Protein 1IMU (pdb70)

Organism: Haemophilus influenzae (strain ATCC 51907 / DSM 11121 / KW20 / Rd) (NCBI:txid71421)

Nearest PDB structures (foldseek):
  1imu-assembly1_A  TM=8.806E-01  e=3.576E-17  Haemophilus influenzae
  8t8c-assembly1_2y  TM=8.596E-01  e=1.837E-10  Escherichia coli K-12
  1n3g-assembly1_A  TM=8.034E-01  e=9.333E-11  Escherichia coli
  4v4g-assembly1_Aa  TM=8.733E-01  e=3.616E-10  Escherichia coli
  1l4s-assembly1_A  TM=7.744E-01  e=7.296E-11  Escherichia coli

Radius of gyration: 16.52 Å; Cα contacts (8 Å, |Δi|>4): 168; chains: 1; bounding box: 60×18×36 Å

Foldseek 3Di:
DQEEEDEPDPDDDCVCSVVVRVLVVVCVVLPWDFPHWYWYWAADPQFTWTKTWTATPLETFIFIAGHNDPVVRVVVRSVRRSVVSCVSVVDDDYDDDDDPDDPDPDD

Solvent-accessible surface area: 7686 Å² total; per-residue (Å²): 166,94,6,60,42,80,11,157,76,36,118,56,75,103,56,14,144,101,26,0,79,108,40,17,78,130,4,38,167,50,120,14,101,12,98,80,3,74,5,40,0,18,91,46,140,134,2,40,26,2,66,0,29,6,6,7,72,98,23,113,0,97,6,72,20,90,35,111,82,39,96,109,0,1,65,70,0,21,114,97,0,57,148,48,0,52,131,29,52,105,104,61,158,85,164,247,88,88,149,183,173,135,110,103,171,147,176

B-factor: mean 99.99, std 0.0, range [99.99, 99.99]

Sequence (107 aa):
MTLNITSKQMDITPAIREHLEERLAKLGKWQTQLISPHFVLNKVPNGFSVEASIGTPLGNLLASATSDDMYKAINEVEEKLERQLNKLQHKSESRRADERLKDSFENMTLNITSKQMDITPAIREHLEERLAKLGKWQTQLISPHFVLNKVPNGFSVEASIGTPLGNLLASATSDDMYKAINEVEEKLERQLNKLQHKSESRRADERLKDSFENMTLNITSKQMDITPAIREHLEERLAKLGKWQTQLISPHFVLNKVPNGFSVEASIGTPLGNLLASATSDDMYKAINEVEEKLERQLNKLQHKSESRRADERLKDSFENMTLNITSKQMDITPAIREHLEERLAKLGKWQTQLISPHFVLNKVPNGFSVEASIGTPLGNLLASATSDDMYKAINEVEEKLERQLNKLQHKSESRRADERLKDSFENMTLNITSKQMDITPAIREHLEERLAKLGKWQTQLISPHFVLNKVPNGFSVEASIGTPLGNLLASATSDDMYKAINEVEEKLERQLNKLQHKSESRRADERLKDSFENMTLNITSKQMDITPAIREHLEERLAKLGKWQTQLISPHFVLNKVPNGFSVEASIGTPLGNLLASATSDDMYKAINEVEEKLERQLNKLQHKSESRRADERLKDSFENMTLNITSKQMDITPAIREHLEERLAKLGKWQTQLISPHFVLNKVPNGFSVEASIGTPLGNLLASATSDDMYKAINEVEEKLERQLNKLQHKSESRRADERLKDSFENMTLNITSKQMDITPAIREHLEERLAKLGKWQTQLISPHFVLNKVPNGFSVEASIGTPLGNLLASATSDDMYKAINEVEEKLERQLNKLQHKSESRRADERLKDSFENMTLNITSKQMDITPAIREHLEERLAKLGKWQTQLISPHFVLNKVPNGFSVEASIGTPLGNLLASATSDDMYKAINEVEEKLERQLNKLQHKSESRRADERLKDSFENMTLNITSKQMDITPAIREHLEERLAKLGKWQTQLISPHFVLNKVPNGFSVEASIGTPLGNLLASATSDDMYKAINEVEEKLERQLNKLQHKSESRRADERLKDSFENMTLNITSKQMDITPAIREHLEERLAKLGKWQTQLISPHFVLNKVPNGFSVEASIGTPLGNLLASATSDDMYKAINEVEEKLERQLNKLQHKSESRRADERLKDSFENMTLNITSKQMDITPAIREHLEERLAKLGKWQTQLISPHFVLNKVPNGFSVEASIGTPLGNLLASATSDDMYKAINEVEEKLERQLNKLQHKSESRRADERLKDSFENMTLNITSKQMDITPAIREHLEERLAKLGKWQTQLISPHFVLNKVPNGFSVEASIGTPLGNLLASATSDDMYKAINEVEEKLERQLNKLQHKSESRRADERLKDSFENMTLNITSKQMDITPAIREHLEERLAKLGKWQTQLISPHFVLNKVPNGFSVEASIGTPLGNLLASATSDDMYKAINEVEEKLERQLNKLQHKSESRRADERLKDSFENMTLNITSKQMDITPAIREHLEERLAKLGKWQTQLISPHFVLNKVPNGFSVEASIGTPLGNLLASATSDDMYKAINEVEEKLERQLNKLQHKSESRRADERLKDSFENMTLNITSKQMDITPAIREHLEERLAKLGKWQTQLISPHFVLNKVPNGFSVEASIGTPLGNLLASATSDDMYKAINEVEEKLERQLNKLQHKSESRRADERLKDSFENMTLNITSKQMDITPAIREHLEERLAKLGKWQTQLISPHFVLNKVPNGFSVEASIGTPLGNLLASATSDDMYKAINEVEEKLERQLNKLQHKSESRRADERLKDSFENMTLNITSKQMDITPAIREHLEERLAKLGKWQTQLISPHFVLNKVPNGFSVEASIGTPLGNLLASATSDDMYKAINEVEEKLERQLNKLQHKSESRRADERLKDSFENMTLNITSKQMDITPAIREHLEERLAKLGKWQTQLISPHFVLNKVPNGFSVEASIGTPLGNLLASATSDDMYKAINEVEEKLERQLNKLQHKSESRRADERLKDSFENMTLNITSKQMDITPAIREHLEERLAKLGKWQTQLISPHFVLNKVPNGFSVEASIGTPLGNLLASATSDDMYKAINEVEEKLERQLNKLQHKSESRRADERLKDSFEN

InterPro domains:
  IPR003489 Ribosome hibernation promoting factor/RaiA [PF02482] (3-91)
  IPR003489 Ribosome hibernation promoting factor/RaiA [TIGR00741] (1-98)
  IPR003489 Ribosome hibernation promoting factor/RaiA [cd00552] (3-91)
  IPR036567 Ribosome hibernation promotion factor-like [G3DSA:3.30.160.100] (1-107)
  IPR036567 Ribosome hibernation promotion factor-like [SSF69754] (1-101)
  IPR050574 HPF/YfiA ribosome-associated [PTHR33231] (2-97)

Structure (mmCIF, N/CA/C/O backbone):
data_1IMU
#
_entry.id   1IMU
#
_cell.length_a   ?
_cell.length_b   ?
_cell.length_c   ?
_cell.angle_alpha   ?
_cell.angle_beta   ?
_cell.angle_gamma   ?
#
loop_
_atom_site.group_PDB
_atom_site.id
_atom_site.type_symbol
_atom_site.label_atom_id
_atom_site.label_alt_id
_atom_site.label_comp_id
_atom_site.label_asym_id
_atom_site.label_entity_id
_atom_site.label_seq_id
_atom_site.pdbx_PDB_ins_code
_atom_site.Cartn_x
_atom_site.Cartn_y
_atom_site.Cartn_z
_atom_site.occupancy
_atom_site.B_iso_or_equiv
_atom_site.auth_seq_id
_atom_site.auth_comp_id
_atom_site.auth_asym_id
_atom_site.auth_atom_id
_atom_site.pdbx_PDB_model_num
ATOM 1 N N . MET A 1 1 ? 7.030 -4.815 -9.365 1.00 0.00 1 MET A N 1
ATOM 2 C CA . MET A 1 1 ? 6.032 -5.084 -8.293 1.00 0.00 1 MET A CA 1
ATOM 3 C C . MET A 1 1 ? 4.688 -4.436 -8.615 1.00 0.00 1 MET A C 1
ATOM 4 O O . MET A 1 1 ? 4.592 -3.215 -8.741 1.00 0.00 1 MET A O 1
ATOM 20 N N . THR A 1 2 ? 3.655 -5.261 -8.747 1.00 0.00 2 THR A N 1
ATOM 21 C CA . THR A 1 2 ? 2.317 -4.769 -9.055 1.00 0.00 2 THR A CA 1
ATOM 22 C C . THR A 1 2 ? 1.352 -5.052 -7.908 1.00 0.00 2 THR A C 1
ATOM 23 O O . THR A 1 2 ? 1.281 -6.175 -7.407 1.00 0.00 2 THR A O 1
ATOM 31 N N . LEU A 1 3 ? 0.609 -4.029 -7.501 1.00 0.00 3 LEU A N 1
ATOM 32 C CA . LEU A 1 3 ? -0.356 -4.167 -6.416 1.00 0.00 3 LEU A CA 1
ATOM 33 C C . LEU A 1 3 ? -1.558 -4.989 -6.863 1.00 0.00 3 LEU A C 1
ATOM 34 O O . LEU A 1 3 ? -2.403 -4.513 -7.620 1.00 0.00 3 LEU A O 1
ATOM 44 N N . ASN A 1 4 ? -1.624 -6.232 -6.396 1.00 0.00 4 ASN A N 1
ATOM 45 C CA . ASN A 1 4 ? -2.721 -7.125 -6.755 1.00 0.00 4 ASN A CA 1
ATOM 46 C C . ASN A 1 4 ? -3.947 -6.888 -5.877 1.00 0.00 4 ASN A C 1
ATOM 47 O O . ASN A 1 4 ? -3.854 -6.315 -4.787 1.00 0.00 4 ASN A O 1
ATOM 56 N N . ILE A 1 5 ? -5.099 -7.339 -6.365 1.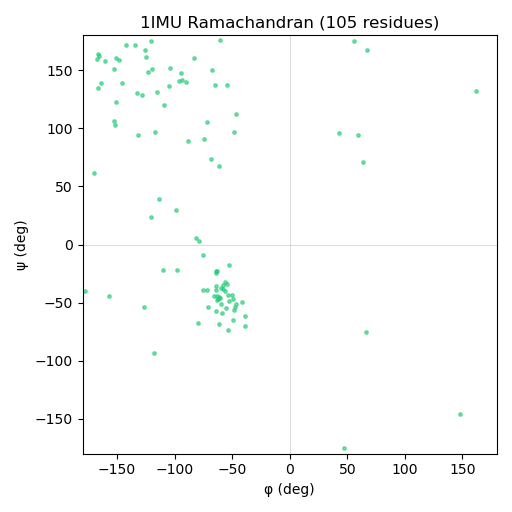00 0.00 5 ILE A N 1
ATOM 57 C CA . ILE A 1 5 ? -6.356 -7.183 -5.642 1.00 0.00 5 ILE A CA 1
ATOM 58 C C . ILE A 1 5 ? -7.044 -8.527 -5.440 1.00 0.00 5 ILE A C 1
ATOM 59 O O . ILE A 1 5 ? -6.762 -9.498 -6.141 1.00 0.00 5 ILE A O 1
ATOM 67 N N . THR A 1 6 ? -7.963 -8.562 -4.484 1.00 0.00 6 THR A N 1
ATOM 68 C CA . THR A 1 6 ? -8.718 -9.769 -4.186 1.00 0.00 6 THR A CA 1
ATOM 69 C C . THR A 1 6 ? -10.208 -9.467 -4.232 1.00 0.00 6 THR A C 1
ATOM 70 O O . THR A 1 6 ? -10.967 -10.119 -4.948 1.00 0.00 6 THR A O 1
ATOM 78 N N . SER A 1 7 ? -10.610 -8.452 -3.472 1.00 0.00 7 SER A N 1
ATOM 79 C CA . SER A 1 7 ? -12.003 -8.021 -3.416 1.00 0.00 7 SER A CA 1
ATOM 80 C C . SER A 1 7 ? -12.967 -9.202 -3.342 1.00 0.00 7 SER A C 1
ATOM 81 O O . SER A 1 7 ? -13.328 -9.790 -4.361 1.00 0.00 7 SER A O 1
ATOM 89 N N . LYS A 1 8 ? -13.377 -9.540 -2.125 1.00 0.00 8 LYS A N 1
ATOM 90 C CA . LYS A 1 8 ? -14.297 -10.650 -1.907 1.00 0.00 8 LYS A CA 1
ATOM 91 C C . LYS A 1 8 ? -15.623 -10.437 -2.640 1.00 0.00 8 LYS A C 1
ATOM 92 O O . LYS A 1 8 ? -16.215 -11.385 -3.153 1.00 0.00 8 LYS A O 1
ATOM 111 N N . GLN A 1 9 ? -16.091 -9.190 -2.677 1.00 0.00 9 GLN A N 1
ATOM 112 C CA . GLN A 1 9 ? -17.354 -8.873 -3.338 1.00 0.00 9 GLN A CA 1
ATOM 113 C C . GLN A 1 9 ? -17.152 -7.905 -4.508 1.00 0.00 9 GLN A C 1
ATOM 114 O O . GLN A 1 9 ? -16.880 -8.332 -5.630 1.00 0.00 9 GLN A O 1
ATOM 126 N N . MET A 1 10 ? -17.295 -6.602 -4.249 1.00 0.00 10 MET A N 1
ATOM 127 C CA . MET A 1 10 ? -17.136 -5.588 -5.288 1.00 0.00 10 MET A CA 1
ATOM 128 C C . MET A 1 10 ? -15.880 -5.829 -6.117 1.00 0.00 10 MET A C 1
ATOM 129 O O . MET A 1 10 ? -14.764 -5.702 -5.619 1.00 0.00 10 MET A O 1
ATOM 143 N N . ASP A 1 11 ? -16.064 -6.173 -7.386 1.00 0.00 11 ASP A N 1
ATOM 144 C CA . ASP A 1 11 ? -14.934 -6.423 -8.270 1.00 0.00 11 ASP A CA 1
ATOM 145 C C . ASP A 1 11 ? -14.060 -5.177 -8.389 1.00 0.00 11 ASP A C 1
ATOM 146 O O . ASP A 1 11 ? -14.394 -4.123 -7.849 1.00 0.00 11 ASP A O 1
ATOM 155 N N . ILE A 1 12 ? -12.944 -5.300 -9.100 1.00 0.00 12 ILE A N 1
ATOM 156 C CA . ILE A 1 12 ? -12.036 -4.170 -9.281 1.00 0.00 12 ILE A CA 1
ATOM 157 C C . ILE A 1 12 ? -12.333 -3.443 -10.586 1.00 0.00 12 ILE A C 1
ATOM 158 O O . ILE A 1 12 ? -12.746 -4.052 -11.572 1.00 0.00 12 ILE A O 1
ATOM 166 N N . THR A 1 13 ? -12.118 -2.137 -10.578 1.00 0.00 13 THR A N 1
ATOM 167 C CA . THR A 1 13 ? -12.357 -1.310 -11.749 1.00 0.00 13 THR A CA 1
ATOM 168 C C . THR A 1 13 ? -11.290 -0.221 -11.857 1.00 0.00 13 THR A C 1
ATOM 169 O O . THR A 1 13 ? -10.482 -0.047 -10.944 1.00 0.00 13 THR A O 1
ATOM 177 N N . PRO A 1 14 ? -11.269 0.528 -12.975 1.00 0.00 14 PRO A N 1
ATOM 178 C CA . PRO A 1 14 ? -10.293 1.600 -13.189 1.00 0.00 14 PRO A CA 1
ATOM 179 C C . PRO A 1 14 ? -10.054 2.440 -11.938 1.00 0.00 14 PRO A C 1
ATOM 180 O O . PRO A 1 14 ? -8.911 2.676 -11.548 1.00 0.00 14 PRO A O 1
ATOM 191 N N . ALA A 1 15 ? -11.138 2.886 -11.309 1.00 0.00 15 ALA A N 1
ATOM 192 C CA . ALA A 1 15 ? -11.039 3.696 -10.099 1.00 0.00 15 ALA A CA 1
ATOM 193 C C . ALA A 1 15 ? -10.172 3.001 -9.056 1.00 0.00 15 ALA A C 1
ATOM 194 O O . ALA A 1 15 ? -9.029 3.393 -8.827 1.00 0.00 15 ALA A O 1
ATOM 201 N N . ILE A 1 16 ? -10.714 1.952 -8.438 1.00 0.00 16 ILE A N 1
ATOM 202 C CA . ILE A 1 16 ? -9.973 1.192 -7.437 1.00 0.00 16 ILE A CA 1
ATOM 203 C C . ILE A 1 16 ? -8.590 0.832 -7.971 1.00 0.00 16 ILE A C 1
ATOM 204 O O . ILE A 1 16 ? -7.574 1.297 -7.457 1.00 0.00 16 ILE A O 1
ATOM 212 N N . ARG A 1 17 ? -8.571 0.000 -9.014 1.00 0.00 17 AR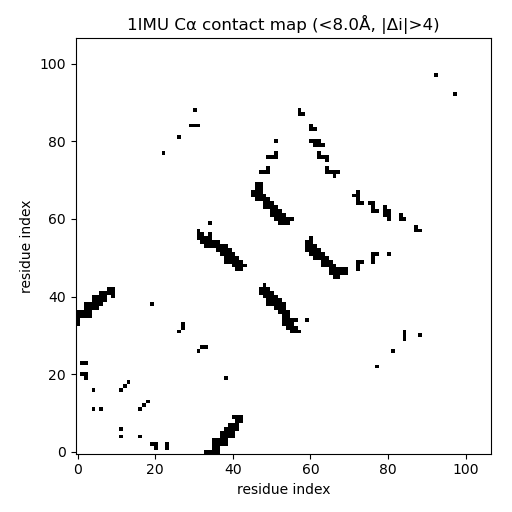G A N 1
ATOM 213 C CA . ARG A 1 17 ? -7.324 -0.439 -9.635 1.00 0.00 17 ARG A CA 1
ATOM 214 C C . ARG A 1 17 ? -6.314 0.707 -9.702 1.00 0.00 17 ARG A C 1
ATOM 215 O O . ARG A 1 17 ? -5.236 0.637 -9.111 1.00 0.00 17 ARG A O 1
ATOM 236 N N . GLU A 1 18 ? -6.684 1.767 -10.416 1.00 0.00 18 GLU A N 1
ATOM 237 C CA . GLU A 1 18 ? -5.823 2.935 -10.555 1.00 0.00 18 GLU A CA 1
ATOM 238 C C . GLU A 1 18 ? -5.492 3.521 -9.188 1.00 0.00 18 GLU A C 1
ATOM 239 O O . GLU A 1 18 ? -4.366 3.952 -8.940 1.00 0.00 18 GLU A O 1
ATOM 251 N N . HIS A 1 19 ? -6.479 3.520 -8.295 1.00 0.00 19 HIS A N 1
ATOM 252 C CA . HIS A 1 19 ? -6.291 4.033 -6.949 1.00 0.00 19 HIS A CA 1
ATOM 253 C C . HIS A 1 19 ? -5.223 3.213 -6.236 1.00 0.00 19 HIS A C 1
ATOM 254 O O . HIS A 1 19 ? -4.121 3.698 -5.979 1.00 0.00 19 HIS A O 1
ATOM 269 N N . LEU A 1 20 ? -5.552 1.956 -5.949 1.00 0.00 20 LEU A N 1
ATOM 270 C CA . LEU A 1 20 ? -4.616 1.042 -5.295 1.00 0.00 20 LEU A CA 1
ATOM 271 C C . LEU A 1 20 ? -3.243 1.120 -5.957 1.00 0.00 20 LEU A C 1
ATOM 272 O O . LEU A 1 20 ? -2.225 1.311 -5.288 1.00 0.00 20 LEU A O 1
ATOM 282 N N . GLU A 1 21 ? -3.227 0.985 -7.283 1.00 0.00 21 GLU A N 1
ATOM 283 C CA . GLU A 1 21 ? -1.983 1.056 -8.042 1.00 0.00 21 GLU A CA 1
ATOM 284 C C . GLU A 1 21 ? -1.264 2.368 -7.750 1.00 0.00 21 GLU A C 1
ATOM 285 O O . GLU A 1 21 ? -0.100 2.376 -7.347 1.00 0.00 21 GLU A O 1
ATOM 297 N N . GLU A 1 22 ? -1.975 3.477 -7.941 1.00 0.00 22 GLU A N 1
ATOM 298 C CA . GLU A 1 22 ? -1.411 4.797 -7.680 1.00 0.00 22 GLU A CA 1
ATOM 299 C C . GLU A 1 22 ? -0.850 4.855 -6.264 1.00 0.00 22 GLU A C 1
ATOM 300 O O . GLU A 1 22 ? 0.246 5.372 -6.038 1.00 0.00 22 GLU A O 1
ATOM 312 N N . ARG A 1 23 ? -1.602 4.302 -5.314 1.00 0.00 23 ARG A N 1
ATOM 313 C CA . ARG A 1 23 ? -1.172 4.273 -3.924 1.00 0.00 23 ARG A CA 1
ATOM 314 C C . ARG A 1 23 ? 0.139 3.508 -3.801 1.00 0.00 23 ARG A C 1
ATOM 315 O O . ARG A 1 23 ? 1.077 3.964 -3.146 1.00 0.00 23 ARG A O 1
ATOM 336 N N . LEU A 1 24 ? 0.205 2.349 -4.455 1.00 0.00 24 LEU A N 1
ATOM 337 C CA . LEU A 1 24 ? 1.415 1.538 -4.437 1.00 0.00 24 LEU A CA 1
ATOM 338 C C . LEU A 1 24 ? 2.572 2.334 -5.023 1.00 0.00 24 LEU A C 1
ATOM 339 O O . LEU A 1 24 ? 3.634 2.467 -4.405 1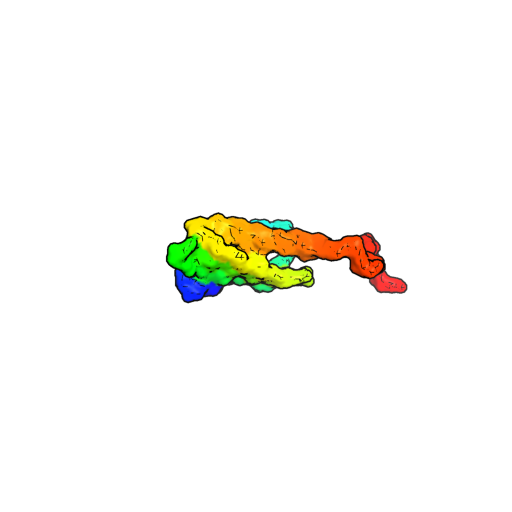.00 0.00 24 LEU A O 1
ATOM 349 N N . ALA A 1 25 ? 2.350 2.888 -6.214 1.00 0.00 25 ALA A N 1
ATOM 350 C CA . ALA A 1 25 ? 3.361 3.700 -6.875 1.00 0.00 25 ALA A CA 1
ATOM 351 C C . ALA A 1 25 ? 3.777 4.847 -5.967 1.00 0.00 25 ALA A C 1
ATOM 352 O O . ALA A 1 25 ? 4.934 5.272 -5.969 1.00 0.00 25 ALA A O 1
ATOM 359 N N . LYS A 1 26 ? 2.824 5.329 -5.172 1.00 0.00 26 LYS A N 1
ATOM 360 C CA . LYS A 1 26 ? 3.085 6.410 -4.235 1.00 0.00 26 LYS A CA 1
ATOM 361 C C . LYS A 1 26 ? 3.938 5.899 -3.081 1.00 0.00 26 LYS A C 1
ATOM 362 O O . LYS A 1 26 ? 4.846 6.586 -2.614 1.00 0.00 26 LYS A O 1
ATOM 381 N N . LEU A 1 27 ? 3.648 4.677 -2.637 1.00 0.00 27 LEU A N 1
ATOM 382 C CA . LEU A 1 27 ? 4.402 4.065 -1.551 1.00 0.00 27 LEU A CA 1
ATOM 383 C C . LEU A 1 27 ? 5.766 3.585 -2.049 1.00 0.00 27 LEU A C 1
ATOM 384 O O . LEU A 1 27 ? 6.626 3.206 -1.258 1.00 0.00 27 LEU A O 1
ATOM 394 N N . GLY A 1 28 ? 5.965 3.616 -3.368 1.00 0.00 28 GLY A N 1
ATOM 395 C CA . GLY A 1 28 ? 7.238 3.198 -3.933 1.00 0.00 28 GLY A CA 1
ATOM 396 C C . GLY A 1 28 ? 8.377 4.103 -3.505 1.00 0.00 28 GLY A C 1
ATOM 397 O O . GLY A 1 28 ? 9.498 3.645 -3.284 1.00 0.00 28 GLY A O 1
ATOM 401 N N . LYS A 1 29 ? 8.081 5.390 -3.382 1.00 0.00 29 LYS A N 1
ATOM 402 C CA . LYS A 1 29 ? 9.072 6.377 -2.969 1.00 0.00 29 LYS A CA 1
ATOM 403 C C . LYS A 1 29 ? 9.551 6.101 -1.544 1.00 0.00 29 LYS A C 1
ATOM 404 O O . LYS A 1 29 ? 10.645 6.510 -1.153 1.00 0.00 29 LYS A O 1
ATOM 423 N N . TRP A 1 30 ? 8.717 5.418 -0.772 1.00 0.00 30 TRP A N 1
ATOM 424 C CA . TRP A 1 30 ? 9.019 5.099 0.590 1.00 0.00 30 TRP A CA 1
ATOM 425 C C . TRP A 1 30 ? 10.163 4.111 0.693 1.00 0.00 30 TRP A C 1
ATOM 426 O O . TRP A 1 30 ? 10.373 3.277 -0.186 1.00 0.00 30 TRP A O 1
ATOM 447 N N . GLN A 1 31 ? 10.882 4.227 1.790 1.00 0.00 31 GLN A N 1
ATOM 448 C CA . GLN A 1 31 ? 12.020 3.363 2.088 1.00 0.00 31 GLN A CA 1
ATOM 449 C C . GLN A 1 31 ? 11.559 1.916 2.194 1.00 0.00 31 GLN A C 1
ATOM 450 O O . GLN A 1 31 ? 11.568 1.330 3.277 1.00 0.00 31 GLN A O 1
ATOM 462 N N . THR A 1 32 ? 11.125 1.349 1.078 1.00 0.00 32 THR A N 1
ATOM 463 C CA . THR A 1 32 ? 10.631 -0.010 1.077 1.00 0.00 32 THR A CA 1
ATOM 464 C C . THR A 1 32 ? 10.515 -0.565 -0.342 1.00 0.00 32 THR A C 1
ATOM 465 O O . THR A 1 32 ? 10.471 0.181 -1.320 1.00 0.00 32 THR A O 1
ATOM 473 N N . GLN A 1 33 ? 10.432 -1.885 -0.424 1.00 0.00 33 GLN A N 1
ATOM 474 C CA . GLN A 1 33 ? 10.280 -2.589 -1.685 1.00 0.00 33 GLN A CA 1
ATOM 475 C C . GLN A 1 33 ? 9.161 -3.597 -1.527 1.00 0.00 33 GLN A C 1
ATOM 476 O O . GLN A 1 33 ? 9.363 -4.700 -1.017 1.00 0.00 33 GLN A O 1
ATOM 488 N N . LEU A 1 34 ? 7.974 -3.186 -1.917 1.00 0.00 34 LEU A N 1
ATOM 489 C CA . LEU A 1 34 ? 6.789 -4.011 -1.777 1.00 0.00 34 LEU A CA 1
ATOM 490 C C . LEU A 1 34 ? 6.992 -5.428 -2.292 1.00 0.00 34 LEU A C 1
ATOM 491 O O . LEU A 1 34 ? 6.841 -5.703 -3.482 1.00 0.00 34 LEU A O 1
ATOM 501 N N . ILE A 1 35 ? 7.299 -6.330 -1.369 1.00 0.00 35 ILE A N 1
ATOM 502 C CA . ILE A 1 35 ? 7.484 -7.730 -1.699 1.00 0.00 35 ILE A CA 1
ATOM 503 C C . ILE A 1 35 ? 6.128 -8.371 -1.960 1.00 0.00 35 ILE A C 1
ATOM 504 O O . ILE A 1 35 ? 5.476 -8.861 -1.038 1.00 0.00 35 ILE A O 1
ATOM 512 N N . SER A 1 36 ? 5.696 -8.343 -3.213 1.00 0.00 36 SER A N 1
ATOM 513 C CA . SER A 1 36 ? 4.399 -8.904 -3.576 1.00 0.00 36 SER A CA 1
ATOM 514 C C . SER A 1 36 ? 3.294 -8.192 -2.801 1.00 0.00 36 SER A C 1
ATOM 515 O O . SER A 1 36 ? 2.994 -8.540 -1.659 1.00 0.00 36 SER A O 1
ATOM 523 N N . PRO A 1 37 ? 2.700 -7.157 -3.413 1.00 0.00 37 PRO A N 1
ATOM 524 C CA . PRO A 1 37 ? 1.656 -6.350 -2.801 1.00 0.00 37 PRO A CA 1
ATOM 525 C C . PRO A 1 37 ? 0.237 -6.768 -3.179 1.00 0.00 37 PRO A C 1
ATOM 526 O O . PRO A 1 37 ? -0.043 -7.105 -4.331 1.00 0.00 37 PRO A O 1
ATOM 537 N N . HIS A 1 38 ? -0.654 -6.718 -2.194 1.00 0.00 38 HIS A N 1
ATOM 538 C CA . HIS A 1 38 ? -2.053 -7.063 -2.392 1.00 0.00 38 HIS A CA 1
ATOM 539 C C . HIS A 1 38 ? -2.954 -6.027 -1.751 1.00 0.00 38 HIS A C 1
ATOM 540 O O . HIS A 1 38 ? -2.499 -5.154 -1.011 1.00 0.00 38 HIS A O 1
ATOM 555 N N . PHE A 1 39 ? -4.238 -6.160 -2.016 1.00 0.00 39 PHE A N 1
ATOM 556 C CA . PHE A 1 39 ? -5.228 -5.268 -1.442 1.00 0.00 39 PHE A CA 1
ATOM 557 C C . PHE A 1 39 ? -6.576 -5.965 -1.311 1.00 0.00 39 PHE A C 1
ATOM 558 O O . PHE A 1 39 ? -7.275 -6.178 -2.302 1.00 0.00 39 PHE A O 1
ATOM 575 N N . VAL A 1 40 ? -6.939 -6.308 -0.081 1.00 0.00 40 VAL A N 1
ATOM 576 C CA . VAL A 1 40 ? -8.199 -6.965 0.184 1.00 0.00 40 VAL A CA 1
ATOM 577 C C . VAL A 1 40 ? -9.284 -5.919 0.418 1.00 0.00 40 VAL A C 1
ATOM 578 O O . VAL A 1 40 ? -9.512 -5.469 1.543 1.00 0.00 40 VAL A O 1
ATOM 585 N N . LEU A 1 41 ? -9.921 -5.517 -0.676 1.00 0.00 41 LEU A N 1
ATOM 586 C CA . LEU A 1 41 ? -10.964 -4.499 -0.650 1.00 0.00 41 LEU A CA 1
ATOM 587 C C . LEU A 1 41 ? -12.347 -5.107 -0.449 1.00 0.00 41 LEU A C 1
ATOM 588 O O . LEU A 1 41 ? -12.671 -6.139 -1.030 1.00 0.00 41 LEU A O 1
ATOM 598 N N . ASN A 1 42 ? -13.168 -4.449 0.360 1.00 0.00 42 ASN A N 1
ATOM 599 C CA . ASN A 1 42 ? -14.525 -4.925 0.609 1.00 0.00 42 ASN A CA 1
ATOM 600 C C . ASN A 1 42 ? -15.477 -3.781 0.935 1.00 0.00 42 ASN A C 1
ATOM 601 O O . ASN A 1 42 ? -15.065 -2.689 1.328 1.00 0.00 42 ASN A O 1
ATOM 610 N N . LYS A 1 43 ? -16.758 -4.058 0.768 1.00 0.00 43 LYS A N 1
ATOM 611 C CA . LYS A 1 43 ? -17.808 -3.086 1.039 1.00 0.00 43 LYS A CA 1
ATOM 612 C C . LYS A 1 43 ? -18.815 -3.679 2.010 1.00 0.00 43 LYS A C 1
ATOM 613 O O . LYS A 1 43 ? -18.832 -4.888 2.238 1.00 0.00 43 LYS A O 1
ATOM 632 N N . VAL A 1 44 ? -19.678 -2.831 2.544 1.00 0.00 44 VAL A N 1
ATOM 633 C CA . VAL A 1 44 ? -20.711 -3.284 3.446 1.00 0.00 44 VAL A CA 1
ATOM 634 C C . VAL A 1 44 ? -21.843 -2.262 3.559 1.00 0.00 44 VAL A C 1
ATOM 635 O O . VAL A 1 44 ? -21.656 -1.080 3.281 1.00 0.00 44 VAL A O 1
ATOM 642 N N . PRO A 1 45 ? -23.041 -2.707 3.965 1.00 0.00 45 PRO A N 1
ATOM 643 C CA . PRO A 1 45 ? -24.202 -1.823 4.104 1.00 0.00 45 PRO A CA 1
ATOM 644 C C . PRO A 1 45 ? -23.891 -0.567 4.914 1.00 0.00 45 PRO A C 1
ATOM 645 O O . PRO A 1 45 ? -24.309 0.534 4.557 1.00 0.00 45 PRO A O 1
ATOM 656 N N . ASN A 1 46 ? -23.166 -0.746 6.010 1.00 0.00 46 ASN A N 1
ATOM 657 C CA . ASN A 1 46 ? -22.805 0.366 6.885 1.00 0.00 46 ASN A CA 1
ATOM 658 C C . ASN A 1 46 ? -21.599 1.151 6.361 1.00 0.00 46 ASN A C 1
ATOM 659 O O . ASN A 1 46 ? -21.103 2.049 7.043 1.00 0.00 46 ASN A O 1
ATOM 668 N N . GLY A 1 47 ? -21.120 0.815 5.164 1.00 0.00 47 GLY A N 1
ATOM 669 C CA . GLY A 1 47 ? -19.976 1.512 4.616 1.00 0.00 47 GLY A CA 1
ATOM 670 C C . GLY A 1 47 ? -19.116 0.633 3.742 1.00 0.00 47 GLY A C 1
ATOM 671 O O . GLY A 1 47 ? -19.600 -0.254 3.044 1.00 0.00 47 GLY A O 1
ATOM 675 N N . PHE A 1 48 ? -17.833 0.898 3.786 1.00 0.00 48 PHE A N 1
ATOM 676 C CA . PHE A 1 48 ? -16.858 0.158 3.014 1.00 0.00 48 PHE A CA 1
ATOM 677 C C . PHE A 1 48 ? -15.738 -0.337 3.916 1.00 0.00 48 PHE A C 1
ATOM 678 O O . PHE A 1 48 ? -15.135 0.449 4.653 1.00 0.00 48 PHE A O 1
ATOM 695 N N . SER A 1 49 ? -15.440 -1.629 3.843 1.00 0.00 49 SER A N 1
ATOM 696 C CA . SER A 1 49 ? -14.364 -2.194 4.636 1.00 0.00 49 SER A CA 1
ATOM 697 C C . SER A 1 49 ? -13.213 -2.564 3.729 1.00 0.00 49 SER A C 1
ATOM 698 O O . SER A 1 49 ? -13.354 -3.362 2.804 1.00 0.00 49 SER A O 1
ATOM 706 N N . VAL A 1 50 ? -12.082 -1.960 3.994 1.00 0.00 50 VAL A N 1
ATOM 707 C CA . VAL A 1 50 ? -10.890 -2.189 3.196 1.00 0.00 50 VAL A CA 1
ATOM 708 C C . VAL A 1 50 ? -9.762 -2.760 4.043 1.00 0.00 50 VAL A C 1
ATOM 709 O O . VAL A 1 50 ? -9.676 -2.487 5.238 1.00 0.00 50 VAL A O 1
ATOM 716 N N . GLU A 1 51 ? -8.896 -3.545 3.413 1.00 0.00 51 GLU A N 1
ATOM 717 C CA . GLU A 1 51 ? -7.763 -4.147 4.105 1.00 0.00 51 GLU A CA 1
ATOM 718 C C . GLU A 1 51 ? -6.607 -4.349 3.138 1.00 0.00 51 GLU A C 1
ATOM 719 O O . GLU A 1 51 ? -6.749 -5.010 2.109 1.00 0.00 51 GLU A O 1
ATOM 731 N N . ALA A 1 52 ? -5.465 -3.766 3.471 1.00 0.00 52 ALA A N 1
ATOM 732 C CA . ALA A 1 52 ? -4.282 -3.869 2.628 1.00 0.00 52 ALA A CA 1
ATOM 733 C C . ALA A 1 52 ? -3.275 -4.855 3.206 1.00 0.00 52 ALA A C 1
ATOM 734 O O . ALA A 1 52 ? -3.214 -5.056 4.419 1.00 0.00 52 ALA A O 1
ATOM 741 N N . SER A 1 53 ? -2.486 -5.465 2.325 1.00 0.00 53 SER A N 1
ATOM 742 C CA . SER A 1 53 ? -1.477 -6.427 2.741 1.00 0.00 53 SER A CA 1
ATOM 743 C C . SER A 1 53 ? -0.314 -6.460 1.754 1.00 0.00 53 SER A C 1
ATOM 744 O O . SER A 1 53 ? -0.413 -7.044 0.676 1.00 0.00 53 SER A O 1
ATOM 752 N N . ILE A 1 54 ? 0.790 -5.832 2.141 1.00 0.00 54 ILE A N 1
ATOM 753 C CA . ILE A 1 54 ? 1.986 -5.787 1.306 1.00 0.00 54 ILE A CA 1
ATOM 754 C C . ILE A 1 54 ? 3.163 -6.425 2.037 1.00 0.00 54 ILE A C 1
ATOM 755 O O . ILE A 1 54 ? 3.045 -6.794 3.203 1.00 0.00 54 ILE A O 1
ATOM 763 N N . GLY A 1 55 ? 4.296 -6.552 1.356 1.00 0.00 55 GLY A N 1
ATOM 764 C CA . GLY A 1 55 ? 5.464 -7.138 1.968 1.00 0.00 55 GLY A CA 1
ATOM 765 C C . GLY A 1 55 ? 6.648 -6.210 1.918 1.00 0.00 55 GLY A C 1
ATOM 766 O O . GLY A 1 55 ? 6.795 -5.417 0.989 1.00 0.00 55 GLY A O 1
ATOM 770 N N . THR A 1 56 ? 7.494 -6.318 2.917 1.00 0.00 56 THR A N 1
ATOM 771 C CA . THR A 1 56 ? 8.688 -5.489 2.998 1.00 0.00 56 THR A CA 1
ATOM 772 C C . THR A 1 56 ? 9.841 -6.257 3.628 1.00 0.00 56 THR A C 1
ATOM 773 O O . THR A 1 56 ? 9.647 -6.968 4.614 1.00 0.00 56 THR A O 1
ATOM 781 N N . PRO A 1 57 ? 11.067 -6.106 3.100 1.00 0.00 57 PRO A N 1
ATOM 782 C CA . PRO A 1 57 ? 12.229 -6.779 3.671 1.00 0.00 57 PRO A CA 1
ATOM 783 C C . PRO A 1 57 ? 12.354 -6.507 5.169 1.00 0.00 57 PRO A C 1
ATOM 784 O O . PRO A 1 57 ? 13.068 -7.215 5.879 1.00 0.00 57 PRO A O 1
ATOM 795 N N . LEU A 1 58 ? 11.665 -5.464 5.643 1.00 0.00 58 LEU A N 1
ATOM 796 C CA . LEU A 1 58 ? 11.720 -5.097 7.053 1.00 0.00 58 LEU A CA 1
ATOM 797 C C . LEU A 1 58 ? 10.516 -5.647 7.816 1.00 0.00 58 LEU A C 1
ATOM 798 O O . LEU A 1 58 ? 10.565 -5.807 9.036 1.00 0.00 58 LEU A O 1
ATOM 808 N N . GLY A 1 59 ? 9.440 -5.937 7.093 1.00 0.00 59 GLY A N 1
ATOM 809 C CA . GLY A 1 59 ? 8.244 -6.469 7.720 1.00 0.00 59 GLY A CA 1
ATOM 810 C C . GLY A 1 59 ? 7.013 -6.322 6.849 1.00 0.00 59 GLY A C 1
ATOM 811 O O . GLY A 1 59 ? 6.757 -5.250 6.302 1.00 0.00 59 GLY A O 1
ATOM 815 N N . ASN A 1 60 ? 6.253 -7.405 6.720 1.00 0.00 60 ASN A N 1
ATOM 816 C CA . ASN A 1 60 ? 5.043 -7.404 5.909 1.00 0.00 60 ASN A CA 1
ATOM 817 C C . ASN A 1 60 ? 4.091 -6.291 6.332 1.00 0.00 60 ASN A C 1
ATOM 818 O O . ASN A 1 60 ? 3.878 -6.060 7.522 1.00 0.00 60 ASN A O 1
ATOM 827 N N . LEU A 1 61 ? 3.508 -5.614 5.348 1.00 0.00 61 LEU A N 1
ATOM 828 C CA . LEU A 1 61 ? 2.563 -4.539 5.617 1.00 0.00 61 LEU A CA 1
ATOM 829 C C . LEU A 1 61 ? 1.137 -5.069 5.612 1.00 0.00 61 LEU A C 1
ATOM 830 O O . LEU A 1 61 ? 0.781 -5.905 4.784 1.00 0.00 61 LEU A O 1
ATOM 840 N N . LEU A 1 62 ? 0.323 -4.560 6.524 1.00 0.00 62 LEU A N 1
ATOM 841 C CA . LEU A 1 62 ? -1.071 -4.960 6.614 1.00 0.00 62 LEU A CA 1
ATOM 842 C C . LEU A 1 62 ? -1.894 -3.832 7.213 1.00 0.00 62 LEU A C 1
ATOM 843 O O . LEU A 1 62 ? -1.389 -3.030 7.997 1.00 0.00 62 LEU A O 1
ATOM 853 N N . ALA A 1 63 ? -3.157 -3.775 6.838 1.00 0.00 63 ALA A N 1
ATOM 854 C CA . ALA A 1 63 ? -4.052 -2.742 7.336 1.00 0.00 63 ALA A CA 1
ATOM 855 C C . ALA A 1 63 ? -5.500 -3.083 7.030 1.00 0.00 63 ALA A C 1
ATOM 856 O O . ALA A 1 63 ? -5.783 -3.939 6.192 1.00 0.00 63 ALA A O 1
ATOM 863 N N . SER A 1 64 ? -6.415 -2.408 7.713 1.00 0.00 64 SER A N 1
ATOM 864 C CA . SER A 1 64 ? -7.841 -2.641 7.515 1.00 0.00 64 SER A CA 1
ATOM 865 C C . SER A 1 64 ? -8.666 -1.534 8.165 1.00 0.00 64 SER A C 1
ATOM 866 O O . SER A 1 64 ? -8.407 -1.142 9.302 1.00 0.00 64 SER A O 1
ATOM 874 N N . ALA A 1 65 ? -9.660 -1.032 7.437 1.00 0.00 65 ALA A N 1
ATOM 875 C CA . ALA A 1 65 ? -10.514 0.031 7.952 1.00 0.00 65 ALA A CA 1
ATOM 876 C C . ALA A 1 65 ? -11.932 -0.071 7.396 1.00 0.00 65 ALA A C 1
ATOM 877 O O . ALA A 1 65 ? -12.162 -0.690 6.358 1.00 0.00 65 ALA A O 1
ATOM 884 N N . THR A 1 66 ? -12.876 0.547 8.099 1.00 0.00 66 THR A N 1
ATOM 885 C CA . THR A 1 66 ? -14.276 0.539 7.689 1.00 0.00 66 THR A CA 1
ATOM 886 C C . THR A 1 66 ? -14.855 1.948 7.751 1.00 0.00 66 THR A C 1
ATOM 887 O O . THR A 1 66 ? -14.702 2.641 8.756 1.00 0.00 66 THR A O 1
ATOM 895 N N . SER A 1 67 ? -15.519 2.374 6.679 1.00 0.00 67 SER A N 1
ATOM 896 C CA . SER A 1 67 ? -16.105 3.707 6.643 1.00 0.00 67 SER A CA 1
ATOM 897 C C . SER A 1 67 ? -17.060 3.857 5.469 1.00 0.00 67 SER A C 1
ATOM 898 O O . SER A 1 67 ? -16.979 3.117 4.492 1.00 0.00 67 SER A O 1
ATOM 906 N N . ASP A 1 68 ? -17.950 4.836 5.563 1.00 0.00 68 ASP A N 1
ATOM 907 C CA . ASP A 1 68 ? -18.906 5.096 4.499 1.00 0.00 68 ASP A CA 1
ATOM 908 C C . ASP A 1 68 ? -18.251 5.868 3.355 1.00 0.00 68 ASP A C 1
ATOM 909 O O . ASP A 1 68 ? -18.915 6.237 2.386 1.00 0.00 68 ASP A O 1
ATOM 918 N N . ASP A 1 69 ? -16.943 6.111 3.470 1.00 0.00 69 ASP A N 1
ATOM 919 C CA . ASP A 1 69 ? -16.213 6.837 2.442 1.00 0.00 69 ASP A CA 1
ATOM 920 C C . ASP A 1 69 ? -15.139 5.957 1.808 1.00 0.00 69 ASP A C 1
ATOM 921 O O . ASP A 1 69 ? -14.040 5.815 2.338 1.00 0.00 69 ASP A O 1
ATOM 930 N N . MET A 1 70 ? -15.487 5.365 0.673 1.00 0.00 70 MET A N 1
ATOM 931 C CA . MET A 1 70 ? -14.597 4.479 -0.074 1.00 0.00 70 MET A CA 1
ATOM 932 C C . MET A 1 70 ? -13.140 4.951 -0.079 1.00 0.00 70 MET A C 1
ATOM 933 O O . MET A 1 70 ? -12.265 4.319 0.526 1.00 0.00 70 MET A O 1
ATOM 947 N N . TYR A 1 71 ? -12.877 6.043 -0.788 1.00 0.00 71 TYR A N 1
ATOM 948 C CA . TYR A 1 71 ? -11.522 6.562 -0.899 1.00 0.00 71 TYR A CA 1
ATOM 949 C C . TYR A 1 71 ? -10.975 7.021 0.438 1.00 0.00 71 TYR A C 1
ATOM 950 O O . TYR A 1 71 ? -9.764 7.038 0.629 1.00 0.00 71 TYR A O 1
ATOM 968 N N . LYS A 1 72 ? -11.858 7.341 1.377 1.00 0.00 72 LYS A N 1
ATOM 969 C CA . LYS A 1 72 ? -11.418 7.737 2.705 1.00 0.00 72 LYS A CA 1
ATOM 970 C C . LYS A 1 72 ? -10.977 6.492 3.461 1.00 0.00 72 LYS A C 1
ATOM 971 O O . LYS A 1 72 ? -9.975 6.499 4.169 1.00 0.00 72 LYS A O 1
ATOM 990 N N . ALA A 1 73 ? -11.721 5.399 3.264 1.00 0.00 73 ALA A N 1
ATOM 991 C CA . ALA A 1 73 ? -11.381 4.128 3.883 1.00 0.00 73 ALA A CA 1
ATOM 992 C C . ALA A 1 73 ? -10.021 3.724 3.356 1.00 0.00 73 ALA A C 1
ATOM 993 O O . ALA A 1 73 ? -9.117 3.363 4.111 1.00 0.00 73 ALA A O 1
ATOM 1000 N N . ILE A 1 74 ? -9.871 3.879 2.042 1.00 0.00 74 ILE A N 1
ATOM 1001 C CA . ILE A 1 74 ? -8.603 3.625 1.386 1.00 0.00 74 ILE A CA 1
ATOM 1002 C C . ILE A 1 74 ? -7.610 4.642 1.931 1.00 0.00 74 ILE A C 1
ATOM 1003 O O . ILE A 1 74 ? -6.451 4.333 2.222 1.00 0.00 74 ILE A O 1
ATOM 1011 N N . ASN A 1 75 ? -8.128 5.855 2.112 1.00 0.00 75 ASN A N 1
ATOM 1012 C CA . ASN A 1 75 ? -7.385 6.960 2.673 1.00 0.00 75 ASN A CA 1
ATOM 1013 C C . ASN A 1 75 ? -6.839 6.558 4.036 1.00 0.00 75 ASN A C 1
ATOM 1014 O O . ASN A 1 75 ? -5.700 6.866 4.388 1.00 0.00 75 ASN A O 1
ATOM 1023 N N . GLU A 1 76 ? -7.669 5.837 4.785 1.00 0.00 76 GLU A N 1
ATOM 1024 C CA . GLU A 1 76 ? -7.297 5.344 6.103 1.00 0.00 76 GLU A CA 1
ATOM 1025 C C . GLU A 1 76 ? -6.267 4.220 5.974 1.00 0.00 76 GLU A C 1
ATOM 1026 O O . GLU A 1 76 ? -5.184 4.283 6.565 1.00 0.00 76 GLU A O 1
ATOM 1038 N N . VAL A 1 77 ? -6.605 3.195 5.183 1.00 0.00 77 VAL A N 1
ATOM 1039 C CA . VAL A 1 77 ? -5.704 2.069 4.964 1.00 0.00 77 VAL A CA 1
ATOM 1040 C C . VAL A 1 77 ? -4.307 2.559 4.644 1.00 0.00 77 VAL A C 1
ATOM 1041 O O . VAL A 1 77 ? -3.333 2.166 5.287 1.00 0.00 77 VAL A O 1
ATOM 1048 N N . GLU A 1 78 ? -4.217 3.430 3.644 1.00 0.00 78 GLU A N 1
ATOM 1049 C CA . GLU A 1 78 ? -2.934 3.980 3.247 1.00 0.00 78 GLU A CA 1
ATOM 1050 C C . GLU A 1 78 ? -2.248 4.611 4.448 1.00 0.00 78 GLU A C 1
ATOM 1051 O O . GLU A 1 78 ? -1.025 4.554 4.582 1.00 0.00 78 GLU A O 1
ATOM 1063 N N . GLU A 1 79 ? -3.051 5.189 5.335 1.00 0.00 79 GLU A N 1
ATOM 1064 C CA . GLU A 1 79 ? -2.525 5.802 6.541 1.00 0.00 79 GLU A CA 1
ATOM 1065 C C . GLU A 1 79 ? -1.913 4.727 7.423 1.00 0.00 79 GLU A C 1
ATOM 1066 O O . GLU A 1 79 ? -0.812 4.892 7.949 1.00 0.00 79 GLU A O 1
ATOM 1078 N N . LYS A 1 80 ? -2.620 3.605 7.556 1.00 0.00 80 LYS A N 1
ATOM 1079 C CA . LYS A 1 80 ? -2.113 2.495 8.349 1.00 0.00 80 LYS A CA 1
ATOM 1080 C C . LYS A 1 80 ? -0.841 1.963 7.707 1.00 0.00 80 LYS A C 1
ATOM 1081 O O . LYS A 1 80 ? 0.222 1.939 8.327 1.00 0.00 80 LYS A O 1
ATOM 1100 N N . LEU A 1 81 ? -0.958 1.559 6.443 1.00 0.00 81 LEU A N 1
ATOM 1101 C CA . LEU A 1 81 ? 0.180 1.044 5.687 1.00 0.00 81 LEU A CA 1
ATOM 1102 C C . LEU A 1 81 ? 1.377 1.989 5.812 1.00 0.00 81 LEU A C 1
ATOM 1103 O O . LEU A 1 81 ? 2.496 1.552 6.090 1.00 0.00 81 LEU A O 1
ATOM 1113 N N . GLU A 1 82 ? 1.137 3.290 5.628 1.00 0.00 82 GLU A N 1
ATOM 1114 C CA . GLU A 1 82 ? 2.206 4.275 5.747 1.00 0.00 82 GLU A CA 1
ATOM 1115 C C . GLU A 1 82 ? 2.749 4.282 7.170 1.00 0.00 82 GLU A C 1
ATOM 1116 O O . GLU A 1 82 ? 3.963 4.228 7.387 1.00 0.00 82 GLU A O 1
ATOM 1128 N N . ARG A 1 83 ? 1.840 4.332 8.139 1.00 0.00 83 ARG A N 1
ATOM 1129 C CA . ARG A 1 83 ? 2.222 4.326 9.547 1.00 0.00 83 ARG A CA 1
ATOM 1130 C C . ARG A 1 83 ? 3.144 3.147 9.836 1.00 0.00 83 ARG A C 1
ATOM 1131 O O . ARG A 1 83 ? 4.211 3.306 10.435 1.00 0.00 83 ARG A O 1
ATOM 1152 N N . GLN A 1 84 ? 2.738 1.963 9.382 1.00 0.00 84 GLN A N 1
ATOM 1153 C CA . GLN A 1 84 ? 3.547 0.764 9.575 1.00 0.00 84 GLN A CA 1
ATOM 1154 C C . GLN A 1 84 ? 4.878 0.942 8.859 1.00 0.00 84 GLN A C 1
ATOM 1155 O O . GLN A 1 84 ? 5.938 0.699 9.433 1.00 0.00 84 GLN A O 1
ATOM 1167 N N . LEU A 1 85 ? 4.814 1.402 7.606 1.00 0.00 85 LEU A N 1
ATOM 1168 C CA . LEU A 1 85 ? 6.019 1.650 6.816 1.00 0.00 85 LEU A CA 1
ATOM 1169 C C . LEU A 1 85 ? 7.014 2.458 7.645 1.00 0.00 85 LEU A C 1
ATOM 1170 O O . LEU A 1 85 ? 8.157 2.035 7.878 1.00 0.00 85 LEU A O 1
ATOM 1180 N N . ASN A 1 86 ? 6.551 3.614 8.120 1.00 0.00 86 ASN A N 1
ATOM 1181 C CA . ASN A 1 86 ? 7.370 4.476 8.958 1.00 0.00 86 ASN A CA 1
ATOM 1182 C C . ASN A 1 86 ? 7.821 3.699 10.185 1.00 0.00 86 ASN A C 1
ATOM 1183 O O . ASN A 1 86 ? 8.940 3.871 10.668 1.00 0.00 86 ASN A O 1
ATOM 1192 N N . LYS A 1 87 ? 6.948 2.814 10.661 1.00 0.00 87 LYS A N 1
ATOM 1193 C CA . LYS A 1 87 ? 7.266 1.977 11.808 1.00 0.00 87 LYS A CA 1
ATOM 1194 C C . LYS A 1 87 ? 8.430 1.065 11.463 1.00 0.00 87 LYS A C 1
ATOM 1195 O O . LYS A 1 87 ? 9.359 0.896 12.251 1.00 0.00 87 LYS A O 1
ATOM 1214 N N . LEU A 1 88 ? 8.369 0.477 10.271 1.00 0.00 88 LEU A N 1
ATOM 1215 C CA . LEU A 1 88 ? 9.417 -0.419 9.817 1.00 0.00 88 LEU A CA 1
ATOM 1216 C C . LEU A 1 88 ? 10.753 0.305 9.792 1.00 0.00 88 LEU A C 1
ATOM 1217 O O . LEU A 1 88 ? 11.705 -0.099 10.459 1.00 0.00 88 LEU A O 1
ATOM 1227 N N . GLN A 1 89 ? 10.815 1.384 9.019 1.00 0.00 89 GLN A N 1
ATOM 1228 C CA . GLN A 1 89 ? 12.046 2.166 8.914 1.00 0.00 89 GLN A CA 1
ATOM 1229 C C . GLN A 1 89 ? 12.421 2.773 10.263 1.00 0.00 89 GLN A C 1
ATOM 1230 O O . GLN A 1 89 ? 13.585 3.091 10.509 1.00 0.00 89 GLN A O 1
ATOM 1242 N N . HIS A 1 90 ? 11.431 2.920 11.140 1.00 0.00 90 HIS A N 1
ATOM 1243 C CA . HIS A 1 90 ? 11.661 3.476 12.468 1.00 0.00 90 HIS A CA 1
ATOM 1244 C C . HIS A 1 90 ? 12.232 2.417 13.400 1.00 0.00 90 HIS A C 1
ATOM 1245 O O . HIS A 1 90 ? 13.382 2.500 13.830 1.00 0.00 90 HIS A O 1
ATOM 1260 N N . LYS A 1 91 ? 11.402 1.425 13.704 1.00 0.00 91 LYS A N 1
ATOM 1261 C CA . LYS A 1 91 ? 11.778 0.329 14.584 1.00 0.00 91 LYS A CA 1
ATOM 1262 C C . LYS A 1 91 ? 12.452 0.832 15.858 1.00 0.00 91 LYS A C 1
ATOM 1263 O O . LYS A 1 91 ? 12.544 2.037 16.093 1.00 0.00 91 LYS A O 1
ATOM 1282 N N . SER A 1 92 ? 12.918 -0.103 16.680 1.00 0.00 92 SER A N 1
ATOM 1283 C CA . SER A 1 92 ? 13.579 0.239 17.933 1.00 0.00 92 SER A CA 1
ATOM 1284 C C . SER A 1 92 ? 14.881 0.990 17.676 1.00 0.00 92 SER A C 1
ATOM 1285 O O . SER A 1 92 ? 15.656 0.628 16.790 1.00 0.00 92 SER A O 1
ATOM 1293 N N . GLU A 1 93 ? 15.116 2.037 18.461 1.00 0.00 93 GLU A N 1
ATOM 1294 C CA . GLU A 1 93 ? 16.325 2.839 18.322 1.00 0.00 93 GLU A CA 1
ATOM 1295 C C . GLU A 1 93 ? 17.370 2.428 19.356 1.00 0.00 93 GLU A C 1
ATOM 1296 O O . GLU A 1 93 ? 18.178 3.245 19.795 1.00 0.00 93 GLU A O 1
ATOM 1308 N N . SER A 1 94 ? 17.344 1.155 19.740 1.00 0.00 94 SER A N 1
ATOM 1309 C CA . SER A 1 94 ? 18.287 0.633 20.721 1.00 0.00 94 SER A CA 1
ATOM 1310 C C . SER A 1 94 ? 18.201 -0.889 20.800 1.00 0.00 94 SER A C 1
ATOM 1311 O O . SER A 1 94 ? 17.877 -1.450 21.847 1.00 0.00 94 SER A O 1
ATOM 1319 N N . ARG A 1 95 ? 18.493 -1.550 19.685 1.00 0.00 95 ARG A N 1
ATOM 1320 C CA . ARG A 1 95 ? 18.447 -3.007 19.627 1.00 0.00 95 ARG A CA 1
ATOM 1321 C C . ARG A 1 95 ? 19.558 -3.617 20.477 1.00 0.00 95 ARG A C 1
ATOM 1322 O O . ARG A 1 95 ? 20.547 -4.129 19.952 1.00 0.00 95 ARG A O 1
ATOM 1343 N N . ARG A 1 96 ? 19.387 -3.557 21.794 1.00 0.00 96 ARG A N 1
ATOM 1344 C CA . ARG A 1 96 ? 20.374 -4.101 22.723 1.00 0.00 96 ARG A CA 1
ATOM 1345 C C . ARG A 1 96 ? 21.678 -3.311 22.653 1.00 0.00 96 ARG A C 1
ATOM 1346 O O . ARG A 1 96 ? 21.979 -2.512 23.539 1.00 0.00 96 ARG A O 1
ATOM 1367 N N . ALA A 1 97 ? 22.447 -3.540 21.593 1.00 0.00 97 ALA A N 1
ATOM 1368 C CA . ALA A 1 97 ? 23.717 -2.848 21.408 1.00 0.00 97 ALA A CA 1
ATOM 1369 C C . ALA A 1 97 ? 23.723 -2.043 20.112 1.00 0.00 97 ALA A C 1
ATOM 1370 O O . ALA A 1 97 ? 24.782 -1.754 19.555 1.00 0.00 97 ALA A O 1
ATOM 1377 N N . ASP A 1 98 ? 22.534 -1.681 19.636 1.00 0.00 98 ASP A N 1
ATOM 1378 C CA . ASP A 1 98 ? 22.404 -0.906 18.406 1.00 0.00 98 ASP A CA 1
ATOM 1379 C C . ASP A 1 98 ? 23.105 -1.602 17.242 1.00 0.00 98 ASP A C 1
ATOM 1380 O O . ASP A 1 98 ? 23.755 -2.632 17.423 1.00 0.00 98 ASP A O 1
ATOM 1389 N N . GLU A 1 99 ? 22.968 -1.032 16.050 1.00 0.00 99 GLU A N 1
ATOM 1390 C CA . GLU A 1 99 ? 23.588 -1.595 14.856 1.00 0.00 99 GLU A CA 1
ATOM 1391 C C . GLU A 1 99 ? 24.734 -0.714 14.362 1.00 0.00 99 GLU A C 1
ATOM 1392 O O . GLU A 1 99 ? 25.615 -1.176 13.638 1.00 0.00 99 GLU A O 1
ATOM 1404 N N . ARG A 1 100 ? 24.713 0.558 14.754 1.00 0.00 100 ARG A N 1
ATOM 1405 C CA . ARG A 1 100 ? 25.751 1.502 14.350 1.00 0.00 100 ARG A CA 1
ATOM 1406 C C . ARG A 1 100 ? 25.682 1.775 12.851 1.00 0.00 100 ARG A C 1
ATOM 1407 O O . ARG A 1 100 ? 24.990 1.074 12.114 1.00 0.00 100 ARG A O 1
ATOM 1428 N N . LEU A 1 101 ? 26.404 2.799 12.408 1.00 0.00 101 LEU A N 1
ATOM 1429 C CA . LEU A 1 101 ? 26.425 3.166 10.997 1.00 0.00 101 LEU A CA 1
ATOM 1430 C C . LEU A 1 101 ? 27.807 2.935 10.393 1.00 0.00 101 LEU A C 1
ATOM 1431 O O . LEU A 1 101 ? 28.286 3.734 9.587 1.00 0.00 101 LEU A O 1
ATOM 1441 N N . LYS A 1 102 ? 28.444 1.837 10.786 1.00 0.00 102 LYS A N 1
ATOM 1442 C CA . LYS A 1 102 ? 29.770 1.502 10.281 1.00 0.00 102 LYS A CA 1
ATOM 1443 C C . LYS A 1 102 ? 29.694 0.375 9.256 1.00 0.00 102 LYS A C 1
ATOM 1444 O O . LYS A 1 102 ? 28.975 -0.606 9.448 1.00 0.00 102 LYS A O 1
ATOM 1463 N N . ASP A 1 103 ? 30.439 0.524 8.165 1.00 0.00 103 ASP A N 1
ATOM 1464 C CA . ASP A 1 103 ? 30.455 -0.482 7.108 1.00 0.00 103 ASP A CA 1
ATOM 1465 C C . ASP A 1 103 ? 31.648 -0.277 6.180 1.00 0.00 103 ASP A C 1
ATOM 1466 O O . ASP A 1 103 ? 31.982 0.853 5.823 1.00 0.00 103 ASP A O 1
ATOM 1475 N N . SER A 1 104 ? 32.286 -1.377 5.794 1.00 0.00 104 SER A N 1
ATOM 1476 C CA . SER A 1 104 ? 33.443 -1.318 4.906 1.00 0.00 104 SER A CA 1
ATOM 1477 C C . SER A 1 104 ? 33.956 -2.719 4.588 1.00 0.00 104 SER A C 1
ATOM 1478 O O . SER A 1 104 ? 34.345 -3.006 3.456 1.00 0.00 104 SER A O 1
ATOM 1486 N N . PHE A 1 105 ? 33.953 -3.587 5.594 1.00 0.00 105 PHE A N 1
ATOM 1487 C CA . PHE A 1 105 ? 34.419 -4.959 5.421 1.00 0.00 105 PHE A CA 1
ATOM 1488 C C . PHE A 1 105 ? 33.811 -5.879 6.476 1.00 0.00 105 PHE A C 1
ATOM 1489 O O . PHE A 1 105 ? 33.365 -6.984 6.166 1.00 0.00 105 PHE A O 1
ATOM 1506 N N . GLU A 1 106 ? 33.798 -5.417 7.722 1.00 0.00 106 GLU A N 1
ATOM 1507 C CA . GLU A 1 106 ? 33.247 -6.198 8.824 1.00 0.00 106 GLU A CA 1
ATOM 1508 C C . GLU A 1 106 ? 34.047 -7.480 9.034 1.00 0.00 106 GLU A C 1
ATOM 1509 O O . GLU A 1 106 ? 33.569 -8.578 8.747 1.00 0.00 106 GLU A O 1
ATOM 1521 N N . ASN A 1 107 ? 35.268 -7.332 9.539 1.00 0.00 107 ASN A N 1
ATOM 1522 C CA . ASN A 1 107 ? 36.136 -8.476 9.789 1.00 0.00 107 ASN A CA 1
ATOM 1523 C C . ASN A 1 107 ? 37.450 -8.033 10.424 1.00 0.00 107 ASN A C 1
ATOM 1524 O O . ASN A 1 107 ? 37.869 -8.586 11.438 1.00 99.99 107 ASN A O 1
ATOM 1533 N N . MET A 1 1 ? 6.036 -4.926 -9.450 1.00 0.00 1 MET A N 2
ATOM 1534 C CA . MET A 1 1 ? 5.059 -4.655 -8.364 1.00 0.00 1 MET A CA 2
ATOM 1535 C C . MET A 1 1 ? 3.901 -3.797 -8.866 1.00 0.00 1 MET A C 2
ATOM 1536 O O . MET A 1 1 ? 3.897 -2.579 -8.691 1.00 0.00 1 MET A O 2
ATOM 1552 N N . THR A 1 2 ? 2.918 -4.441 -9.488 1.00 0.00 2 THR A N 2
ATOM 1553 C CA . THR A 1 2 ? 1.753 -3.736 -10.014 1.00 0.00 2 THR A CA 2
ATOM 1554 C C . THR A 1 2 ? 0.634 -3.663 -8.979 1.00 0.00 2 THR A C 2
ATOM 1555 O O . THR A 1 2 ? -0.435 -3.112 -9.241 1.00 0.00 2 THR A O 2
ATOM 1563 N N . LEU A 1 3 ? 0.890 -4.219 -7.804 1.00 0.00 3 LEU A N 2
ATOM 1564 C CA . LEU A 1 3 ? -0.086 -4.221 -6.721 1.00 0.00 3 LEU A CA 2
ATOM 1565 C C . LEU A 1 3 ? -1.383 -4.902 -7.146 1.00 0.00 3 LEU A C 2
ATOM 1566 O O . LEU A 1 3 ? -2.163 -4.350 -7.923 1.00 0.00 3 LEU A O 2
ATOM 1576 N N . ASN A 1 4 ? -1.610 -6.100 -6.623 1.00 0.00 4 ASN A N 2
ATOM 1577 C CA . ASN A 1 4 ? -2.815 -6.858 -6.936 1.00 0.00 4 ASN A CA 2
ATOM 1578 C C . ASN A 1 4 ? -3.950 -6.497 -5.980 1.00 0.00 4 ASN A C 2
ATOM 1579 O O . ASN A 1 4 ? -3.724 -5.903 -4.923 1.00 0.00 4 ASN A O 2
ATOM 1588 N N . ILE A 1 5 ? -5.171 -6.859 -6.360 1.00 0.00 5 ILE A N 2
ATOM 1589 C CA . ILE A 1 5 ? -6.342 -6.570 -5.542 1.00 0.00 5 ILE A CA 2
ATOM 1590 C C . ILE A 1 5 ? -7.206 -7.811 -5.347 1.00 0.00 5 ILE A C 2
ATOM 1591 O O . ILE A 1 5 ? -7.262 -8.685 -6.213 1.00 0.00 5 ILE A O 2
ATOM 1599 N N . THR A 1 6 ? -7.881 -7.877 -4.205 1.00 0.00 6 THR A N 2
ATOM 1600 C CA . THR A 1 6 ? -8.752 -9.003 -3.886 1.00 0.00 6 THR A CA 2
ATOM 1601 C C . THR A 1 6 ? -10.080 -8.506 -3.323 1.00 0.00 6 THR A C 2
ATOM 1602 O O . THR A 1 6 ? -10.155 -8.074 -2.174 1.00 0.00 6 THR A O 2
ATOM 1610 N N . SER A 1 7 ? -11.124 -8.563 -4.144 1.00 0.00 7 SER A N 2
ATOM 1611 C CA . SER A 1 7 ? -12.447 -8.108 -3.730 1.00 0.00 7 SER A CA 2
ATOM 1612 C C . SER A 1 7 ? -13.426 -9.274 -3.623 1.00 0.00 7 SER A C 2
ATOM 1613 O O . SER A 1 7 ? -13.706 -9.954 -4.610 1.00 0.00 7 SER A O 2
ATOM 1621 N N . LYS A 1 8 ? -13.932 -9.506 -2.416 1.00 0.00 8 LYS A N 2
ATOM 1622 C CA . LYS A 1 8 ? -14.870 -10.600 -2.180 1.00 0.00 8 LYS A CA 2
ATOM 1623 C C . LYS A 1 8 ? -16.297 -10.280 -2.666 1.00 0.00 8 LYS A C 2
ATOM 1624 O O . LYS A 1 8 ? -17.130 -11.182 -2.760 1.00 0.00 8 LYS A O 2
ATOM 1643 N N . GLN A 1 9 ? -16.585 -9.010 -2.979 1.00 0.00 9 GLN A N 2
ATOM 1644 C CA . GLN A 1 9 ? -17.923 -8.637 -3.452 1.00 0.00 9 GLN A CA 2
ATOM 1645 C C . GLN A 1 9 ? -17.879 -7.579 -4.557 1.00 0.00 9 GLN A C 2
ATOM 1646 O O . GLN A 1 9 ? -18.456 -7.772 -5.627 1.00 0.00 9 GLN A O 2
ATOM 1658 N N . MET A 1 10 ? -17.204 -6.464 -4.300 1.00 0.00 10 MET A N 2
ATOM 1659 C CA . MET A 1 10 ? -17.107 -5.391 -5.285 1.00 0.00 10 MET A CA 2
ATOM 1660 C C . MET A 1 10 ? -15.853 -5.541 -6.130 1.00 0.00 10 MET A C 2
ATOM 1661 O O . MET A 1 10 ? -14.747 -5.249 -5.675 1.00 0.00 10 MET A O 2
ATOM 1675 N N . ASP A 1 11 ? -16.029 -6.001 -7.362 1.00 0.00 11 ASP A N 2
ATOM 1676 C CA . ASP A 1 11 ? -14.907 -6.197 -8.270 1.00 0.00 11 ASP A CA 2
ATOM 1677 C C . ASP A 1 11 ? -14.039 -4.945 -8.364 1.00 0.00 11 ASP A C 2
ATOM 1678 O O . ASP A 1 11 ? -14.334 -3.924 -7.743 1.00 0.00 11 ASP A O 2
ATOM 1687 N N . ILE A 1 12 ? -12.968 -5.031 -9.149 1.00 0.00 12 ILE A N 2
ATOM 1688 C CA . ILE A 1 12 ? -12.059 -3.902 -9.326 1.00 0.00 12 ILE A CA 2
ATOM 1689 C C . ILE A 1 12 ? -12.402 -3.127 -10.591 1.00 0.00 12 ILE A C 2
ATOM 1690 O O . ILE A 1 12 ? -12.760 -3.711 -11.613 1.00 0.00 12 ILE A O 2
ATOM 1698 N N . THR A 1 13 ? -12.286 -1.808 -10.515 1.00 0.00 13 THR A N 2
ATOM 1699 C CA . THR A 1 13 ? -12.580 -0.946 -11.649 1.00 0.00 13 THR A CA 2
ATOM 1700 C C . THR A 1 13 ? -11.546 0.176 -11.746 1.00 0.00 13 THR A C 2
ATOM 1701 O O . THR A 1 13 ? -10.631 0.252 -10.927 1.00 0.00 13 THR A O 2
ATOM 1709 N N . PRO A 1 14 ? -11.671 1.064 -12.750 1.00 0.00 14 PRO A N 2
ATOM 1710 C CA . PRO A 1 14 ? -10.734 2.177 -12.937 1.00 0.00 14 PRO A CA 2
ATOM 1711 C C . PRO A 1 14 ? -10.423 2.907 -11.635 1.00 0.00 14 PRO A C 2
ATOM 1712 O O . PRO A 1 14 ? -9.259 3.072 -11.269 1.00 0.00 14 PRO A O 2
ATOM 1723 N N . ALA A 1 15 ? -11.468 3.343 -10.934 1.00 0.00 15 ALA A N 2
ATOM 1724 C CA . ALA A 1 15 ? -11.296 4.054 -9.671 1.00 0.00 15 ALA A CA 2
ATOM 1725 C C . ALA A 1 15 ? -10.360 3.289 -8.742 1.00 0.00 15 ALA A C 2
ATOM 1726 O O . ALA A 1 15 ? -9.200 3.661 -8.576 1.00 0.00 15 ALA A O 2
ATOM 1733 N N . ILE A 1 16 ? -10.864 2.207 -8.154 1.00 0.00 16 ILE A N 2
ATOM 1734 C CA . ILE A 1 16 ? -10.064 1.379 -7.258 1.00 0.00 16 ILE A CA 2
ATOM 1735 C C . ILE A 1 16 ? -8.710 1.058 -7.890 1.00 0.00 16 ILE A C 2
ATOM 1736 O O . ILE A 1 16 ? -7.671 1.499 -7.403 1.00 0.00 16 ILE A O 2
ATOM 1744 N N . ARG A 1 17 ? -8.734 0.298 -8.987 1.00 0.00 17 ARG A N 2
ATOM 1745 C CA . ARG A 1 17 ? -7.509 -0.078 -9.694 1.00 0.00 17 ARG A CA 2
ATOM 1746 C C . ARG A 1 17 ? -6.534 1.097 -9.764 1.00 0.00 17 ARG A C 2
ATOM 1747 O O . ARG A 1 17 ? -5.415 1.023 -9.253 1.00 0.00 17 ARG A O 2
ATOM 1768 N N . GLU A 1 18 ? -6.973 2.183 -10.394 1.00 0.00 18 GLU A N 2
ATOM 1769 C CA . GLU A 1 18 ? -6.147 3.378 -10.527 1.00 0.00 18 GLU A CA 2
ATOM 1770 C C . GLU A 1 18 ? -5.745 3.912 -9.157 1.00 0.00 18 GLU A C 2
ATOM 1771 O O . GLU A 1 18 ? -4.610 4.346 -8.956 1.00 0.00 18 GLU A O 2
ATOM 1783 N N . HIS A 1 19 ? -6.679 3.863 -8.212 1.00 0.00 19 HIS A N 2
ATOM 1784 C CA . HIS A 1 19 ? -6.423 4.324 -6.857 1.00 0.00 19 HIS A CA 2
ATOM 1785 C C . HIS A 1 19 ? -5.303 3.497 -6.239 1.00 0.00 19 HIS A C 2
ATOM 1786 O O . HIS A 1 19 ? -4.193 3.986 -6.035 1.00 0.00 19 HIS A O 2
ATOM 1801 N N . LEU A 1 20 ? -5.604 2.229 -5.968 1.00 0.00 20 LEU A N 2
ATOM 1802 C CA . LEU A 1 20 ? -4.625 1.304 -5.400 1.00 0.00 20 LEU A CA 2
ATOM 1803 C C . LEU A 1 20 ? -3.293 1.412 -6.138 1.00 0.00 20 LEU A C 2
ATOM 1804 O O . LEU A 1 20 ? -2.238 1.572 -5.520 1.00 0.00 20 LEU A O 2
ATOM 1814 N N . GLU A 1 21 ? -3.353 1.338 -7.465 1.00 0.00 21 GLU A N 2
ATOM 1815 C CA . GLU A 1 21 ? -2.155 1.442 -8.290 1.00 0.00 21 GLU A CA 2
ATOM 1816 C C . GLU A 1 21 ? -1.436 2.757 -8.011 1.00 0.00 21 GLU A C 2
ATOM 1817 O O . GLU A 1 21 ? -0.248 2.772 -7.683 1.00 0.00 21 GLU A O 2
ATOM 1829 N N . GLU A 1 22 ? -2.171 3.861 -8.126 1.00 0.00 22 GLU A N 2
ATOM 1830 C CA . GLU A 1 22 ? -1.606 5.181 -7.866 1.00 0.00 22 GLU A CA 2
ATOM 1831 C C . GLU A 1 22 ? -0.985 5.213 -6.475 1.00 0.00 22 GLU A C 2
ATOM 1832 O O . GLU A 1 22 ? 0.146 5.672 -6.294 1.00 0.00 22 GLU A O 2
ATOM 1844 N N . ARG A 1 23 ? -1.726 4.700 -5.493 1.00 0.00 23 ARG A N 2
ATOM 1845 C CA . ARG A 1 23 ? -1.242 4.647 -4.122 1.00 0.00 23 ARG A CA 2
ATOM 1846 C C . ARG A 1 23 ? 0.070 3.878 -4.068 1.00 0.00 23 ARG A C 2
ATOM 1847 O O . ARG A 1 23 ? 1.011 4.277 -3.381 1.00 0.00 23 ARG A O 2
ATOM 1868 N N . LEU A 1 24 ? 0.133 2.783 -4.822 1.00 0.00 24 LEU A N 2
ATOM 1869 C CA . LEU A 1 24 ? 1.341 1.973 -4.885 1.00 0.00 24 LEU A CA 2
ATOM 1870 C C . LEU A 1 24 ? 2.470 2.799 -5.480 1.00 0.00 24 LEU A C 2
ATOM 1871 O O . LEU A 1 24 ? 3.580 2.837 -4.947 1.00 0.00 24 LEU A O 2
ATOM 1881 N N . ALA A 1 25 ? 2.167 3.481 -6.582 1.00 0.00 25 ALA A N 2
ATOM 1882 C CA . ALA A 1 25 ? 3.144 4.333 -7.242 1.00 0.00 25 ALA A CA 2
ATOM 1883 C C . ALA A 1 25 ? 3.631 5.406 -6.277 1.00 0.00 25 ALA A C 2
ATOM 1884 O O . ALA A 1 25 ? 4.788 5.824 -6.323 1.00 0.00 25 ALA A O 2
ATOM 1891 N N . LYS A 1 26 ? 2.736 5.832 -5.389 1.00 0.00 26 LYS A N 2
ATOM 1892 C CA . LYS A 1 26 ? 3.070 6.840 -4.392 1.00 0.00 26 LYS A CA 2
ATOM 1893 C C . LYS A 1 26 ? 3.928 6.222 -3.295 1.00 0.00 26 LYS A C 2
ATOM 1894 O O . LYS A 1 26 ? 4.892 6.829 -2.829 1.00 0.00 26 LYS A O 2
ATOM 1913 N N . LEU A 1 27 ? 3.579 4.999 -2.899 1.00 0.00 27 LEU A N 2
ATOM 1914 C CA . LEU A 1 27 ? 4.327 4.286 -1.871 1.00 0.00 27 LEU A CA 2
ATOM 1915 C C . LEU A 1 27 ? 5.647 3.760 -2.431 1.00 0.00 27 LEU A C 2
ATOM 1916 O O . LEU A 1 27 ? 6.503 3.287 -1.687 1.00 0.00 27 LEU A O 2
ATOM 1926 N N . GLY A 1 28 ? 5.809 3.851 -3.751 1.00 0.00 28 GLY A N 2
ATOM 1927 C CA . GLY A 1 28 ? 7.032 3.386 -4.377 1.00 0.00 28 GLY A CA 2
ATOM 1928 C C . GLY A 1 28 ? 8.238 4.201 -3.955 1.00 0.00 28 GLY A C 2
ATOM 1929 O O . GLY A 1 28 ? 9.355 3.687 -3.895 1.00 0.00 28 GLY A O 2
ATOM 1933 N N . LYS A 1 29 ? 8.011 5.477 -3.659 1.00 0.00 29 LYS A N 2
ATOM 1934 C CA . LYS A 1 29 ? 9.089 6.368 -3.237 1.00 0.00 29 LYS A CA 2
ATOM 1935 C C . LYS A 1 29 ? 9.493 6.108 -1.786 1.00 0.00 29 LYS A C 2
ATOM 1936 O O . LYS A 1 29 ? 10.495 6.638 -1.308 1.00 0.00 29 LYS A O 2
ATOM 1955 N N . TRP A 1 30 ? 8.715 5.280 -1.096 1.00 0.00 30 TRP A N 2
ATOM 1956 C CA . TRP A 1 30 ? 8.993 4.942 0.288 1.00 0.00 30 TRP A CA 2
ATOM 1957 C C . TRP A 1 30 ? 10.069 3.864 0.355 1.00 0.00 30 TRP A C 2
ATOM 1958 O O . TRP A 1 30 ? 9.783 2.692 0.118 1.00 0.00 30 TRP A O 2
ATOM 1979 N N . GLN A 1 31 ? 11.307 4.272 0.660 1.00 0.00 31 GLN A N 2
ATOM 1980 C CA . GLN A 1 31 ? 12.440 3.345 0.743 1.00 0.00 31 GLN A CA 2
ATOM 1981 C C . GLN A 1 31 ? 12.034 2.017 1.380 1.00 0.00 31 GLN A C 2
ATOM 1982 O O . GLN A 1 31 ? 12.186 1.806 2.583 1.00 0.00 31 GLN A O 2
ATOM 1994 N N . THR A 1 32 ? 11.493 1.133 0.552 1.00 0.00 32 THR A N 2
ATOM 1995 C CA . THR A 1 32 ? 11.035 -0.166 0.994 1.00 0.00 32 THR A CA 2
ATOM 1996 C C . THR A 1 32 ? 10.957 -1.119 -0.202 1.00 0.00 32 THR A C 2
ATOM 1997 O O . THR A 1 32 ? 11.079 -0.695 -1.351 1.00 0.00 32 THR A O 2
ATOM 2005 N N . GLN A 1 33 ? 10.734 -2.393 0.075 1.00 0.00 33 GLN A N 2
ATOM 2006 C CA . GLN A 1 33 ? 10.615 -3.400 -0.961 1.00 0.00 33 GLN A CA 2
ATOM 2007 C C . GLN A 1 33 ? 9.202 -3.918 -0.950 1.00 0.00 33 GLN A C 2
ATOM 2008 O O . GLN A 1 33 ? 8.830 -4.721 -0.095 1.00 0.00 33 GLN A O 2
ATOM 2020 N N . LEU A 1 34 ? 8.409 -3.436 -1.874 1.00 0.00 34 LEU A N 2
ATOM 2021 C CA . LEU A 1 34 ? 7.024 -3.836 -1.936 1.00 0.00 34 LEU A CA 2
ATOM 2022 C C . LEU A 1 34 ? 6.901 -5.263 -2.450 1.00 0.00 34 LEU A C 2
ATOM 2023 O O . LEU A 1 34 ? 6.321 -5.510 -3.508 1.00 0.00 34 LEU A O 2
ATOM 2033 N N . ILE A 1 35 ? 7.457 -6.195 -1.688 1.00 0.00 35 ILE A N 2
ATOM 2034 C CA . ILE A 1 35 ? 7.422 -7.601 -2.049 1.00 0.00 35 ILE A CA 2
ATOM 2035 C C . ILE A 1 35 ? 5.990 -8.099 -2.170 1.00 0.00 35 ILE A C 2
ATOM 2036 O O . ILE A 1 35 ? 5.279 -8.224 -1.173 1.00 0.00 35 ILE A O 2
ATOM 2044 N N . SER A 1 36 ? 5.571 -8.381 -3.399 1.00 0.00 36 SER A N 2
ATOM 2045 C CA . SER A 1 36 ? 4.218 -8.866 -3.654 1.00 0.00 36 SER A CA 2
ATOM 2046 C C . SER A 1 36 ? 3.187 -8.028 -2.902 1.00 0.00 36 SER A C 2
ATOM 2047 O O . SER A 1 36 ? 2.851 -8.312 -1.753 1.00 0.00 36 SER A O 2
ATOM 2055 N N . PRO A 1 37 ? 2.690 -6.970 -3.555 1.00 0.00 37 PRO A N 2
ATOM 2056 C CA . PRO A 1 37 ? 1.715 -6.056 -2.988 1.00 0.00 37 PRO A CA 2
ATOM 2057 C C . PRO A 1 37 ? 0.278 -6.413 -3.355 1.00 0.00 37 PRO A C 2
ATOM 2058 O O . PRO A 1 37 ? -0.072 -6.493 -4.533 1.00 0.00 37 PRO A O 2
ATOM 2069 N N . HIS A 1 38 ? -0.554 -6.613 -2.337 1.00 0.00 38 HIS A N 2
ATOM 2070 C CA . HIS A 1 38 ? -1.957 -6.946 -2.548 1.00 0.00 38 HIS A CA 2
ATOM 2071 C C . HIS A 1 38 ? -2.859 -5.918 -1.901 1.00 0.00 38 HIS A C 2
ATOM 2072 O O . HIS A 1 38 ? -2.408 -5.054 -1.151 1.00 0.00 38 HIS A O 2
ATOM 2087 N N . PHE A 1 39 ? -4.141 -6.045 -2.180 1.00 0.00 39 PHE A N 2
ATOM 2088 C CA . PHE A 1 39 ? -5.132 -5.155 -1.612 1.00 0.00 39 PHE A CA 2
ATOM 2089 C C . PHE A 1 39 ? -6.472 -5.861 -1.471 1.00 0.00 39 PHE A C 2
ATOM 2090 O O . PHE A 1 39 ? -7.172 -6.090 -2.453 1.00 0.00 39 PHE A O 2
ATOM 2107 N N . VAL A 1 40 ? -6.824 -6.199 -0.238 1.00 0.00 40 VAL A N 2
ATOM 2108 C CA . VAL A 1 40 ? -8.075 -6.868 0.040 1.00 0.00 40 VAL A CA 2
ATOM 2109 C C . VAL A 1 40 ? -9.168 -5.832 0.270 1.00 0.00 40 VAL A C 2
ATOM 2110 O O . VAL A 1 40 ? -9.412 -5.396 1.396 1.00 0.00 40 VAL A O 2
ATOM 2117 N N . LEU A 1 41 ? -9.798 -5.428 -0.826 1.00 0.00 41 LEU A N 2
ATOM 2118 C CA . LEU A 1 41 ? -10.851 -4.421 -0.795 1.00 0.00 41 LEU A CA 2
ATOM 2119 C C . LEU A 1 41 ? -12.220 -5.051 -0.595 1.00 0.00 41 LEU A C 2
ATOM 2120 O O . LEU A 1 41 ? -12.551 -6.052 -1.227 1.00 0.00 41 LEU A O 2
ATOM 2130 N N . ASN A 1 42 ? -13.019 -4.446 0.275 1.00 0.00 42 ASN A N 2
ATOM 2131 C CA . ASN A 1 42 ? -14.364 -4.943 0.538 1.00 0.00 42 ASN A CA 2
ATOM 2132 C C . ASN A 1 42 ? -15.314 -3.823 0.941 1.00 0.00 42 ASN A C 2
ATOM 2133 O O . ASN A 1 42 ? -14.898 -2.746 1.370 1.00 0.00 42 ASN A O 2
ATOM 2142 N N . LYS A 1 43 ? -16.597 -4.102 0.797 1.00 0.00 43 LYS A N 2
ATOM 2143 C CA . LYS A 1 43 ? -17.646 -3.151 1.138 1.00 0.00 43 LYS A CA 2
ATOM 2144 C C . LYS A 1 43 ? -18.619 -3.795 2.113 1.00 0.00 43 LYS A C 2
ATOM 2145 O O . LYS A 1 43 ? -18.623 -5.013 2.285 1.00 0.00 43 LYS A O 2
ATOM 2164 N N . VAL A 1 44 ? -19.467 -2.978 2.715 1.00 0.00 44 VAL A N 2
ATOM 2165 C CA . VAL A 1 44 ? -20.466 -3.481 3.629 1.00 0.00 44 VAL A CA 2
ATOM 2166 C C . VAL A 1 44 ? -21.609 -2.482 3.814 1.00 0.00 44 VAL A C 2
ATOM 2167 O O . VAL A 1 44 ? -21.449 -1.288 3.577 1.00 0.00 44 VAL A O 2
ATOM 2174 N N . PRO A 1 45 ? -22.789 -2.963 4.233 1.00 0.00 45 PRO A N 2
ATOM 2175 C CA . PRO A 1 45 ? -23.959 -2.104 4.440 1.00 0.00 45 PRO A CA 2
ATOM 2176 C C . PRO A 1 45 ? -23.644 -0.873 5.283 1.00 0.00 45 PRO A C 2
ATOM 2177 O O . PRO A 1 45 ? -24.086 0.234 4.974 1.00 0.00 45 PRO A O 2
ATOM 2188 N N . ASN A 1 46 ? -22.889 -1.078 6.355 1.00 0.00 46 ASN A N 2
ATOM 2189 C CA . ASN A 1 46 ? -22.522 0.011 7.257 1.00 0.00 46 ASN A CA 2
ATOM 2190 C C . ASN A 1 46 ? -21.341 0.829 6.731 1.00 0.00 46 ASN A C 2
ATOM 2191 O O . ASN A 1 46 ? -20.829 1.700 7.436 1.00 0.00 46 ASN A O 2
ATOM 2200 N N . GLY A 1 47 ? -20.898 0.553 5.505 1.00 0.00 47 GLY A N 2
ATOM 2201 C CA . GLY A 1 47 ? -19.778 1.286 4.954 1.00 0.00 47 GLY A CA 2
ATOM 2202 C C . GLY A 1 47 ? -18.931 0.453 4.022 1.00 0.00 47 GLY A C 2
ATOM 2203 O O . GLY A 1 47 ? -19.422 -0.416 3.306 1.00 0.00 47 GLY A O 2
ATOM 2207 N N . PHE A 1 48 ? -17.651 0.739 4.039 1.00 0.00 48 PHE A N 2
ATOM 2208 C CA . PHE A 1 48 ? -16.687 0.044 3.211 1.00 0.00 48 PHE A CA 2
ATOM 2209 C C . PHE A 1 48 ? -15.532 -0.461 4.063 1.00 0.00 48 PHE A C 2
ATOM 2210 O O . PHE A 1 48 ? -14.942 0.303 4.832 1.00 0.00 48 PHE A O 2
ATOM 2227 N N . SER A 1 49 ? -15.188 -1.733 3.906 1.00 0.00 49 SER A N 2
ATOM 2228 C CA . SER A 1 49 ? -14.075 -2.305 4.644 1.00 0.00 49 SER A CA 2
ATOM 2229 C C . SER A 1 49 ? -12.946 -2.615 3.689 1.00 0.00 49 SER A C 2
ATOM 2230 O O . SER A 1 49 ? -13.102 -3.376 2.735 1.00 0.00 49 SER A O 2
ATOM 2238 N N . VAL A 1 50 ? -11.814 -2.008 3.947 1.00 0.00 50 VAL A N 2
ATOM 2239 C CA . VAL A 1 50 ? -10.645 -2.188 3.104 1.00 0.00 50 VAL A CA 2
ATOM 2240 C C . VAL A 1 50 ? -9.479 -2.763 3.896 1.00 0.00 50 VAL A C 2
ATOM 2241 O O . VAL A 1 50 ? -9.371 -2.541 5.099 1.00 0.00 50 VAL A O 2
ATOM 2248 N N . GLU A 1 51 ? -8.608 -3.492 3.210 1.00 0.00 51 GLU A N 2
ATOM 2249 C CA . GLU A 1 51 ? -7.439 -4.092 3.845 1.00 0.00 51 GLU A CA 2
ATOM 2250 C C . GLU A 1 51 ? -6.303 -4.218 2.838 1.00 0.00 51 GLU A C 2
ATOM 2251 O O . GLU A 1 51 ? -6.509 -4.668 1.713 1.00 0.00 51 GLU A O 2
ATOM 2263 N N . ALA A 1 52 ? -5.108 -3.803 3.240 1.00 0.00 52 ALA A N 2
ATOM 2264 C CA . ALA A 1 52 ? -3.947 -3.862 2.360 1.00 0.00 52 ALA A CA 2
ATOM 2265 C C . ALA A 1 52 ? -2.883 -4.808 2.901 1.00 0.00 52 ALA A C 2
ATOM 2266 O O . ALA A 1 52 ? -2.834 -5.084 4.101 1.00 0.00 52 ALA A O 2
ATOM 2273 N N . SER A 1 53 ? -2.032 -5.298 2.003 1.00 0.00 53 SER A N 2
ATOM 2274 C CA . SER A 1 53 ? -0.960 -6.213 2.377 1.00 0.00 53 SER A CA 2
ATOM 2275 C C . SER A 1 53 ? 0.196 -6.136 1.382 1.00 0.00 53 SER A C 2
ATOM 2276 O O . SER A 1 53 ? 0.054 -6.521 0.221 1.00 0.00 53 SER A O 2
ATOM 2284 N N . ILE A 1 54 ? 1.342 -5.637 1.843 1.00 0.00 54 ILE A N 2
ATOM 2285 C CA . ILE A 1 54 ? 2.522 -5.511 0.989 1.00 0.00 54 ILE A CA 2
ATOM 2286 C C . ILE A 1 54 ? 3.780 -5.979 1.718 1.00 0.00 54 ILE A C 2
ATOM 2287 O O . ILE A 1 54 ? 4.189 -5.385 2.713 1.00 0.00 54 ILE A O 2
ATOM 2295 N N . GLY A 1 55 ? 4.396 -7.044 1.216 1.00 0.00 55 GLY A N 2
ATOM 2296 C CA . GLY A 1 55 ? 5.592 -7.562 1.828 1.00 0.00 55 GLY A CA 2
ATOM 2297 C C . GLY A 1 55 ? 6.722 -6.566 1.824 1.00 0.00 55 GLY A C 2
ATOM 2298 O O . GLY A 1 55 ? 6.791 -5.679 0.973 1.00 0.00 55 GLY A O 2
ATOM 2302 N N . THR A 1 56 ? 7.611 -6.732 2.780 1.00 0.00 56 THR A N 2
ATOM 2303 C CA . THR A 1 56 ? 8.774 -5.864 2.915 1.00 0.00 56 THR A CA 2
ATOM 2304 C C . THR A 1 56 ? 9.899 -6.573 3.660 1.00 0.00 56 THR A C 2
ATOM 2305 O O . THR A 1 56 ? 9.650 -7.282 4.635 1.00 0.00 56 THR A O 2
ATOM 2313 N N . PRO A 1 57 ? 11.162 -6.369 3.245 1.00 0.00 57 PRO A N 2
ATOM 2314 C CA . PRO A 1 57 ? 12.301 -6.977 3.929 1.00 0.00 57 PRO A CA 2
ATOM 2315 C C . PRO A 1 57 ? 12.341 -6.562 5.396 1.00 0.00 57 PRO A C 2
ATOM 2316 O O . PRO A 1 57 ? 13.061 -7.151 6.203 1.00 0.00 57 PRO A O 2
ATOM 2327 N N . LEU A 1 58 ? 11.560 -5.533 5.730 1.00 0.00 58 LEU A N 2
ATOM 2328 C CA . LEU A 1 58 ? 11.499 -5.023 7.088 1.00 0.00 58 LEU A CA 2
ATOM 2329 C C . LEU A 1 58 ? 10.277 -5.583 7.820 1.00 0.00 58 LEU A C 2
ATOM 2330 O O . LEU A 1 58 ? 10.184 -5.504 9.046 1.00 0.00 58 LEU A O 2
ATOM 2340 N N . GLY A 1 59 ? 9.349 -6.161 7.057 1.00 0.00 59 GLY A N 2
ATOM 2341 C CA . GLY A 1 59 ? 8.153 -6.743 7.638 1.00 0.00 59 GLY A CA 2
ATOM 2342 C C . GLY A 1 59 ? 6.940 -6.604 6.741 1.00 0.00 59 GLY A C 2
ATOM 2343 O O . GLY A 1 59 ? 6.657 -5.522 6.227 1.00 0.00 59 GLY A O 2
ATOM 2347 N N . ASN A 1 60 ? 6.223 -7.709 6.550 1.00 0.00 60 ASN A N 2
ATOM 2348 C CA . ASN A 1 60 ? 5.032 -7.720 5.710 1.00 0.00 60 ASN A CA 2
ATOM 2349 C C . ASN A 1 60 ? 4.057 -6.625 6.127 1.00 0.00 60 ASN A C 2
ATOM 2350 O O . ASN A 1 60 ? 3.502 -6.664 7.225 1.00 0.00 60 ASN A O 2
ATOM 2359 N N . LEU A 1 61 ? 3.842 -5.655 5.246 1.00 0.00 61 LEU A N 2
ATOM 2360 C CA . LEU A 1 61 ? 2.920 -4.566 5.539 1.00 0.00 61 LEU A CA 2
ATOM 2361 C C . LEU A 1 61 ? 1.483 -5.046 5.419 1.00 0.00 61 LEU A C 2
ATOM 2362 O O . LEU A 1 61 ? 1.141 -5.772 4.488 1.00 0.00 61 LEU A O 2
ATOM 2372 N N . LEU A 1 62 ? 0.646 -4.622 6.354 1.00 0.00 62 LEU A N 2
ATOM 2373 C CA . LEU A 1 62 ? -0.758 -4.991 6.347 1.00 0.00 62 LEU A CA 2
ATOM 2374 C C . LEU A 1 62 ? -1.588 -3.887 6.976 1.00 0.00 62 LEU A C 2
ATOM 2375 O O . LEU A 1 62 ? -1.117 -3.160 7.849 1.00 0.00 62 LEU A O 2
ATOM 2385 N N . ALA A 1 63 ? -2.823 -3.771 6.529 1.00 0.00 63 ALA A N 2
ATOM 2386 C CA . ALA A 1 63 ? -3.727 -2.755 7.049 1.00 0.00 63 ALA A CA 2
ATOM 2387 C C . ALA A 1 63 ? -5.175 -3.136 6.787 1.00 0.00 63 ALA A C 2
ATOM 2388 O O . ALA A 1 63 ? -5.460 -3.979 5.938 1.00 0.00 63 ALA A O 2
ATOM 2395 N N . SER A 1 64 ? -6.085 -2.509 7.521 1.00 0.00 64 SER A N 2
ATOM 2396 C CA . SER A 1 64 ? -7.507 -2.786 7.367 1.00 0.00 64 SER A CA 2
ATOM 2397 C C . SER A 1 64 ? -8.345 -1.752 8.112 1.00 0.00 64 SER A C 2
ATOM 2398 O O . SER A 1 64 ? -8.040 -1.399 9.251 1.00 0.00 64 SER A O 2
ATOM 2406 N N . ALA A 1 65 ? -9.400 -1.266 7.464 1.00 0.00 65 ALA A N 2
ATOM 2407 C CA . ALA A 1 65 ? -10.270 -0.269 8.076 1.00 0.00 65 ALA A CA 2
ATOM 2408 C C . ALA A 1 65 ? -11.681 -0.322 7.497 1.00 0.00 65 ALA A C 2
ATOM 2409 O O . ALA A 1 65 ? -11.893 -0.810 6.386 1.00 0.00 65 ALA A O 2
ATOM 2416 N N . THR A 1 66 ? -12.639 0.191 8.264 1.00 0.00 66 THR A N 2
ATOM 2417 C CA . THR A 1 66 ? -14.037 0.219 7.845 1.00 0.00 66 THR A CA 2
ATOM 2418 C C . THR A 1 66 ? -14.606 1.626 7.988 1.00 0.00 66 THR A C 2
ATOM 2419 O O . THR A 1 66 ? -14.425 2.269 9.023 1.00 0.00 66 THR A O 2
ATOM 2427 N N . SER A 1 67 ? -15.290 2.108 6.954 1.00 0.00 67 SER A N 2
ATOM 2428 C CA . SER A 1 67 ? -15.870 3.443 6.997 1.00 0.00 67 SER A CA 2
ATOM 2429 C C . SER A 1 67 ? -16.859 3.650 5.860 1.00 0.00 67 SER A C 2
ATOM 2430 O O . SER A 1 67 ? -16.828 2.938 4.859 1.00 0.00 67 SER A O 2
ATOM 2438 N N . ASP A 1 68 ? -17.722 4.646 6.013 1.00 0.00 68 ASP A N 2
ATOM 2439 C CA . ASP A 1 68 ? -18.708 4.960 4.990 1.00 0.00 68 ASP A CA 2
ATOM 2440 C C . ASP A 1 68 ? -18.079 5.776 3.862 1.00 0.00 68 ASP A C 2
ATOM 2441 O O . ASP A 1 68 ? -18.772 6.212 2.942 1.00 0.00 68 ASP A O 2
ATOM 2450 N N . ASP A 1 69 ? -16.762 5.984 3.934 1.00 0.00 69 ASP A N 2
ATOM 2451 C CA . ASP A 1 69 ? -16.057 6.749 2.915 1.00 0.00 69 ASP A CA 2
ATOM 2452 C C . ASP A 1 69 ? -15.001 5.893 2.220 1.00 0.00 69 ASP A C 2
ATOM 2453 O O . ASP A 1 69 ? -13.891 5.725 2.717 1.00 0.00 69 ASP A O 2
ATOM 2462 N N . MET A 1 70 ? -15.377 5.352 1.068 1.00 0.00 70 MET A N 2
ATOM 2463 C CA . MET A 1 70 ? -14.507 4.498 0.264 1.00 0.00 70 MET A CA 2
ATOM 2464 C C . MET A 1 70 ? -13.049 4.969 0.242 1.00 0.00 70 MET A C 2
ATOM 2465 O O . MET A 1 70 ? -12.161 4.313 0.800 1.00 0.00 70 MET A O 2
ATOM 2479 N N . TYR A 1 71 ? -12.802 6.087 -0.430 1.00 0.00 71 TYR A N 2
ATOM 2480 C CA . TYR A 1 71 ? -11.449 6.610 -0.553 1.00 0.00 71 TYR A CA 2
ATOM 2481 C C . TYR A 1 71 ? -10.872 7.024 0.786 1.00 0.00 71 TYR A C 2
ATOM 2482 O O . TYR A 1 71 ? -9.656 7.055 0.943 1.00 0.00 71 TYR A O 2
ATOM 2500 N N . LYS A 1 72 ? -11.733 7.291 1.762 1.00 0.00 72 LYS A N 2
ATOM 2501 C CA . LYS A 1 72 ? -11.261 7.640 3.094 1.00 0.00 72 LYS A CA 2
ATOM 2502 C C . LYS A 1 72 ? -10.796 6.370 3.792 1.00 0.00 72 LYS A C 2
ATOM 2503 O O . LYS A 1 72 ? -9.770 6.355 4.465 1.00 0.00 72 LYS A O 2
ATOM 2522 N N . ALA A 1 73 ? -11.547 5.284 3.586 1.00 0.00 73 ALA A N 2
ATOM 2523 C CA . ALA A 1 73 ? -11.184 3.994 4.151 1.00 0.00 73 ALA A CA 2
ATOM 2524 C C . ALA A 1 73 ? -9.843 3.612 3.564 1.00 0.00 73 ALA A C 2
ATOM 2525 O O . ALA A 1 73 ? -8.907 3.239 4.275 1.00 0.00 73 ALA A O 2
ATOM 2532 N N . ILE A 1 74 ? -9.744 3.795 2.249 1.00 0.00 74 ILE A N 2
ATOM 2533 C CA . ILE A 1 74 ? -8.501 3.565 1.540 1.00 0.00 74 ILE A CA 2
ATOM 2534 C C . ILE A 1 74 ? -7.490 4.569 2.077 1.00 0.00 74 ILE A C 2
ATOM 2535 O O . ILE A 1 74 ? -6.317 4.257 2.303 1.00 0.00 74 ILE A O 2
ATOM 2543 N N . ASN A 1 75 ? -8.005 5.770 2.326 1.00 0.00 75 ASN A N 2
ATOM 2544 C CA . ASN A 1 75 ? -7.242 6.859 2.891 1.00 0.00 75 ASN A CA 2
ATOM 2545 C C . ASN A 1 75 ? -6.652 6.425 4.226 1.00 0.00 75 ASN A C 2
ATOM 2546 O O . ASN A 1 75 ? -5.506 6.736 4.551 1.00 0.00 75 ASN A O 2
ATOM 2555 N N . GLU A 1 76 ? -7.450 5.678 4.979 1.00 0.00 76 GLU A N 2
ATOM 2556 C CA . GLU A 1 76 ? -7.032 5.154 6.273 1.00 0.00 76 GLU A CA 2
ATOM 2557 C C . GLU A 1 76 ? -6.000 4.043 6.086 1.00 0.00 76 GLU A C 2
ATOM 2558 O O . GLU A 1 76 ? -4.895 4.107 6.634 1.00 0.00 76 GLU A O 2
ATOM 2570 N N . VAL A 1 77 ? -6.360 3.027 5.296 1.00 0.00 77 VAL A N 2
ATOM 2571 C CA . VAL A 1 77 ? -5.457 1.911 5.026 1.00 0.00 77 VAL A CA 2
ATOM 2572 C C . VAL A 1 77 ? -4.088 2.423 4.626 1.00 0.00 77 VAL A C 2
ATOM 2573 O O . VAL A 1 77 ? -3.072 2.034 5.202 1.00 0.00 77 VAL A O 2
ATOM 2580 N N . GLU A 1 78 ? -4.067 3.305 3.633 1.00 0.00 78 GLU A N 2
ATOM 2581 C CA . GLU A 1 78 ? -2.817 3.875 3.163 1.00 0.00 78 GLU A CA 2
ATOM 2582 C C . GLU A 1 78 ? -2.074 4.533 4.317 1.00 0.00 78 GLU A C 2
ATOM 2583 O O . GLU A 1 78 ? -0.844 4.535 4.361 1.00 0.00 78 GLU A O 2
ATOM 2595 N N . GLU A 1 79 ? -2.836 5.072 5.264 1.00 0.00 79 GLU A N 2
ATOM 2596 C CA . GLU A 1 79 ? -2.255 5.712 6.433 1.00 0.00 79 GLU A CA 2
ATOM 2597 C C . GLU A 1 79 ? -1.612 4.661 7.326 1.00 0.00 79 GLU A C 2
ATOM 2598 O O . GLU A 1 79 ? -0.500 4.849 7.822 1.00 0.00 79 GLU A O 2
ATOM 2610 N N . LYS A 1 80 ? -2.309 3.541 7.510 1.00 0.00 80 LYS A N 2
ATOM 2611 C CA . LYS A 1 80 ? -1.784 2.453 8.325 1.00 0.00 80 LYS A CA 2
ATOM 2612 C C . LYS A 1 80 ? -0.601 1.804 7.617 1.00 0.00 80 LYS A C 2
ATOM 2613 O O . LYS A 1 80 ? 0.424 1.509 8.233 1.00 0.00 80 LYS A O 2
ATOM 2632 N N . LEU A 1 81 ? -0.748 1.600 6.310 1.00 0.00 81 LEU A N 2
ATOM 2633 C CA . LEU A 1 81 ? 0.310 1.002 5.504 1.00 0.00 81 LEU A CA 2
ATOM 2634 C C . LEU A 1 81 ? 1.539 1.909 5.491 1.00 0.00 81 LEU A C 2
ATOM 2635 O O . LEU A 1 81 ? 2.667 1.440 5.663 1.00 0.00 81 LEU A O 2
ATOM 2645 N N . GLU A 1 82 ? 1.321 3.212 5.308 1.00 0.00 82 GLU A N 2
ATOM 2646 C CA . GLU A 1 82 ? 2.421 4.168 5.298 1.00 0.00 82 GLU A CA 2
ATOM 2647 C C . GLU A 1 82 ? 3.035 4.271 6.687 1.00 0.00 82 GLU A C 2
ATOM 2648 O O . GLU A 1 82 ? 4.236 4.053 6.868 1.00 0.00 82 GLU A O 2
ATOM 2660 N N . ARG A 1 83 ? 2.198 4.585 7.674 1.00 0.00 83 ARG A N 2
ATOM 2661 C CA . ARG A 1 83 ? 2.661 4.690 9.055 1.00 0.00 83 ARG A CA 2
ATOM 2662 C C . ARG A 1 83 ? 3.465 3.448 9.416 1.00 0.00 83 ARG A C 2
ATOM 2663 O O . ARG A 1 83 ? 4.582 3.535 9.937 1.00 0.00 83 ARG A O 2
ATOM 2684 N N . GLN A 1 84 ? 2.900 2.286 9.096 1.00 0.00 84 GLN A N 2
ATOM 2685 C CA . GLN A 1 84 ? 3.571 1.025 9.348 1.00 0.00 84 GLN A CA 2
ATOM 2686 C C . GLN A 1 84 ? 4.891 1.004 8.590 1.00 0.00 84 GLN A C 2
ATOM 2687 O O . GLN A 1 84 ? 5.930 0.644 9.142 1.00 0.00 84 GLN A O 2
ATOM 2699 N N . LEU A 1 85 ? 4.849 1.439 7.326 1.00 0.00 85 LEU A N 2
ATOM 2700 C CA . LEU A 1 85 ? 6.055 1.511 6.506 1.00 0.00 85 LEU A CA 2
ATOM 2701 C C . LEU A 1 85 ? 7.132 2.257 7.280 1.00 0.00 85 LEU A C 2
ATOM 2702 O O . LEU A 1 85 ? 8.274 1.803 7.393 1.00 0.00 85 LEU A O 2
ATOM 2712 N N . ASN A 1 86 ? 6.738 3.400 7.843 1.00 0.00 86 ASN A N 2
ATOM 2713 C CA . ASN A 1 86 ? 7.645 4.206 8.642 1.00 0.00 86 ASN A CA 2
ATOM 2714 C C . ASN A 1 86 ? 8.128 3.391 9.831 1.00 0.00 86 ASN A C 2
ATOM 2715 O O . ASN A 1 86 ? 9.302 3.443 10.196 1.00 0.00 86 ASN A O 2
ATOM 2724 N N . LYS A 1 87 ? 7.221 2.607 10.411 1.00 0.00 87 LYS A N 2
ATOM 2725 C CA . LYS A 1 87 ? 7.573 1.750 11.537 1.00 0.00 87 LYS A CA 2
ATOM 2726 C C . LYS A 1 87 ? 8.635 0.753 11.105 1.00 0.00 87 LYS A C 2
ATOM 2727 O O . LYS A 1 87 ? 9.647 0.578 11.780 1.00 0.00 87 LYS A O 2
ATOM 2746 N N . LEU A 1 88 ? 8.401 0.108 9.965 1.00 0.00 88 LEU A N 2
ATOM 2747 C CA . LEU A 1 88 ? 9.351 -0.859 9.441 1.00 0.00 88 LEU A CA 2
ATOM 2748 C C . LEU A 1 88 ? 10.696 -0.185 9.239 1.00 0.00 88 LEU A C 2
ATOM 2749 O O . LEU A 1 88 ? 11.716 -0.618 9.774 1.00 0.00 88 LEU A O 2
ATOM 2759 N N . GLN A 1 89 ? 10.675 0.901 8.475 1.00 0.00 89 GLN A N 2
ATOM 2760 C CA . GLN A 1 89 ? 11.885 1.673 8.210 1.00 0.00 89 GLN A CA 2
ATOM 2761 C C . GLN A 1 89 ? 12.524 2.100 9.528 1.00 0.00 89 GLN A C 2
ATOM 2762 O O . GLN A 1 89 ? 13.741 2.257 9.625 1.00 0.00 89 GLN A O 2
ATOM 2774 N N . HIS A 1 90 ? 11.681 2.275 10.543 1.00 0.00 90 HIS A N 2
ATOM 2775 C CA . HIS A 1 90 ? 12.130 2.671 11.871 1.00 0.00 90 HIS A CA 2
ATOM 2776 C C . HIS A 1 90 ? 12.711 1.479 12.616 1.00 0.00 90 HIS A C 2
ATOM 2777 O O . HIS A 1 90 ? 13.686 1.604 13.356 1.00 0.00 90 HIS A O 2
ATOM 2792 N N . LYS A 1 91 ? 12.085 0.324 12.422 1.00 0.00 91 LYS A N 2
ATOM 2793 C CA . LYS A 1 91 ? 12.511 -0.902 13.078 1.00 0.00 91 LYS A CA 2
ATOM 2794 C C . LYS A 1 91 ? 14.009 -1.139 12.897 1.00 0.00 91 LYS A C 2
ATOM 2795 O O . LYS A 1 91 ? 14.626 -0.602 11.977 1.00 0.00 91 LYS A O 2
ATOM 2814 N N . SER A 1 92 ? 14.587 -1.948 13.782 1.00 0.00 92 SER A N 2
ATOM 2815 C CA . SER A 1 92 ? 16.011 -2.260 13.722 1.00 0.00 92 SER A CA 2
ATOM 2816 C C . SER A 1 92 ? 16.854 -1.025 14.019 1.00 0.00 92 SER A C 2
ATOM 2817 O O . SER A 1 92 ? 16.360 0.102 13.977 1.00 0.00 92 SER A O 2
ATOM 2825 N N . GLU A 1 93 ? 18.130 -1.244 14.320 1.00 0.00 93 GLU A N 2
ATOM 2826 C CA . GLU A 1 93 ? 19.044 -0.150 14.624 1.00 0.00 93 GLU A CA 2
ATOM 2827 C C . GLU A 1 93 ? 19.730 0.355 13.359 1.00 0.00 93 GLU A C 2
ATOM 2828 O O . GLU A 1 93 ? 19.826 1.561 13.133 1.00 0.00 93 GLU A O 2
ATOM 2840 N N . SER A 1 94 ? 20.206 -0.576 12.538 1.00 0.00 94 SER A N 2
ATOM 2841 C CA . SER A 1 94 ? 20.883 -0.225 11.295 1.00 0.00 94 SER A CA 2
ATOM 2842 C C . SER A 1 94 ? 19.901 0.368 10.290 1.00 0.00 94 SER A C 2
ATOM 2843 O O . SER A 1 94 ? 19.149 -0.358 9.640 1.00 0.00 94 SER A O 2
ATOM 2851 N N . ARG A 1 95 ? 19.914 1.691 10.167 1.00 0.00 95 ARG A N 2
ATOM 2852 C CA . ARG A 1 95 ? 19.024 2.382 9.241 1.00 0.00 95 ARG A CA 2
ATOM 2853 C C . ARG A 1 95 ? 19.823 3.124 8.172 1.00 0.00 95 ARG A C 2
ATOM 2854 O O . ARG A 1 95 ? 19.442 4.211 7.740 1.00 0.00 95 ARG A O 2
ATOM 2875 N N . ARG A 1 96 ? 20.932 2.527 7.750 1.00 0.00 96 ARG A N 2
ATOM 2876 C CA . ARG A 1 96 ? 21.785 3.130 6.731 1.00 0.00 96 ARG A CA 2
ATOM 2877 C C . ARG A 1 96 ? 22.039 2.153 5.586 1.00 0.00 96 ARG A C 2
ATOM 2878 O O . ARG A 1 96 ? 21.740 0.964 5.693 1.00 0.00 96 ARG A O 2
ATOM 2899 N N . ALA A 1 97 ? 22.594 2.665 4.491 1.00 0.00 97 ALA A N 2
ATOM 2900 C CA . ALA A 1 97 ? 22.888 1.839 3.327 1.00 0.00 97 ALA A CA 2
ATOM 2901 C C . ALA A 1 97 ? 21.619 1.214 2.761 1.00 0.00 97 ALA A C 2
ATOM 2902 O O . ALA A 1 97 ? 21.022 0.331 3.377 1.00 0.00 97 ALA A O 2
ATOM 2909 N N . ASP A 1 98 ? 21.211 1.676 1.583 1.00 0.00 98 ASP A N 2
ATOM 2910 C CA . ASP A 1 98 ? 20.012 1.162 0.934 1.00 0.00 98 ASP A CA 2
ATOM 2911 C C . ASP A 1 98 ? 20.113 1.297 -0.582 1.00 0.00 98 ASP A C 2
ATOM 2912 O O . ASP A 1 98 ? 19.893 2.374 -1.136 1.00 0.00 98 ASP A O 2
ATOM 2921 N N . GLU A 1 99 ? 20.448 0.197 -1.249 1.00 0.00 99 GLU A N 2
ATOM 2922 C CA . GLU A 1 99 ? 20.578 0.192 -2.701 1.00 0.00 99 GLU A CA 2
ATOM 2923 C C . GLU A 1 99 ? 21.651 1.177 -3.154 1.00 0.00 99 GLU A C 2
ATOM 2924 O O . GLU A 1 99 ? 21.463 2.392 -3.085 1.00 0.00 99 GLU A O 2
ATOM 2936 N N . ARG A 1 100 ? 22.777 0.644 -3.619 1.00 0.00 100 ARG A N 2
ATOM 2937 C CA . ARG A 1 100 ? 23.881 1.476 -4.085 1.00 0.00 100 ARG A CA 2
ATOM 2938 C C . ARG A 1 100 ? 23.715 1.825 -5.560 1.00 0.00 100 ARG A C 2
ATOM 2939 O O . ARG A 1 100 ? 22.931 1.196 -6.272 1.00 0.00 100 ARG A O 2
ATOM 2960 N N . LEU A 1 101 ? 24.456 2.831 -6.012 1.00 0.00 101 LEU A N 2
ATOM 2961 C CA . LEU A 1 101 ? 24.391 3.263 -7.404 1.00 0.00 101 LEU A CA 2
ATOM 2962 C C . LEU A 1 101 ? 25.088 2.259 -8.318 1.00 0.00 101 LEU A C 2
ATOM 2963 O O . LEU A 1 101 ? 26.316 2.177 -8.342 1.00 0.00 101 LEU A O 2
ATOM 2973 N N . LYS A 1 102 ? 24.297 1.499 -9.067 1.00 0.00 102 LYS A N 2
ATOM 2974 C CA . LYS A 1 102 ? 24.838 0.502 -9.982 1.00 0.00 102 LYS A CA 2
ATOM 2975 C C . LYS A 1 102 ? 23.888 0.265 -11.152 1.00 0.00 102 LYS A C 2
ATOM 2976 O O . LYS A 1 102 ? 22.708 0.609 -11.087 1.00 0.00 102 LYS A O 2
ATOM 2995 N N . ASP A 1 103 ? 24.412 -0.324 -12.222 1.00 0.00 103 ASP A N 2
ATOM 2996 C CA . ASP A 1 103 ? 23.610 -0.606 -13.408 1.00 0.00 103 ASP A CA 2
ATOM 2997 C C . ASP A 1 103 ? 23.108 -2.047 -13.395 1.00 0.00 103 ASP A C 2
ATOM 2998 O O . ASP A 1 103 ? 23.299 -2.773 -12.420 1.00 0.00 103 ASP A O 2
ATOM 3007 N N . SER A 1 104 ? 22.466 -2.453 -14.486 1.00 0.00 104 SER A N 2
ATOM 3008 C CA . SER A 1 104 ? 21.936 -3.806 -14.602 1.00 0.00 104 SER A CA 2
ATOM 3009 C C . SER A 1 104 ? 22.076 -4.325 -16.029 1.00 0.00 104 SER A C 2
ATOM 3010 O O . SER A 1 104 ? 22.420 -3.574 -16.942 1.00 0.00 104 SER A O 2
ATOM 3018 N N . PHE A 1 105 ? 21.805 -5.613 -16.216 1.00 0.00 105 PHE A N 2
ATOM 3019 C CA . PHE A 1 105 ? 21.901 -6.231 -17.533 1.00 0.00 105 PHE A CA 2
ATOM 3020 C C . PHE A 1 105 ? 20.611 -6.031 -18.323 1.00 0.00 105 PHE A C 2
ATOM 3021 O O . PHE A 1 105 ? 19.554 -5.766 -17.748 1.00 0.00 105 PHE A O 2
ATOM 3038 N N . GLU A 1 106 ? 20.704 -6.160 -19.642 1.00 0.00 106 GLU A N 2
ATOM 3039 C CA . GLU A 1 106 ? 19.545 -5.994 -20.510 1.00 0.00 106 GLU A CA 2
ATOM 3040 C C . GLU A 1 106 ? 19.545 -7.037 -21.623 1.00 0.00 106 GLU A C 2
ATOM 3041 O O . GLU A 1 106 ? 20.376 -6.992 -22.530 1.00 0.00 106 GLU A O 2
ATOM 3053 N N . ASN A 1 107 ? 18.607 -7.976 -21.548 1.00 0.00 107 ASN A N 2
ATOM 3054 C CA . ASN A 1 107 ? 18.500 -9.031 -22.549 1.00 0.00 107 ASN A CA 2
ATOM 3055 C C . ASN A 1 107 ? 17.079 -9.116 -23.098 1.00 0.00 107 ASN A C 2
ATOM 3056 O O . ASN A 1 107 ? 16.882 -9.132 -24.311 1.00 99.99 107 ASN A O 2
ATOM 3065 N N . MET A 1 1 ? 6.473 -5.233 -8.875 1.00 0.00 1 MET A N 3
ATOM 3066 C CA . MET A 1 1 ? 5.535 -5.661 -7.804 1.00 0.00 1 MET A CA 3
ATOM 3067 C C . MET A 1 1 ? 4.117 -5.176 -8.088 1.00 0.00 1 MET A C 3
ATOM 3068 O O . MET A 1 1 ? 3.753 -4.052 -7.742 1.00 0.00 1 MET A O 3
ATOM 3084 N N . THR A 1 2 ? 3.319 -6.031 -8.720 1.00 0.00 2 THR A N 3
ATOM 3085 C CA . THR A 1 2 ? 1.941 -5.689 -9.049 1.00 0.00 2 THR A CA 3
ATOM 3086 C C . THR A 1 2 ? 1.027 -5.896 -7.846 1.00 0.00 2 THR A C 3
ATOM 3087 O O . THR A 1 2 ? 0.887 -7.012 -7.345 1.00 0.00 2 THR A O 3
ATOM 3095 N N . LEU A 1 3 ? 0.405 -4.814 -7.390 1.00 0.00 3 LEU A N 3
ATOM 3096 C CA . LEU A 1 3 ? -0.498 -4.878 -6.246 1.00 0.00 3 LEU A CA 3
ATOM 3097 C C . LEU A 1 3 ? -1.716 -5.739 -6.568 1.00 0.00 3 LEU A C 3
ATOM 3098 O O . LEU A 1 3 ? -2.544 -5.375 -7.403 1.00 0.00 3 LEU A O 3
ATOM 3108 N N . ASN A 1 4 ? -1.811 -6.885 -5.905 1.00 0.00 4 ASN A N 3
ATOM 3109 C CA . ASN A 1 4 ? -2.919 -7.810 -6.124 1.00 0.00 4 ASN A CA 3
ATOM 3110 C C . ASN A 1 4 ? -4.147 -7.437 -5.294 1.00 0.00 4 ASN A C 3
ATOM 3111 O O . ASN A 1 4 ? -4.056 -6.689 -4.314 1.00 0.00 4 ASN A O 3
ATOM 3120 N N . ILE A 1 5 ? -5.296 -7.975 -5.700 1.00 0.00 5 ILE A N 3
ATOM 3121 C CA . ILE A 1 5 ? -6.558 -7.718 -5.011 1.00 0.00 5 ILE A CA 3
ATOM 3122 C C . ILE A 1 5 ? -7.320 -9.017 -4.749 1.00 0.00 5 ILE A C 3
ATOM 3123 O O . ILE A 1 5 ? -6.906 -10.091 -5.187 1.00 0.00 5 ILE A O 3
ATOM 3131 N N . THR A 1 6 ? -8.434 -8.910 -4.027 1.00 0.00 6 THR A N 3
ATOM 3132 C CA . THR A 1 6 ? -9.253 -10.075 -3.701 1.00 0.00 6 THR A CA 3
ATOM 3133 C C . THR A 1 6 ? -10.727 -9.691 -3.572 1.00 0.00 6 THR A C 3
ATOM 3134 O O . THR A 1 6 ? -11.568 -10.139 -4.353 1.00 0.00 6 THR A O 3
ATOM 3142 N N . SER A 1 7 ? -11.031 -8.862 -2.577 1.00 0.00 7 SER A N 3
ATOM 3143 C CA . SER A 1 7 ? -12.400 -8.411 -2.329 1.00 0.00 7 SER A CA 3
ATOM 3144 C C . SER A 1 7 ? -13.347 -9.585 -2.128 1.00 0.00 7 SER A C 3
ATOM 3145 O O . SER A 1 7 ? -13.831 -10.179 -3.092 1.00 0.00 7 SER A O 3
ATOM 3153 N N . LYS A 1 8 ? -13.617 -9.905 -0.868 1.00 0.00 8 LYS A N 3
ATOM 3154 C CA . LYS A 1 8 ? -14.520 -11.000 -0.538 1.00 0.00 8 LYS A CA 3
ATOM 3155 C C . LYS A 1 8 ? -15.904 -10.779 -1.157 1.00 0.00 8 LYS A C 3
ATOM 3156 O O . LYS A 1 8 ? -16.657 -11.730 -1.362 1.00 0.00 8 LYS A O 3
ATOM 3175 N N . GLN A 1 9 ? -16.237 -9.518 -1.443 1.00 0.00 9 GLN A N 3
ATOM 3176 C CA . GLN A 1 9 ? -17.534 -9.187 -2.025 1.00 0.00 9 GLN A CA 3
ATOM 3177 C C . GLN A 1 9 ? -17.384 -8.269 -3.241 1.00 0.00 9 GLN A C 3
ATOM 3178 O O . GLN A 1 9 ? -17.277 -8.747 -4.371 1.00 0.00 9 GLN A O 3
ATOM 3190 N N . MET A 1 10 ? -17.385 -6.953 -3.014 1.00 0.00 10 MET A N 3
ATOM 3191 C CA . MET A 1 10 ? -17.256 -5.995 -4.108 1.00 0.00 10 MET A CA 3
ATOM 3192 C C . MET A 1 10 ? -15.984 -6.248 -4.908 1.00 0.00 10 MET A C 3
ATOM 3193 O O . MET A 1 10 ? -14.879 -5.981 -4.440 1.00 0.00 10 MET A O 3
ATOM 3207 N N . ASP A 1 11 ? -16.148 -6.775 -6.113 1.00 0.00 11 ASP A N 3
ATOM 3208 C CA . ASP A 1 11 ? -15.011 -7.075 -6.971 1.00 0.00 11 ASP A CA 3
ATOM 3209 C C . ASP A 1 11 ? -14.223 -5.812 -7.299 1.00 0.00 11 ASP A C 3
ATOM 3210 O O . ASP A 1 11 ? -14.502 -4.738 -6.764 1.00 0.00 11 ASP A O 3
ATOM 3219 N N . ILE A 1 12 ? -13.239 -5.946 -8.182 1.00 0.00 12 ILE A N 3
ATOM 3220 C CA . ILE A 1 12 ? -12.415 -4.809 -8.582 1.00 0.00 12 ILE A CA 3
ATOM 3221 C C . ILE A 1 12 ? -12.862 -4.264 -9.931 1.00 0.00 12 ILE A C 3
ATOM 3222 O O . ILE A 1 12 ? -13.383 -4.998 -10.772 1.00 0.00 12 ILE A O 3
ATOM 3230 N N . THR A 1 13 ? -12.649 -2.972 -10.129 1.00 0.00 13 THR A N 3
ATOM 3231 C CA . THR A 1 13 ? -13.017 -2.313 -11.372 1.00 0.00 13 THR A CA 3
ATOM 3232 C C . THR A 1 13 ? -11.951 -1.294 -11.765 1.00 0.00 13 THR A C 3
ATOM 3233 O O . THR A 1 13 ? -11.055 -0.988 -10.979 1.00 0.00 13 THR A O 3
ATOM 3241 N N . PRO A 1 14 ? -12.028 -0.756 -12.992 1.00 0.00 14 PRO A N 3
ATOM 3242 C CA . PRO A 1 14 ? -11.062 0.226 -13.490 1.00 0.00 14 PRO A CA 3
ATOM 3243 C C . PRO A 1 14 ? -10.724 1.310 -12.469 1.00 0.00 14 PRO A C 3
ATOM 3244 O O . PRO A 1 14 ? -9.635 1.878 -12.501 1.00 0.00 14 PRO A O 3
ATOM 3255 N N . ALA A 1 15 ? -11.661 1.602 -11.574 1.00 0.00 15 ALA A N 3
ATOM 3256 C CA . ALA A 1 15 ? -11.447 2.632 -10.560 1.00 0.00 15 ALA A CA 3
ATOM 3257 C C . ALA A 1 15 ? -10.480 2.159 -9.481 1.00 0.00 15 ALA A C 3
ATOM 3258 O O . ALA A 1 15 ? -9.289 2.478 -9.526 1.00 0.00 15 ALA A O 3
ATOM 3265 N N . ILE A 1 16 ? -10.987 1.400 -8.507 1.00 0.00 16 ILE A N 3
ATOM 3266 C CA . ILE A 1 16 ? -10.147 0.894 -7.427 1.00 0.00 16 ILE A CA 3
ATOM 3267 C C . ILE A 1 16 ? -8.849 0.331 -7.984 1.00 0.00 16 ILE A C 3
ATOM 3268 O O . ILE A 1 16 ? -7.767 0.677 -7.517 1.00 0.00 16 ILE A O 3
ATOM 3276 N N . ARG A 1 17 ? -8.959 -0.514 -9.010 1.00 0.00 17 ARG A N 3
ATOM 3277 C CA . ARG A 1 17 ? -7.780 -1.097 -9.645 1.00 0.00 17 ARG A CA 3
ATOM 3278 C C . ARG A 1 17 ? -6.718 -0.020 -9.839 1.00 0.00 17 ARG A C 3
ATOM 3279 O O . ARG A 1 17 ? -5.590 -0.139 -9.358 1.00 0.00 17 ARG A O 3
ATOM 3300 N N . GLU A 1 18 ? -7.112 1.048 -10.524 1.00 0.00 18 GLU A N 3
ATOM 3301 C CA . GLU A 1 18 ? -6.222 2.174 -10.766 1.00 0.00 18 GLU A CA 3
ATOM 3302 C C . GLU A 1 18 ? -5.814 2.812 -9.444 1.00 0.00 18 GLU A C 3
ATOM 3303 O O . GLU A 1 18 ? -4.664 3.206 -9.263 1.00 0.00 18 GLU A O 3
ATOM 3315 N N . HIS A 1 19 ? -6.766 2.896 -8.516 1.00 0.00 19 HIS A N 3
ATOM 3316 C CA . HIS A 1 19 ? -6.505 3.466 -7.204 1.00 0.00 19 HIS A CA 3
ATOM 3317 C C . HIS A 1 19 ? -5.436 2.644 -6.494 1.00 0.00 19 HIS A C 3
ATOM 3318 O O . HIS A 1 19 ? -4.303 3.093 -6.320 1.00 0.00 19 HIS A O 3
ATOM 3333 N N . LEU A 1 20 ? -5.802 1.422 -6.114 1.00 0.00 20 LEU A N 3
ATOM 3334 C CA . LEU A 1 20 ? -4.877 0.503 -5.451 1.00 0.00 20 LEU A CA 3
ATOM 3335 C C . LEU A 1 20 ? -3.537 0.483 -6.182 1.00 0.00 20 LEU A C 3
ATOM 3336 O O . LEU A 1 20 ? -2.477 0.671 -5.574 1.00 0.00 20 LEU A O 3
ATOM 3346 N N . GLU A 1 21 ? -3.593 0.278 -7.497 1.00 0.00 21 GLU A N 3
ATOM 3347 C CA . GLU A 1 21 ? -2.389 0.259 -8.318 1.00 0.00 21 GLU A CA 3
ATOM 3348 C C . GLU A 1 21 ? -1.623 1.566 -8.149 1.00 0.00 21 GLU A C 3
ATOM 3349 O O . GLU A 1 21 ? -0.468 1.571 -7.721 1.00 0.00 21 GLU A O 3
ATOM 3361 N N . GLU A 1 22 ? -2.285 2.677 -8.467 1.00 0.00 22 GLU A N 3
ATOM 3362 C CA . GLU A 1 22 ? -1.675 3.995 -8.327 1.00 0.00 22 GLU A CA 3
ATOM 3363 C C . GLU A 1 22 ? -1.115 4.166 -6.920 1.00 0.00 22 GLU A C 3
ATOM 3364 O O . GLU A 1 22 ? -0.061 4.775 -6.727 1.00 0.00 22 GLU A O 3
ATOM 3376 N N . ARG A 1 23 ? -1.819 3.603 -5.939 1.00 0.00 23 ARG A N 3
ATOM 3377 C CA . ARG A 1 23 ? -1.380 3.672 -4.550 1.00 0.00 23 ARG A CA 3
ATOM 3378 C C . ARG A 1 23 ? -0.030 2.986 -4.411 1.00 0.00 23 ARG A C 3
ATOM 3379 O O . ARG A 1 23 ? 0.914 3.553 -3.860 1.00 0.00 23 ARG A O 3
ATOM 3400 N N . LEU A 1 24 ? 0.061 1.767 -4.937 1.00 0.00 24 LEU A N 3
ATOM 3401 C CA . LEU A 1 24 ? 1.309 1.019 -4.887 1.00 0.00 24 LEU A CA 3
ATOM 3402 C C . LEU A 1 24 ? 2.385 1.762 -5.668 1.00 0.00 24 LEU A C 3
ATOM 3403 O O . LEU A 1 24 ? 3.524 1.890 -5.215 1.00 0.00 24 LEU A O 3
ATOM 3413 N N . ALA A 1 25 ? 2.006 2.272 -6.838 1.00 0.00 25 ALA A N 3
ATOM 3414 C CA . ALA A 1 25 ? 2.931 3.025 -7.673 1.00 0.00 25 ALA A CA 3
ATOM 3415 C C . ALA A 1 25 ? 3.427 4.253 -6.924 1.00 0.00 25 ALA A C 3
ATOM 3416 O O . ALA A 1 25 ? 4.579 4.663 -7.070 1.00 0.00 25 ALA A O 3
ATOM 3423 N N . LYS A 1 26 ? 2.548 4.824 -6.105 1.00 0.00 26 LYS A N 3
ATOM 3424 C CA . LYS A 1 26 ? 2.890 5.994 -5.308 1.00 0.00 26 LYS A CA 3
ATOM 3425 C C . LYS A 1 26 ? 3.793 5.587 -4.152 1.00 0.00 26 LYS A C 3
ATOM 3426 O O . LYS A 1 26 ? 4.766 6.271 -3.836 1.00 0.00 26 LYS A O 3
ATOM 3445 N N . LEU A 1 27 ? 3.471 4.452 -3.535 1.00 0.00 27 LEU A N 3
ATOM 3446 C CA . LEU A 1 27 ? 4.262 3.937 -2.424 1.00 0.00 27 LEU A CA 3
ATOM 3447 C C . LEU A 1 27 ? 5.581 3.356 -2.928 1.00 0.00 27 LEU A C 3
ATOM 3448 O O . LEU A 1 27 ? 6.469 3.039 -2.140 1.00 0.00 27 LEU A O 3
ATOM 3458 N N . GLY A 1 28 ? 5.709 3.223 -4.247 1.00 0.00 28 GLY A N 3
ATOM 3459 C CA . GLY A 1 28 ? 6.929 2.690 -4.819 1.00 0.00 28 GLY A CA 3
ATOM 3460 C C . GLY A 1 28 ? 8.125 3.580 -4.541 1.00 0.00 28 GLY A C 3
ATOM 3461 O O . GLY A 1 28 ? 9.255 3.103 -4.446 1.00 0.00 28 GLY A O 3
ATOM 3465 N N . LYS A 1 29 ? 7.872 4.881 -4.407 1.00 0.00 29 LYS A N 3
ATOM 3466 C CA . LYS A 1 29 ? 8.938 5.841 -4.133 1.00 0.00 29 LYS A CA 3
ATOM 3467 C C . LYS A 1 29 ? 9.400 5.757 -2.679 1.00 0.00 29 LYS A C 3
ATOM 3468 O O . LYS A 1 29 ? 10.414 6.347 -2.306 1.00 0.00 29 LYS A O 3
ATOM 3487 N N . TRP A 1 30 ? 8.655 5.017 -1.864 1.00 0.00 30 TRP A N 3
ATOM 3488 C CA . TRP A 1 30 ? 8.993 4.850 -0.457 1.00 0.00 30 TRP A CA 3
ATOM 3489 C C . TRP A 1 30 ? 10.083 3.800 -0.294 1.00 0.00 30 TRP A C 3
ATOM 3490 O O . TRP A 1 30 ? 9.779 2.622 -0.128 1.00 0.00 30 TRP A O 3
ATOM 3511 N N . GLN A 1 31 ? 11.349 4.244 -0.357 1.00 0.00 31 GLN A N 3
ATOM 3512 C CA . GLN A 1 31 ? 12.522 3.361 -0.235 1.00 0.00 31 GLN A CA 3
ATOM 3513 C C . GLN A 1 31 ? 12.179 2.019 0.409 1.00 0.00 31 GLN A C 3
ATOM 3514 O O . GLN A 1 31 ? 12.544 1.747 1.552 1.00 0.00 31 GLN A O 3
ATOM 3526 N N . THR A 1 32 ? 11.461 1.193 -0.345 1.00 0.00 32 THR A N 3
ATOM 3527 C CA . THR A 1 32 ? 11.041 -0.112 0.116 1.00 0.00 32 THR A CA 3
ATOM 3528 C C . THR A 1 32 ? 10.923 -1.067 -1.069 1.00 0.00 32 THR A C 3
ATOM 3529 O O . THR A 1 32 ? 10.954 -0.643 -2.224 1.00 0.00 32 THR A O 3
ATOM 3537 N N . GLN A 1 33 ? 10.776 -2.349 -0.778 1.00 0.00 33 GLN A N 3
ATOM 3538 C CA . GLN A 1 33 ? 10.638 -3.360 -1.812 1.00 0.00 33 GLN A CA 3
ATOM 3539 C C . GLN A 1 33 ? 9.473 -4.264 -1.473 1.00 0.00 33 GLN A C 3
ATOM 3540 O O . GLN A 1 33 ? 9.600 -5.197 -0.680 1.00 0.00 33 GLN A O 3
ATOM 3552 N N . LEU A 1 34 ? 8.332 -3.959 -2.056 1.00 0.00 34 LEU A N 3
ATOM 3553 C CA . LEU A 1 34 ? 7.127 -4.716 -1.799 1.00 0.00 34 LEU A CA 3
ATOM 3554 C C . LEU A 1 34 ? 7.305 -6.185 -2.165 1.00 0.00 34 LEU A C 3
ATOM 3555 O O . LEU A 1 34 ? 7.153 -6.573 -3.324 1.00 0.00 34 LEU A O 3
ATOM 3565 N N . ILE A 1 35 ? 7.627 -6.994 -1.164 1.00 0.00 35 ILE A N 3
ATOM 3566 C CA . ILE A 1 35 ? 7.828 -8.422 -1.362 1.00 0.00 35 ILE A CA 3
ATOM 3567 C C . ILE A 1 35 ? 6.554 -9.086 -1.888 1.00 0.00 35 ILE A C 3
ATOM 3568 O O . ILE A 1 35 ? 6.612 -10.053 -2.646 1.00 0.00 35 ILE A O 3
ATOM 3576 N N . SER A 1 36 ? 5.408 -8.548 -1.485 1.00 0.00 36 SER A N 3
ATOM 3577 C CA . SER A 1 36 ? 4.115 -9.072 -1.917 1.00 0.00 36 SER A CA 3
ATOM 3578 C C . SER A 1 36 ? 3.000 -8.103 -1.542 1.00 0.00 36 SER A C 3
ATOM 3579 O O . SER A 1 36 ? 2.497 -8.114 -0.419 1.00 0.00 36 SER A O 3
ATOM 3587 N N . PRO A 1 37 ? 2.626 -7.235 -2.489 1.00 0.00 37 PRO A N 3
ATOM 3588 C CA . PRO A 1 37 ? 1.595 -6.223 -2.288 1.00 0.00 37 PRO A CA 3
ATOM 3589 C C . PRO A 1 37 ? 0.181 -6.703 -2.605 1.00 0.00 37 PRO A C 3
ATOM 3590 O O . PRO A 1 37 ? -0.143 -7.013 -3.753 1.00 0.00 37 PRO A O 3
ATOM 3601 N N . HIS A 1 38 ? -0.662 -6.729 -1.580 1.00 0.00 38 HIS A N 3
ATOM 3602 C CA . HIS A 1 38 ? -2.051 -7.131 -1.733 1.00 0.00 38 HIS A CA 3
ATOM 3603 C C . HIS A 1 38 ? -2.970 -6.039 -1.231 1.00 0.00 38 HIS A C 3
ATOM 3604 O O . HIS A 1 38 ? -2.539 -5.099 -0.562 1.00 0.00 38 HIS A O 3
ATOM 3619 N N . PHE A 1 39 ? -4.241 -6.190 -1.534 1.00 0.00 39 PHE A N 3
ATOM 3620 C CA . PHE A 1 39 ? -5.241 -5.237 -1.091 1.00 0.00 39 PHE A CA 3
ATOM 3621 C C . PHE A 1 39 ? -6.603 -5.901 -0.940 1.00 0.00 39 PHE A C 3
ATOM 3622 O O . PHE A 1 39 ? -7.280 -6.188 -1.929 1.00 0.00 39 PHE A O 3
ATOM 3639 N N . VAL A 1 40 ? -7.002 -6.135 0.304 1.00 0.00 40 VAL A N 3
ATOM 3640 C CA . VAL A 1 40 ? -8.276 -6.751 0.594 1.00 0.00 40 VAL A CA 3
ATOM 3641 C C . VAL A 1 40 ? -9.358 -5.683 0.725 1.00 0.00 40 VAL A C 3
ATOM 3642 O O . VAL A 1 40 ? -9.557 -5.101 1.793 1.00 0.00 40 VAL A O 3
ATOM 3649 N N . LEU A 1 41 ? -10.031 -5.427 -0.387 1.00 0.00 41 LEU A N 3
ATOM 3650 C CA . LEU A 1 41 ? -11.090 -4.419 -0.450 1.00 0.00 41 LEU A CA 3
ATOM 3651 C C . LEU A 1 41 ? -12.449 -5.010 -0.115 1.00 0.00 41 LEU A C 3
ATOM 3652 O O . LEU A 1 41 ? -12.825 -6.053 -0.639 1.00 0.00 41 LEU A O 3
ATOM 3662 N N . ASN A 1 42 ? -13.206 -4.318 0.723 1.00 0.00 42 ASN A N 3
ATOM 3663 C CA . ASN A 1 42 ? -14.540 -4.779 1.065 1.00 0.00 42 ASN A CA 3
ATOM 3664 C C . ASN A 1 42 ? -15.462 -3.615 1.405 1.00 0.00 42 ASN A C 3
ATOM 3665 O O . ASN A 1 42 ? -15.014 -2.502 1.684 1.00 0.00 42 ASN A O 3
ATOM 3674 N N . LYS A 1 43 ? -16.754 -3.896 1.395 1.00 0.00 43 LYS A N 3
ATOM 3675 C CA . LYS A 1 43 ? -17.765 -2.896 1.717 1.00 0.00 43 LYS A CA 3
ATOM 3676 C C . LYS A 1 43 ? -18.705 -3.438 2.779 1.00 0.00 43 LYS A C 3
ATOM 3677 O O . LYS A 1 43 ? -18.780 -4.646 2.999 1.00 0.00 43 LYS A O 3
ATOM 3696 N N . VAL A 1 44 ? -19.443 -2.544 3.409 1.00 0.00 44 VAL A N 3
ATOM 3697 C CA . VAL A 1 44 ? -20.399 -2.941 4.410 1.00 0.00 44 VAL A CA 3
ATOM 3698 C C . VAL A 1 44 ? -21.539 -1.931 4.518 1.00 0.00 44 VAL A C 3
ATOM 3699 O O . VAL A 1 44 ? -21.400 -0.775 4.122 1.00 0.00 44 VAL A O 3
ATOM 3706 N N . PRO A 1 45 ? -22.694 -2.353 5.052 1.00 0.00 45 PRO A N 3
ATOM 3707 C CA . PRO A 1 45 ? -23.857 -1.474 5.201 1.00 0.00 45 PRO A CA 3
ATOM 3708 C C . PRO A 1 45 ? -23.507 -0.143 5.858 1.00 0.00 45 PRO A C 3
ATOM 3709 O O . PRO A 1 45 ? -23.967 0.914 5.429 1.00 0.00 45 PRO A O 3
ATOM 3720 N N . ASN A 1 46 ? -22.699 -0.207 6.909 1.00 0.00 46 ASN A N 3
ATOM 3721 C CA . ASN A 1 46 ? -22.292 0.988 7.641 1.00 0.00 46 ASN A CA 3
ATOM 3722 C C . ASN A 1 46 ? -21.142 1.729 6.953 1.00 0.00 46 ASN A C 3
ATOM 3723 O O . ASN A 1 46 ? -20.635 2.716 7.487 1.00 0.00 46 ASN A O 3
ATOM 3732 N N . GLY A 1 47 ? -20.723 1.259 5.779 1.00 0.00 47 GLY A N 3
ATOM 3733 C CA . GLY A 1 47 ? -19.633 1.910 5.081 1.00 0.00 47 GLY A CA 3
ATOM 3734 C C . GLY A 1 47 ? -18.834 0.966 4.215 1.00 0.00 47 GLY A C 3
ATOM 3735 O O . GLY A 1 47 ? -19.363 0.026 3.629 1.00 0.00 47 GLY A O 3
ATOM 3739 N N . PHE A 1 48 ? -17.553 1.240 4.137 1.00 0.00 48 PHE A N 3
ATOM 3740 C CA . PHE A 1 48 ? -16.629 0.446 3.350 1.00 0.00 48 PHE A CA 3
ATOM 3741 C C . PHE A 1 48 ? -15.437 0.029 4.199 1.00 0.00 48 PHE A C 3
ATOM 3742 O O . PHE A 1 48 ? -14.852 0.855 4.901 1.00 0.00 48 PHE A O 3
ATOM 3759 N N . SER A 1 49 ? -15.064 -1.241 4.114 1.00 0.00 49 SER A N 3
ATOM 3760 C CA . SER A 1 49 ? -13.920 -1.740 4.856 1.00 0.00 49 SER A CA 3
ATOM 3761 C C . SER A 1 49 ? -12.823 -2.137 3.891 1.00 0.00 49 SER A C 3
ATOM 3762 O O . SER A 1 49 ? -13.033 -2.936 2.979 1.00 0.00 49 SER A O 3
ATOM 3770 N N . VAL A 1 50 ? -11.660 -1.562 4.091 1.00 0.00 50 VAL A N 3
ATOM 3771 C CA . VAL A 1 50 ? -10.521 -1.834 3.228 1.00 0.00 50 VAL A CA 3
ATOM 3772 C C . VAL A 1 50 ? -9.291 -2.214 4.042 1.00 0.00 50 VAL A C 3
ATOM 3773 O O . VAL A 1 50 ? -8.901 -1.496 4.962 1.00 0.00 50 VAL A O 3
ATOM 3780 N N . GLU A 1 51 ? -8.680 -3.340 3.690 1.00 0.00 51 GLU A N 3
ATOM 3781 C CA . GLU A 1 51 ? -7.486 -3.811 4.379 1.00 0.00 51 GLU A CA 3
ATOM 3782 C C . GLU A 1 51 ? -6.380 -4.089 3.372 1.00 0.00 51 GLU A C 3
ATOM 3783 O O . GLU A 1 51 ? -6.578 -4.804 2.392 1.00 0.00 51 GLU A O 3
ATOM 3795 N N . ALA A 1 52 ? -5.218 -3.505 3.617 1.00 0.00 52 ALA A N 3
ATOM 3796 C CA . ALA A 1 52 ? -4.075 -3.673 2.728 1.00 0.00 52 ALA A CA 3
ATOM 3797 C C . ALA A 1 52 ? -2.995 -4.539 3.364 1.00 0.00 52 ALA A C 3
ATOM 3798 O O . ALA A 1 52 ? -2.903 -4.637 4.587 1.00 0.00 52 ALA A O 3
ATOM 3805 N N . SER A 1 53 ? -2.177 -5.162 2.518 1.00 0.00 53 SER A N 3
ATOM 3806 C CA . SER A 1 53 ? -1.094 -6.020 2.982 1.00 0.00 53 SER A CA 3
ATOM 3807 C C . SER A 1 53 ? 0.046 -6.052 1.964 1.00 0.00 53 SER A C 3
ATOM 3808 O O . SER A 1 53 ? -0.077 -6.663 0.904 1.00 0.00 53 SER A O 3
ATOM 3816 N N . ILE A 1 54 ? 1.151 -5.387 2.290 1.00 0.00 54 ILE A N 3
ATOM 3817 C CA . ILE A 1 54 ? 2.306 -5.338 1.396 1.00 0.00 54 ILE A CA 3
ATOM 3818 C C . ILE A 1 54 ? 3.582 -5.784 2.107 1.00 0.00 54 ILE A C 3
ATOM 3819 O O . ILE A 1 54 ? 4.033 -5.144 3.055 1.00 0.00 54 ILE A O 3
ATOM 3827 N N . GLY A 1 55 ? 4.162 -6.884 1.640 1.00 0.00 55 GLY A N 3
ATOM 3828 C CA . GLY A 1 55 ? 5.371 -7.395 2.236 1.00 0.00 55 GLY A CA 3
ATOM 3829 C C . GLY A 1 55 ? 6.531 -6.441 2.127 1.00 0.00 55 GLY A C 3
ATOM 3830 O O . GLY A 1 55 ? 6.666 -5.701 1.154 1.00 0.00 55 GLY A O 3
ATOM 3834 N N . THR A 1 56 ? 7.373 -6.488 3.134 1.00 0.00 56 THR A N 3
ATOM 3835 C CA . THR A 1 56 ? 8.569 -5.654 3.195 1.00 0.00 56 THR A CA 3
ATOM 3836 C C . THR A 1 56 ? 9.681 -6.381 3.942 1.00 0.00 56 THR A C 3
ATOM 3837 O O . THR A 1 56 ? 9.424 -7.018 4.963 1.00 0.00 56 THR A O 3
ATOM 3845 N N . PRO A 1 57 ? 10.938 -6.281 3.478 1.00 0.00 57 PRO A N 3
ATOM 3846 C CA . PRO A 1 57 ? 12.056 -6.923 4.167 1.00 0.00 57 PRO A CA 3
ATOM 3847 C C . PRO A 1 57 ? 12.128 -6.496 5.631 1.00 0.00 57 PRO A C 3
ATOM 3848 O O . PRO A 1 57 ? 12.794 -7.139 6.442 1.00 0.00 57 PRO A O 3
ATOM 3859 N N . LEU A 1 58 ? 11.445 -5.398 5.961 1.00 0.00 58 LEU A N 3
ATOM 3860 C CA . LEU A 1 58 ? 11.443 -4.883 7.325 1.00 0.00 58 LEU A CA 3
ATOM 3861 C C . LEU A 1 58 ? 10.201 -5.341 8.091 1.00 0.00 58 LEU A C 3
ATOM 3862 O O . LEU A 1 58 ? 10.094 -5.132 9.300 1.00 0.00 58 LEU A O 3
ATOM 3872 N N . GLY A 1 59 ? 9.269 -5.974 7.382 1.00 0.00 59 GLY A N 3
ATOM 3873 C CA . GLY A 1 59 ? 8.053 -6.461 8.006 1.00 0.00 59 GLY A CA 3
ATOM 3874 C C . GLY A 1 59 ? 6.835 -6.287 7.123 1.00 0.00 59 GLY A C 3
ATOM 3875 O O . GLY A 1 59 ? 6.579 -5.198 6.610 1.00 0.00 59 GLY A O 3
ATOM 3879 N N . ASN A 1 60 ? 6.086 -7.369 6.945 1.00 0.00 60 ASN A N 3
ATOM 3880 C CA . ASN A 1 60 ? 4.888 -7.351 6.115 1.00 0.00 60 ASN A CA 3
ATOM 3881 C C . ASN A 1 60 ? 3.956 -6.210 6.509 1.00 0.00 60 ASN A C 3
ATOM 3882 O O . ASN A 1 60 ? 3.446 -6.173 7.629 1.00 0.00 60 ASN A O 3
ATOM 3891 N N . LEU A 1 61 ? 3.721 -5.290 5.580 1.00 0.00 61 LEU A N 3
ATOM 3892 C CA . LEU A 1 61 ? 2.831 -4.168 5.843 1.00 0.00 61 LEU A CA 3
ATOM 3893 C C . LEU A 1 61 ? 1.386 -4.637 5.832 1.00 0.00 61 LEU A C 3
ATOM 3894 O O . LEU A 1 61 ? 1.000 -5.453 4.999 1.00 0.00 61 LEU A O 3
ATOM 3904 N N . LEU A 1 62 ? 0.590 -4.101 6.744 1.00 0.00 62 LEU A N 3
ATOM 3905 C CA . LEU A 1 62 ? -0.817 -4.446 6.826 1.00 0.00 62 LEU A CA 3
ATOM 3906 C C . LEU A 1 62 ? -1.612 -3.268 7.352 1.00 0.00 62 LEU A C 3
ATOM 3907 O O . LEU A 1 62 ? -1.113 -2.468 8.142 1.00 0.00 62 LEU A O 3
ATOM 3917 N N . ALA A 1 63 ? -2.849 -3.167 6.908 1.00 0.00 63 ALA A N 3
ATOM 3918 C CA . ALA A 1 63 ? -3.722 -2.081 7.332 1.00 0.00 63 ALA A CA 3
ATOM 3919 C C . ALA A 1 63 ? -5.183 -2.439 7.113 1.00 0.00 63 ALA A C 3
ATOM 3920 O O . ALA A 1 63 ? -5.502 -3.350 6.351 1.00 0.00 63 ALA A O 3
ATOM 3927 N N . SER A 1 64 ? -6.066 -1.710 7.786 1.00 0.00 64 SER A N 3
ATOM 3928 C CA . SER A 1 64 ? -7.498 -1.943 7.667 1.00 0.00 64 SER A CA 3
ATOM 3929 C C . SER A 1 64 ? -8.281 -0.735 8.168 1.00 0.00 64 SER A C 3
ATOM 3930 O O . SER A 1 64 ? -7.993 -0.197 9.237 1.00 0.00 64 SER A O 3
ATOM 3938 N N . ALA A 1 65 ? -9.267 -0.308 7.387 1.00 0.00 65 ALA A N 3
ATOM 3939 C CA . ALA A 1 65 ? -10.080 0.843 7.758 1.00 0.00 65 ALA A CA 3
ATOM 3940 C C . ALA A 1 65 ? -11.527 0.673 7.311 1.00 0.00 65 ALA A C 3
ATOM 3941 O O . ALA A 1 65 ? -11.799 0.134 6.237 1.00 0.00 65 ALA A O 3
ATOM 3948 N N . THR A 1 66 ? -12.451 1.145 8.144 1.00 0.00 66 THR A N 3
ATOM 3949 C CA . THR A 1 66 ? -13.876 1.060 7.848 1.00 0.00 66 THR A CA 3
ATOM 3950 C C . THR A 1 66 ? -14.513 2.444 7.903 1.00 0.00 66 THR A C 3
ATOM 3951 O O . THR A 1 66 ? -14.414 3.137 8.916 1.00 0.00 66 THR A O 3
ATOM 3959 N N . SER A 1 67 ? -15.162 2.851 6.815 1.00 0.00 67 SER A N 3
ATOM 3960 C CA . SER A 1 67 ? -15.799 4.160 6.767 1.00 0.00 67 SER A CA 3
ATOM 3961 C C . SER A 1 67 ? -16.768 4.252 5.598 1.00 0.00 67 SER A C 3
ATOM 3962 O O . SER A 1 67 ? -16.660 3.506 4.628 1.00 0.00 67 SER A O 3
ATOM 3970 N N . ASP A 1 68 ? -17.703 5.188 5.688 1.00 0.00 68 ASP A N 3
ATOM 3971 C CA . ASP A 1 68 ? -18.682 5.389 4.632 1.00 0.00 68 ASP A CA 3
ATOM 3972 C C . ASP A 1 68 ? -18.055 6.084 3.423 1.00 0.00 68 ASP A C 3
ATOM 3973 O O . ASP A 1 68 ? -18.742 6.370 2.443 1.00 0.00 68 ASP A O 3
ATOM 3982 N N . ASP A 1 69 ? -16.751 6.358 3.493 1.00 0.00 69 ASP A N 3
ATOM 3983 C CA . ASP A 1 69 ? -16.060 7.022 2.397 1.00 0.00 69 ASP A CA 3
ATOM 3984 C C . ASP A 1 69 ? -14.990 6.116 1.787 1.00 0.00 69 ASP A C 3
ATOM 3985 O O . ASP A 1 69 ? -13.886 5.980 2.313 1.00 0.00 69 ASP A O 3
ATOM 3994 N N . MET A 1 70 ? -15.355 5.494 0.673 1.00 0.00 70 MET A N 3
ATOM 3995 C CA . MET A 1 70 ? -14.493 4.573 -0.062 1.00 0.00 70 MET A CA 3
ATOM 3996 C C . MET A 1 70 ? -13.027 5.014 -0.129 1.00 0.00 70 MET A C 3
ATOM 3997 O O . MET A 1 70 ? -12.148 4.395 0.480 1.00 0.00 70 MET A O 3
ATOM 4011 N N . TYR A 1 71 ? -12.768 6.048 -0.915 1.00 0.00 71 TYR A N 3
ATOM 4012 C CA . TYR A 1 71 ? -11.406 6.522 -1.115 1.00 0.00 71 TYR A CA 3
ATOM 4013 C C . TYR A 1 71 ? -10.792 7.100 0.143 1.00 0.00 71 TYR A C 3
ATOM 4014 O O . TYR A 1 71 ? -9.573 7.114 0.273 1.00 0.00 71 TYR A O 3
ATOM 4032 N N . LYS A 1 72 ? -11.620 7.517 1.090 1.00 0.00 72 LYS A N 3
ATOM 4033 C CA . LYS A 1 72 ? -11.100 8.021 2.351 1.00 0.00 72 LYS A CA 3
ATOM 4034 C C . LYS A 1 72 ? -10.665 6.832 3.197 1.00 0.00 72 LYS A C 3
ATOM 4035 O O . LYS A 1 72 ? -9.643 6.873 3.873 1.00 0.00 72 LYS A O 3
ATOM 4054 N N . ALA A 1 73 ? -11.439 5.745 3.108 1.00 0.00 73 ALA A N 3
ATOM 4055 C CA . ALA A 1 73 ? -11.106 4.518 3.818 1.00 0.00 73 ALA A CA 3
ATOM 4056 C C . ALA A 1 73 ? -9.783 4.034 3.265 1.00 0.00 73 ALA A C 3
ATOM 4057 O O . ALA A 1 73 ? -8.838 3.747 4.005 1.00 0.00 73 ALA A O 3
ATOM 4064 N N . ILE A 1 74 ? -9.707 4.033 1.935 1.00 0.00 74 ILE A N 3
ATOM 4065 C CA . ILE A 1 74 ? -8.482 3.684 1.242 1.00 0.00 74 ILE A CA 3
ATOM 4066 C C . ILE A 1 74 ? -7.432 4.708 1.651 1.00 0.00 74 ILE A C 3
ATOM 4067 O O . ILE A 1 74 ? -6.267 4.387 1.899 1.00 0.00 74 ILE A O 3
ATOM 4075 N N . ASN A 1 75 ? -7.906 5.947 1.765 1.00 0.00 75 ASN A N 3
ATOM 4076 C CA . ASN A 1 75 ? -7.102 7.069 2.193 1.00 0.00 75 ASN A CA 3
ATOM 4077 C C . ASN A 1 75 ? -6.508 6.774 3.564 1.00 0.00 75 ASN A C 3
ATOM 4078 O O . ASN A 1 75 ? -5.343 7.070 3.833 1.00 0.00 75 ASN A O 3
ATOM 4087 N N . GLU A 1 76 ? -7.324 6.161 4.415 1.00 0.00 76 GLU A N 3
ATOM 4088 C CA . GLU A 1 76 ? -6.904 5.782 5.756 1.00 0.00 76 GLU A CA 3
ATOM 4089 C C . GLU A 1 76 ? -5.883 4.648 5.688 1.00 0.00 76 GLU A C 3
ATOM 4090 O O . GLU A 1 76 ? -4.778 4.755 6.231 1.00 0.00 76 GLU A O 3
ATOM 4102 N N . VAL A 1 77 ? -6.251 3.561 5.002 1.00 0.00 77 VAL A N 3
ATOM 4103 C CA . VAL A 1 77 ? -5.357 2.417 4.848 1.00 0.00 77 VAL A CA 3
ATOM 4104 C C . VAL A 1 77 ? -3.990 2.879 4.385 1.00 0.00 77 VAL A C 3
ATOM 4105 O O . VAL A 1 77 ? -2.968 2.517 4.966 1.00 0.00 77 VAL A O 3
ATOM 4112 N N . GLU A 1 78 ? -3.982 3.693 3.335 1.00 0.00 78 GLU A N 3
ATOM 4113 C CA . GLU A 1 78 ? -2.738 4.215 2.799 1.00 0.00 78 GLU A CA 3
ATOM 4114 C C . GLU A 1 78 ? -1.965 4.941 3.892 1.00 0.00 78 GLU A C 3
ATOM 4115 O O . GLU A 1 78 ? -0.734 4.916 3.921 1.00 0.00 78 GLU A O 3
ATOM 4127 N N . GLU A 1 79 ? -2.700 5.570 4.801 1.00 0.00 79 GLU A N 3
ATOM 4128 C CA . GLU A 1 79 ? -2.090 6.284 5.910 1.00 0.00 79 GLU A CA 3
ATOM 4129 C C . GLU A 1 79 ? -1.452 5.296 6.874 1.00 0.00 79 GLU A C 3
ATOM 4130 O O . GLU A 1 79 ? -0.321 5.491 7.322 1.00 0.00 79 GLU A O 3
ATOM 4142 N N . LYS A 1 80 ? -2.174 4.218 7.175 1.00 0.00 80 LYS A N 3
ATOM 4143 C CA . LYS A 1 80 ? -1.652 3.194 8.072 1.00 0.00 80 LYS A CA 3
ATOM 4144 C C . LYS A 1 80 ? -0.489 2.466 7.406 1.00 0.00 80 LYS A C 3
ATOM 4145 O O . LYS A 1 80 ? 0.550 2.231 8.025 1.00 0.00 80 LYS A O 3
ATOM 4164 N N . LEU A 1 81 ? -0.670 2.127 6.131 1.00 0.00 81 LEU A N 3
ATOM 4165 C CA . LEU A 1 81 ? 0.366 1.440 5.371 1.00 0.00 81 LEU A CA 3
ATOM 4166 C C . LEU A 1 81 ? 1.608 2.321 5.251 1.00 0.00 81 LEU A C 3
ATOM 4167 O O . LEU A 1 81 ? 2.731 1.852 5.446 1.00 0.00 81 LEU A O 3
ATOM 4177 N N . GLU A 1 82 ? 1.406 3.606 4.952 1.00 0.00 82 GLU A N 3
ATOM 4178 C CA . GLU A 1 82 ? 2.523 4.535 4.836 1.00 0.00 82 GLU A CA 3
ATOM 4179 C C . GLU A 1 82 ? 3.178 4.732 6.195 1.00 0.00 82 GLU A C 3
ATOM 4180 O O . GLU A 1 82 ? 4.374 4.482 6.368 1.00 0.00 82 GLU A O 3
ATOM 4192 N N . ARG A 1 83 ? 2.379 5.166 7.167 1.00 0.00 83 ARG A N 3
ATOM 4193 C CA . ARG A 1 83 ? 2.874 5.375 8.523 1.00 0.00 83 ARG A CA 3
ATOM 4194 C C . ARG A 1 83 ? 3.673 4.157 8.966 1.00 0.00 83 ARG A C 3
ATOM 4195 O O . ARG A 1 83 ? 4.781 4.275 9.499 1.00 0.00 83 ARG A O 3
ATOM 4216 N N . GLN A 1 84 ? 3.113 2.978 8.706 1.00 0.00 84 GLN A N 3
ATOM 4217 C CA . GLN A 1 84 ? 3.782 1.734 9.042 1.00 0.00 84 GLN A CA 3
ATOM 4218 C C . GLN A 1 84 ? 5.082 1.634 8.255 1.00 0.00 84 GLN A C 3
ATOM 4219 O O . GLN A 1 84 ? 6.131 1.314 8.812 1.00 0.00 84 GLN A O 3
ATOM 4231 N N . LEU A 1 85 ? 5.015 1.957 6.959 1.00 0.00 85 LEU A N 3
ATOM 4232 C CA . LEU A 1 85 ? 6.203 1.946 6.107 1.00 0.00 85 LEU A CA 3
ATOM 4233 C C . LEU A 1 85 ? 7.307 2.732 6.799 1.00 0.00 85 LEU A C 3
ATOM 4234 O O . LEU A 1 85 ? 8.440 2.261 6.946 1.00 0.00 85 LEU A O 3
ATOM 4244 N N . ASN A 1 86 ? 6.946 3.932 7.249 1.00 0.00 86 ASN A N 3
ATOM 4245 C CA . ASN A 1 86 ? 7.877 4.792 7.959 1.00 0.00 86 ASN A CA 3
ATOM 4246 C C . ASN A 1 86 ? 8.347 4.096 9.227 1.00 0.00 86 ASN A C 3
ATOM 4247 O O . ASN A 1 86 ? 9.520 4.159 9.582 1.00 0.00 86 ASN A O 3
ATOM 4256 N N . LYS A 1 87 ? 7.426 3.402 9.891 1.00 0.00 87 LYS A N 3
ATOM 4257 C CA . LYS A 1 87 ? 7.764 2.667 11.103 1.00 0.00 87 LYS A CA 3
ATOM 4258 C C . LYS A 1 87 ? 8.818 1.617 10.792 1.00 0.00 87 LYS A C 3
ATOM 4259 O O . LYS A 1 87 ? 9.838 1.527 11.471 1.00 0.00 87 LYS A O 3
ATOM 4278 N N . LEU A 1 88 ? 8.568 0.826 9.753 1.00 0.00 88 LEU A N 3
ATOM 4279 C CA . LEU A 1 88 ? 9.508 -0.210 9.353 1.00 0.00 88 LEU A CA 3
ATOM 4280 C C . LEU A 1 88 ? 10.858 0.413 9.047 1.00 0.00 88 LEU A C 3
ATOM 4281 O O . LEU A 1 88 ? 11.887 0.012 9.591 1.00 0.00 88 LEU A O 3
ATOM 4291 N N . GLN A 1 89 ? 10.834 1.408 8.171 1.00 0.00 89 GLN A N 3
ATOM 4292 C CA . GLN A 1 89 ? 12.049 2.114 7.779 1.00 0.00 89 GLN A CA 3
ATOM 4293 C C . GLN A 1 89 ? 12.675 2.819 8.980 1.00 0.00 89 GLN A C 3
ATOM 4294 O O . GLN A 1 89 ? 13.888 3.027 9.030 1.00 0.00 89 GLN A O 3
ATOM 4306 N N . HIS A 1 90 ? 11.836 3.182 9.946 1.00 0.00 90 HIS A N 3
ATOM 4307 C CA . HIS A 1 90 ? 12.292 3.863 11.154 1.00 0.00 90 HIS A CA 3
ATOM 4308 C C . HIS A 1 90 ? 12.880 2.876 12.147 1.00 0.00 90 HIS A C 3
ATOM 4309 O O . HIS A 1 90 ? 14.052 2.963 12.514 1.00 0.00 90 HIS A O 3
ATOM 4324 N N . LYS A 1 91 ? 12.044 1.947 12.594 1.00 0.00 91 LYS A N 3
ATOM 4325 C CA . LYS A 1 91 ? 12.453 0.948 13.564 1.00 0.00 91 LYS A CA 3
ATOM 4326 C C . LYS A 1 91 ? 13.689 0.186 13.091 1.00 0.00 91 LYS A C 3
ATOM 4327 O O . LYS A 1 91 ? 14.303 0.538 12.084 1.00 0.00 91 LYS A O 3
ATOM 4346 N N . SER A 1 92 ? 14.045 -0.863 13.826 1.00 0.00 92 SER A N 3
ATOM 4347 C CA . SER A 1 92 ? 15.205 -1.678 13.484 1.00 0.00 92 SER A CA 3
ATOM 4348 C C . SER A 1 92 ? 15.110 -3.058 14.128 1.00 0.00 92 SER A C 3
ATOM 4349 O O . SER A 1 92 ? 15.598 -3.270 15.237 1.00 0.00 92 SER A O 3
ATOM 4357 N N . GLU A 1 93 ? 14.479 -3.992 13.424 1.00 0.00 93 GLU A N 3
ATOM 4358 C CA . GLU A 1 93 ? 14.320 -5.352 13.928 1.00 0.00 93 GLU A CA 3
ATOM 4359 C C . GLU A 1 93 ? 15.471 -6.240 13.462 1.00 0.00 93 GLU A C 3
ATOM 4360 O O . GLU A 1 93 ? 16.497 -5.747 12.993 1.00 0.00 93 GLU A O 3
ATOM 4372 N N . SER A 1 94 ? 15.295 -7.553 13.592 1.00 0.00 94 SER A N 3
ATOM 4373 C CA . SER A 1 94 ? 16.321 -8.505 13.183 1.00 0.00 94 SER A CA 3
ATOM 4374 C C . SER A 1 94 ? 16.018 -9.070 11.799 1.00 0.00 94 SER A C 3
ATOM 4375 O O . SER A 1 94 ? 15.097 -8.616 11.121 1.00 0.00 94 SER A O 3
ATOM 4383 N N . ARG A 1 95 ? 16.799 -10.063 11.387 1.00 0.00 95 ARG A N 3
ATOM 4384 C CA . ARG A 1 95 ? 16.615 -10.691 10.083 1.00 0.00 95 ARG A CA 3
ATOM 4385 C C . ARG A 1 95 ? 15.451 -11.676 10.114 1.00 0.00 95 ARG A C 3
ATOM 4386 O O . ARG A 1 95 ? 14.763 -11.870 9.112 1.00 0.00 95 ARG A O 3
ATOM 4407 N N . ARG A 1 96 ? 15.236 -12.295 11.270 1.00 0.00 96 ARG A N 3
ATOM 4408 C CA . ARG A 1 96 ? 14.154 -13.262 11.431 1.00 0.00 96 ARG A CA 3
ATOM 4409 C C . ARG A 1 96 ? 12.798 -12.564 11.422 1.00 0.00 96 ARG A C 3
ATOM 4410 O O . ARG A 1 96 ? 12.686 -11.397 11.799 1.00 0.00 96 ARG A O 3
ATOM 4431 N N . ALA A 1 97 ? 11.770 -13.285 10.989 1.00 0.00 97 ALA A N 3
ATOM 4432 C CA . ALA A 1 97 ? 10.420 -12.736 10.932 1.00 0.00 97 ALA A CA 3
ATOM 4433 C C . ALA A 1 97 ? 9.410 -13.801 10.522 1.00 0.00 97 ALA A C 3
ATOM 4434 O O . ALA A 1 97 ? 9.629 -14.541 9.563 1.00 0.00 97 ALA A O 3
ATOM 4441 N N . ASP A 1 98 ? 8.304 -13.873 11.254 1.00 0.00 98 ASP A N 3
ATOM 4442 C CA . ASP A 1 98 ? 7.259 -14.849 10.967 1.00 0.00 98 ASP A CA 3
ATOM 4443 C C . ASP A 1 98 ? 7.799 -16.272 11.064 1.00 0.00 98 ASP A C 3
ATOM 4444 O O . ASP A 1 98 ? 9.011 -16.486 11.089 1.00 0.00 98 ASP A O 3
ATOM 4453 N N . GLU A 1 99 ? 6.891 -17.242 11.118 1.00 0.00 99 GLU A N 3
ATOM 4454 C CA . GLU A 1 99 ? 7.278 -18.645 11.212 1.00 0.00 99 GLU A CA 3
ATOM 4455 C C . GLU A 1 99 ? 6.052 -19.551 11.149 1.00 0.00 99 GLU A C 3
ATOM 4456 O O . GLU A 1 99 ? 5.989 -20.575 11.829 1.00 0.00 99 GLU A O 3
ATOM 4468 N N . ARG A 1 100 ? 5.079 -19.168 10.328 1.00 0.00 100 ARG A N 3
ATOM 4469 C CA . ARG A 1 100 ? 3.855 -19.946 10.177 1.00 0.00 100 ARG A CA 3
ATOM 4470 C C . ARG A 1 100 ? 3.030 -19.440 8.997 1.00 0.00 100 ARG A C 3
ATOM 4471 O O . ARG A 1 100 ? 3.050 -18.251 8.679 1.00 0.00 100 ARG A O 3
ATOM 4492 N N . LEU A 1 101 ? 2.307 -20.351 8.354 1.00 0.00 101 LEU A N 3
ATOM 4493 C CA . LEU A 1 101 ? 1.474 -19.996 7.210 1.00 0.00 101 LEU A CA 3
ATOM 4494 C C . LEU A 1 101 ? 0.013 -19.854 7.626 1.00 0.00 101 LEU A C 3
ATOM 4495 O O . LEU A 1 101 ? -0.854 -20.584 7.144 1.00 0.00 101 LEU A O 3
ATOM 4505 N N . LYS A 1 102 ? -0.253 -18.908 8.521 1.00 0.00 102 LYS A N 3
ATOM 4506 C CA . LYS A 1 102 ? -1.608 -18.666 9.004 1.00 0.00 102 LYS A CA 3
ATOM 4507 C C . LYS A 1 102 ? -2.146 -19.881 9.755 1.00 0.00 102 LYS A C 3
ATOM 4508 O O . LYS A 1 102 ? -2.149 -19.910 10.986 1.00 0.00 102 LYS A O 3
ATOM 4527 N N . ASP A 1 103 ? -2.600 -20.882 9.008 1.00 0.00 103 ASP A N 3
ATOM 4528 C CA . ASP A 1 103 ? -3.140 -22.098 9.605 1.00 0.00 103 ASP A CA 3
ATOM 4529 C C . ASP A 1 103 ? -3.018 -23.276 8.643 1.00 0.00 103 ASP A C 3
ATOM 4530 O O . ASP A 1 103 ? -2.470 -24.322 8.992 1.00 0.00 103 ASP A O 3
ATOM 4539 N N . SER A 1 104 ? -3.533 -23.099 7.430 1.00 0.00 104 SER A N 3
ATOM 4540 C CA . SER A 1 104 ? -3.483 -24.147 6.418 1.00 0.00 104 SER A CA 3
ATOM 4541 C C . SER A 1 104 ? -4.243 -25.386 6.878 1.00 0.00 104 SER A C 3
ATOM 4542 O O . SER A 1 104 ? -4.378 -25.635 8.076 1.00 0.00 104 SER A O 3
ATOM 4550 N N . PHE A 1 105 ? -4.740 -26.160 5.919 1.00 0.00 105 PHE A N 3
ATOM 4551 C CA . PHE A 1 105 ? -5.487 -27.374 6.226 1.00 0.00 105 PHE A CA 3
ATOM 4552 C C . PHE A 1 105 ? -6.728 -27.054 7.053 1.00 0.00 105 PHE A C 3
ATOM 4553 O O . PHE A 1 105 ? -6.910 -25.923 7.505 1.00 0.00 105 PHE A O 3
ATOM 4570 N N . GLU A 1 106 ? -7.578 -28.056 7.247 1.00 0.00 106 GLU A N 3
ATOM 4571 C CA . GLU A 1 106 ? -8.802 -27.882 8.022 1.00 0.00 106 GLU A CA 3
ATOM 4572 C C . GLU A 1 106 ? -8.482 -27.537 9.473 1.00 0.00 106 GLU A C 3
ATOM 4573 O O . GLU A 1 106 ? -7.360 -27.734 9.936 1.00 0.00 106 GLU A O 3
ATOM 4585 N N . ASN A 1 107 ? -9.478 -27.021 10.186 1.00 0.00 107 ASN A N 3
ATOM 4586 C CA . ASN A 1 107 ? -9.303 -26.649 11.585 1.00 0.00 107 ASN A CA 3
ATOM 4587 C C . ASN A 1 107 ? -10.530 -27.029 12.407 1.00 0.00 107 ASN A C 3
ATOM 4588 O O . ASN A 1 107 ? -10.405 -27.660 13.455 1.00 99.99 107 ASN A O 3
ATOM 4597 N N . MET A 1 1 ? 5.706 -5.583 -9.241 1.00 0.00 1 MET A N 4
ATOM 4598 C CA . MET A 1 1 ? 5.002 -4.945 -8.097 1.00 0.00 1 MET A CA 4
ATOM 4599 C C . MET A 1 1 ? 3.963 -3.938 -8.582 1.00 0.00 1 MET A C 4
ATOM 4600 O O . MET A 1 1 ? 4.105 -2.733 -8.375 1.00 0.00 1 MET A O 4
ATOM 4616 N N . THR A 1 2 ? 2.917 -4.444 -9.228 1.00 0.00 2 THR A N 4
ATOM 4617 C CA . THR A 1 2 ? 1.850 -3.592 -9.745 1.00 0.00 2 THR A CA 4
ATOM 4618 C C . THR A 1 2 ? 0.673 -3.525 -8.776 1.00 0.00 2 THR A C 4
ATOM 4619 O O . THR A 1 2 ? -0.360 -2.925 -9.075 1.00 0.00 2 THR A O 4
ATOM 4627 N N . LEU A 1 3 ? 0.837 -4.151 -7.619 1.00 0.00 3 LEU A N 4
ATOM 4628 C CA . LEU A 1 3 ? -0.205 -4.176 -6.598 1.00 0.00 3 LEU A CA 4
ATOM 4629 C C . LEU A 1 3 ? -1.436 -4.920 -7.099 1.00 0.00 3 LEU A C 4
ATOM 4630 O O . LEU A 1 3 ? -2.221 -4.389 -7.885 1.00 0.00 3 LEU A O 4
ATOM 4640 N N . ASN A 1 4 ? -1.591 -6.155 -6.641 1.00 0.00 4 ASN A N 4
ATOM 4641 C CA . ASN A 1 4 ? -2.719 -6.987 -7.042 1.00 0.00 4 ASN A CA 4
ATOM 4642 C C . ASN A 1 4 ? -3.949 -6.730 -6.175 1.00 0.00 4 ASN A C 4
ATOM 4643 O O . ASN A 1 4 ? -3.860 -6.136 -5.096 1.00 0.00 4 ASN A O 4
ATOM 4652 N N . ILE A 1 5 ? -5.097 -7.193 -6.661 1.00 0.00 5 ILE A N 4
ATOM 4653 C CA . ILE A 1 5 ? -6.360 -7.030 -5.948 1.00 0.00 5 ILE A CA 4
ATOM 4654 C C . ILE A 1 5 ? -7.072 -8.366 -5.782 1.00 0.00 5 ILE A C 4
ATOM 4655 O O . ILE A 1 5 ? -6.723 -9.358 -6.424 1.00 0.00 5 ILE A O 4
ATOM 4663 N N . THR A 1 6 ? -8.085 -8.373 -4.926 1.00 0.00 6 THR A N 4
ATOM 4664 C CA . THR A 1 6 ? -8.875 -9.571 -4.673 1.00 0.00 6 THR A CA 4
ATOM 4665 C C . THR A 1 6 ? -10.357 -9.227 -4.736 1.00 0.00 6 THR A C 4
ATOM 4666 O O . THR A 1 6 ? -11.121 -9.842 -5.481 1.00 0.00 6 THR A O 4
ATOM 4674 N N . SER A 1 7 ? -10.745 -8.223 -3.955 1.00 0.00 7 SER A N 4
ATOM 4675 C CA . SER A 1 7 ? -12.126 -7.750 -3.906 1.00 0.00 7 SER A CA 4
ATOM 4676 C C . SER A 1 7 ? -13.131 -8.900 -3.914 1.00 0.00 7 SER A C 4
ATOM 4677 O O . SER A 1 7 ? -13.464 -9.444 -4.966 1.00 0.00 7 SER A O 4
ATOM 4685 N N . LYS A 1 8 ? -13.607 -9.263 -2.727 1.00 0.00 8 LYS A N 4
ATOM 4686 C CA . LYS A 1 8 ? -14.571 -10.347 -2.585 1.00 0.00 8 LYS A CA 4
ATOM 4687 C C . LYS A 1 8 ? -15.882 -10.038 -3.313 1.00 0.00 8 LYS A C 4
ATOM 4688 O O . LYS A 1 8 ? -16.445 -10.904 -3.983 1.00 0.00 8 LYS A O 4
ATOM 4707 N N . GLN A 1 9 ? -16.367 -8.807 -3.172 1.00 0.00 9 GLN A N 4
ATOM 4708 C CA . GLN A 1 9 ? -17.617 -8.405 -3.814 1.00 0.00 9 GLN A CA 4
ATOM 4709 C C . GLN A 1 9 ? -17.366 -7.401 -4.942 1.00 0.00 9 GLN A C 4
ATOM 4710 O O . GLN A 1 9 ? -17.144 -7.793 -6.088 1.00 0.00 9 GLN A O 4
ATOM 4722 N N . MET A 1 10 ? -17.408 -6.106 -4.621 1.00 0.00 10 MET A N 4
ATOM 4723 C CA . MET A 1 10 ? -17.192 -5.062 -5.618 1.00 0.00 10 MET A CA 4
ATOM 4724 C C . MET A 1 10 ? -15.941 -5.339 -6.444 1.00 0.00 10 MET A C 4
ATOM 4725 O O . MET A 1 10 ? -14.821 -5.197 -5.958 1.00 0.00 10 MET A O 4
ATOM 4739 N N . ASP A 1 11 ? -16.136 -5.732 -7.696 1.00 0.00 11 ASP A N 4
ATOM 4740 C CA . ASP A 1 11 ? -15.012 -6.021 -8.575 1.00 0.00 11 ASP A CA 4
ATOM 4741 C C . ASP A 1 11 ? -14.108 -4.801 -8.710 1.00 0.00 11 ASP A C 4
ATOM 4742 O O . ASP A 1 11 ? -14.435 -3.721 -8.218 1.00 0.00 11 ASP A O 4
ATOM 4751 N N . ILE A 1 12 ? -12.973 -4.973 -9.379 1.00 0.00 12 ILE A N 4
ATOM 4752 C CA . ILE A 1 12 ? -12.038 -3.869 -9.569 1.00 0.00 12 ILE A CA 4
ATOM 4753 C C . ILE A 1 12 ? -12.328 -3.135 -10.869 1.00 0.00 12 ILE A C 4
ATOM 4754 O O . ILE A 1 12 ? -12.725 -3.739 -11.865 1.00 0.00 12 ILE A O 4
ATOM 4762 N N . THR A 1 13 ? -12.123 -1.828 -10.845 1.00 0.00 13 THR A N 4
ATOM 4763 C CA . THR A 1 13 ? -12.354 -0.990 -12.009 1.00 0.00 13 THR A CA 4
ATOM 4764 C C . THR A 1 13 ? -11.308 0.119 -12.076 1.00 0.00 13 THR A C 4
ATOM 4765 O O . THR A 1 13 ? -10.507 0.276 -11.155 1.00 0.00 13 THR A O 4
ATOM 4773 N N . PRO A 1 14 ? -11.294 0.909 -13.168 1.00 0.00 14 PRO A N 4
ATOM 4774 C CA . PRO A 1 14 ? -10.335 2.003 -13.338 1.00 0.00 14 PRO A CA 4
ATOM 4775 C C . PRO A 1 14 ? -10.105 2.793 -12.053 1.00 0.00 14 PRO A C 4
ATOM 4776 O O . PRO A 1 14 ? -8.964 3.014 -11.648 1.00 0.00 14 PRO A O 4
ATOM 4787 N N . ALA A 1 15 ? -11.193 3.212 -11.411 1.00 0.00 15 ALA A N 4
ATOM 4788 C CA . ALA A 1 15 ? -11.099 3.972 -10.168 1.00 0.00 15 ALA A CA 4
ATOM 4789 C C . ALA A 1 15 ? -10.209 3.251 -9.162 1.00 0.00 15 ALA A C 4
ATOM 4790 O O . ALA A 1 15 ? -9.064 3.645 -8.941 1.00 0.00 15 ALA A O 4
ATOM 4797 N N . ILE A 1 16 ? -10.732 2.181 -8.567 1.00 0.00 16 ILE A N 4
ATOM 4798 C CA . ILE A 1 16 ? -9.970 1.396 -7.601 1.00 0.00 16 ILE A CA 4
ATOM 4799 C C . ILE A 1 16 ? -8.593 1.059 -8.168 1.00 0.00 16 ILE A C 4
ATOM 4800 O O . ILE A 1 16 ? -7.572 1.512 -7.654 1.00 0.00 16 ILE A O 4
ATOM 4808 N N . ARG A 1 17 ? -8.586 0.262 -9.239 1.00 0.00 17 ARG A N 4
ATOM 4809 C CA . ARG A 1 17 ? -7.346 -0.150 -9.894 1.00 0.00 17 ARG A CA 4
ATOM 4810 C C . ARG A 1 17 ? -6.345 1.003 -9.938 1.00 0.00 17 ARG A C 4
ATOM 4811 O O . ARG A 1 17 ? -5.248 0.912 -9.386 1.00 0.00 17 ARG A O 4
ATOM 4832 N N . GLU A 1 18 ? -6.745 2.093 -10.587 1.00 0.00 18 GLU A N 4
ATOM 4833 C CA . GLU A 1 18 ? -5.896 3.273 -10.696 1.00 0.00 18 GLU A CA 4
ATOM 4834 C C . GLU A 1 18 ? -5.561 3.819 -9.313 1.00 0.00 18 GLU A C 4
ATOM 4835 O O . GLU A 1 18 ? -4.437 4.251 -9.061 1.00 0.00 18 GLU A O 4
ATOM 4847 N N . HIS A 1 19 ? -6.541 3.780 -8.413 1.00 0.00 19 HIS A N 4
ATOM 4848 C CA . HIS A 1 19 ? -6.348 4.252 -7.053 1.00 0.00 19 HIS A CA 4
ATOM 4849 C C . HIS A 1 19 ? -5.269 3.418 -6.375 1.00 0.00 19 HIS A C 4
ATOM 4850 O O . HIS A 1 19 ? -4.165 3.900 -6.120 1.00 0.00 19 HIS A O 4
ATOM 4865 N N . LEU A 1 20 ? -5.588 2.151 -6.114 1.00 0.00 20 LEU A N 4
ATOM 4866 C CA . LEU A 1 20 ? -4.636 1.228 -5.498 1.00 0.00 20 LEU A CA 4
ATOM 4867 C C . LEU A 1 20 ? -3.277 1.335 -6.183 1.00 0.00 20 LEU A C 4
ATOM 4868 O O . LEU A 1 20 ? -2.247 1.506 -5.528 1.00 0.00 20 LEU A O 4
ATOM 4878 N N . GLU A 1 21 ? -3.288 1.253 -7.513 1.00 0.00 21 GLU A N 4
ATOM 4879 C CA . GLU A 1 21 ? -2.062 1.359 -8.295 1.00 0.00 21 GLU A CA 4
ATOM 4880 C C . GLU A 1 21 ? -1.348 2.667 -7.980 1.00 0.00 21 GLU A C 4
ATOM 4881 O O . GLU A 1 21 ? -0.170 2.674 -7.618 1.00 0.00 21 GLU A O 4
ATOM 4893 N N . GLU A 1 22 ? -2.077 3.776 -8.099 1.00 0.00 22 GLU A N 4
ATOM 4894 C CA . GLU A 1 22 ? -1.515 5.090 -7.807 1.00 0.00 22 GLU A CA 4
ATOM 4895 C C . GLU A 1 22 ? -0.923 5.105 -6.402 1.00 0.00 22 GLU A C 4
ATOM 4896 O O . GLU A 1 22 ? 0.192 5.584 -6.189 1.00 0.00 22 GLU A O 4
ATOM 4908 N N . ARG A 1 23 ? -1.672 4.553 -5.447 1.00 0.00 23 ARG A N 4
ATOM 4909 C CA . ARG A 1 23 ? -1.213 4.482 -4.068 1.00 0.00 23 ARG A CA 4
ATOM 4910 C C . ARG A 1 23 ? 0.100 3.712 -3.999 1.00 0.00 23 ARG A C 4
ATOM 4911 O O . ARG A 1 23 ? 1.050 4.140 -3.343 1.00 0.00 23 ARG A O 4
ATOM 4932 N N . LEU A 1 24 ? 0.151 2.585 -4.706 1.00 0.00 24 LEU A N 4
ATOM 4933 C CA . LEU A 1 24 ? 1.359 1.773 -4.747 1.00 0.00 24 LEU A CA 4
ATOM 4934 C C . LEU A 1 24 ? 2.500 2.590 -5.337 1.00 0.00 24 LEU A C 4
ATOM 4935 O O . LEU A 1 24 ? 3.609 2.613 -4.800 1.00 0.00 24 LEU A O 4
ATOM 4945 N N . ALA A 1 25 ? 2.209 3.280 -6.437 1.00 0.00 25 ALA A N 4
ATOM 4946 C CA . ALA A 1 25 ? 3.199 4.124 -7.089 1.00 0.00 25 ALA A CA 4
ATOM 4947 C C . ALA A 1 25 ? 3.680 5.196 -6.121 1.00 0.00 25 ALA A C 4
ATOM 4948 O O . ALA A 1 25 ? 4.851 5.576 -6.125 1.00 0.00 25 ALA A O 4
ATOM 4955 N N . LYS A 1 26 ? 2.764 5.662 -5.275 1.00 0.00 26 LYS A N 4
ATOM 4956 C CA . LYS A 1 26 ? 3.088 6.671 -4.280 1.00 0.00 26 LYS A CA 4
ATOM 4957 C C . LYS A 1 26 ? 3.958 6.057 -3.190 1.00 0.00 26 LYS A C 4
ATOM 4958 O O . LYS A 1 26 ? 4.901 6.681 -2.705 1.00 0.00 26 LYS A O 4
ATOM 4977 N N . LEU A 1 27 ? 3.641 4.817 -2.823 1.00 0.00 27 LEU A N 4
ATOM 4978 C CA . LEU A 1 27 ? 4.404 4.104 -1.807 1.00 0.00 27 LEU A CA 4
ATOM 4979 C C . LEU A 1 27 ? 5.722 3.592 -2.386 1.00 0.00 27 LEU A C 4
ATOM 4980 O O . LEU A 1 27 ? 6.591 3.121 -1.654 1.00 0.00 27 LEU A O 4
ATOM 4990 N N . GLY A 1 28 ? 5.868 3.693 -3.707 1.00 0.00 28 GLY A N 4
ATOM 4991 C CA . GLY A 1 28 ? 7.085 3.245 -4.353 1.00 0.00 28 GLY A CA 4
ATOM 4992 C C . GLY A 1 28 ? 8.298 4.042 -3.914 1.00 0.00 28 GLY A C 4
ATOM 4993 O O . GLY A 1 28 ? 9.407 3.513 -3.847 1.00 0.00 28 GLY A O 4
ATOM 4997 N N . LYS A 1 29 ? 8.083 5.319 -3.612 1.00 0.00 29 LYS A N 4
ATOM 4998 C CA . LYS A 1 29 ? 9.168 6.193 -3.175 1.00 0.00 29 LYS A CA 4
ATOM 4999 C C . LYS A 1 29 ? 9.506 5.973 -1.701 1.00 0.00 29 LYS A C 4
ATOM 5000 O O . LYS A 1 29 ? 10.493 6.509 -1.196 1.00 0.00 29 LYS A O 4
ATOM 5019 N N . TRP A 1 30 ? 8.685 5.185 -1.015 1.00 0.00 30 TRP A N 4
ATOM 5020 C CA . TRP A 1 30 ? 8.901 4.900 0.395 1.00 0.00 30 TRP A CA 4
ATOM 5021 C C . TRP A 1 30 ? 9.965 3.822 0.574 1.00 0.00 30 TRP A C 4
ATOM 5022 O O . TRP A 1 30 ? 9.649 2.636 0.551 1.00 0.00 30 TRP A O 4
ATOM 5043 N N . GLN A 1 31 ? 11.225 4.256 0.740 1.00 0.00 31 GLN A N 4
ATOM 5044 C CA . GLN A 1 31 ? 12.371 3.349 0.917 1.00 0.00 31 GLN A CA 4
ATOM 5045 C C . GLN A 1 31 ? 11.950 1.989 1.465 1.00 0.00 31 GLN A C 4
ATOM 5046 O O . GLN A 1 31 ? 12.081 1.717 2.659 1.00 0.00 31 GLN A O 4
ATOM 5058 N N . THR A 1 32 ? 11.426 1.147 0.583 1.00 0.00 32 THR A N 4
ATOM 5059 C CA . THR A 1 32 ? 10.962 -0.167 0.964 1.00 0.00 32 THR A CA 4
ATOM 5060 C C . THR A 1 32 ? 10.883 -1.079 -0.260 1.00 0.00 32 THR A C 4
ATOM 5061 O O . THR A 1 32 ? 11.025 -0.626 -1.395 1.00 0.00 32 THR A O 4
ATOM 5069 N N . GLN A 1 33 ? 10.638 -2.358 -0.018 1.00 0.00 33 GLN A N 4
ATOM 5070 C CA . GLN A 1 33 ? 10.513 -3.340 -1.076 1.00 0.00 33 GLN A CA 4
ATOM 5071 C C . GLN A 1 33 ? 9.110 -3.882 -1.039 1.00 0.00 33 GLN A C 4
ATOM 5072 O O . GLN A 1 33 ? 8.744 -4.615 -0.123 1.00 0.00 33 GLN A O 4
ATOM 5084 N N . LEU A 1 34 ? 8.315 -3.494 -2.005 1.00 0.00 34 LEU A N 4
ATOM 5085 C CA . LEU A 1 34 ? 6.938 -3.921 -2.040 1.00 0.00 34 LEU A CA 4
ATOM 5086 C C . LEU A 1 34 ? 6.834 -5.372 -2.486 1.00 0.00 34 LEU A C 4
ATOM 5087 O O . LEU A 1 34 ? 6.252 -5.679 -3.526 1.00 0.00 34 LEU A O 4
ATOM 5097 N N . ILE A 1 35 ? 7.406 -6.258 -1.682 1.00 0.00 35 ILE A N 4
ATOM 5098 C CA . ILE A 1 35 ? 7.389 -7.680 -1.969 1.00 0.00 35 ILE A CA 4
ATOM 5099 C C . ILE A 1 35 ? 5.963 -8.198 -2.081 1.00 0.00 35 ILE A C 4
ATOM 5100 O O . ILE A 1 35 ? 5.244 -8.290 -1.085 1.00 0.00 35 ILE A O 4
ATOM 5108 N N . SER A 1 36 ? 5.561 -8.536 -3.301 1.00 0.00 36 SER A N 4
ATOM 5109 C CA . SER A 1 36 ? 4.218 -9.048 -3.559 1.00 0.00 36 SER A CA 4
ATOM 5110 C C . SER A 1 36 ? 3.166 -8.241 -2.805 1.00 0.00 36 SER A C 4
ATOM 5111 O O . SER A 1 36 ? 2.810 -8.556 -1.669 1.00 0.00 36 SER A O 4
ATOM 5119 N N . PRO A 1 37 ? 2.675 -7.174 -3.441 1.00 0.00 37 PRO A N 4
ATOM 5120 C CA . PRO A 1 37 ? 1.681 -6.280 -2.875 1.00 0.00 37 PRO A CA 4
ATOM 5121 C C . PRO A 1 37 ? 0.257 -6.620 -3.302 1.00 0.00 37 PRO A C 4
ATOM 5122 O O . PRO A 1 37 ? -0.038 -6.725 -4.494 1.00 0.00 37 PRO A O 4
ATOM 5133 N N . HIS A 1 38 ? -0.627 -6.778 -2.323 1.00 0.00 38 HIS A N 4
ATOM 5134 C CA . HIS A 1 38 ? -2.025 -7.090 -2.593 1.00 0.00 38 HIS A CA 4
ATOM 5135 C C . HIS A 1 38 ? -2.939 -6.067 -1.953 1.00 0.00 38 HIS A C 4
ATOM 5136 O O . HIS A 1 38 ? -2.510 -5.240 -1.148 1.00 0.00 38 HIS A O 4
ATOM 5151 N N . PHE A 1 39 ? -4.209 -6.156 -2.298 1.00 0.00 39 PHE A N 4
ATOM 5152 C CA . PHE A 1 39 ? -5.210 -5.267 -1.745 1.00 0.00 39 PHE A CA 4
ATOM 5153 C C . PHE A 1 39 ? -6.578 -5.939 -1.708 1.00 0.00 39 PHE A C 4
ATOM 5154 O O . PHE A 1 39 ? -7.262 -6.034 -2.727 1.00 0.00 39 PHE A O 4
ATOM 5171 N N . VAL A 1 40 ? -6.973 -6.391 -0.523 1.00 0.00 40 VAL A N 4
ATOM 5172 C CA . VAL A 1 40 ? -8.255 -7.037 -0.338 1.00 0.00 40 VAL A CA 4
ATOM 5173 C C . VAL A 1 40 ? -9.315 -5.988 -0.030 1.00 0.00 40 VAL A C 4
ATOM 5174 O O . VAL A 1 40 ? -9.509 -5.593 1.122 1.00 0.00 40 VAL A O 4
ATOM 5181 N N . LEU A 1 41 ? -9.963 -5.515 -1.085 1.00 0.00 41 LEU A N 4
ATOM 5182 C CA . LEU A 1 41 ? -10.980 -4.475 -0.978 1.00 0.00 41 LEU A CA 4
ATOM 5183 C C . LEU A 1 41 ? -12.386 -5.050 -0.862 1.00 0.00 41 LEU A C 4
ATOM 5184 O O . LEU A 1 41 ? -12.736 -6.005 -1.548 1.00 0.00 41 LEU A O 4
ATOM 5194 N N . ASN A 1 42 ? -13.202 -4.438 -0.012 1.00 0.00 42 ASN A N 4
ATOM 5195 C CA . ASN A 1 42 ? -14.582 -4.877 0.154 1.00 0.00 42 ASN A CA 4
ATOM 5196 C C . ASN A 1 42 ? -15.490 -3.729 0.568 1.00 0.00 42 ASN A C 4
ATOM 5197 O O . ASN A 1 42 ? -15.035 -2.682 1.030 1.00 0.00 42 ASN A O 4
ATOM 5206 N N . LYS A 1 43 ? -16.783 -3.945 0.403 1.00 0.00 43 LYS A N 4
ATOM 5207 C CA . LYS A 1 43 ? -17.784 -2.949 0.759 1.00 0.00 43 LYS A CA 4
ATOM 5208 C C . LYS A 1 43 ? -18.841 -3.573 1.654 1.00 0.00 43 LYS A C 4
ATOM 5209 O O . LYS A 1 43 ? -18.967 -4.795 1.728 1.00 0.00 43 LYS A O 4
ATOM 5228 N N . VAL A 1 44 ? -19.618 -2.727 2.308 1.00 0.00 44 VAL A N 4
ATOM 5229 C CA . VAL A 1 44 ? -20.681 -3.197 3.162 1.00 0.00 44 VAL A CA 4
ATOM 5230 C C . VAL A 1 44 ? -21.767 -2.132 3.336 1.00 0.00 44 VAL A C 4
ATOM 5231 O O . VAL A 1 44 ? -21.526 -0.945 3.135 1.00 0.00 44 VAL A O 4
ATOM 5238 N N . PRO A 1 45 ? -22.987 -2.548 3.705 1.00 0.00 45 PRO A N 4
ATOM 5239 C CA . PRO A 1 45 ? -24.108 -1.622 3.894 1.00 0.00 45 PRO A CA 4
ATOM 5240 C C . PRO A 1 45 ? -23.748 -0.430 4.776 1.00 0.00 45 PRO A C 4
ATOM 5241 O O . PRO A 1 45 ? -24.098 0.709 4.471 1.00 0.00 45 PRO A O 4
ATOM 5252 N N . ASN A 1 46 ? -23.058 -0.706 5.876 1.00 0.00 46 ASN A N 4
ATOM 5253 C CA . ASN A 1 46 ? -22.659 0.339 6.815 1.00 0.00 46 ASN A CA 4
ATOM 5254 C C . ASN A 1 46 ? -21.404 1.086 6.357 1.00 0.00 46 ASN A C 4
ATOM 5255 O O . ASN A 1 46 ? -20.882 1.926 7.091 1.00 0.00 46 ASN A O 4
ATOM 5264 N N . GLY A 1 47 ? -20.912 0.784 5.157 1.00 0.00 47 GLY A N 4
ATOM 5265 C CA . GLY A 1 47 ? -19.723 1.447 4.667 1.00 0.00 47 GLY A CA 4
ATOM 5266 C C . GLY A 1 47 ? -18.905 0.579 3.742 1.00 0.00 47 GLY A C 4
ATOM 5267 O O . GLY A 1 47 ? -19.432 -0.239 2.995 1.00 0.00 47 GLY A O 4
ATOM 5271 N N . PHE A 1 48 ? -17.610 0.775 3.798 1.00 0.00 48 PHE A N 4
ATOM 5272 C CA . PHE A 1 48 ? -16.680 0.029 2.980 1.00 0.00 48 PHE A CA 4
ATOM 5273 C C . PHE A 1 48 ? -15.574 -0.566 3.833 1.00 0.00 48 PHE A C 4
ATOM 5274 O O . PHE A 1 48 ? -14.940 0.141 4.620 1.00 0.00 48 PHE A O 4
ATOM 5291 N N . SER A 1 49 ? -15.321 -1.856 3.648 1.00 0.00 49 SER A N 4
ATOM 5292 C CA . SER A 1 49 ? -14.258 -2.527 4.371 1.00 0.00 49 SER A CA 4
ATOM 5293 C C . SER A 1 49 ? -13.136 -2.831 3.410 1.00 0.00 49 SER A C 4
ATOM 5294 O O . SER A 1 49 ? -13.322 -3.510 2.401 1.00 0.00 49 SER A O 4
ATOM 5302 N N . VAL A 1 50 ? -11.984 -2.293 3.712 1.00 0.00 50 VAL A N 4
ATOM 5303 C CA . VAL A 1 50 ? -10.824 -2.460 2.857 1.00 0.00 50 VAL A CA 4
ATOM 5304 C C . VAL A 1 50 ? -9.618 -2.966 3.643 1.00 0.00 50 VAL A C 4
ATOM 5305 O O . VAL A 1 50 ? -9.475 -2.667 4.827 1.00 0.00 50 VAL A O 4
ATOM 5312 N N . GLU A 1 51 ? -8.756 -3.732 2.979 1.00 0.00 51 GLU A N 4
ATOM 5313 C CA . GLU A 1 51 ? -7.563 -4.278 3.619 1.00 0.00 51 GLU A CA 4
ATOM 5314 C C . GLU A 1 51 ? -6.446 -4.466 2.596 1.00 0.00 51 GLU A C 4
ATOM 5315 O O . GLU A 1 51 ? -6.674 -4.969 1.500 1.00 0.00 51 GLU A O 4
ATOM 5327 N N . ALA A 1 52 ? -5.239 -4.054 2.966 1.00 0.00 52 ALA A N 4
ATOM 5328 C CA . ALA A 1 52 ? -4.084 -4.175 2.082 1.00 0.00 52 ALA A CA 4
ATOM 5329 C C . ALA A 1 52 ? -3.013 -5.070 2.697 1.00 0.00 52 ALA A C 4
ATOM 5330 O O . ALA A 1 52 ? -3.001 -5.298 3.907 1.00 0.00 52 ALA A O 4
ATOM 5337 N N . SER A 1 53 ? -2.116 -5.577 1.856 1.00 0.00 53 SER A N 4
ATOM 5338 C CA . SER A 1 53 ? -1.044 -6.449 2.322 1.00 0.00 53 SER A CA 4
ATOM 5339 C C . SER A 1 53 ? 0.169 -6.380 1.397 1.00 0.00 53 SER A C 4
ATOM 5340 O O . SER A 1 53 ? 0.096 -6.760 0.229 1.00 0.00 53 SER A O 4
ATOM 5348 N N . ILE A 1 54 ? 1.287 -5.903 1.936 1.00 0.00 54 ILE A N 4
ATOM 5349 C CA . ILE A 1 54 ? 2.524 -5.795 1.172 1.00 0.00 54 ILE A CA 4
ATOM 5350 C C . ILE A 1 54 ? 3.704 -6.313 1.990 1.00 0.00 54 ILE A C 4
ATOM 5351 O O . ILE A 1 54 ? 3.815 -6.026 3.180 1.00 0.00 54 ILE A O 4
ATOM 5359 N N . GLY A 1 55 ? 4.583 -7.075 1.348 1.00 0.00 55 GLY A N 4
ATOM 5360 C CA . GLY A 1 55 ? 5.734 -7.611 2.035 1.00 0.00 55 GLY A CA 4
ATOM 5361 C C . GLY A 1 55 ? 6.939 -6.725 1.909 1.00 0.00 55 GLY A C 4
ATOM 5362 O O . GLY A 1 55 ? 7.195 -6.145 0.857 1.00 0.00 55 GLY A O 4
ATOM 5366 N N . THR A 1 56 ? 7.678 -6.634 2.989 1.00 0.00 56 THR A N 4
ATOM 5367 C CA . THR A 1 56 ? 8.886 -5.821 3.027 1.00 0.00 56 THR A CA 4
ATOM 5368 C C . THR A 1 56 ? 10.061 -6.613 3.589 1.00 0.00 56 THR A C 4
ATOM 5369 O O . THR A 1 56 ? 9.907 -7.349 4.564 1.00 0.00 56 THR A O 4
ATOM 5377 N N . PRO A 1 57 ? 11.267 -6.454 3.012 1.00 0.00 57 PRO A N 4
ATOM 5378 C CA . PRO A 1 57 ? 12.454 -7.145 3.511 1.00 0.00 57 PRO A CA 4
ATOM 5379 C C . PRO A 1 57 ? 12.692 -6.832 4.984 1.00 0.00 57 PRO A C 4
ATOM 5380 O O . PRO A 1 57 ? 13.432 -7.536 5.671 1.00 0.00 57 PRO A O 4
ATOM 5391 N N . LEU A 1 58 ? 12.058 -5.758 5.459 1.00 0.00 58 LEU A N 4
ATOM 5392 C CA . LEU A 1 58 ? 12.198 -5.335 6.840 1.00 0.00 58 LEU A CA 4
ATOM 5393 C C . LEU A 1 58 ? 11.077 -5.921 7.699 1.00 0.00 58 LEU A C 4
ATOM 5394 O O . LEU A 1 58 ? 11.181 -5.976 8.924 1.00 0.00 58 LEU A O 4
ATOM 5404 N N . GLY A 1 59 ? 10.011 -6.369 7.040 1.00 0.00 59 GLY A N 4
ATOM 5405 C CA . GLY A 1 59 ? 8.886 -6.960 7.739 1.00 0.00 59 GLY A CA 4
ATOM 5406 C C . GLY A 1 59 ? 7.590 -6.802 6.972 1.00 0.00 59 GLY A C 4
ATOM 5407 O O . GLY A 1 59 ? 7.269 -5.710 6.506 1.00 0.00 59 GLY A O 4
ATOM 5411 N N . ASN A 1 60 ? 6.846 -7.897 6.836 1.00 0.00 60 ASN A N 4
ATOM 5412 C CA . ASN A 1 60 ? 5.578 -7.883 6.115 1.00 0.00 60 ASN A CA 4
ATOM 5413 C C . ASN A 1 60 ? 4.730 -6.678 6.514 1.00 0.00 60 ASN A C 4
ATOM 5414 O O . ASN A 1 60 ? 5.011 -6.015 7.513 1.00 0.00 60 ASN A O 4
ATOM 5423 N N . LEU A 1 61 ? 3.697 -6.397 5.728 1.00 0.00 61 LEU A N 4
ATOM 5424 C CA . LEU A 1 61 ? 2.821 -5.268 6.006 1.00 0.00 61 LEU A CA 4
ATOM 5425 C C . LEU A 1 61 ? 1.377 -5.582 5.644 1.00 0.00 61 LEU A C 4
ATOM 5426 O O . LEU A 1 61 ? 1.098 -6.193 4.613 1.00 0.00 61 LEU A O 4
ATOM 5436 N N . LEU A 1 62 ? 0.468 -5.137 6.500 1.00 0.00 62 LEU A N 4
ATOM 5437 C CA . LEU A 1 62 ? -0.957 -5.338 6.298 1.00 0.00 62 LEU A CA 4
ATOM 5438 C C . LEU A 1 62 ? -1.727 -4.124 6.799 1.00 0.00 62 LEU A C 4
ATOM 5439 O O . LEU A 1 62 ? -1.257 -3.394 7.672 1.00 0.00 62 LEU A O 4
ATOM 5449 N N . ALA A 1 63 ? -2.911 -3.925 6.252 1.00 0.00 63 ALA A N 4
ATOM 5450 C CA . ALA A 1 63 ? -3.762 -2.812 6.646 1.00 0.00 63 ALA A CA 4
ATOM 5451 C C . ALA A 1 63 ? -5.224 -3.173 6.444 1.00 0.00 63 ALA A C 4
ATOM 5452 O O . ALA A 1 63 ? -5.548 -4.042 5.638 1.00 0.00 63 ALA A O 4
ATOM 5459 N N . SER A 1 64 ? -6.106 -2.509 7.179 1.00 0.00 64 SER A N 4
ATOM 5460 C CA . SER A 1 64 ? -7.533 -2.778 7.068 1.00 0.00 64 SER A CA 4
ATOM 5461 C C . SER A 1 64 ? -8.350 -1.697 7.763 1.00 0.00 64 SER A C 4
ATOM 5462 O O . SER A 1 64 ? -8.067 -1.328 8.903 1.00 0.00 64 SER A O 4
ATOM 5470 N N . ALA A 1 65 ? -9.365 -1.193 7.071 1.00 0.00 65 ALA A N 4
ATOM 5471 C CA . ALA A 1 65 ? -10.219 -0.154 7.628 1.00 0.00 65 ALA A CA 4
ATOM 5472 C C . ALA A 1 65 ? -11.643 -0.249 7.088 1.00 0.00 65 ALA A C 4
ATOM 5473 O O . ALA A 1 65 ? -11.866 -0.685 5.956 1.00 0.00 65 ALA A O 4
ATOM 5480 N N . THR A 1 66 ? -12.600 0.172 7.909 1.00 0.00 66 THR A N 4
ATOM 5481 C CA . THR A 1 66 ? -14.008 0.155 7.532 1.00 0.00 66 THR A CA 4
ATOM 5482 C C . THR A 1 66 ? -14.618 1.538 7.731 1.00 0.00 66 THR A C 4
ATOM 5483 O O . THR A 1 66 ? -14.529 2.107 8.819 1.00 0.00 66 THR A O 4
ATOM 5491 N N . SER A 1 67 ? -15.230 2.084 6.684 1.00 0.00 67 SER A N 4
ATOM 5492 C CA . SER A 1 67 ? -15.834 3.407 6.782 1.00 0.00 67 SER A CA 4
ATOM 5493 C C . SER A 1 67 ? -16.845 3.637 5.670 1.00 0.00 67 SER A C 4
ATOM 5494 O O . SER A 1 67 ? -16.855 2.927 4.669 1.00 0.00 67 SER A O 4
ATOM 5502 N N . ASP A 1 68 ? -17.683 4.651 5.844 1.00 0.00 68 ASP A N 4
ATOM 5503 C CA . ASP A 1 68 ? -18.689 4.986 4.847 1.00 0.00 68 ASP A CA 4
ATOM 5504 C C . ASP A 1 68 ? -18.082 5.799 3.704 1.00 0.00 68 ASP A C 4
ATOM 5505 O O . ASP A 1 68 ? -18.803 6.313 2.850 1.00 0.00 68 ASP A O 4
ATOM 5514 N N . ASP A 1 69 ? -16.753 5.916 3.691 1.00 0.00 69 ASP A N 4
ATOM 5515 C CA . ASP A 1 69 ? -16.071 6.671 2.650 1.00 0.00 69 ASP A CA 4
ATOM 5516 C C . ASP A 1 69 ? -14.994 5.827 1.974 1.00 0.00 69 ASP A C 4
ATOM 5517 O O . ASP A 1 69 ? -13.882 5.689 2.479 1.00 0.00 69 ASP A O 4
ATOM 5526 N N . MET A 1 70 ? -15.350 5.262 0.827 1.00 0.00 70 MET A N 4
ATOM 5527 C CA . MET A 1 70 ? -14.462 4.414 0.037 1.00 0.00 70 MET A CA 4
ATOM 5528 C C . MET A 1 70 ? -13.016 4.914 0.014 1.00 0.00 70 MET A C 4
ATOM 5529 O O . MET A 1 70 ? -12.118 4.302 0.605 1.00 0.00 70 MET A O 4
ATOM 5543 N N . TYR A 1 71 ? -12.792 6.005 -0.702 1.00 0.00 71 TYR A N 4
ATOM 5544 C CA . TYR A 1 71 ? -11.451 6.554 -0.840 1.00 0.00 71 TYR A CA 4
ATOM 5545 C C . TYR A 1 71 ? -10.893 7.039 0.482 1.00 0.00 71 TYR A C 4
ATOM 5546 O O . TYR A 1 71 ? -9.679 7.151 0.630 1.00 0.00 71 TYR A O 4
ATOM 5564 N N . LYS A 1 72 ? -11.763 7.261 1.460 1.00 0.00 72 LYS A N 4
ATOM 5565 C CA . LYS A 1 72 ? -11.306 7.659 2.781 1.00 0.00 72 LYS A CA 4
ATOM 5566 C C . LYS A 1 72 ? -10.808 6.415 3.502 1.00 0.00 72 LYS A C 4
ATOM 5567 O O . LYS A 1 72 ? -9.795 6.442 4.195 1.00 0.00 72 LYS A O 4
ATOM 5586 N N . ALA A 1 73 ? -11.515 5.300 3.285 1.00 0.00 73 ALA A N 4
ATOM 5587 C CA . ALA A 1 73 ? -11.122 4.025 3.860 1.00 0.00 73 ALA A CA 4
ATOM 5588 C C . ALA A 1 73 ? -9.757 3.687 3.299 1.00 0.00 73 ALA A C 4
ATOM 5589 O O . ALA A 1 73 ? -8.827 3.340 4.029 1.00 0.00 73 ALA A O 4
ATOM 5596 N N . ILE A 1 74 ? -9.638 3.881 1.987 1.00 0.00 74 ILE A N 4
ATOM 5597 C CA . ILE A 1 74 ? -8.375 3.694 1.296 1.00 0.00 74 ILE A CA 4
ATOM 5598 C C . ILE A 1 74 ? -7.411 4.740 1.833 1.00 0.00 74 ILE A C 4
ATOM 5599 O O . ILE A 1 74 ? -6.232 4.472 2.088 1.00 0.00 74 ILE A O 4
ATOM 5607 N N . ASN A 1 75 ? -7.971 5.926 2.059 1.00 0.00 75 ASN A N 4
ATOM 5608 C CA . ASN A 1 75 ? -7.253 7.042 2.630 1.00 0.00 75 ASN A CA 4
ATOM 5609 C C . ASN A 1 75 ? -6.658 6.618 3.967 1.00 0.00 75 ASN A C 4
ATOM 5610 O O . ASN A 1 75 ? -5.536 6.988 4.317 1.00 0.00 75 ASN A O 4
ATOM 5619 N N . GLU A 1 76 ? -7.425 5.810 4.692 1.00 0.00 76 GLU A N 4
ATOM 5620 C CA . GLU A 1 76 ? -7.003 5.283 5.982 1.00 0.00 76 GLU A CA 4
ATOM 5621 C C . GLU A 1 76 ? -5.952 4.187 5.790 1.00 0.00 76 GLU A C 4
ATOM 5622 O O . GLU A 1 76 ? -4.848 4.270 6.335 1.00 0.00 76 GLU A O 4
ATOM 5634 N N . VAL A 1 77 ? -6.297 3.163 5.000 1.00 0.00 77 VAL A N 4
ATOM 5635 C CA . VAL A 1 77 ? -5.380 2.059 4.723 1.00 0.00 77 VAL A CA 4
ATOM 5636 C C . VAL A 1 77 ? -3.998 2.582 4.391 1.00 0.00 77 VAL A C 4
ATOM 5637 O O . VAL A 1 77 ? -3.008 2.198 5.015 1.00 0.00 77 VAL A O 4
ATOM 5644 N N . GLU A 1 78 ? -3.937 3.464 3.400 1.00 0.00 78 GLU A N 4
ATOM 5645 C CA . GLU A 1 78 ? -2.669 4.038 2.990 1.00 0.00 78 GLU A CA 4
ATOM 5646 C C . GLU A 1 78 ? -1.958 4.649 4.189 1.00 0.00 78 GLU A C 4
ATOM 5647 O O . GLU A 1 78 ? -0.733 4.602 4.290 1.00 0.00 78 GLU A O 4
ATOM 5659 N N . GLU A 1 79 ? -2.742 5.205 5.106 1.00 0.00 79 GLU A N 4
ATOM 5660 C CA . GLU A 1 79 ? -2.192 5.807 6.310 1.00 0.00 79 GLU A CA 4
ATOM 5661 C C . GLU A 1 79 ? -1.616 4.727 7.215 1.00 0.00 79 GLU A C 4
ATOM 5662 O O . GLU A 1 79 ? -0.526 4.882 7.765 1.00 0.00 79 GLU A O 4
ATOM 5674 N N . LYS A 1 80 ? -2.348 3.623 7.354 1.00 0.00 80 LYS A N 4
ATOM 5675 C CA . LYS A 1 80 ? -1.889 2.513 8.180 1.00 0.00 80 LYS A CA 4
ATOM 5676 C C . LYS A 1 80 ? -0.653 1.877 7.556 1.00 0.00 80 LYS A C 4
ATOM 5677 O O . LYS A 1 80 ? 0.351 1.648 8.232 1.00 0.00 80 LYS A O 4
ATOM 5696 N N . LEU A 1 81 ? -0.733 1.606 6.257 1.00 0.00 81 LEU A N 4
ATOM 5697 C CA . LEU A 1 81 ? 0.383 1.009 5.534 1.00 0.00 81 LEU A CA 4
ATOM 5698 C C . LEU A 1 81 ? 1.594 1.939 5.564 1.00 0.00 81 LEU A C 4
ATOM 5699 O O . LEU A 1 81 ? 2.718 1.498 5.813 1.00 0.00 81 LEU A O 4
ATOM 5709 N N . GLU A 1 82 ? 1.364 3.234 5.337 1.00 0.00 82 GLU A N 4
ATOM 5710 C CA . GLU A 1 82 ? 2.452 4.206 5.372 1.00 0.00 82 GLU A CA 4
ATOM 5711 C C . GLU A 1 82 ? 2.981 4.335 6.793 1.00 0.00 82 GLU A C 4
ATOM 5712 O O . GLU A 1 82 ? 4.190 4.287 7.030 1.00 0.00 82 GLU A O 4
ATOM 5724 N N . ARG A 1 83 ? 2.059 4.477 7.744 1.00 0.00 83 ARG A N 4
ATOM 5725 C CA . ARG A 1 83 ? 2.431 4.583 9.150 1.00 0.00 83 ARG A CA 4
ATOM 5726 C C . ARG A 1 83 ? 3.287 3.387 9.540 1.00 0.00 83 ARG A C 4
ATOM 5727 O O . ARG A 1 83 ? 4.315 3.531 10.204 1.00 0.00 83 ARG A O 4
ATOM 5748 N N . GLN A 1 84 ? 2.865 2.208 9.094 1.00 0.00 84 GLN A N 4
ATOM 5749 C CA . GLN A 1 84 ? 3.602 0.986 9.366 1.00 0.00 84 GLN A CA 4
ATOM 5750 C C . GLN A 1 84 ? 4.945 1.036 8.652 1.00 0.00 84 GLN A C 4
ATOM 5751 O O . GLN A 1 84 ? 5.961 0.587 9.184 1.00 0.00 84 GLN A O 4
ATOM 5763 N N . LEU A 1 85 ? 4.949 1.618 7.452 1.00 0.00 85 LEU A N 4
ATOM 5764 C CA . LEU A 1 85 ? 6.178 1.762 6.681 1.00 0.00 85 LEU A CA 4
ATOM 5765 C C . LEU A 1 85 ? 7.189 2.561 7.497 1.00 0.00 85 LEU A C 4
ATOM 5766 O O . LEU A 1 85 ? 8.317 2.112 7.746 1.00 0.00 85 LEU A O 4
ATOM 5776 N N . ASN A 1 86 ? 6.757 3.742 7.941 1.00 0.00 86 ASN A N 4
ATOM 5777 C CA . ASN A 1 86 ? 7.595 4.605 8.760 1.00 0.00 86 ASN A CA 4
ATOM 5778 C C . ASN A 1 86 ? 7.956 3.894 10.055 1.00 0.00 86 ASN A C 4
ATOM 5779 O O . ASN A 1 86 ? 9.095 3.962 10.518 1.00 0.00 86 ASN A O 4
ATOM 5788 N N . LYS A 1 87 ? 6.982 3.187 10.624 1.00 0.00 87 LYS A N 4
ATOM 5789 C CA . LYS A 1 87 ? 7.204 2.437 11.853 1.00 0.00 87 LYS A CA 4
ATOM 5790 C C . LYS A 1 87 ? 8.299 1.410 11.631 1.00 0.00 87 LYS A C 4
ATOM 5791 O O . LYS A 1 87 ? 9.218 1.276 12.438 1.00 0.00 87 LYS A O 4
ATOM 5810 N N . LEU A 1 88 ? 8.193 0.692 10.518 1.00 0.00 88 LEU A N 4
ATOM 5811 C CA . LEU A 1 88 ? 9.182 -0.320 10.177 1.00 0.00 88 LEU A CA 4
ATOM 5812 C C . LEU A 1 88 ? 10.553 0.323 10.095 1.00 0.00 88 LEU A C 4
ATOM 5813 O O . LEU A 1 88 ? 11.437 0.049 10.906 1.00 0.00 88 LEU A O 4
ATOM 5823 N N . GLN A 1 89 ? 10.709 1.196 9.107 1.00 0.00 89 GLN A N 4
ATOM 5824 C CA . GLN A 1 89 ? 11.970 1.906 8.909 1.00 0.00 89 GLN A CA 4
ATOM 5825 C C . GLN A 1 89 ? 12.435 2.542 10.217 1.00 0.00 89 GLN A C 4
ATOM 5826 O O . GLN A 1 89 ? 13.633 2.682 10.463 1.00 0.00 89 GLN A O 4
ATOM 5838 N N . HIS A 1 90 ? 11.472 2.914 11.056 1.00 0.00 90 HIS A N 4
ATOM 5839 C CA . HIS A 1 90 ? 11.767 3.523 12.346 1.00 0.00 90 HIS A CA 4
ATOM 5840 C C . HIS A 1 90 ? 12.345 2.492 13.302 1.00 0.00 90 HIS A C 4
ATOM 5841 O O . HIS A 1 90 ? 13.524 2.537 13.653 1.00 0.00 90 HIS A O 4
ATOM 5856 N N . LYS A 1 91 ? 11.494 1.562 13.718 1.00 0.00 91 LYS A N 4
ATOM 5857 C CA . LYS A 1 91 ? 11.886 0.505 14.634 1.00 0.00 91 LYS A CA 4
ATOM 5858 C C . LYS A 1 91 ? 12.592 1.066 15.865 1.00 0.00 91 LYS A C 4
ATOM 5859 O O . LYS A 1 91 ? 13.788 1.357 15.828 1.00 0.00 91 LYS A O 4
ATOM 5878 N N . SER A 1 92 ? 11.846 1.207 16.954 1.00 0.00 92 SER A N 4
ATOM 5879 C CA . SER A 1 92 ? 12.400 1.726 18.199 1.00 0.00 92 SER A CA 4
ATOM 5880 C C . SER A 1 92 ? 12.851 0.585 19.105 1.00 0.00 92 SER A C 4
ATOM 5881 O O . SER A 1 92 ? 13.784 0.735 19.893 1.00 0.00 92 SER A O 4
ATOM 5889 N N . GLU A 1 93 ? 12.181 -0.557 18.985 1.00 0.00 93 GLU A N 4
ATOM 5890 C CA . GLU A 1 93 ? 12.511 -1.727 19.790 1.00 0.00 93 GLU A CA 4
ATOM 5891 C C . GLU A 1 93 ? 13.260 -2.764 18.954 1.00 0.00 93 GLU A C 4
ATOM 5892 O O . GLU A 1 93 ? 13.734 -2.464 17.858 1.00 0.00 93 GLU A O 4
ATOM 5904 N N . SER A 1 94 ? 13.363 -3.985 19.473 1.00 0.00 94 SER A N 4
ATOM 5905 C CA . SER A 1 94 ? 14.055 -5.057 18.768 1.00 0.00 94 SER A CA 4
ATOM 5906 C C . SER A 1 94 ? 13.383 -6.401 19.027 1.00 0.00 94 SER A C 4
ATOM 5907 O O . SER A 1 94 ? 13.468 -6.948 20.128 1.00 0.00 94 SER A O 4
ATOM 5915 N N . ARG A 1 95 ? 12.716 -6.931 18.006 1.00 0.00 95 ARG A N 4
ATOM 5916 C CA . ARG A 1 95 ? 12.031 -8.212 18.123 1.00 0.00 95 ARG A CA 4
ATOM 5917 C C . ARG A 1 95 ? 12.996 -9.369 17.888 1.00 0.00 95 ARG A C 4
ATOM 5918 O O . ARG A 1 95 ? 13.738 -9.381 16.905 1.00 0.00 95 ARG A O 4
ATOM 5939 N N . ARG A 1 96 ? 12.983 -10.339 18.797 1.00 0.00 96 ARG A N 4
ATOM 5940 C CA . ARG A 1 96 ? 13.859 -11.500 18.687 1.00 0.00 96 ARG A CA 4
ATOM 5941 C C . ARG A 1 96 ? 15.325 -11.079 18.705 1.00 0.00 96 ARG A C 4
ATOM 5942 O O . ARG A 1 96 ? 15.934 -10.869 17.656 1.00 0.00 96 ARG A O 4
ATOM 5963 N N . ALA A 1 97 ? 15.885 -10.955 19.903 1.00 0.00 97 ALA A N 4
ATOM 5964 C CA . ALA A 1 97 ? 17.280 -10.559 20.058 1.00 0.00 97 ALA A CA 4
ATOM 5965 C C . ALA A 1 97 ? 17.843 -11.043 21.390 1.00 0.00 97 ALA A C 4
ATOM 5966 O O . ALA A 1 97 ? 18.673 -10.374 22.004 1.00 0.00 97 ALA A O 4
ATOM 5973 N N . ASP A 1 98 ? 17.386 -12.212 21.829 1.00 0.00 98 ASP A N 4
ATOM 5974 C CA . ASP A 1 98 ? 17.845 -12.787 23.088 1.00 0.00 98 ASP A CA 4
ATOM 5975 C C . ASP A 1 98 ? 19.126 -13.589 22.885 1.00 0.00 98 ASP A C 4
ATOM 5976 O O . ASP A 1 98 ? 19.091 -14.726 22.416 1.00 0.00 98 ASP A O 4
ATOM 5985 N N . GLU A 1 99 ? 20.257 -12.988 23.242 1.00 0.00 99 GLU A N 4
ATOM 5986 C CA . GLU A 1 99 ? 21.551 -13.647 23.099 1.00 0.00 99 GLU A CA 4
ATOM 5987 C C . GLU A 1 99 ? 22.284 -13.697 24.436 1.00 0.00 99 GLU A C 4
ATOM 5988 O O . GLU A 1 99 ? 22.869 -12.706 24.873 1.00 0.00 99 GLU A O 4
ATOM 6000 N N . ARG A 1 100 ? 22.246 -14.858 25.082 1.00 0.00 100 ARG A N 4
ATOM 6001 C CA . ARG A 1 100 ? 22.905 -15.039 26.370 1.00 0.00 100 ARG A CA 4
ATOM 6002 C C . ARG A 1 100 ? 22.316 -14.100 27.418 1.00 0.00 100 ARG A C 4
ATOM 6003 O O . ARG A 1 100 ? 21.653 -13.118 27.084 1.00 0.00 100 ARG A O 4
ATOM 6024 N N . LEU A 1 101 ? 22.564 -14.407 28.688 1.00 0.00 101 LEU A N 4
ATOM 6025 C CA . LEU A 1 101 ? 22.057 -13.591 29.785 1.00 0.00 101 LEU A CA 4
ATOM 6026 C C . LEU A 1 101 ? 23.205 -12.994 30.593 1.00 0.00 101 LEU A C 4
ATOM 6027 O O . LEU A 1 101 ? 24.375 -13.189 30.265 1.00 0.00 101 LEU A O 4
ATOM 6037 N N . LYS A 1 102 ? 22.863 -12.264 31.650 1.00 0.00 102 LYS A N 4
ATOM 6038 C CA . LYS A 1 102 ? 23.864 -11.638 32.506 1.00 0.00 102 LYS A CA 4
ATOM 6039 C C . LYS A 1 102 ? 24.680 -10.612 31.726 1.00 0.00 102 LYS A C 4
ATOM 6040 O O . LYS A 1 102 ? 25.670 -10.953 31.079 1.00 0.00 102 LYS A O 4
ATOM 6059 N N . ASP A 1 103 ? 24.256 -9.353 31.791 1.00 0.00 103 ASP A N 4
ATOM 6060 C CA . ASP A 1 103 ? 24.948 -8.277 31.091 1.00 0.00 103 ASP A CA 4
ATOM 6061 C C . ASP A 1 103 ? 25.872 -7.518 32.038 1.00 0.00 103 ASP A C 4
ATOM 6062 O O . ASP A 1 103 ? 25.458 -6.556 32.685 1.00 0.00 103 ASP A O 4
ATOM 6071 N N . SER A 1 104 ? 27.124 -7.955 32.112 1.00 0.00 104 SER A N 4
ATOM 6072 C CA . SER A 1 104 ? 28.107 -7.316 32.980 1.00 0.00 104 SER A CA 4
ATOM 6073 C C . SER A 1 104 ? 27.663 -7.371 34.438 1.00 0.00 104 SER A C 4
ATOM 6074 O O . SER A 1 104 ? 26.580 -7.867 34.750 1.00 0.00 104 SER A O 4
ATOM 6082 N N . PHE A 1 105 ? 28.507 -6.861 35.328 1.00 0.00 105 PHE A N 4
ATOM 6083 C CA . PHE A 1 105 ? 28.203 -6.852 36.754 1.00 0.00 105 PHE A CA 4
ATOM 6084 C C . PHE A 1 105 ? 27.411 -5.605 37.133 1.00 0.00 105 PHE A C 4
ATOM 6085 O O . PHE A 1 105 ? 26.246 -5.691 37.522 1.00 0.00 105 PHE A O 4
ATOM 6102 N N . GLU A 1 106 ? 28.051 -4.446 37.018 1.00 0.00 106 GLU A N 4
ATOM 6103 C CA . GLU A 1 106 ? 27.408 -3.179 37.349 1.00 0.00 106 GLU A CA 4
ATOM 6104 C C . GLU A 1 106 ? 27.024 -3.132 38.824 1.00 0.00 106 GLU A C 4
ATOM 6105 O O . GLU A 1 106 ? 26.238 -3.951 39.298 1.00 0.00 106 GLU A O 4
ATOM 6117 N N . ASN A 1 107 ? 27.586 -2.167 39.546 1.00 0.00 107 ASN A N 4
ATOM 6118 C CA . ASN A 1 107 ? 27.303 -2.013 40.968 1.00 0.00 107 ASN A CA 4
ATOM 6119 C C . ASN A 1 107 ? 25.909 -1.434 41.185 1.00 0.00 107 ASN A C 4
ATOM 6120 O O . ASN A 1 107 ? 25.128 -1.971 41.968 1.00 99.99 107 ASN A O 4
ATOM 6129 N N . MET A 1 1 ? 6.685 -4.695 -9.606 1.00 0.00 1 MET A N 5
ATOM 6130 C CA . MET A 1 1 ? 5.744 -5.004 -8.498 1.00 0.00 1 MET A CA 5
ATOM 6131 C C . MET A 1 1 ? 4.354 -4.441 -8.779 1.00 0.00 1 MET A C 5
ATOM 6132 O O . MET A 1 1 ? 4.093 -3.262 -8.540 1.00 0.00 1 MET A O 5
ATOM 6148 N N . THR A 1 2 ? 3.467 -5.291 -9.285 1.00 0.00 2 THR A N 5
ATOM 6149 C CA . THR A 1 2 ? 2.104 -4.876 -9.597 1.00 0.00 2 THR A CA 5
ATOM 6150 C C . THR A 1 2 ? 1.166 -5.182 -8.434 1.00 0.00 2 THR A C 5
ATOM 6151 O O . THR A 1 2 ? 0.996 -6.339 -8.047 1.00 0.00 2 THR A O 5
ATOM 6159 N N . LEU A 1 3 ? 0.559 -4.138 -7.879 1.00 0.00 3 LEU A N 5
ATOM 6160 C CA . LEU A 1 3 ? -0.360 -4.295 -6.758 1.00 0.00 3 LEU A CA 5
ATOM 6161 C C . LEU A 1 3 ? -1.553 -5.160 -7.149 1.00 0.00 3 LEU A C 5
ATOM 6162 O O . LEU A 1 3 ? -2.334 -4.802 -8.030 1.00 0.00 3 LEU A O 5
ATOM 6172 N N . ASN A 1 4 ? -1.683 -6.301 -6.484 1.00 0.00 4 ASN A N 5
ATOM 6173 C CA . ASN A 1 4 ? -2.778 -7.225 -6.757 1.00 0.00 4 ASN A CA 5
ATOM 6174 C C . ASN A 1 4 ? -3.950 -6.990 -5.810 1.00 0.00 4 ASN A C 5
ATOM 6175 O O . ASN A 1 4 ? -3.800 -6.374 -4.752 1.00 0.00 4 ASN A O 5
ATOM 6184 N N . ILE A 1 5 ? -5.119 -7.489 -6.198 1.00 0.00 5 ILE A N 5
ATOM 6185 C CA . ILE A 1 5 ? -6.322 -7.341 -5.387 1.00 0.00 5 ILE A CA 5
ATOM 6186 C C . ILE A 1 5 ? -6.909 -8.699 -5.020 1.00 0.00 5 ILE A C 5
ATOM 6187 O O . ILE A 1 5 ? -6.482 -9.734 -5.532 1.00 0.00 5 ILE A O 5
ATOM 6195 N N . THR A 1 6 ? -7.895 -8.683 -4.130 1.00 0.00 6 THR A N 5
ATOM 6196 C CA . THR A 1 6 ? -8.551 -9.907 -3.687 1.00 0.00 6 THR A CA 5
ATOM 6197 C C . THR A 1 6 ? -9.881 -9.590 -3.014 1.00 0.00 6 THR A C 5
ATOM 6198 O O . THR A 1 6 ? -10.254 -10.221 -2.025 1.00 0.00 6 THR A O 5
ATOM 6206 N N . SER A 1 7 ? -10.593 -8.605 -3.556 1.00 0.00 7 SER A N 5
ATOM 6207 C CA . SER A 1 7 ? -11.884 -8.200 -3.010 1.00 0.00 7 SER A CA 5
ATOM 6208 C C . SER A 1 7 ? -12.805 -9.407 -2.841 1.00 0.00 7 SER A C 5
ATOM 6209 O O . SER A 1 7 ? -13.048 -10.155 -3.790 1.00 0.00 7 SER A O 5
ATOM 6217 N N . LYS A 1 8 ? -13.286 -9.609 -1.618 1.00 0.00 8 LYS A N 5
ATOM 6218 C CA . LYS A 1 8 ? -14.149 -10.746 -1.307 1.00 0.00 8 LYS A CA 5
ATOM 6219 C C . LYS A 1 8 ? -15.554 -10.619 -1.904 1.00 0.00 8 LYS A C 5
ATOM 6220 O O . LYS A 1 8 ? -16.087 -11.591 -2.441 1.00 0.00 8 LYS A O 5
ATOM 6239 N N . GLN A 1 9 ? -16.164 -9.442 -1.795 1.00 0.00 9 GLN A N 5
ATOM 6240 C CA . GLN A 1 9 ? -17.518 -9.250 -2.315 1.00 0.00 9 GLN A CA 5
ATOM 6241 C C . GLN A 1 9 ? -17.543 -8.384 -3.574 1.00 0.00 9 GLN A C 5
ATOM 6242 O O . GLN A 1 9 ? -17.834 -8.877 -4.663 1.00 0.00 9 GLN A O 5
ATOM 6254 N N . MET A 1 10 ? -17.253 -7.098 -3.425 1.00 0.00 10 MET A N 5
ATOM 6255 C CA . MET A 1 10 ? -17.264 -6.184 -4.561 1.00 0.00 10 MET A CA 5
ATOM 6256 C C . MET A 1 10 ? -16.023 -6.366 -5.423 1.00 0.00 10 MET A C 5
ATOM 6257 O O . MET A 1 10 ? -14.903 -6.133 -4.971 1.00 0.00 10 MET A O 5
ATOM 6271 N N . ASP A 1 11 ? -16.229 -6.777 -6.668 1.00 0.00 11 ASP A N 5
ATOM 6272 C CA . ASP A 1 11 ? -15.122 -6.979 -7.590 1.00 0.00 11 ASP A CA 5
ATOM 6273 C C . ASP A 1 11 ? -14.344 -5.682 -7.777 1.00 0.00 11 ASP A C 5
ATOM 6274 O O . ASP A 1 11 ? -14.637 -4.676 -7.130 1.00 0.00 11 ASP A O 5
ATOM 6283 N N . ILE A 1 12 ? -13.353 -5.703 -8.662 1.00 0.00 12 ILE A N 5
ATOM 6284 C CA . ILE A 1 12 ? -12.549 -4.514 -8.917 1.00 0.00 12 ILE A CA 5
ATOM 6285 C C . ILE A 1 12 ? -12.917 -3.877 -10.250 1.00 0.00 12 ILE A C 5
ATOM 6286 O O . ILE A 1 12 ? -13.334 -4.558 -11.187 1.00 0.00 12 ILE A O 5
ATOM 6294 N N . THR A 1 13 ? -12.755 -2.564 -10.318 1.00 0.00 13 THR A N 5
ATOM 6295 C CA . THR A 1 13 ? -13.062 -1.809 -11.523 1.00 0.00 13 THR A CA 5
ATOM 6296 C C . THR A 1 13 ? -12.034 -0.698 -11.723 1.00 0.00 13 THR A C 5
ATOM 6297 O O . THR A 1 13 ? -11.205 -0.450 -10.848 1.00 0.00 13 THR A O 5
ATOM 6305 N N . PRO A 1 14 ? -12.069 -0.012 -12.878 1.00 0.00 14 PRO A N 5
ATOM 6306 C CA . PRO A 1 14 ? -11.132 1.072 -13.181 1.00 0.00 14 PRO A CA 5
ATOM 6307 C C . PRO A 1 14 ? -10.897 2.001 -11.993 1.00 0.00 14 PRO A C 5
ATOM 6308 O O . PRO A 1 14 ? -9.764 2.390 -11.715 1.00 0.00 14 PRO A O 5
ATOM 6319 N N . ALA A 1 15 ? -11.972 2.357 -11.296 1.00 0.00 15 ALA A N 5
ATOM 6320 C CA . ALA A 1 15 ? -11.874 3.244 -10.141 1.00 0.00 15 ALA A CA 5
ATOM 6321 C C . ALA A 1 15 ? -10.888 2.700 -9.112 1.00 0.00 15 ALA A C 5
ATOM 6322 O O . ALA A 1 15 ? -9.727 3.109 -9.083 1.00 0.00 15 ALA A O 5
ATOM 6329 N N . ILE A 1 16 ? -11.346 1.772 -8.272 1.00 0.00 16 ILE A N 5
ATOM 6330 C CA . ILE A 1 16 ? -10.482 1.182 -7.259 1.00 0.00 16 ILE A CA 5
ATOM 6331 C C . ILE A 1 16 ? -9.180 0.707 -7.884 1.00 0.00 16 ILE A C 5
ATOM 6332 O O . ILE A 1 16 ? -8.102 1.136 -7.485 1.00 0.00 16 ILE A O 5
ATOM 6340 N N . ARG A 1 17 ? -9.291 -0.171 -8.882 1.00 0.00 17 ARG A N 5
ATOM 6341 C CA . ARG A 1 17 ? -8.117 -0.696 -9.580 1.00 0.00 17 ARG A CA 5
ATOM 6342 C C . ARG A 1 17 ? -7.084 0.409 -9.784 1.00 0.00 17 ARG A C 5
ATOM 6343 O O . ARG A 1 17 ? -5.942 0.306 -9.333 1.00 0.00 17 ARG A O 5
ATOM 6364 N N . GLU A 1 18 ? -7.513 1.478 -10.450 1.00 0.00 18 GLU A N 5
ATOM 6365 C CA . GLU A 1 18 ? -6.650 2.625 -10.701 1.00 0.00 18 GLU A CA 5
ATOM 6366 C C . GLU A 1 18 ? -6.190 3.235 -9.381 1.00 0.00 18 GLU A C 5
ATOM 6367 O O . GLU A 1 18 ? -5.031 3.623 -9.234 1.00 0.00 18 GLU A O 5
ATOM 6379 N N . HIS A 1 19 ? -7.105 3.295 -8.418 1.00 0.00 19 HIS A N 5
ATOM 6380 C CA . HIS A 1 19 ? -6.799 3.832 -7.103 1.00 0.00 19 HIS A CA 5
ATOM 6381 C C . HIS A 1 19 ? -5.713 2.986 -6.448 1.00 0.00 19 HIS A C 5
ATOM 6382 O O . HIS A 1 19 ? -4.586 3.442 -6.260 1.00 0.00 19 HIS A O 5
ATOM 6397 N N . LEU A 1 20 ? -6.059 1.739 -6.131 1.00 0.00 20 LEU A N 5
ATOM 6398 C CA . LEU A 1 20 ? -5.114 0.801 -5.528 1.00 0.00 20 LEU A CA 5
ATOM 6399 C C . LEU A 1 20 ? -3.776 0.849 -6.264 1.00 0.00 20 LEU A C 5
ATOM 6400 O O . LEU A 1 20 ? -2.723 1.054 -5.654 1.00 0.00 20 LEU A O 5
ATOM 6410 N N . GLU A 1 21 ? -3.829 0.686 -7.586 1.00 0.00 21 GLU A N 5
ATOM 6411 C CA . GLU A 1 21 ? -2.624 0.737 -8.406 1.00 0.00 21 GLU A CA 5
ATOM 6412 C C . GLU A 1 21 ? -1.884 2.047 -8.160 1.00 0.00 21 GLU A C 5
ATOM 6413 O O . GLU A 1 21 ? -0.723 2.051 -7.742 1.00 0.00 21 GLU A O 5
ATOM 6425 N N . GLU A 1 22 ? -2.574 3.160 -8.401 1.00 0.00 22 GLU A N 5
ATOM 6426 C CA . GLU A 1 22 ? -1.991 4.479 -8.182 1.00 0.00 22 GLU A CA 5
ATOM 6427 C C . GLU A 1 22 ? -1.432 4.576 -6.766 1.00 0.00 22 GLU A C 5
ATOM 6428 O O . GLU A 1 22 ? -0.407 5.216 -6.532 1.00 0.00 22 GLU A O 5
ATOM 6440 N N . ARG A 1 23 ? -2.107 3.914 -5.826 1.00 0.00 23 ARG A N 5
ATOM 6441 C CA . ARG A 1 23 ? -1.667 3.906 -4.437 1.00 0.00 23 ARG A CA 5
ATOM 6442 C C . ARG A 1 23 ? -0.306 3.233 -4.336 1.00 0.00 23 ARG A C 5
ATOM 6443 O O . ARG A 1 23 ? 0.620 3.768 -3.728 1.00 0.00 23 ARG A O 5
ATOM 6464 N N . LEU A 1 24 ? -0.185 2.064 -4.962 1.00 0.00 24 LEU A N 5
ATOM 6465 C CA . LEU A 1 24 ? 1.078 1.336 -4.961 1.00 0.00 24 LEU A CA 5
ATOM 6466 C C . LEU A 1 24 ? 2.148 2.170 -5.652 1.00 0.00 24 LEU A C 5
ATOM 6467 O O . LEU A 1 24 ? 3.223 2.415 -5.098 1.00 0.00 24 LEU A O 5
ATOM 6477 N N . ALA A 1 25 ? 1.834 2.625 -6.865 1.00 0.00 25 ALA A N 5
ATOM 6478 C CA . ALA A 1 25 ? 2.757 3.455 -7.628 1.00 0.00 25 ALA A CA 5
ATOM 6479 C C . ALA A 1 25 ? 3.159 4.675 -6.810 1.00 0.00 25 ALA A C 5
ATOM 6480 O O . ALA A 1 25 ? 4.277 5.176 -6.924 1.00 0.00 25 ALA A O 5
ATOM 6487 N N . LYS A 1 26 ? 2.236 5.135 -5.970 1.00 0.00 26 LYS A N 5
ATOM 6488 C CA . LYS A 1 26 ? 2.487 6.282 -5.111 1.00 0.00 26 LYS A CA 5
ATOM 6489 C C . LYS A 1 26 ? 3.382 5.875 -3.948 1.00 0.00 26 LYS A C 5
ATOM 6490 O O . LYS A 1 26 ? 4.254 6.635 -3.525 1.00 0.00 26 LYS A O 5
ATOM 6509 N N . LEU A 1 27 ? 3.169 4.662 -3.442 1.00 0.00 27 LEU A N 5
ATOM 6510 C CA . LEU A 1 27 ? 3.969 4.149 -2.338 1.00 0.00 27 LEU A CA 5
ATOM 6511 C C . LEU A 1 27 ? 5.349 3.714 -2.828 1.00 0.00 27 LEU A C 5
ATOM 6512 O O . LEU A 1 27 ? 6.239 3.431 -2.028 1.00 0.00 27 LEU A O 5
ATOM 6522 N N . GLY A 1 28 ? 5.529 3.673 -4.148 1.00 0.00 28 GLY A N 5
ATOM 6523 C CA . GLY A 1 28 ? 6.810 3.284 -4.710 1.00 0.00 28 GLY A CA 5
ATOM 6524 C C . GLY A 1 28 ? 7.932 4.216 -4.289 1.00 0.00 28 GLY A C 5
ATOM 6525 O O . GLY A 1 28 ? 9.057 3.778 -4.051 1.00 0.00 28 GLY A O 5
ATOM 6529 N N . LYS A 1 29 ? 7.619 5.504 -4.195 1.00 0.00 29 LYS A N 5
ATOM 6530 C CA . LYS A 1 29 ? 8.601 6.509 -3.797 1.00 0.00 29 LYS A CA 5
ATOM 6531 C C . LYS A 1 29 ? 9.183 6.194 -2.420 1.00 0.00 29 LYS A C 5
ATOM 6532 O O . LYS A 1 29 ? 10.271 6.654 -2.072 1.00 0.00 29 LYS A O 5
ATOM 6551 N N . TRP A 1 30 ? 8.451 5.408 -1.640 1.00 0.00 30 TRP A N 5
ATOM 6552 C CA . TRP A 1 30 ? 8.880 5.033 -0.307 1.00 0.00 30 TRP A CA 5
ATOM 6553 C C . TRP A 1 30 ? 9.994 4.000 -0.368 1.00 0.00 30 TRP A C 5
ATOM 6554 O O . TRP A 1 30 ? 9.747 2.841 -0.683 1.00 0.00 30 TRP A O 5
ATOM 6575 N N . GLN A 1 31 ? 11.218 4.446 -0.072 1.00 0.00 31 GLN A N 5
ATOM 6576 C CA . GLN A 1 31 ? 12.407 3.585 -0.088 1.00 0.00 31 GLN A CA 5
ATOM 6577 C C . GLN A 1 31 ? 12.097 2.170 0.395 1.00 0.00 31 GLN A C 5
ATOM 6578 O O . GLN A 1 31 ? 12.495 1.769 1.489 1.00 0.00 31 GLN A O 5
ATOM 6590 N N . THR A 1 32 ? 11.372 1.427 -0.428 1.00 0.00 32 THR A N 5
ATOM 6591 C CA . THR A 1 32 ? 10.986 0.072 -0.106 1.00 0.00 32 THR A CA 5
ATOM 6592 C C . THR A 1 32 ? 10.682 -0.704 -1.386 1.00 0.00 32 THR A C 5
ATOM 6593 O O . THR A 1 32 ? 10.491 -0.116 -2.450 1.00 0.00 32 THR A O 5
ATOM 6601 N N . GLN A 1 33 ? 10.620 -2.019 -1.267 1.00 0.00 33 GLN A N 5
ATOM 6602 C CA . GLN A 1 33 ? 10.319 -2.885 -2.393 1.00 0.00 33 GLN A CA 5
ATOM 6603 C C . GLN A 1 33 ? 9.158 -3.772 -2.017 1.00 0.00 33 GLN A C 5
ATOM 6604 O O . GLN A 1 33 ? 9.328 -4.797 -1.359 1.00 0.00 33 GLN A O 5
ATOM 6616 N N . LEU A 1 34 ? 7.973 -3.342 -2.400 1.00 0.00 34 LEU A N 5
ATOM 6617 C CA . LEU A 1 34 ? 6.763 -4.062 -2.068 1.00 0.00 34 LEU A CA 5
ATOM 6618 C C . LEU A 1 34 ? 6.830 -5.522 -2.491 1.00 0.00 34 LEU A C 5
ATOM 6619 O O . LEU A 1 34 ? 6.415 -5.885 -3.592 1.00 0.00 34 LEU A O 5
ATOM 6629 N N . ILE A 1 35 ? 7.337 -6.357 -1.594 1.00 0.00 35 ILE A N 5
ATOM 6630 C CA . ILE A 1 35 ? 7.439 -7.782 -1.850 1.00 0.00 35 ILE A CA 5
ATOM 6631 C C . ILE A 1 35 ? 6.050 -8.368 -2.066 1.00 0.00 35 ILE A C 5
ATOM 6632 O O . ILE A 1 35 ? 5.377 -8.765 -1.115 1.00 0.00 35 ILE A O 5
ATOM 6640 N N . SER A 1 36 ? 5.619 -8.401 -3.320 1.00 0.00 36 SER A N 5
ATOM 6641 C CA . SER A 1 36 ? 4.298 -8.919 -3.654 1.00 0.00 36 SER A CA 5
ATOM 6642 C C . SER A 1 36 ? 3.227 -8.190 -2.847 1.00 0.00 36 SER A C 5
ATOM 6643 O O . SER A 1 36 ? 2.921 -8.562 -1.714 1.00 0.00 36 SER A O 5
ATOM 6651 N N . PRO A 1 37 ? 2.667 -7.119 -3.425 1.00 0.00 37 PRO A N 5
ATOM 6652 C CA . PRO A 1 37 ? 1.654 -6.295 -2.787 1.00 0.00 37 PRO A CA 5
ATOM 6653 C C . PRO A 1 37 ? 0.226 -6.685 -3.156 1.00 0.00 37 PRO A C 5
ATOM 6654 O O . PRO A 1 37 ? -0.097 -6.878 -4.329 1.00 0.00 37 PRO A O 5
ATOM 6665 N N . HIS A 1 38 ? -0.628 -6.776 -2.141 1.00 0.00 38 HIS A N 5
ATOM 6666 C CA . HIS A 1 38 ? -2.031 -7.119 -2.342 1.00 0.00 38 HIS A CA 5
ATOM 6667 C C . HIS A 1 38 ? -2.932 -6.072 -1.718 1.00 0.00 38 HIS A C 5
ATOM 6668 O O . HIS A 1 38 ? -2.482 -5.204 -0.971 1.00 0.00 38 HIS A O 5
ATOM 6683 N N . PHE A 1 39 ? -4.213 -6.192 -2.008 1.00 0.00 39 PHE A N 5
ATOM 6684 C CA . PHE A 1 39 ? -5.206 -5.287 -1.457 1.00 0.00 39 PHE A CA 5
ATOM 6685 C C . PHE A 1 39 ? -6.566 -5.966 -1.355 1.00 0.00 39 PHE A C 5
ATOM 6686 O O . PHE A 1 39 ? -7.262 -6.142 -2.355 1.00 0.00 39 PHE A O 5
ATOM 6703 N N . VAL A 1 40 ? -6.943 -6.336 -0.137 1.00 0.00 40 VAL A N 5
ATOM 6704 C CA . VAL A 1 40 ? -8.216 -6.981 0.106 1.00 0.00 40 VAL A CA 5
ATOM 6705 C C . VAL A 1 40 ? -9.287 -5.924 0.361 1.00 0.00 40 VAL A C 5
ATOM 6706 O O . VAL A 1 40 ? -9.484 -5.473 1.490 1.00 0.00 40 VAL A O 5
ATOM 6713 N N . LEU A 1 41 ? -9.945 -5.517 -0.717 1.00 0.00 41 LEU A N 5
ATOM 6714 C CA . LEU A 1 41 ? -10.977 -4.485 -0.664 1.00 0.00 41 LEU A CA 5
ATOM 6715 C C . LEU A 1 41 ? -12.369 -5.081 -0.466 1.00 0.00 41 LEU A C 5
ATOM 6716 O O . LEU A 1 41 ? -12.716 -6.089 -1.078 1.00 0.00 41 LEU A O 5
ATOM 6726 N N . ASN A 1 42 ? -13.168 -4.440 0.384 1.00 0.00 42 ASN A N 5
ATOM 6727 C CA . ASN A 1 42 ? -14.529 -4.906 0.645 1.00 0.00 42 ASN A CA 5
ATOM 6728 C C . ASN A 1 42 ? -15.469 -3.764 1.023 1.00 0.00 42 ASN A C 5
ATOM 6729 O O . ASN A 1 42 ? -15.045 -2.660 1.371 1.00 0.00 42 ASN A O 5
ATOM 6738 N N . LYS A 1 43 ? -16.758 -4.060 0.951 1.00 0.00 43 LYS A N 5
ATOM 6739 C CA . LYS A 1 43 ? -17.807 -3.102 1.276 1.00 0.00 43 LYS A CA 5
ATOM 6740 C C . LYS A 1 43 ? -18.790 -3.727 2.255 1.00 0.00 43 LYS A C 5
ATOM 6741 O O . LYS A 1 43 ? -18.786 -4.940 2.465 1.00 0.00 43 LYS A O 5
ATOM 6760 N N . VAL A 1 44 ? -19.657 -2.901 2.816 1.00 0.00 44 VAL A N 5
ATOM 6761 C CA . VAL A 1 44 ? -20.670 -3.384 3.726 1.00 0.00 44 VAL A CA 5
ATOM 6762 C C . VAL A 1 44 ? -21.813 -2.379 3.872 1.00 0.00 44 VAL A C 5
ATOM 6763 O O . VAL A 1 44 ? -21.645 -1.189 3.620 1.00 0.00 44 VAL A O 5
ATOM 6770 N N . PRO A 1 45 ? -23.004 -2.848 4.273 1.00 0.00 45 PRO A N 5
ATOM 6771 C CA . PRO A 1 45 ? -24.174 -1.982 4.440 1.00 0.00 45 PRO A CA 5
ATOM 6772 C C . PRO A 1 45 ? -23.873 -0.742 5.277 1.00 0.00 45 PRO A C 5
ATOM 6773 O O . PRO A 1 45 ? -24.309 0.362 4.948 1.00 0.00 45 PRO A O 5
ATOM 6784 N N . ASN A 1 46 ? -23.136 -0.935 6.362 1.00 0.00 46 ASN A N 5
ATOM 6785 C CA . ASN A 1 46 ? -22.785 0.163 7.258 1.00 0.00 46 ASN A CA 5
ATOM 6786 C C . ASN A 1 46 ? -21.598 0.979 6.740 1.00 0.00 46 ASN A C 5
ATOM 6787 O O . ASN A 1 46 ? -21.142 1.904 7.412 1.00 0.00 46 ASN A O 5
ATOM 6796 N N . GLY A 1 47 ? -21.091 0.640 5.554 1.00 0.00 47 GLY A N 5
ATOM 6797 C CA . GLY A 1 47 ? -19.962 1.366 5.011 1.00 0.00 47 GLY A CA 5
ATOM 6798 C C . GLY A 1 47 ? -19.114 0.531 4.081 1.00 0.00 47 GLY A C 5
ATOM 6799 O O . GLY A 1 47 ? -19.606 -0.340 3.368 1.00 0.00 47 GLY A O 5
ATOM 6803 N N . PHE A 1 48 ? -17.834 0.818 4.094 1.00 0.00 48 PHE A N 5
ATOM 6804 C CA . PHE A 1 48 ? -16.871 0.122 3.267 1.00 0.00 48 PHE A CA 5
ATOM 6805 C C . PHE A 1 48 ? -15.710 -0.378 4.115 1.00 0.00 48 PHE A C 5
ATOM 6806 O O . PHE A 1 48 ? -15.118 0.391 4.876 1.00 0.00 48 PHE A O 5
ATOM 6823 N N . SER A 1 49 ? -15.366 -1.652 3.966 1.00 0.00 49 SER A N 5
ATOM 6824 C CA . SER A 1 49 ? -14.250 -2.216 4.703 1.00 0.00 49 SER A CA 5
ATOM 6825 C C . SER A 1 49 ? -13.136 -2.562 3.743 1.00 0.00 49 SER A C 5
ATOM 6826 O O . SER A 1 49 ? -13.312 -3.346 2.811 1.00 0.00 49 SER A O 5
ATOM 6834 N N . VAL A 1 50 ? -11.997 -1.957 3.971 1.00 0.00 50 VAL A N 5
ATOM 6835 C CA . VAL A 1 50 ? -10.839 -2.171 3.119 1.00 0.00 50 VAL A CA 5
ATOM 6836 C C . VAL A 1 50 ? -9.671 -2.732 3.916 1.00 0.00 50 VAL A C 5
ATOM 6837 O O . VAL A 1 50 ? -9.553 -2.485 5.114 1.00 0.00 50 VAL A O 5
ATOM 6844 N N . GLU A 1 51 ? -8.806 -3.482 3.243 1.00 0.00 51 GLU A N 5
ATOM 6845 C CA . GLU A 1 51 ? -7.637 -4.070 3.884 1.00 0.00 51 GLU A CA 5
ATOM 6846 C C . GLU A 1 51 ? -6.507 -4.224 2.874 1.00 0.00 51 GLU A C 5
ATOM 6847 O O . GLU A 1 51 ? -6.722 -4.683 1.755 1.00 0.00 51 GLU A O 5
ATOM 6859 N N . ALA A 1 52 ? -5.307 -3.830 3.276 1.00 0.00 52 ALA A N 5
ATOM 6860 C CA . ALA A 1 52 ? -4.146 -3.918 2.401 1.00 0.00 52 ALA A CA 5
ATOM 6861 C C . ALA A 1 52 ? -3.095 -4.859 2.974 1.00 0.00 52 ALA A C 5
ATOM 6862 O O . ALA A 1 52 ? -3.052 -5.097 4.180 1.00 0.00 52 ALA A O 5
ATOM 6869 N N . SER A 1 53 ? -2.249 -5.390 2.098 1.00 0.00 53 SER A N 5
ATOM 6870 C CA . SER A 1 53 ? -1.194 -6.304 2.511 1.00 0.00 53 SER A CA 5
ATOM 6871 C C . SER A 1 53 ? -0.012 -6.240 1.551 1.00 0.00 53 SER A C 5
ATOM 6872 O O . SER A 1 53 ? -0.099 -6.694 0.411 1.00 0.00 53 SER A O 5
ATOM 6880 N N . ILE A 1 54 ? 1.093 -5.679 2.024 1.00 0.00 54 ILE A N 5
ATOM 6881 C CA . ILE A 1 54 ? 2.298 -5.558 1.216 1.00 0.00 54 ILE A CA 5
ATOM 6882 C C . ILE A 1 54 ? 3.519 -6.016 2.005 1.00 0.00 54 ILE A C 5
ATOM 6883 O O . ILE A 1 54 ? 3.633 -5.739 3.196 1.00 0.00 54 ILE A O 5
ATOM 6891 N N . GLY A 1 55 ? 4.431 -6.714 1.340 1.00 0.00 55 GLY A N 5
ATOM 6892 C CA . GLY A 1 55 ? 5.621 -7.186 2.002 1.00 0.00 55 GLY A CA 5
ATOM 6893 C C . GLY A 1 55 ? 6.796 -6.275 1.774 1.00 0.00 55 GLY A C 5
ATOM 6894 O O . GLY A 1 55 ? 6.889 -5.599 0.752 1.00 0.00 55 GLY A O 5
ATOM 6898 N N . THR A 1 56 ? 7.691 -6.265 2.733 1.00 0.00 56 THR A N 5
ATOM 6899 C CA . THR A 1 56 ? 8.886 -5.438 2.653 1.00 0.00 56 THR A CA 5
ATOM 6900 C C . THR A 1 56 ? 10.082 -6.151 3.271 1.00 0.00 56 THR A C 5
ATOM 6901 O O . THR A 1 56 ? 9.964 -6.743 4.343 1.00 0.00 56 THR A O 5
ATOM 6909 N N . PRO A 1 57 ? 11.266 -6.083 2.634 1.00 0.00 57 PRO A N 5
ATOM 6910 C CA . PRO A 1 57 ? 12.466 -6.710 3.186 1.00 0.00 57 PRO A CA 5
ATOM 6911 C C . PRO A 1 57 ? 12.723 -6.251 4.619 1.00 0.00 57 PRO A C 5
ATOM 6912 O O . PRO A 1 57 ? 13.463 -6.894 5.363 1.00 0.00 57 PRO A O 5
ATOM 6923 N N . LEU A 1 58 ? 12.106 -5.128 4.999 1.00 0.00 58 LEU A N 5
ATOM 6924 C CA . LEU A 1 58 ? 12.273 -4.585 6.341 1.00 0.00 58 LEU A CA 5
ATOM 6925 C C . LEU A 1 58 ? 11.176 -5.093 7.276 1.00 0.00 58 LEU A C 5
ATOM 6926 O O . LEU A 1 58 ? 11.264 -4.940 8.494 1.00 0.00 58 LEU A O 5
ATOM 6936 N N . GLY A 1 59 ? 10.147 -5.704 6.695 1.00 0.00 59 GLY A N 5
ATOM 6937 C CA . GLY A 1 59 ? 9.049 -6.233 7.480 1.00 0.00 59 GLY A CA 5
ATOM 6938 C C . GLY A 1 59 ? 7.729 -6.152 6.745 1.00 0.00 59 GLY A C 5
ATOM 6939 O O . GLY A 1 59 ? 7.401 -5.121 6.159 1.00 0.00 59 GLY A O 5
ATOM 6943 N N . ASN A 1 60 ? 6.969 -7.244 6.770 1.00 0.00 60 ASN A N 5
ATOM 6944 C CA . ASN A 1 60 ? 5.678 -7.292 6.097 1.00 0.00 60 ASN A CA 5
ATOM 6945 C C . ASN A 1 60 ? 4.842 -6.063 6.425 1.00 0.00 60 ASN A C 5
ATOM 6946 O O . ASN A 1 60 ? 5.157 -5.309 7.346 1.00 0.00 60 ASN A O 5
ATOM 6955 N N . LEU A 1 61 ? 3.775 -5.871 5.663 1.00 0.00 61 LEU A N 5
ATOM 6956 C CA . LEU A 1 61 ? 2.888 -4.737 5.867 1.00 0.00 61 LEU A CA 5
ATOM 6957 C C . LEU A 1 61 ? 1.450 -5.110 5.546 1.00 0.00 61 LEU A C 5
ATOM 6958 O O . LEU A 1 61 ? 1.188 -5.884 4.627 1.00 0.00 61 LEU A O 5
ATOM 6968 N N . LEU A 1 62 ? 0.530 -4.540 6.306 1.00 0.00 62 LEU A N 5
ATOM 6969 C CA . LEU A 1 62 ? -0.888 -4.789 6.116 1.00 0.00 62 LEU A CA 5
ATOM 6970 C C . LEU A 1 62 ? -1.697 -3.649 6.713 1.00 0.00 62 LEU A C 5
ATOM 6971 O O . LEU A 1 62 ? -1.150 -2.757 7.358 1.00 0.00 62 LEU A O 5
ATOM 6981 N N . ALA A 1 63 ? -2.999 -3.685 6.497 1.00 0.00 63 ALA A N 5
ATOM 6982 C CA . ALA A 1 63 ? -3.883 -2.654 7.018 1.00 0.00 63 ALA A CA 5
ATOM 6983 C C . ALA A 1 63 ? -5.341 -3.020 6.786 1.00 0.00 63 ALA A C 5
ATOM 6984 O O . ALA A 1 63 ? -5.649 -3.901 5.984 1.00 0.00 63 ALA A O 5
ATOM 6991 N N . SER A 1 64 ? -6.233 -2.337 7.490 1.00 0.00 64 SER A N 5
ATOM 6992 C CA . SER A 1 64 ? -7.662 -2.592 7.360 1.00 0.00 64 SER A CA 5
ATOM 6993 C C . SER A 1 64 ? -8.469 -1.498 8.052 1.00 0.00 64 SER A C 5
ATOM 6994 O O . SER A 1 64 ? -8.111 -1.044 9.138 1.00 0.00 64 SER A O 5
ATOM 7002 N N . ALA A 1 65 ? -9.560 -1.078 7.419 1.00 0.00 65 ALA A N 5
ATOM 7003 C CA . ALA A 1 65 ? -10.406 -0.033 7.983 1.00 0.00 65 ALA A CA 5
ATOM 7004 C C . ALA A 1 65 ? -11.833 -0.116 7.450 1.00 0.00 65 ALA A C 5
ATOM 7005 O O . ALA A 1 65 ? -12.071 -0.607 6.346 1.00 0.00 65 ALA A O 5
ATOM 7012 N N . THR A 1 66 ? -12.776 0.378 8.247 1.00 0.00 66 THR A N 5
ATOM 7013 C CA . THR A 1 66 ? -14.187 0.377 7.874 1.00 0.00 66 THR A CA 5
ATOM 7014 C C . THR A 1 66 ? -14.769 1.780 8.004 1.00 0.00 66 THR A C 5
ATOM 7015 O O . THR A 1 66 ? -14.602 2.432 9.035 1.00 0.00 66 THR A O 5
ATOM 7023 N N . SER A 1 67 ? -15.449 2.250 6.961 1.00 0.00 67 SER A N 5
ATOM 7024 C CA . SER A 1 67 ? -16.038 3.581 6.991 1.00 0.00 67 SER A CA 5
ATOM 7025 C C . SER A 1 67 ? -17.015 3.777 5.841 1.00 0.00 67 SER A C 5
ATOM 7026 O O . SER A 1 67 ? -16.994 3.036 4.863 1.00 0.00 67 SER A O 5
ATOM 7034 N N . ASP A 1 68 ? -17.858 4.796 5.960 1.00 0.00 68 ASP A N 5
ATOM 7035 C CA . ASP A 1 68 ? -18.830 5.101 4.920 1.00 0.00 68 ASP A CA 5
ATOM 7036 C C . ASP A 1 68 ? -18.185 5.900 3.788 1.00 0.00 68 ASP A C 5
ATOM 7037 O O . ASP A 1 68 ? -18.863 6.322 2.853 1.00 0.00 68 ASP A O 5
ATOM 7046 N N . ASP A 1 69 ? -16.869 6.105 3.877 1.00 0.00 69 ASP A N 5
ATOM 7047 C CA . ASP A 1 69 ? -16.147 6.851 2.857 1.00 0.00 69 ASP A CA 5
ATOM 7048 C C . ASP A 1 69 ? -15.120 5.964 2.158 1.00 0.00 69 ASP A C 5
ATOM 7049 O O . ASP A 1 69 ? -14.003 5.785 2.637 1.00 0.00 69 ASP A O 5
ATOM 7058 N N . MET A 1 70 ? -15.528 5.408 1.025 1.00 0.00 70 MET A N 5
ATOM 7059 C CA . MET A 1 70 ? -14.694 4.520 0.221 1.00 0.00 70 MET A CA 5
ATOM 7060 C C . MET A 1 70 ? -13.227 4.957 0.159 1.00 0.00 70 MET A C 5
ATOM 7061 O O . MET A 1 70 ? -12.342 4.294 0.715 1.00 0.00 70 MET A O 5
ATOM 7075 N N . TYR A 1 71 ? -12.968 6.052 -0.544 1.00 0.00 71 TYR A N 5
ATOM 7076 C CA . TYR A 1 71 ? -11.606 6.541 -0.706 1.00 0.00 71 TYR A CA 5
ATOM 7077 C C . TYR A 1 71 ? -10.993 6.969 0.612 1.00 0.00 71 TYR A C 5
ATOM 7078 O O . TYR A 1 71 ? -9.776 6.960 0.751 1.00 0.00 71 TYR A O 5
ATOM 7096 N N . LYS A 1 72 ? -11.830 7.295 1.592 1.00 0.00 72 LYS A N 5
ATOM 7097 C CA . LYS A 1 72 ? -11.325 7.664 2.905 1.00 0.00 72 LYS A CA 5
ATOM 7098 C C . LYS A 1 72 ? -10.868 6.402 3.622 1.00 0.00 72 LYS A C 5
ATOM 7099 O O . LYS A 1 72 ? -9.832 6.386 4.279 1.00 0.00 72 LYS A O 5
ATOM 7118 N N . ALA A 1 73 ? -11.637 5.322 3.450 1.00 0.00 73 ALA A N 5
ATOM 7119 C CA . ALA A 1 73 ? -11.284 4.039 4.035 1.00 0.00 73 ALA A CA 5
ATOM 7120 C C . ALA A 1 73 ? -9.959 3.624 3.435 1.00 0.00 73 ALA A C 5
ATOM 7121 O O . ALA A 1 73 ? -9.017 3.254 4.141 1.00 0.00 73 ALA A O 5
ATOM 7128 N N . ILE A 1 74 ? -9.878 3.779 2.116 1.00 0.00 74 ILE A N 5
ATOM 7129 C CA . ILE A 1 74 ? -8.649 3.515 1.393 1.00 0.00 74 ILE A CA 5
ATOM 7130 C C . ILE A 1 74 ? -7.615 4.515 1.892 1.00 0.00 74 ILE A C 5
ATOM 7131 O O . ILE A 1 74 ? -6.442 4.193 2.098 1.00 0.00 74 ILE A O 5
ATOM 7139 N N . ASN A 1 75 ? -8.110 5.728 2.128 1.00 0.00 75 ASN A N 5
ATOM 7140 C CA . ASN A 1 75 ? -7.323 6.818 2.655 1.00 0.00 75 ASN A CA 5
ATOM 7141 C C . ASN A 1 75 ? -6.719 6.410 3.992 1.00 0.00 75 ASN A C 5
ATOM 7142 O O . ASN A 1 75 ? -5.563 6.708 4.292 1.00 0.00 75 ASN A O 5
ATOM 7151 N N . GLU A 1 76 ? -7.520 5.699 4.778 1.00 0.00 76 GLU A N 5
ATOM 7152 C CA . GLU A 1 76 ? -7.093 5.205 6.079 1.00 0.00 76 GLU A CA 5
ATOM 7153 C C . GLU A 1 76 ? -6.079 4.073 5.910 1.00 0.00 76 GLU A C 5
ATOM 7154 O O . GLU A 1 76 ? -4.965 4.137 6.438 1.00 0.00 76 GLU A O 5
ATOM 7166 N N . VAL A 1 77 ? -6.465 3.041 5.154 1.00 0.00 77 VAL A N 5
ATOM 7167 C CA . VAL A 1 77 ? -5.580 1.905 4.903 1.00 0.00 77 VAL A CA 5
ATOM 7168 C C . VAL A 1 77 ? -4.214 2.390 4.462 1.00 0.00 77 VAL A C 5
ATOM 7169 O O . VAL A 1 77 ? -3.191 2.016 5.037 1.00 0.00 77 VAL A O 5
ATOM 7176 N N . GLU A 1 78 ? -4.204 3.236 3.436 1.00 0.00 78 GLU A N 5
ATOM 7177 C CA . GLU A 1 78 ? -2.960 3.780 2.926 1.00 0.00 78 GLU A CA 5
ATOM 7178 C C . GLU A 1 78 ? -2.202 4.480 4.047 1.00 0.00 78 GLU A C 5
ATOM 7179 O O . GLU A 1 78 ? -0.970 4.495 4.066 1.00 0.00 78 GLU A O 5
ATOM 7191 N N . GLU A 1 79 ? -2.951 5.041 4.991 1.00 0.00 79 GLU A N 5
ATOM 7192 C CA . GLU A 1 79 ? -2.355 5.723 6.128 1.00 0.00 79 GLU A CA 5
ATOM 7193 C C . GLU A 1 79 ? -1.688 4.709 7.046 1.00 0.00 79 GLU A C 5
ATOM 7194 O O . GLU A 1 79 ? -0.574 4.928 7.522 1.00 0.00 79 GLU A O 5
ATOM 7206 N N . LYS A 1 80 ? -2.364 3.585 7.274 1.00 0.00 80 LYS A N 5
ATOM 7207 C CA . LYS A 1 80 ? -1.810 2.534 8.117 1.00 0.00 80 LYS A CA 5
ATOM 7208 C C . LYS A 1 80 ? -0.618 1.890 7.416 1.00 0.00 80 LYS A C 5
ATOM 7209 O O . LYS A 1 80 ? 0.441 1.688 8.016 1.00 0.00 80 LYS A O 5
ATOM 7228 N N . LEU A 1 81 ? -0.793 1.591 6.129 1.00 0.00 81 LEU A N 5
ATOM 7229 C CA . LEU A 1 81 ? 0.270 0.991 5.332 1.00 0.00 81 LEU A CA 5
ATOM 7230 C C . LEU A 1 81 ? 1.473 1.932 5.282 1.00 0.00 81 LEU A C 5
ATOM 7231 O O . LEU A 1 81 ? 2.614 1.511 5.488 1.00 0.00 81 LEU A O 5
ATOM 7241 N N . GLU A 1 82 ? 1.210 3.216 5.035 1.00 0.00 82 GLU A N 5
ATOM 7242 C CA . GLU A 1 82 ? 2.273 4.209 4.991 1.00 0.00 82 GLU A CA 5
ATOM 7243 C C . GLU A 1 82 ? 2.917 4.330 6.362 1.00 0.00 82 GLU A C 5
ATOM 7244 O O . GLU A 1 82 ? 4.136 4.234 6.503 1.00 0.00 82 GLU A O 5
ATOM 7256 N N . ARG A 1 83 ? 2.080 4.526 7.376 1.00 0.00 83 ARG A N 5
ATOM 7257 C CA . ARG A 1 83 ? 2.557 4.640 8.749 1.00 0.00 83 ARG A CA 5
ATOM 7258 C C . ARG A 1 83 ? 3.501 3.485 9.066 1.00 0.00 83 ARG A C 5
ATOM 7259 O O . ARG A 1 83 ? 4.615 3.690 9.552 1.00 0.00 83 ARG A O 5
ATOM 7280 N N . GLN A 1 84 ? 3.054 2.269 8.760 1.00 0.00 84 GLN A N 5
ATOM 7281 C CA . GLN A 1 84 ? 3.871 1.086 8.987 1.00 0.00 84 GLN A CA 5
ATOM 7282 C C . GLN A 1 84 ? 5.153 1.188 8.168 1.00 0.00 84 GLN A C 5
ATOM 7283 O O . GLN A 1 84 ? 6.248 0.909 8.663 1.00 0.00 84 GLN A O 5
ATOM 7295 N N . LEU A 1 85 ? 5.012 1.632 6.916 1.00 0.00 85 LEU A N 5
ATOM 7296 C CA . LEU A 1 85 ? 6.165 1.816 6.040 1.00 0.00 85 LEU A CA 5
ATOM 7297 C C . LEU A 1 85 ? 7.192 2.689 6.747 1.00 0.00 85 LEU A C 5
ATOM 7298 O O . LEU A 1 85 ? 8.358 2.312 6.906 1.00 0.00 85 LEU A O 5
ATOM 7308 N N . ASN A 1 86 ? 6.733 3.855 7.195 1.00 0.00 86 ASN A N 5
ATOM 7309 C CA . ASN A 1 86 ? 7.588 4.785 7.913 1.00 0.00 86 ASN A CA 5
ATOM 7310 C C . ASN A 1 86 ? 8.146 4.106 9.153 1.00 0.00 86 ASN A C 5
ATOM 7311 O O . ASN A 1 86 ? 9.293 4.333 9.530 1.00 0.00 86 ASN A O 5
ATOM 7320 N N . LYS A 1 87 ? 7.340 3.238 9.762 1.00 0.00 87 LYS A N 5
ATOM 7321 C CA . LYS A 1 87 ? 7.785 2.496 10.934 1.00 0.00 87 LYS A CA 5
ATOM 7322 C C . LYS A 1 87 ? 9.015 1.693 10.563 1.00 0.00 87 LYS A C 5
ATOM 7323 O O . LYS A 1 87 ? 10.006 1.678 11.290 1.00 0.00 87 LYS A O 5
ATOM 7342 N N . LEU A 1 88 ? 8.951 1.041 9.405 1.00 0.00 88 LEU A N 5
ATOM 7343 C CA . LEU A 1 88 ? 10.079 0.262 8.930 1.00 0.00 88 LEU A CA 5
ATOM 7344 C C . LEU A 1 88 ? 11.254 1.194 8.703 1.00 0.00 88 LEU A C 5
ATOM 7345 O O . LEU A 1 88 ? 12.341 0.997 9.244 1.00 0.00 88 LEU A O 5
ATOM 7355 N N . GLN A 1 89 ? 11.005 2.235 7.913 1.00 0.00 89 GLN A N 5
ATOM 7356 C CA . GLN A 1 89 ? 12.033 3.238 7.628 1.00 0.00 89 GLN A CA 5
ATOM 7357 C C . GLN A 1 89 ? 12.580 3.794 8.941 1.00 0.00 89 GLN A C 5
ATOM 7358 O O . GLN A 1 89 ? 13.738 4.205 9.028 1.00 0.00 89 GLN A O 5
ATOM 7370 N N . HIS A 1 90 ? 11.723 3.800 9.960 1.00 0.00 90 HIS A N 5
ATOM 7371 C CA . HIS A 1 90 ? 12.077 4.299 11.282 1.00 0.00 90 HIS A CA 5
ATOM 7372 C C . HIS A 1 90 ? 12.916 3.282 12.043 1.00 0.00 90 HIS A C 5
ATOM 7373 O O . HIS A 1 90 ? 14.008 3.592 12.522 1.00 0.00 90 HIS A O 5
ATOM 7388 N N . LYS A 1 91 ? 12.387 2.071 12.163 1.00 0.00 91 LYS A N 5
ATOM 7389 C CA . LYS A 1 91 ? 13.067 1.000 12.878 1.00 0.00 91 LYS A CA 5
ATOM 7390 C C . LYS A 1 91 ? 14.524 0.873 12.436 1.00 0.00 91 LYS A C 5
ATOM 7391 O O . LYS A 1 91 ? 14.949 1.509 11.472 1.00 0.00 91 LYS A O 5
ATOM 7410 N N . SER A 1 92 ? 15.280 0.046 13.150 1.00 0.00 92 SER A N 5
ATOM 7411 C CA . SER A 1 92 ? 16.688 -0.169 12.835 1.00 0.00 92 SER A CA 5
ATOM 7412 C C . SER A 1 92 ? 17.299 -1.210 13.768 1.00 0.00 92 SER A C 5
ATOM 7413 O O . SER A 1 92 ? 18.121 -0.886 14.626 1.00 0.00 92 SER A O 5
ATOM 7421 N N . GLU A 1 93 ? 16.892 -2.463 13.594 1.00 0.00 93 GLU A N 5
ATOM 7422 C CA . GLU A 1 93 ? 17.397 -3.554 14.420 1.00 0.00 93 GLU A CA 5
ATOM 7423 C C . GLU A 1 93 ? 18.912 -3.677 14.292 1.00 0.00 93 GLU A C 5
ATOM 7424 O O . GLU A 1 93 ? 19.637 -3.601 15.284 1.00 0.00 93 GLU A O 5
ATOM 7436 N N . SER A 1 94 ? 19.384 -3.868 13.064 1.00 0.00 94 SER A N 5
ATOM 7437 C CA . SER A 1 94 ? 20.813 -4.001 12.805 1.00 0.00 94 SER A CA 5
ATOM 7438 C C . SER A 1 94 ? 21.405 -5.171 13.588 1.00 0.00 94 SER A C 5
ATOM 7439 O O . SER A 1 94 ? 22.609 -5.211 13.845 1.00 0.00 94 SER A O 5
ATOM 7447 N N . ARG A 1 95 ? 20.554 -6.121 13.965 1.00 0.00 95 ARG A N 5
ATOM 7448 C CA . ARG A 1 95 ? 20.997 -7.289 14.718 1.00 0.00 95 ARG A CA 5
ATOM 7449 C C . ARG A 1 95 ? 20.785 -8.570 13.915 1.00 0.00 95 ARG A C 5
ATOM 7450 O O . ARG A 1 95 ? 21.555 -9.524 14.036 1.00 0.00 95 ARG A O 5
ATOM 7471 N N . ARG A 1 96 ? 19.736 -8.586 13.099 1.00 0.00 96 ARG A N 5
ATOM 7472 C CA . ARG A 1 96 ? 19.425 -9.750 12.278 1.00 0.00 96 ARG A CA 5
ATOM 7473 C C . ARG A 1 96 ? 18.840 -9.328 10.933 1.00 0.00 96 ARG A C 5
ATOM 7474 O O . ARG A 1 96 ? 18.075 -8.368 10.852 1.00 0.00 96 ARG A O 5
ATOM 7495 N N . ALA A 1 97 ? 19.207 -10.053 9.881 1.00 0.00 97 ALA A N 5
ATOM 7496 C CA . ALA A 1 97 ? 18.719 -9.754 8.539 1.00 0.00 97 ALA A CA 5
ATOM 7497 C C . ALA A 1 97 ? 17.940 -10.932 7.964 1.00 0.00 97 ALA A C 5
ATOM 7498 O O . ALA A 1 97 ? 18.265 -12.090 8.224 1.00 0.00 97 ALA A O 5
ATOM 7505 N N . ASP A 1 98 ? 16.910 -10.628 7.181 1.00 0.00 98 ASP A N 5
ATOM 7506 C CA . ASP A 1 98 ? 16.083 -11.662 6.570 1.00 0.00 98 ASP A CA 5
ATOM 7507 C C . ASP A 1 98 ? 15.445 -12.547 7.636 1.00 0.00 98 ASP A C 5
ATOM 7508 O O . ASP A 1 98 ? 15.772 -12.445 8.818 1.00 0.00 98 ASP A O 5
ATOM 7517 N N . GLU A 1 99 ? 14.532 -13.415 7.210 1.00 0.00 99 GLU A N 5
ATOM 7518 C CA . GLU A 1 99 ? 13.850 -14.315 8.131 1.00 0.00 99 GLU A CA 5
ATOM 7519 C C . GLU A 1 99 ? 12.941 -15.283 7.378 1.00 0.00 99 GLU A C 5
ATOM 7520 O O . GLU A 1 99 ? 12.201 -14.884 6.480 1.00 0.00 99 GLU A O 5
ATOM 7532 N N . ARG A 1 100 ? 13.002 -16.556 7.753 1.00 0.00 100 ARG A N 5
ATOM 7533 C CA . ARG A 1 100 ? 12.184 -17.583 7.117 1.00 0.00 100 ARG A CA 5
ATOM 7534 C C . ARG A 1 100 ? 12.403 -18.940 7.777 1.00 0.00 100 ARG A C 5
ATOM 7535 O O . ARG A 1 100 ? 11.460 -19.708 7.967 1.00 0.00 100 ARG A O 5
ATOM 7556 N N . LEU A 1 101 ? 13.654 -19.228 8.126 1.00 0.00 101 LEU A N 5
ATOM 7557 C CA . LEU A 1 101 ? 14.001 -20.492 8.767 1.00 0.00 101 LEU A CA 5
ATOM 7558 C C . LEU A 1 101 ? 13.659 -21.676 7.865 1.00 0.00 101 LEU A C 5
ATOM 7559 O O . LEU A 1 101 ? 14.525 -22.207 7.168 1.00 0.00 101 LEU A O 5
ATOM 7569 N N . LYS A 1 102 ? 12.394 -22.088 7.882 1.00 0.00 102 LYS A N 5
ATOM 7570 C CA . LYS A 1 102 ? 11.943 -23.209 7.066 1.00 0.00 102 LYS A CA 5
ATOM 7571 C C . LYS A 1 102 ? 10.790 -22.792 6.158 1.00 0.00 102 LYS A C 5
ATOM 7572 O O . LYS A 1 102 ? 10.737 -23.176 4.990 1.00 0.00 102 LYS A O 5
ATOM 7591 N N . ASP A 1 103 ? 9.868 -22.005 6.703 1.00 0.00 103 ASP A N 5
ATOM 7592 C CA . ASP A 1 103 ? 8.716 -21.537 5.943 1.00 0.00 103 ASP A CA 5
ATOM 7593 C C . ASP A 1 103 ? 8.988 -20.166 5.332 1.00 0.00 103 ASP A C 5
ATOM 7594 O O . ASP A 1 103 ? 9.664 -19.330 5.931 1.00 0.00 103 ASP A O 5
ATOM 7603 N N . SER A 1 104 ? 8.456 -19.942 4.135 1.00 0.00 104 SER A N 5
ATOM 7604 C CA . SER A 1 104 ? 8.640 -18.672 3.442 1.00 0.00 104 SER A CA 5
ATOM 7605 C C . SER A 1 104 ? 7.359 -17.844 3.471 1.00 0.00 104 SER A C 5
ATOM 7606 O O . SER A 1 104 ? 7.346 -16.721 3.975 1.00 0.00 104 SER A O 5
ATOM 7614 N N . PHE A 1 105 ? 6.285 -18.408 2.929 1.00 0.00 105 PHE A N 5
ATOM 7615 C CA . PHE A 1 105 ? 4.998 -17.723 2.893 1.00 0.00 105 PHE A CA 5
ATOM 7616 C C . PHE A 1 105 ? 4.066 -18.259 3.974 1.00 0.00 105 PHE A C 5
ATOM 7617 O O . PHE A 1 105 ? 4.116 -19.439 4.322 1.00 0.00 105 PHE A O 5
ATOM 7634 N N . GLU A 1 106 ? 3.215 -17.385 4.503 1.00 0.00 106 GLU A N 5
ATOM 7635 C CA . GLU A 1 106 ? 2.271 -17.770 5.545 1.00 0.00 106 GLU A CA 5
ATOM 7636 C C . GLU A 1 106 ? 1.089 -16.807 5.590 1.00 0.00 106 GLU A C 5
ATOM 7637 O O . GLU A 1 106 ? -0.065 -17.228 5.664 1.00 0.00 106 GLU A O 5
ATOM 7649 N N . ASN A 1 107 ? 1.386 -15.512 5.543 1.00 0.00 107 ASN A N 5
ATOM 7650 C CA . ASN A 1 107 ? 0.347 -14.489 5.578 1.00 0.00 107 ASN A CA 5
ATOM 7651 C C . ASN A 1 107 ? 0.612 -13.408 4.535 1.00 0.00 107 ASN A C 5
ATOM 7652 O O . ASN A 1 107 ? -0.276 -13.060 3.760 1.00 99.99 107 ASN A O 5
ATOM 7661 N N . MET A 1 1 ? 6.155 -4.914 -8.367 1.00 0.00 1 MET A N 6
ATOM 7662 C CA . MET A 1 1 ? 4.970 -5.009 -7.470 1.00 0.00 1 MET A CA 6
ATOM 7663 C C . MET A 1 1 ? 3.678 -5.147 -8.275 1.00 0.00 1 MET A C 6
ATOM 7664 O O . MET A 1 1 ? 3.099 -6.230 -8.351 1.00 0.00 1 MET A O 6
ATOM 7680 N N . THR A 1 2 ? 3.229 -4.045 -8.875 1.00 0.00 2 THR A N 6
ATOM 7681 C CA . THR A 1 2 ? 2.003 -4.039 -9.679 1.00 0.00 2 THR A CA 6
ATOM 7682 C C . THR A 1 2 ? 0.748 -4.099 -8.810 1.00 0.00 2 THR A C 6
ATOM 7683 O O . THR A 1 2 ? -0.370 -4.061 -9.323 1.00 0.00 2 THR A O 6
ATOM 7691 N N . LEU A 1 3 ? 0.947 -4.179 -7.497 1.00 0.00 3 LEU A N 6
ATOM 7692 C CA . LEU A 1 3 ? -0.147 -4.235 -6.520 1.00 0.00 3 LEU A CA 6
ATOM 7693 C C . LEU A 1 3 ? -1.373 -4.984 -7.041 1.00 0.00 3 LEU A C 6
ATOM 7694 O O . LEU A 1 3 ? -2.154 -4.448 -7.827 1.00 0.00 3 LEU A O 6
ATOM 7704 N N . ASN A 1 4 ? -1.553 -6.214 -6.574 1.00 0.00 4 ASN A N 6
ATOM 7705 C CA . ASN A 1 4 ? -2.700 -7.016 -6.976 1.00 0.00 4 ASN A CA 6
ATOM 7706 C C . ASN A 1 4 ? -3.894 -6.729 -6.067 1.00 0.00 4 ASN A C 6
ATOM 7707 O O . ASN A 1 4 ? -3.734 -6.217 -4.958 1.00 0.00 4 ASN A O 6
ATOM 7716 N N . ILE A 1 5 ? -5.091 -7.050 -6.546 1.00 0.00 5 ILE A N 6
ATOM 7717 C CA . ILE A 1 5 ? -6.305 -6.809 -5.777 1.00 0.00 5 ILE A CA 6
ATOM 7718 C C . ILE A 1 5 ? -7.128 -8.084 -5.620 1.00 0.00 5 ILE A C 6
ATOM 7719 O O . ILE A 1 5 ? -7.062 -8.986 -6.454 1.00 0.00 5 ILE A O 6
ATOM 7727 N N . THR A 1 6 ? -7.907 -8.147 -4.543 1.00 0.00 6 THR A N 6
ATOM 7728 C CA . THR A 1 6 ? -8.749 -9.306 -4.270 1.00 0.00 6 THR A CA 6
ATOM 7729 C C . THR A 1 6 ? -9.923 -8.919 -3.373 1.00 0.00 6 THR A C 6
ATOM 7730 O O . THR A 1 6 ? -9.975 -9.295 -2.202 1.00 0.00 6 THR A O 6
ATOM 7738 N N . SER A 1 7 ? -10.861 -8.162 -3.932 1.00 0.00 7 SER A N 6
ATOM 7739 C CA . SER A 1 7 ? -12.033 -7.717 -3.188 1.00 0.00 7 SER A CA 6
ATOM 7740 C C . SER A 1 7 ? -13.084 -8.823 -3.102 1.00 0.00 7 SER A C 6
ATOM 7741 O O . SER A 1 7 ? -13.260 -9.598 -4.043 1.00 0.00 7 SER A O 6
ATOM 7749 N N . LYS A 1 8 ? -13.769 -8.898 -1.965 1.00 0.00 8 LYS A N 6
ATOM 7750 C CA . LYS A 1 8 ? -14.793 -9.921 -1.753 1.00 0.00 8 LYS A CA 6
ATOM 7751 C C . LYS A 1 8 ? -16.073 -9.639 -2.549 1.00 0.00 8 LYS A C 6
ATOM 7752 O O . LYS A 1 8 ? -16.601 -10.532 -3.212 1.00 0.00 8 LYS A O 6
ATOM 7771 N N . GLN A 1 9 ? -16.576 -8.408 -2.479 1.00 0.00 9 GLN A N 6
ATOM 7772 C CA . GLN A 1 9 ? -17.798 -8.046 -3.195 1.00 0.00 9 GLN A CA 6
ATOM 7773 C C . GLN A 1 9 ? -17.513 -7.085 -4.350 1.00 0.00 9 GLN A C 6
ATOM 7774 O O . GLN A 1 9 ? -17.336 -7.516 -5.489 1.00 0.00 9 GLN A O 6
ATOM 7786 N N . MET A 1 10 ? -17.475 -5.785 -4.060 1.00 0.00 10 MET A N 6
ATOM 7787 C CA . MET A 1 10 ? -17.219 -4.781 -5.089 1.00 0.00 10 MET A CA 6
ATOM 7788 C C . MET A 1 10 ? -16.008 -5.161 -5.932 1.00 0.00 10 MET A C 6
ATOM 7789 O O . MET A 1 10 ? -14.871 -5.113 -5.462 1.00 0.00 10 MET A O 6
ATOM 7803 N N . ASP A 1 11 ? -16.260 -5.547 -7.177 1.00 0.00 11 ASP A N 6
ATOM 7804 C CA . ASP A 1 11 ? -15.189 -5.945 -8.081 1.00 0.00 11 ASP A CA 6
ATOM 7805 C C . ASP A 1 11 ? -14.187 -4.814 -8.279 1.00 0.00 11 ASP A C 6
ATOM 7806 O O . ASP A 1 11 ? -14.299 -3.756 -7.657 1.00 0.00 11 ASP A O 6
ATOM 7815 N N . ILE A 1 12 ? -13.208 -5.041 -9.148 1.00 0.00 12 ILE A N 6
ATOM 7816 C CA . ILE A 1 12 ? -12.187 -4.037 -9.425 1.00 0.00 12 ILE A CA 6
ATOM 7817 C C . ILE A 1 12 ? -12.482 -3.306 -10.728 1.00 0.00 12 ILE A C 6
ATOM 7818 O O . ILE A 1 12 ? -12.853 -3.918 -11.729 1.00 0.00 12 ILE A O 6
ATOM 7826 N N . THR A 1 13 ? -12.311 -1.993 -10.704 1.00 0.00 13 THR A N 6
ATOM 7827 C CA . THR A 1 13 ? -12.552 -1.165 -11.876 1.00 0.00 13 THR A CA 6
ATOM 7828 C C . THR A 1 13 ? -11.501 -0.058 -11.965 1.00 0.00 13 THR A C 6
ATOM 7829 O O . THR A 1 13 ? -10.612 0.026 -11.117 1.00 0.00 13 THR A O 6
ATOM 7837 N N . PRO A 1 14 ? -11.579 0.808 -12.992 1.00 0.00 14 PRO A N 6
ATOM 7838 C CA . PRO A 1 14 ? -10.621 1.903 -13.171 1.00 0.00 14 PRO A CA 6
ATOM 7839 C C . PRO A 1 14 ? -10.325 2.644 -11.870 1.00 0.00 14 PRO A C 6
ATOM 7840 O O . PRO A 1 14 ? -9.165 2.856 -11.518 1.00 0.00 14 PRO A O 6
ATOM 7851 N N . ALA A 1 15 ? -11.379 3.035 -11.159 1.00 0.00 15 ALA A N 6
ATOM 7852 C CA . ALA A 1 15 ? -11.224 3.750 -9.896 1.00 0.00 15 ALA A CA 6
ATOM 7853 C C . ALA A 1 15 ? -10.314 2.982 -8.946 1.00 0.00 15 ALA A C 6
ATOM 7854 O O . ALA A 1 15 ? -9.149 3.334 -8.773 1.00 0.00 15 ALA A O 6
ATOM 7861 N N . ILE A 1 16 ? -10.846 1.920 -8.343 1.00 0.00 16 ILE A N 6
ATOM 7862 C CA . ILE A 1 16 ? -10.068 1.093 -7.423 1.00 0.00 16 ILE A CA 6
ATOM 7863 C C . ILE A 1 16 ? -8.710 0.752 -8.034 1.00 0.00 16 ILE A C 6
ATOM 7864 O O . ILE A 1 16 ? -7.670 1.160 -7.519 1.00 0.00 16 ILE A O 6
ATOM 7872 N N . ARG A 1 17 ? -8.730 0.013 -9.144 1.00 0.00 17 ARG A N 6
ATOM 7873 C CA . ARG A 1 17 ? -7.501 -0.380 -9.836 1.00 0.00 17 ARG A CA 6
ATOM 7874 C C . ARG A 1 17 ? -6.495 0.770 -9.861 1.00 0.00 17 ARG A C 6
ATOM 7875 O O . ARG A 1 17 ? -5.399 0.668 -9.305 1.00 0.00 17 ARG A O 6
ATOM 7896 N N . GLU A 1 18 ? -6.884 1.869 -10.501 1.00 0.00 18 GLU A N 6
ATOM 7897 C CA . GLU A 1 18 ? -6.031 3.048 -10.599 1.00 0.00 18 GLU A CA 6
ATOM 7898 C C . GLU A 1 18 ? -5.671 3.575 -9.213 1.00 0.00 18 GLU A C 6
ATOM 7899 O O . GLU A 1 18 ? -4.536 3.985 -8.970 1.00 0.00 18 GLU A O 6
ATOM 7911 N N . HIS A 1 19 ? -6.642 3.552 -8.305 1.00 0.00 19 HIS A N 6
ATOM 7912 C CA . HIS A 1 19 ? -6.429 4.015 -6.943 1.00 0.00 19 HIS A CA 6
ATOM 7913 C C . HIS A 1 19 ? -5.325 3.194 -6.289 1.00 0.00 19 HIS A C 6
ATOM 7914 O O . HIS A 1 19 ? -4.221 3.688 -6.054 1.00 0.00 19 HIS A O 6
ATOM 7929 N N . LEU A 1 20 ? -5.630 1.928 -6.022 1.00 0.00 20 LEU A N 6
ATOM 7930 C CA . LEU A 1 20 ? -4.664 1.012 -5.422 1.00 0.00 20 LEU A CA 6
ATOM 7931 C C . LEU A 1 20 ? -3.322 1.110 -6.139 1.00 0.00 20 LEU A C 6
ATOM 7932 O O . LEU A 1 20 ? -2.282 1.326 -5.512 1.00 0.00 20 LEU A O 6
ATOM 7942 N N . GLU A 1 21 ? -3.355 0.966 -7.464 1.00 0.00 21 GLU A N 6
ATOM 7943 C CA . GLU A 1 21 ? -2.141 1.054 -8.271 1.00 0.00 21 GLU A CA 6
ATOM 7944 C C . GLU A 1 21 ? -1.387 2.339 -7.950 1.00 0.00 21 GLU A C 6
ATOM 7945 O O . GLU A 1 21 ? -0.215 2.305 -7.567 1.00 0.00 21 GLU A O 6
ATOM 7957 N N . GLU A 1 22 ? -2.073 3.470 -8.089 1.00 0.00 22 GLU A N 6
ATOM 7958 C CA . GLU A 1 22 ? -1.471 4.766 -7.791 1.00 0.00 22 GLU A CA 6
ATOM 7959 C C . GLU A 1 22 ? -0.872 4.753 -6.389 1.00 0.00 22 GLU A C 6
ATOM 7960 O O . GLU A 1 22 ? 0.237 5.243 -6.167 1.00 0.00 22 GLU A O 6
ATOM 7972 N N . ARG A 1 23 ? -1.609 4.164 -5.448 1.00 0.00 23 ARG A N 6
ATOM 7973 C CA . ARG A 1 23 ? -1.141 4.061 -4.069 1.00 0.00 23 ARG A CA 6
ATOM 7974 C C . ARG A 1 23 ? 0.171 3.290 -4.028 1.00 0.00 23 ARG A C 6
ATOM 7975 O O . ARG A 1 23 ? 1.112 3.678 -3.335 1.00 0.00 23 ARG A O 6
ATOM 7996 N N . LEU A 1 24 ? 0.233 2.207 -4.798 1.00 0.00 24 LEU A N 6
ATOM 7997 C CA . LEU A 1 24 ? 1.441 1.395 -4.872 1.00 0.00 24 LEU A CA 6
ATOM 7998 C C . LEU A 1 24 ? 2.574 2.221 -5.463 1.00 0.00 24 LEU A C 6
ATOM 7999 O O . LEU A 1 24 ? 3.675 2.276 -4.912 1.00 0.00 24 LEU A O 6
ATOM 8009 N N . ALA A 1 25 ? 2.285 2.881 -6.582 1.00 0.00 25 ALA A N 6
ATOM 8010 C CA . ALA A 1 25 ? 3.270 3.725 -7.243 1.00 0.00 25 ALA A CA 6
ATOM 8011 C C . ALA A 1 25 ? 3.759 4.806 -6.288 1.00 0.00 25 ALA A C 6
ATOM 8012 O O . ALA A 1 25 ? 4.908 5.243 -6.360 1.00 0.00 25 ALA A O 6
ATOM 8019 N N . LYS A 1 26 ? 2.877 5.220 -5.381 1.00 0.00 26 LYS A N 6
ATOM 8020 C CA . LYS A 1 26 ? 3.217 6.237 -4.394 1.00 0.00 26 LYS A CA 6
ATOM 8021 C C . LYS A 1 26 ? 4.022 5.619 -3.256 1.00 0.00 26 LYS A C 6
ATOM 8022 O O . LYS A 1 26 ? 4.920 6.251 -2.701 1.00 0.00 26 LYS A O 6
ATOM 8041 N N . LEU A 1 27 ? 3.695 4.373 -2.918 1.00 0.00 27 LEU A N 6
ATOM 8042 C CA . LEU A 1 27 ? 4.392 3.663 -1.851 1.00 0.00 27 LEU A CA 6
ATOM 8043 C C . LEU A 1 27 ? 5.723 3.095 -2.347 1.00 0.00 27 LEU A C 6
ATOM 8044 O O . LEU A 1 27 ? 6.535 2.617 -1.556 1.00 0.00 27 LEU A O 6
ATOM 8054 N N . GLY A 1 28 ? 5.949 3.155 -3.659 1.00 0.00 28 GLY A N 6
ATOM 8055 C CA . GLY A 1 28 ? 7.193 2.651 -4.216 1.00 0.00 28 GLY A CA 6
ATOM 8056 C C . GLY A 1 28 ? 8.402 3.368 -3.647 1.00 0.00 28 GLY A C 6
ATOM 8057 O O . GLY A 1 28 ? 9.343 2.736 -3.170 1.00 0.00 28 GLY A O 6
ATOM 8061 N N . LYS A 1 29 ? 8.367 4.696 -3.698 1.00 0.00 29 LYS A N 6
ATOM 8062 C CA . LYS A 1 29 ? 9.461 5.518 -3.181 1.00 0.00 29 LYS A CA 6
ATOM 8063 C C . LYS A 1 29 ? 9.494 5.524 -1.654 1.00 0.00 29 LYS A C 6
ATOM 8064 O O . LYS A 1 29 ? 10.407 6.083 -1.047 1.00 0.00 29 LYS A O 6
ATOM 8083 N N . TRP A 1 30 ? 8.485 4.923 -1.039 1.00 0.00 30 TRP A N 6
ATOM 8084 C CA . TRP A 1 30 ? 8.388 4.885 0.411 1.00 0.00 30 TRP A CA 6
ATOM 8085 C C . TRP A 1 30 ? 9.440 3.968 1.033 1.00 0.00 30 TRP A C 6
ATOM 8086 O O . TRP A 1 30 ? 9.108 2.934 1.612 1.00 0.00 30 TRP A O 6
ATOM 8107 N N . GLN A 1 31 ? 10.709 4.377 0.921 1.00 0.00 31 GLN A N 6
ATOM 8108 C CA . GLN A 1 31 ? 11.844 3.627 1.478 1.00 0.00 31 GLN A CA 6
ATOM 8109 C C . GLN A 1 31 ? 11.535 2.140 1.643 1.00 0.00 31 GLN A C 6
ATOM 8110 O O . GLN A 1 31 ? 11.679 1.586 2.733 1.00 0.00 31 GLN A O 6
ATOM 8122 N N . THR A 1 32 ? 11.100 1.497 0.566 1.00 0.00 32 THR A N 6
ATOM 8123 C CA . THR A 1 32 ? 10.768 0.085 0.624 1.00 0.00 32 THR A CA 6
ATOM 8124 C C . THR A 1 32 ? 10.526 -0.478 -0.776 1.00 0.00 32 THR A C 6
ATOM 8125 O O . THR A 1 32 ? 10.325 0.263 -1.737 1.00 0.00 32 THR A O 6
ATOM 8133 N N . GLN A 1 33 ? 10.519 -1.801 -0.859 1.00 0.00 33 GLN A N 6
ATOM 8134 C CA . GLN A 1 33 ? 10.270 -2.507 -2.104 1.00 0.00 33 GLN A CA 6
ATOM 8135 C C . GLN A 1 33 ? 9.124 -3.463 -1.877 1.00 0.00 33 GLN A C 6
ATOM 8136 O O . GLN A 1 33 ? 9.313 -4.595 -1.435 1.00 0.00 33 GLN A O 6
ATOM 8148 N N . LEU A 1 34 ? 7.931 -2.975 -2.138 1.00 0.00 34 LEU A N 6
ATOM 8149 C CA . LEU A 1 34 ? 6.724 -3.746 -1.923 1.00 0.00 34 LEU A CA 6
ATOM 8150 C C . LEU A 1 34 ? 6.832 -5.152 -2.504 1.00 0.00 34 LEU A C 6
ATOM 8151 O O . LEU A 1 34 ? 6.549 -5.379 -3.681 1.00 0.00 34 LEU A O 6
ATOM 8161 N N . ILE A 1 35 ? 7.232 -6.092 -1.655 1.00 0.00 35 ILE A N 6
ATOM 8162 C CA . ILE A 1 35 ? 7.371 -7.484 -2.054 1.00 0.00 35 ILE A CA 6
ATOM 8163 C C . ILE A 1 35 ? 5.998 -8.120 -2.245 1.00 0.00 35 ILE A C 6
ATOM 8164 O O . ILE A 1 35 ? 5.300 -8.409 -1.273 1.00 0.00 35 ILE A O 6
ATOM 8172 N N . SER A 1 36 ? 5.615 -8.331 -3.501 1.00 0.00 36 SER A N 6
ATOM 8173 C CA . SER A 1 36 ? 4.318 -8.927 -3.821 1.00 0.00 36 SER A CA 6
ATOM 8174 C C . SER A 1 36 ? 3.211 -8.290 -2.985 1.00 0.00 36 SER A C 6
ATOM 8175 O O . SER A 1 36 ? 2.912 -8.734 -1.877 1.00 0.00 36 SER A O 6
ATOM 8183 N N . PRO A 1 37 ? 2.612 -7.214 -3.510 1.00 0.00 37 PRO A N 6
ATOM 8184 C CA . PRO A 1 37 ? 1.561 -6.463 -2.844 1.00 0.00 37 PRO A CA 6
ATOM 8185 C C . PRO A 1 37 ? 0.151 -6.864 -3.270 1.00 0.00 37 PRO A C 6
ATOM 8186 O O . PRO A 1 37 ? -0.114 -7.098 -4.450 1.00 0.00 37 PRO A O 6
ATOM 8197 N N . HIS A 1 38 ? -0.754 -6.907 -2.298 1.00 0.00 38 HIS A N 6
ATOM 8198 C CA . HIS A 1 38 ? -2.150 -7.238 -2.554 1.00 0.00 38 HIS A CA 6
ATOM 8199 C C . HIS A 1 38 ? -3.050 -6.174 -1.961 1.00 0.00 38 HIS A C 6
ATOM 8200 O O . HIS A 1 38 ? -2.596 -5.297 -1.226 1.00 0.00 38 HIS A O 6
ATOM 8215 N N . PHE A 1 39 ? -4.331 -6.270 -2.263 1.00 0.00 39 PHE A N 6
ATOM 8216 C CA . PHE A 1 39 ? -5.298 -5.328 -1.738 1.00 0.00 39 PHE A CA 6
ATOM 8217 C C . PHE A 1 39 ? -6.673 -5.967 -1.602 1.00 0.00 39 PHE A C 6
ATOM 8218 O O . PHE A 1 39 ? -7.450 -6.005 -2.552 1.00 0.00 39 PHE A O 6
ATOM 8235 N N . VAL A 1 40 ? -6.972 -6.462 -0.407 1.00 0.00 40 VAL A N 6
ATOM 8236 C CA . VAL A 1 40 ? -8.247 -7.087 -0.138 1.00 0.00 40 VAL A CA 6
ATOM 8237 C C . VAL A 1 40 ? -9.251 -6.043 0.339 1.00 0.00 40 VAL A C 6
ATOM 8238 O O . VAL A 1 40 ? -9.353 -5.758 1.533 1.00 0.00 40 VAL A O 6
ATOM 8245 N N . LEU A 1 41 ? -9.974 -5.459 -0.612 1.00 0.00 41 LEU A N 6
ATOM 8246 C CA . LEU A 1 41 ? -10.955 -4.427 -0.300 1.00 0.00 41 LEU A CA 6
ATOM 8247 C C . LEU A 1 41 ? -12.369 -4.985 -0.253 1.00 0.00 41 LEU A C 6
ATOM 8248 O O . LEU A 1 41 ? -12.702 -5.930 -0.962 1.00 0.00 41 LEU A O 6
ATOM 8258 N N . ASN A 1 42 ? -13.199 -4.378 0.586 1.00 0.00 42 ASN A N 6
ATOM 8259 C CA . ASN A 1 42 ? -14.585 -4.796 0.726 1.00 0.00 42 ASN A CA 6
ATOM 8260 C C . ASN A 1 42 ? -15.472 -3.623 1.128 1.00 0.00 42 ASN A C 6
ATOM 8261 O O . ASN A 1 42 ? -14.988 -2.575 1.560 1.00 0.00 42 ASN A O 6
ATOM 8270 N N . LYS A 1 43 ? -16.774 -3.811 0.988 1.00 0.00 43 LYS A N 6
ATOM 8271 C CA . LYS A 1 43 ? -17.742 -2.781 1.337 1.00 0.00 43 LYS A CA 6
ATOM 8272 C C . LYS A 1 43 ? -18.866 -3.370 2.173 1.00 0.00 43 LYS A C 6
ATOM 8273 O O . LYS A 1 43 ? -19.119 -4.572 2.129 1.00 0.00 43 LYS A O 6
ATOM 8292 N N . VAL A 1 44 ? -19.572 -2.501 2.880 1.00 0.00 44 VAL A N 6
ATOM 8293 C CA . VAL A 1 44 ? -20.709 -2.917 3.672 1.00 0.00 44 VAL A CA 6
ATOM 8294 C C . VAL A 1 44 ? -21.627 -1.734 3.979 1.00 0.00 44 VAL A C 6
ATOM 8295 O O . VAL A 1 44 ? -21.193 -0.582 3.980 1.00 0.00 44 VAL A O 6
ATOM 8302 N N . PRO A 1 45 ? -22.917 -2.001 4.239 1.00 0.00 45 PRO A N 6
ATOM 8303 C CA . PRO A 1 45 ? -23.894 -0.952 4.541 1.00 0.00 45 PRO A CA 6
ATOM 8304 C C . PRO A 1 45 ? -23.379 0.054 5.564 1.00 0.00 45 PRO A C 6
ATOM 8305 O O . PRO A 1 45 ? -23.532 1.263 5.394 1.00 0.00 45 PRO A O 6
ATOM 8316 N N . ASN A 1 46 ? -22.770 -0.457 6.627 1.00 0.00 46 ASN A N 6
ATOM 8317 C CA . ASN A 1 46 ? -22.233 0.390 7.688 1.00 0.00 46 ASN A CA 6
ATOM 8318 C C . ASN A 1 46 ? -20.854 0.954 7.336 1.00 0.00 46 ASN A C 6
ATOM 8319 O O . ASN A 1 46 ? -20.065 1.263 8.230 1.00 0.00 46 ASN A O 6
ATOM 8328 N N . GLY A 1 47 ? -20.557 1.094 6.044 1.00 0.00 47 GLY A N 6
ATOM 8329 C CA . GLY A 1 47 ? -19.277 1.621 5.640 1.00 0.00 47 GLY A CA 6
ATOM 8330 C C . GLY A 1 47 ? -18.501 0.651 4.777 1.00 0.00 47 GLY A C 6
ATOM 8331 O O . GLY A 1 47 ? -18.917 -0.481 4.558 1.00 0.00 47 GLY A O 6
ATOM 8335 N N . PHE A 1 48 ? -17.365 1.104 4.296 1.00 0.00 48 PHE A N 6
ATOM 8336 C CA . PHE A 1 48 ? -16.500 0.294 3.459 1.00 0.00 48 PHE A CA 6
ATOM 8337 C C . PHE A 1 48 ? -15.345 -0.256 4.278 1.00 0.00 48 PHE A C 6
ATOM 8338 O O . PHE A 1 48 ? -14.724 0.477 5.050 1.00 0.00 48 PHE A O 6
ATOM 8355 N N . SER A 1 49 ? -15.043 -1.533 4.084 1.00 0.00 49 SER A N 6
ATOM 8356 C CA . SER A 1 49 ? -13.938 -2.162 4.784 1.00 0.00 49 SER A CA 6
ATOM 8357 C C . SER A 1 49 ? -12.855 -2.527 3.793 1.00 0.00 49 SER A C 6
ATOM 8358 O O . SER A 1 49 ? -13.096 -3.243 2.825 1.00 0.00 49 SER A O 6
ATOM 8366 N N . VAL A 1 50 ? -11.670 -2.022 4.035 1.00 0.00 50 VAL A N 6
ATOM 8367 C CA . VAL A 1 50 ? -10.544 -2.283 3.149 1.00 0.00 50 VAL A CA 6
ATOM 8368 C C . VAL A 1 50 ? -9.340 -2.791 3.927 1.00 0.00 50 VAL A C 6
ATOM 8369 O O . VAL A 1 50 ? -8.938 -2.191 4.924 1.00 0.00 50 VAL A O 6
ATOM 8376 N N . GLU A 1 51 ? -8.767 -3.895 3.457 1.00 0.00 51 GLU A N 6
ATOM 8377 C CA . GLU A 1 51 ? -7.602 -4.488 4.096 1.00 0.00 51 GLU A CA 6
ATOM 8378 C C . GLU A 1 51 ? -6.495 -4.694 3.070 1.00 0.00 51 GLU A C 6
ATOM 8379 O O . GLU A 1 51 ? -6.724 -5.238 1.990 1.00 0.00 51 GLU A O 6
ATOM 8391 N N . ALA A 1 52 ? -5.303 -4.239 3.416 1.00 0.00 52 ALA A N 6
ATOM 8392 C CA . ALA A 1 52 ? -4.153 -4.353 2.527 1.00 0.00 52 ALA A CA 6
ATOM 8393 C C . ALA A 1 52 ? -3.083 -5.271 3.102 1.00 0.00 52 ALA A C 6
ATOM 8394 O O . ALA A 1 52 ? -3.045 -5.523 4.307 1.00 0.00 52 ALA A O 6
ATOM 8401 N N . SER A 1 53 ? -2.210 -5.762 2.225 1.00 0.00 53 SER A N 6
ATOM 8402 C CA . SER A 1 53 ? -1.126 -6.647 2.626 1.00 0.00 53 SER A CA 6
ATOM 8403 C C . SER A 1 53 ? 0.026 -6.579 1.624 1.00 0.00 53 SER A C 6
ATOM 8404 O O . SER A 1 53 ? -0.088 -7.076 0.504 1.00 0.00 53 SER A O 6
ATOM 8412 N N . ILE A 1 54 ? 1.129 -5.956 2.030 1.00 0.00 54 ILE A N 6
ATOM 8413 C CA . ILE A 1 54 ? 2.296 -5.819 1.159 1.00 0.00 54 ILE A CA 6
ATOM 8414 C C . ILE A 1 54 ? 3.579 -6.231 1.875 1.00 0.00 54 ILE A C 6
ATOM 8415 O O . ILE A 1 54 ? 3.850 -5.778 2.982 1.00 0.00 54 ILE A O 6
ATOM 8423 N N . GLY A 1 55 ? 4.374 -7.078 1.231 1.00 0.00 55 GLY A N 6
ATOM 8424 C CA . GLY A 1 55 ? 5.613 -7.516 1.820 1.00 0.00 55 GLY A CA 6
ATOM 8425 C C . GLY A 1 55 ? 6.705 -6.485 1.702 1.00 0.00 55 GLY A C 6
ATOM 8426 O O . GLY A 1 55 ? 6.691 -5.638 0.809 1.00 0.00 55 GLY A O 6
ATOM 8430 N N . THR A 1 56 ? 7.652 -6.572 2.609 1.00 0.00 56 THR A N 6
ATOM 8431 C CA . THR A 1 56 ? 8.789 -5.658 2.632 1.00 0.00 56 THR A CA 6
ATOM 8432 C C . THR A 1 56 ? 10.017 -6.342 3.216 1.00 0.00 56 THR A C 6
ATOM 8433 O O . THR A 1 56 ? 9.909 -7.069 4.204 1.00 0.00 56 THR A O 6
ATOM 8441 N N . PRO A 1 57 ? 11.213 -6.099 2.652 1.00 0.00 57 PRO A N 6
ATOM 8442 C CA . PRO A 1 57 ? 12.437 -6.689 3.186 1.00 0.00 57 PRO A CA 6
ATOM 8443 C C . PRO A 1 57 ? 12.615 -6.350 4.666 1.00 0.00 57 PRO A C 6
ATOM 8444 O O . PRO A 1 57 ? 13.412 -6.975 5.365 1.00 0.00 57 PRO A O 6
ATOM 8455 N N . LEU A 1 58 ? 11.871 -5.343 5.134 1.00 0.00 58 LEU A N 6
ATOM 8456 C CA . LEU A 1 58 ? 11.955 -4.913 6.524 1.00 0.00 58 LEU A CA 6
ATOM 8457 C C . LEU A 1 58 ? 10.836 -5.531 7.362 1.00 0.00 58 LEU A C 6
ATOM 8458 O O . LEU A 1 58 ? 10.916 -5.568 8.590 1.00 0.00 58 LEU A O 6
ATOM 8468 N N . GLY A 1 59 ? 9.797 -6.022 6.692 1.00 0.00 59 GLY A N 6
ATOM 8469 C CA . GLY A 1 59 ? 8.685 -6.638 7.391 1.00 0.00 59 GLY A CA 6
ATOM 8470 C C . GLY A 1 59 ? 7.384 -6.543 6.622 1.00 0.00 59 GLY A C 6
ATOM 8471 O O . GLY A 1 59 ? 7.017 -5.474 6.137 1.00 0.00 59 GLY A O 6
ATOM 8475 N N . ASN A 1 60 ? 6.684 -7.670 6.514 1.00 0.00 60 ASN A N 6
ATOM 8476 C CA . ASN A 1 60 ? 5.414 -7.722 5.801 1.00 0.00 60 ASN A CA 6
ATOM 8477 C C . ASN A 1 60 ? 4.472 -6.620 6.279 1.00 0.00 60 ASN A C 6
ATOM 8478 O O . ASN A 1 60 ? 4.488 -6.240 7.450 1.00 0.00 60 ASN A O 6
ATOM 8487 N N . LEU A 1 61 ? 3.650 -6.112 5.367 1.00 0.00 61 LEU A N 6
ATOM 8488 C CA . LEU A 1 61 ? 2.701 -5.054 5.698 1.00 0.00 61 LEU A CA 6
ATOM 8489 C C . LEU A 1 61 ? 1.271 -5.556 5.621 1.00 0.00 61 LEU A C 6
ATOM 8490 O O . LEU A 1 61 ? 0.919 -6.320 4.726 1.00 0.00 61 LEU A O 6
ATOM 8500 N N . LEU A 1 62 ? 0.451 -5.085 6.549 1.00 0.00 62 LEU A N 6
ATOM 8501 C CA . LEU A 1 62 ? -0.957 -5.436 6.594 1.00 0.00 62 LEU A CA 6
ATOM 8502 C C . LEU A 1 62 ? -1.750 -4.246 7.104 1.00 0.00 62 LEU A C 6
ATOM 8503 O O . LEU A 1 62 ? -1.236 -3.424 7.862 1.00 0.00 62 LEU A O 6
ATOM 8513 N N . ALA A 1 63 ? -2.997 -4.162 6.694 1.00 0.00 63 ALA A N 6
ATOM 8514 C CA . ALA A 1 63 ? -3.860 -3.071 7.118 1.00 0.00 63 ALA A CA 6
ATOM 8515 C C . ALA A 1 63 ? -5.324 -3.423 6.915 1.00 0.00 63 ALA A C 6
ATOM 8516 O O . ALA A 1 63 ? -5.655 -4.327 6.150 1.00 0.00 63 ALA A O 6
ATOM 8523 N N . SER A 1 64 ? -6.192 -2.699 7.608 1.00 0.00 64 SER A N 6
ATOM 8524 C CA . SER A 1 64 ? -7.628 -2.926 7.513 1.00 0.00 64 SER A CA 6
ATOM 8525 C C . SER A 1 64 ? -8.392 -1.793 8.183 1.00 0.00 64 SER A C 6
ATOM 8526 O O . SER A 1 64 ? -8.065 -1.392 9.299 1.00 0.00 64 SER A O 6
ATOM 8534 N N . ALA A 1 65 ? -9.404 -1.271 7.499 1.00 0.00 65 ALA A N 6
ATOM 8535 C CA . ALA A 1 65 ? -10.192 -0.174 8.050 1.00 0.00 65 ALA A CA 6
ATOM 8536 C C . ALA A 1 65 ? -11.607 -0.144 7.481 1.00 0.00 65 ALA A C 6
ATOM 8537 O O . ALA A 1 65 ? -11.829 -0.459 6.311 1.00 0.00 65 ALA A O 6
ATOM 8544 N N . THR A 1 66 ? -12.557 0.256 8.326 1.00 0.00 66 THR A N 6
ATOM 8545 C CA . THR A 1 66 ? -13.959 0.357 7.934 1.00 0.00 66 THR A CA 6
ATOM 8546 C C . THR A 1 66 ? -14.470 1.770 8.172 1.00 0.00 66 THR A C 6
ATOM 8547 O O . THR A 1 66 ? -14.489 2.244 9.309 1.00 0.00 66 THR A O 6
ATOM 8555 N N . SER A 1 67 ? -14.880 2.445 7.106 1.00 0.00 67 SER A N 6
ATOM 8556 C CA . SER A 1 67 ? -15.383 3.809 7.233 1.00 0.00 67 SER A CA 6
ATOM 8557 C C . SER A 1 67 ? -16.593 4.028 6.339 1.00 0.00 67 SER A C 6
ATOM 8558 O O . SER A 1 67 ? -17.008 3.132 5.613 1.00 0.00 67 SER A O 6
ATOM 8566 N N . ASP A 1 68 ? -17.151 5.229 6.391 1.00 0.00 68 ASP A N 6
ATOM 8567 C CA . ASP A 1 68 ? -18.309 5.560 5.575 1.00 0.00 68 ASP A CA 6
ATOM 8568 C C . ASP A 1 68 ? -17.876 6.265 4.296 1.00 0.00 68 ASP A C 6
ATOM 8569 O O . ASP A 1 68 ? -18.617 7.075 3.742 1.00 0.00 68 ASP A O 6
ATOM 8578 N N . ASP A 1 69 ? -16.665 5.959 3.832 1.00 0.00 69 ASP A N 6
ATOM 8579 C CA . ASP A 1 69 ? -16.143 6.576 2.621 1.00 0.00 69 ASP A CA 6
ATOM 8580 C C . ASP A 1 69 ? -15.131 5.677 1.913 1.00 0.00 69 ASP A C 6
ATOM 8581 O O . ASP A 1 69 ? -14.036 5.434 2.414 1.00 0.00 69 ASP A O 6
ATOM 8590 N N . MET A 1 70 ? -15.521 5.200 0.739 1.00 0.00 70 MET A N 6
ATOM 8591 C CA . MET A 1 70 ? -14.694 4.331 -0.093 1.00 0.00 70 MET A CA 6
ATOM 8592 C C . MET A 1 70 ? -13.216 4.741 -0.092 1.00 0.00 70 MET A C 6
ATOM 8593 O O . MET A 1 70 ? -12.355 4.041 0.464 1.00 0.00 70 MET A O 6
ATOM 8607 N N . TYR A 1 71 ? -12.925 5.858 -0.744 1.00 0.00 71 TYR A N 6
ATOM 8608 C CA . TYR A 1 71 ? -11.556 6.337 -0.856 1.00 0.00 71 TYR A CA 6
ATOM 8609 C C . TYR A 1 71 ? -10.998 6.805 0.471 1.00 0.00 71 TYR A C 6
ATOM 8610 O O . TYR A 1 71 ? -9.787 6.793 0.660 1.00 0.00 71 TYR A O 6
ATOM 8628 N N . LYS A 1 72 ? -11.868 7.165 1.406 1.00 0.00 72 LYS A N 6
ATOM 8629 C CA . LYS A 1 72 ? -11.408 7.568 2.726 1.00 0.00 72 LYS A CA 6
ATOM 8630 C C . LYS A 1 72 ? -10.963 6.323 3.479 1.00 0.00 72 LYS A C 6
ATOM 8631 O O . LYS A 1 72 ? -9.974 6.338 4.207 1.00 0.00 72 LYS A O 6
ATOM 8650 N N . ALA A 1 73 ? -11.687 5.224 3.255 1.00 0.00 73 ALA A N 6
ATOM 8651 C CA . ALA A 1 73 ? -11.348 3.948 3.863 1.00 0.00 73 ALA A CA 6
ATOM 8652 C C . ALA A 1 73 ? -9.991 3.549 3.331 1.00 0.00 73 ALA A C 6
ATOM 8653 O O . ALA A 1 73 ? -9.064 3.245 4.086 1.00 0.00 73 ALA A O 6
ATOM 8660 N N . ILE A 1 74 ? -9.866 3.637 2.009 1.00 0.00 74 ILE A N 6
ATOM 8661 C CA . ILE A 1 74 ? -8.601 3.372 1.349 1.00 0.00 74 ILE A CA 6
ATOM 8662 C C . ILE A 1 74 ? -7.604 4.404 1.861 1.00 0.00 74 ILE A C 6
ATOM 8663 O O . ILE A 1 74 ? -6.431 4.111 2.111 1.00 0.00 74 ILE A O 6
ATOM 8671 N N . ASN A 1 75 ? -8.130 5.612 2.058 1.00 0.00 75 ASN A N 6
ATOM 8672 C CA . ASN A 1 75 ? -7.381 6.730 2.588 1.00 0.00 75 ASN A CA 6
ATOM 8673 C C . ASN A 1 75 ? -6.807 6.357 3.949 1.00 0.00 75 ASN A C 6
ATOM 8674 O O . ASN A 1 75 ? -5.653 6.653 4.260 1.00 0.00 75 ASN A O 6
ATOM 8683 N N . GLU A 1 76 ? -7.630 5.682 4.743 1.00 0.00 76 GLU A N 6
ATOM 8684 C CA . GLU A 1 76 ? -7.230 5.227 6.067 1.00 0.00 76 GLU A CA 6
ATOM 8685 C C . GLU A 1 76 ? -6.198 4.104 5.952 1.00 0.00 76 GLU A C 6
ATOM 8686 O O . GLU A 1 76 ? -5.105 4.185 6.522 1.00 0.00 76 GLU A O 6
ATOM 8698 N N . VAL A 1 77 ? -6.548 3.058 5.200 1.00 0.00 77 VAL A N 6
ATOM 8699 C CA . VAL A 1 77 ? -5.648 1.928 5.000 1.00 0.00 77 VAL A CA 6
ATOM 8700 C C . VAL A 1 77 ? -4.266 2.409 4.606 1.00 0.00 77 VAL A C 6
ATOM 8701 O O . VAL A 1 77 ? -3.263 2.041 5.221 1.00 0.00 77 VAL A O 6
ATOM 8708 N N . GLU A 1 78 ? -4.219 3.244 3.571 1.00 0.00 78 GLU A N 6
ATOM 8709 C CA . GLU A 1 78 ? -2.956 3.779 3.098 1.00 0.00 78 GLU A CA 6
ATOM 8710 C C . GLU A 1 78 ? -2.203 4.424 4.251 1.00 0.00 78 GLU A C 6
ATOM 8711 O O . GLU A 1 78 ? -0.980 4.320 4.341 1.00 0.00 78 GLU A O 6
ATOM 8723 N N . GLU A 1 79 ? -2.944 5.065 5.149 1.00 0.00 79 GLU A N 6
ATOM 8724 C CA . GLU A 1 79 ? -2.339 5.691 6.310 1.00 0.00 79 GLU A CA 6
ATOM 8725 C C . GLU A 1 79 ? -1.756 4.614 7.207 1.00 0.00 79 GLU A C 6
ATOM 8726 O O . GLU A 1 79 ? -0.675 4.778 7.771 1.00 0.00 79 GLU A O 6
ATOM 8738 N N . LYS A 1 80 ? -2.465 3.492 7.304 1.00 0.00 80 LYS A N 6
ATOM 8739 C CA . LYS A 1 80 ? -1.993 2.369 8.101 1.00 0.00 80 LYS A CA 6
ATOM 8740 C C . LYS A 1 80 ? -0.702 1.836 7.496 1.00 0.00 80 LYS A C 6
ATOM 8741 O O . LYS A 1 80 ? 0.362 1.893 8.115 1.00 0.00 80 LYS A O 6
ATOM 8760 N N . LEU A 1 81 ? -0.810 1.334 6.269 1.00 0.00 81 LEU A N 6
ATOM 8761 C CA . LEU A 1 81 ? 0.341 0.798 5.548 1.00 0.00 81 LEU A CA 6
ATOM 8762 C C . LEU A 1 81 ? 1.506 1.788 5.573 1.00 0.00 81 LEU A C 6
ATOM 8763 O O . LEU A 1 81 ? 2.649 1.404 5.834 1.00 0.00 81 LEU A O 6
ATOM 8773 N N . GLU A 1 82 ? 1.219 3.068 5.323 1.00 0.00 82 GLU A N 6
ATOM 8774 C CA . GLU A 1 82 ? 2.263 4.087 5.342 1.00 0.00 82 GLU A CA 6
ATOM 8775 C C . GLU A 1 82 ? 2.844 4.212 6.745 1.00 0.00 82 GLU A C 6
ATOM 8776 O O . GLU A 1 82 ? 4.064 4.238 6.927 1.00 0.00 82 GLU A O 6
ATOM 8788 N N . ARG A 1 83 ? 1.962 4.269 7.739 1.00 0.00 83 ARG A N 6
ATOM 8789 C CA . ARG A 1 83 ? 2.389 4.368 9.130 1.00 0.00 83 ARG A CA 6
ATOM 8790 C C . ARG A 1 83 ? 3.340 3.223 9.460 1.00 0.00 83 ARG A C 6
ATOM 8791 O O . ARG A 1 83 ? 4.446 3.439 9.966 1.00 0.00 83 ARG A O 6
ATOM 8812 N N . GLN A 1 84 ? 2.912 2.003 9.142 1.00 0.00 84 GLN A N 6
ATOM 8813 C CA . GLN A 1 84 ? 3.742 0.830 9.382 1.00 0.00 84 GLN A CA 6
ATOM 8814 C C . GLN A 1 84 ? 5.048 0.979 8.613 1.00 0.00 84 GLN A C 6
ATOM 8815 O O . GLN A 1 84 ? 6.128 0.732 9.147 1.00 0.00 84 GLN A O 6
ATOM 8827 N N . LEU A 1 85 ? 4.938 1.424 7.357 1.00 0.00 85 LEU A N 6
ATOM 8828 C CA . LEU A 1 85 ? 6.114 1.648 6.521 1.00 0.00 85 LEU A CA 6
ATOM 8829 C C . LEU A 1 85 ? 7.111 2.512 7.281 1.00 0.00 85 LEU A C 6
ATOM 8830 O O . LEU A 1 85 ? 8.274 2.135 7.476 1.00 0.00 85 LEU A O 6
ATOM 8840 N N . ASN A 1 86 ? 6.628 3.667 7.739 1.00 0.00 86 ASN A N 6
ATOM 8841 C CA . ASN A 1 86 ? 7.450 4.580 8.513 1.00 0.00 86 ASN A CA 6
ATOM 8842 C C . ASN A 1 86 ? 8.004 3.846 9.726 1.00 0.00 86 ASN A C 6
ATOM 8843 O O . ASN A 1 86 ? 9.132 4.089 10.154 1.00 0.00 86 ASN A O 6
ATOM 8852 N N . LYS A 1 87 ? 7.209 2.916 10.252 1.00 0.00 87 LYS A N 6
ATOM 8853 C CA . LYS A 1 87 ? 7.630 2.113 11.390 1.00 0.00 87 LYS A CA 6
ATOM 8854 C C . LYS A 1 87 ? 8.816 1.249 10.993 1.00 0.00 87 LYS A C 6
ATOM 8855 O O . LYS A 1 87 ? 9.851 1.250 11.656 1.00 0.00 87 LYS A O 6
ATOM 8874 N N . LEU A 1 88 ? 8.657 0.512 9.894 1.00 0.00 88 LEU A N 6
ATOM 8875 C CA . LEU A 1 88 ? 9.720 -0.351 9.400 1.00 0.00 88 LEU A CA 6
ATOM 8876 C C . LEU A 1 88 ? 10.998 0.451 9.226 1.00 0.00 88 LEU A C 6
ATOM 8877 O O . LEU A 1 88 ? 12.044 0.116 9.783 1.00 0.00 88 LEU A O 6
ATOM 8887 N N . GLN A 1 89 ? 10.896 1.523 8.451 1.00 0.00 89 GLN A N 6
ATOM 8888 C CA . GLN A 1 89 ? 12.042 2.392 8.202 1.00 0.00 89 GLN A CA 6
ATOM 8889 C C . GLN A 1 89 ? 12.536 3.016 9.504 1.00 0.00 89 GLN A C 6
ATOM 8890 O O . GLN A 1 89 ? 13.705 3.379 9.625 1.00 0.00 89 GLN A O 6
ATOM 8902 N N . HIS A 1 90 ? 11.637 3.130 10.479 1.00 0.00 90 HIS A N 6
ATOM 8903 C CA . HIS A 1 90 ? 11.980 3.700 11.777 1.00 0.00 90 HIS A CA 6
ATOM 8904 C C . HIS A 1 90 ? 12.686 2.670 12.646 1.00 0.00 90 HIS A C 6
ATOM 8905 O O . HIS A 1 90 ? 13.883 2.776 12.912 1.00 0.00 90 HIS A O 6
ATOM 8920 N N . LYS A 1 91 ? 11.924 1.671 13.087 1.00 0.00 91 LYS A N 6
ATOM 8921 C CA . LYS A 1 91 ? 12.438 0.599 13.933 1.00 0.00 91 LYS A CA 6
ATOM 8922 C C . LYS A 1 91 ? 13.439 1.121 14.963 1.00 0.00 91 LYS A C 6
ATOM 8923 O O . LYS A 1 91 ? 14.397 0.434 15.317 1.00 0.00 91 LYS A O 6
ATOM 8942 N N . SER A 1 92 ? 13.207 2.340 15.439 1.00 0.00 92 SER A N 6
ATOM 8943 C CA . SER A 1 92 ? 14.083 2.958 16.429 1.00 0.00 92 SER A CA 6
ATOM 8944 C C . SER A 1 92 ? 13.586 4.352 16.797 1.00 0.00 92 SER A C 6
ATOM 8945 O O . SER A 1 92 ? 13.154 4.591 17.924 1.00 0.00 92 SER A O 6
ATOM 8953 N N . GLU A 1 93 ? 13.649 5.269 15.835 1.00 0.00 93 GLU A N 6
ATOM 8954 C CA . GLU A 1 93 ? 13.204 6.640 16.055 1.00 0.00 93 GLU A CA 6
ATOM 8955 C C . GLU A 1 93 ? 13.964 7.282 17.214 1.00 0.00 93 GLU A C 6
ATOM 8956 O O . GLU A 1 93 ? 14.988 6.764 17.661 1.00 0.00 93 GLU A O 6
ATOM 8968 N N . SER A 1 94 ? 13.457 8.415 17.697 1.00 0.00 94 SER A N 6
ATOM 8969 C CA . SER A 1 94 ? 14.087 9.127 18.803 1.00 0.00 94 SER A CA 6
ATOM 8970 C C . SER A 1 94 ? 13.302 10.386 19.154 1.00 0.00 94 SER A C 6
ATOM 8971 O O . SER A 1 94 ? 12.873 11.128 18.270 1.00 0.00 94 SER A O 6
ATOM 8979 N N . ARG A 1 95 ? 13.120 10.623 20.449 1.00 0.00 95 ARG A N 6
ATOM 8980 C CA . ARG A 1 95 ? 12.388 11.795 20.916 1.00 0.00 95 ARG A CA 6
ATOM 8981 C C . ARG A 1 95 ? 12.472 11.920 22.433 1.00 0.00 95 ARG A C 6
ATOM 8982 O O . ARG A 1 95 ? 12.377 10.927 23.154 1.00 0.00 95 ARG A O 6
ATOM 9003 N N . ARG A 1 96 ? 12.651 13.147 22.911 1.00 0.00 96 ARG A N 6
ATOM 9004 C CA . ARG A 1 96 ? 12.749 13.402 24.344 1.00 0.00 96 ARG A CA 6
ATOM 9005 C C . ARG A 1 96 ? 13.924 12.643 24.952 1.00 0.00 96 ARG A C 6
ATOM 9006 O O . ARG A 1 96 ? 13.867 11.426 25.125 1.00 0.00 96 ARG A O 6
ATOM 9027 N N . ALA A 1 97 ? 14.988 13.371 25.274 1.00 0.00 97 ALA A N 6
ATOM 9028 C CA . ALA A 1 97 ? 16.177 12.766 25.863 1.00 0.00 97 ALA A CA 6
ATOM 9029 C C . ALA A 1 97 ? 16.734 13.632 26.989 1.00 0.00 97 ALA A C 6
ATOM 9030 O O . ALA A 1 97 ? 17.649 14.427 26.779 1.00 0.00 97 ALA A O 6
ATOM 9037 N N . ASP A 1 98 ? 16.176 13.469 28.184 1.00 0.00 98 ASP A N 6
ATOM 9038 C CA . ASP A 1 98 ? 16.617 14.235 29.344 1.00 0.00 98 ASP A CA 6
ATOM 9039 C C . ASP A 1 98 ? 17.513 13.390 30.243 1.00 0.00 98 ASP A C 6
ATOM 9040 O O . ASP A 1 98 ? 17.753 12.214 29.969 1.00 0.00 98 ASP A O 6
ATOM 9049 N N . GLU A 1 99 ? 18.005 13.996 31.319 1.00 0.00 99 GLU A N 6
ATOM 9050 C CA . GLU A 1 99 ? 18.876 13.297 32.259 1.00 0.00 99 GLU A CA 6
ATOM 9051 C C . GLU A 1 99 ? 18.215 13.180 33.631 1.00 0.00 99 GLU A C 6
ATOM 9052 O O . GLU A 1 99 ? 18.121 12.090 34.193 1.00 0.00 99 GLU A O 6
ATOM 9064 N N . ARG A 1 100 ? 17.759 14.310 34.163 1.00 0.00 100 ARG A N 6
ATOM 9065 C CA . ARG A 1 100 ? 17.108 14.334 35.469 1.00 0.00 100 ARG A CA 6
ATOM 9066 C C . ARG A 1 100 ? 16.692 15.752 35.846 1.00 0.00 100 ARG A C 6
ATOM 9067 O O . ARG A 1 100 ? 17.428 16.710 35.606 1.00 0.00 100 ARG A O 6
ATOM 9088 N N . LEU A 1 101 ? 15.507 15.878 36.436 1.00 0.00 101 LEU A N 6
ATOM 9089 C CA . LEU A 1 101 ? 14.993 17.180 36.848 1.00 0.00 101 LEU A CA 6
ATOM 9090 C C . LEU A 1 101 ? 14.882 18.124 35.654 1.00 0.00 101 LEU A C 6
ATOM 9091 O O . LEU A 1 101 ? 15.126 17.732 34.513 1.00 0.00 101 LEU A O 6
ATOM 9101 N N . LYS A 1 102 ? 14.512 19.372 35.927 1.00 0.00 102 LYS A N 6
ATOM 9102 C CA . LYS A 1 102 ? 14.368 20.373 34.877 1.00 0.00 102 LYS A CA 6
ATOM 9103 C C . LYS A 1 102 ? 15.095 21.661 35.249 1.00 0.00 102 LYS A C 6
ATOM 9104 O O . LYS A 1 102 ? 14.519 22.554 35.871 1.00 0.00 102 LYS A O 6
ATOM 9123 N N . ASP A 1 103 ? 16.365 21.751 34.864 1.00 0.00 103 ASP A N 6
ATOM 9124 C CA . ASP A 1 103 ? 17.171 22.930 35.158 1.00 0.00 103 ASP A CA 6
ATOM 9125 C C . ASP A 1 103 ? 17.613 23.621 33.872 1.00 0.00 103 ASP A C 6
ATOM 9126 O O . ASP A 1 103 ? 17.764 22.981 32.832 1.00 0.00 103 ASP A O 6
ATOM 9135 N N . SER A 1 104 ? 17.819 24.931 33.952 1.00 0.00 104 SER A N 6
ATOM 9136 C CA . SER A 1 104 ? 18.245 25.710 32.795 1.00 0.00 104 SER A CA 6
ATOM 9137 C C . SER A 1 104 ? 19.734 26.030 32.872 1.00 0.00 104 SER A C 6
ATOM 9138 O O . SER A 1 104 ? 20.140 26.994 33.520 1.00 0.00 104 SER A O 6
ATOM 9146 N N . PHE A 1 105 ? 20.544 25.212 32.206 1.00 0.00 105 PHE A N 6
ATOM 9147 C CA . PHE A 1 105 ? 21.990 25.408 32.200 1.00 0.00 105 PHE A CA 6
ATOM 9148 C C . PHE A 1 105 ? 22.450 26.016 30.879 1.00 0.00 105 PHE A C 6
ATOM 9149 O O . PHE A 1 105 ? 23.198 26.993 30.861 1.00 0.00 105 PHE A O 6
ATOM 9166 N N . GLU A 1 106 ? 21.997 25.430 29.774 1.00 0.00 106 GLU A N 6
ATOM 9167 C CA . GLU A 1 106 ? 22.364 25.915 28.449 1.00 0.00 106 GLU A CA 6
ATOM 9168 C C . GLU A 1 106 ? 21.138 26.001 27.543 1.00 0.00 106 GLU A C 6
ATOM 9169 O O . GLU A 1 106 ? 20.032 25.636 27.943 1.00 0.00 106 GLU A O 6
ATOM 9181 N N . ASN A 1 107 ? 21.343 26.486 26.323 1.00 0.00 107 ASN A N 6
ATOM 9182 C CA . ASN A 1 107 ? 20.255 26.619 25.361 1.00 0.00 107 ASN A CA 6
ATOM 9183 C C . ASN A 1 107 ? 20.242 25.445 24.388 1.00 0.00 107 ASN A C 6
ATOM 9184 O O . ASN A 1 107 ? 19.202 24.825 24.177 1.00 99.99 107 ASN A O 6
ATOM 9193 N N . MET A 1 1 ? 6.910 -4.163 -8.556 1.00 0.00 1 MET A N 7
ATOM 9194 C CA . MET A 1 1 ? 6.324 -5.294 -7.788 1.00 0.00 1 MET A CA 7
ATOM 9195 C C . MET A 1 1 ? 4.875 -5.550 -8.195 1.00 0.00 1 MET A C 7
ATOM 9196 O O . MET A 1 1 ? 4.367 -6.660 -8.042 1.00 0.00 1 MET A O 7
ATOM 9212 N N . THR A 1 2 ? 4.217 -4.517 -8.714 1.00 0.00 2 THR A N 7
ATOM 9213 C CA . THR A 1 2 ? 2.825 -4.629 -9.143 1.00 0.00 2 THR A CA 7
ATOM 9214 C C . THR A 1 2 ? 1.916 -4.959 -7.963 1.00 0.00 2 THR A C 7
ATOM 9215 O O . THR A 1 2 ? 2.085 -5.984 -7.304 1.00 0.00 2 THR A O 7
ATOM 9223 N N . LEU A 1 3 ? 0.953 -4.081 -7.704 1.00 0.00 3 LEU A N 7
ATOM 9224 C CA . LEU A 1 3 ? 0.014 -4.275 -6.603 1.00 0.00 3 LEU A CA 7
ATOM 9225 C C . LEU A 1 3 ? -1.158 -5.147 -7.038 1.00 0.00 3 LEU A C 7
ATOM 9226 O O . LEU A 1 3 ? -1.779 -4.899 -8.071 1.00 0.00 3 LEU A O 7
ATOM 9236 N N . ASN A 1 4 ? -1.455 -6.170 -6.243 1.00 0.00 4 ASN A N 7
ATOM 9237 C CA . ASN A 1 4 ? -2.554 -7.078 -6.553 1.00 0.00 4 ASN A CA 7
ATOM 9238 C C . ASN A 1 4 ? -3.782 -6.768 -5.700 1.00 0.00 4 ASN A C 7
ATOM 9239 O O . ASN A 1 4 ? -3.675 -6.213 -4.602 1.00 0.00 4 ASN A O 7
ATOM 9248 N N . ILE A 1 5 ? -4.949 -7.132 -6.218 1.00 0.00 5 ILE A N 7
ATOM 9249 C CA . ILE A 1 5 ? -6.204 -6.897 -5.519 1.00 0.00 5 ILE A CA 7
ATOM 9250 C C . ILE A 1 5 ? -7.049 -8.167 -5.475 1.00 0.00 5 ILE A C 7
ATOM 9251 O O . ILE A 1 5 ? -6.802 -9.111 -6.225 1.00 0.00 5 ILE A O 7
ATOM 9259 N N . THR A 1 6 ? -8.045 -8.192 -4.589 1.00 0.00 6 THR A N 7
ATOM 9260 C CA . THR A 1 6 ? -8.913 -9.357 -4.455 1.00 0.00 6 THR A CA 7
ATOM 9261 C C . THR A 1 6 ? -10.372 -8.951 -4.251 1.00 0.00 6 THR A C 7
ATOM 9262 O O . THR A 1 6 ? -11.226 -9.232 -5.091 1.00 0.00 6 THR A O 7
ATOM 9270 N N . SER A 1 7 ? -10.652 -8.299 -3.123 1.00 0.00 7 SER A N 7
ATOM 9271 C CA . SER A 1 7 ? -12.011 -7.866 -2.795 1.00 0.00 7 SER A CA 7
ATOM 9272 C C . SER A 1 7 ? -12.974 -9.055 -2.818 1.00 0.00 7 SER A C 7
ATOM 9273 O O . SER A 1 7 ? -13.330 -9.560 -3.882 1.00 0.00 7 SER A O 7
ATOM 9281 N N . LYS A 1 8 ? -13.376 -9.506 -1.632 1.00 0.00 8 LYS A N 7
ATOM 9282 C CA . LYS A 1 8 ? -14.279 -10.648 -1.508 1.00 0.00 8 LYS A CA 7
ATOM 9283 C C . LYS A 1 8 ? -15.621 -10.407 -2.200 1.00 0.00 8 LYS A C 7
ATOM 9284 O O . LYS A 1 8 ? -16.195 -11.326 -2.785 1.00 0.00 8 LYS A O 7
ATOM 9303 N N . GLN A 1 9 ? -16.126 -9.179 -2.126 1.00 0.00 9 GLN A N 7
ATOM 9304 C CA . GLN A 1 9 ? -17.410 -8.851 -2.744 1.00 0.00 9 GLN A CA 7
ATOM 9305 C C . GLN A 1 9 ? -17.230 -7.919 -3.947 1.00 0.00 9 GLN A C 7
ATOM 9306 O O . GLN A 1 9 ? -16.903 -8.377 -5.041 1.00 0.00 9 GLN A O 7
ATOM 9318 N N . MET A 1 10 ? -17.448 -6.614 -3.747 1.00 0.00 10 MET A N 7
ATOM 9319 C CA . MET A 1 10 ? -17.311 -5.640 -4.827 1.00 0.00 10 MET A CA 7
ATOM 9320 C C . MET A 1 10 ? -16.039 -5.893 -5.631 1.00 0.00 10 MET A C 7
ATOM 9321 O O . MET A 1 10 ? -14.929 -5.678 -5.144 1.00 0.00 10 MET A O 7
ATOM 9335 N N . ASP A 1 11 ? -16.209 -6.367 -6.856 1.00 0.00 11 ASP A N 7
ATOM 9336 C CA . ASP A 1 11 ? -15.075 -6.666 -7.718 1.00 0.00 11 ASP A CA 7
ATOM 9337 C C . ASP A 1 11 ? -14.207 -5.432 -7.942 1.00 0.00 11 ASP A C 7
ATOM 9338 O O . ASP A 1 11 ? -14.453 -4.374 -7.363 1.00 0.00 11 ASP A O 7
ATOM 9347 N N . ILE A 1 12 ? -13.195 -5.577 -8.791 1.00 0.00 12 ILE A N 7
ATOM 9348 C CA . ILE A 1 12 ? -12.292 -4.471 -9.096 1.00 0.00 12 ILE A CA 7
ATOM 9349 C C . ILE A 1 12 ? -12.711 -3.778 -10.387 1.00 0.00 12 ILE A C 7
ATOM 9350 O O . ILE A 1 12 ? -13.284 -4.397 -11.283 1.00 0.00 12 ILE A O 7
ATOM 9358 N N . THR A 1 13 ? -12.419 -2.490 -10.468 1.00 0.00 13 THR A N 7
ATOM 9359 C CA . THR A 1 13 ? -12.753 -1.692 -11.636 1.00 0.00 13 THR A CA 7
ATOM 9360 C C . THR A 1 13 ? -11.705 -0.597 -11.832 1.00 0.00 13 THR A C 7
ATOM 9361 O O . THR A 1 13 ? -10.813 -0.436 -10.999 1.00 0.00 13 THR A O 7
ATOM 9369 N N . PRO A 1 14 ? -11.787 0.170 -12.935 1.00 0.00 14 PRO A N 7
ATOM 9370 C CA . PRO A 1 14 ? -10.830 1.240 -13.221 1.00 0.00 14 PRO A CA 7
ATOM 9371 C C . PRO A 1 14 ? -10.453 2.057 -11.985 1.00 0.00 14 PRO A C 7
ATOM 9372 O O . PRO A 1 14 ? -9.278 2.161 -11.640 1.00 0.00 14 PRO A O 7
ATOM 9383 N N . ALA A 1 15 ? -11.452 2.637 -11.325 1.00 0.00 15 ALA A N 7
ATOM 9384 C CA . ALA A 1 15 ? -11.213 3.449 -10.132 1.00 0.00 15 ALA A CA 7
ATOM 9385 C C . ALA A 1 15 ? -10.263 2.752 -9.161 1.00 0.00 15 ALA A C 7
ATOM 9386 O O . ALA A 1 15 ? -9.063 3.019 -9.168 1.00 0.00 15 ALA A O 7
ATOM 9393 N N . ILE A 1 16 ? -10.800 1.857 -8.328 1.00 0.00 16 ILE A N 7
ATOM 9394 C CA . ILE A 1 16 ? -9.983 1.126 -7.359 1.00 0.00 16 ILE A CA 7
ATOM 9395 C C . ILE A 1 16 ? -8.679 0.662 -7.995 1.00 0.00 16 ILE A C 7
ATOM 9396 O O . ILE A 1 16 ? -7.600 1.073 -7.576 1.00 0.00 16 ILE A O 7
ATOM 9404 N N . ARG A 1 17 ? -8.786 -0.174 -9.027 1.00 0.00 17 ARG A N 7
ATOM 9405 C CA . ARG A 1 17 ? -7.605 -0.675 -9.735 1.00 0.00 17 ARG A CA 7
ATOM 9406 C C . ARG A 1 17 ? -6.558 0.430 -9.867 1.00 0.00 17 ARG A C 7
ATOM 9407 O O . ARG A 1 17 ? -5.421 0.294 -9.406 1.00 0.00 17 ARG A O 7
ATOM 9428 N N . GLU A 1 18 ? -6.968 1.537 -10.482 1.00 0.00 18 GLU A N 7
ATOM 9429 C CA . GLU A 1 18 ? -6.093 2.688 -10.668 1.00 0.00 18 GLU A CA 7
ATOM 9430 C C . GLU A 1 18 ? -5.688 3.275 -9.318 1.00 0.00 18 GLU A C 7
ATOM 9431 O O . GLU A 1 18 ? -4.536 3.660 -9.117 1.00 0.00 18 GLU A O 7
ATOM 9443 N N . HIS A 1 19 ? -6.641 3.323 -8.391 1.00 0.00 19 HIS A N 7
ATOM 9444 C CA . HIS A 1 19 ? -6.390 3.839 -7.056 1.00 0.00 19 HIS A CA 7
ATOM 9445 C C . HIS A 1 19 ? -5.340 2.979 -6.366 1.00 0.00 19 HIS A C 7
ATOM 9446 O O . HIS A 1 19 ? -4.215 3.416 -6.134 1.00 0.00 19 HIS A O 7
ATOM 9461 N N . LEU A 1 20 ? -5.720 1.741 -6.069 1.00 0.00 20 LEU A N 7
ATOM 9462 C CA . LEU A 1 20 ? -4.823 0.781 -5.435 1.00 0.00 20 LEU A CA 7
ATOM 9463 C C . LEU A 1 20 ? -3.454 0.803 -6.115 1.00 0.00 20 LEU A C 7
ATOM 9464 O O . LEU A 1 20 ? -2.423 0.990 -5.461 1.00 0.00 20 LEU A O 7
ATOM 9474 N N . GLU A 1 21 ? -3.453 0.640 -7.440 1.00 0.00 21 GLU A N 7
ATOM 9475 C CA . GLU A 1 21 ? -2.212 0.669 -8.205 1.00 0.00 21 GLU A CA 7
ATOM 9476 C C . GLU A 1 21 ? -1.480 1.982 -7.957 1.00 0.00 21 GLU A C 7
ATOM 9477 O O . GLU A 1 21 ? -0.305 1.994 -7.582 1.00 0.00 21 GLU A O 7
ATOM 9489 N N . GLU A 1 22 ? -2.193 3.091 -8.150 1.00 0.00 22 GLU A N 7
ATOM 9490 C CA . GLU A 1 22 ? -1.620 4.415 -7.928 1.00 0.00 22 GLU A CA 7
ATOM 9491 C C . GLU A 1 22 ? -1.036 4.504 -6.523 1.00 0.00 22 GLU A C 7
ATOM 9492 O O . GLU A 1 22 ? 0.053 5.045 -6.323 1.00 0.00 22 GLU A O 7
ATOM 9504 N N . ARG A 1 23 ? -1.761 3.949 -5.553 1.00 0.00 23 ARG A N 7
ATOM 9505 C CA . ARG A 1 23 ? -1.309 3.947 -4.170 1.00 0.00 23 ARG A CA 7
ATOM 9506 C C . ARG A 1 23 ? 0.022 3.216 -4.063 1.00 0.00 23 ARG A C 7
ATOM 9507 O O . ARG A 1 23 ? 0.956 3.692 -3.417 1.00 0.00 23 ARG A O 7
ATOM 9528 N N . LEU A 1 24 ? 0.108 2.062 -4.724 1.00 0.00 24 LEU A N 7
ATOM 9529 C CA . LEU A 1 24 ? 1.339 1.280 -4.720 1.00 0.00 24 LEU A CA 7
ATOM 9530 C C . LEU A 1 24 ? 2.459 2.072 -5.381 1.00 0.00 24 LEU A C 7
ATOM 9531 O O . LEU A 1 24 ? 3.529 2.263 -4.801 1.00 0.00 24 LEU A O 7
ATOM 9541 N N . ALA A 1 25 ? 2.196 2.546 -6.598 1.00 0.00 25 ALA A N 7
ATOM 9542 C CA . ALA A 1 25 ? 3.171 3.335 -7.337 1.00 0.00 25 ALA A CA 7
ATOM 9543 C C . ALA A 1 25 ? 3.613 4.537 -6.513 1.00 0.00 25 ALA A C 7
ATOM 9544 O O . ALA A 1 25 ? 4.760 4.974 -6.593 1.00 0.00 25 ALA A O 7
ATOM 9551 N N . LYS A 1 26 ? 2.690 5.056 -5.709 1.00 0.00 26 LYS A N 7
ATOM 9552 C CA . LYS A 1 26 ? 2.978 6.196 -4.851 1.00 0.00 26 LYS A CA 7
ATOM 9553 C C . LYS A 1 26 ? 3.819 5.753 -3.661 1.00 0.00 26 LYS A C 7
ATOM 9554 O O . LYS A 1 26 ? 4.722 6.467 -3.224 1.00 0.00 26 LYS A O 7
ATOM 9573 N N . LEU A 1 27 ? 3.522 4.563 -3.146 1.00 0.00 27 LEU A N 7
ATOM 9574 C CA . LEU A 1 27 ? 4.259 4.018 -2.014 1.00 0.00 27 LEU A CA 7
ATOM 9575 C C . LEU A 1 27 ? 5.620 3.483 -2.456 1.00 0.00 27 LEU A C 7
ATOM 9576 O O . LEU A 1 27 ? 6.476 3.182 -1.627 1.00 0.00 27 LEU A O 7
ATOM 9586 N N . GLY A 1 28 ? 5.820 3.370 -3.769 1.00 0.00 28 GLY A N 7
ATOM 9587 C CA . GLY A 1 28 ? 7.086 2.880 -4.281 1.00 0.00 28 GLY A CA 7
ATOM 9588 C C . GLY A 1 28 ? 8.248 3.768 -3.878 1.00 0.00 28 GLY A C 7
ATOM 9589 O O . GLY A 1 28 ? 9.342 3.282 -3.593 1.00 0.00 28 GLY A O 7
ATOM 9593 N N . LYS A 1 29 ? 8.003 5.075 -3.849 1.00 0.00 29 LYS A N 7
ATOM 9594 C CA . LYS A 1 29 ? 9.029 6.043 -3.472 1.00 0.00 29 LYS A CA 7
ATOM 9595 C C . LYS A 1 29 ? 9.572 5.743 -2.075 1.00 0.00 29 LYS A C 7
ATOM 9596 O O . LYS A 1 29 ? 10.711 6.083 -1.754 1.00 0.00 29 LYS A O 7
ATOM 9615 N N . TRP A 1 30 ? 8.745 5.110 -1.252 1.00 0.00 30 TRP A N 7
ATOM 9616 C CA . TRP A 1 30 ? 9.127 4.764 0.105 1.00 0.00 30 TRP A CA 7
ATOM 9617 C C . TRP A 1 30 ? 10.183 3.672 0.112 1.00 0.00 30 TRP A C 7
ATOM 9618 O O . TRP A 1 30 ? 9.866 2.506 -0.105 1.00 0.00 30 TRP A O 7
ATOM 9639 N N . GLN A 1 31 ? 11.439 4.070 0.350 1.00 0.00 31 GLN A N 7
ATOM 9640 C CA . GLN A 1 31 ? 12.582 3.148 0.381 1.00 0.00 31 GLN A CA 7
ATOM 9641 C C . GLN A 1 31 ? 12.192 1.751 0.865 1.00 0.00 31 GLN A C 7
ATOM 9642 O O . GLN A 1 31 ? 12.546 1.339 1.969 1.00 0.00 31 GLN A O 7
ATOM 9654 N N . THR A 1 32 ? 11.454 1.036 0.024 1.00 0.00 32 THR A N 7
ATOM 9655 C CA . THR A 1 32 ? 10.999 -0.302 0.338 1.00 0.00 32 THR A CA 7
ATOM 9656 C C . THR A 1 32 ? 10.772 -1.087 -0.953 1.00 0.00 32 THR A C 7
ATOM 9657 O O . THR A 1 32 ? 10.689 -0.509 -2.037 1.00 0.00 32 THR A O 7
ATOM 9665 N N . GLN A 1 33 ? 10.661 -2.398 -0.823 1.00 0.00 33 GLN A N 7
ATOM 9666 C CA . GLN A 1 33 ? 10.428 -3.271 -1.959 1.00 0.00 33 GLN A CA 7
ATOM 9667 C C . GLN A 1 33 ? 9.273 -4.193 -1.642 1.00 0.00 33 GLN A C 7
ATOM 9668 O O . GLN A 1 33 ? 9.446 -5.231 -1.003 1.00 0.00 33 GLN A O 7
ATOM 9680 N N . LEU A 1 34 ? 8.093 -3.789 -2.065 1.00 0.00 34 LEU A N 7
ATOM 9681 C CA . LEU A 1 34 ? 6.891 -4.554 -1.803 1.00 0.00 34 LEU A CA 7
ATOM 9682 C C . LEU A 1 34 ? 7.052 -6.010 -2.227 1.00 0.00 34 LEU A C 7
ATOM 9683 O O . LEU A 1 34 ? 6.796 -6.370 -3.377 1.00 0.00 34 LEU A O 7
ATOM 9693 N N . ILE A 1 35 ? 7.479 -6.841 -1.283 1.00 0.00 35 ILE A N 7
ATOM 9694 C CA . ILE A 1 35 ? 7.681 -8.261 -1.533 1.00 0.00 35 ILE A CA 7
ATOM 9695 C C . ILE A 1 35 ? 6.400 -8.921 -2.040 1.00 0.00 35 ILE A C 7
ATOM 9696 O O . ILE A 1 35 ? 6.445 -9.838 -2.859 1.00 0.00 35 ILE A O 7
ATOM 9704 N N . SER A 1 36 ? 5.262 -8.440 -1.553 1.00 0.00 36 SER A N 7
ATOM 9705 C CA . SER A 1 36 ? 3.967 -8.974 -1.961 1.00 0.00 36 SER A CA 7
ATOM 9706 C C . SER A 1 36 ? 2.850 -8.019 -1.567 1.00 0.00 36 SER A C 7
ATOM 9707 O O . SER A 1 36 ? 2.288 -8.104 -0.475 1.00 0.00 36 SER A O 7
ATOM 9715 N N . PRO A 1 37 ? 2.541 -7.079 -2.465 1.00 0.00 37 PRO A N 7
ATOM 9716 C CA . PRO A 1 37 ? 1.515 -6.064 -2.254 1.00 0.00 37 PRO A CA 7
ATOM 9717 C C . PRO A 1 37 ? 0.124 -6.490 -2.715 1.00 0.00 37 PRO A C 7
ATOM 9718 O O . PRO A 1 37 ? -0.120 -6.676 -3.909 1.00 0.00 37 PRO A O 7
ATOM 9729 N N . HIS A 1 38 ? -0.792 -6.612 -1.760 1.00 0.00 38 HIS A N 7
ATOM 9730 C CA . HIS A 1 38 ? -2.171 -6.983 -2.056 1.00 0.00 38 HIS A CA 7
ATOM 9731 C C . HIS A 1 38 ? -3.122 -5.932 -1.524 1.00 0.00 38 HIS A C 7
ATOM 9732 O O . HIS A 1 38 ? -2.723 -5.030 -0.787 1.00 0.00 38 HIS A O 7
ATOM 9747 N N . PHE A 1 39 ? -4.385 -6.067 -1.882 1.00 0.00 39 PHE A N 7
ATOM 9748 C CA . PHE A 1 39 ? -5.398 -5.138 -1.420 1.00 0.00 39 PHE A CA 7
ATOM 9749 C C . PHE A 1 39 ? -6.768 -5.802 -1.322 1.00 0.00 39 PHE A C 7
ATOM 9750 O O . PHE A 1 39 ? -7.492 -5.910 -2.308 1.00 0.00 39 PHE A O 7
ATOM 9767 N N . VAL A 1 40 ? -7.123 -6.230 -0.116 1.00 0.00 40 VAL A N 7
ATOM 9768 C CA . VAL A 1 40 ? -8.402 -6.864 0.125 1.00 0.00 40 VAL A CA 7
ATOM 9769 C C . VAL A 1 40 ? -9.442 -5.806 0.488 1.00 0.00 40 VAL A C 7
ATOM 9770 O O . VAL A 1 40 ? -9.619 -5.463 1.658 1.00 0.00 40 VAL A O 7
ATOM 9777 N N . LEU A 1 41 ? -10.106 -5.279 -0.534 1.00 0.00 41 LEU A N 7
ATOM 9778 C CA . LEU A 1 41 ? -11.112 -4.237 -0.351 1.00 0.00 41 LEU A CA 7
ATOM 9779 C C . LEU A 1 41 ? -12.526 -4.797 -0.356 1.00 0.00 41 LEU A C 7
ATOM 9780 O O . LEU A 1 41 ? -12.841 -5.707 -1.118 1.00 0.00 41 LEU A O 7
ATOM 9790 N N . ASN A 1 42 ? -13.384 -4.232 0.486 1.00 0.00 42 ASN A N 7
ATOM 9791 C CA . ASN A 1 42 ? -14.768 -4.674 0.550 1.00 0.00 42 ASN A CA 7
ATOM 9792 C C . ASN A 1 42 ? -15.707 -3.548 0.961 1.00 0.00 42 ASN A C 7
ATOM 9793 O O . ASN A 1 42 ? -15.279 -2.488 1.419 1.00 0.00 42 ASN A O 7
ATOM 9802 N N . LYS A 1 43 ? -16.997 -3.801 0.798 1.00 0.00 43 LYS A N 7
ATOM 9803 C CA . LYS A 1 43 ? -18.027 -2.834 1.151 1.00 0.00 43 LYS A CA 7
ATOM 9804 C C . LYS A 1 43 ? -18.986 -3.442 2.161 1.00 0.00 43 LYS A C 7
ATOM 9805 O O . LYS A 1 43 ? -18.995 -4.653 2.374 1.00 0.00 43 LYS A O 7
ATOM 9824 N N . VAL A 1 44 ? -19.814 -2.596 2.749 1.00 0.00 44 VAL A N 7
ATOM 9825 C CA . VAL A 1 44 ? -20.803 -3.047 3.700 1.00 0.00 44 VAL A CA 7
ATOM 9826 C C . VAL A 1 44 ? -21.832 -1.955 3.989 1.00 0.00 44 VAL A C 7
ATOM 9827 O O . VAL A 1 44 ? -21.581 -0.772 3.762 1.00 0.00 44 VAL A O 7
ATOM 9834 N N . PRO A 1 45 ? -23.017 -2.340 4.490 1.00 0.00 45 PRO A N 7
ATOM 9835 C CA . PRO A 1 45 ? -24.091 -1.389 4.801 1.00 0.00 45 PRO A CA 7
ATOM 9836 C C . PRO A 1 45 ? -23.619 -0.233 5.677 1.00 0.00 45 PRO A C 7
ATOM 9837 O O . PRO A 1 45 ? -23.999 0.917 5.460 1.00 0.00 45 PRO A O 7
ATOM 9848 N N . ASN A 1 46 ? -22.798 -0.549 6.671 1.00 0.00 46 ASN A N 7
ATOM 9849 C CA . ASN A 1 46 ? -22.281 0.461 7.589 1.00 0.00 46 ASN A CA 7
ATOM 9850 C C . ASN A 1 46 ? -21.102 1.230 6.989 1.00 0.00 46 ASN A C 7
ATOM 9851 O O . ASN A 1 46 ? -20.515 2.084 7.653 1.00 0.00 46 ASN A O 7
ATOM 9860 N N . GLY A 1 47 ? -20.750 0.924 5.743 1.00 0.00 47 GLY A N 7
ATOM 9861 C CA . GLY A 1 47 ? -19.646 1.596 5.106 1.00 0.00 47 GLY A CA 7
ATOM 9862 C C . GLY A 1 47 ? -18.833 0.658 4.248 1.00 0.00 47 GLY A C 7
ATOM 9863 O O . GLY A 1 47 ? -19.287 -0.420 3.878 1.00 0.00 47 GLY A O 7
ATOM 9867 N N . PHE A 1 48 ? -17.627 1.072 3.942 1.00 0.00 48 PHE A N 7
ATOM 9868 C CA . PHE A 1 48 ? -16.721 0.280 3.131 1.00 0.00 48 PHE A CA 7
ATOM 9869 C C . PHE A 1 48 ? -15.606 -0.292 3.988 1.00 0.00 48 PHE A C 7
ATOM 9870 O O . PHE A 1 48 ? -14.845 0.459 4.605 1.00 0.00 48 PHE A O 7
ATOM 9887 N N . SER A 1 49 ? -15.489 -1.615 3.998 1.00 0.00 49 SER A N 7
ATOM 9888 C CA . SER A 1 49 ? -14.436 -2.270 4.747 1.00 0.00 49 SER A CA 7
ATOM 9889 C C . SER A 1 49 ? -13.307 -2.595 3.798 1.00 0.00 49 SER A C 7
ATOM 9890 O O . SER A 1 49 ? -13.493 -3.280 2.796 1.00 0.00 49 SER A O 7
ATOM 9898 N N . VAL A 1 50 ? -12.151 -2.068 4.103 1.00 0.00 50 VAL A N 7
ATOM 9899 C CA . VAL A 1 50 ? -10.986 -2.258 3.258 1.00 0.00 50 VAL A CA 7
ATOM 9900 C C . VAL A 1 50 ? -9.774 -2.714 4.062 1.00 0.00 50 VAL A C 7
ATOM 9901 O O . VAL A 1 50 ? -9.611 -2.335 5.220 1.00 0.00 50 VAL A O 7
ATOM 9908 N N . GLU A 1 51 ? -8.929 -3.526 3.436 1.00 0.00 51 GLU A N 7
ATOM 9909 C CA . GLU A 1 51 ? -7.725 -4.033 4.086 1.00 0.00 51 GLU A CA 7
ATOM 9910 C C . GLU A 1 51 ? -6.630 -4.285 3.056 1.00 0.00 51 GLU A C 7
ATOM 9911 O O . GLU A 1 51 ? -6.876 -4.872 2.003 1.00 0.00 51 GLU A O 7
ATOM 9923 N N . ALA A 1 52 ? -5.421 -3.836 3.368 1.00 0.00 52 ALA A N 7
ATOM 9924 C CA . ALA A 1 52 ? -4.286 -4.008 2.470 1.00 0.00 52 ALA A CA 7
ATOM 9925 C C . ALA A 1 52 ? -3.211 -4.880 3.110 1.00 0.00 52 ALA A C 7
ATOM 9926 O O . ALA A 1 52 ? -3.147 -5.004 4.334 1.00 0.00 52 ALA A O 7
ATOM 9933 N N . SER A 1 53 ? -2.368 -5.481 2.276 1.00 0.00 53 SER A N 7
ATOM 9934 C CA . SER A 1 53 ? -1.297 -6.340 2.766 1.00 0.00 53 SER A CA 7
ATOM 9935 C C . SER A 1 53 ? -0.096 -6.317 1.825 1.00 0.00 53 SER A C 7
ATOM 9936 O O . SER A 1 53 ? -0.141 -6.875 0.729 1.00 0.00 53 SER A O 7
ATOM 9944 N N . ILE A 1 54 ? 0.978 -5.673 2.267 1.00 0.00 54 ILE A N 7
ATOM 9945 C CA . ILE A 1 54 ? 2.197 -5.579 1.473 1.00 0.00 54 ILE A CA 7
ATOM 9946 C C . ILE A 1 54 ? 3.393 -6.120 2.250 1.00 0.00 54 ILE A C 7
ATOM 9947 O O . ILE A 1 54 ? 3.511 -5.894 3.452 1.00 0.00 54 ILE A O 7
ATOM 9955 N N . GLY A 1 55 ? 4.280 -6.828 1.561 1.00 0.00 55 GLY A N 7
ATOM 9956 C CA . GLY A 1 55 ? 5.448 -7.375 2.207 1.00 0.00 55 GLY A CA 7
ATOM 9957 C C . GLY A 1 55 ? 6.653 -6.494 2.038 1.00 0.00 55 GLY A C 7
ATOM 9958 O O . GLY A 1 55 ? 6.833 -5.848 1.007 1.00 0.00 55 GLY A O 7
ATOM 9962 N N . THR A 1 56 ? 7.475 -6.475 3.061 1.00 0.00 56 THR A N 7
ATOM 9963 C CA . THR A 1 56 ? 8.691 -5.673 3.055 1.00 0.00 56 THR A CA 7
ATOM 9964 C C . THR A 1 56 ? 9.849 -6.438 3.688 1.00 0.00 56 THR A C 7
ATOM 9965 O O . THR A 1 56 ? 9.683 -7.050 4.743 1.00 0.00 56 THR A O 7
ATOM 9973 N N . PRO A 1 57 ? 11.050 -6.400 3.084 1.00 0.00 57 PRO A N 7
ATOM 9974 C CA . PRO A 1 57 ? 12.214 -7.080 3.652 1.00 0.00 57 PRO A CA 7
ATOM 9975 C C . PRO A 1 57 ? 12.432 -6.686 5.111 1.00 0.00 57 PRO A C 7
ATOM 9976 O O . PRO A 1 57 ? 13.096 -7.397 5.865 1.00 0.00 57 PRO A O 7
ATOM 9987 N N . LEU A 1 58 ? 11.869 -5.539 5.502 1.00 0.00 58 LEU A N 7
ATOM 9988 C CA . LEU A 1 58 ? 12.005 -5.049 6.869 1.00 0.00 58 LEU A CA 7
ATOM 9989 C C . LEU A 1 58 ? 10.880 -5.583 7.754 1.00 0.00 58 LEU A C 7
ATOM 9990 O O . LEU A 1 58 ? 10.959 -5.526 8.981 1.00 0.00 58 LEU A O 7
ATOM 10000 N N . GLY A 1 59 ? 9.837 -6.110 7.118 1.00 0.00 59 GLY A N 7
ATOM 10001 C CA . GLY A 1 59 ? 8.710 -6.656 7.848 1.00 0.00 59 GLY A CA 7
ATOM 10002 C C . GLY A 1 59 ? 7.412 -6.510 7.087 1.00 0.00 59 GLY A C 7
ATOM 10003 O O . GLY A 1 59 ? 7.102 -5.432 6.583 1.00 0.00 59 GLY A O 7
ATOM 10007 N N . ASN A 1 60 ? 6.650 -7.597 7.002 1.00 0.00 60 ASN A N 7
ATOM 10008 C CA . ASN A 1 60 ? 5.376 -7.586 6.295 1.00 0.00 60 ASN A CA 7
ATOM 10009 C C . ASN A 1 60 ? 4.550 -6.366 6.690 1.00 0.00 60 ASN A C 7
ATOM 10010 O O . ASN A 1 60 ? 4.869 -5.677 7.658 1.00 0.00 60 ASN A O 7
ATOM 10019 N N . LEU A 1 61 ? 3.492 -6.103 5.935 1.00 0.00 61 LEU A N 7
ATOM 10020 C CA . LEU A 1 61 ? 2.632 -4.961 6.211 1.00 0.00 61 LEU A CA 7
ATOM 10021 C C . LEU A 1 61 ? 1.174 -5.291 5.933 1.00 0.00 61 LEU A C 7
ATOM 10022 O O . LEU A 1 61 ? 0.849 -5.961 4.955 1.00 0.00 61 LEU A O 7
ATOM 10032 N N . LEU A 1 62 ? 0.307 -4.794 6.802 1.00 0.00 62 LEU A N 7
ATOM 10033 C CA . LEU A 1 62 ? -1.126 -5.001 6.678 1.00 0.00 62 LEU A CA 7
ATOM 10034 C C . LEU A 1 62 ? -1.866 -3.758 7.147 1.00 0.00 62 LEU A C 7
ATOM 10035 O O . LEU A 1 62 ? -1.358 -2.991 7.962 1.00 0.00 62 LEU A O 7
ATOM 10045 N N . ALA A 1 63 ? -3.068 -3.574 6.638 1.00 0.00 63 ALA A N 7
ATOM 10046 C CA . ALA A 1 63 ? -3.892 -2.433 7.009 1.00 0.00 63 ALA A CA 7
ATOM 10047 C C . ALA A 1 63 ? -5.364 -2.764 6.834 1.00 0.00 63 ALA A C 7
ATOM 10048 O O . ALA A 1 63 ? -5.716 -3.666 6.076 1.00 0.00 63 ALA A O 7
ATOM 10055 N N . SER A 1 64 ? -6.224 -2.038 7.537 1.00 0.00 64 SER A N 7
ATOM 10056 C CA . SER A 1 64 ? -7.659 -2.274 7.446 1.00 0.00 64 SER A CA 7
ATOM 10057 C C . SER A 1 64 ? -8.451 -1.100 8.009 1.00 0.00 64 SER A C 7
ATOM 10058 O O . SER A 1 64 ? -8.129 -0.575 9.075 1.00 0.00 64 SER A O 7
ATOM 10066 N N . ALA A 1 65 ? -9.490 -0.694 7.285 1.00 0.00 65 ALA A N 7
ATOM 10067 C CA . ALA A 1 65 ? -10.329 0.418 7.711 1.00 0.00 65 ALA A CA 7
ATOM 10068 C C . ALA A 1 65 ? -11.752 0.275 7.179 1.00 0.00 65 ALA A C 7
ATOM 10069 O O . ALA A 1 65 ? -11.965 -0.197 6.062 1.00 0.00 65 ALA A O 7
ATOM 10076 N N . THR A 1 66 ? -12.721 0.692 7.988 1.00 0.00 66 THR A N 7
ATOM 10077 C CA . THR A 1 66 ? -14.128 0.622 7.606 1.00 0.00 66 THR A CA 7
ATOM 10078 C C . THR A 1 66 ? -14.773 1.998 7.706 1.00 0.00 66 THR A C 7
ATOM 10079 O O . THR A 1 66 ? -14.853 2.573 8.792 1.00 0.00 66 THR A O 7
ATOM 10087 N N . SER A 1 67 ? -15.230 2.529 6.576 1.00 0.00 67 SER A N 7
ATOM 10088 C CA . SER A 1 67 ? -15.860 3.842 6.567 1.00 0.00 67 SER A CA 7
ATOM 10089 C C . SER A 1 67 ? -16.804 3.993 5.386 1.00 0.00 67 SER A C 7
ATOM 10090 O O . SER A 1 67 ? -16.628 3.349 4.353 1.00 0.00 67 SER A O 7
ATOM 10098 N N . ASP A 1 68 ? -17.795 4.862 5.536 1.00 0.00 68 ASP A N 7
ATOM 10099 C CA . ASP A 1 68 ? -18.758 5.107 4.472 1.00 0.00 68 ASP A CA 7
ATOM 10100 C C . ASP A 1 68 ? -18.107 5.857 3.313 1.00 0.00 68 ASP A C 7
ATOM 10101 O O . ASP A 1 68 ? -18.743 6.097 2.286 1.00 0.00 68 ASP A O 7
ATOM 10110 N N . ASP A 1 69 ? -16.839 6.233 3.480 1.00 0.00 69 ASP A N 7
ATOM 10111 C CA . ASP A 1 69 ? -16.119 6.958 2.445 1.00 0.00 69 ASP A CA 7
ATOM 10112 C C . ASP A 1 69 ? -15.017 6.093 1.832 1.00 0.00 69 ASP A C 7
ATOM 10113 O O . ASP A 1 69 ? -13.908 6.005 2.355 1.00 0.00 69 ASP A O 7
ATOM 10122 N N . MET A 1 70 ? -15.358 5.453 0.721 1.00 0.00 70 MET A N 7
ATOM 10123 C CA . MET A 1 70 ? -14.456 4.569 -0.010 1.00 0.00 70 MET A CA 7
ATOM 10124 C C . MET A 1 70 ? -13.007 5.067 -0.062 1.00 0.00 70 MET A C 7
ATOM 10125 O O . MET A 1 70 ? -12.108 4.465 0.538 1.00 0.00 70 MET A O 7
ATOM 10139 N N . TYR A 1 71 ? -12.776 6.137 -0.814 1.00 0.00 71 TYR A N 7
ATOM 10140 C CA . TYR A 1 71 ? -11.430 6.668 -0.980 1.00 0.00 71 TYR A CA 7
ATOM 10141 C C . TYR A 1 71 ? -10.835 7.146 0.327 1.00 0.00 71 TYR A C 7
ATOM 10142 O O . TYR A 1 71 ? -9.620 7.109 0.494 1.00 0.00 71 TYR A O 7
ATOM 10160 N N . LYS A 1 72 ? -11.678 7.543 1.271 1.00 0.00 72 LYS A N 7
ATOM 10161 C CA . LYS A 1 72 ? -11.182 7.959 2.570 1.00 0.00 72 LYS A CA 7
ATOM 10162 C C . LYS A 1 72 ? -10.744 6.720 3.337 1.00 0.00 72 LYS A C 7
ATOM 10163 O O . LYS A 1 72 ? -9.730 6.728 4.031 1.00 0.00 72 LYS A O 7
ATOM 10182 N N . ALA A 1 73 ? -11.502 5.631 3.166 1.00 0.00 73 ALA A N 7
ATOM 10183 C CA . ALA A 1 73 ? -11.168 4.362 3.795 1.00 0.00 73 ALA A CA 7
ATOM 10184 C C . ALA A 1 73 ? -9.807 3.946 3.274 1.00 0.00 73 ALA A C 7
ATOM 10185 O O . ALA A 1 73 ? -8.894 3.619 4.034 1.00 0.00 73 ALA A O 7
ATOM 10192 N N . ILE A 1 74 ? -9.670 4.046 1.953 1.00 0.00 74 ILE A N 7
ATOM 10193 C CA . ILE A 1 74 ? -8.411 3.770 1.289 1.00 0.00 74 ILE A CA 7
ATOM 10194 C C . ILE A 1 74 ? -7.408 4.812 1.761 1.00 0.00 74 ILE A C 7
ATOM 10195 O O . ILE A 1 74 ? -6.233 4.521 2.005 1.00 0.00 74 ILE A O 7
ATOM 10203 N N . ASN A 1 75 ? -7.925 6.025 1.943 1.00 0.00 75 ASN A N 7
ATOM 10204 C CA . ASN A 1 75 ? -7.160 7.142 2.445 1.00 0.00 75 ASN A CA 7
ATOM 10205 C C . ASN A 1 75 ? -6.582 6.778 3.806 1.00 0.00 75 ASN A C 7
ATOM 10206 O O . ASN A 1 75 ? -5.436 7.099 4.124 1.00 0.00 75 ASN A O 7
ATOM 10215 N N . GLU A 1 76 ? -7.393 6.074 4.589 1.00 0.00 76 GLU A N 7
ATOM 10216 C CA . GLU A 1 76 ? -6.992 5.614 5.911 1.00 0.00 76 GLU A CA 7
ATOM 10217 C C . GLU A 1 76 ? -5.970 4.483 5.788 1.00 0.00 76 GLU A C 7
ATOM 10218 O O . GLU A 1 76 ? -4.867 4.565 6.336 1.00 0.00 76 GLU A O 7
ATOM 10230 N N . VAL A 1 77 ? -6.339 3.430 5.050 1.00 0.00 77 VAL A N 7
ATOM 10231 C CA . VAL A 1 77 ? -5.448 2.292 4.840 1.00 0.00 77 VAL A CA 7
ATOM 10232 C C . VAL A 1 77 ? -4.064 2.764 4.445 1.00 0.00 77 VAL A C 7
ATOM 10233 O O . VAL A 1 77 ? -3.066 2.388 5.057 1.00 0.00 77 VAL A O 7
ATOM 10240 N N . GLU A 1 78 ? -4.014 3.597 3.411 1.00 0.00 78 GLU A N 7
ATOM 10241 C CA . GLU A 1 78 ? -2.749 4.125 2.935 1.00 0.00 78 GLU A CA 7
ATOM 10242 C C . GLU A 1 78 ? -1.995 4.794 4.076 1.00 0.00 78 GLU A C 7
ATOM 10243 O O . GLU A 1 78 ? -0.768 4.734 4.146 1.00 0.00 78 GLU A O 7
ATOM 10255 N N . GLU A 1 79 ? -2.745 5.413 4.981 1.00 0.00 79 GLU A N 7
ATOM 10256 C CA . GLU A 1 79 ? -2.153 6.076 6.132 1.00 0.00 79 GLU A CA 7
ATOM 10257 C C . GLU A 1 79 ? -1.579 5.042 7.089 1.00 0.00 79 GLU A C 7
ATOM 10258 O O . GLU A 1 79 ? -0.466 5.197 7.591 1.00 0.00 79 GLU A O 7
ATOM 10270 N N . LYS A 1 80 ? -2.335 3.972 7.324 1.00 0.00 80 LYS A N 7
ATOM 10271 C CA . LYS A 1 80 ? -1.878 2.906 8.206 1.00 0.00 80 LYS A CA 7
ATOM 10272 C C . LYS A 1 80 ? -0.683 2.198 7.579 1.00 0.00 80 LYS A C 7
ATOM 10273 O O . LYS A 1 80 ? 0.349 1.995 8.224 1.00 0.00 80 LYS A O 7
ATOM 10292 N N . LEU A 1 81 ? -0.830 1.838 6.307 1.00 0.00 81 LEU A N 7
ATOM 10293 C CA . LEU A 1 81 ? 0.235 1.166 5.575 1.00 0.00 81 LEU A CA 7
ATOM 10294 C C . LEU A 1 81 ? 1.482 2.048 5.526 1.00 0.00 81 LEU A C 7
ATOM 10295 O O . LEU A 1 81 ? 2.596 1.577 5.771 1.00 0.00 81 LEU A O 7
ATOM 10305 N N . GLU A 1 82 ? 1.293 3.337 5.239 1.00 0.00 82 GLU A N 7
ATOM 10306 C CA . GLU A 1 82 ? 2.413 4.267 5.196 1.00 0.00 82 GLU A CA 7
ATOM 10307 C C . GLU A 1 82 ? 3.018 4.407 6.583 1.00 0.00 82 GLU A C 7
ATOM 10308 O O . GLU A 1 82 ? 4.230 4.285 6.763 1.00 0.00 82 GLU A O 7
ATOM 10320 N N . ARG A 1 83 ? 2.157 4.641 7.570 1.00 0.00 83 ARG A N 7
ATOM 10321 C CA . ARG A 1 83 ? 2.600 4.772 8.953 1.00 0.00 83 ARG A CA 7
ATOM 10322 C C . ARG A 1 83 ? 3.466 3.576 9.333 1.00 0.00 83 ARG A C 7
ATOM 10323 O O . ARG A 1 83 ? 4.574 3.731 9.853 1.00 0.00 83 ARG A O 7
ATOM 10344 N N . GLN A 1 84 ? 2.962 2.379 9.038 1.00 0.00 84 GLN A N 7
ATOM 10345 C CA . GLN A 1 84 ? 3.702 1.158 9.321 1.00 0.00 84 GLN A CA 7
ATOM 10346 C C . GLN A 1 84 ? 5.015 1.171 8.545 1.00 0.00 84 GLN A C 7
ATOM 10347 O O . GLN A 1 84 ? 6.072 0.824 9.080 1.00 0.00 84 GLN A O 7
ATOM 10359 N N . LEU A 1 85 ? 4.947 1.617 7.287 1.00 0.00 85 LEU A N 7
ATOM 10360 C CA . LEU A 1 85 ? 6.140 1.722 6.455 1.00 0.00 85 LEU A CA 7
ATOM 10361 C C . LEU A 1 85 ? 7.177 2.560 7.191 1.00 0.00 85 LEU A C 7
ATOM 10362 O O . LEU A 1 85 ? 8.330 2.152 7.366 1.00 0.00 85 LEU A O 7
ATOM 10372 N N . ASN A 1 86 ? 6.735 3.728 7.652 1.00 0.00 86 ASN A N 7
ATOM 10373 C CA . ASN A 1 86 ? 7.593 4.624 8.406 1.00 0.00 86 ASN A CA 7
ATOM 10374 C C . ASN A 1 86 ? 8.100 3.907 9.647 1.00 0.00 86 ASN A C 7
ATOM 10375 O O . ASN A 1 86 ? 9.240 4.098 10.063 1.00 0.00 86 ASN A O 7
ATOM 10384 N N . LYS A 1 87 ? 7.251 3.050 10.211 1.00 0.00 87 LYS A N 7
ATOM 10385 C CA . LYS A 1 87 ? 7.631 2.272 11.380 1.00 0.00 87 LYS A CA 7
ATOM 10386 C C . LYS A 1 87 ? 8.835 1.413 11.043 1.00 0.00 87 LYS A C 7
ATOM 10387 O O . LYS A 1 87 ? 9.839 1.423 11.753 1.00 0.00 87 LYS A O 7
ATOM 10406 N N . LEU A 1 88 ? 8.733 0.677 9.938 1.00 0.00 88 LEU A N 7
ATOM 10407 C CA . LEU A 1 88 ? 9.830 -0.172 9.503 1.00 0.00 88 LEU A CA 7
ATOM 10408 C C . LEU A 1 88 ? 11.066 0.676 9.270 1.00 0.00 88 LEU A C 7
ATOM 10409 O O . LEU A 1 88 ? 12.102 0.485 9.907 1.00 0.00 88 LEU A O 7
ATOM 10419 N N . GLN A 1 89 ? 10.938 1.628 8.352 1.00 0.00 89 GLN A N 7
ATOM 10420 C CA . GLN A 1 89 ? 12.039 2.533 8.030 1.00 0.00 89 GLN A CA 7
ATOM 10421 C C . GLN A 1 89 ? 12.560 3.209 9.299 1.00 0.00 89 GLN A C 7
ATOM 10422 O O . GLN A 1 89 ? 13.720 3.616 9.369 1.00 0.00 89 GLN A O 7
ATOM 10434 N N . HIS A 1 90 ? 11.688 3.314 10.301 1.00 0.00 90 HIS A N 7
ATOM 10435 C CA . HIS A 1 90 ? 12.039 3.927 11.578 1.00 0.00 90 HIS A CA 7
ATOM 10436 C C . HIS A 1 90 ? 12.820 2.955 12.447 1.00 0.00 90 HIS A C 7
ATOM 10437 O O . HIS A 1 90 ? 13.969 3.204 12.810 1.00 0.00 90 HIS A O 7
ATOM 10452 N N . LYS A 1 91 ? 12.159 1.855 12.785 1.00 0.00 91 LYS A N 7
ATOM 10453 C CA . LYS A 1 91 ? 12.725 0.811 13.626 1.00 0.00 91 LYS A CA 7
ATOM 10454 C C . LYS A 1 91 ? 13.367 1.381 14.890 1.00 0.00 91 LYS A C 7
ATOM 10455 O O . LYS A 1 91 ? 14.458 1.948 14.853 1.00 0.00 91 LYS A O 7
ATOM 10474 N N . SER A 1 92 ? 12.673 1.220 16.013 1.00 0.00 92 SER A N 7
ATOM 10475 C CA . SER A 1 92 ? 13.165 1.709 17.295 1.00 0.00 92 SER A CA 7
ATOM 10476 C C . SER A 1 92 ? 13.413 0.548 18.254 1.00 0.00 92 SER A C 7
ATOM 10477 O O . SER A 1 92 ? 13.465 -0.609 17.838 1.00 0.00 92 SER A O 7
ATOM 10485 N N . GLU A 1 93 ? 13.564 0.862 19.537 1.00 0.00 93 GLU A N 7
ATOM 10486 C CA . GLU A 1 93 ? 13.806 -0.160 20.547 1.00 0.00 93 GLU A CA 7
ATOM 10487 C C . GLU A 1 93 ? 12.571 -1.033 20.747 1.00 0.00 93 GLU A C 7
ATOM 10488 O O . GLU A 1 93 ? 12.583 -2.224 20.436 1.00 0.00 93 GLU A O 7
ATOM 10500 N N . SER A 1 94 ? 11.507 -0.433 21.271 1.00 0.00 94 SER A N 7
ATOM 10501 C CA . SER A 1 94 ? 10.264 -1.157 21.514 1.00 0.00 94 SER A CA 7
ATOM 10502 C C . SER A 1 94 ? 9.604 -1.564 20.200 1.00 0.00 94 SER A C 7
ATOM 10503 O O . SER A 1 94 ? 10.042 -1.163 19.122 1.00 0.00 94 SER A O 7
ATOM 10511 N N . ARG A 1 95 ? 8.548 -2.365 20.298 1.00 0.00 95 ARG A N 7
ATOM 10512 C CA . ARG A 1 95 ? 7.824 -2.828 19.120 1.00 0.00 95 ARG A CA 7
ATOM 10513 C C . ARG A 1 95 ? 6.508 -3.492 19.517 1.00 0.00 95 ARG A C 7
ATOM 10514 O O . ARG A 1 95 ? 6.495 -4.468 20.268 1.00 0.00 95 ARG A O 7
ATOM 10535 N N . ARG A 1 96 ? 5.403 -2.957 19.007 1.00 0.00 96 ARG A N 7
ATOM 10536 C CA . ARG A 1 96 ? 4.083 -3.497 19.309 1.00 0.00 96 ARG A CA 7
ATOM 10537 C C . ARG A 1 96 ? 3.011 -2.815 18.464 1.00 0.00 96 ARG A C 7
ATOM 10538 O O . ARG A 1 96 ? 3.161 -1.660 18.066 1.00 0.00 96 ARG A O 7
ATOM 10559 N N . ALA A 1 97 ? 1.928 -3.538 18.194 1.00 0.00 97 ALA A N 7
ATOM 10560 C CA . ALA A 1 97 ? 0.830 -3.004 17.397 1.00 0.00 97 ALA A CA 7
ATOM 10561 C C . ALA A 1 97 ? -0.438 -3.828 17.588 1.00 0.00 97 ALA A C 7
ATOM 10562 O O . ALA A 1 97 ? -0.441 -5.041 17.376 1.00 0.00 97 ALA A O 7
ATOM 10569 N N . ASP A 1 98 ? -1.515 -3.161 17.988 1.00 0.00 98 ASP A N 7
ATOM 10570 C CA . ASP A 1 98 ? -2.792 -3.830 18.207 1.00 0.00 98 ASP A CA 7
ATOM 10571 C C . ASP A 1 98 ? -3.910 -3.137 17.434 1.00 0.00 98 ASP A C 7
ATOM 10572 O O . ASP A 1 98 ? -3.801 -1.961 17.087 1.00 0.00 98 ASP A O 7
ATOM 10581 N N . GLU A 1 99 ? -4.983 -3.873 17.168 1.00 0.00 99 GLU A N 7
ATOM 10582 C CA . GLU A 1 99 ? -6.121 -3.329 16.436 1.00 0.00 99 GLU A CA 7
ATOM 10583 C C . GLU A 1 99 ? -7.437 -3.784 17.058 1.00 0.00 99 GLU A C 7
ATOM 10584 O O . GLU A 1 99 ? -7.552 -4.912 17.536 1.00 0.00 99 GLU A O 7
ATOM 10596 N N . ARG A 1 100 ? -8.427 -2.897 17.051 1.00 0.00 100 ARG A N 7
ATOM 10597 C CA . ARG A 1 100 ? -9.736 -3.207 17.614 1.00 0.00 100 ARG A CA 7
ATOM 10598 C C . ARG A 1 100 ? -10.559 -4.051 16.646 1.00 0.00 100 ARG A C 7
ATOM 10599 O O . ARG A 1 100 ? -10.146 -4.295 15.513 1.00 0.00 100 ARG A O 7
ATOM 10620 N N . LEU A 1 101 ? -11.727 -4.495 17.102 1.00 0.00 101 LEU A N 7
ATOM 10621 C CA . LEU A 1 101 ? -12.609 -5.312 16.277 1.00 0.00 101 LEU A CA 7
ATOM 10622 C C . LEU A 1 101 ? -13.941 -4.608 16.042 1.00 0.00 101 LEU A C 7
ATOM 10623 O O . LEU A 1 101 ? -14.141 -3.474 16.476 1.00 0.00 101 LEU A O 7
ATOM 10633 N N . LYS A 1 102 ? -14.851 -5.289 15.352 1.00 0.00 102 LYS A N 7
ATOM 10634 C CA . LYS A 1 102 ? -16.165 -4.729 15.059 1.00 0.00 102 LYS A CA 7
ATOM 10635 C C . LYS A 1 102 ? -17.182 -5.146 16.117 1.00 0.00 102 LYS A C 7
ATOM 10636 O O . LYS A 1 102 ? -17.056 -6.206 16.730 1.00 0.00 102 LYS A O 7
ATOM 10655 N N . ASP A 1 103 ? -18.188 -4.303 16.327 1.00 0.00 103 ASP A N 7
ATOM 10656 C CA . ASP A 1 103 ? -19.227 -4.586 17.311 1.00 0.00 103 ASP A CA 7
ATOM 10657 C C . ASP A 1 103 ? -18.631 -4.714 18.709 1.00 0.00 103 ASP A C 7
ATOM 10658 O O . ASP A 1 103 ? -18.390 -5.820 19.193 1.00 0.00 103 ASP A O 7
ATOM 10667 N N . SER A 1 104 ? -18.395 -3.575 19.353 1.00 0.00 104 SER A N 7
ATOM 10668 C CA . SER A 1 104 ? -17.827 -3.561 20.697 1.00 0.00 104 SER A CA 7
ATOM 10669 C C . SER A 1 104 ? -18.794 -2.924 21.689 1.00 0.00 104 SER A C 7
ATOM 10670 O O . SER A 1 104 ? -19.880 -2.481 21.316 1.00 0.00 104 SER A O 7
ATOM 10678 N N . PHE A 1 105 ? -18.392 -2.880 22.954 1.00 0.00 105 PHE A N 7
ATOM 10679 C CA . PHE A 1 105 ? -19.223 -2.297 24.000 1.00 0.00 105 PHE A CA 7
ATOM 10680 C C . PHE A 1 105 ? -19.021 -0.787 24.078 1.00 0.00 105 PHE A C 7
ATOM 10681 O O . PHE A 1 105 ? -19.943 -0.044 24.416 1.00 0.00 105 PHE A O 7
ATOM 10698 N N . GLU A 1 106 ? -17.810 -0.340 23.762 1.00 0.00 106 GLU A N 7
ATOM 10699 C CA . GLU A 1 106 ? -17.488 1.081 23.795 1.00 0.00 106 GLU A CA 7
ATOM 10700 C C . GLU A 1 106 ? -17.453 1.664 22.386 1.00 0.00 106 GLU A C 7
ATOM 10701 O O . GLU A 1 106 ? -16.958 1.032 21.453 1.00 0.00 106 GLU A O 7
ATOM 10713 N N . ASN A 1 107 ? -17.983 2.874 22.239 1.00 0.00 107 ASN A N 7
ATOM 10714 C CA . ASN A 1 107 ? -18.014 3.543 20.944 1.00 0.00 107 ASN A CA 7
ATOM 10715 C C . ASN A 1 107 ? -18.808 2.728 19.929 1.00 0.00 107 ASN A C 7
ATOM 10716 O O . ASN A 1 107 ? -19.690 3.259 19.258 1.00 99.99 107 ASN A O 7
ATOM 10725 N N . MET A 1 1 ? 7.192 -4.338 -8.560 1.00 0.00 1 MET A N 8
ATOM 10726 C CA . MET A 1 1 ? 6.234 -4.666 -7.472 1.00 0.00 1 MET A CA 8
ATOM 10727 C C . MET A 1 1 ? 4.801 -4.336 -7.880 1.00 0.00 1 MET A C 8
ATOM 10728 O O . MET A 1 1 ? 4.258 -3.304 -7.489 1.00 0.00 1 MET A O 8
ATOM 10744 N N . THR A 1 2 ? 4.194 -5.221 -8.665 1.00 0.00 2 THR A N 8
ATOM 10745 C CA . THR A 1 2 ? 2.823 -5.021 -9.120 1.00 0.00 2 THR A CA 8
ATOM 10746 C C . THR A 1 2 ? 1.840 -5.234 -7.973 1.00 0.00 2 THR A C 8
ATOM 10747 O O . THR A 1 2 ? 1.815 -6.297 -7.354 1.00 0.00 2 THR A O 8
ATOM 10755 N N . LEU A 1 3 ? 1.033 -4.216 -7.693 1.00 0.00 3 LEU A N 8
ATOM 10756 C CA . LEU A 1 3 ? 0.051 -4.292 -6.618 1.00 0.00 3 LEU A CA 8
ATOM 10757 C C . LEU A 1 3 ? -1.181 -5.071 -7.061 1.00 0.00 3 LEU A C 8
ATOM 10758 O O . LEU A 1 3 ? -1.960 -4.600 -7.889 1.00 0.00 3 LEU A O 8
ATOM 10768 N N . ASN A 1 4 ? -1.354 -6.262 -6.499 1.00 0.00 4 ASN A N 8
ATOM 10769 C CA . ASN A 1 4 ? -2.499 -7.098 -6.833 1.00 0.00 4 ASN A CA 8
ATOM 10770 C C . ASN A 1 4 ? -3.700 -6.738 -5.965 1.00 0.00 4 ASN A C 8
ATOM 10771 O O . ASN A 1 4 ? -3.559 -6.092 -4.922 1.00 0.00 4 ASN A O 8
ATOM 10780 N N . ILE A 1 5 ? -4.881 -7.150 -6.403 1.00 0.00 5 ILE A N 8
ATOM 10781 C CA . ILE A 1 5 ? -6.103 -6.855 -5.670 1.00 0.00 5 ILE A CA 8
ATOM 10782 C C . ILE A 1 5 ? -7.056 -8.044 -5.661 1.00 0.00 5 ILE A C 8
ATOM 10783 O O . ILE A 1 5 ? -6.973 -8.929 -6.514 1.00 0.00 5 ILE A O 8
ATOM 10791 N N . THR A 1 6 ? -7.960 -8.057 -4.687 1.00 0.00 6 THR A N 8
ATOM 10792 C CA . THR A 1 6 ? -8.930 -9.137 -4.556 1.00 0.00 6 THR A CA 8
ATOM 10793 C C . THR A 1 6 ? -10.088 -8.724 -3.650 1.00 0.00 6 THR A C 8
ATOM 10794 O O . THR A 1 6 ? -10.022 -8.884 -2.431 1.00 0.00 6 THR A O 8
ATOM 10802 N N . SER A 1 7 ? -11.149 -8.196 -4.253 1.00 0.00 7 SER A N 8
ATOM 10803 C CA . SER A 1 7 ? -12.321 -7.768 -3.496 1.00 0.00 7 SER A CA 8
ATOM 10804 C C . SER A 1 7 ? -13.358 -8.887 -3.435 1.00 0.00 7 SER A C 8
ATOM 10805 O O . SER A 1 7 ? -13.754 -9.435 -4.464 1.00 0.00 7 SER A O 8
ATOM 10813 N N . LYS A 1 8 ? -13.780 -9.233 -2.224 1.00 0.00 8 LYS A N 8
ATOM 10814 C CA . LYS A 1 8 ? -14.756 -10.301 -2.025 1.00 0.00 8 LYS A CA 8
ATOM 10815 C C . LYS A 1 8 ? -16.087 -10.007 -2.722 1.00 0.00 8 LYS A C 8
ATOM 10816 O O . LYS A 1 8 ? -16.791 -10.928 -3.134 1.00 0.00 8 LYS A O 8
ATOM 10835 N N . GLN A 1 9 ? -16.437 -8.729 -2.846 1.00 0.00 9 GLN A N 8
ATOM 10836 C CA . GLN A 1 9 ? -17.696 -8.351 -3.486 1.00 0.00 9 GLN A CA 8
ATOM 10837 C C . GLN A 1 9 ? -17.474 -7.337 -4.611 1.00 0.00 9 GLN A C 8
ATOM 10838 O O . GLN A 1 9 ? -17.271 -7.720 -5.763 1.00 0.00 9 GLN A O 8
ATOM 10850 N N . MET A 1 10 ? -17.520 -6.045 -4.280 1.00 0.00 10 MET A N 8
ATOM 10851 C CA . MET A 1 10 ? -17.329 -4.992 -5.275 1.00 0.00 10 MET A CA 8
ATOM 10852 C C . MET A 1 10 ? -16.109 -5.279 -6.140 1.00 0.00 10 MET A C 8
ATOM 10853 O O . MET A 1 10 ? -14.970 -5.170 -5.684 1.00 0.00 10 MET A O 8
ATOM 10867 N N . ASP A 1 11 ? -16.356 -5.657 -7.388 1.00 0.00 11 ASP A N 8
ATOM 10868 C CA . ASP A 1 11 ? -15.280 -5.974 -8.314 1.00 0.00 11 ASP A CA 8
ATOM 10869 C C . ASP A 1 11 ? -14.305 -4.811 -8.457 1.00 0.00 11 ASP A C 8
ATOM 10870 O O . 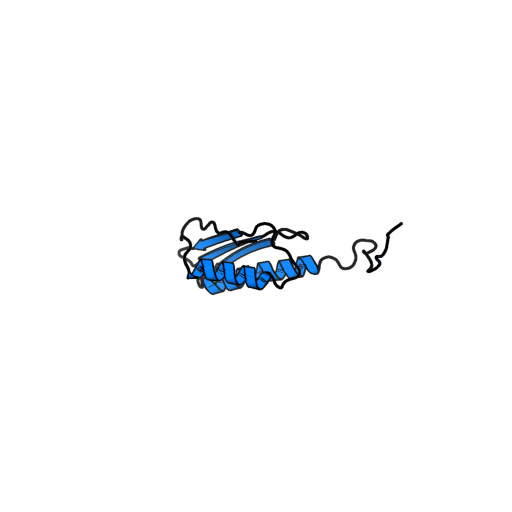ASP A 1 11 ? -14.465 -3.771 -7.818 1.00 0.00 11 ASP A O 8
ATOM 10879 N N . ILE A 1 12 ? -13.295 -4.996 -9.301 1.00 0.00 12 ILE A N 8
ATOM 10880 C CA . ILE A 1 12 ? -12.291 -3.962 -9.531 1.00 0.00 12 ILE A CA 8
ATOM 10881 C C . ILE A 1 12 ? -12.587 -3.198 -10.817 1.00 0.00 12 ILE A C 8
ATOM 10882 O O . ILE A 1 12 ? -12.895 -3.792 -11.849 1.00 0.00 12 ILE A O 8
ATOM 10890 N N . THR A 1 13 ? -12.485 -1.878 -10.741 1.00 0.00 13 THR A N 8
ATOM 10891 C CA . THR A 1 13 ? -12.735 -1.019 -11.890 1.00 0.00 13 THR A CA 8
ATOM 10892 C C . THR A 1 13 ? -11.706 0.110 -11.942 1.00 0.00 13 THR A C 8
ATOM 10893 O O . THR A 1 13 ? -10.904 0.268 -11.022 1.00 0.00 13 THR A O 8
ATOM 10901 N N . PRO A 1 14 ? -11.711 0.909 -13.023 1.00 0.00 14 PRO A N 8
ATOM 10902 C CA . PRO A 1 14 ? -10.770 2.021 -13.198 1.00 0.00 14 PRO A CA 8
ATOM 10903 C C . PRO A 1 14 ? -10.484 2.783 -11.905 1.00 0.00 14 PRO A C 8
ATOM 10904 O O . PRO A 1 14 ? -9.333 3.097 -11.607 1.00 0.00 14 PRO A O 8
ATOM 10915 N N . ALA A 1 15 ? -11.533 3.082 -11.144 1.00 0.00 15 ALA A N 8
ATOM 10916 C CA . ALA A 1 15 ? -11.377 3.812 -9.890 1.00 0.00 15 ALA A CA 8
ATOM 10917 C C . ALA A 1 15 ? -10.394 3.108 -8.961 1.00 0.00 15 ALA A C 8
ATOM 10918 O O . ALA A 1 15 ? -9.221 3.475 -8.900 1.00 0.00 15 ALA A O 8
ATOM 10925 N N . ILE A 1 16 ? -10.870 2.090 -8.243 1.00 0.00 16 ILE A N 8
ATOM 10926 C CA . ILE A 1 16 ? -10.012 1.342 -7.329 1.00 0.00 16 ILE A CA 8
ATOM 10927 C C . ILE A 1 16 ? -8.714 0.948 -8.022 1.00 0.00 16 ILE A C 8
ATOM 10928 O O . ILE A 1 16 ? -7.635 1.316 -7.571 1.00 0.00 16 ILE A O 8
ATOM 10936 N N . ARG A 1 17 ? -8.820 0.222 -9.137 1.00 0.00 17 ARG A N 8
ATOM 10937 C CA . ARG A 1 17 ? -7.639 -0.188 -9.893 1.00 0.00 17 ARG A CA 8
ATOM 10938 C C . ARG A 1 17 ? -6.613 0.935 -9.899 1.00 0.00 17 ARG A C 8
ATOM 10939 O O . ARG A 1 17 ? -5.514 0.809 -9.359 1.00 0.00 17 ARG A O 8
ATOM 10960 N N . GLU A 1 18 ? -7.008 2.045 -10.509 1.00 0.00 18 GLU A N 8
ATOM 10961 C CA . GLU A 1 18 ? -6.159 3.225 -10.594 1.00 0.00 18 GLU A CA 8
ATOM 10962 C C . GLU A 1 18 ? -5.760 3.708 -9.201 1.00 0.00 18 GLU A C 8
ATOM 10963 O O . GLU A 1 18 ? -4.612 4.084 -8.971 1.00 0.00 18 GLU A O 8
ATOM 10975 N N . HIS A 1 19 ? -6.712 3.682 -8.272 1.00 0.00 19 HIS A N 8
ATOM 10976 C CA . HIS A 1 19 ? -6.457 4.099 -6.902 1.00 0.00 19 HIS A CA 8
ATOM 10977 C C . HIS A 1 19 ? -5.419 3.178 -6.276 1.00 0.00 19 HIS A C 8
ATOM 10978 O O . HIS A 1 19 ? -4.275 3.568 -6.052 1.00 0.00 19 HIS A O 8
ATOM 10993 N N . LEU A 1 20 ? -5.831 1.938 -6.031 1.00 0.00 20 LEU A N 8
ATOM 10994 C CA . LEU A 1 20 ? -4.957 0.912 -5.468 1.00 0.00 20 LEU A CA 8
ATOM 10995 C C . LEU A 1 20 ? -3.575 0.971 -6.128 1.00 0.00 20 LEU A C 8
ATOM 10996 O O . LEU A 1 20 ? -2.545 1.080 -5.450 1.00 0.00 20 LEU A O 8
ATOM 11006 N N . GLU A 1 21 ? -3.564 0.940 -7.460 1.00 0.00 21 GLU A N 8
ATOM 11007 C CA . GLU A 1 21 ? -2.319 1.026 -8.213 1.00 0.00 21 GLU A CA 8
ATOM 11008 C C . GLU A 1 21 ? -1.606 2.327 -7.870 1.00 0.00 21 GLU A C 8
ATOM 11009 O O . GLU A 1 21 ? -0.429 2.328 -7.500 1.00 0.00 21 GLU A O 8
ATOM 11021 N N . GLU A 1 22 ? -2.338 3.434 -7.978 1.00 0.00 22 GLU A N 8
ATOM 11022 C CA . GLU A 1 22 ? -1.789 4.746 -7.659 1.00 0.00 22 GLU A CA 8
ATOM 11023 C C . GLU A 1 22 ? -1.178 4.728 -6.263 1.00 0.00 22 GLU A C 8
ATOM 11024 O O . GLU A 1 22 ? -0.098 5.276 -6.039 1.00 0.00 22 GLU A O 8
ATOM 11036 N N . ARG A 1 23 ? -1.869 4.071 -5.331 1.00 0.00 23 ARG A N 8
ATOM 11037 C CA . ARG A 1 23 ? -1.381 3.958 -3.966 1.00 0.00 23 ARG A CA 8
ATOM 11038 C C . ARG A 1 23 ? -0.026 3.268 -3.970 1.00 0.00 23 ARG A C 8
ATOM 11039 O O . ARG A 1 23 ? 0.918 3.720 -3.317 1.00 0.00 23 ARG A O 8
ATOM 11060 N N . LEU A 1 24 ? 0.077 2.185 -4.741 1.00 0.00 24 LEU A N 8
ATOM 11061 C CA . LEU A 1 24 ? 1.339 1.464 -4.853 1.00 0.00 24 LEU A CA 8
ATOM 11062 C C . LEU A 1 24 ? 2.398 2.384 -5.444 1.00 0.00 24 LEU A C 8
ATOM 11063 O O . LEU A 1 24 ? 3.500 2.510 -4.908 1.00 0.00 24 LEU A O 8
ATOM 11073 N N . ALA A 1 25 ? 2.045 3.039 -6.548 1.00 0.00 25 ALA A N 8
ATOM 11074 C CA . ALA A 1 25 ? 2.954 3.966 -7.207 1.00 0.00 25 ALA A CA 8
ATOM 11075 C C . ALA A 1 25 ? 3.361 5.073 -6.245 1.00 0.00 25 ALA A C 8
ATOM 11076 O O . ALA A 1 25 ? 4.507 5.522 -6.244 1.00 0.00 25 ALA A O 8
ATOM 11083 N N . LYS A 1 26 ? 2.414 5.493 -5.411 1.00 0.00 26 LYS A N 8
ATOM 11084 C CA . LYS A 1 26 ? 2.672 6.532 -4.426 1.00 0.00 26 LYS A CA 8
ATOM 11085 C C . LYS A 1 26 ? 3.632 6.011 -3.363 1.00 0.00 26 LYS A C 8
ATOM 11086 O O . LYS A 1 26 ? 4.534 6.721 -2.922 1.00 0.00 26 LYS A O 8
ATOM 11105 N N . LEU A 1 27 ? 3.438 4.753 -2.971 1.00 0.00 27 LEU A N 8
ATOM 11106 C CA . LEU A 1 27 ? 4.298 4.126 -1.975 1.00 0.00 27 LEU A CA 8
ATOM 11107 C C . LEU A 1 27 ? 5.623 3.693 -2.602 1.00 0.00 27 LEU A C 8
ATOM 11108 O O . LEU A 1 27 ? 6.555 3.308 -1.899 1.00 0.00 27 LEU A O 8
ATOM 11118 N N . GLY A 1 28 ? 5.704 3.767 -3.930 1.00 0.00 28 GLY A N 8
ATOM 11119 C CA . GLY A 1 28 ? 6.925 3.391 -4.617 1.00 0.00 28 GLY A CA 8
ATOM 11120 C C . GLY A 1 28 ? 8.093 4.277 -4.230 1.00 0.00 28 GLY A C 8
ATOM 11121 O O . GLY A 1 28 ? 9.237 3.826 -4.187 1.00 0.00 28 GLY A O 8
ATOM 11125 N N . LYS A 1 29 ? 7.800 5.543 -3.945 1.00 0.00 29 LYS A N 8
ATOM 11126 C CA . LYS A 1 29 ? 8.833 6.498 -3.556 1.00 0.00 29 LYS A CA 8
ATOM 11127 C C . LYS A 1 29 ? 9.258 6.298 -2.102 1.00 0.00 29 LYS A C 8
ATOM 11128 O O . LYS A 1 29 ? 10.233 6.892 -1.644 1.00 0.00 29 LYS A O 8
ATOM 11147 N N . TRP A 1 30 ? 8.524 5.456 -1.381 1.00 0.00 30 TRP A N 8
ATOM 11148 C CA . TRP A 1 30 ? 8.827 5.176 0.014 1.00 0.00 30 TRP A CA 8
ATOM 11149 C C . TRP A 1 30 ? 9.959 4.161 0.121 1.00 0.00 30 TRP A C 8
ATOM 11150 O O . TRP A 1 30 ? 9.717 2.960 0.042 1.00 0.00 30 TRP A O 8
ATOM 11171 N N . GLN A 1 31 ? 11.195 4.661 0.284 1.00 0.00 31 GLN A N 8
ATOM 11172 C CA . GLN A 1 31 ? 12.395 3.816 0.388 1.00 0.00 31 GLN A CA 8
ATOM 11173 C C . GLN A 1 31 ? 12.078 2.414 0.908 1.00 0.00 31 GLN A C 8
ATOM 11174 O O . GLN A 1 31 ? 12.290 2.105 2.080 1.00 0.00 31 GLN A O 8
ATOM 11186 N N . THR A 1 32 ? 11.555 1.577 0.019 1.00 0.00 32 THR A N 8
ATOM 11187 C CA . THR A 1 32 ? 11.188 0.220 0.361 1.00 0.00 32 THR A CA 8
ATOM 11188 C C . THR A 1 32 ? 10.963 -0.597 -0.912 1.00 0.00 32 THR A C 8
ATOM 11189 O O . THR A 1 32 ? 10.834 -0.039 -2.001 1.00 0.00 32 THR A O 8
ATOM 11197 N N . GLN A 1 33 ? 10.899 -1.911 -0.762 1.00 0.00 33 GLN A N 8
ATOM 11198 C CA . GLN A 1 33 ? 10.669 -2.803 -1.885 1.00 0.00 33 GLN A CA 8
ATOM 11199 C C . GLN A 1 33 ? 9.483 -3.684 -1.569 1.00 0.00 33 GLN A C 8
ATOM 11200 O O . GLN A 1 33 ? 9.609 -4.710 -0.900 1.00 0.00 33 GLN A O 8
ATOM 11212 N N . LEU A 1 34 ? 8.326 -3.249 -2.021 1.00 0.00 34 LEU A N 8
ATOM 11213 C CA . LEU A 1 34 ? 7.096 -3.960 -1.758 1.00 0.00 34 LEU A CA 8
ATOM 11214 C C . LEU A 1 34 ? 7.157 -5.405 -2.233 1.00 0.00 34 LEU A C 8
ATOM 11215 O O . LEU A 1 34 ? 6.893 -5.703 -3.399 1.00 0.00 34 LEU A O 8
ATOM 11225 N N . ILE A 1 35 ? 7.491 -6.298 -1.311 1.00 0.00 35 ILE A N 8
ATOM 11226 C CA . ILE A 1 35 ? 7.574 -7.716 -1.608 1.00 0.00 35 ILE A CA 8
ATOM 11227 C C . ILE A 1 35 ? 6.179 -8.298 -1.815 1.00 0.00 35 ILE A C 8
ATOM 11228 O O . ILE A 1 35 ? 5.498 -8.657 -0.855 1.00 0.00 35 ILE A O 8
ATOM 11236 N N . SER A 1 36 ? 5.758 -8.381 -3.071 1.00 0.00 36 SER A N 8
ATOM 11237 C CA . SER A 1 36 ? 4.440 -8.914 -3.397 1.00 0.00 36 SER A CA 8
ATOM 11238 C C . SER A 1 36 ? 3.348 -8.130 -2.673 1.00 0.00 36 SER A C 8
ATOM 11239 O O . SER A 1 36 ? 3.028 -8.406 -1.517 1.00 0.00 36 SER A O 8
ATOM 11247 N N . PRO A 1 37 ? 2.781 -7.121 -3.351 1.00 0.00 37 PRO A N 8
ATOM 11248 C CA . PRO A 1 37 ? 1.746 -6.256 -2.809 1.00 0.00 37 PRO A CA 8
ATOM 11249 C C . PRO A 1 37 ? 0.330 -6.689 -3.188 1.00 0.00 37 PRO A C 8
ATOM 11250 O O . PRO A 1 37 ? 0.069 -7.078 -4.328 1.00 0.00 37 PRO A O 8
ATOM 11261 N N . HIS A 1 38 ? -0.586 -6.592 -2.226 1.00 0.00 38 HIS A N 8
ATOM 11262 C CA . HIS A 1 38 ? -1.982 -6.947 -2.449 1.00 0.00 38 HIS A CA 8
ATOM 11263 C C . HIS A 1 38 ? -2.903 -5.897 -1.860 1.00 0.00 38 HIS A C 8
ATOM 11264 O O . HIS A 1 38 ? -2.473 -5.019 -1.112 1.00 0.00 38 HIS A O 8
ATOM 11279 N N . PHE A 1 39 ? -4.178 -6.018 -2.182 1.00 0.00 39 PHE A N 8
ATOM 11280 C CA . PHE A 1 39 ? -5.180 -5.103 -1.668 1.00 0.00 39 PHE A CA 8
ATOM 11281 C C . PHE A 1 39 ? -6.545 -5.777 -1.573 1.00 0.00 39 PHE A C 8
ATOM 11282 O O . PHE A 1 39 ? -7.264 -5.886 -2.561 1.00 0.00 39 PHE A O 8
ATOM 11299 N N . VAL A 1 40 ? -6.902 -6.217 -0.372 1.00 0.00 40 VAL A N 8
ATOM 11300 C CA . VAL A 1 40 ? -8.178 -6.860 -0.143 1.00 0.00 40 VAL A CA 8
ATOM 11301 C C . VAL A 1 40 ? -9.221 -5.811 0.223 1.00 0.00 40 VAL A C 8
ATOM 11302 O O . VAL A 1 40 ? -9.245 -5.307 1.345 1.00 0.00 40 VAL A O 8
ATOM 11309 N N . LEU A 1 41 ? -10.061 -5.463 -0.745 1.00 0.00 41 LEU A N 8
ATOM 11310 C CA . LEU A 1 41 ? -11.084 -4.443 -0.540 1.00 0.00 41 LEU A CA 8
ATOM 11311 C C . LEU A 1 41 ? -12.490 -5.027 -0.502 1.00 0.00 41 LEU A C 8
ATOM 11312 O O . LEU A 1 41 ? -12.803 -5.970 -1.224 1.00 0.00 41 LEU A O 8
ATOM 11322 N N . ASN A 1 42 ? -13.341 -4.442 0.337 1.00 0.00 42 ASN A N 8
ATOM 11323 C CA . ASN A 1 42 ? -14.723 -4.891 0.447 1.00 0.00 42 ASN A CA 8
ATOM 11324 C C . ASN A 1 42 ? -15.653 -3.755 0.867 1.00 0.00 42 ASN A C 8
ATOM 11325 O O . ASN A 1 42 ? -15.212 -2.686 1.290 1.00 0.00 42 ASN A O 8
ATOM 11334 N N . LYS A 1 43 ? -16.949 -4.010 0.754 1.00 0.00 43 LYS A N 8
ATOM 11335 C CA . LYS A 1 43 ? -17.969 -3.034 1.119 1.00 0.00 43 LYS A CA 8
ATOM 11336 C C . LYS A 1 43 ? -18.975 -3.650 2.081 1.00 0.00 43 LYS A C 8
ATOM 11337 O O . LYS A 1 43 ? -19.030 -4.868 2.245 1.00 0.00 43 LYS A O 8
ATOM 11356 N N . VAL A 1 44 ? -19.796 -2.797 2.672 1.00 0.00 44 VAL A N 8
ATOM 11357 C CA . VAL A 1 44 ? -20.835 -3.242 3.572 1.00 0.00 44 VAL A CA 8
ATOM 11358 C C . VAL A 1 44 ? -21.891 -2.154 3.769 1.00 0.00 44 VAL A C 8
ATOM 11359 O O . VAL A 1 44 ? -21.635 -0.975 3.535 1.00 0.00 44 VAL A O 8
ATOM 11366 N N . PRO A 1 45 ? -23.104 -2.536 4.196 1.00 0.00 45 PRO A N 8
ATOM 11367 C CA . PRO A 1 45 ? -24.197 -1.584 4.412 1.00 0.00 45 PRO A CA 8
ATOM 11368 C C . PRO A 1 45 ? -23.777 -0.386 5.259 1.00 0.00 45 PRO A C 8
ATOM 11369 O O . PRO A 1 45 ? -24.136 0.754 4.961 1.00 0.00 45 PRO A O 8
ATOM 11380 N N . ASN A 1 46 ? -23.029 -0.654 6.321 1.00 0.00 46 ASN A N 8
ATOM 11381 C CA . ASN A 1 46 ? -22.571 0.398 7.225 1.00 0.00 46 ASN A CA 8
ATOM 11382 C C . ASN A 1 46 ? -21.335 1.130 6.691 1.00 0.00 46 ASN A C 8
ATOM 11383 O O . ASN A 1 46 ? -20.766 1.970 7.389 1.00 0.00 46 ASN A O 8
ATOM 11392 N N . GLY A 1 47 ? -20.914 0.815 5.467 1.00 0.00 47 GLY A N 8
ATOM 11393 C CA . GLY A 1 47 ? -19.751 1.465 4.908 1.00 0.00 47 GLY A CA 8
ATOM 11394 C C . GLY A 1 47 ? -18.943 0.548 4.021 1.00 0.00 47 GLY A C 8
ATOM 11395 O O . GLY A 1 47 ? -19.460 -0.400 3.438 1.00 0.00 47 GLY A O 8
ATOM 11399 N N . PHE A 1 48 ? -17.669 0.845 3.926 1.00 0.00 48 PHE A N 8
ATOM 11400 C CA . PHE A 1 48 ? -16.748 0.069 3.119 1.00 0.00 48 PHE A CA 8
ATOM 11401 C C . PHE A 1 48 ? -15.642 -0.513 3.983 1.00 0.00 48 PHE A C 8
ATOM 11402 O O . PHE A 1 48 ? -14.947 0.223 4.689 1.00 0.00 48 PHE A O 8
ATOM 11419 N N . SER A 1 49 ? -15.457 -1.826 3.899 1.00 0.00 49 SER A N 8
ATOM 11420 C CA . SER A 1 49 ? -14.402 -2.485 4.642 1.00 0.00 49 SER A CA 8
ATOM 11421 C C . SER A 1 49 ? -13.262 -2.778 3.696 1.00 0.00 49 SER A C 8
ATOM 11422 O O . SER A 1 49 ? -13.431 -3.448 2.681 1.00 0.00 49 SER A O 8
ATOM 11430 N N . VAL A 1 50 ? -12.116 -2.239 4.019 1.00 0.00 50 VAL A N 8
ATOM 11431 C CA . VAL A 1 50 ? -10.943 -2.398 3.180 1.00 0.00 50 VAL A CA 8
ATOM 11432 C C . VAL A 1 50 ? -9.746 -2.903 3.977 1.00 0.00 50 VAL A C 8
ATOM 11433 O O . VAL A 1 50 ? -9.605 -2.599 5.159 1.00 0.00 50 VAL A O 8
ATOM 11440 N N . GLU A 1 51 ? -8.889 -3.675 3.317 1.00 0.00 51 GLU A N 8
ATOM 11441 C CA . GLU A 1 51 ? -7.696 -4.224 3.954 1.00 0.00 51 GLU A CA 8
ATOM 11442 C C . GLU A 1 51 ? -6.587 -4.416 2.927 1.00 0.00 51 GLU A C 8
ATOM 11443 O O . GLU A 1 51 ? -6.791 -5.038 1.885 1.00 0.00 51 GLU A O 8
ATOM 11455 N N . ALA A 1 52 ? -5.415 -3.879 3.232 1.00 0.00 52 ALA A N 8
ATOM 11456 C CA . ALA A 1 52 ? -4.268 -3.987 2.338 1.00 0.00 52 ALA A CA 8
ATOM 11457 C C . ALA A 1 52 ? -3.209 -4.913 2.922 1.00 0.00 52 ALA A C 8
ATOM 11458 O O . ALA A 1 52 ? -3.117 -5.073 4.139 1.00 0.00 52 ALA A O 8
ATOM 11465 N N . SER A 1 53 ? -2.413 -5.524 2.050 1.00 0.00 53 SER A N 8
ATOM 11466 C CA . SER A 1 53 ? -1.366 -6.436 2.490 1.00 0.00 53 SER A CA 8
ATOM 11467 C C . SER A 1 53 ? -0.177 -6.429 1.533 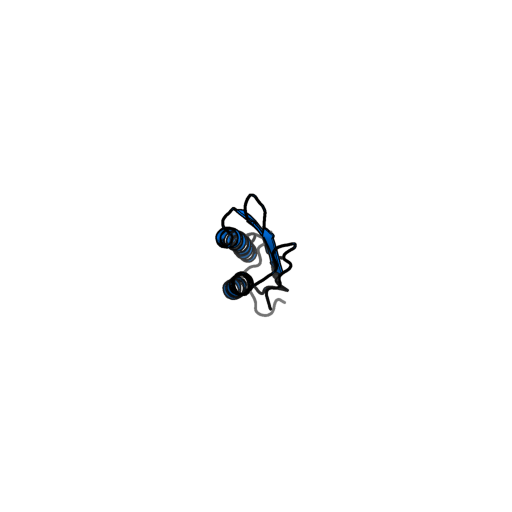1.00 0.00 53 SER A C 8
ATOM 11468 O O . SER A 1 53 ? -0.238 -6.998 0.443 1.00 0.00 53 SER A O 8
ATOM 11476 N N . ILE A 1 54 ? 0.908 -5.794 1.962 1.00 0.00 54 ILE A N 8
ATOM 11477 C CA . ILE A 1 54 ? 2.129 -5.724 1.165 1.00 0.00 54 ILE A CA 8
ATOM 11478 C C . ILE A 1 54 ? 3.281 -6.368 1.933 1.00 0.00 54 ILE A C 8
ATOM 11479 O O . ILE A 1 54 ? 3.102 -6.804 3.068 1.00 0.00 54 ILE A O 8
ATOM 11487 N N . GLY A 1 55 ? 4.459 -6.435 1.319 1.00 0.00 55 GLY A N 8
ATOM 11488 C CA . GLY A 1 55 ? 5.598 -7.031 1.979 1.00 0.00 55 GLY A CA 8
ATOM 11489 C C . GLY A 1 55 ? 6.820 -6.152 1.922 1.00 0.00 55 GLY A C 8
ATOM 11490 O O . GLY A 1 55 ? 6.989 -5.357 1.000 1.00 0.00 55 GLY A O 8
ATOM 11494 N N . THR A 1 56 ? 7.672 -6.305 2.914 1.00 0.00 56 THR A N 8
ATOM 11495 C CA . THR A 1 56 ? 8.905 -5.531 2.993 1.00 0.00 56 THR A CA 8
ATOM 11496 C C . THR A 1 56 ? 10.007 -6.345 3.656 1.00 0.00 56 THR A C 8
ATOM 11497 O O . THR A 1 56 ? 9.756 -7.046 4.637 1.00 0.00 56 THR A O 8
ATOM 11505 N N . PRO A 1 57 ? 11.254 -6.251 3.163 1.00 0.00 57 PRO A N 8
ATOM 11506 C CA . PRO A 1 57 ? 12.367 -6.976 3.770 1.00 0.00 57 PRO A CA 8
ATOM 11507 C C . PRO A 1 57 ? 12.469 -6.700 5.268 1.00 0.00 57 PRO A C 8
ATOM 11508 O O . PRO A 1 57 ? 13.145 -7.428 5.996 1.00 0.00 57 PRO A O 8
ATOM 11519 N N . LEU A 1 58 ? 11.804 -5.634 5.726 1.00 0.00 58 LEU A N 8
ATOM 11520 C CA . LEU A 1 58 ? 11.844 -5.267 7.136 1.00 0.00 58 LEU A CA 8
ATOM 11521 C C . LEU A 1 58 ? 10.633 -5.821 7.883 1.00 0.00 58 LEU A C 8
ATOM 11522 O O . LEU A 1 58 ? 10.684 -6.034 9.095 1.00 0.00 58 LEU A O 8
ATOM 11532 N N . GLY A 1 59 ? 9.547 -6.056 7.153 1.00 0.00 59 GLY A N 8
ATOM 11533 C CA . GLY A 1 59 ? 8.342 -6.587 7.763 1.00 0.00 59 GLY A CA 8
ATOM 11534 C C . GLY A 1 59 ? 7.136 -6.489 6.853 1.00 0.00 59 GLY A C 8
ATOM 11535 O O . GLY A 1 59 ? 6.936 -5.478 6.187 1.00 0.00 59 GLY A O 8
ATOM 11539 N N . ASN A 1 60 ? 6.331 -7.547 6.822 1.00 0.00 60 ASN A N 8
ATOM 11540 C CA . ASN A 1 60 ? 5.141 -7.578 5.986 1.00 0.00 60 ASN A CA 8
ATOM 11541 C C . ASN A 1 60 ? 4.194 -6.436 6.339 1.00 0.00 60 ASN A C 8
ATOM 11542 O O . ASN A 1 60 ? 3.978 -6.137 7.514 1.00 0.00 60 ASN A O 8
ATOM 11551 N N . LEU A 1 61 ? 3.627 -5.808 5.316 1.00 0.00 61 LEU A N 8
ATOM 11552 C CA . LEU A 1 61 ? 2.697 -4.705 5.521 1.00 0.00 61 LEU A CA 8
ATOM 11553 C C . LEU A 1 61 ? 1.256 -5.186 5.443 1.00 0.00 61 LEU A C 8
ATOM 11554 O O . LEU A 1 61 ? 0.893 -5.955 4.554 1.00 0.00 61 LEU A O 8
ATOM 11564 N N . LEU A 1 62 ? 0.432 -4.704 6.364 1.00 0.00 62 LEU A N 8
ATOM 11565 C CA . LEU A 1 62 ? -0.978 -5.052 6.391 1.00 0.00 62 LEU A CA 8
ATOM 11566 C C . LEU A 1 62 ? -1.778 -3.920 7.006 1.00 0.00 62 LEU A C 8
ATOM 11567 O O . LEU A 1 62 ? -1.303 -3.219 7.897 1.00 0.00 62 LEU A O 8
ATOM 11577 N N . ALA A 1 63 ? -2.993 -3.750 6.524 1.00 0.00 63 ALA A N 8
ATOM 11578 C CA . ALA A 1 63 ? -3.870 -2.702 7.021 1.00 0.00 63 ALA A CA 8
ATOM 11579 C C . ALA A 1 63 ? -5.326 -3.056 6.775 1.00 0.00 63 ALA A C 8
ATOM 11580 O O . ALA A 1 63 ? -5.633 -3.914 5.949 1.00 0.00 63 ALA A O 8
ATOM 11587 N N . SER A 1 64 ? -6.220 -2.392 7.495 1.00 0.00 64 SER A N 8
ATOM 11588 C CA . SER A 1 64 ? -7.649 -2.644 7.351 1.00 0.00 64 SER A CA 8
ATOM 11589 C C . SER A 1 64 ? -8.466 -1.531 7.995 1.00 0.00 64 SER A C 8
ATOM 11590 O O . SER A 1 64 ? -8.198 -1.127 9.128 1.00 0.00 64 SER A O 8
ATOM 11598 N N . ALA A 1 65 ? -9.461 -1.036 7.268 1.00 0.00 65 ALA A N 8
ATOM 11599 C CA . ALA A 1 65 ? -10.312 0.033 7.775 1.00 0.00 65 ALA A CA 8
ATOM 11600 C C . ALA A 1 65 ? -11.734 -0.080 7.236 1.00 0.00 65 ALA A C 8
ATOM 11601 O O . ALA A 1 65 ? -11.950 -0.484 6.093 1.00 0.00 65 ALA A O 8
ATOM 11608 N N . THR A 1 66 ? -12.701 0.290 8.072 1.00 0.00 66 THR A N 8
ATOM 11609 C CA . THR A 1 66 ? -14.109 0.246 7.694 1.00 0.00 66 THR A CA 8
ATOM 11610 C C . THR A 1 66 ? -14.738 1.624 7.853 1.00 0.00 66 THR A C 8
ATOM 11611 O O . THR A 1 66 ? -14.709 2.201 8.940 1.00 0.00 66 THR A O 8
ATOM 11619 N N . SER A 1 67 ? -15.301 2.158 6.772 1.00 0.00 67 SER A N 8
ATOM 11620 C CA . SER A 1 67 ? -15.921 3.475 6.829 1.00 0.00 67 SER A CA 8
ATOM 11621 C C . SER A 1 67 ? -16.857 3.696 5.651 1.00 0.00 67 SER A C 8
ATOM 11622 O O . SER A 1 67 ? -16.744 3.034 4.624 1.00 0.00 67 SER A O 8
ATOM 11630 N N . ASP A 1 68 ? -17.768 4.649 5.802 1.00 0.00 68 ASP A N 8
ATOM 11631 C CA . ASP A 1 68 ? -18.712 4.972 4.741 1.00 0.00 68 ASP A CA 8
ATOM 11632 C C . ASP A 1 68 ? -18.034 5.783 3.641 1.00 0.00 68 ASP A C 8
ATOM 11633 O O . ASP A 1 68 ? -18.672 6.172 2.662 1.00 0.00 68 ASP A O 8
ATOM 11642 N N . ASP A 1 69 ? -16.736 6.041 3.806 1.00 0.00 69 ASP A N 8
ATOM 11643 C CA . ASP A 1 69 ? -15.982 6.808 2.829 1.00 0.00 69 ASP A CA 8
ATOM 11644 C C . ASP A 1 69 ? -14.905 5.947 2.172 1.00 0.00 69 ASP A C 8
ATOM 11645 O O . ASP A 1 69 ? -13.791 5.828 2.677 1.00 0.00 69 ASP A O 8
ATOM 11654 N N . MET A 1 70 ? -15.267 5.346 1.044 1.00 0.00 70 MET A N 8
ATOM 11655 C CA . MET A 1 70 ? -14.377 4.477 0.280 1.00 0.00 70 MET A CA 8
ATOM 11656 C C . MET A 1 70 ? -12.934 4.978 0.246 1.00 0.00 70 MET A C 8
ATOM 11657 O O . MET A 1 70 ? -12.039 4.383 0.857 1.00 0.00 70 MET A O 8
ATOM 11671 N N . TYR A 1 71 ? -12.710 6.050 -0.493 1.00 0.00 71 TYR A N 8
ATOM 11672 C CA . TYR A 1 71 ? -11.370 6.600 -0.638 1.00 0.00 71 TYR A CA 8
ATOM 11673 C C . TYR A 1 71 ? -10.798 7.058 0.688 1.00 0.00 71 TYR A C 8
ATOM 11674 O O . TYR A 1 71 ? -9.583 7.165 0.828 1.00 0.00 71 TYR A O 8
ATOM 11692 N N . LYS A 1 72 ? -11.660 7.267 1.678 1.00 0.00 72 LYS A N 8
ATOM 11693 C CA . LYS A 1 72 ? -11.194 7.639 3.003 1.00 0.00 72 LYS A CA 8
ATOM 11694 C C . LYS A 1 72 ? -10.715 6.379 3.709 1.00 0.00 72 LYS A C 8
ATOM 11695 O O . LYS A 1 72 ? -9.697 6.381 4.397 1.00 0.00 72 LYS A O 8
ATOM 11714 N N . ALA A 1 73 ? -11.446 5.280 3.487 1.00 0.00 73 ALA A N 8
ATOM 11715 C CA . ALA A 1 73 ? -11.072 3.992 4.051 1.00 0.00 73 ALA A CA 8
ATOM 11716 C C . ALA A 1 73 ? -9.712 3.636 3.486 1.00 0.00 73 ALA A C 8
ATOM 11717 O O . ALA A 1 73 ? -8.782 3.275 4.212 1.00 0.00 73 ALA A O 8
ATOM 11724 N N . ILE A 1 74 ? -9.596 3.832 2.174 1.00 0.00 74 ILE A N 8
ATOM 11725 C CA . ILE A 1 74 ? -8.340 3.628 1.474 1.00 0.00 74 ILE A CA 8
ATOM 11726 C C . ILE A 1 74 ? -7.360 4.668 1.994 1.00 0.00 74 ILE A C 8
ATOM 11727 O O . ILE A 1 74 ? -6.176 4.394 2.212 1.00 0.00 74 ILE A O 8
ATOM 11735 N N . ASN A 1 75 ? -7.906 5.855 2.247 1.00 0.00 75 ASN A N 8
ATOM 11736 C CA . ASN A 1 75 ? -7.164 6.961 2.806 1.00 0.00 75 ASN A CA 8
ATOM 11737 C C . ASN A 1 75 ? -6.552 6.531 4.132 1.00 0.00 75 ASN A C 8
ATOM 11738 O O . ASN A 1 75 ? -5.416 6.876 4.457 1.00 0.00 75 ASN A O 8
ATOM 11747 N N . GLU A 1 76 ? -7.324 5.748 4.880 1.00 0.00 76 GLU A N 8
ATOM 11748 C CA . GLU A 1 76 ? -6.886 5.221 6.165 1.00 0.00 76 GLU A CA 8
ATOM 11749 C C . GLU A 1 76 ? -5.846 4.119 5.958 1.00 0.00 76 GLU A C 8
ATOM 11750 O O . GLU A 1 76 ? -4.734 4.191 6.491 1.00 0.00 76 GLU A O 8
ATOM 11762 N N . VAL A 1 77 ? -6.206 3.101 5.169 1.00 0.00 77 VAL A N 8
ATOM 11763 C CA . VAL A 1 77 ? -5.295 1.996 4.881 1.00 0.00 77 VAL A CA 8
ATOM 11764 C C . VAL A 1 77 ? -3.928 2.522 4.493 1.00 0.00 77 VAL A C 8
ATOM 11765 O O . VAL A 1 77 ? -2.911 2.125 5.061 1.00 0.00 77 VAL A O 8
ATOM 11772 N N . GLU A 1 78 ? -3.912 3.426 3.521 1.00 0.00 78 GLU A N 8
ATOM 11773 C CA . GLU A 1 78 ? -2.666 4.012 3.061 1.00 0.00 78 GLU A CA 8
ATOM 11774 C C . GLU A 1 78 ? -1.903 4.605 4.238 1.00 0.00 78 GLU A C 8
ATOM 11775 O O . GLU A 1 78 ? -0.672 4.583 4.273 1.00 0.00 78 GLU A O 8
ATOM 11787 N N . GLU A 1 79 ? -2.650 5.119 5.210 1.00 0.00 79 GLU A N 8
ATOM 11788 C CA . GLU A 1 79 ? -2.054 5.702 6.402 1.00 0.00 79 GLU A CA 8
ATOM 11789 C C . GLU A 1 79 ? -1.447 4.608 7.266 1.00 0.00 79 GLU A C 8
ATOM 11790 O O . GLU A 1 79 ? -0.321 4.736 7.748 1.00 0.00 79 GLU A O 8
ATOM 11802 N N . LYS A 1 80 ? -2.190 3.517 7.444 1.00 0.00 80 LYS A N 8
ATOM 11803 C CA . LYS A 1 80 ? -1.698 2.396 8.235 1.00 0.00 80 LYS A CA 8
ATOM 11804 C C . LYS A 1 80 ? -0.508 1.753 7.532 1.00 0.00 80 LYS A C 8
ATOM 11805 O O . LYS A 1 80 ? 0.536 1.511 8.142 1.00 0.00 80 LYS A O 8
ATOM 11824 N N . LEU A 1 81 ? -0.671 1.496 6.238 1.00 0.00 81 LEU A N 8
ATOM 11825 C CA . LEU A 1 81 ? 0.390 0.897 5.436 1.00 0.00 81 LEU A CA 8
ATOM 11826 C C . LEU A 1 81 ? 1.620 1.805 5.423 1.00 0.00 81 LEU A C 8
ATOM 11827 O O . LEU A 1 81 ? 2.748 1.338 5.603 1.00 0.00 81 LEU A O 8
ATOM 11837 N N . GLU A 1 82 ? 1.401 3.107 5.232 1.00 0.00 82 GLU A N 8
ATOM 11838 C CA . GLU A 1 82 ? 2.503 4.062 5.223 1.00 0.00 82 GLU A CA 8
ATOM 11839 C C . GLU A 1 82 ? 3.140 4.126 6.602 1.00 0.00 82 GLU A C 8
ATOM 11840 O O . GLU A 1 82 ? 4.346 3.914 6.756 1.00 0.00 82 GLU A O 8
ATOM 11852 N N . ARG A 1 83 ? 2.316 4.398 7.609 1.00 0.00 83 ARG A N 8
ATOM 11853 C CA . ARG A 1 83 ? 2.793 4.464 8.985 1.00 0.00 83 ARG A CA 8
ATOM 11854 C C . ARG A 1 83 ? 3.635 3.232 9.292 1.00 0.00 83 ARG A C 8
ATOM 11855 O O . ARG A 1 83 ? 4.727 3.329 9.860 1.00 0.00 83 ARG A O 8
ATOM 11876 N N . GLN A 1 84 ? 3.131 2.073 8.876 1.00 0.00 84 GLN A N 8
ATOM 11877 C CA . GLN A 1 84 ? 3.845 0.823 9.069 1.00 0.00 84 GLN A CA 8
ATOM 11878 C C . GLN A 1 84 ? 5.156 0.868 8.296 1.00 0.00 84 GLN A C 8
ATOM 11879 O O . GLN A 1 84 ? 6.200 0.445 8.796 1.00 0.00 84 GLN A O 8
ATOM 11891 N N . LEU A 1 85 ? 5.101 1.422 7.082 1.00 0.00 85 LEU A N 8
ATOM 11892 C CA . LEU A 1 85 ? 6.295 1.562 6.257 1.00 0.00 85 LEU A CA 8
ATOM 11893 C C . LEU A 1 85 ? 7.352 2.331 7.040 1.00 0.00 85 LEU A C 8
ATOM 11894 O O . LEU A 1 85 ? 8.496 1.886 7.191 1.00 0.00 85 LEU A O 8
ATOM 11904 N N . ASN A 1 86 ? 6.939 3.485 7.561 1.00 0.00 86 ASN A N 8
ATOM 11905 C CA . ASN A 1 86 ? 7.820 4.323 8.358 1.00 0.00 86 ASN A CA 8
ATOM 11906 C C . ASN A 1 86 ? 8.319 3.542 9.564 1.00 0.00 86 ASN A C 8
ATOM 11907 O O . ASN A 1 86 ? 9.484 3.641 9.939 1.00 0.00 86 ASN A O 8
ATOM 11916 N N . LYS A 1 87 ? 7.433 2.738 10.151 1.00 0.00 87 LYS A N 8
ATOM 11917 C CA . LYS A 1 87 ? 7.803 1.915 11.297 1.00 0.00 87 LYS A CA 8
ATOM 11918 C C . LYS A 1 87 ? 8.930 0.974 10.909 1.00 0.00 87 LYS A C 8
ATOM 11919 O O . LYS A 1 87 ? 9.971 0.928 11.563 1.00 0.00 87 LYS A O 8
ATOM 11938 N N . LEU A 1 88 ? 8.721 0.233 9.824 1.00 0.00 88 LEU A N 8
ATOM 11939 C CA . LEU A 1 88 ? 9.735 -0.693 9.340 1.00 0.00 88 LEU A CA 8
ATOM 11940 C C . LEU A 1 88 ? 11.047 0.050 9.143 1.00 0.00 88 LEU A C 8
ATOM 11941 O O . LEU A 1 88 ? 12.101 -0.385 9.607 1.00 0.00 88 LEU A O 8
ATOM 11951 N N . GLN A 1 89 ? 10.964 1.189 8.461 1.00 0.00 89 GLN A N 8
ATOM 11952 C CA . GLN A 1 89 ? 12.140 2.014 8.213 1.00 0.00 89 GLN A CA 8
ATOM 11953 C C . GLN A 1 89 ? 12.688 2.559 9.529 1.00 0.00 89 GLN A C 8
ATOM 11954 O O . GLN A 1 89 ? 13.887 2.805 9.663 1.00 0.00 89 GLN A O 8
ATOM 11966 N N . HIS A 1 90 ? 11.795 2.740 10.498 1.00 0.00 90 HIS A N 8
ATOM 11967 C CA . HIS A 1 90 ? 12.170 3.248 11.811 1.00 0.00 90 HIS A CA 8
ATOM 11968 C C . HIS A 1 90 ? 12.913 2.186 12.605 1.00 0.00 90 HIS A C 8
ATOM 11969 O O . HIS A 1 90 ? 14.018 2.417 13.098 1.00 0.00 90 HIS A O 8
ATOM 11984 N N . LYS A 1 91 ? 12.289 1.021 12.735 1.00 0.00 91 LYS A N 8
ATOM 11985 C CA . LYS A 1 91 ? 12.874 -0.085 13.478 1.00 0.00 91 LYS A CA 8
ATOM 11986 C C . LYS A 1 91 ? 14.297 -0.374 13.008 1.00 0.00 91 LYS A C 8
ATOM 11987 O O . LYS A 1 91 ? 15.267 0.008 13.663 1.00 0.00 91 LYS A O 8
ATOM 12006 N N . SER A 1 92 ? 14.415 -1.052 11.870 1.00 0.00 92 SER A N 8
ATOM 12007 C CA . SER A 1 92 ? 15.719 -1.392 11.312 1.00 0.00 92 SER A CA 8
ATOM 12008 C C . SER A 1 92 ? 16.540 -2.212 12.303 1.00 0.00 92 SER A C 8
ATOM 12009 O O . SER A 1 92 ? 16.095 -2.484 13.418 1.00 0.00 92 SER A O 8
ATOM 12017 N N . GLU A 1 93 ? 17.741 -2.603 11.888 1.00 0.00 93 GLU A N 8
ATOM 12018 C CA . GLU A 1 93 ? 18.624 -3.392 12.738 1.00 0.00 93 GLU A CA 8
ATOM 12019 C C . GLU A 1 93 ? 19.977 -3.604 12.068 1.00 0.00 93 GLU A C 8
ATOM 12020 O O . GLU A 1 93 ? 21.000 -3.107 12.539 1.00 0.00 93 GLU A O 8
ATOM 12032 N N . SER A 1 94 ? 19.975 -4.346 10.965 1.00 0.00 94 SER A N 8
ATOM 12033 C CA . SER A 1 94 ? 21.203 -4.625 10.229 1.00 0.00 94 SER A CA 8
ATOM 12034 C C . SER A 1 94 ? 20.898 -5.326 8.909 1.00 0.00 94 SER A C 8
ATOM 12035 O O . SER A 1 94 ? 20.063 -6.229 8.852 1.00 0.00 94 SER A O 8
ATOM 12043 N N . ARG A 1 95 ? 21.581 -4.905 7.849 1.00 0.00 95 ARG A N 8
ATOM 12044 C CA . ARG A 1 95 ? 21.383 -5.493 6.530 1.00 0.00 95 ARG A CA 8
ATOM 12045 C C . ARG A 1 95 ? 21.713 -6.983 6.544 1.00 0.00 95 ARG A C 8
ATOM 12046 O O . ARG A 1 95 ? 20.846 -7.822 6.299 1.00 0.00 95 ARG A O 8
ATOM 12067 N N . ARG A 1 96 ? 22.971 -7.303 6.833 1.00 0.00 96 ARG A N 8
ATOM 12068 C CA . ARG A 1 96 ? 23.415 -8.692 6.879 1.00 0.00 96 ARG A CA 8
ATOM 12069 C C . ARG A 1 96 ? 23.266 -9.356 5.514 1.00 0.00 96 ARG A C 8
ATOM 12070 O O . ARG A 1 96 ? 22.358 -9.030 4.750 1.00 0.00 96 ARG A O 8
ATOM 12091 N N . ALA A 1 97 ? 24.165 -10.288 5.212 1.00 0.00 97 ALA A N 8
ATOM 12092 C CA . ALA A 1 97 ? 24.133 -10.995 3.937 1.00 0.00 97 ALA A CA 8
ATOM 12093 C C . ALA A 1 97 ? 24.103 -12.508 4.137 1.00 0.00 97 ALA A C 8
ATOM 12094 O O . ALA A 1 97 ? 23.450 -13.228 3.383 1.00 0.00 97 ALA A O 8
ATOM 12101 N N . ASP A 1 98 ? 24.815 -12.985 5.152 1.00 0.00 98 ASP A N 8
ATOM 12102 C CA . ASP A 1 98 ? 24.867 -14.417 5.439 1.00 0.00 98 ASP A CA 8
ATOM 12103 C C . ASP A 1 98 ? 23.556 -14.905 6.049 1.00 0.00 98 ASP A C 8
ATOM 12104 O O . ASP A 1 98 ? 22.825 -15.677 5.429 1.00 0.00 98 ASP A O 8
ATOM 12113 N N . GLU A 1 99 ? 23.265 -14.451 7.262 1.00 0.00 99 GLU A N 8
ATOM 12114 C CA . GLU A 1 99 ? 22.040 -14.843 7.955 1.00 0.00 99 GLU A CA 8
ATOM 12115 C C . GLU A 1 99 ? 21.986 -14.232 9.352 1.00 0.00 99 GLU A C 8
ATOM 12116 O O . GLU A 1 99 ? 22.966 -13.656 9.826 1.00 0.00 99 GLU A O 8
ATOM 12128 N N . ARG A 1 100 ? 20.837 -14.363 10.006 1.00 0.00 100 ARG A N 8
ATOM 12129 C CA . ARG A 1 100 ? 20.655 -13.827 11.350 1.00 0.00 100 ARG A CA 8
ATOM 12130 C C . ARG A 1 100 ? 20.454 -14.950 12.362 1.00 0.00 100 ARG A C 8
ATOM 12131 O O . ARG A 1 100 ? 19.767 -14.776 13.368 1.00 0.00 100 ARG A O 8
ATOM 12152 N N . LEU A 1 101 ? 21.058 -16.103 12.089 1.00 0.00 101 LEU A N 8
ATOM 12153 C CA . LEU A 1 101 ? 20.946 -17.255 12.975 1.00 0.00 101 LEU A CA 8
ATOM 12154 C C . LEU A 1 101 ? 19.496 -17.716 13.090 1.00 0.00 101 LEU A C 8
ATOM 12155 O O . LEU A 1 101 ? 18.640 -16.984 13.589 1.00 0.00 101 LEU A O 8
ATOM 12165 N N . LYS A 1 102 ? 19.228 -18.931 12.626 1.00 0.00 102 LYS A N 8
ATOM 12166 C CA . LYS A 1 102 ? 17.882 -19.489 12.676 1.00 0.00 102 LYS A CA 8
ATOM 12167 C C . LYS A 1 102 ? 17.923 -21.014 12.656 1.00 0.00 102 LYS A C 8
ATOM 12168 O O . LYS A 1 102 ? 18.561 -21.616 11.793 1.00 0.00 102 LYS A O 8
ATOM 12187 N N . ASP A 1 103 ? 17.237 -21.633 13.612 1.00 0.00 103 ASP A N 8
ATOM 12188 C CA . ASP A 1 103 ? 17.194 -23.088 13.704 1.00 0.00 103 ASP A CA 8
ATOM 12189 C C . ASP A 1 103 ? 15.756 -23.595 13.628 1.00 0.00 103 ASP A C 8
ATOM 12190 O O . ASP A 1 103 ? 15.418 -24.622 14.214 1.00 0.00 103 ASP A O 8
ATOM 12199 N N . SER A 1 104 ? 14.916 -22.868 12.899 1.00 0.00 104 SER A N 8
ATOM 12200 C CA . SER A 1 104 ? 13.514 -23.244 12.744 1.00 0.00 104 SER A CA 8
ATOM 12201 C C . SER A 1 104 ? 12.801 -23.250 14.092 1.00 0.00 104 SER A C 8
ATOM 12202 O O . SER A 1 104 ? 13.423 -23.453 15.134 1.00 0.00 104 SER A O 8
ATOM 12210 N N . PHE A 1 105 ? 11.492 -23.025 14.064 1.00 0.00 105 PHE A N 8
ATOM 12211 C CA . PHE A 1 105 ? 10.693 -23.004 15.283 1.00 0.00 105 PHE A CA 8
ATOM 12212 C C . PHE A 1 105 ? 9.207 -23.132 14.962 1.00 0.00 105 PHE A C 8
ATOM 12213 O O . PHE A 1 105 ? 8.698 -22.476 14.053 1.00 0.00 105 PHE A O 8
ATOM 12230 N N . GLU A 1 106 ? 8.516 -23.983 15.715 1.00 0.00 106 GLU A N 8
ATOM 12231 C CA . GLU A 1 106 ? 7.088 -24.197 15.511 1.00 0.00 106 GLU A CA 8
ATOM 12232 C C . GLU A 1 106 ? 6.271 -23.112 16.206 1.00 0.00 106 GLU A C 8
ATOM 12233 O O . GLU A 1 106 ? 5.192 -22.740 15.741 1.00 0.00 106 GLU A O 8
ATOM 12245 N N . ASN A 1 107 ? 6.791 -22.608 17.319 1.00 0.00 107 ASN A N 8
ATOM 12246 C CA . ASN A 1 107 ? 6.110 -21.564 18.077 1.00 0.00 107 ASN A CA 8
ATOM 12247 C C . ASN A 1 107 ? 7.115 -20.672 18.798 1.00 0.00 107 ASN A C 8
ATOM 12248 O O . ASN A 1 107 ? 7.043 -19.449 18.701 1.00 99.99 107 ASN A O 8
ATOM 12257 N N . MET A 1 1 ? 6.781 -4.571 -8.274 1.00 0.00 1 MET A N 9
ATOM 12258 C CA . MET A 1 1 ? 5.883 -4.769 -7.105 1.00 0.00 1 MET A CA 9
ATOM 12259 C C . MET A 1 1 ? 4.442 -4.402 -7.448 1.00 0.00 1 MET A C 9
ATOM 12260 O O . MET A 1 1 ? 3.811 -3.609 -6.750 1.00 0.00 1 MET A O 9
ATOM 12276 N N . THR A 1 2 ? 3.924 -4.985 -8.526 1.00 0.00 2 THR A N 9
ATOM 12277 C CA . THR A 1 2 ? 2.556 -4.719 -8.959 1.00 0.00 2 THR A CA 9
ATOM 12278 C C . THR A 1 2 ? 1.564 -4.993 -7.832 1.00 0.00 2 THR A C 9
ATOM 12279 O O . THR A 1 2 ? 1.497 -6.105 -7.309 1.00 0.00 2 THR A O 9
ATOM 12287 N N . LEU A 1 3 ? 0.800 -3.971 -7.459 1.00 0.00 3 LEU A N 9
ATOM 12288 C CA . LEU A 1 3 ? -0.184 -4.103 -6.391 1.00 0.00 3 LEU A CA 9
ATOM 12289 C C . LEU A 1 3 ? -1.415 -4.862 -6.872 1.00 0.00 3 LEU A C 9
ATOM 12290 O O . LEU A 1 3 ? -2.176 -4.371 -7.707 1.00 0.00 3 LEU A O 9
ATOM 12300 N N . ASN A 1 4 ? -1.602 -6.062 -6.337 1.00 0.00 4 ASN A N 9
ATOM 12301 C CA . ASN A 1 4 ? -2.738 -6.898 -6.707 1.00 0.00 4 ASN A CA 9
ATOM 12302 C C . ASN A 1 4 ? -3.935 -6.647 -5.794 1.00 0.00 4 ASN A C 9
ATOM 12303 O O . ASN A 1 4 ? -3.796 -6.094 -4.699 1.00 0.00 4 ASN A O 9
ATOM 12312 N N . ILE A 1 5 ? -5.111 -7.066 -6.250 1.00 0.00 5 ILE A N 9
ATOM 12313 C CA . ILE A 1 5 ? -6.337 -6.899 -5.480 1.00 0.00 5 ILE A CA 9
ATOM 12314 C C . ILE A 1 5 ? -7.035 -8.236 -5.258 1.00 0.00 5 ILE A C 9
ATOM 12315 O O . ILE A 1 5 ? -6.646 -9.254 -5.829 1.00 0.00 5 ILE A O 9
ATOM 12323 N N . THR A 1 6 ? -8.070 -8.221 -4.426 1.00 0.00 6 THR A N 9
ATOM 12324 C CA . THR A 1 6 ? -8.829 -9.428 -4.125 1.00 0.00 6 THR A CA 9
ATOM 12325 C C . THR A 1 6 ? -10.173 -9.076 -3.498 1.00 0.00 6 THR A C 9
ATOM 12326 O O . THR A 1 6 ? -10.641 -9.754 -2.583 1.00 0.00 6 THR A O 9
ATOM 12334 N N . SER A 1 7 ? -10.788 -8.008 -3.997 1.00 0.00 7 SER A N 9
ATOM 12335 C CA . SER A 1 7 ? -12.078 -7.560 -3.488 1.00 0.00 7 SER A CA 9
ATOM 12336 C C . SER A 1 7 ? -13.107 -8.687 -3.538 1.00 0.00 7 SER A C 9
ATOM 12337 O O . SER A 1 7 ? -13.436 -9.196 -4.609 1.00 0.00 7 SER A O 9
ATOM 12345 N N . LYS A 1 8 ? -13.598 -9.081 -2.367 1.00 0.00 8 LYS A N 9
ATOM 12346 C CA . LYS A 1 8 ? -14.574 -10.163 -2.265 1.00 0.00 8 LYS A CA 9
ATOM 12347 C C . LYS A 1 8 ? -15.905 -9.810 -2.930 1.00 0.00 8 LYS A C 9
ATOM 12348 O O . LYS A 1 8 ? -16.488 -10.634 -3.635 1.00 0.00 8 LYS A O 9
ATOM 12367 N N . GLN A 1 9 ? -16.392 -8.596 -2.695 1.00 0.00 9 GLN A N 9
ATOM 12368 C CA . GLN A 1 9 ? -17.664 -8.167 -3.271 1.00 0.00 9 GLN A CA 9
ATOM 12369 C C . GLN A 1 9 ? -17.456 -7.157 -4.402 1.00 0.00 9 GLN A C 9
ATOM 12370 O O . GLN A 1 9 ? -17.239 -7.547 -5.550 1.00 0.00 9 GLN A O 9
ATOM 12382 N N . MET A 1 10 ? -17.525 -5.862 -4.084 1.00 0.00 10 MET A N 9
ATOM 12383 C CA . MET A 1 10 ? -17.347 -4.822 -5.093 1.00 0.00 10 MET A CA 9
ATOM 12384 C C . MET A 1 10 ? -16.082 -5.063 -5.907 1.00 0.00 10 MET A C 9
ATOM 12385 O O . MET A 1 10 ? -14.969 -4.939 -5.397 1.00 0.00 10 MET A O 9
ATOM 12399 N N . ASP A 1 11 ? -16.259 -5.413 -7.174 1.00 0.00 11 ASP A N 9
ATOM 12400 C CA . ASP A 1 11 ? -15.128 -5.674 -8.050 1.00 0.00 11 ASP A CA 9
ATOM 12401 C C . ASP A 1 11 ? -14.211 -4.460 -8.127 1.00 0.00 11 ASP A C 9
ATOM 12402 O O . ASP A 1 11 ? -14.464 -3.438 -7.489 1.00 0.00 11 ASP A O 9
ATOM 12411 N N . ILE A 1 12 ? -13.147 -4.574 -8.914 1.00 0.00 12 ILE A N 9
ATOM 12412 C CA . ILE A 1 12 ? -12.201 -3.476 -9.070 1.00 0.00 12 ILE A CA 9
ATOM 12413 C C . ILE A 1 12 ? -12.421 -2.755 -10.393 1.00 0.00 12 ILE A C 9
ATOM 12414 O O . ILE A 1 12 ? -12.773 -3.371 -11.399 1.00 0.00 12 ILE A O 9
ATOM 12422 N N . THR A 1 13 ? -12.209 -1.448 -10.381 1.00 0.00 13 THR A N 9
ATOM 12423 C CA . THR A 1 13 ? -12.378 -0.632 -11.574 1.00 0.00 13 THR A CA 9
ATOM 12424 C C . THR A 1 13 ? -11.275 0.423 -11.649 1.00 0.00 13 THR A C 9
ATOM 12425 O O . THR A 1 13 ? -10.437 0.514 -10.752 1.00 0.00 13 THR A O 9
ATOM 12433 N N . PRO A 1 14 ? -11.256 1.236 -12.717 1.00 0.00 14 PRO A N 9
ATOM 12434 C CA . PRO A 1 14 ? -10.243 2.280 -12.892 1.00 0.00 14 PRO A CA 9
ATOM 12435 C C . PRO A 1 14 ? -10.021 3.100 -11.625 1.00 0.00 14 PRO A C 9
ATOM 12436 O O . PRO A 1 14 ? -8.884 3.377 -11.247 1.00 0.00 14 PRO A O 9
ATOM 12447 N N . ALA A 1 15 ? -11.113 3.488 -10.973 1.00 0.00 15 ALA A N 9
ATOM 12448 C CA . ALA A 1 15 ? -11.031 4.280 -9.750 1.00 0.00 15 ALA A CA 9
ATOM 12449 C C . ALA A 1 15 ? -10.127 3.612 -8.719 1.00 0.00 15 ALA A C 9
ATOM 12450 O O . ALA A 1 15 ? -8.950 3.958 -8.604 1.00 0.00 15 ALA A O 9
ATOM 12457 N N . ILE A 1 16 ? -10.669 2.652 -7.972 1.00 0.00 16 ILE A N 9
ATOM 12458 C CA . ILE A 1 16 ? -9.885 1.949 -6.965 1.00 0.00 16 ILE A CA 9
ATOM 12459 C C . ILE A 1 16 ? -8.580 1.448 -7.559 1.00 0.00 16 ILE A C 9
ATOM 12460 O O . ILE A 1 16 ? -7.503 1.797 -7.082 1.00 0.00 16 ILE A O 9
ATOM 12468 N N . ARG A 1 17 ? -8.681 0.643 -8.616 1.00 0.00 17 ARG A N 9
ATOM 12469 C CA . ARG A 1 17 ? -7.496 0.105 -9.288 1.00 0.00 17 ARG A CA 9
ATOM 12470 C C . ARG A 1 17 ? -6.404 1.170 -9.367 1.00 0.00 17 ARG A C 9
ATOM 12471 O O . ARG A 1 17 ? -5.291 0.982 -8.867 1.00 0.00 17 ARG A O 9
ATOM 12492 N N . GLU A 1 18 ? -6.749 2.301 -9.978 1.00 0.00 18 GLU A N 9
ATOM 12493 C CA . GLU A 1 18 ? -5.822 3.419 -10.109 1.00 0.00 18 GLU A CA 9
ATOM 12494 C C . GLU A 1 18 ? -5.412 3.928 -8.731 1.00 0.00 18 GLU A C 9
ATOM 12495 O O . GLU A 1 18 ? -4.252 4.269 -8.501 1.00 0.00 18 GLU A O 9
ATOM 12507 N N . HIS A 1 19 ? -6.374 3.955 -7.813 1.00 0.00 19 HIS A N 9
ATOM 12508 C CA . HIS A 1 19 ? -6.126 4.395 -6.450 1.00 0.00 19 HIS A CA 9
ATOM 12509 C C . HIS A 1 19 ? -5.107 3.471 -5.794 1.00 0.00 19 HIS A C 9
ATOM 12510 O O . HIS A 1 19 ? -3.981 3.873 -5.505 1.00 0.00 19 HIS A O 9
ATOM 12525 N N . LEU A 1 20 ? -5.510 2.220 -5.587 1.00 0.00 20 LEU A N 9
ATOM 12526 C CA . LEU A 1 20 ? -4.637 1.208 -4.994 1.00 0.00 20 LEU A CA 9
ATOM 12527 C C . LEU A 1 20 ? -3.261 1.238 -5.658 1.00 0.00 20 LEU A C 9
ATOM 12528 O O . LEU A 1 20 ? -2.235 1.372 -4.984 1.00 0.00 20 LEU A O 9
ATOM 12538 N N . GLU A 1 21 ? -3.246 1.134 -6.986 1.00 0.00 21 GLU A N 9
ATOM 12539 C CA . GLU A 1 21 ? -1.996 1.170 -7.737 1.00 0.00 21 GLU A CA 9
ATOM 12540 C C . GLU A 1 21 ? -1.234 2.452 -7.426 1.00 0.00 21 GLU A C 9
ATOM 12541 O O . GLU A 1 21 ? -0.075 2.416 -7.007 1.00 0.00 21 GLU A O 9
ATOM 12553 N N . GLU A 1 22 ? -1.900 3.590 -7.618 1.00 0.00 22 GLU A N 9
ATOM 12554 C CA . GLU A 1 22 ? -1.293 4.886 -7.339 1.00 0.00 22 GLU A CA 9
ATOM 12555 C C . GLU A 1 22 ? -0.740 4.910 -5.918 1.00 0.00 22 GLU A C 9
ATOM 12556 O O . GLU A 1 22 ? 0.343 5.440 -5.668 1.00 0.00 22 GLU A O 9
ATOM 12568 N N . ARG A 1 23 ? -1.486 4.309 -4.992 1.00 0.00 23 ARG A N 9
ATOM 12569 C CA . ARG A 1 23 ? -1.060 4.242 -3.599 1.00 0.00 23 ARG A CA 9
ATOM 12570 C C . ARG A 1 23 ? 0.246 3.466 -3.505 1.00 0.00 23 ARG A C 9
ATOM 12571 O O . ARG A 1 23 ? 1.199 3.904 -2.857 1.00 0.00 23 ARG A O 9
ATOM 12592 N N . LEU A 1 24 ? 0.291 2.321 -4.183 1.00 0.00 24 LEU A N 9
ATOM 12593 C CA . LEU A 1 24 ? 1.494 1.498 -4.197 1.00 0.00 24 LEU A CA 9
ATOM 12594 C C . LEU A 1 24 ? 2.653 2.300 -4.776 1.00 0.00 24 LEU A C 9
ATOM 12595 O O . LEU A 1 24 ? 3.717 2.417 -4.162 1.00 0.00 24 LEU A O 9
ATOM 12605 N N . ALA A 1 25 ? 2.429 2.871 -5.959 1.00 0.00 25 ALA A N 9
ATOM 12606 C CA . ALA A 1 25 ? 3.443 3.684 -6.615 1.00 0.00 25 ALA A CA 9
ATOM 12607 C C . ALA A 1 25 ? 3.881 4.815 -5.694 1.00 0.00 25 ALA A C 9
ATOM 12608 O O . ALA A 1 25 ? 5.037 5.236 -5.710 1.00 0.00 25 ALA A O 9
ATOM 12615 N N . LYS A 1 26 ? 2.944 5.286 -4.874 1.00 0.00 26 LYS A N 9
ATOM 12616 C CA . LYS A 1 26 ? 3.228 6.352 -3.925 1.00 0.00 26 LYS A CA 9
ATOM 12617 C C . LYS A 1 26 ? 4.080 5.818 -2.782 1.00 0.00 26 LYS A C 9
ATOM 12618 O O . LYS A 1 26 ? 4.968 6.508 -2.280 1.00 0.00 26 LYS A O 9
ATOM 12637 N N . LEU A 1 27 ? 3.813 4.576 -2.382 1.00 0.00 27 LEU A N 9
ATOM 12638 C CA . LEU A 1 27 ? 4.569 3.945 -1.307 1.00 0.00 27 LEU A CA 9
ATOM 12639 C C . LEU A 1 27 ? 5.909 3.417 -1.822 1.00 0.00 27 LEU A C 9
ATOM 12640 O O . LEU A 1 27 ? 6.768 3.014 -1.040 1.00 0.00 27 LEU A O 9
ATOM 12650 N N . GLY A 1 28 ? 6.089 3.433 -3.143 1.00 0.00 28 GLY A N 9
ATOM 12651 C CA . GLY A 1 28 ? 7.338 2.968 -3.725 1.00 0.00 28 GLY A CA 9
ATOM 12652 C C . GLY A 1 28 ? 8.495 3.892 -3.396 1.00 0.00 28 GLY A C 9
ATOM 12653 O O . GLY A 1 28 ? 9.633 3.449 -3.244 1.00 0.00 28 GLY A O 9
ATOM 12657 N N . LYS A 1 29 ? 8.194 5.182 -3.287 1.00 0.00 29 LYS A N 9
ATOM 12658 C CA . LYS A 1 29 ? 9.205 6.192 -2.972 1.00 0.00 29 LYS A CA 9
ATOM 12659 C C . LYS A 1 29 ? 9.563 6.195 -1.487 1.00 0.00 29 LYS A C 9
ATOM 12660 O O . LYS A 1 29 ? 10.399 6.982 -1.044 1.00 0.00 29 LYS A O 9
ATOM 12679 N N . TRP A 1 30 ? 8.906 5.339 -0.718 1.00 0.00 30 TRP A N 9
ATOM 12680 C CA . TRP A 1 30 ? 9.130 5.270 0.720 1.00 0.00 30 TRP A CA 9
ATOM 12681 C C . TRP A 1 30 ? 10.379 4.473 1.095 1.00 0.00 30 TRP A C 9
ATOM 12682 O O . TRP A 1 30 ? 10.403 3.810 2.131 1.00 0.00 30 TRP A O 9
ATOM 12703 N N . GLN A 1 31 ? 11.428 4.560 0.281 1.00 0.00 31 GLN A N 9
ATOM 12704 C CA . GLN A 1 31 ? 12.668 3.860 0.584 1.00 0.00 31 GLN A CA 9
ATOM 12705 C C . GLN A 1 31 ? 12.406 2.365 0.830 1.00 0.00 31 GLN A C 9
ATOM 12706 O O . GLN A 1 31 ? 13.196 1.669 1.463 1.00 0.00 31 GLN A O 9
ATOM 12718 N N . THR A 1 32 ? 11.286 1.866 0.310 1.00 0.00 32 THR A N 9
ATOM 12719 C CA . THR A 1 32 ? 10.933 0.471 0.478 1.00 0.00 32 THR A CA 9
ATOM 12720 C C . THR A 1 32 ? 10.699 -0.214 -0.863 1.00 0.00 32 THR A C 9
ATOM 12721 O O . THR A 1 32 ? 10.650 0.430 -1.912 1.00 0.00 32 THR A O 9
ATOM 12729 N N . GLN A 1 33 ? 10.534 -1.524 -0.800 1.00 0.00 33 GLN A N 9
ATOM 12730 C CA . GLN A 1 33 ? 10.277 -2.345 -1.969 1.00 0.00 33 GLN A CA 9
ATOM 12731 C C . GLN A 1 33 ? 9.175 -3.330 -1.638 1.00 0.00 33 GLN A C 9
ATOM 12732 O O . GLN A 1 33 ? 9.416 -4.378 -1.039 1.00 0.00 33 GLN A O 9
ATOM 12744 N N . LEU A 1 34 ? 7.959 -2.968 -1.998 1.00 0.00 34 LEU A N 9
ATOM 12745 C CA . LEU A 1 34 ? 6.806 -3.795 -1.706 1.00 0.00 34 LEU A CA 9
ATOM 12746 C C . LEU A 1 34 ? 6.939 -5.193 -2.291 1.00 0.00 34 LEU A C 9
ATOM 12747 O O . LEU A 1 34 ? 6.695 -5.413 -3.478 1.00 0.00 34 LEU A O 9
ATOM 12757 N N . ILE A 1 35 ? 7.304 -6.138 -1.436 1.00 0.00 35 ILE A N 9
ATOM 12758 C CA . ILE A 1 35 ? 7.449 -7.527 -1.837 1.00 0.00 35 ILE A CA 9
ATOM 12759 C C . ILE A 1 35 ? 6.075 -8.156 -2.033 1.00 0.00 35 ILE A C 9
ATOM 12760 O O . ILE A 1 35 ? 5.398 -8.498 -1.064 1.00 0.00 35 ILE A O 9
ATOM 12768 N N . SER A 1 36 ? 5.660 -8.294 -3.287 1.00 0.00 36 SER A N 9
ATOM 12769 C CA . SER A 1 36 ? 4.351 -8.869 -3.591 1.00 0.00 36 SER A CA 9
ATOM 12770 C C . SER A 1 36 ? 3.265 -8.154 -2.792 1.00 0.00 36 SER A C 9
ATOM 12771 O O . SER A 1 36 ? 2.986 -8.503 -1.645 1.00 0.00 36 SER A O 9
ATOM 12779 N N . PRO A 1 37 ? 2.669 -7.113 -3.389 1.00 0.00 37 PRO A N 9
ATOM 12780 C CA . PRO A 1 37 ? 1.644 -6.297 -2.759 1.00 0.00 37 PRO A CA 9
ATOM 12781 C C . PRO A 1 37 ? 0.217 -6.698 -3.119 1.00 0.00 37 PRO A C 9
ATOM 12782 O O . PRO A 1 37 ? -0.091 -6.996 -4.274 1.00 0.00 37 PRO A O 9
ATOM 12793 N N . HIS A 1 38 ? -0.653 -6.669 -2.114 1.00 0.00 38 HIS A N 9
ATOM 12794 C CA . HIS A 1 38 ? -2.060 -6.992 -2.295 1.00 0.00 38 HIS A CA 9
ATOM 12795 C C . HIS A 1 38 ? -2.930 -5.941 -1.637 1.00 0.00 38 HIS A C 9
ATOM 12796 O O . HIS A 1 38 ? -2.459 -5.121 -0.850 1.00 0.00 38 HIS A O 9
ATOM 12811 N N . PHE A 1 39 ? -4.209 -6.003 -1.944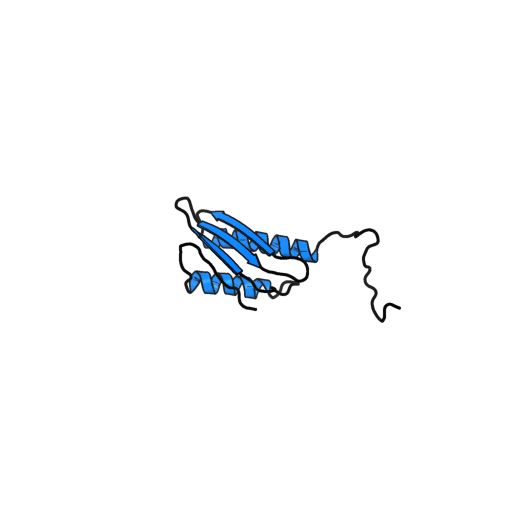 1.00 0.00 39 PHE A N 9
ATOM 12812 C CA . PHE A 1 39 ? -5.174 -5.089 -1.364 1.00 0.00 39 PHE A CA 9
ATOM 12813 C C . PHE A 1 39 ? -6.558 -5.722 -1.308 1.00 0.00 39 PHE A C 9
ATOM 12814 O O . PHE A 1 39 ? -7.237 -5.843 -2.328 1.00 0.00 39 PHE A O 9
ATOM 12831 N N . VAL A 1 40 ? -6.973 -6.114 -0.111 1.00 0.00 40 VAL A N 9
ATOM 12832 C CA . VAL A 1 40 ? -8.270 -6.722 0.086 1.00 0.00 40 VAL A CA 9
ATOM 12833 C C . VAL A 1 40 ? -9.309 -5.635 0.345 1.00 0.00 40 VAL A C 9
ATOM 12834 O O . VAL A 1 40 ? -9.540 -5.227 1.485 1.00 0.00 40 VAL A O 9
ATOM 12841 N N . LEU A 1 41 ? -9.900 -5.152 -0.741 1.00 0.00 41 LEU A N 9
ATOM 12842 C CA . LEU A 1 41 ? -10.894 -4.084 -0.682 1.00 0.00 41 LEU A CA 9
ATOM 12843 C C . LEU A 1 41 ? -12.311 -4.634 -0.574 1.00 0.00 41 LEU A C 9
ATOM 12844 O O . LEU A 1 41 ? -12.676 -5.582 -1.268 1.00 0.00 41 LEU A O 9
ATOM 12854 N N . ASN A 1 42 ? -13.112 -4.018 0.289 1.00 0.00 42 ASN A N 9
ATOM 12855 C CA . ASN A 1 42 ? -14.499 -4.437 0.473 1.00 0.00 42 ASN A CA 9
ATOM 12856 C C . ASN A 1 42 ? -15.395 -3.278 0.900 1.00 0.00 42 ASN A C 9
ATOM 12857 O O . ASN A 1 42 ? -14.928 -2.248 1.387 1.00 0.00 42 ASN A O 9
ATOM 12866 N N . LYS A 1 43 ? -16.690 -3.474 0.717 1.00 0.00 43 LYS A N 9
ATOM 12867 C CA . LYS A 1 43 ? -17.691 -2.476 1.080 1.00 0.00 43 LYS A CA 9
ATOM 12868 C C . LYS A 1 43 ? -18.777 -3.121 1.924 1.00 0.00 43 LYS A C 9
ATOM 12869 O O . LYS A 1 43 ? -18.910 -4.344 1.954 1.00 0.00 43 LYS A O 9
ATOM 12888 N N . VAL A 1 44 ? -19.574 -2.296 2.579 1.00 0.00 44 VAL A N 9
ATOM 12889 C CA . VAL A 1 44 ? -20.666 -2.793 3.379 1.00 0.00 44 VAL A CA 9
ATOM 12890 C C . VAL A 1 44 ? -21.753 -1.736 3.564 1.00 0.00 44 VAL A C 9
ATOM 12891 O O . VAL A 1 44 ? -21.507 -0.542 3.414 1.00 0.00 44 VAL A O 9
ATOM 12898 N N . PRO A 1 45 ? -22.983 -2.162 3.886 1.00 0.00 45 PRO A N 9
ATOM 12899 C CA . PRO A 1 45 ? -24.108 -1.242 4.081 1.00 0.00 45 PRO A CA 9
ATOM 12900 C C . PRO A 1 45 ? -23.764 -0.088 5.018 1.00 0.00 45 PRO A C 9
ATOM 12901 O O . PRO A 1 45 ? -24.103 1.064 4.752 1.00 0.00 45 PRO A O 9
ATOM 12912 N N . ASN A 1 46 ? -23.098 -0.412 6.119 1.00 0.00 46 ASN A N 9
ATOM 12913 C CA . ASN A 1 46 ? -22.712 0.588 7.110 1.00 0.00 46 ASN A CA 9
ATOM 12914 C C . ASN A 1 46 ? -21.439 1.342 6.715 1.00 0.00 46 ASN A C 9
ATOM 12915 O O . ASN A 1 46 ? -20.895 2.098 7.518 1.00 0.00 46 ASN A O 9
ATOM 12924 N N . GLY A 1 47 ? -20.957 1.136 5.488 1.00 0.00 47 GLY A N 9
ATOM 12925 C CA . GLY A 1 47 ? -19.753 1.812 5.057 1.00 0.00 47 GLY A CA 9
ATOM 12926 C C . GLY A 1 47 ? -18.919 0.977 4.115 1.00 0.00 47 GLY A C 9
ATOM 12927 O O . GLY A 1 47 ? -19.427 0.157 3.358 1.00 0.00 47 GLY A O 9
ATOM 12931 N N . PHE A 1 48 ? -17.630 1.205 4.171 1.00 0.00 48 PHE A N 9
ATOM 12932 C CA . PHE A 1 48 ? -16.675 0.500 3.340 1.00 0.00 48 PHE A CA 9
ATOM 12933 C C . PHE A 1 48 ? -15.568 -0.091 4.197 1.00 0.00 48 PHE A C 9
ATOM 12934 O O . PHE A 1 48 ? -14.980 0.607 5.027 1.00 0.00 48 PHE A O 9
ATOM 12951 N N . SER A 1 49 ? -15.264 -1.364 3.980 1.00 0.00 49 SER A N 9
ATOM 12952 C CA . SER A 1 49 ? -14.201 -2.018 4.718 1.00 0.00 49 SER A CA 9
ATOM 12953 C C . SER A 1 49 ? -13.068 -2.355 3.777 1.00 0.00 49 SER A C 9
ATOM 12954 O O . SER A 1 49 ? -13.240 -3.074 2.795 1.00 0.00 49 SER A O 9
ATOM 12962 N N . VAL A 1 50 ? -11.914 -1.814 4.082 1.00 0.00 50 VAL A N 9
ATOM 12963 C CA . VAL A 1 50 ? -10.736 -2.028 3.260 1.00 0.00 50 VAL A CA 9
ATOM 12964 C C . VAL A 1 50 ? -9.614 -2.656 4.078 1.00 0.00 50 VAL A C 9
ATOM 12965 O O . VAL A 1 50 ? -9.521 -2.433 5.282 1.00 0.00 50 VAL A O 9
ATOM 12972 N N . GLU A 1 51 ? -8.762 -3.431 3.419 1.00 0.00 51 GLU A N 9
ATOM 12973 C CA . GLU A 1 51 ? -7.640 -4.079 4.090 1.00 0.00 51 GLU A CA 9
ATOM 12974 C C . GLU A 1 51 ? -6.482 -4.266 3.121 1.00 0.00 51 GLU A C 9
ATOM 12975 O O . GLU A 1 51 ? -6.643 -4.844 2.048 1.00 0.00 51 GLU A O 9
ATOM 12987 N N . ALA A 1 52 ? -5.317 -3.764 3.505 1.00 0.00 52 ALA A N 9
ATOM 12988 C CA . ALA A 1 52 ? -4.131 -3.865 2.665 1.00 0.00 52 ALA A CA 9
ATOM 12989 C C . ALA A 1 52 ? -3.152 -4.899 3.208 1.00 0.00 52 ALA A C 9
ATOM 12990 O O . ALA A 1 52 ? -3.105 -5.151 4.413 1.00 0.00 52 ALA A O 9
ATOM 12997 N N . SER A 1 53 ? -2.371 -5.489 2.309 1.00 0.00 53 SER A N 9
ATOM 12998 C CA . SER A 1 53 ? -1.385 -6.493 2.685 1.00 0.00 53 SER A CA 9
ATOM 12999 C C . SER A 1 53 ? -0.217 -6.493 1.705 1.00 0.00 53 SER A C 9
ATOM 13000 O O . SER A 1 53 ? -0.338 -6.972 0.577 1.00 0.00 53 SER A O 9
ATOM 13008 N N . ILE A 1 54 ? 0.913 -5.952 2.144 1.00 0.00 54 ILE A N 9
ATOM 13009 C CA . ILE A 1 54 ? 2.109 -5.884 1.312 1.00 0.00 54 ILE A CA 9
ATOM 13010 C C . ILE A 1 54 ? 3.298 -6.527 2.022 1.00 0.00 54 ILE A C 9
ATOM 13011 O O . ILE A 1 54 ? 3.188 -6.948 3.172 1.00 0.00 54 ILE A O 9
ATOM 13019 N N . GLY A 1 55 ? 4.433 -6.598 1.335 1.00 0.00 55 GLY A N 9
ATOM 13020 C CA . GLY A 1 55 ? 5.618 -7.177 1.919 1.00 0.00 55 GLY A CA 9
ATOM 13021 C C . GLY A 1 55 ? 6.786 -6.226 1.875 1.00 0.00 55 GLY A C 9
ATOM 13022 O O . GLY A 1 55 ? 6.879 -5.376 0.990 1.00 0.00 55 GLY A O 9
ATOM 13026 N N . THR A 1 56 ? 7.673 -6.373 2.833 1.00 0.00 56 THR A N 9
ATOM 13027 C CA . THR A 1 56 ? 8.856 -5.527 2.919 1.00 0.00 56 THR A CA 9
ATOM 13028 C C . THR A 1 56 ? 10.005 -6.273 3.581 1.00 0.00 56 THR A C 9
ATOM 13029 O O . THR A 1 56 ? 9.789 -7.024 4.533 1.00 0.00 56 THR A O 9
ATOM 13037 N N . PRO A 1 57 ? 11.253 -6.061 3.125 1.00 0.00 57 PRO A N 9
ATOM 13038 C CA . PRO A 1 57 ? 12.405 -6.714 3.739 1.00 0.00 57 PRO A CA 9
ATOM 13039 C C . PRO A 1 57 ? 12.493 -6.398 5.231 1.00 0.00 57 PRO A C 9
ATOM 13040 O O . PRO A 1 57 ? 13.238 -7.044 5.968 1.00 0.00 57 PRO A O 9
ATOM 13051 N N . LEU A 1 58 ? 11.736 -5.388 5.666 1.00 0.00 58 LEU A N 9
ATOM 13052 C CA . LEU A 1 58 ? 11.743 -4.978 7.064 1.00 0.00 58 LEU A CA 9
ATOM 13053 C C . LEU A 1 58 ? 10.515 -5.505 7.809 1.00 0.00 58 LEU A C 9
ATOM 13054 O O . LEU A 1 58 ? 10.431 -5.401 9.033 1.00 0.00 58 LEU A O 9
ATOM 13064 N N . GLY A 1 59 ? 9.570 -6.079 7.067 1.00 0.00 59 GLY A N 9
ATOM 13065 C CA . GLY A 1 59 ? 8.369 -6.621 7.678 1.00 0.00 59 GLY A CA 9
ATOM 13066 C C . GLY A 1 59 ? 7.139 -6.441 6.813 1.00 0.00 59 GLY A C 9
ATOM 13067 O O . GLY A 1 59 ? 6.881 -5.351 6.304 1.00 0.00 59 GLY A O 9
ATOM 13071 N N . ASN A 1 60 ? 6.381 -7.521 6.645 1.00 0.00 60 ASN A N 9
ATOM 13072 C CA . ASN A 1 60 ? 5.169 -7.496 5.834 1.00 0.00 60 ASN A CA 9
ATOM 13073 C C . ASN A 1 60 ? 4.217 -6.393 6.286 1.00 0.00 60 ASN A C 9
ATOM 13074 O O . ASN A 1 60 ? 4.016 -6.184 7.483 1.00 0.00 60 ASN A O 9
ATOM 13083 N N . LEU A 1 61 ? 3.622 -5.702 5.320 1.00 0.00 61 LEU A N 9
ATOM 13084 C CA . LEU A 1 61 ? 2.676 -4.634 5.619 1.00 0.00 61 LEU A CA 9
ATOM 13085 C C . LEU A 1 61 ? 1.251 -5.162 5.591 1.00 0.00 61 LEU A C 9
ATOM 13086 O O . LEU A 1 61 ? 0.894 -5.966 4.732 1.00 0.00 61 LEU A O 9
ATOM 13096 N N . LEU A 1 62 ? 0.435 -4.687 6.521 1.00 0.00 62 LEU A N 9
ATOM 13097 C CA . LEU A 1 62 ? -0.958 -5.086 6.594 1.00 0.00 62 LEU A CA 9
ATOM 13098 C C . LEU A 1 62 ? -1.777 -3.979 7.231 1.00 0.00 62 LEU A C 9
ATOM 13099 O O . LEU A 1 62 ? -1.272 -3.210 8.047 1.00 0.00 62 LEU A O 9
ATOM 13109 N N . ALA A 1 63 ? -3.039 -3.900 6.855 1.00 0.00 63 ALA A N 9
ATOM 13110 C CA . ALA A 1 63 ? -3.924 -2.881 7.394 1.00 0.00 63 ALA A CA 9
ATOM 13111 C C . ALA A 1 63 ? -5.376 -3.198 7.079 1.00 0.00 63 ALA A C 9
ATOM 13112 O O . ALA A 1 63 ? -5.668 -4.013 6.204 1.00 0.00 63 ALA A O 9
ATOM 13119 N N . SER A 1 64 ? -6.281 -2.549 7.799 1.00 0.00 64 SER A N 9
ATOM 13120 C CA . SER A 1 64 ? -7.709 -2.760 7.600 1.00 0.00 64 SER A CA 9
ATOM 13121 C C . SER A 1 64 ? -8.514 -1.681 8.318 1.00 0.00 64 SER A C 9
ATOM 13122 O O . SER A 1 64 ? -8.201 -1.314 9.451 1.00 0.00 64 SER A O 9
ATOM 13130 N N . ALA A 1 65 ? -9.548 -1.172 7.656 1.00 0.00 65 ALA A N 9
ATOM 13131 C CA . ALA A 1 65 ? -10.382 -0.133 8.245 1.00 0.00 65 ALA A CA 9
ATOM 13132 C C . ALA A 1 65 ? -11.789 -0.135 7.655 1.00 0.00 65 ALA A C 9
ATOM 13133 O O . ALA A 1 65 ? -11.999 -0.550 6.513 1.00 0.00 65 ALA A O 9
ATOM 13140 N N . THR A 1 66 ? -12.745 0.341 8.447 1.00 0.00 66 THR A N 9
ATOM 13141 C CA . THR A 1 66 ? -14.138 0.413 8.023 1.00 0.00 66 THR A CA 9
ATOM 13142 C C . THR A 1 66 ? -14.676 1.826 8.219 1.00 0.00 66 THR A C 9
ATOM 13143 O O . THR A 1 66 ? -14.568 2.390 9.307 1.00 0.00 66 THR A O 9
ATOM 13151 N N . SER A 1 67 ? -15.253 2.402 7.167 1.00 0.00 67 SER A N 9
ATOM 13152 C CA . SER A 1 67 ? -15.791 3.753 7.253 1.00 0.00 67 SER A CA 9
ATOM 13153 C C . SER A 1 67 ? -16.815 4.003 6.158 1.00 0.00 67 SER A C 9
ATOM 13154 O O . SER A 1 67 ? -16.847 3.300 5.153 1.00 0.00 67 SER A O 9
ATOM 13162 N N . ASP A 1 68 ? -17.643 5.021 6.353 1.00 0.00 68 ASP A N 9
ATOM 13163 C CA . ASP A 1 68 ? -18.661 5.369 5.375 1.00 0.00 68 ASP A CA 9
ATOM 13164 C C . ASP A 1 68 ? -18.067 6.169 4.216 1.00 0.00 68 ASP A C 9
ATOM 13165 O O . ASP A 1 68 ? -18.802 6.747 3.415 1.00 0.00 68 ASP A O 9
ATOM 13174 N N . ASP A 1 69 ? -16.737 6.205 4.125 1.00 0.00 69 ASP A N 9
ATOM 13175 C CA . ASP A 1 69 ? -16.075 6.944 3.058 1.00 0.00 69 ASP A CA 9
ATOM 13176 C C . ASP A 1 69 ? -15.032 6.083 2.346 1.00 0.00 69 ASP A C 9
ATOM 13177 O O . ASP A 1 69 ? -13.960 5.805 2.882 1.00 0.00 69 ASP A O 9
ATOM 13186 N N . MET A 1 70 ? -15.373 5.671 1.134 1.00 0.00 70 MET A N 9
ATOM 13187 C CA . MET A 1 70 ? -14.515 4.840 0.294 1.00 0.00 70 MET A CA 9
ATOM 13188 C C . MET A 1 70 ? -13.034 5.229 0.372 1.00 0.00 70 MET A C 9
ATOM 13189 O O . MET A 1 70 ? -12.206 4.495 0.928 1.00 0.00 70 MET A O 9
ATOM 13203 N N . TYR A 1 71 ? -12.704 6.370 -0.219 1.00 0.00 71 TYR A N 9
ATOM 13204 C CA . TYR A 1 71 ? -11.324 6.829 -0.258 1.00 0.00 71 TYR A CA 9
ATOM 13205 C C . TYR A 1 71 ? -10.810 7.243 1.105 1.00 0.00 71 TYR A C 9
ATOM 13206 O O . TYR A 1 71 ? -9.604 7.275 1.317 1.00 0.00 71 TYR A O 9
ATOM 13224 N N . LYS A 1 72 ? -11.714 7.501 2.045 1.00 0.00 72 LYS A N 9
ATOM 13225 C CA . LYS A 1 72 ? -11.298 7.840 3.397 1.00 0.00 72 LYS A CA 9
ATOM 13226 C C . LYS A 1 72 ? -10.878 6.557 4.099 1.00 0.00 72 LYS A C 9
ATOM 13227 O O . LYS A 1 72 ? -9.899 6.525 4.840 1.00 0.00 72 LYS A O 9
ATOM 13246 N N . ALA A 1 73 ? -11.613 5.477 3.812 1.00 0.00 73 ALA A N 9
ATOM 13247 C CA . ALA A 1 73 ? -11.292 4.172 4.364 1.00 0.00 73 ALA A CA 9
ATOM 13248 C C . ALA A 1 73 ? -9.931 3.785 3.828 1.00 0.00 73 ALA A C 9
ATOM 13249 O O . ALA A 1 73 ? -9.028 3.403 4.573 1.00 0.00 73 ALA A O 9
ATOM 13256 N N . ILE A 1 74 ? -9.778 3.978 2.519 1.00 0.00 74 ILE A N 9
ATOM 13257 C CA . ILE A 1 74 ? -8.504 3.742 1.865 1.00 0.00 74 ILE A CA 9
ATOM 13258 C C . ILE A 1 74 ? -7.510 4.734 2.453 1.00 0.00 74 ILE A C 9
ATOM 13259 O O . ILE A 1 74 ? -6.348 4.414 2.714 1.00 0.00 74 ILE A O 9
ATOM 13267 N N . ASN A 1 75 ? -8.028 5.934 2.704 1.00 0.00 75 ASN A N 9
ATOM 13268 C CA . ASN A 1 75 ? -7.278 7.010 3.313 1.00 0.00 75 ASN A CA 9
ATOM 13269 C C . ASN A 1 75 ? -6.726 6.542 4.652 1.00 0.00 75 ASN A C 9
ATOM 13270 O O . ASN A 1 75 ? -5.582 6.824 5.007 1.00 0.00 75 ASN A O 9
ATOM 13279 N N . GLU A 1 76 ? -7.555 5.796 5.373 1.00 0.00 76 GLU A N 9
ATOM 13280 C CA . GLU A 1 76 ? -7.177 5.241 6.665 1.00 0.00 76 GLU A CA 9
ATOM 13281 C C . GLU A 1 76 ? -6.149 4.122 6.477 1.00 0.00 76 GLU A C 9
ATOM 13282 O O . GLU A 1 76 ? -5.061 4.153 7.063 1.00 0.00 76 GLU A O 9
ATOM 13294 N N . VAL A 1 77 ? -6.496 3.136 5.642 1.00 0.00 77 VAL A N 9
ATOM 13295 C CA . VAL A 1 77 ? -5.600 2.019 5.364 1.00 0.00 77 VAL A CA 9
ATOM 13296 C C . VAL A 1 77 ? -4.209 2.523 5.037 1.00 0.00 77 VAL A C 9
ATOM 13297 O O . VAL A 1 77 ? -3.225 2.126 5.662 1.00 0.00 77 VAL A O 9
ATOM 13304 N N . GLU A 1 78 ? -4.137 3.412 4.051 1.00 0.00 78 GLU A N 9
ATOM 13305 C CA . GLU A 1 78 ? -2.864 3.978 3.647 1.00 0.00 78 GLU A CA 9
ATOM 13306 C C . GLU A 1 78 ? -2.153 4.564 4.857 1.00 0.00 78 GLU A C 9
ATOM 13307 O O . GLU A 1 78 ? -0.927 4.523 4.954 1.00 0.00 78 GLU A O 9
ATOM 13319 N N . GLU A 1 79 ? -2.940 5.087 5.791 1.00 0.00 79 GLU A N 9
ATOM 13320 C CA . GLU A 1 79 ? -2.390 5.655 7.009 1.00 0.00 79 GLU A CA 9
ATOM 13321 C C . GLU A 1 79 ? -1.748 4.555 7.834 1.00 0.00 79 GLU A C 9
ATOM 13322 O O . GLU A 1 79 ? -0.623 4.702 8.314 1.00 0.00 79 GLU A O 9
ATOM 13334 N N . LYS A 1 80 ? -2.452 3.432 7.971 1.00 0.00 80 LYS A N 9
ATOM 13335 C CA . LYS A 1 80 ? -1.913 2.301 8.713 1.00 0.00 80 LYS A CA 9
ATOM 13336 C C . LYS A 1 80 ? -0.665 1.786 8.009 1.00 0.00 80 LYS A C 9
ATOM 13337 O O . LYS A 1 80 ? 0.411 1.709 8.601 1.00 0.00 80 LYS A O 9
ATOM 13356 N N . LEU A 1 81 ? -0.820 1.456 6.728 1.00 0.00 81 LEU A N 9
ATOM 13357 C CA . LEU A 1 81 ? 0.291 0.964 5.919 1.00 0.00 81 LEU A CA 9
ATOM 13358 C C . LEU A 1 81 ? 1.491 1.907 6.023 1.00 0.00 81 LEU A C 9
ATOM 13359 O O . LEU A 1 81 ? 2.620 1.465 6.250 1.00 0.00 81 LEU A O 9
ATOM 13369 N N . GLU A 1 82 ? 1.244 3.213 5.883 1.00 0.00 82 GLU A N 9
ATOM 13370 C CA . GLU A 1 82 ? 2.317 4.195 5.989 1.00 0.00 82 GLU A CA 9
ATOM 13371 C C . GLU A 1 82 ? 2.912 4.163 7.389 1.00 0.00 82 GLU A C 9
ATOM 13372 O O . GLU A 1 82 ? 4.133 4.146 7.560 1.00 0.00 82 GLU A O 9
ATOM 13384 N N . ARG A 1 83 ? 2.037 4.139 8.391 1.00 0.00 83 ARG A N 9
ATOM 13385 C CA . ARG A 1 83 ? 2.469 4.090 9.783 1.00 0.00 83 ARG A CA 9
ATOM 13386 C C . ARG A 1 83 ? 3.418 2.916 9.996 1.00 0.00 83 ARG A C 9
ATOM 13387 O O . ARG A 1 83 ? 4.536 3.083 10.493 1.00 0.00 83 ARG A O 9
ATOM 13408 N N . GLN A 1 84 ? 2.976 1.726 9.592 1.00 0.00 84 GLN A N 9
ATOM 13409 C CA . GLN A 1 84 ? 3.806 0.533 9.722 1.00 0.00 84 GLN A CA 9
ATOM 13410 C C . GLN A 1 84 ? 5.100 0.743 8.948 1.00 0.00 84 GLN A C 9
ATOM 13411 O O . GLN A 1 84 ? 6.188 0.472 9.453 1.00 0.00 84 GLN A O 9
ATOM 13423 N N . LEU A 1 85 ? 4.971 1.264 7.726 1.00 0.00 85 LEU A N 9
ATOM 13424 C CA . LEU A 1 85 ? 6.130 1.550 6.887 1.00 0.00 85 LEU A CA 9
ATOM 13425 C C . LEU A 1 85 ? 7.156 2.345 7.687 1.00 0.00 85 LEU A C 9
ATOM 13426 O O . LEU A 1 85 ? 8.289 1.897 7.906 1.00 0.00 85 LEU A O 9
ATOM 13436 N N . ASN A 1 86 ? 6.732 3.521 8.147 1.00 0.00 86 ASN A N 9
ATOM 13437 C CA . ASN A 1 86 ? 7.590 4.374 8.952 1.00 0.00 86 ASN A CA 9
ATOM 13438 C C . ASN A 1 86 ? 8.133 3.576 10.127 1.00 0.00 86 ASN A C 9
ATOM 13439 O O . ASN A 1 86 ? 9.275 3.761 10.545 1.00 0.00 86 ASN A O 9
ATOM 13448 N N . LYS A 1 87 ? 7.314 2.654 10.627 1.00 0.00 87 LYS A N 9
ATOM 13449 C CA . LYS A 1 87 ? 7.727 1.792 11.724 1.00 0.00 87 LYS A CA 9
ATOM 13450 C C . LYS A 1 87 ? 8.886 0.919 11.275 1.00 0.00 87 LYS A C 9
ATOM 13451 O O . LYS A 1 87 ? 9.885 0.776 11.980 1.00 0.00 87 LYS A O 9
ATOM 13470 N N . LEU A 1 88 ? 8.744 0.337 10.085 1.00 0.00 88 LEU A N 9
ATOM 13471 C CA . LEU A 1 88 ? 9.781 -0.520 9.535 1.00 0.00 88 LEU A CA 9
ATOM 13472 C C . LEU A 1 88 ? 11.080 0.254 9.396 1.00 0.00 88 LEU A C 9
ATOM 13473 O O . LEU A 1 88 ? 12.106 -0.121 9.964 1.00 0.00 88 LEU A O 9
ATOM 13483 N N . GLN A 1 89 ? 11.026 1.343 8.636 1.00 0.00 89 GLN A N 9
ATOM 13484 C CA . GLN A 1 89 ? 12.207 2.177 8.425 1.00 0.00 89 GLN A CA 9
ATOM 13485 C C . GLN A 1 89 ? 12.700 2.760 9.749 1.00 0.00 89 GLN A C 9
ATOM 13486 O O . GLN A 1 89 ? 13.869 3.125 9.879 1.00 0.00 89 GLN A O 9
ATOM 13498 N N . HIS A 1 90 ? 11.805 2.834 10.731 1.00 0.00 90 HIS A N 9
ATOM 13499 C CA . HIS A 1 90 ? 12.151 3.359 12.048 1.00 0.00 90 HIS A CA 9
ATOM 13500 C C . HIS A 1 90 ? 12.863 2.301 12.877 1.00 0.00 90 HIS A C 9
ATOM 13501 O O . HIS A 1 90 ? 14.034 2.446 13.224 1.00 0.00 90 HIS A O 9
ATOM 13516 N N . LYS A 1 91 ? 12.126 1.240 13.192 1.00 0.00 91 LYS A N 9
ATOM 13517 C CA . LYS A 1 91 ? 12.639 0.130 13.987 1.00 0.00 91 LYS A CA 9
ATOM 13518 C C . LYS A 1 91 ? 13.497 0.613 15.155 1.00 0.00 91 LYS A C 9
ATOM 13519 O O . LYS A 1 91 ? 14.706 0.385 15.190 1.00 0.00 91 LYS A O 9
ATOM 13538 N N . SER A 1 92 ? 12.859 1.275 16.116 1.00 0.00 92 SER A N 9
ATOM 13539 C CA . SER A 1 92 ? 13.561 1.783 17.289 1.00 0.00 92 SER A CA 9
ATOM 13540 C C . SER A 1 92 ? 14.258 0.650 18.036 1.00 0.00 92 SER A C 9
ATOM 13541 O O . SER A 1 92 ? 13.985 -0.526 17.792 1.00 0.00 92 SER A O 9
ATOM 13549 N N . GLU A 1 93 ? 15.158 1.009 18.945 1.00 0.00 93 GLU A N 9
ATOM 13550 C CA . GLU A 1 93 ? 15.891 0.018 19.724 1.00 0.00 93 GLU A CA 9
ATOM 13551 C C . GLU A 1 93 ? 16.587 0.670 20.916 1.00 0.00 93 GLU A C 9
ATOM 13552 O O . GLU A 1 93 ? 16.277 1.803 21.283 1.00 0.00 93 GLU A O 9
ATOM 13564 N N . SER A 1 94 ? 17.528 -0.052 21.517 1.00 0.00 94 SER A N 9
ATOM 13565 C CA . SER A 1 94 ? 18.265 0.460 22.667 1.00 0.00 94 SER A CA 9
ATOM 13566 C C . SER A 1 94 ? 17.323 0.748 23.832 1.00 0.00 94 SER A C 9
ATOM 13567 O O . SER A 1 94 ? 16.152 0.372 23.803 1.00 0.00 94 SER A O 9
ATOM 13575 N N . ARG A 1 95 ? 17.844 1.417 24.855 1.00 0.00 95 ARG A N 9
ATOM 13576 C CA . ARG A 1 95 ? 17.049 1.756 26.030 1.00 0.00 95 ARG A CA 9
ATOM 13577 C C . ARG A 1 95 ? 16.552 0.496 26.733 1.00 0.00 95 ARG A C 9
ATOM 13578 O O . ARG A 1 95 ? 16.903 -0.620 26.349 1.00 0.00 95 ARG A O 9
ATOM 13599 N N . ARG A 1 96 ? 15.733 0.684 27.763 1.00 0.00 96 ARG A N 9
ATOM 13600 C CA . ARG A 1 96 ? 15.185 -0.437 28.520 1.00 0.00 96 ARG A CA 9
ATOM 13601 C C . ARG A 1 96 ? 16.296 -1.216 29.219 1.00 0.00 96 ARG A C 9
ATOM 13602 O O . ARG A 1 96 ? 17.308 -1.559 28.607 1.00 0.00 96 ARG A O 9
ATOM 13623 N N . ALA A 1 97 ? 16.099 -1.493 30.504 1.00 0.00 97 ALA A N 9
ATOM 13624 C CA . ALA A 1 97 ? 17.084 -2.231 31.286 1.00 0.00 97 ALA A CA 9
ATOM 13625 C C . ALA A 1 97 ? 16.445 -2.860 32.519 1.00 0.00 97 ALA A C 9
ATOM 13626 O O . ALA A 1 97 ? 15.733 -2.195 33.270 1.00 0.00 97 ALA A O 9
ATOM 13633 N N . ASP A 1 98 ? 16.706 -4.147 32.723 1.00 0.00 98 ASP A N 9
ATOM 13634 C CA . ASP A 1 98 ? 16.157 -4.867 33.866 1.00 0.00 98 ASP A CA 9
ATOM 13635 C C . ASP A 1 98 ? 16.820 -4.414 35.163 1.00 0.00 98 ASP A C 9
ATOM 13636 O O . ASP A 1 98 ? 17.982 -4.729 35.421 1.00 0.00 98 ASP A O 9
ATOM 13645 N N . GLU A 1 99 ? 16.073 -3.673 35.975 1.00 0.00 99 GLU A N 9
ATOM 13646 C CA . GLU A 1 99 ? 16.588 -3.176 37.245 1.00 0.00 99 GLU A CA 9
ATOM 13647 C C . GLU A 1 99 ? 15.448 -2.708 38.146 1.00 0.00 99 GLU A C 9
ATOM 13648 O O . GLU A 1 99 ? 14.767 -1.728 37.843 1.00 0.00 99 GLU A O 9
ATOM 13660 N N . ARG A 1 100 ? 15.244 -3.416 39.251 1.00 0.00 100 ARG A N 9
ATOM 13661 C CA . ARG A 1 100 ? 14.184 -3.073 40.193 1.00 0.00 100 ARG A CA 9
ATOM 13662 C C . ARG A 1 100 ? 14.437 -3.711 41.556 1.00 0.00 100 ARG A C 9
ATOM 13663 O O . ARG A 1 100 ? 15.502 -4.275 41.801 1.00 0.00 100 ARG A O 9
ATOM 13684 N N . LEU A 1 101 ? 13.447 -3.614 42.438 1.00 0.00 101 LEU A N 9
ATOM 13685 C CA . LEU A 1 101 ? 13.553 -4.180 43.779 1.00 0.00 101 LEU A CA 9
ATOM 13686 C C . LEU A 1 101 ? 14.697 -3.541 44.564 1.00 0.00 101 LEU A C 9
ATOM 13687 O O . LEU A 1 101 ? 15.151 -4.089 45.568 1.00 0.00 101 LEU A O 9
ATOM 13697 N N . LYS A 1 102 ? 15.160 -2.379 44.105 1.00 0.00 102 LYS A N 9
ATOM 13698 C CA . LYS A 1 102 ? 16.250 -1.669 44.771 1.00 0.00 102 LYS A CA 9
ATOM 13699 C C . LYS A 1 102 ? 17.418 -2.609 45.071 1.00 0.00 102 LYS A C 9
ATOM 13700 O O . LYS A 1 102 ? 17.429 -3.761 44.637 1.00 0.00 102 LYS A O 9
ATOM 13719 N N . ASP A 1 103 ? 18.398 -2.107 45.818 1.00 0.00 103 ASP A N 9
ATOM 13720 C CA . ASP A 1 103 ? 19.567 -2.902 46.177 1.00 0.00 103 ASP A CA 9
ATOM 13721 C C . ASP A 1 103 ? 19.250 -3.838 47.339 1.00 0.00 103 ASP A C 9
ATOM 13722 O O . ASP A 1 103 ? 18.097 -3.969 47.748 1.00 0.00 103 ASP A O 9
ATOM 13731 N N . SER A 1 104 ? 20.282 -4.489 47.866 1.00 0.00 104 SER A N 9
ATOM 13732 C CA . SER A 1 104 ? 20.113 -5.414 48.981 1.00 0.00 104 SER A CA 9
ATOM 13733 C C . SER A 1 104 ? 20.061 -4.662 50.308 1.00 0.00 104 SER A C 9
ATOM 13734 O O . SER A 1 104 ? 20.430 -3.490 50.383 1.00 0.00 104 SER A O 9
ATOM 13742 N N . PHE A 1 105 ? 19.599 -5.344 51.351 1.00 0.00 105 PHE A N 9
ATOM 13743 C CA . PHE A 1 105 ? 19.499 -4.740 52.675 1.00 0.00 105 PHE A CA 9
ATOM 13744 C C . PHE A 1 105 ? 20.860 -4.715 53.365 1.00 0.00 105 PHE A C 9
ATOM 13745 O O . PHE A 1 105 ? 21.146 -3.818 54.159 1.00 0.00 105 PHE A O 9
ATOM 13762 N N . GLU A 1 106 ? 21.692 -5.704 53.059 1.00 0.00 106 GLU A N 9
ATOM 13763 C CA . GLU A 1 106 ? 23.023 -5.795 53.650 1.00 0.00 106 GLU A CA 9
ATOM 13764 C C . GLU A 1 106 ? 22.936 -5.926 55.167 1.00 0.00 106 GLU A C 9
ATOM 13765 O O . GLU A 1 106 ? 21.942 -5.534 55.778 1.00 0.00 106 GLU A O 9
ATOM 13777 N N . ASN A 1 107 ? 23.984 -6.480 55.769 1.00 0.00 107 ASN A N 9
ATOM 13778 C CA . ASN A 1 107 ? 24.027 -6.662 57.215 1.00 0.00 107 ASN A CA 9
ATOM 13779 C C . ASN A 1 107 ? 25.414 -7.106 57.666 1.00 0.00 107 ASN A C 9
ATOM 13780 O O . ASN A 1 107 ? 25.983 -6.526 58.588 1.00 99.99 107 ASN A O 9
ATOM 13789 N N . MET A 1 1 ? 6.712 -4.499 -9.106 1.00 0.00 1 MET A N 10
ATOM 13790 C CA . MET A 1 1 ? 5.908 -5.074 -7.995 1.00 0.00 1 MET A CA 10
ATOM 13791 C C . MET A 1 1 ? 4.427 -4.751 -8.163 1.00 0.00 1 MET A C 10
ATOM 13792 O O . MET A 1 1 ? 3.843 -4.030 -7.354 1.00 0.00 1 MET A O 10
ATOM 13808 N N . THR A 1 2 ? 3.822 -5.289 -9.219 1.00 0.00 2 THR A N 10
ATOM 13809 C CA . THR A 1 2 ? 2.408 -5.057 -9.488 1.00 0.00 2 THR A CA 10
ATOM 13810 C C . THR A 1 2 ? 1.549 -5.538 -8.325 1.00 0.00 2 THR A C 10
ATOM 13811 O O . THR A 1 2 ? 1.508 -6.730 -8.021 1.00 0.00 2 THR A O 10
ATOM 13819 N N . LEU A 1 3 ? 0.872 -4.600 -7.675 1.00 0.00 3 LEU A N 10
ATOM 13820 C CA . LEU A 1 3 ? 0.019 -4.922 -6.539 1.00 0.00 3 LEU A CA 10
ATOM 13821 C C . LEU A 1 3 ? -1.249 -5.644 -6.968 1.00 0.00 3 LEU A C 10
ATOM 13822 O O . LEU A 1 3 ? -1.971 -5.200 -7.859 1.00 0.00 3 LEU A O 10
ATOM 13832 N N . ASN A 1 4 ? -1.514 -6.765 -6.315 1.00 0.00 4 ASN A N 10
ATOM 13833 C CA . ASN A 1 4 ? -2.696 -7.556 -6.613 1.00 0.00 4 ASN A CA 10
ATOM 13834 C C . ASN A 1 4 ? -3.865 -7.135 -5.729 1.00 0.00 4 ASN A C 10
ATOM 13835 O O . ASN A 1 4 ? -3.679 -6.526 -4.673 1.00 0.00 4 ASN A O 10
ATOM 13844 N N . ILE A 1 5 ? -5.068 -7.471 -6.167 1.00 0.00 5 ILE A N 10
ATOM 13845 C CA . ILE A 1 5 ? -6.270 -7.137 -5.420 1.00 0.00 5 ILE A CA 10
ATOM 13846 C C . ILE A 1 5 ? -7.144 -8.369 -5.221 1.00 0.00 5 ILE A C 10
ATOM 13847 O O . ILE A 1 5 ? -7.070 -9.323 -5.997 1.00 0.00 5 ILE A O 10
ATOM 13855 N N . THR A 1 6 ? -7.967 -8.352 -4.177 1.00 0.00 6 THR A N 10
ATOM 13856 C CA . THR A 1 6 ? -8.843 -9.481 -3.887 1.00 0.00 6 THR A CA 10
ATOM 13857 C C . THR A 1 6 ? -10.069 -9.050 -3.084 1.00 0.00 6 THR A C 10
ATOM 13858 O O . THR A 1 6 ? -10.199 -9.387 -1.907 1.00 0.00 6 THR A O 10
ATOM 13866 N N . SER A 1 7 ? -10.973 -8.321 -3.729 1.00 0.00 7 SER A N 10
ATOM 13867 C CA . SER A 1 7 ? -12.195 -7.870 -3.071 1.00 0.00 7 SER A CA 10
ATOM 13868 C C . SER A 1 7 ? -13.220 -9.002 -3.054 1.00 0.00 7 SER A C 10
ATOM 13869 O O . SER A 1 7 ? -13.548 -9.568 -4.097 1.00 0.00 7 SER A O 10
ATOM 13877 N N . LYS A 1 8 ? -13.709 -9.346 -1.866 1.00 0.00 8 LYS A N 10
ATOM 13878 C CA . LYS A 1 8 ? -14.676 -10.430 -1.724 1.00 0.00 8 LYS A CA 10
ATOM 13879 C C . LYS A 1 8 ? -15.984 -10.134 -2.459 1.00 0.00 8 LYS A C 10
ATOM 13880 O O . LYS A 1 8 ? -16.512 -10.992 -3.166 1.00 0.00 8 LYS A O 10
ATOM 13899 N N . GLN A 1 9 ? -16.510 -8.928 -2.281 1.00 0.00 9 GLN A N 10
ATOM 13900 C CA . GLN A 1 9 ? -17.764 -8.545 -2.927 1.00 0.00 9 GLN A CA 10
ATOM 13901 C C . GLN A 1 9 ? -17.518 -7.617 -4.120 1.00 0.00 9 GLN A C 10
ATOM 13902 O O . GLN A 1 9 ? -17.261 -8.085 -5.229 1.00 0.00 9 GLN A O 10
ATOM 13914 N N . MET A 1 10 ? -17.600 -6.303 -3.895 1.00 0.00 10 MET A N 10
ATOM 13915 C CA . MET A 1 10 ? -17.387 -5.324 -4.957 1.00 0.00 10 MET A CA 10
ATOM 13916 C C . MET A 1 10 ? -16.152 -5.669 -5.779 1.00 0.00 10 MET A C 10
ATOM 13917 O O . MET A 1 10 ? -15.022 -5.508 -5.317 1.00 0.00 10 MET A O 10
ATOM 13931 N N . ASP A 1 11 ? -16.372 -6.148 -6.994 1.00 0.00 11 ASP A N 10
ATOM 13932 C CA . ASP A 1 11 ? -15.273 -6.523 -7.873 1.00 0.00 11 ASP A CA 10
ATOM 13933 C C . ASP A 1 11 ? -14.330 -5.348 -8.107 1.00 0.00 11 ASP A C 10
ATOM 13934 O O . ASP A 1 11 ? -14.528 -4.263 -7.560 1.00 0.00 11 ASP A O 10
ATOM 13943 N N . ILE A 1 12 ? -13.306 -5.570 -8.925 1.00 0.00 12 ILE A N 10
ATOM 13944 C CA . ILE A 1 12 ? -12.337 -4.521 -9.232 1.00 0.00 12 ILE A CA 10
ATOM 13945 C C . ILE A 1 12 ? -12.678 -3.839 -10.550 1.00 0.00 12 ILE A C 10
ATOM 13946 O O . ILE A 1 12 ? -13.197 -4.464 -11.475 1.00 0.00 12 ILE A O 10
ATOM 13954 N N . THR A 1 13 ? -12.378 -2.553 -10.621 1.00 0.00 13 THR A N 10
ATOM 13955 C CA . THR A 1 13 ? -12.635 -1.760 -11.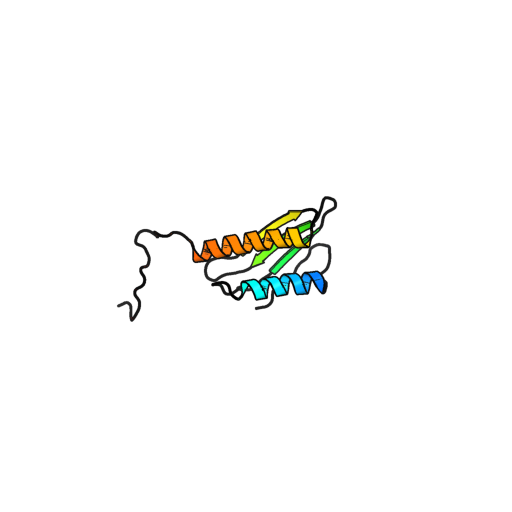808 1.00 0.00 13 THR A CA 10
ATOM 13956 C C . THR A 1 13 ? -11.589 -0.654 -11.925 1.00 0.00 13 THR A C 10
ATOM 13957 O O . THR A 1 13 ? -10.761 -0.485 -11.030 1.00 0.00 13 THR A O 10
ATOM 13965 N N . PRO A 1 14 ? -11.601 0.114 -13.028 1.00 0.00 14 PRO A N 10
ATOM 13966 C CA . PRO A 1 14 ? -10.640 1.199 -13.244 1.00 0.00 14 PRO A CA 10
ATOM 13967 C C . PRO A 1 14 ? -10.366 2.015 -11.981 1.00 0.00 14 PRO A C 10
ATOM 13968 O O . PRO A 1 14 ? -9.212 2.261 -11.634 1.00 0.00 14 PRO A O 10
ATOM 13979 N N . ALA A 1 15 ? -11.430 2.434 -11.299 1.00 0.00 15 ALA A N 10
ATOM 13980 C CA . ALA A 1 15 ? -11.291 3.224 -10.077 1.00 0.00 15 ALA A CA 10
ATOM 13981 C C . ALA A 1 15 ? -10.326 2.563 -9.096 1.00 0.00 15 ALA A C 10
ATOM 13982 O O . ALA A 1 15 ? -9.148 2.911 -9.050 1.00 0.00 15 ALA A O 10
ATOM 13989 N N . ILE A 1 16 ? -10.826 1.602 -8.319 1.00 0.00 16 ILE A N 10
ATOM 13990 C CA . ILE A 1 16 ? -9.992 0.892 -7.353 1.00 0.00 16 ILE A CA 10
ATOM 13991 C C . ILE A 1 16 ? -8.688 0.449 -7.998 1.00 0.00 16 ILE A C 10
ATOM 13992 O O . ILE A 1 16 ? -7.610 0.852 -7.571 1.00 0.00 16 ILE A O 10
ATOM 14000 N N . ARG A 1 17 ? -8.794 -0.367 -9.046 1.00 0.00 17 ARG A N 10
ATOM 14001 C CA . ARG A 1 17 ? -7.613 -0.850 -9.762 1.00 0.00 17 ARG A CA 10
ATOM 14002 C C . ARG A 1 17 ? -6.584 0.271 -9.909 1.00 0.00 17 ARG A C 10
ATOM 14003 O O . ARG A 1 17 ? -5.461 0.175 -9.408 1.00 0.00 17 ARG A O 10
ATOM 14024 N N . GLU A 1 18 ? -6.991 1.345 -10.581 1.00 0.00 18 GLU A N 10
ATOM 14025 C CA . GLU A 1 18 ? -6.127 2.503 -10.782 1.00 0.00 18 GLU A CA 10
ATOM 14026 C C . GLU A 1 18 ? -5.699 3.088 -9.440 1.00 0.00 18 GLU A C 10
ATOM 14027 O O . GLU A 1 18 ? -4.549 3.489 -9.264 1.00 0.00 18 GLU A O 10
ATOM 14039 N N . HIS A 1 19 ? -6.631 3.118 -8.491 1.00 0.00 19 HIS A N 10
ATOM 14040 C CA . HIS A 1 19 ? -6.355 3.634 -7.161 1.00 0.00 19 HIS A CA 10
ATOM 14041 C C . HIS A 1 19 ? -5.285 2.779 -6.497 1.00 0.00 19 HIS A C 10
ATOM 14042 O O . HIS A 1 19 ? -4.152 3.217 -6.306 1.00 0.00 19 HIS A O 10
ATOM 14057 N N . LEU A 1 20 ? -5.656 1.542 -6.179 1.00 0.00 20 LEU A N 10
ATOM 14058 C CA . LEU A 1 20 ? -4.743 0.582 -5.568 1.00 0.00 20 LEU A CA 10
ATOM 14059 C C . LEU A 1 20 ? -3.382 0.622 -6.263 1.00 0.00 20 LEU A C 10
ATOM 14060 O O . LEU A 1 20 ? -2.338 0.732 -5.613 1.00 0.00 20 LEU A O 10
ATOM 14070 N N . GLU A 1 21 ? -3.407 0.560 -7.594 1.00 0.00 21 GLU A N 10
ATOM 14071 C CA . GLU A 1 21 ? -2.182 0.614 -8.382 1.00 0.00 21 GLU A CA 10
ATOM 14072 C C . GLU A 1 21 ? -1.454 1.930 -8.137 1.00 0.00 21 GLU A C 10
ATOM 14073 O O . GLU A 1 21 ? -0.287 1.944 -7.739 1.00 0.00 21 GLU A O 10
ATOM 14085 N N . GLU A 1 22 ? -2.156 3.038 -8.361 1.00 0.00 22 GLU A N 10
ATOM 14086 C CA . GLU A 1 22 ? -1.579 4.361 -8.148 1.00 0.00 22 GLU A CA 10
ATOM 14087 C C . GLU A 1 22 ? -0.994 4.458 -6.744 1.00 0.00 22 GLU A C 10
ATOM 14088 O O . GLU A 1 22 ? 0.105 4.980 -6.549 1.00 0.00 22 GLU A O 10
ATOM 14100 N N . ARG A 1 23 ? -1.732 3.933 -5.769 1.00 0.00 23 ARG A N 10
ATOM 14101 C CA . ARG A 1 23 ? -1.281 3.942 -4.384 1.00 0.00 23 ARG A CA 10
ATOM 14102 C C . ARG A 1 23 ? 0.032 3.184 -4.260 1.00 0.00 23 ARG A C 10
ATOM 14103 O O . ARG A 1 23 ? 0.989 3.676 -3.660 1.00 0.00 23 ARG A O 10
ATOM 14124 N N . LEU A 1 24 ? 0.085 1.991 -4.854 1.00 0.00 24 LEU A N 10
ATOM 14125 C CA . LEU A 1 24 ? 1.305 1.193 -4.822 1.00 0.00 24 LEU A CA 10
ATOM 14126 C C . LEU A 1 24 ? 2.439 1.984 -5.462 1.00 0.00 24 LEU A C 10
ATOM 14127 O O . LEU A 1 24 ? 3.522 2.121 -4.888 1.00 0.00 24 LEU A O 10
ATOM 14137 N N . ALA A 1 25 ? 2.169 2.525 -6.647 1.00 0.00 25 ALA A N 10
ATOM 14138 C CA . ALA A 1 25 ? 3.153 3.328 -7.357 1.00 0.00 25 ALA A CA 10
ATOM 14139 C C . ALA A 1 25 ? 3.600 4.491 -6.481 1.00 0.00 25 ALA A C 10
ATOM 14140 O O . ALA A 1 25 ? 4.747 4.934 -6.547 1.00 0.00 25 ALA A O 10
ATOM 14147 N N . LYS A 1 26 ? 2.683 4.967 -5.641 1.00 0.00 26 LYS A N 10
ATOM 14148 C CA . LYS A 1 26 ? 2.975 6.062 -4.729 1.00 0.00 26 LYS A CA 10
ATOM 14149 C C . LYS A 1 26 ? 3.869 5.571 -3.597 1.00 0.00 26 LYS A C 10
ATOM 14150 O O . LYS A 1 26 ? 4.809 6.254 -3.193 1.00 0.00 26 LYS A O 10
ATOM 14169 N N . LEU A 1 27 ? 3.576 4.370 -3.099 1.00 0.00 27 LEU A N 10
ATOM 14170 C CA . LEU A 1 27 ? 4.366 3.779 -2.025 1.00 0.00 27 LEU A CA 10
ATOM 14171 C C . LEU A 1 27 ? 5.710 3.280 -2.559 1.00 0.00 27 LEU A C 10
ATOM 14172 O O . LEU A 1 27 ? 6.611 2.957 -1.786 1.00 0.00 27 LEU A O 10
ATOM 14182 N N . GLY A 1 28 ? 5.845 3.234 -3.884 1.00 0.00 28 GLY A N 10
ATOM 14183 C CA . GLY A 1 28 ? 7.090 2.791 -4.484 1.00 0.00 28 GLY A CA 10
ATOM 14184 C C . GLY A 1 28 ? 8.251 3.684 -4.096 1.00 0.00 28 GLY A C 10
ATOM 14185 O O . GLY A 1 28 ? 9.386 3.224 -3.964 1.00 0.00 28 GLY A O 10
ATOM 14189 N N . LYS A 1 29 ? 7.957 4.965 -3.902 1.00 0.00 29 LYS A N 10
ATOM 14190 C CA . LYS A 1 29 ? 8.970 5.940 -3.513 1.00 0.00 29 LYS A CA 10
ATOM 14191 C C . LYS A 1 29 ? 9.365 5.744 -2.052 1.00 0.00 29 LYS A C 10
ATOM 14192 O O . LYS A 1 29 ? 10.488 6.053 -1.653 1.00 0.00 29 LYS A O 10
ATOM 14211 N N . TRP A 1 30 ? 8.427 5.239 -1.259 1.00 0.00 30 TRP A N 10
ATOM 14212 C CA . TRP A 1 30 ? 8.655 5.007 0.159 1.00 0.00 30 TRP A CA 10
ATOM 14213 C C . TRP A 1 30 ? 9.742 3.965 0.391 1.00 0.00 30 TRP A C 10
ATOM 14214 O O . TRP A 1 30 ? 9.446 2.830 0.762 1.00 0.00 30 TRP A O 10
ATOM 14235 N N . GLN A 1 31 ? 11.001 4.378 0.175 1.00 0.00 31 GLN A N 10
ATOM 14236 C CA . GLN A 1 31 ? 12.182 3.516 0.352 1.00 0.00 31 GLN A CA 10
ATOM 14237 C C . GLN A 1 31 ? 11.809 2.108 0.809 1.00 0.00 31 GLN A C 10
ATOM 14238 O O . GLN A 1 31 ? 12.086 1.717 1.943 1.00 0.00 31 GLN A O 10
ATOM 14250 N N . THR A 1 32 ? 11.160 1.363 -0.075 1.00 0.00 32 THR A N 10
ATOM 14251 C CA . THR A 1 32 ? 10.728 0.019 0.237 1.00 0.00 32 THR A CA 10
ATOM 14252 C C . THR A 1 32 ? 10.481 -0.780 -1.038 1.00 0.00 32 THR A C 10
ATOM 14253 O O . THR A 1 32 ? 10.330 -0.216 -2.122 1.00 0.00 32 THR A O 10
ATOM 14261 N N . GLN A 1 33 ? 10.417 -2.093 -0.889 1.00 0.00 33 GLN A N 10
ATOM 14262 C CA . GLN A 1 33 ? 10.163 -2.990 -2.001 1.00 0.00 33 GLN A CA 10
ATOM 14263 C C . GLN A 1 33 ? 9.027 -3.912 -1.624 1.00 0.00 33 GLN A C 10
ATOM 14264 O O . GLN A 1 33 ? 9.230 -4.955 -1.003 1.00 0.00 33 GLN A O 10
ATOM 14276 N N . LEU A 1 34 ? 7.827 -3.492 -1.969 1.00 0.00 34 LEU A N 10
ATOM 14277 C CA . LEU A 1 34 ? 6.631 -4.237 -1.637 1.00 0.00 34 LEU A CA 10
ATOM 14278 C C . LEU A 1 34 ? 6.724 -5.694 -2.066 1.00 0.00 34 LEU A C 10
ATOM 14279 O O . LEU A 1 34 ? 6.341 -6.056 -3.178 1.00 0.00 34 LEU A O 10
ATOM 14289 N N . ILE A 1 35 ? 7.215 -6.528 -1.158 1.00 0.00 35 ILE A N 10
ATOM 14290 C CA . ILE A 1 35 ? 7.338 -7.951 -1.417 1.00 0.00 35 ILE A CA 10
ATOM 14291 C C . ILE A 1 35 ? 5.964 -8.546 -1.691 1.00 0.00 35 ILE A C 10
ATOM 14292 O O . ILE A 1 35 ? 5.240 -8.916 -0.767 1.00 0.00 35 ILE A O 10
ATOM 14300 N N . SER A 1 36 ? 5.608 -8.623 -2.966 1.00 0.00 36 SER A N 10
ATOM 14301 C CA . SER A 1 36 ? 4.312 -9.161 -3.366 1.00 0.00 36 SER A CA 10
ATOM 14302 C C . SER A 1 36 ? 3.189 -8.542 -2.537 1.00 0.00 36 SER A C 10
ATOM 14303 O O . SER A 1 36 ? 2.810 -9.058 -1.486 1.00 0.00 36 SER A O 10
ATOM 14311 N N . PRO A 1 37 ? 2.668 -7.402 -3.007 1.00 0.00 37 PRO A N 10
ATOM 14312 C CA . PRO A 1 37 ? 1.609 -6.657 -2.340 1.00 0.00 37 PRO A CA 10
ATOM 14313 C C . PRO A 1 37 ? 0.203 -7.009 -2.826 1.00 0.00 37 PRO A C 10
ATOM 14314 O O . PRO A 1 37 ? -0.024 -7.228 -4.019 1.00 0.00 37 PRO A O 10
ATOM 14325 N N . HIS A 1 38 ? -0.740 -7.035 -1.887 1.00 0.00 38 HIS A N 10
ATOM 14326 C CA . HIS A 1 38 ? -2.136 -7.333 -2.191 1.00 0.00 38 HIS A CA 10
ATOM 14327 C C . HIS A 1 38 ? -3.041 -6.240 -1.657 1.00 0.00 38 HIS A C 10
ATOM 14328 O O . HIS A 1 38 ? -2.593 -5.324 -0.967 1.00 0.00 38 HIS A O 10
ATOM 14343 N N . PHE A 1 39 ? -4.325 -6.359 -1.955 1.00 0.00 39 PHE A N 10
ATOM 14344 C CA . PHE A 1 39 ? -5.302 -5.398 -1.480 1.00 0.00 39 PHE A CA 10
ATOM 14345 C C . PHE A 1 39 ? -6.676 -6.037 -1.311 1.00 0.00 39 PHE A C 10
ATOM 14346 O O . PHE A 1 39 ? -7.430 -6.177 -2.269 1.00 0.00 39 PHE A O 10
ATOM 14363 N N . VAL A 1 40 ? -7.000 -6.414 -0.079 1.00 0.00 40 VAL A N 10
ATOM 14364 C CA . VAL A 1 40 ? -8.280 -7.020 0.223 1.00 0.00 40 VAL A CA 10
ATOM 14365 C C . VAL A 1 40 ? -9.292 -5.935 0.579 1.00 0.00 40 VAL A C 10
ATOM 14366 O O . VAL A 1 40 ? -9.344 -5.466 1.715 1.00 0.00 40 VAL A O 10
ATOM 14373 N N . LEU A 1 41 ? -10.072 -5.522 -0.414 1.00 0.00 41 LEU A N 10
ATOM 14374 C CA . LEU A 1 41 ? -11.063 -4.467 -0.222 1.00 0.00 41 LEU A CA 10
ATOM 14375 C C . LEU A 1 41 ? -12.483 -5.008 -0.195 1.00 0.00 41 LEU A C 10
ATOM 14376 O O . LEU A 1 41 ? -12.811 -5.965 -0.895 1.00 0.00 41 LEU A O 10
ATOM 14386 N N . ASN A 1 42 ? -13.334 -4.370 0.605 1.00 0.00 42 ASN A N 10
ATOM 14387 C CA . ASN A 1 42 ? -14.727 -4.774 0.700 1.00 0.00 42 ASN A CA 10
ATOM 14388 C C . ASN A 1 42 ? -15.633 -3.600 1.057 1.00 0.00 42 ASN A C 10
ATOM 14389 O O . ASN A 1 42 ? -15.174 -2.529 1.454 1.00 0.00 42 ASN A O 10
ATOM 14398 N N . LYS A 1 43 ? -16.929 -3.827 0.920 1.00 0.00 43 LYS A N 10
ATOM 14399 C CA . LYS A 1 43 ? -17.933 -2.817 1.231 1.00 0.00 43 LYS A CA 10
ATOM 14400 C C . LYS A 1 43 ? -18.917 -3.364 2.251 1.00 0.00 43 LYS A C 10
ATOM 14401 O O . LYS A 1 43 ? -18.956 -4.567 2.511 1.00 0.00 43 LYS A O 10
ATOM 14420 N N . VAL A 1 44 ? -19.733 -2.481 2.799 1.00 0.00 44 VAL A N 10
ATOM 14421 C CA . VAL A 1 44 ? -20.740 -2.879 3.756 1.00 0.00 44 VAL A CA 10
ATOM 14422 C C . VAL A 1 44 ? -21.765 -1.766 3.978 1.00 0.00 44 VAL A C 10
ATOM 14423 O O . VAL A 1 44 ? -21.501 -0.595 3.704 1.00 0.00 44 VAL A O 10
ATOM 14430 N N . PRO A 1 45 ? -22.962 -2.119 4.475 1.00 0.00 45 PRO A N 10
ATOM 14431 C CA . PRO A 1 45 ? -24.032 -1.146 4.724 1.00 0.00 45 PRO A CA 10
ATOM 14432 C C . PRO A 1 45 ? -23.568 0.037 5.568 1.00 0.00 45 PRO A C 10
ATOM 14433 O O . PRO A 1 45 ? -23.932 1.183 5.301 1.00 0.00 45 PRO A O 10
ATOM 14444 N N . ASN A 1 46 ? -22.770 -0.248 6.588 1.00 0.00 46 ASN A N 10
ATOM 14445 C CA . ASN A 1 46 ? -22.262 0.790 7.479 1.00 0.00 46 ASN A CA 10
ATOM 14446 C C . ASN A 1 46 ? -21.062 1.523 6.873 1.00 0.00 46 ASN A C 10
ATOM 14447 O O . ASN A 1 46 ? -20.479 2.397 7.514 1.00 0.00 46 ASN A O 10
ATOM 14456 N N . GLY A 1 47 ? -20.690 1.166 5.645 1.00 0.00 47 GLY A N 10
ATOM 14457 C CA . GLY A 1 47 ? -19.566 1.799 5.002 1.00 0.00 47 GLY A CA 10
ATOM 14458 C C . GLY A 1 47 ? -18.763 0.822 4.179 1.00 0.00 47 GLY A C 10
ATOM 14459 O O . GLY A 1 47 ? -19.228 -0.263 3.850 1.00 0.00 47 GLY A O 10
ATOM 14463 N N . PHE A 1 48 ? -17.552 1.209 3.859 1.00 0.00 48 PHE A N 10
ATOM 14464 C CA . PHE A 1 48 ? -16.656 0.375 3.079 1.00 0.00 48 PHE A CA 10
ATOM 14465 C C . PHE A 1 48 ? -15.555 -0.188 3.959 1.00 0.00 48 PHE A C 10
ATOM 14466 O O . PHE A 1 48 ? -14.799 0.569 4.575 1.00 0.00 48 PHE A O 10
ATOM 14483 N N . SER A 1 49 ? -15.445 -1.511 3.995 1.00 0.00 49 SER A N 10
ATOM 14484 C CA . SER A 1 49 ? -14.403 -2.157 4.770 1.00 0.00 49 SER A CA 10
ATOM 14485 C C . SER A 1 49 ? -13.277 -2.541 3.841 1.00 0.00 49 SER A C 10
ATOM 14486 O O . SER A 1 49 ? -13.465 -3.281 2.880 1.00 0.00 49 SER A O 10
ATOM 14494 N N . VAL A 1 50 ? -12.119 -2.004 4.119 1.00 0.00 50 VAL A N 10
ATOM 14495 C CA . VAL A 1 50 ? -10.953 -2.247 3.288 1.00 0.00 50 VAL A CA 10
ATOM 14496 C C . VAL A 1 50 ? -9.753 -2.689 4.118 1.00 0.00 50 VAL A C 10
ATOM 14497 O O . VAL A 1 50 ? -9.614 -2.303 5.277 1.00 0.00 50 VAL A O 10
ATOM 14504 N N . GLU A 1 51 ? -8.890 -3.501 3.514 1.00 0.00 51 GLU A N 10
ATOM 14505 C CA . GLU A 1 51 ? -7.697 -3.998 4.190 1.00 0.00 51 GLU A CA 10
ATOM 14506 C C . GLU A 1 51 ? -6.582 -4.253 3.182 1.00 0.00 51 GLU A C 10
ATOM 14507 O O . GLU A 1 51 ? -6.808 -4.842 2.123 1.00 0.00 51 GLU A O 10
ATOM 14519 N N . ALA A 1 52 ? -5.381 -3.800 3.517 1.00 0.00 52 ALA A N 10
ATOM 14520 C CA . ALA A 1 52 ? -4.228 -3.970 2.642 1.00 0.00 52 ALA A CA 10
ATOM 14521 C C . ALA A 1 52 ? -3.179 -4.873 3.278 1.00 0.00 52 ALA A C 10
ATOM 14522 O O . ALA A 1 52 ? -3.102 -4.986 4.502 1.00 0.00 52 ALA A O 10
ATOM 14529 N N . SER A 1 53 ? -2.372 -5.514 2.436 1.00 0.00 53 SER A N 10
ATOM 14530 C CA . SER A 1 53 ? -1.322 -6.407 2.906 1.00 0.00 53 SER A CA 10
ATOM 14531 C C . SER A 1 53 ? -0.119 -6.374 1.968 1.00 0.00 53 SER A C 10
ATOM 14532 O O . SER A 1 53 ? -0.185 -6.871 0.843 1.00 0.00 53 SER A O 10
ATOM 14540 N N . ILE A 1 54 ? 0.982 -5.793 2.435 1.00 0.00 54 ILE A N 10
ATOM 14541 C CA . ILE A 1 54 ? 2.195 -5.707 1.635 1.00 0.00 54 ILE A CA 10
ATOM 14542 C C . ILE A 1 54 ? 3.401 -6.176 2.441 1.00 0.00 54 ILE A C 10
ATOM 14543 O O . ILE A 1 54 ? 3.510 -5.887 3.628 1.00 0.00 54 ILE A O 10
ATOM 14551 N N . GLY A 1 55 ? 4.305 -6.898 1.789 1.00 0.00 55 GLY A N 10
ATOM 14552 C CA . GLY A 1 55 ? 5.481 -7.385 2.462 1.00 0.00 55 GLY A CA 10
ATOM 14553 C C . GLY A 1 55 ? 6.671 -6.492 2.242 1.00 0.00 55 GLY A C 10
ATOM 14554 O O . GLY A 1 55 ? 6.792 -5.834 1.211 1.00 0.00 55 GLY A O 10
ATOM 14558 N N . THR A 1 56 ? 7.549 -6.481 3.217 1.00 0.00 56 THR A N 10
ATOM 14559 C CA . THR A 1 56 ? 8.760 -5.674 3.149 1.00 0.00 56 THR A CA 10
ATOM 14560 C C . THR A 1 56 ? 9.960 -6.454 3.667 1.00 0.00 56 THR A C 10
ATOM 14561 O O . THR A 1 56 ? 9.861 -7.143 4.681 1.00 0.00 56 THR A O 10
ATOM 14569 N N . PRO A 1 57 ? 11.126 -6.338 3.008 1.00 0.00 57 PRO A N 10
ATOM 14570 C CA . PRO A 1 57 ? 12.332 -7.026 3.465 1.00 0.00 57 PRO A CA 10
ATOM 14571 C C . PRO A 1 57 ? 12.640 -6.702 4.925 1.00 0.00 57 PRO A C 10
ATOM 14572 O O . PRO A 1 57 ? 13.414 -7.404 5.576 1.00 0.00 57 PRO A O 10
ATOM 14583 N N . LEU A 1 58 ? 12.035 -5.624 5.432 1.00 0.00 58 LEU A N 10
ATOM 14584 C CA . LEU A 1 58 ? 12.258 -5.204 6.810 1.00 0.00 58 LEU A CA 10
ATOM 14585 C C . LEU A 1 58 ? 11.164 -5.744 7.731 1.00 0.00 58 LEU A C 10
ATOM 14586 O O . LEU A 1 58 ? 11.363 -5.872 8.939 1.00 0.00 58 LEU A O 10
ATOM 14596 N N . GLY A 1 59 ? 10.013 -6.067 7.150 1.00 0.00 59 GLY A N 10
ATOM 14597 C CA . GLY A 1 59 ? 8.905 -6.598 7.922 1.00 0.00 59 GLY A CA 10
ATOM 14598 C C . GLY A 1 59 ? 7.583 -6.449 7.200 1.00 0.00 59 GLY A C 10
ATOM 14599 O O . GLY A 1 59 ? 7.291 -5.391 6.645 1.00 0.00 59 GLY A O 10
ATOM 14603 N N . ASN A 1 60 ? 6.783 -7.513 7.200 1.00 0.00 60 ASN A N 10
ATOM 14604 C CA . ASN A 1 60 ? 5.488 -7.500 6.532 1.00 0.00 60 ASN A CA 10
ATOM 14605 C C . ASN A 1 60 ? 4.703 -6.234 6.854 1.00 0.00 60 ASN A C 10
ATOM 14606 O O . ASN A 1 60 ? 5.061 -5.479 7.758 1.00 0.00 60 ASN A O 10
ATOM 14615 N N . LEU A 1 61 ? 3.635 -6.014 6.102 1.00 0.00 61 LEU A N 10
ATOM 14616 C CA . LEU A 1 61 ? 2.790 -4.844 6.291 1.00 0.00 61 LEU A CA 10
ATOM 14617 C C . LEU A 1 61 ? 1.340 -5.167 5.973 1.00 0.00 61 LEU A C 10
ATOM 14618 O O . LEU A 1 61 ? 1.050 -5.966 5.084 1.00 0.00 61 LEU A O 10
ATOM 14628 N N . LEU A 1 62 ? 0.436 -4.524 6.698 1.00 0.00 62 LEU A N 10
ATOM 14629 C CA . LEU A 1 62 ? -0.988 -4.715 6.501 1.00 0.00 62 LEU A CA 10
ATOM 14630 C C . LEU A 1 62 ? -1.754 -3.527 7.060 1.00 0.00 62 LEU A C 10
ATOM 14631 O O . LEU A 1 62 ? -1.183 -2.665 7.727 1.00 0.00 62 LEU A O 10
ATOM 14641 N N . ALA A 1 63 ? -3.046 -3.492 6.792 1.00 0.00 63 ALA A N 10
ATOM 14642 C CA . ALA A 1 63 ? -3.896 -2.414 7.273 1.00 0.00 63 ALA A CA 10
ATOM 14643 C C . ALA A 1 63 ? -5.361 -2.718 7.008 1.00 0.00 63 ALA A C 10
ATOM 14644 O O . ALA A 1 63 ? -5.687 -3.618 6.234 1.00 0.00 63 ALA A O 10
ATOM 14651 N N . SER A 1 64 ? -6.241 -1.966 7.654 1.00 0.00 64 SER A N 10
ATOM 14652 C CA . SER A 1 64 ? -7.674 -2.161 7.485 1.00 0.00 64 SER A CA 10
ATOM 14653 C C . SER A 1 64 ? -8.454 -0.961 8.007 1.00 0.00 64 SER A C 10
ATOM 14654 O O . SER A 1 64 ? -8.109 -0.386 9.040 1.00 0.00 64 SER A O 10
ATOM 14662 N N . ALA A 1 65 ? -9.506 -0.585 7.287 1.00 0.00 65 ALA A N 10
ATOM 14663 C CA . ALA A 1 65 ? -10.329 0.550 7.683 1.00 0.00 65 ALA A CA 10
ATOM 14664 C C . ALA A 1 65 ? -11.753 0.418 7.151 1.00 0.00 65 ALA A C 10
ATOM 14665 O O . ALA A 1 65 ? -11.971 -0.060 6.036 1.00 0.00 65 ALA A O 10
ATOM 14672 N N . THR A 1 66 ? -12.716 0.853 7.956 1.00 0.00 66 THR A N 10
ATOM 14673 C CA . THR A 1 66 ? -14.122 0.798 7.574 1.00 0.00 66 THR A CA 10
ATOM 14674 C C . THR A 1 66 ? -14.740 2.189 7.628 1.00 0.00 66 THR A C 10
ATOM 14675 O O . THR A 1 66 ? -14.832 2.792 8.697 1.00 0.00 66 THR A O 10
ATOM 14683 N N . SER A 1 67 ? -15.159 2.702 6.476 1.00 0.00 67 SER A N 10
ATOM 14684 C CA . SER A 1 67 ? -15.761 4.028 6.422 1.00 0.00 67 SER A CA 10
ATOM 14685 C C . SER A 1 67 ? -16.696 4.158 5.231 1.00 0.00 67 SER A C 10
ATOM 14686 O O . SER A 1 67 ? -16.518 3.491 4.213 1.00 0.00 67 SER A O 10
ATOM 14694 N N . ASP A 1 68 ? -17.681 5.037 5.355 1.00 0.00 68 ASP A N 10
ATOM 14695 C CA . ASP A 1 68 ? -18.634 5.267 4.279 1.00 0.00 68 ASP A CA 10
ATOM 14696 C C . ASP A 1 68 ? -17.964 5.979 3.106 1.00 0.00 68 ASP A C 10
ATOM 14697 O O . ASP A 1 68 ? -18.586 6.196 2.066 1.00 0.00 68 ASP A O 10
ATOM 14706 N N . ASP A 1 69 ? -16.694 6.346 3.278 1.00 0.00 69 ASP A N 10
ATOM 14707 C CA . ASP A 1 69 ? -15.956 7.036 2.233 1.00 0.00 69 ASP A CA 10
ATOM 14708 C C . ASP A 1 69 ? -14.866 6.140 1.647 1.00 0.00 69 ASP A C 10
ATOM 14709 O O . ASP A 1 69 ? -13.757 6.054 2.170 1.00 0.00 69 ASP A O 10
ATOM 14718 N N . MET A 1 70 ? -15.215 5.471 0.555 1.00 0.00 70 MET A N 10
ATOM 14719 C CA . MET A 1 70 ? -14.325 4.555 -0.152 1.00 0.00 70 MET A CA 10
ATOM 14720 C C . MET A 1 70 ? -12.871 5.034 -0.216 1.00 0.00 70 MET A C 10
ATOM 14721 O O . MET A 1 70 ? -11.981 4.435 0.399 1.00 0.00 70 MET A O 10
ATOM 14735 N N . TYR A 1 71 ? -12.628 6.083 -0.991 1.00 0.00 71 TYR A N 10
ATOM 14736 C CA . TYR A 1 71 ? -11.275 6.593 -1.168 1.00 0.00 71 TYR A CA 10
ATOM 14737 C C . TYR A 1 71 ? -10.675 7.084 0.131 1.00 0.00 71 TYR A C 10
ATOM 14738 O O . TYR A 1 71 ? -9.464 7.010 0.308 1.00 0.00 71 TYR A O 10
ATOM 14756 N N . LYS A 1 72 ? -11.511 7.535 1.055 1.00 0.00 72 LYS A N 10
ATOM 14757 C CA . LYS A 1 72 ? -11.009 7.970 2.347 1.00 0.00 72 LYS A CA 10
ATOM 14758 C C . LYS A 1 72 ? -10.595 6.740 3.144 1.00 0.00 72 LYS A C 10
ATOM 14759 O O . LYS A 1 72 ? -9.587 6.748 3.844 1.00 0.00 72 LYS A O 10
ATOM 14778 N N . ALA A 1 73 ? -11.371 5.661 2.992 1.00 0.00 73 ALA A N 10
ATOM 14779 C CA . ALA A 1 73 ? -11.061 4.401 3.653 1.00 0.00 73 ALA A CA 10
ATOM 14780 C C . ALA A 1 73 ? -9.703 3.952 3.154 1.00 0.00 73 ALA A C 10
ATOM 14781 O O . ALA A 1 73 ? -8.799 3.640 3.932 1.00 0.00 73 ALA A O 10
ATOM 14788 N N . ILE A 1 74 ? -9.556 4.006 1.834 1.00 0.00 74 ILE A N 10
ATOM 14789 C CA . ILE A 1 74 ? -8.293 3.692 1.190 1.00 0.00 74 ILE A CA 10
ATOM 14790 C C . ILE A 1 74 ? -7.278 4.728 1.650 1.00 0.00 74 ILE A C 10
ATOM 14791 O O . ILE A 1 74 ? -6.110 4.424 1.912 1.00 0.00 74 ILE A O 10
ATOM 14799 N N . ASN A 1 75 ? -7.779 5.951 1.800 1.00 0.00 75 ASN A N 10
ATOM 14800 C CA . ASN A 1 75 ? -7.003 7.067 2.287 1.00 0.00 75 ASN A CA 10
ATOM 14801 C C . ASN A 1 75 ? -6.460 6.731 3.670 1.00 0.00 75 ASN A C 10
ATOM 14802 O O . ASN A 1 75 ? -5.324 7.064 4.013 1.00 0.00 75 ASN A O 10
ATOM 14811 N N . GLU A 1 76 ? -7.289 6.040 4.445 1.00 0.00 76 GLU A N 10
ATOM 14812 C CA . GLU A 1 76 ? -6.923 5.609 5.787 1.00 0.00 76 GLU A CA 10
ATOM 14813 C C . GLU A 1 76 ? -5.911 4.466 5.716 1.00 0.00 76 GLU A C 10
ATOM 14814 O O . GLU A 1 76 ? -4.813 4.561 6.268 1.00 0.00 76 GLU A O 10
ATOM 14826 N N . VAL A 1 77 ? -6.282 3.387 5.017 1.00 0.00 77 VAL A N 10
ATOM 14827 C CA . VAL A 1 77 ? -5.396 2.235 4.861 1.00 0.00 77 VAL A CA 10
ATOM 14828 C C . VAL A 1 77 ? -4.008 2.687 4.455 1.00 0.00 77 VAL A C 10
ATOM 14829 O O . VAL A 1 77 ? -3.015 2.336 5.093 1.00 0.00 77 VAL A O 10
ATOM 14836 N N . GLU A 1 78 ? -3.945 3.474 3.386 1.00 0.00 78 GLU A N 10
ATOM 14837 C CA . GLU A 1 78 ? -2.673 3.977 2.902 1.00 0.00 78 GLU A CA 10
ATOM 14838 C C . GLU A 1 78 ? -1.934 4.690 4.022 1.00 0.00 78 GLU A C 10
ATOM 14839 O O . GLU A 1 78 ? -0.709 4.609 4.125 1.00 0.00 78 GLU A O 10
ATOM 14851 N N . GLU A 1 79 ? -2.690 5.371 4.876 1.00 0.00 79 GLU A N 10
ATOM 14852 C CA . GLU A 1 79 ? -2.108 6.077 6.004 1.00 0.00 79 GLU A CA 10
ATOM 14853 C C . GLU A 1 79 ? -1.539 5.075 6.997 1.00 0.00 79 GLU A C 10
ATOM 14854 O O . GLU A 1 79 ? -0.436 5.254 7.512 1.00 0.00 79 GLU A O 10
ATOM 14866 N N . LYS A 1 80 ? -2.287 4.001 7.239 1.00 0.00 80 LYS A N 10
ATOM 14867 C CA . LYS A 1 80 ? -1.829 2.960 8.146 1.00 0.00 80 LYS A CA 10
ATOM 14868 C C . LYS A 1 80 ? -0.607 2.276 7.548 1.00 0.00 80 LYS A C 10
ATOM 14869 O O . LYS A 1 80 ? 0.450 2.212 8.173 1.00 0.00 80 LYS A O 10
ATOM 14888 N N . LEU A 1 81 ? -0.760 1.789 6.317 1.00 0.00 81 LEU A N 10
ATOM 14889 C CA . LEU A 1 81 ? 0.333 1.128 5.608 1.00 0.00 81 LEU A CA 10
ATOM 14890 C C . LEU A 1 81 ? 1.570 2.027 5.584 1.00 0.00 81 LEU A C 10
ATOM 14891 O O . LEU A 1 81 ? 2.681 1.578 5.880 1.00 0.00 81 LEU A O 10
ATOM 14901 N N . GLU A 1 82 ? 1.374 3.308 5.262 1.00 0.00 82 GLU A N 10
ATOM 14902 C CA . GLU A 1 82 ? 2.480 4.255 5.239 1.00 0.00 82 GLU A CA 10
ATOM 14903 C C . GLU A 1 82 ? 3.050 4.405 6.641 1.00 0.00 82 GLU A C 10
ATOM 14904 O O . GLU A 1 82 ? 4.266 4.389 6.840 1.00 0.00 82 GLU A O 10
ATOM 14916 N N . ARG A 1 83 ? 2.152 4.531 7.613 1.00 0.00 83 ARG A N 10
ATOM 14917 C CA . ARG A 1 83 ? 2.546 4.661 9.009 1.00 0.00 83 ARG A CA 10
ATOM 14918 C C . ARG A 1 83 ? 3.444 3.497 9.408 1.00 0.00 83 ARG A C 10
ATOM 14919 O O . ARG A 1 83 ? 4.517 3.692 9.981 1.00 0.00 83 ARG A O 10
ATOM 14940 N N . GLN A 1 84 ? 3.008 2.283 9.078 1.00 0.00 84 GLN A N 10
ATOM 14941 C CA . GLN A 1 84 ? 3.790 1.091 9.381 1.00 0.00 84 GLN A CA 10
ATOM 14942 C C . GLN A 1 84 ? 5.100 1.140 8.608 1.00 0.00 84 GLN A C 10
ATOM 14943 O O . GLN A 1 84 ? 6.146 0.723 9.107 1.00 0.00 84 GLN A O 10
ATOM 14955 N N . LEU A 1 85 ? 5.039 1.685 7.393 1.00 0.00 85 LEU A N 10
ATOM 14956 C CA . LEU A 1 85 ? 6.229 1.826 6.559 1.00 0.00 85 LEU A CA 10
ATOM 14957 C C . LEU A 1 85 ? 7.259 2.681 7.287 1.00 0.00 85 LEU A C 10
ATOM 14958 O O . LEU A 1 85 ? 8.371 2.232 7.589 1.00 0.00 85 LEU A O 10
ATOM 14968 N N . ASN A 1 86 ? 6.864 3.918 7.584 1.00 0.00 86 ASN A N 10
ATOM 14969 C CA . ASN A 1 86 ? 7.729 4.844 8.296 1.00 0.00 86 ASN A CA 10
ATOM 14970 C C . ASN A 1 86 ? 8.171 4.229 9.615 1.00 0.00 86 ASN A C 10
ATOM 14971 O O . ASN A 1 86 ? 9.338 4.319 9.994 1.00 0.00 86 ASN A O 10
ATOM 14980 N N . LYS A 1 87 ? 7.232 3.581 10.302 1.00 0.00 87 LYS A N 10
ATOM 14981 C CA . LYS A 1 87 ? 7.535 2.928 11.569 1.00 0.00 87 LYS A CA 10
ATOM 14982 C C . LYS A 1 87 ? 8.653 1.921 11.371 1.00 0.00 87 LYS A C 10
ATOM 14983 O O . LYS A 1 87 ? 9.611 1.878 12.143 1.00 0.00 87 LYS A O 10
ATOM 15002 N N . LEU A 1 88 ? 8.527 1.116 10.321 1.00 0.00 88 LEU A N 10
ATOM 15003 C CA . LEU A 1 88 ? 9.543 0.117 10.021 1.00 0.00 88 LEU A CA 10
ATOM 15004 C C . LEU A 1 88 ? 10.878 0.809 9.824 1.00 0.00 88 LEU A C 10
ATOM 15005 O O . LEU A 1 88 ? 11.847 0.552 10.538 1.00 0.00 88 LEU A O 10
ATOM 15015 N N . GLN A 1 89 ? 10.904 1.701 8.844 1.00 0.00 89 GLN A N 10
ATOM 15016 C CA . GLN A 1 89 ? 12.110 2.461 8.533 1.00 0.00 89 GLN A CA 10
ATOM 15017 C C . GLN A 1 89 ? 12.603 3.220 9.764 1.00 0.00 89 GLN A C 10
ATOM 15018 O O . GLN A 1 89 ? 13.797 3.479 9.908 1.00 0.00 89 GLN A O 10
ATOM 15030 N N . HIS A 1 90 ? 11.675 3.563 10.656 1.00 0.00 90 HIS A N 10
ATOM 15031 C CA . HIS A 1 90 ? 12.016 4.280 11.879 1.00 0.00 90 HIS A CA 10
ATOM 15032 C C . HIS A 1 90 ? 12.661 3.339 12.881 1.00 0.00 90 HIS A C 10
ATOM 15033 O O . HIS A 1 90 ? 13.740 3.610 13.407 1.00 0.00 90 HIS A O 10
ATOM 15048 N N . LYS A 1 91 ? 11.975 2.235 13.150 1.00 0.00 91 LYS A N 10
ATOM 15049 C CA . LYS A 1 91 ? 12.451 1.246 14.103 1.00 0.00 91 LYS A CA 10
ATOM 15050 C C . LYS A 1 91 ? 13.923 0.909 13.865 1.00 0.00 91 LYS A C 10
ATOM 15051 O O . LYS A 1 91 ? 14.507 1.309 12.858 1.00 0.00 91 LYS A O 10
ATOM 15070 N N . SER A 1 92 ? 14.514 0.170 14.799 1.00 0.00 92 SER A N 10
ATOM 15071 C CA . SER A 1 92 ? 15.915 -0.220 14.690 1.00 0.00 92 SER A CA 10
ATOM 15072 C C . SER A 1 92 ? 16.045 -1.640 14.152 1.00 0.00 92 SER A C 10
ATOM 15073 O O . SER A 1 92 ? 16.847 -1.905 13.257 1.00 0.00 92 SER A O 10
ATOM 15081 N N . GLU A 1 93 ? 15.248 -2.552 14.701 1.00 0.00 93 GLU A N 10
ATOM 15082 C CA . GLU A 1 93 ? 15.273 -3.946 14.274 1.00 0.00 93 GLU A CA 10
ATOM 15083 C C . GLU A 1 93 ? 13.910 -4.602 14.475 1.00 0.00 93 GLU A C 10
ATOM 15084 O O . GLU A 1 93 ? 13.817 -5.812 14.681 1.00 0.00 93 GLU A O 10
ATOM 15096 N N . SER A 1 94 ? 12.855 -3.795 14.414 1.00 0.00 94 SER A N 10
ATOM 15097 C CA . SER A 1 94 ? 11.497 -4.297 14.590 1.00 0.00 94 SER A CA 10
ATOM 15098 C C . SER A 1 94 ? 11.342 -4.989 15.940 1.00 0.00 94 SER A C 10
ATOM 15099 O O . SER A 1 94 ? 11.371 -6.217 16.028 1.00 0.00 94 SER A O 10
ATOM 15107 N N . ARG A 1 95 ? 11.178 -4.194 16.992 1.00 0.00 95 ARG A N 10
ATOM 15108 C CA . ARG A 1 95 ? 11.020 -4.730 18.339 1.00 0.00 95 ARG A CA 10
ATOM 15109 C C . ARG A 1 95 ? 9.960 -3.951 19.114 1.00 0.00 95 ARG A C 10
ATOM 15110 O O . ARG A 1 95 ? 8.842 -4.428 19.304 1.00 0.00 95 ARG A O 10
ATOM 15131 N N . ARG A 1 96 ? 10.322 -2.753 19.560 1.00 0.00 96 ARG A N 10
ATOM 15132 C CA . ARG A 1 96 ? 9.402 -1.910 20.315 1.00 0.00 96 ARG A CA 10
ATOM 15133 C C . ARG A 1 96 ? 9.479 -0.461 19.844 1.00 0.00 96 ARG A C 10
ATOM 15134 O O . ARG A 1 96 ? 10.552 0.033 19.500 1.00 0.00 96 ARG A O 10
ATOM 15155 N N . ALA A 1 97 ? 8.333 0.213 19.832 1.00 0.00 97 ALA A N 10
ATOM 15156 C CA . ALA A 1 97 ? 8.270 1.604 19.402 1.00 0.00 97 ALA A CA 10
ATOM 15157 C C . ALA A 1 97 ? 8.518 2.552 20.572 1.00 0.00 97 ALA A C 10
ATOM 15158 O O . ALA A 1 97 ? 7.895 2.429 21.626 1.00 0.00 97 ALA A O 10
ATOM 15165 N N . ASP A 1 98 ? 9.430 3.499 20.376 1.00 0.00 98 ASP A N 10
ATOM 15166 C CA . ASP A 1 98 ? 9.760 4.470 21.413 1.00 0.00 98 ASP A CA 10
ATOM 15167 C C . ASP A 1 98 ? 10.766 5.495 20.898 1.00 0.00 98 ASP A C 10
ATOM 15168 O O . ASP A 1 98 ? 11.977 5.293 20.994 1.00 0.00 98 ASP A O 10
ATOM 15177 N N . GLU A 1 99 ? 10.256 6.594 20.353 1.00 0.00 99 GLU A N 10
ATOM 15178 C CA . GLU A 1 99 ? 11.110 7.651 19.823 1.00 0.00 99 GLU A CA 10
ATOM 15179 C C . GLU A 1 99 ? 10.502 9.025 20.087 1.00 0.00 99 GLU A C 10
ATOM 15180 O O . GLU A 1 99 ? 11.149 9.900 20.662 1.00 0.00 99 GLU A O 10
ATOM 15192 N N . ARG A 1 100 ? 9.256 9.208 19.663 1.00 0.00 100 ARG A N 10
ATOM 15193 C CA . ARG A 1 100 ? 8.560 10.475 19.855 1.00 0.00 100 ARG A CA 10
ATOM 15194 C C . ARG A 1 100 ? 9.309 11.619 19.177 1.00 0.00 100 ARG A C 10
ATOM 15195 O O . ARG A 1 100 ? 10.388 12.016 19.619 1.00 0.00 100 ARG A O 10
ATOM 15216 N N . LEU A 1 101 ? 8.731 12.144 18.102 1.00 0.00 101 LEU A N 10
ATOM 15217 C CA . LEU A 1 101 ? 9.343 13.242 17.364 1.00 0.00 101 LEU A CA 10
ATOM 15218 C C . LEU A 1 101 ? 9.117 14.571 18.080 1.00 0.00 101 LEU A C 10
ATOM 15219 O O . LEU A 1 101 ? 10.029 15.390 18.192 1.00 0.00 101 LEU A O 10
ATOM 15229 N N . LYS A 1 102 ? 7.896 14.777 18.562 1.00 0.00 102 LYS A N 10
ATOM 15230 C CA . LYS A 1 102 ? 7.549 16.006 19.267 1.00 0.00 102 LYS A CA 10
ATOM 15231 C C . LYS A 1 102 ? 7.719 17.220 18.362 1.00 0.00 102 LYS A C 10
ATOM 15232 O O . LYS A 1 102 ? 8.373 17.146 17.321 1.00 0.00 102 LYS A O 10
ATOM 15251 N N . ASP A 1 103 ? 7.126 18.340 18.765 1.00 0.00 103 ASP A N 10
ATOM 15252 C CA . ASP A 1 103 ? 7.210 19.575 17.992 1.00 0.00 103 ASP A CA 10
ATOM 15253 C C . ASP A 1 103 ? 6.532 19.414 16.633 1.00 0.00 103 ASP A C 10
ATOM 15254 O O . ASP A 1 103 ? 5.393 19.840 16.444 1.00 0.00 103 ASP A O 10
ATOM 15263 N N . SER A 1 104 ? 7.240 18.799 15.690 1.00 0.00 104 SER A N 10
ATOM 15264 C CA . SER A 1 104 ? 6.705 18.584 14.350 1.00 0.00 104 SER A CA 10
ATOM 15265 C C . SER A 1 104 ? 6.389 19.912 13.669 1.00 0.00 104 SER A C 10
ATOM 15266 O O . SER A 1 104 ? 5.502 20.648 14.100 1.00 0.00 104 SER A O 10
ATOM 15274 N N . PHE A 1 105 ? 7.122 20.212 12.601 1.00 0.00 105 PHE A N 10
ATOM 15275 C CA . PHE A 1 105 ? 6.920 21.451 11.858 1.00 0.00 105 PHE A CA 10
ATOM 15276 C C . PHE A 1 105 ? 6.358 21.168 10.470 1.00 0.00 105 PHE A C 10
ATOM 15277 O O . PHE A 1 105 ? 6.927 20.387 9.707 1.00 0.00 105 PHE A O 10
ATOM 15294 N N . GLU A 1 106 ? 5.238 21.807 10.148 1.00 0.00 106 GLU A N 10
ATOM 15295 C CA . GLU A 1 106 ? 4.598 21.625 8.851 1.00 0.00 106 GLU A CA 10
ATOM 15296 C C . GLU A 1 106 ? 4.096 22.954 8.299 1.00 0.00 106 GLU A C 10
ATOM 15297 O O . GLU A 1 106 ? 4.139 23.977 8.982 1.00 0.00 106 GLU A O 10
ATOM 15309 N N . ASN A 1 107 ? 3.619 22.932 7.059 1.00 0.00 107 ASN A N 10
ATOM 15310 C CA . ASN A 1 107 ? 3.108 24.138 6.415 1.00 0.00 107 ASN A CA 10
ATOM 15311 C C . ASN A 1 107 ? 1.587 24.201 6.510 1.00 0.00 107 ASN A C 10
ATOM 15312 O O . ASN A 1 107 ? 1.031 25.221 6.914 1.00 99.99 107 ASN A O 10
ATOM 15321 N N . MET A 1 1 ? 6.747 -4.883 -9.230 1.00 0.00 1 MET A N 11
ATOM 15322 C CA . MET A 1 1 ? 5.882 -5.345 -8.113 1.00 0.00 1 MET A CA 11
ATOM 15323 C C . MET A 1 1 ? 4.412 -5.341 -8.516 1.00 0.00 1 MET A C 11
ATOM 15324 O O . MET A 1 1 ? 3.759 -6.384 -8.530 1.00 0.00 1 MET A O 11
ATOM 15340 N N . THR A 1 2 ? 3.898 -4.158 -8.843 1.00 0.00 2 THR A N 11
ATOM 15341 C CA . THR A 1 2 ? 2.503 -4.010 -9.250 1.00 0.00 2 THR A CA 11
ATOM 15342 C C . THR A 1 2 ? 1.559 -4.442 -8.132 1.00 0.00 2 THR A C 11
ATOM 15343 O O . THR A 1 2 ? 1.569 -5.596 -7.707 1.00 0.00 2 THR A O 11
ATOM 15351 N N . LEU A 1 3 ? 0.743 -3.504 -7.662 1.00 0.00 3 LEU A N 11
ATOM 15352 C CA . LEU A 1 3 ? -0.210 -3.783 -6.595 1.00 0.00 3 LEU A CA 11
ATOM 15353 C C . LEU A 1 3 ? -1.361 -4.644 -7.104 1.00 0.00 3 LEU A C 11
ATOM 15354 O O . LEU A 1 3 ? -2.161 -4.204 -7.928 1.00 0.00 3 LEU A O 11
ATOM 15364 N N . ASN A 1 4 ? -1.438 -5.872 -6.604 1.00 0.00 4 ASN A N 11
ATOM 15365 C CA . ASN A 1 4 ? -2.494 -6.792 -7.008 1.00 0.00 4 ASN A CA 11
ATOM 15366 C C . ASN A 1 4 ? -3.744 -6.606 -6.152 1.00 0.00 4 ASN A C 11
ATOM 15367 O O . ASN A 1 4 ? -3.686 -6.044 -5.054 1.00 0.00 4 ASN A O 11
ATOM 15376 N N . ILE A 1 5 ? -4.876 -7.084 -6.663 1.00 0.00 5 ILE A N 11
ATOM 15377 C CA . ILE A 1 5 ? -6.144 -6.971 -5.950 1.00 0.00 5 ILE A CA 11
ATOM 15378 C C . ILE A 1 5 ? -6.841 -8.322 -5.828 1.00 0.00 5 ILE A C 11
ATOM 15379 O O . ILE A 1 5 ? -6.403 -9.318 -6.403 1.00 0.00 5 ILE A O 11
ATOM 15387 N N . THR A 1 6 ? -7.935 -8.337 -5.074 1.00 0.00 6 THR A N 11
ATOM 15388 C CA . THR A 1 6 ? -8.716 -9.550 -4.864 1.00 0.00 6 THR A CA 11
ATOM 15389 C C . THR A 1 6 ? -10.202 -9.212 -4.787 1.00 0.00 6 THR A C 11
ATOM 15390 O O . THR A 1 6 ? -11.017 -9.776 -5.516 1.00 0.00 6 THR A O 11
ATOM 15398 N N . SER A 1 7 ? -10.539 -8.280 -3.900 1.00 0.00 7 SER A N 11
ATOM 15399 C CA . SER A 1 7 ? -11.920 -7.842 -3.717 1.00 0.00 7 SER A CA 11
ATOM 15400 C C . SER A 1 7 ? -12.872 -9.023 -3.569 1.00 0.00 7 SER A C 11
ATOM 15401 O O . SER A 1 7 ? -13.284 -9.632 -4.557 1.00 0.00 7 SER A O 11
ATOM 15409 N N . LYS A 1 8 ? -13.219 -9.341 -2.329 1.00 0.00 8 LYS A N 11
ATOM 15410 C CA . LYS A 1 8 ? -14.124 -10.449 -2.046 1.00 0.00 8 LYS A CA 11
ATOM 15411 C C . LYS A 1 8 ? -15.486 -10.249 -2.713 1.00 0.00 8 LYS A C 11
ATOM 15412 O O . LYS A 1 8 ? -16.162 -11.219 -3.056 1.00 0.00 8 LYS A O 11
ATOM 15431 N N . GLN A 1 9 ? -15.895 -8.990 -2.885 1.00 0.00 9 GLN A N 11
ATOM 15432 C CA . GLN A 1 9 ? -17.187 -8.693 -3.500 1.00 0.00 9 GLN A CA 11
ATOM 15433 C C . GLN A 1 9 ? -17.056 -7.685 -4.645 1.00 0.00 9 GLN A C 11
ATOM 15434 O O . GLN A 1 9 ? -16.883 -8.072 -5.800 1.00 0.00 9 GLN A O 11
ATOM 15446 N N . MET A 1 10 ? -17.153 -6.393 -4.328 1.00 0.00 10 MET A N 11
ATOM 15447 C CA . MET A 1 10 ? -17.058 -5.345 -5.342 1.00 0.00 10 MET A CA 11
ATOM 15448 C C . MET A 1 10 ? -15.827 -5.526 -6.216 1.00 0.00 10 MET A C 11
ATOM 15449 O O . MET A 1 10 ? -14.700 -5.327 -5.765 1.00 0.00 10 MET A O 11
ATOM 15463 N N . ASP A 1 11 ? -16.045 -5.894 -7.472 1.00 0.00 11 ASP A N 11
ATOM 15464 C CA . ASP A 1 11 ? -14.943 -6.092 -8.400 1.00 0.00 11 ASP A CA 11
ATOM 15465 C C . ASP A 1 11 ? -14.079 -4.838 -8.480 1.00 0.00 11 ASP A C 11
ATOM 15466 O O . ASP A 1 11 ? -14.373 -3.832 -7.835 1.00 0.00 11 ASP A O 11
ATOM 15475 N N . ILE A 1 12 ? -13.015 -4.900 -9.271 1.00 0.00 12 ILE A N 11
ATOM 15476 C CA . ILE A 1 12 ? -12.120 -3.758 -9.421 1.00 0.00 12 ILE A CA 11
ATOM 15477 C C . ILE A 1 12 ? -12.388 -3.023 -10.729 1.00 0.00 12 ILE A C 11
ATOM 15478 O O . ILE A 1 12 ? -12.723 -3.634 -11.743 1.00 0.00 12 ILE A O 11
ATOM 15486 N N . THR A 1 13 ? -12.237 -1.706 -10.690 1.00 0.00 13 THR A N 11
ATOM 15487 C CA . THR A 1 13 ? -12.459 -0.871 -11.862 1.00 0.00 13 THR A CA 11
ATOM 15488 C C . THR A 1 13 ? -11.418 0.246 -11.921 1.00 0.00 13 THR A C 11
ATOM 15489 O O . THR A 1 13 ? -10.582 0.368 -11.027 1.00 0.00 13 THR A O 11
ATOM 15497 N N . PRO A 1 14 ? -11.450 1.078 -12.976 1.00 0.00 14 PRO A N 11
ATOM 15498 C CA . PRO A 1 14 ? -10.499 2.182 -13.140 1.00 0.00 14 PRO A CA 11
ATOM 15499 C C . PRO A 1 14 ? -10.299 2.986 -11.858 1.00 0.00 14 PRO A C 11
ATOM 15500 O O . PRO A 1 14 ? -9.171 3.307 -11.488 1.00 0.00 14 PRO A O 11
ATOM 15511 N N . ALA A 1 15 ? -11.399 3.311 -11.185 1.00 0.00 15 ALA A N 11
ATOM 15512 C CA . ALA A 1 15 ? -11.336 4.082 -9.947 1.00 0.00 15 ALA A CA 11
ATOM 15513 C C . ALA A 1 15 ? -10.389 3.435 -8.942 1.00 0.00 15 ALA A C 11
ATOM 15514 O O . ALA A 1 15 ? -9.231 3.834 -8.829 1.00 0.00 15 ALA A O 11
ATOM 15521 N N . ILE A 1 16 ? -10.879 2.432 -8.215 1.00 0.00 16 ILE A N 11
ATOM 15522 C CA . ILE A 1 16 ? -10.053 1.742 -7.232 1.00 0.00 16 ILE A CA 11
ATOM 15523 C C . ILE A 1 16 ? -8.734 1.310 -7.854 1.00 0.00 16 ILE A C 11
ATOM 15524 O O . ILE A 1 16 ? -7.667 1.694 -7.384 1.00 0.00 16 ILE A O 11
ATOM 15532 N N . ARG A 1 17 ? -8.813 0.524 -8.931 1.00 0.00 17 ARG A N 11
ATOM 15533 C CA . ARG A 1 17 ? -7.615 0.054 -9.629 1.00 0.00 17 ARG A CA 11
ATOM 15534 C C . ARG A 1 17 ? -6.571 1.165 -9.692 1.00 0.00 17 ARG A C 11
ATOM 15535 O O . ARG A 1 17 ? -5.442 1.007 -9.226 1.00 0.00 17 ARG A O 11
ATOM 15556 N N . GLU A 1 18 ? -6.976 2.298 -10.255 1.00 0.00 18 GLU A N 11
ATOM 15557 C CA . GLU A 1 18 ? -6.099 3.457 -10.366 1.00 0.00 18 GLU A CA 11
ATOM 15558 C C . GLU A 1 18 ? -5.694 3.945 -8.979 1.00 0.00 18 GLU A C 11
ATOM 15559 O O . GLU A 1 18 ? -4.542 4.306 -8.746 1.00 0.00 18 GLU A O 11
ATOM 15571 N N . HIS A 1 19 ? -6.653 3.934 -8.055 1.00 0.00 19 HIS A N 11
ATOM 15572 C CA . HIS A 1 19 ? -6.407 4.354 -6.684 1.00 0.00 19 HIS A CA 11
ATOM 15573 C C . HIS A 1 19 ? -5.355 3.446 -6.054 1.00 0.00 19 HIS A C 11
ATOM 15574 O O . HIS A 1 19 ? -4.228 3.865 -5.796 1.00 0.00 19 HIS A O 11
ATOM 15589 N N . LEU A 1 20 ? -5.733 2.188 -5.837 1.00 0.00 20 LEU A N 11
ATOM 15590 C CA . LEU A 1 20 ? -4.829 1.191 -5.268 1.00 0.00 20 LEU A CA 11
ATOM 15591 C C . LEU A 1 20 ? -3.469 1.250 -5.964 1.00 0.00 20 LEU A C 11
ATOM 15592 O O . LEU A 1 20 ? -2.426 1.395 -5.316 1.00 0.00 20 LEU A O 11
ATOM 15602 N N . GLU A 1 21 ? -3.490 1.158 -7.294 1.00 0.00 21 GLU A N 11
ATOM 15603 C CA . GLU A 1 21 ? -2.264 1.221 -8.084 1.00 0.00 21 GLU A CA 11
ATOM 15604 C C . GLU A 1 21 ? -1.493 2.496 -7.762 1.00 0.00 21 GLU A C 11
ATOM 15605 O O . GLU A 1 21 ? -0.337 2.447 -7.337 1.00 0.00 21 GLU A O 11
ATOM 15617 N N . GLU A 1 22 ? -2.150 3.638 -7.953 1.00 0.00 22 GLU A N 11
ATOM 15618 C CA . GLU A 1 22 ? -1.535 4.929 -7.669 1.00 0.00 22 GLU A CA 11
ATOM 15619 C C . GLU A 1 22 ? -0.996 4.958 -6.243 1.00 0.00 22 GLU A C 11
ATOM 15620 O O . GLU A 1 22 ? 0.071 5.514 -5.982 1.00 0.00 22 GLU A O 11
ATOM 15632 N N . ARG A 1 23 ? -1.736 4.341 -5.324 1.00 0.00 23 ARG A N 11
ATOM 15633 C CA . ARG A 1 23 ? -1.324 4.286 -3.929 1.00 0.00 23 ARG A CA 11
ATOM 15634 C C . ARG A 1 23 ? -0.003 3.540 -3.802 1.00 0.00 23 ARG A C 11
ATOM 15635 O O . ARG A 1 23 ? 0.927 4.016 -3.151 1.00 0.00 23 ARG A O 11
ATOM 15656 N N . LEU A 1 24 ? 0.085 2.379 -4.447 1.00 0.00 24 LEU A N 11
ATOM 15657 C CA . LEU A 1 24 ? 1.315 1.594 -4.413 1.00 0.00 24 LEU A CA 11
ATOM 15658 C C . LEU A 1 24 ? 2.437 2.379 -5.081 1.00 0.00 24 LEU A C 11
ATOM 15659 O O . LEU A 1 24 ? 3.509 2.576 -4.501 1.00 0.00 24 LEU A O 11
ATOM 15669 N N . ALA A 1 25 ? 2.171 2.851 -6.298 1.00 0.00 25 ALA A N 11
ATOM 15670 C CA . ALA A 1 25 ? 3.147 3.640 -7.037 1.00 0.00 25 ALA A CA 11
ATOM 15671 C C . ALA A 1 25 ? 3.595 4.829 -6.199 1.00 0.00 25 ALA A C 11
ATOM 15672 O O . ALA A 1 25 ? 4.734 5.288 -6.305 1.00 0.00 25 ALA A O 11
ATOM 15679 N N . LYS A 1 26 ? 2.691 5.310 -5.349 1.00 0.00 26 LYS A N 11
ATOM 15680 C CA . LYS A 1 26 ? 2.985 6.431 -4.470 1.00 0.00 26 LYS A CA 11
ATOM 15681 C C . LYS A 1 26 ? 3.816 5.957 -3.284 1.00 0.00 26 LYS A C 11
ATOM 15682 O O . LYS A 1 26 ? 4.731 6.648 -2.836 1.00 0.00 26 LYS A O 11
ATOM 15701 N N . LEU A 1 27 ? 3.500 4.760 -2.789 1.00 0.00 27 LEU A N 11
ATOM 15702 C CA . LEU A 1 27 ? 4.232 4.187 -1.667 1.00 0.00 27 LEU A CA 11
ATOM 15703 C C . LEU A 1 27 ? 5.616 3.718 -2.112 1.00 0.00 27 LEU A C 11
ATOM 15704 O O . LEU A 1 27 ? 6.467 3.399 -1.284 1.00 0.00 27 LEU A O 11
ATOM 15714 N N . GLY A 1 28 ? 5.840 3.691 -3.427 1.00 0.00 28 GLY A N 11
ATOM 15715 C CA . GLY A 1 28 ? 7.129 3.273 -3.950 1.00 0.00 28 GLY A CA 11
ATOM 15716 C C . GLY A 1 28 ? 8.252 4.192 -3.509 1.00 0.00 28 GLY A C 11
ATOM 15717 O O . GLY A 1 28 ? 9.383 3.750 -3.306 1.00 0.00 28 GLY A O 11
ATOM 15721 N N . LYS A 1 29 ? 7.935 5.473 -3.353 1.00 0.00 29 LYS A N 11
ATOM 15722 C CA . LYS A 1 29 ? 8.917 6.463 -2.923 1.00 0.00 29 LYS A CA 11
ATOM 15723 C C . LYS A 1 29 ? 9.500 6.095 -1.558 1.00 0.00 29 LYS A C 11
ATOM 15724 O O . LYS A 1 29 ? 10.568 6.574 -1.177 1.00 0.00 29 LYS A O 11
ATOM 15743 N N . TRP A 1 30 ? 8.787 5.244 -0.829 1.00 0.00 30 TRP A N 11
ATOM 15744 C CA . TRP A 1 30 ? 9.212 4.810 0.483 1.00 0.00 30 TRP A CA 11
ATOM 15745 C C . TRP A 1 30 ? 10.292 3.744 0.376 1.00 0.00 30 TRP A C 11
ATOM 15746 O O . TRP A 1 30 ? 10.032 2.638 -0.088 1.00 0.00 30 TRP A O 11
ATOM 15767 N N . GLN A 1 31 ? 11.501 4.102 0.799 1.00 0.00 31 GLN A N 11
ATOM 15768 C CA . GLN A 1 31 ? 12.660 3.201 0.760 1.00 0.00 31 GLN A CA 11
ATOM 15769 C C . GLN A 1 31 ? 12.300 1.771 1.169 1.00 0.00 31 GLN A C 11
ATOM 15770 O O . GLN A 1 31 ? 12.697 1.298 2.234 1.00 0.00 31 GLN A O 11
ATOM 15782 N N . THR A 1 32 ? 11.547 1.089 0.313 1.00 0.00 32 THR A N 11
ATOM 15783 C CA . THR A 1 32 ? 11.131 -0.275 0.567 1.00 0.00 32 THR A CA 11
ATOM 15784 C C . THR A 1 32 ? 10.914 -1.012 -0.754 1.00 0.00 32 THR A C 11
ATOM 15785 O O . THR A 1 32 ? 10.786 -0.393 -1.812 1.00 0.00 32 THR A O 11
ATOM 15793 N N . GLN A 1 33 ? 10.845 -2.331 -0.675 1.00 0.00 33 GLN A N 11
ATOM 15794 C CA . GLN A 1 33 ? 10.611 -3.167 -1.840 1.00 0.00 33 GLN A CA 11
ATOM 15795 C C . GLN A 1 33 ? 9.401 -4.028 -1.567 1.00 0.00 33 GLN A C 11
ATOM 15796 O O . GLN A 1 33 ? 9.498 -5.103 -0.975 1.00 0.00 33 GLN A O 11
ATOM 15808 N N . LEU A 1 34 ? 8.256 -3.516 -1.961 1.00 0.00 34 LEU A N 11
ATOM 15809 C CA . LEU A 1 34 ? 6.996 -4.189 -1.725 1.00 0.00 34 LEU A CA 11
ATOM 15810 C C . LEU A 1 34 ? 7.033 -5.652 -2.138 1.00 0.00 34 LEU A C 11
ATOM 15811 O O . LEU A 1 34 ? 6.821 -5.993 -3.301 1.00 0.00 34 LEU A O 11
ATOM 15821 N N . ILE A 1 35 ? 7.282 -6.510 -1.159 1.00 0.00 35 ILE A N 11
ATOM 15822 C CA . ILE A 1 35 ? 7.326 -7.942 -1.385 1.00 0.00 35 ILE A CA 11
ATOM 15823 C C . ILE A 1 35 ? 5.934 -8.458 -1.725 1.00 0.00 35 ILE A C 11
ATOM 15824 O O . ILE A 1 35 ? 5.153 -8.804 -0.839 1.00 0.00 35 ILE A O 11
ATOM 15832 N N . SER A 1 36 ? 5.623 -8.488 -3.016 1.00 0.00 36 SER A N 11
ATOM 15833 C CA . SER A 1 36 ? 4.314 -8.942 -3.475 1.00 0.00 36 SER A CA 11
ATOM 15834 C C . SER A 1 36 ? 3.206 -8.157 -2.783 1.00 0.00 36 SER A C 11
ATOM 15835 O O . SER A 1 36 ? 2.740 -8.524 -1.704 1.00 0.00 36 SER A O 11
ATOM 15843 N N . PRO A 1 37 ? 2.795 -7.042 -3.401 1.00 0.00 37 PRO A N 11
ATOM 15844 C CA . PRO A 1 37 ? 1.765 -6.156 -2.867 1.00 0.00 37 PRO A CA 11
ATOM 15845 C C . PRO A 1 37 ? 0.347 -6.522 -3.299 1.00 0.00 37 PRO A C 11
ATOM 15846 O O . PRO A 1 37 ? 0.082 -6.770 -4.478 1.00 0.00 37 PRO A O 11
ATOM 15857 N N . HIS A 1 38 ? -0.565 -6.525 -2.332 1.00 0.00 38 HIS A N 11
ATOM 15858 C CA . HIS A 1 38 ? -1.966 -6.829 -2.589 1.00 0.00 38 HIS A CA 11
ATOM 15859 C C . HIS A 1 38 ? -2.861 -5.784 -1.952 1.00 0.00 38 HIS A C 11
ATOM 15860 O O . HIS A 1 38 ? -2.416 -4.965 -1.148 1.00 0.00 38 HIS A O 11
ATOM 15875 N N . PHE A 1 39 ? -4.132 -5.849 -2.296 1.00 0.00 39 PHE A N 11
ATOM 15876 C CA . PHE A 1 39 ? -5.119 -4.939 -1.742 1.00 0.00 39 PHE A CA 11
ATOM 15877 C C . PHE A 1 39 ? -6.498 -5.585 -1.723 1.00 0.00 39 PHE A C 11
ATOM 15878 O O . PHE A 1 39 ? -7.190 -5.628 -2.741 1.00 0.00 39 PHE A O 11
ATOM 15895 N N . VAL A 1 40 ? -6.893 -6.083 -0.558 1.00 0.00 40 VAL A N 11
ATOM 15896 C CA . VAL A 1 40 ? -8.181 -6.720 -0.397 1.00 0.00 40 VAL A CA 11
ATOM 15897 C C . VAL A 1 40 ? -9.239 -5.690 -0.020 1.00 0.00 40 VAL A C 11
ATOM 15898 O O . VAL A 1 40 ? -9.454 -5.399 1.158 1.00 0.00 40 VAL A O 11
ATOM 15905 N N . LEU A 1 41 ? -9.882 -5.128 -1.038 1.00 0.00 41 LEU A N 11
ATOM 15906 C CA . LEU A 1 41 ? -10.907 -4.112 -0.839 1.00 0.00 41 LEU A CA 11
ATOM 15907 C C . LEU A 1 41 ? -12.298 -4.732 -0.780 1.00 0.00 41 LEU A C 11
ATOM 15908 O O . LEU A 1 41 ? -12.597 -5.678 -1.505 1.00 0.00 41 LEU A O 11
ATOM 15918 N N . ASN A 1 42 ? -13.151 -4.187 0.081 1.00 0.00 42 ASN A N 11
ATOM 15919 C CA . ASN A 1 42 ? -14.511 -4.692 0.215 1.00 0.00 42 ASN A CA 11
ATOM 15920 C C . ASN A 1 42 ? -15.480 -3.593 0.636 1.00 0.00 42 ASN A C 11
ATOM 15921 O O . ASN A 1 42 ? -15.078 -2.503 1.045 1.00 0.00 42 ASN A O 11
ATOM 15930 N N . LYS A 1 43 ? -16.761 -3.908 0.536 1.00 0.00 43 LYS A N 11
ATOM 15931 C CA . LYS A 1 43 ? -17.824 -2.983 0.902 1.00 0.00 43 LYS A CA 11
ATOM 15932 C C . LYS A 1 43 ? -18.819 -3.674 1.822 1.00 0.00 43 LYS A C 11
ATOM 15933 O O . LYS A 1 43 ? -18.813 -4.897 1.954 1.00 0.00 43 LYS A O 11
ATOM 15952 N N . VAL A 1 44 ? -19.694 -2.885 2.422 1.00 0.00 44 VAL A N 11
ATOM 15953 C CA . VAL A 1 44 ? -20.717 -3.419 3.289 1.00 0.00 44 VAL A CA 11
ATOM 15954 C C . VAL A 1 44 ? -21.837 -2.403 3.517 1.00 0.00 44 VAL A C 11
ATOM 15955 O O . VAL A 1 44 ? -21.650 -1.204 3.321 1.00 0.00 44 VAL A O 11
ATOM 15962 N N . PRO A 1 45 ? -23.024 -2.869 3.933 1.00 0.00 45 PRO A N 11
ATOM 15963 C CA . PRO A 1 45 ? -24.172 -1.992 4.180 1.00 0.00 45 PRO A CA 11
ATOM 15964 C C . PRO A 1 45 ? -23.830 -0.841 5.120 1.00 0.00 45 PRO A C 11
ATOM 15965 O O . PRO A 1 45 ? -24.285 0.287 4.929 1.00 0.00 45 PRO A O 11
ATOM 15976 N N . ASN A 1 46 ? -23.030 -1.136 6.138 1.00 0.00 46 ASN A N 11
ATOM 15977 C CA . ASN A 1 46 ? -22.630 -0.130 7.115 1.00 0.00 46 ASN A CA 11
ATOM 15978 C C . ASN A 1 46 ? -21.477 0.739 6.604 1.00 0.00 46 ASN A C 11
ATOM 15979 O O . ASN A 1 46 ? -21.015 1.634 7.310 1.00 0.00 46 ASN A O 11
ATOM 15988 N N . GLY A 1 47 ? -21.007 0.471 5.386 1.00 0.00 47 GLY A N 11
ATOM 15989 C CA . GLY A 1 47 ? -19.910 1.244 4.841 1.00 0.00 47 GLY A CA 11
ATOM 15990 C C . GLY A 1 47 ? -19.049 0.446 3.892 1.00 0.00 47 GLY A C 11
ATOM 15991 O O . GLY A 1 47 ? -19.526 -0.419 3.163 1.00 0.00 47 GLY A O 11
ATOM 15995 N N . PHE A 1 48 ? -17.773 0.752 3.912 1.00 0.00 48 PHE A N 11
ATOM 15996 C CA . PHE A 1 48 ? -16.799 0.086 3.071 1.00 0.00 48 PHE A CA 11
ATOM 15997 C C . PHE A 1 48 ? -15.663 -0.463 3.919 1.00 0.00 48 PHE A C 11
ATOM 15998 O O . PHE A 1 48 ? -15.116 0.248 4.765 1.00 0.00 48 PHE A O 11
ATOM 16015 N N . SER A 1 49 ? -15.290 -1.711 3.676 1.00 0.00 49 SER A N 11
ATOM 16016 C CA . SER A 1 49 ? -14.192 -2.319 4.404 1.00 0.00 49 SER A CA 11
ATOM 16017 C C . SER A 1 49 ? -13.055 -2.607 3.450 1.00 0.00 49 SER A C 11
ATOM 16018 O O . SER A 1 49 ? -13.226 -3.290 2.443 1.00 0.00 49 SER A O 11
ATOM 16026 N N . VAL A 1 50 ? -11.901 -2.068 3.770 1.00 0.00 50 VAL A N 11
ATOM 16027 C CA . VAL A 1 50 ? -10.722 -2.243 2.934 1.00 0.00 50 VAL A CA 11
ATOM 16028 C C . VAL A 1 50 ? -9.569 -2.827 3.736 1.00 0.00 50 VAL A C 11
ATOM 16029 O O . VAL A 1 50 ? -9.463 -2.598 4.939 1.00 0.00 50 VAL A O 11
ATOM 16036 N N . GLU A 1 51 ? -8.705 -3.576 3.063 1.00 0.00 51 GLU A N 11
ATOM 16037 C CA . GLU A 1 51 ? -7.553 -4.187 3.712 1.00 0.00 51 GLU A CA 11
ATOM 16038 C C . GLU A 1 51 ? -6.406 -4.338 2.723 1.00 0.00 51 GLU A C 11
ATOM 16039 O O . GLU A 1 51 ? -6.542 -4.991 1.691 1.00 0.00 51 GLU A O 11
ATOM 16051 N N . ALA A 1 52 ? -5.279 -3.726 3.050 1.00 0.00 52 ALA A N 11
ATOM 16052 C CA . ALA A 1 52 ? -4.102 -3.784 2.192 1.00 0.00 52 ALA A CA 11
ATOM 16053 C C . ALA A 1 52 ? -3.119 -4.834 2.689 1.00 0.00 52 ALA A C 11
ATOM 16054 O O . ALA A 1 52 ? -2.910 -4.982 3.895 1.00 0.00 52 ALA A O 11
ATOM 16061 N N . SER A 1 53 ? -2.518 -5.564 1.754 1.00 0.00 53 SER A N 11
ATOM 16062 C CA . SER A 1 53 ? -1.558 -6.603 2.101 1.00 0.00 53 SER A CA 11
ATOM 16063 C C . SER A 1 53 ? -0.292 -6.502 1.259 1.00 0.00 53 SER A C 11
ATOM 16064 O O . SER A 1 53 ? -0.235 -6.997 0.135 1.00 0.00 53 SER A O 11
ATOM 16072 N N . ILE A 1 54 ? 0.725 -5.876 1.830 1.00 0.00 54 ILE A N 11
ATOM 16073 C CA . ILE A 1 54 ? 2.014 -5.718 1.170 1.00 0.00 54 ILE A CA 11
ATOM 16074 C C . ILE A 1 54 ? 3.107 -6.322 2.046 1.00 0.00 54 ILE A C 11
ATOM 16075 O O . ILE A 1 54 ? 2.824 -6.824 3.134 1.00 0.00 54 ILE A O 11
ATOM 16083 N N . GLY A 1 55 ? 4.350 -6.277 1.583 1.00 0.00 55 GLY A N 11
ATOM 16084 C CA . GLY A 1 55 ? 5.435 -6.831 2.360 1.00 0.00 55 GLY A CA 11
ATOM 16085 C C . GLY A 1 55 ? 6.730 -6.077 2.175 1.00 0.00 55 GLY A C 11
ATOM 16086 O O . GLY A 1 55 ? 6.962 -5.460 1.137 1.00 0.00 55 GLY A O 11
ATOM 16090 N N . THR A 1 56 ? 7.575 -6.141 3.186 1.00 0.00 56 THR A N 11
ATOM 16091 C CA . THR A 1 56 ? 8.874 -5.479 3.149 1.00 0.00 56 THR A CA 11
ATOM 16092 C C . THR A 1 56 ? 9.946 -6.363 3.768 1.00 0.00 56 THR A C 11
ATOM 16093 O O . THR A 1 56 ? 9.724 -6.963 4.818 1.00 0.00 56 THR A O 11
ATOM 16101 N N . PRO A 1 57 ? 11.140 -6.441 3.156 1.00 0.00 57 PRO A N 11
ATOM 16102 C CA . PRO A 1 57 ? 12.228 -7.239 3.711 1.00 0.00 57 PRO A CA 11
ATOM 16103 C C . PRO A 1 57 ? 12.458 -6.925 5.189 1.00 0.00 57 PRO A C 11
ATOM 16104 O O . PRO A 1 57 ? 13.054 -7.720 5.916 1.00 0.00 57 PRO A O 11
ATOM 16115 N N . LEU A 1 58 ? 11.983 -5.755 5.629 1.00 0.00 58 LEU A N 11
ATOM 16116 C CA . LEU A 1 58 ? 12.147 -5.342 7.021 1.00 0.00 58 LEU A CA 11
ATOM 16117 C C . LEU A 1 58 ? 10.956 -5.798 7.861 1.00 0.00 58 LEU A C 11
ATOM 16118 O O . LEU A 1 58 ? 11.063 -5.967 9.076 1.00 0.00 58 LEU A O 11
ATOM 16128 N N . GLY A 1 59 ? 9.827 -6.000 7.195 1.00 0.00 59 GLY A N 11
ATOM 16129 C CA . GLY A 1 59 ? 8.619 -6.439 7.863 1.00 0.00 59 GLY A CA 11
ATOM 16130 C C . GLY A 1 59 ? 7.410 -6.297 6.964 1.00 0.00 59 GLY A C 11
ATOM 16131 O O . GLY A 1 59 ? 7.215 -5.255 6.347 1.00 0.00 59 GLY A O 11
ATOM 16135 N N . ASN A 1 60 ? 6.606 -7.348 6.875 1.00 0.00 60 ASN A N 11
ATOM 16136 C CA . ASN A 1 60 ? 5.420 -7.331 6.025 1.00 0.00 60 ASN A CA 11
ATOM 16137 C C . ASN A 1 60 ? 4.599 -6.057 6.249 1.00 0.00 60 ASN A C 11
ATOM 16138 O O . ASN A 1 60 ? 4.882 -5.278 7.159 1.00 0.00 60 ASN A O 11
ATOM 16147 N N . LEU A 1 61 ? 3.569 -5.864 5.428 1.00 0.00 61 LEU A N 11
ATOM 16148 C CA . LEU A 1 61 ? 2.706 -4.702 5.559 1.00 0.00 61 LEU A CA 11
ATOM 16149 C C . LEU A 1 61 ? 1.253 -5.075 5.331 1.00 0.00 61 LEU A C 11
ATOM 16150 O O . LEU A 1 61 ? 0.849 -5.400 4.221 1.00 0.00 61 LEU A O 11
ATOM 16160 N N . LEU A 1 62 ? 0.472 -4.990 6.383 1.00 0.00 62 LEU A N 11
ATOM 16161 C CA . LEU A 1 62 ? -0.948 -5.278 6.303 1.00 0.00 62 LEU A CA 11
ATOM 16162 C C . LEU A 1 62 ? -1.736 -4.139 6.920 1.00 0.00 62 LEU A C 11
ATOM 16163 O O . LEU A 1 62 ? -1.235 -3.407 7.773 1.00 0.00 62 LEU A O 11
ATOM 16173 N N . ALA A 1 63 ? -2.969 -3.998 6.484 1.00 0.00 63 ALA A N 11
ATOM 16174 C CA . ALA A 1 63 ? -3.844 -2.949 6.985 1.00 0.00 63 ALA A CA 11
ATOM 16175 C C . ALA A 1 63 ? -5.297 -3.267 6.673 1.00 0.00 63 ALA A C 11
ATOM 16176 O O . ALA A 1 63 ? -5.589 -4.029 5.753 1.00 0.00 63 ALA A O 11
ATOM 16183 N N . SER A 1 64 ? -6.202 -2.677 7.443 1.00 0.00 64 SER A N 11
ATOM 16184 C CA . SER A 1 64 ? -7.629 -2.898 7.247 1.00 0.00 64 SER A CA 11
ATOM 16185 C C . SER A 1 64 ? -8.443 -1.824 7.961 1.00 0.00 64 SER A C 11
ATOM 16186 O O . SER A 1 64 ? -8.050 -1.341 9.023 1.00 0.00 64 SER A O 11
ATOM 16194 N N . ALA A 1 65 ? -9.576 -1.449 7.374 1.00 0.00 65 ALA A N 11
ATOM 16195 C CA . ALA A 1 65 ? -10.431 -0.428 7.966 1.00 0.00 65 ALA A CA 11
ATOM 16196 C C . ALA A 1 65 ? -11.837 -0.459 7.374 1.00 0.00 65 ALA A C 11
ATOM 16197 O O . ALA A 1 65 ? -12.045 -0.931 6.255 1.00 0.00 65 ALA A O 11
ATOM 16204 N N . THR A 1 66 ? -12.796 0.056 8.139 1.00 0.00 66 THR A N 11
ATOM 16205 C CA . THR A 1 66 ? -14.189 0.104 7.708 1.00 0.00 66 THR A CA 11
ATOM 16206 C C . THR A 1 66 ? -14.757 1.506 7.905 1.00 0.00 66 THR A C 11
ATOM 16207 O O . THR A 1 66 ? -14.570 2.112 8.960 1.00 0.00 66 THR A O 11
ATOM 16215 N N . SER A 1 67 ? -15.447 2.025 6.891 1.00 0.00 67 SER A N 11
ATOM 16216 C CA . SER A 1 67 ? -16.024 3.358 6.985 1.00 0.00 67 SER A CA 11
ATOM 16217 C C . SER A 1 67 ? -17.007 3.612 5.853 1.00 0.00 67 SER A C 11
ATOM 16218 O O . SER A 1 67 ? -16.989 2.925 4.835 1.00 0.00 67 SER A O 11
ATOM 16226 N N . ASP A 1 68 ? -17.852 4.619 6.030 1.00 0.00 68 ASP A N 11
ATOM 16227 C CA . ASP A 1 68 ? -18.830 4.978 5.017 1.00 0.00 68 ASP A CA 11
ATOM 16228 C C . ASP A 1 68 ? -18.189 5.808 3.906 1.00 0.00 68 ASP A C 11
ATOM 16229 O O . ASP A 1 68 ? -18.878 6.285 3.005 1.00 0.00 68 ASP A O 11
ATOM 16238 N N . ASP A 1 69 ? -16.868 5.984 3.974 1.00 0.00 69 ASP A N 11
ATOM 16239 C CA . ASP A 1 69 ? -16.154 6.761 2.970 1.00 0.00 69 ASP A CA 11
ATOM 16240 C C . ASP A 1 69 ? -15.095 5.915 2.270 1.00 0.00 69 ASP A C 11
ATOM 16241 O O . ASP A 1 69 ? -14.001 5.709 2.788 1.00 0.00 69 ASP A O 11
ATOM 16250 N N . MET A 1 70 ? -15.449 5.425 1.088 1.00 0.00 70 MET A N 11
ATOM 16251 C CA . MET A 1 70 ? -14.573 4.588 0.275 1.00 0.00 70 MET A CA 11
ATOM 16252 C C . MET A 1 70 ? -13.109 5.041 0.301 1.00 0.00 70 MET A C 11
ATOM 16253 O O . MET A 1 70 ? -12.242 4.358 0.858 1.00 0.00 70 MET A O 11
ATOM 16267 N N . TYR A 1 71 ? -12.835 6.177 -0.329 1.00 0.00 71 TYR A N 11
ATOM 16268 C CA . TYR A 1 71 ? -11.474 6.689 -0.404 1.00 0.00 71 TYR A CA 11
ATOM 16269 C C . TYR A 1 71 ? -10.922 7.045 0.960 1.00 0.00 71 TYR A C 11
ATOM 16270 O O . TYR A 1 71 ? -9.712 7.029 1.153 1.00 0.00 71 TYR A O 11
ATOM 16288 N N . LYS A 1 72 ? -11.801 7.320 1.918 1.00 0.00 72 LYS A N 11
ATOM 16289 C CA . LYS A 1 72 ? -11.359 7.621 3.271 1.00 0.00 72 LYS A CA 11
ATOM 16290 C C . LYS A 1 72 ? -10.919 6.326 3.941 1.00 0.00 72 LYS A C 11
ATOM 16291 O O . LYS A 1 72 ? -9.914 6.282 4.643 1.00 0.00 72 LYS A O 11
ATOM 16310 N N . ALA A 1 73 ? -11.669 5.251 3.677 1.00 0.00 73 ALA A N 11
ATOM 16311 C CA . ALA A 1 73 ? -11.329 3.942 4.211 1.00 0.00 73 ALA A CA 11
ATOM 16312 C C . ALA A 1 73 ? -9.975 3.567 3.649 1.00 0.00 73 ALA A C 11
ATOM 16313 O O . ALA A 1 73 ? -9.055 3.184 4.377 1.00 0.00 73 ALA A O 11
ATOM 16320 N N . ILE A 1 74 ? -9.846 3.769 2.340 1.00 0.00 74 ILE A N 11
ATOM 16321 C CA . ILE A 1 74 ? -8.585 3.547 1.657 1.00 0.00 74 ILE A CA 11
ATOM 16322 C C . ILE A 1 74 ? -7.582 4.532 2.243 1.00 0.00 74 ILE A C 11
ATOM 16323 O O . ILE A 1 74 ? -6.412 4.213 2.474 1.00 0.00 74 ILE A O 11
ATOM 16331 N N . ASN A 1 75 ? -8.099 5.726 2.526 1.00 0.00 75 ASN A N 11
ATOM 16332 C CA . ASN A 1 75 ? -7.345 6.796 3.136 1.00 0.00 75 ASN A CA 11
ATOM 16333 C C . ASN A 1 75 ? -6.791 6.325 4.476 1.00 0.00 75 ASN A C 11
ATOM 16334 O O . ASN A 1 75 ? -5.664 6.648 4.852 1.00 0.00 75 ASN A O 11
ATOM 16343 N N . GLU A 1 76 ? -7.601 5.538 5.175 1.00 0.00 76 GLU A N 11
ATOM 16344 C CA . GLU A 1 76 ? -7.219 4.979 6.465 1.00 0.00 76 GLU A CA 11
ATOM 16345 C C . GLU A 1 76 ? -6.186 3.868 6.277 1.00 0.00 76 GLU A C 11
ATOM 16346 O O . GLU A 1 76 ? -5.081 3.932 6.824 1.00 0.00 76 GLU A O 11
ATOM 16358 N N . VAL A 1 77 ? -6.548 2.851 5.488 1.00 0.00 77 VAL A N 11
ATOM 16359 C CA . VAL A 1 77 ? -5.644 1.735 5.216 1.00 0.00 77 VAL A CA 11
ATOM 16360 C C . VAL A 1 77 ? -4.273 2.246 4.821 1.00 0.00 77 VAL A C 11
ATOM 16361 O O . VAL A 1 77 ? -3.259 1.854 5.398 1.00 0.00 77 VAL A O 11
ATOM 16368 N N . GLU A 1 78 ? -4.250 3.131 3.832 1.00 0.00 78 GLU A N 11
ATOM 16369 C CA . GLU A 1 78 ? -3.001 3.701 3.364 1.00 0.00 78 GLU A CA 11
ATOM 16370 C C . GLU A 1 78 ? -2.259 4.356 4.520 1.00 0.00 78 GLU A C 11
ATOM 16371 O O . GLU A 1 78 ? -1.028 4.358 4.564 1.00 0.00 78 GLU A O 11
ATOM 16383 N N . GLU A 1 79 ? -3.022 4.895 5.466 1.00 0.00 79 GLU A N 11
ATOM 16384 C CA . GLU A 1 79 ? -2.442 5.533 6.636 1.00 0.00 79 GLU A CA 11
ATOM 16385 C C . GLU A 1 79 ? -1.801 4.483 7.531 1.00 0.00 79 GLU A C 11
ATOM 16386 O O . GLU A 1 79 ? -0.705 4.682 8.053 1.00 0.00 79 GLU A O 11
ATOM 16398 N N . LYS A 1 80 ? -2.483 3.350 7.687 1.00 0.00 80 LYS A N 11
ATOM 16399 C CA . LYS A 1 80 ? -1.958 2.262 8.502 1.00 0.00 80 LYS A CA 11
ATOM 16400 C C . LYS A 1 80 ? -0.754 1.636 7.806 1.00 0.00 80 LYS A C 11
ATOM 16401 O O . LYS A 1 80 ? 0.281 1.388 8.427 1.00 0.00 80 LYS A O 11
ATOM 16420 N N . LEU A 1 81 ? -0.899 1.397 6.506 1.00 0.00 81 LEU A N 11
ATOM 16421 C CA . LEU A 1 81 ? 0.174 0.814 5.709 1.00 0.00 81 LEU A CA 11
ATOM 16422 C C . LEU A 1 81 ? 1.388 1.744 5.692 1.00 0.00 81 LEU A C 11
ATOM 16423 O O . LEU A 1 81 ? 2.523 1.299 5.879 1.00 0.00 81 LEU A O 11
ATOM 16433 N N . GLU A 1 82 ? 1.146 3.041 5.490 1.00 0.00 82 GLU A N 11
ATOM 16434 C CA . GLU A 1 82 ? 2.229 4.015 5.475 1.00 0.00 82 GLU A CA 11
ATOM 16435 C C . GLU A 1 82 ? 2.830 4.143 6.865 1.00 0.00 82 GLU A C 11
ATOM 16436 O O . GLU A 1 82 ? 4.039 3.994 7.049 1.00 0.00 82 GLU A O 11
ATOM 16448 N N . ARG A 1 83 ? 1.971 4.399 7.848 1.00 0.00 83 ARG A N 11
ATOM 16449 C CA . ARG A 1 83 ? 2.416 4.521 9.233 1.00 0.00 83 ARG A CA 11
ATOM 16450 C C . ARG A 1 83 ? 3.287 3.323 9.593 1.00 0.00 83 ARG A C 11
ATOM 16451 O O . ARG A 1 83 ? 4.399 3.474 10.107 1.00 0.00 83 ARG A O 11
ATOM 16472 N N . GLN A 1 84 ? 2.783 2.130 9.282 1.00 0.00 84 GLN A N 11
ATOM 16473 C CA . GLN A 1 84 ? 3.527 0.908 9.537 1.00 0.00 84 GLN A CA 11
ATOM 16474 C C . GLN A 1 84 ? 4.850 0.962 8.784 1.00 0.00 84 GLN A C 11
ATOM 16475 O O . GLN A 1 84 ? 5.907 0.669 9.343 1.00 0.00 84 GLN A O 11
ATOM 16487 N N . LEU A 1 85 ? 4.787 1.386 7.517 1.00 0.00 85 LEU A N 11
ATOM 16488 C CA . LEU A 1 85 ? 5.988 1.526 6.699 1.00 0.00 85 LEU A CA 11
ATOM 16489 C C . LEU A 1 85 ? 7.020 2.342 7.464 1.00 0.00 85 LEU A C 11
ATOM 16490 O O . LEU A 1 85 ? 8.144 1.891 7.712 1.00 0.00 85 LEU A O 11
ATOM 16500 N N . ASN A 1 86 ? 6.609 3.545 7.864 1.00 0.00 86 ASN A N 11
ATOM 16501 C CA . ASN A 1 86 ? 7.471 4.428 8.630 1.00 0.00 86 ASN A CA 11
ATOM 16502 C C . ASN A 1 86 ? 7.985 3.691 9.856 1.00 0.00 86 ASN A C 11
ATOM 16503 O O . ASN A 1 86 ? 9.144 3.836 10.239 1.00 0.00 86 ASN A O 11
ATOM 16512 N N . LYS A 1 87 ? 7.124 2.864 10.442 1.00 0.00 87 LYS A N 11
ATOM 16513 C CA . LYS A 1 87 ? 7.512 2.069 11.598 1.00 0.00 87 LYS A CA 11
ATOM 16514 C C . LYS A 1 87 ? 8.659 1.152 11.215 1.00 0.00 87 LYS A C 11
ATOM 16515 O O . LYS A 1 87 ? 9.636 1.019 11.949 1.00 0.00 87 LYS A O 11
ATOM 16534 N N . LEU A 1 88 ? 8.535 0.525 10.048 1.00 0.00 88 LEU A N 11
ATOM 16535 C CA . LEU A 1 88 ? 9.572 -0.370 9.564 1.00 0.00 88 LEU A CA 11
ATOM 16536 C C . LEU A 1 88 ? 10.870 0.398 9.389 1.00 0.00 88 LEU A C 11
ATOM 16537 O O . LEU A 1 88 ? 11.893 0.064 9.986 1.00 0.00 88 LEU A O 11
ATOM 16547 N N . GLN A 1 89 ? 10.811 1.445 8.572 1.00 0.00 89 GLN A N 11
ATOM 16548 C CA . GLN A 1 89 ? 11.981 2.283 8.325 1.00 0.00 89 GLN A CA 11
ATOM 16549 C C . GLN A 1 89 ? 12.499 2.873 9.635 1.00 0.00 89 GLN A C 11
ATOM 16550 O O . GLN A 1 89 ? 13.680 3.199 9.759 1.00 0.00 89 GLN A O 11
ATOM 16562 N N . HIS A 1 90 ? 11.603 3.000 10.612 1.00 0.00 90 HIS A N 11
ATOM 16563 C CA . HIS A 1 90 ? 11.957 3.540 11.919 1.00 0.00 90 HIS A CA 11
ATOM 16564 C C . HIS A 1 90 ? 12.642 2.484 12.770 1.00 0.00 90 HIS A C 11
ATOM 16565 O O . HIS A 1 90 ? 13.776 2.661 13.214 1.00 0.00 90 HIS A O 11
ATOM 16580 N N . LYS A 1 91 ? 11.930 1.388 13.003 1.00 0.00 91 LYS A N 11
ATOM 16581 C CA . LYS A 1 91 ? 12.443 0.296 13.812 1.00 0.00 91 LYS A CA 11
ATOM 16582 C C . LYS A 1 91 ? 13.787 -0.201 13.284 1.00 0.00 91 LYS A C 11
ATOM 16583 O O . LYS A 1 91 ? 14.613 -0.709 14.041 1.00 0.00 91 LYS A O 11
ATOM 16602 N N . SER A 1 92 ? 13.998 -0.052 11.978 1.00 0.00 92 SER A N 11
ATOM 16603 C CA . SER A 1 92 ? 15.239 -0.488 11.345 1.00 0.00 92 SER A CA 11
ATOM 16604 C C . SER A 1 92 ? 15.315 -2.011 11.289 1.00 0.00 92 SER A C 11
ATOM 16605 O O . SER A 1 92 ? 15.306 -2.604 10.211 1.00 0.00 92 SER A O 11
ATOM 16613 N N . GLU A 1 93 ? 15.389 -2.638 12.459 1.00 0.00 93 GLU A N 11
ATOM 16614 C CA . GLU A 1 93 ? 15.465 -4.093 12.542 1.00 0.00 93 GLU A CA 11
ATOM 16615 C C . GLU A 1 93 ? 14.070 -4.705 12.607 1.00 0.00 93 GLU A C 11
ATOM 16616 O O . GLU A 1 93 ? 13.749 -5.625 11.854 1.00 0.00 93 GLU A O 11
ATOM 16628 N N . SER A 1 94 ? 13.245 -4.191 13.513 1.00 0.00 94 SER A N 11
ATOM 16629 C CA . SER A 1 94 ? 11.883 -4.685 13.677 1.00 0.00 94 SER A CA 11
ATOM 16630 C C . SER A 1 94 ? 11.882 -6.156 14.083 1.00 0.00 94 SER A C 11
ATOM 16631 O O . SER A 1 94 ? 12.058 -7.042 13.246 1.00 0.00 94 SER A O 11
ATOM 16639 N N . ARG A 1 95 ? 11.682 -6.409 15.372 1.00 0.00 95 ARG A N 11
ATOM 16640 C CA . ARG A 1 95 ? 11.658 -7.772 15.889 1.00 0.00 95 ARG A CA 11
ATOM 16641 C C . ARG A 1 95 ? 10.654 -7.903 17.029 1.00 0.00 95 ARG A C 11
ATOM 16642 O O . ARG A 1 95 ? 10.651 -7.101 17.962 1.00 0.00 95 ARG A O 11
ATOM 16663 N N . ARG A 1 96 ? 9.802 -8.920 16.947 1.00 0.00 96 ARG A N 11
ATOM 16664 C CA . ARG A 1 96 ? 8.792 -9.157 17.973 1.00 0.00 96 ARG A CA 11
ATOM 16665 C C . ARG A 1 96 ? 8.294 -10.598 17.923 1.00 0.00 96 ARG A C 11
ATOM 16666 O O . ARG A 1 96 ? 7.133 -10.875 18.221 1.00 0.00 96 ARG A O 11
ATOM 16687 N N . ALA A 1 97 ? 9.181 -11.512 17.543 1.00 0.00 97 ALA A N 11
ATOM 16688 C CA . ALA A 1 97 ? 8.833 -12.925 17.452 1.00 0.00 97 ALA A CA 11
ATOM 16689 C C . ALA A 1 97 ? 9.047 -13.630 18.787 1.00 0.00 97 ALA A C 11
ATOM 16690 O O . ALA A 1 97 ? 10.171 -13.715 19.282 1.00 0.00 97 ALA A O 11
ATOM 16697 N N . ASP A 1 98 ? 7.961 -14.134 19.365 1.00 0.00 98 ASP A N 11
ATOM 16698 C CA . ASP A 1 98 ? 8.030 -14.832 20.643 1.00 0.00 98 ASP A CA 11
ATOM 16699 C C . ASP A 1 98 ? 8.565 -13.913 21.737 1.00 0.00 98 ASP A C 11
ATOM 16700 O O . ASP A 1 98 ? 8.832 -12.735 21.496 1.00 0.00 98 ASP A O 11
ATOM 16709 N N . GLU A 1 99 ? 8.719 -14.458 22.938 1.00 0.00 99 GLU A N 11
ATOM 16710 C CA . GLU A 1 99 ? 9.223 -13.686 24.069 1.00 0.00 99 GLU A CA 11
ATOM 16711 C C . GLU A 1 99 ? 9.931 -14.589 25.074 1.00 0.00 99 GLU A C 11
ATOM 16712 O O . GLU A 1 99 ? 9.930 -14.319 26.275 1.00 0.00 99 GLU A O 11
ATOM 16724 N N . ARG A 1 100 ? 10.535 -15.662 24.575 1.00 0.00 100 ARG A N 11
ATOM 16725 C CA . ARG A 1 100 ? 11.249 -16.605 25.431 1.00 0.00 100 ARG A CA 11
ATOM 16726 C C . ARG A 1 100 ? 12.737 -16.619 25.103 1.00 0.00 100 ARG A C 11
ATOM 16727 O O . ARG A 1 100 ? 13.130 -16.489 23.943 1.00 0.00 100 ARG A O 11
ATOM 16748 N N . LEU A 1 101 ? 13.563 -16.777 26.132 1.00 0.00 101 LEU A N 11
ATOM 16749 C CA . LEU A 1 101 ? 15.009 -16.808 25.954 1.00 0.00 101 LEU A CA 11
ATOM 16750 C C . LEU A 1 101 ? 15.474 -18.191 25.510 1.00 0.00 101 LEU A C 11
ATOM 16751 O O . LEU A 1 101 ? 16.212 -18.327 24.535 1.00 0.00 101 LEU A O 11
ATOM 16761 N N . LYS A 1 102 ? 15.036 -19.216 26.233 1.00 0.00 102 LYS A N 11
ATOM 16762 C CA . LYS A 1 102 ? 15.405 -20.590 25.915 1.00 0.00 102 LYS A CA 11
ATOM 16763 C C . LYS A 1 102 ? 14.337 -21.567 26.399 1.00 0.00 102 LYS A C 11
ATOM 16764 O O . LYS A 1 102 ? 13.280 -21.158 26.881 1.00 0.00 102 LYS A O 11
ATOM 16783 N N . ASP A 1 103 ? 14.621 -22.858 26.269 1.00 0.00 103 ASP A N 11
ATOM 16784 C CA . ASP A 1 103 ? 13.686 -23.893 26.694 1.00 0.00 103 ASP A CA 11
ATOM 16785 C C . ASP A 1 103 ? 12.374 -23.791 25.922 1.00 0.00 103 ASP A C 11
ATOM 16786 O O . ASP A 1 103 ? 11.616 -22.836 26.091 1.00 0.00 103 ASP A O 11
ATOM 16795 N N . SER A 1 104 ? 12.112 -24.781 25.076 1.00 0.00 104 SER A N 11
ATOM 16796 C CA . SER A 1 104 ? 10.892 -24.803 24.278 1.00 0.00 104 SER A CA 11
ATOM 16797 C C . SER A 1 104 ? 10.064 -26.047 24.584 1.00 0.00 104 SER A C 11
ATOM 16798 O O . SER A 1 104 ? 10.497 -26.925 25.332 1.00 0.00 104 SER A O 11
ATOM 16806 N N . PHE A 1 105 ? 8.870 -26.117 24.002 1.00 0.00 105 PHE A N 11
ATOM 16807 C CA . PHE A 1 105 ? 7.982 -27.254 24.213 1.00 0.00 105 PHE A CA 11
ATOM 16808 C C . PHE A 1 105 ? 7.785 -28.037 22.919 1.00 0.00 105 PHE A C 11
ATOM 16809 O O . PHE A 1 105 ? 8.340 -27.685 21.878 1.00 0.00 105 PHE A O 11
ATOM 16826 N N . GLU A 1 106 ? 6.991 -29.101 22.992 1.00 0.00 106 GLU A N 11
ATOM 16827 C CA . GLU A 1 106 ? 6.721 -29.934 21.826 1.00 0.00 106 GLU A CA 11
ATOM 16828 C C . GLU A 1 106 ? 5.466 -29.463 21.098 1.00 0.00 106 GLU A C 11
ATOM 16829 O O . GLU A 1 106 ? 5.514 -29.116 19.918 1.00 0.00 106 GLU A O 11
ATOM 16841 N N . ASN A 1 107 ? 4.344 -29.453 21.809 1.00 0.00 107 ASN A N 11
ATOM 16842 C CA . ASN A 1 107 ? 3.076 -29.025 21.230 1.00 0.00 107 ASN A CA 11
ATOM 16843 C C . ASN A 1 107 ? 3.119 -27.545 20.861 1.00 0.00 107 ASN A C 11
ATOM 16844 O O . ASN A 1 107 ? 2.768 -27.172 19.744 1.00 99.99 107 ASN A O 11
ATOM 16853 N N . MET A 1 1 ? 3.927 -1.513 -7.958 1.00 0.00 1 MET A N 12
ATOM 16854 C CA . MET A 1 1 ? 4.617 -2.824 -8.055 1.00 0.00 1 MET A CA 12
ATOM 16855 C C . MET A 1 1 ? 3.671 -3.912 -8.557 1.00 0.00 1 MET A C 12
ATOM 16856 O O . MET A 1 1 ? 3.785 -5.073 -8.165 1.00 0.00 1 MET A O 12
ATOM 16872 N N . THR A 1 2 ? 2.738 -3.529 -9.429 1.00 0.00 2 THR A N 12
ATOM 16873 C CA . THR A 1 2 ? 1.774 -4.475 -9.989 1.00 0.00 2 THR A CA 12
ATOM 16874 C C . THR A 1 2 ? 0.790 -4.968 -8.932 1.00 0.00 2 THR A C 12
ATOM 16875 O O . THR A 1 2 ? 0.054 -5.928 -9.161 1.00 0.00 2 THR A O 12
ATOM 16883 N N . LEU A 1 3 ? 0.799 -4.314 -7.775 1.00 0.00 3 LEU A N 12
ATOM 16884 C CA . LEU A 1 3 ? -0.073 -4.673 -6.653 1.00 0.00 3 LEU A CA 12
ATOM 16885 C C . LEU A 1 3 ? -1.371 -5.332 -7.102 1.00 0.00 3 LEU A C 12
ATOM 16886 O O . LEU A 1 3 ? -2.121 -4.795 -7.917 1.00 0.00 3 LEU A O 12
ATOM 16896 N N . ASN A 1 4 ? -1.606 -6.521 -6.569 1.00 0.00 4 ASN A N 12
ATOM 16897 C CA . ASN A 1 4 ? -2.787 -7.301 -6.903 1.00 0.00 4 ASN A CA 12
ATOM 16898 C C . ASN A 1 4 ? -3.978 -6.946 -6.021 1.00 0.00 4 ASN A C 12
ATOM 16899 O O . ASN A 1 4 ? -3.849 -6.235 -5.020 1.00 0.00 4 ASN A O 12
ATOM 16908 N N . ILE A 1 5 ? -5.139 -7.470 -6.401 1.00 0.00 5 ILE A N 12
ATOM 16909 C CA . ILE A 1 5 ? -6.369 -7.238 -5.659 1.00 0.00 5 ILE A CA 12
ATOM 16910 C C . ILE A 1 5 ? -7.097 -8.550 -5.385 1.00 0.00 5 ILE A C 12
ATOM 16911 O O . ILE A 1 5 ? -6.932 -9.528 -6.115 1.00 0.00 5 ILE A O 12
ATOM 16919 N N . THR A 1 6 ? -7.906 -8.559 -4.333 1.00 0.00 6 THR A N 12
ATOM 16920 C CA . THR A 1 6 ? -8.666 -9.747 -3.961 1.00 0.00 6 THR A CA 12
ATOM 16921 C C . THR A 1 6 ? -10.006 -9.355 -3.349 1.00 0.00 6 THR A C 12
ATOM 16922 O O . THR A 1 6 ? -10.421 -9.903 -2.329 1.00 0.00 6 THR A O 12
ATOM 16930 N N . SER A 1 7 ? -10.676 -8.398 -3.984 1.00 0.00 7 SER A N 12
ATOM 16931 C CA . SER A 1 7 ? -11.971 -7.918 -3.514 1.00 0.00 7 SER A CA 12
ATOM 16932 C C . SER A 1 7 ? -12.925 -9.075 -3.233 1.00 0.00 7 SER A C 12
ATOM 16933 O O . SER A 1 7 ? -13.321 -9.800 -4.146 1.00 0.00 7 SER A O 12
ATOM 16941 N N . LYS A 1 8 ? -13.290 -9.244 -1.967 1.00 0.00 8 LYS A N 12
ATOM 16942 C CA . LYS A 1 8 ? -14.196 -10.316 -1.572 1.00 0.00 8 LYS A CA 12
ATOM 16943 C C . LYS A 1 8 ? -15.550 -10.186 -2.271 1.00 0.00 8 LYS A C 12
ATOM 16944 O O . LYS A 1 8 ? -16.136 -11.183 -2.692 1.00 0.00 8 LYS A O 12
ATOM 16963 N N . GLN A 1 9 ? -16.047 -8.956 -2.386 1.00 0.00 9 GLN A N 12
ATOM 16964 C CA . GLN A 1 9 ? -17.336 -8.711 -3.027 1.00 0.00 9 GLN A CA 12
ATOM 16965 C C . GLN A 1 9 ? -17.201 -7.745 -4.206 1.00 0.00 9 GLN A C 12
ATOM 16966 O O . GLN A 1 9 ? -17.028 -8.171 -5.348 1.00 0.00 9 GLN A O 12
ATOM 16978 N N . MET A 1 10 ? -17.291 -6.443 -3.931 1.00 0.00 10 MET A N 12
ATOM 16979 C CA . MET A 1 10 ? -17.186 -5.429 -4.977 1.00 0.00 10 MET A CA 12
ATOM 16980 C C . MET A 1 10 ? -15.949 -5.644 -5.833 1.00 0.00 10 MET A C 12
ATOM 16981 O O . MET A 1 10 ? -14.829 -5.386 -5.398 1.00 0.00 10 MET A O 12
ATOM 16995 N N . ASP A 1 11 ? -16.157 -6.112 -7.058 1.00 0.00 11 ASP A N 12
ATOM 16996 C CA . ASP A 1 11 ? -15.049 -6.352 -7.969 1.00 0.00 11 ASP A CA 12
ATOM 16997 C C . ASP A 1 11 ? -14.212 -5.090 -8.139 1.00 0.00 11 ASP A C 12
ATOM 16998 O O . ASP A 1 11 ? -14.496 -4.060 -7.527 1.00 0.00 11 ASP A O 12
ATOM 17007 N N . ILE A 1 12 ? -13.179 -5.169 -8.971 1.00 0.00 12 ILE A N 12
ATOM 17008 C CA . ILE A 1 12 ? -12.314 -4.019 -9.206 1.00 0.00 12 ILE A CA 12
ATOM 17009 C C . ILE A 1 12 ? -12.637 -3.349 -10.534 1.00 0.00 12 ILE A C 12
ATOM 17010 O O . ILE A 1 12 ? -13.073 -3.997 -11.485 1.00 0.00 12 ILE A O 12
ATOM 17018 N N . THR A 1 13 ? -12.414 -2.044 -10.581 1.00 0.00 13 THR A N 12
ATOM 17019 C CA . THR A 1 13 ? -12.668 -1.256 -11.775 1.00 0.00 13 THR A CA 12
ATOM 17020 C C . THR A 1 13 ? -11.621 -0.152 -11.908 1.00 0.00 13 THR A C 12
ATOM 17021 O O . THR A 1 13 ? -10.818 0.057 -10.999 1.00 0.00 13 THR A O 12
ATOM 17029 N N . PRO A 1 14 ? -11.610 0.570 -13.042 1.00 0.00 14 PRO A N 12
ATOM 17030 C CA . PRO A 1 14 ? -10.650 1.651 -13.280 1.00 0.00 14 PRO A CA 12
ATOM 17031 C C . PRO A 1 14 ? -10.428 2.531 -12.051 1.00 0.00 14 PRO A C 12
ATOM 17032 O O . PRO A 1 14 ? -9.297 2.901 -11.740 1.00 0.00 14 PRO A O 12
ATOM 17043 N N . ALA A 1 15 ? -11.512 2.866 -11.357 1.00 0.00 15 ALA A N 12
ATOM 17044 C CA . ALA A 1 15 ? -11.427 3.706 -10.166 1.00 0.00 15 ALA A CA 12
ATOM 17045 C C . ALA A 1 15 ? -10.473 3.107 -9.136 1.00 0.00 15 ALA A C 12
ATOM 17046 O O . ALA A 1 15 ? -9.304 3.487 -9.071 1.00 0.00 15 ALA A O 12
ATOM 17053 N N . ILE A 1 16 ? -10.968 2.163 -8.334 1.00 0.00 16 ILE A N 12
ATOM 17054 C CA . ILE A 1 16 ? -10.139 1.519 -7.322 1.00 0.00 16 ILE A CA 12
ATOM 17055 C C . ILE A 1 16 ? -8.830 1.042 -7.934 1.00 0.00 16 ILE A C 12
ATOM 17056 O O . ILE A 1 16 ? -7.753 1.425 -7.485 1.00 0.00 16 ILE A O 12
ATOM 17064 N N . ARG A 1 17 ? -8.933 0.219 -8.978 1.00 0.00 17 ARG A N 12
ATOM 17065 C CA . ARG A 1 17 ? -7.754 -0.299 -9.670 1.00 0.00 17 ARG A CA 12
ATOM 17066 C C . ARG A 1 17 ? -6.699 0.799 -9.804 1.00 0.00 17 ARG A C 12
ATOM 17067 O O . ARG A 1 17 ? -5.569 0.660 -9.332 1.00 0.00 17 ARG A O 12
ATOM 17088 N N . GLU A 1 18 ? -7.098 1.903 -10.431 1.00 0.00 18 GLU A N 12
ATOM 17089 C CA . GLU A 1 18 ? -6.213 3.047 -10.615 1.00 0.00 18 GLU A CA 12
ATOM 17090 C C . GLU A 1 18 ? -5.782 3.602 -9.262 1.00 0.00 18 GLU A C 12
ATOM 17091 O O . GLU A 1 18 ? -4.635 4.010 -9.084 1.00 0.00 18 GLU A O 12
ATOM 17103 N N . HIS A 1 19 ? -6.706 3.594 -8.305 1.00 0.00 19 HIS A N 12
ATOM 17104 C CA . HIS A 1 19 ? -6.421 4.071 -6.963 1.00 0.00 19 HIS A CA 12
ATOM 17105 C C . HIS A 1 19 ? -5.355 3.185 -6.332 1.00 0.00 19 HIS A C 12
ATOM 17106 O O . HIS A 1 19 ? -4.223 3.612 -6.114 1.00 0.00 19 HIS A O 12
ATOM 17121 N N . LEU A 1 20 ? -5.725 1.932 -6.076 1.00 0.00 20 LEU A N 12
ATOM 17122 C CA . LEU A 1 20 ? -4.807 0.947 -5.508 1.00 0.00 20 LEU A CA 12
ATOM 17123 C C . LEU A 1 20 ? -3.454 1.016 -6.213 1.00 0.00 20 LEU A C 12
ATOM 17124 O O . LEU A 1 20 ? -2.403 1.094 -5.569 1.00 0.00 20 LEU A O 12
ATOM 17134 N N . GLU A 1 21 ? -3.493 1.011 -7.545 1.00 0.00 21 GLU A N 12
ATOM 17135 C CA . GLU A 1 21 ? -2.278 1.094 -8.343 1.00 0.00 21 GLU A CA 12
ATOM 17136 C C . GLU A 1 21 ? -1.551 2.407 -8.070 1.00 0.00 21 GLU A C 12
ATOM 17137 O O . GLU A 1 21 ? -0.360 2.418 -7.755 1.00 0.00 21 GLU A O 12
ATOM 17149 N N . GLU A 1 22 ? -2.281 3.516 -8.180 1.00 0.00 22 GLU A N 12
ATOM 17150 C CA . GLU A 1 22 ? -1.710 4.837 -7.932 1.00 0.00 22 GLU A CA 12
ATOM 17151 C C . GLU A 1 22 ? -1.108 4.896 -6.533 1.00 0.00 22 GLU A C 12
ATOM 17152 O O . GLU A 1 22 ? 0.079 5.189 -6.367 1.00 0.00 22 GLU A O 12
ATOM 17164 N N . ARG A 1 23 ? -1.928 4.595 -5.528 1.00 0.00 23 ARG A N 12
ATOM 17165 C CA . ARG A 1 23 ? -1.465 4.594 -4.144 1.00 0.00 23 ARG A CA 12
ATOM 17166 C C . ARG A 1 23 ? -0.201 3.757 -4.029 1.00 0.00 23 ARG A C 12
ATOM 17167 O O . ARG A 1 23 ? 0.762 4.145 -3.364 1.00 0.00 23 ARG A O 12
ATOM 17188 N N . LEU A 1 24 ? -0.201 2.616 -4.713 1.00 0.00 24 LEU A N 12
ATOM 17189 C CA . LEU A 1 24 ? 0.959 1.739 -4.715 1.00 0.00 24 LEU A CA 12
ATOM 17190 C C . LEU A 1 24 ? 2.155 2.488 -5.290 1.00 0.00 24 LEU A C 12
ATOM 17191 O O . LEU A 1 24 ? 3.204 2.594 -4.652 1.00 0.00 24 LEU A O 12
ATOM 17201 N N . ALA A 1 25 ? 1.977 3.028 -6.495 1.00 0.00 25 ALA A N 12
ATOM 17202 C CA . ALA A 1 25 ? 3.030 3.793 -7.147 1.00 0.00 25 ALA A CA 12
ATOM 17203 C C . ALA A 1 25 ? 3.538 4.880 -6.210 1.00 0.00 25 ALA A C 12
ATOM 17204 O O . ALA A 1 25 ? 4.715 5.240 -6.233 1.00 0.00 25 ALA A O 12
ATOM 17211 N N . LYS A 1 26 ? 2.637 5.382 -5.368 1.00 0.00 26 LYS A N 12
ATOM 17212 C CA . LYS A 1 26 ? 2.987 6.410 -4.401 1.00 0.00 26 LYS A CA 12
ATOM 17213 C C . LYS A 1 26 ? 3.798 5.802 -3.263 1.00 0.00 26 LYS A C 12
ATOM 17214 O O . LYS A 1 26 ? 4.739 6.414 -2.758 1.00 0.00 26 LYS A O 12
ATOM 17233 N N . LEU A 1 27 ? 3.433 4.581 -2.872 1.00 0.00 27 LEU A N 12
ATOM 17234 C CA . LEU A 1 27 ? 4.137 3.881 -1.803 1.00 0.00 27 LEU A CA 12
ATOM 17235 C C . LEU A 1 27 ? 5.455 3.292 -2.308 1.00 0.00 27 LEU A C 12
ATOM 17236 O O . LEU A 1 27 ? 6.275 2.825 -1.520 1.00 0.00 27 LEU A O 12
ATOM 17246 N N . GLY A 1 28 ? 5.662 3.326 -3.625 1.00 0.00 28 GLY A N 12
ATOM 17247 C CA . GLY A 1 28 ? 6.893 2.803 -4.192 1.00 0.00 28 GLY A CA 12
ATOM 17248 C C . GLY A 1 28 ? 8.082 3.689 -3.874 1.00 0.00 28 GLY A C 12
ATOM 17249 O O . GLY A 1 28 ? 9.173 3.201 -3.579 1.00 0.00 28 GLY A O 12
ATOM 17253 N N . LYS A 1 29 ? 7.859 4.996 -3.928 1.00 0.00 29 LYS A N 12
ATOM 17254 C CA . LYS A 1 29 ? 8.902 5.976 -3.638 1.00 0.00 29 LYS A CA 12
ATOM 17255 C C . LYS A 1 29 ? 9.420 5.808 -2.210 1.00 0.00 29 LYS A C 12
ATOM 17256 O O . LYS A 1 29 ? 10.559 6.159 -1.903 1.00 0.00 29 LYS A O 12
ATOM 17275 N N . TRP A 1 30 ? 8.570 5.280 -1.342 1.00 0.00 30 TRP A N 12
ATOM 17276 C CA . TRP A 1 30 ? 8.902 5.075 0.034 1.00 0.00 30 TRP A CA 12
ATOM 17277 C C . TRP A 1 30 ? 10.088 4.146 0.191 1.00 0.00 30 TRP A C 12
ATOM 17278 O O . TRP A 1 30 ? 10.359 3.302 -0.662 1.00 0.00 30 TRP A O 12
ATOM 17299 N N . GLN A 1 31 ? 10.775 4.322 1.301 1.00 0.00 31 GLN A N 12
ATOM 17300 C CA . GLN A 1 31 ? 11.946 3.517 1.645 1.00 0.00 31 GLN A CA 12
ATOM 17301 C C . GLN A 1 31 ? 11.562 2.047 1.737 1.00 0.00 31 GLN A C 12
ATOM 17302 O O . GLN A 1 31 ? 11.553 1.467 2.823 1.00 0.00 31 GLN A O 12
ATOM 17314 N N . THR A 1 32 ? 11.218 1.452 0.605 1.00 0.00 32 THR A N 12
ATOM 17315 C CA . THR A 1 32 ? 10.805 0.066 0.586 1.00 0.00 32 THR A CA 12
ATOM 17316 C C . THR A 1 32 ? 10.725 -0.478 -0.838 1.00 0.00 32 THR A C 12
ATOM 17317 O O . THR A 1 32 ? 10.568 0.271 -1.802 1.00 0.00 32 THR A O 12
ATOM 17325 N N . GLN A 1 33 ? 10.787 -1.798 -0.941 1.00 0.00 33 GLN A N 12
ATOM 17326 C CA . GLN A 1 33 ? 10.675 -2.493 -2.212 1.00 0.00 33 GLN A CA 12
ATOM 17327 C C . GLN A 1 33 ? 9.576 -3.520 -2.077 1.00 0.00 33 GLN A C 12
ATOM 17328 O O . GLN A 1 33 ? 9.818 -4.683 -1.759 1.00 0.00 33 GLN A O 12
ATOM 17340 N N . LEU A 1 34 ? 8.364 -3.047 -2.270 1.00 0.00 34 LEU A N 12
ATOM 17341 C CA . LEU A 1 34 ? 7.169 -3.856 -2.129 1.00 0.00 34 LEU A CA 12
ATOM 17342 C C . LEU A 1 34 ? 7.365 -5.299 -2.567 1.00 0.00 34 LEU A C 12
ATOM 17343 O O . LEU A 1 34 ? 7.504 -5.599 -3.753 1.00 0.00 34 LEU A O 12
ATOM 17353 N N . ILE A 1 35 ? 7.352 -6.186 -1.582 1.00 0.00 35 ILE A N 12
ATOM 17354 C CA . ILE A 1 35 ? 7.501 -7.608 -1.813 1.00 0.00 35 ILE A CA 12
ATOM 17355 C C . ILE A 1 35 ? 6.140 -8.228 -2.096 1.00 0.00 35 ILE A C 12
ATOM 17356 O O . ILE A 1 35 ? 5.433 -8.647 -1.179 1.00 0.00 35 ILE A O 12
ATOM 17364 N N . SER A 1 36 ? 5.770 -8.266 -3.370 1.00 0.00 36 SER A N 12
ATOM 17365 C CA . SER A 1 36 ? 4.479 -8.817 -3.773 1.00 0.00 36 SER A CA 12
ATOM 17366 C C . SER A 1 36 ? 3.354 -8.177 -2.963 1.00 0.00 36 SER A C 12
ATOM 17367 O O . SER A 1 36 ? 3.009 -8.640 -1.875 1.00 0.00 36 SER A O 12
ATOM 17375 N N . PRO A 1 37 ? 2.794 -7.078 -3.486 1.00 0.00 37 PRO A N 12
ATOM 17376 C CA . PRO A 1 37 ? 1.732 -6.324 -2.833 1.00 0.00 37 PRO A CA 12
ATOM 17377 C C . PRO A 1 37 ? 0.321 -6.735 -3.249 1.00 0.00 37 PRO A C 12
ATOM 17378 O O . PRO A 1 37 ? 0.050 -7.001 -4.422 1.00 0.00 37 PRO A O 12
ATOM 17389 N N . HIS A 1 38 ? -0.580 -6.749 -2.268 1.00 0.00 38 HIS A N 12
ATOM 17390 C CA . HIS A 1 38 ? -1.981 -7.087 -2.495 1.00 0.00 38 HIS A CA 12
ATOM 17391 C C . HIS A 1 38 ? -2.874 -6.015 -1.901 1.00 0.00 38 HIS A C 12
ATOM 17392 O O . HIS A 1 38 ? -2.421 -5.156 -1.146 1.00 0.00 38 HIS A O 12
ATOM 17407 N N . PHE A 1 39 ? -4.151 -6.097 -2.219 1.00 0.00 39 PHE A N 12
ATOM 17408 C CA . PHE A 1 39 ? -5.125 -5.158 -1.690 1.00 0.00 39 PHE A CA 12
ATOM 17409 C C . PHE A 1 39 ? -6.512 -5.785 -1.616 1.00 0.00 39 PHE A C 12
ATOM 17410 O O . PHE A 1 39 ? -7.224 -5.865 -2.618 1.00 0.00 39 PHE A O 12
ATOM 17427 N N . VAL A 1 40 ? -6.892 -6.225 -0.422 1.00 0.00 40 VAL A N 12
ATOM 17428 C CA . VAL A 1 40 ? -8.187 -6.838 -0.208 1.00 0.00 40 VAL A CA 12
ATOM 17429 C C . VAL A 1 40 ? -9.224 -5.779 0.155 1.00 0.00 40 VAL A C 12
ATOM 17430 O O . VAL A 1 40 ? -9.411 -5.451 1.328 1.00 0.00 40 VAL A O 12
ATOM 17437 N N . LEU A 1 41 ? -9.880 -5.236 -0.865 1.00 0.00 41 LEU A N 12
ATOM 17438 C CA . LEU A 1 41 ? -10.887 -4.197 -0.670 1.00 0.00 41 LEU A CA 12
ATOM 17439 C C . LEU A 1 41 ? -12.290 -4.783 -0.568 1.00 0.00 41 LEU A C 12
ATOM 17440 O O . LEU A 1 41 ? -12.619 -5.756 -1.247 1.00 0.00 41 LEU A O 12
ATOM 17450 N N . ASN A 1 42 ? -13.121 -4.171 0.271 1.00 0.00 42 ASN A N 12
ATOM 17451 C CA . ASN A 1 42 ? -14.496 -4.624 0.443 1.00 0.00 42 ASN A CA 12
ATOM 17452 C C . ASN A 1 42 ? -15.421 -3.476 0.827 1.00 0.00 42 ASN A C 12
ATOM 17453 O O . ASN A 1 42 ? -14.978 -2.387 1.195 1.00 0.00 42 ASN A O 12
ATOM 17462 N N . LYS A 1 43 ? -16.714 -3.746 0.743 1.00 0.00 43 LYS A N 12
ATOM 17463 C CA . LYS A 1 43 ? -17.741 -2.768 1.081 1.00 0.00 43 LYS A CA 12
ATOM 17464 C C . LYS A 1 43 ? -18.751 -3.389 2.033 1.00 0.00 43 LYS A C 12
ATOM 17465 O O . LYS A 1 43 ? -18.782 -4.605 2.215 1.00 0.00 43 LYS A O 12
ATOM 17484 N N . VAL A 1 44 ? -19.599 -2.551 2.604 1.00 0.00 44 VAL A N 12
ATOM 17485 C CA . VAL A 1 44 ? -20.632 -3.023 3.495 1.00 0.00 44 VAL A CA 12
ATOM 17486 C C . VAL A 1 44 ? -21.728 -1.973 3.680 1.00 0.00 44 VAL A C 12
ATOM 17487 O O . VAL A 1 44 ? -21.507 -0.784 3.461 1.00 0.00 44 VAL A O 12
ATOM 17494 N N . PRO A 1 45 ? -22.935 -2.401 4.081 1.00 0.00 45 PRO A N 12
ATOM 17495 C CA . PRO A 1 45 ? -24.063 -1.487 4.285 1.00 0.00 45 PRO A CA 12
ATOM 17496 C C . PRO A 1 45 ? -23.702 -0.292 5.162 1.00 0.00 45 PRO A C 12
ATOM 17497 O O . PRO A 1 45 ? -24.114 0.836 4.894 1.00 0.00 45 PRO A O 12
ATOM 17508 N N . ASN A 1 46 ? -22.938 -0.552 6.216 1.00 0.00 46 ASN A N 12
ATOM 17509 C CA . ASN A 1 46 ? -22.527 0.496 7.144 1.00 0.00 46 ASN A CA 12
ATOM 17510 C C . ASN A 1 46 ? -21.335 1.299 6.618 1.00 0.00 46 ASN A C 12
ATOM 17511 O O . ASN A 1 46 ? -20.866 2.221 7.285 1.00 0.00 46 ASN A O 12
ATOM 17520 N N . GLY A 1 47 ? -20.838 0.949 5.433 1.00 0.00 47 GLY A N 12
ATOM 17521 C CA . GLY A 1 47 ? -19.704 1.660 4.879 1.00 0.00 47 GLY A CA 12
ATOM 17522 C C . GLY A 1 47 ? -18.873 0.808 3.948 1.00 0.00 47 GLY A C 12
ATOM 17523 O O . GLY A 1 47 ? -19.382 -0.058 3.241 1.00 0.00 47 GLY A O 12
ATOM 17527 N N . PHE A 1 48 ? -17.588 1.075 3.955 1.00 0.00 48 PHE A N 12
ATOM 17528 C CA . PHE A 1 48 ? -16.638 0.359 3.126 1.00 0.00 48 PHE A CA 12
ATOM 17529 C C . PHE A 1 48 ? -15.499 -0.177 3.978 1.00 0.00 48 PHE A C 12
ATOM 17530 O O . PHE A 1 48 ? -14.925 0.556 4.785 1.00 0.00 48 PHE A O 12
ATOM 17547 N N . SER A 1 49 ? -15.152 -1.442 3.780 1.00 0.00 49 SER A N 12
ATOM 17548 C CA . SER A 1 49 ? -14.056 -2.044 4.517 1.00 0.00 49 SER A CA 12
ATOM 17549 C C . SER A 1 49 ? -12.934 -2.389 3.562 1.00 0.00 49 SER A C 12
ATOM 17550 O O . SER A 1 49 ? -13.130 -3.099 2.579 1.00 0.00 49 SER A O 12
ATOM 17558 N N . VAL A 1 50 ? -11.764 -1.865 3.852 1.00 0.00 50 VAL A N 12
ATOM 17559 C CA . VAL A 1 50 ? -10.602 -2.094 3.008 1.00 0.00 50 VAL A CA 12
ATOM 17560 C C . VAL A 1 50 ? -9.428 -2.631 3.819 1.00 0.00 50 VAL A C 12
ATOM 17561 O O . VAL A 1 50 ? -9.069 -2.068 4.852 1.00 0.00 50 VAL A O 12
ATOM 17568 N N . GLU A 1 51 ? -8.830 -3.715 3.334 1.00 0.00 51 GLU A N 12
ATOM 17569 C CA . GLU A 1 51 ? -7.687 -4.329 4.000 1.00 0.00 51 GLU A CA 12
ATOM 17570 C C . GLU A 1 51 ? -6.580 -4.595 2.992 1.00 0.00 51 GLU A C 12
ATOM 17571 O O . GLU A 1 51 ? -6.808 -5.200 1.945 1.00 0.00 51 GLU A O 12
ATOM 17583 N N . ALA A 1 52 ? -5.385 -4.126 3.310 1.00 0.00 52 ALA A N 12
ATOM 17584 C CA . ALA A 1 52 ? -4.237 -4.300 2.430 1.00 0.00 52 ALA A CA 12
ATOM 17585 C C . ALA A 1 52 ? -3.176 -5.187 3.066 1.00 0.00 52 ALA A C 12
ATOM 17586 O O . ALA A 1 52 ? -3.093 -5.295 4.289 1.00 0.00 52 ALA A O 12
ATOM 17593 N N . SER A 1 53 ? -2.364 -5.817 2.224 1.00 0.00 53 SER A N 12
ATOM 17594 C CA . SER A 1 53 ? -1.301 -6.693 2.693 1.00 0.00 53 SER A CA 12
ATOM 17595 C C . SER A 1 53 ? -0.102 -6.642 1.753 1.00 0.00 53 SER A C 12
ATOM 17596 O O . SER A 1 53 ? -0.122 -7.227 0.670 1.00 0.00 53 SER A O 12
ATOM 17604 N N . ILE A 1 54 ? 0.938 -5.940 2.179 1.00 0.00 54 ILE A N 12
ATOM 17605 C CA . ILE A 1 54 ? 2.155 -5.807 1.385 1.00 0.00 54 ILE A CA 12
ATOM 17606 C C . ILE A 1 54 ? 3.354 -6.352 2.157 1.00 0.00 54 ILE A C 12
ATOM 17607 O O . ILE A 1 54 ? 3.219 -6.761 3.309 1.00 0.00 54 ILE A O 12
ATOM 17615 N N . GLY A 1 55 ? 4.523 -6.360 1.524 1.00 0.00 55 GLY A N 12
ATOM 17616 C CA . GLY A 1 55 ? 5.711 -6.858 2.181 1.00 0.00 55 GLY A CA 12
ATOM 17617 C C . GLY A 1 55 ? 6.919 -5.996 1.923 1.00 0.00 55 GLY A C 12
ATOM 17618 O O . GLY A 1 55 ? 7.080 -5.431 0.843 1.00 0.00 55 GLY A O 12
ATOM 17622 N N . THR A 1 56 ? 7.772 -5.913 2.922 1.00 0.00 56 THR A N 12
ATOM 17623 C CA . THR A 1 56 ? 8.999 -5.134 2.821 1.00 0.00 56 THR A CA 12
ATOM 17624 C C . THR A 1 56 ? 10.176 -5.937 3.350 1.00 0.00 56 THR A C 12
ATOM 17625 O O . THR A 1 56 ? 10.069 -6.579 4.395 1.00 0.00 56 THR A O 12
ATOM 17633 N N . PRO A 1 57 ? 11.330 -5.904 2.666 1.00 0.00 57 PRO A N 12
ATOM 17634 C CA . PRO A 1 57 ? 12.510 -6.624 3.134 1.00 0.00 57 PRO A CA 12
ATOM 17635 C C . PRO A 1 57 ? 12.818 -6.302 4.594 1.00 0.00 57 PRO A C 12
ATOM 17636 O O . PRO A 1 57 ? 13.514 -7.057 5.273 1.00 0.00 57 PRO A O 12
ATOM 17647 N N . LEU A 1 58 ? 12.304 -5.164 5.070 1.00 0.00 58 LEU A N 12
ATOM 17648 C CA . LEU A 1 58 ? 12.539 -4.740 6.444 1.00 0.00 58 LEU A CA 12
ATOM 17649 C C . LEU A 1 58 ? 11.302 -4.949 7.316 1.00 0.00 58 LEU A C 12
ATOM 17650 O O . LEU A 1 58 ? 11.254 -4.496 8.459 1.00 0.00 58 LEU A O 12
ATOM 17660 N N . GLY A 1 59 ? 10.303 -5.636 6.771 1.00 0.00 59 GLY A N 12
ATOM 17661 C CA . GLY A 1 59 ? 9.083 -5.890 7.513 1.00 0.00 59 GLY A CA 12
ATOM 17662 C C . GLY A 1 59 ? 7.877 -6.057 6.611 1.00 0.00 59 GLY A C 12
ATOM 17663 O O . GLY A 1 59 ? 7.829 -5.489 5.523 1.00 0.00 59 GLY A O 12
ATOM 17667 N N . ASN A 1 60 ? 6.899 -6.836 7.061 1.00 0.00 60 ASN A N 12
ATOM 17668 C CA . ASN A 1 60 ? 5.689 -7.062 6.282 1.00 0.00 60 ASN A CA 12
ATOM 17669 C C . ASN A 1 60 ? 4.730 -5.889 6.439 1.00 0.00 60 ASN A C 12
ATOM 17670 O O . ASN A 1 60 ? 4.941 -5.015 7.279 1.00 0.00 60 ASN A O 12
ATOM 17679 N N . LEU A 1 61 ? 3.676 -5.873 5.634 1.00 0.00 61 LEU A N 12
ATOM 17680 C CA . LEU A 1 61 ? 2.693 -4.800 5.702 1.00 0.00 61 LEU A CA 12
ATOM 17681 C C . LEU A 1 61 ? 1.271 -5.334 5.622 1.00 0.00 61 LEU A C 12
ATOM 17682 O O . LEU A 1 61 ? 0.944 -6.140 4.751 1.00 0.00 61 LEU A O 12
ATOM 17692 N N . LEU A 1 62 ? 0.428 -4.847 6.519 1.00 0.00 62 LEU A N 12
ATOM 17693 C CA . LEU A 1 62 ? -0.974 -5.226 6.553 1.00 0.00 62 LEU A CA 12
ATOM 17694 C C . LEU A 1 62 ? -1.792 -4.087 7.132 1.00 0.00 62 LEU A C 12
ATOM 17695 O O . LEU A 1 62 ? -1.320 -3.345 7.990 1.00 0.00 62 LEU A O 12
ATOM 17705 N N . ALA A 1 63 ? -3.012 -3.949 6.655 1.00 0.00 63 ALA A N 12
ATOM 17706 C CA . ALA A 1 63 ? -3.893 -2.889 7.123 1.00 0.00 63 ALA A CA 12
ATOM 17707 C C . ALA A 1 63 ? -5.352 -3.235 6.879 1.00 0.00 63 ALA A C 12
ATOM 17708 O O . ALA A 1 63 ? -5.669 -4.097 6.058 1.00 0.00 63 ALA A O 12
ATOM 17715 N N . SER A 1 64 ? -6.234 -2.552 7.595 1.00 0.00 64 SER A N 12
ATOM 17716 C CA . SER A 1 64 ? -7.668 -2.774 7.464 1.00 0.00 64 SER A CA 12
ATOM 17717 C C . SER A 1 64 ? -8.446 -1.633 8.106 1.00 0.00 64 SER A C 12
ATOM 17718 O O . SER A 1 64 ? -8.142 -1.215 9.222 1.00 0.00 64 SER A O 12
ATOM 17726 N N . ALA A 1 65 ? -9.449 -1.127 7.396 1.00 0.00 65 ALA A N 12
ATOM 17727 C CA . ALA A 1 65 ? -10.257 -0.028 7.912 1.00 0.00 65 ALA A CA 12
ATOM 17728 C C . ALA A 1 65 ? -11.672 -0.055 7.347 1.00 0.00 65 ALA A C 12
ATOM 17729 O O . ALA A 1 65 ? -11.898 -0.504 6.221 1.00 0.00 65 ALA A O 12
ATOM 17736 N N . THR A 1 66 ? -12.619 0.437 8.140 1.00 0.00 66 THR A N 12
ATOM 17737 C CA . THR A 1 66 ? -14.019 0.487 7.736 1.00 0.00 66 THR A CA 12
ATOM 17738 C C . THR A 1 66 ? -14.564 1.903 7.890 1.00 0.00 66 THR A C 12
ATOM 17739 O O . THR A 1 66 ? -14.405 2.520 8.943 1.00 0.00 66 THR A O 12
ATOM 17747 N N . SER A 1 67 ? -15.202 2.422 6.844 1.00 0.00 67 SER A N 12
ATOM 17748 C CA . SER A 1 67 ? -15.752 3.770 6.896 1.00 0.00 67 SER A CA 12
ATOM 17749 C C . SER A 1 67 ? -16.754 3.998 5.774 1.00 0.00 67 SER A C 12
ATOM 17750 O O . SER A 1 67 ? -16.772 3.269 4.786 1.00 0.00 67 SER A O 12
ATOM 17758 N N . ASP A 1 68 ? -17.576 5.029 5.927 1.00 0.00 68 ASP A N 12
ATOM 17759 C CA . ASP A 1 68 ? -18.572 5.363 4.919 1.00 0.00 68 ASP A CA 12
ATOM 17760 C C . ASP A 1 68 ? -17.942 6.139 3.763 1.00 0.00 68 ASP A C 12
ATOM 17761 O O . ASP A 1 68 ? -18.645 6.596 2.861 1.00 0.00 68 ASP A O 12
ATOM 17770 N N . ASP A 1 69 ? -16.617 6.290 3.791 1.00 0.00 69 ASP A N 12
ATOM 17771 C CA . ASP A 1 69 ? -15.915 7.014 2.741 1.00 0.00 69 ASP A CA 12
ATOM 17772 C C . ASP A 1 69 ? -14.885 6.122 2.053 1.00 0.00 69 ASP A C 12
ATOM 17773 O O . ASP A 1 69 ? -13.786 5.910 2.560 1.00 0.00 69 ASP A O 12
ATOM 17782 N N . MET A 1 70 ? -15.269 5.600 0.895 1.00 0.00 70 MET A N 12
ATOM 17783 C CA . MET A 1 70 ? -14.425 4.718 0.095 1.00 0.00 70 MET A CA 12
ATOM 17784 C C . MET A 1 70 ? -12.951 5.136 0.083 1.00 0.00 70 MET A C 12
ATOM 17785 O O . MET A 1 70 ? -12.090 4.448 0.647 1.00 0.00 70 MET A O 12
ATOM 17799 N N . TYR A 1 71 ? -12.660 6.245 -0.586 1.00 0.00 71 TYR A N 12
ATOM 17800 C CA . TYR A 1 71 ? -11.290 6.721 -0.700 1.00 0.00 71 TYR A CA 12
ATOM 17801 C C . TYR A 1 71 ? -10.708 7.113 0.643 1.00 0.00 71 TYR A C 12
ATOM 17802 O O . TYR A 1 71 ? -9.497 7.061 0.823 1.00 0.00 71 TYR A O 12
ATOM 17820 N N . LYS A 1 72 ? -11.565 7.458 1.597 1.00 0.00 72 LYS A N 12
ATOM 17821 C CA . LYS A 1 72 ? -11.092 7.798 2.931 1.00 0.00 72 LYS A CA 12
ATOM 17822 C C . LYS A 1 72 ? -10.682 6.518 3.645 1.00 0.00 72 LYS A C 12
ATOM 17823 O O . LYS A 1 72 ? -9.681 6.479 4.353 1.00 0.00 72 LYS A O 12
ATOM 17842 N N . ALA A 1 73 ? -11.452 5.451 3.416 1.00 0.00 73 ALA A N 12
ATOM 17843 C CA . ALA A 1 73 ? -11.144 4.154 3.995 1.00 0.00 73 ALA A CA 12
ATOM 17844 C C . ALA A 1 73 ? -9.805 3.722 3.441 1.00 0.00 73 ALA A C 12
ATOM 17845 O O . ALA A 1 73 ? -8.895 3.338 4.177 1.00 0.00 73 ALA A O 12
ATOM 17852 N N . ILE A 1 74 ? -9.675 3.874 2.125 1.00 0.00 74 ILE A N 12
ATOM 17853 C CA . ILE A 1 74 ? -8.424 3.591 1.448 1.00 0.00 74 ILE A CA 12
ATOM 17854 C C . ILE A 1 74 ? -7.392 4.574 1.985 1.00 0.00 74 ILE A C 12
ATOM 17855 O O . ILE A 1 74 ? -6.230 4.236 2.224 1.00 0.00 74 ILE A O 12
ATOM 17863 N N . ASN A 1 75 ? -7.878 5.793 2.218 1.00 0.00 75 ASN A N 12
ATOM 17864 C CA . ASN A 1 75 ? -7.092 6.868 2.779 1.00 0.00 75 ASN A CA 12
ATOM 17865 C C . ASN A 1 75 ? -6.526 6.434 4.125 1.00 0.00 75 ASN A C 12
ATOM 17866 O O . ASN A 1 75 ? -5.358 6.669 4.435 1.00 0.00 75 ASN A O 12
ATOM 17875 N N . GLU A 1 76 ? -7.373 5.773 4.908 1.00 0.00 76 GLU A N 12
ATOM 17876 C CA . GLU A 1 76 ? -6.986 5.263 6.215 1.00 0.00 76 GLU A CA 12
ATOM 17877 C C . GLU A 1 76 ? -6.003 4.102 6.059 1.00 0.00 76 GLU A C 12
ATOM 17878 O O . GLU A 1 76 ? -4.907 4.115 6.633 1.00 0.00 76 GLU A O 12
ATOM 17890 N N . VAL A 1 77 ? -6.394 3.100 5.265 1.00 0.00 77 VAL A N 12
ATOM 17891 C CA . VAL A 1 77 ? -5.542 1.941 5.020 1.00 0.00 77 VAL A CA 12
ATOM 17892 C C . VAL A 1 77 ? -4.139 2.385 4.661 1.00 0.00 77 VAL A C 12
ATOM 17893 O O . VAL A 1 77 ? -3.158 1.959 5.273 1.00 0.00 77 VAL A O 12
ATOM 17900 N N . GLU A 1 78 ? -4.052 3.259 3.662 1.00 0.00 78 GLU A N 12
ATOM 17901 C CA . GLU A 1 78 ? -2.768 3.771 3.225 1.00 0.00 78 GLU A CA 12
ATOM 17902 C C . GLU A 1 78 ? -2.032 4.385 4.405 1.00 0.00 78 GLU A C 12
ATOM 17903 O O . GLU A 1 78 ? -0.809 4.300 4.504 1.00 0.00 78 GLU A O 12
ATOM 17915 N N . GLU A 1 79 ? -2.796 4.982 5.316 1.00 0.00 79 GLU A N 12
ATOM 17916 C CA . GLU A 1 79 ? -2.220 5.582 6.507 1.00 0.00 79 GLU A CA 12
ATOM 17917 C C . GLU A 1 79 ? -1.603 4.494 7.369 1.00 0.00 79 GLU A C 12
ATOM 17918 O O . GLU A 1 79 ? -0.497 4.649 7.887 1.00 0.00 79 GLU A O 12
ATOM 17930 N N . LYS A 1 80 ? -2.314 3.375 7.494 1.00 0.00 80 LYS A N 12
ATOM 17931 C CA . LYS A 1 80 ? -1.813 2.247 8.267 1.00 0.00 80 LYS A CA 12
ATOM 17932 C C . LYS A 1 80 ? -0.561 1.693 7.599 1.00 0.00 80 LYS A C 12
ATOM 17933 O O . LYS A 1 80 ? 0.500 1.589 8.218 1.00 0.00 80 LYS A O 12
ATOM 17952 N N . LEU A 1 81 ? -0.699 1.353 6.321 1.00 0.00 81 LEU A N 12
ATOM 17953 C CA . LEU A 1 81 ? 0.414 0.822 5.539 1.00 0.00 81 LEU A CA 12
ATOM 17954 C C . LEU A 1 81 ? 1.614 1.769 5.597 1.00 0.00 81 LEU A C 12
ATOM 17955 O O . LEU A 1 81 ? 2.750 1.332 5.800 1.00 0.00 81 LEU A O 12
ATOM 17965 N N . GLU A 1 82 ? 1.360 3.070 5.436 1.00 0.00 82 GLU A N 12
ATOM 17966 C CA . GLU A 1 82 ? 2.434 4.057 5.490 1.00 0.00 82 GLU A CA 12
ATOM 17967 C C . GLU A 1 82 ? 3.036 4.103 6.888 1.00 0.00 82 GLU A C 12
ATOM 17968 O O . GLU A 1 82 ? 4.257 4.053 7.052 1.00 0.00 82 GLU A O 12
ATOM 17980 N N . ARG A 1 83 ? 2.171 4.178 7.897 1.00 0.00 83 ARG A N 12
ATOM 17981 C CA . ARG A 1 83 ? 2.624 4.205 9.283 1.00 0.00 83 ARG A CA 12
ATOM 17982 C C . ARG A 1 83 ? 3.531 3.011 9.550 1.00 0.00 83 ARG A C 12
ATOM 17983 O O . ARG A 1 83 ? 4.630 3.156 10.089 1.00 0.00 83 ARG A O 12
ATOM 18004 N N . GLN A 1 84 ? 3.070 1.833 9.140 1.00 0.00 84 GLN A N 12
ATOM 18005 C CA . GLN A 1 84 ? 3.846 0.613 9.305 1.00 0.00 84 GLN A CA 12
ATOM 18006 C C . GLN A 1 84 ? 5.155 0.732 8.538 1.00 0.00 84 GLN A C 12
ATOM 18007 O O . GLN A 1 84 ? 6.216 0.345 9.030 1.00 0.00 84 GLN A O 12
ATOM 18019 N N . LEU A 1 85 ? 5.073 1.293 7.332 1.00 0.00 85 LEU A N 12
ATOM 18020 C CA . LEU A 1 85 ? 6.252 1.492 6.498 1.00 0.00 85 LEU A CA 12
ATOM 18021 C C . LEU A 1 85 ? 7.288 2.316 7.254 1.00 0.00 85 LEU A C 12
ATOM 18022 O O . LEU A 1 85 ? 8.429 1.887 7.451 1.00 0.00 85 LEU A O 12
ATOM 18032 N N . ASN A 1 86 ? 6.874 3.498 7.696 1.00 0.00 86 ASN A N 12
ATOM 18033 C CA . ASN A 1 86 ? 7.755 4.378 8.448 1.00 0.00 86 ASN A CA 12
ATOM 18034 C C . ASN A 1 86 ? 8.259 3.670 9.698 1.00 0.00 86 ASN A C 12
ATOM 18035 O O . ASN A 1 86 ? 9.438 3.749 10.037 1.00 0.00 86 ASN A O 12
ATOM 18044 N N . LYS A 1 87 ? 7.358 2.966 10.374 1.00 0.00 87 LYS A N 12
ATOM 18045 C CA . LYS A 1 87 ? 7.715 2.237 11.583 1.00 0.00 87 LYS A CA 12
ATOM 18046 C C . LYS A 1 87 ? 8.771 1.179 11.297 1.00 0.00 87 LYS A C 12
ATOM 18047 O O . LYS A 1 87 ? 9.755 1.068 12.026 1.00 0.00 87 LYS A O 12
ATOM 18066 N N . LEU A 1 88 ? 8.561 0.390 10.245 1.00 0.00 88 LEU A N 12
ATOM 18067 C CA . LEU A 1 88 ? 9.512 -0.656 9.913 1.00 0.00 88 LEU A CA 12
ATOM 18068 C C . LEU A 1 88 ? 10.860 -0.056 9.548 1.00 0.00 88 LEU A C 12
ATOM 18069 O O . LEU A 1 88 ? 11.885 -0.406 10.134 1.00 0.00 88 LEU A O 12
ATOM 18079 N N . GLN A 1 89 ? 10.854 0.866 8.597 1.00 0.00 89 GLN A N 12
ATOM 18080 C CA . GLN A 1 89 ? 12.091 1.532 8.186 1.00 0.00 89 GLN A CA 12
ATOM 18081 C C . GLN A 1 89 ? 12.725 2.234 9.384 1.00 0.00 89 GLN A C 12
ATOM 18082 O O . GLN A 1 89 ? 13.946 2.359 9.474 1.00 0.00 89 GLN A O 12
ATOM 18094 N N . HIS A 1 90 ? 11.877 2.677 10.308 1.00 0.00 90 HIS A N 12
ATOM 18095 C CA . HIS A 1 90 ? 12.331 3.354 11.517 1.00 0.00 90 HIS A CA 12
ATOM 18096 C C . HIS A 1 90 ? 12.923 2.355 12.492 1.00 0.00 90 HIS A C 12
ATOM 18097 O O . HIS A 1 90 ? 13.951 2.608 13.120 1.00 0.00 90 HIS A O 12
ATOM 18112 N N . LYS A 1 91 ? 12.248 1.219 12.625 1.00 0.00 91 LYS A N 12
ATOM 18113 C CA . LYS A 1 91 ? 12.681 0.172 13.535 1.00 0.00 91 LYS A CA 12
ATOM 18114 C C . LYS A 1 91 ? 14.170 -0.123 13.373 1.00 0.00 91 LYS A C 12
ATOM 18115 O O . LYS A 1 91 ? 14.756 0.150 12.325 1.00 0.00 91 LYS A O 12
ATOM 18134 N N . SER A 1 92 ? 14.777 -0.681 14.415 1.00 0.00 92 SER A N 12
ATOM 18135 C CA . SER A 1 92 ? 16.197 -1.013 14.384 1.00 0.00 92 SER A CA 12
ATOM 18136 C C . SER A 1 92 ? 16.569 -1.931 15.543 1.00 0.00 92 SER A C 12
ATOM 18137 O O . SER A 1 92 ? 17.303 -2.903 15.367 1.00 0.00 92 SER A O 12
ATOM 18145 N N . GLU A 1 93 ? 16.056 -1.616 16.729 1.00 0.00 93 GLU A N 12
ATOM 18146 C CA . GLU A 1 93 ? 16.336 -2.414 17.918 1.00 0.00 93 GLU A CA 12
ATOM 18147 C C . GLU A 1 93 ? 17.831 -2.412 18.231 1.00 0.00 93 GLU A C 12
ATOM 18148 O O . GLU A 1 93 ? 18.590 -1.623 17.668 1.00 0.00 93 GLU A O 12
ATOM 18160 N N . SER A 1 94 ? 18.250 -3.298 19.131 1.00 0.00 94 SER A N 12
ATOM 18161 C CA . SER A 1 94 ? 19.654 -3.392 19.513 1.00 0.00 94 SER A CA 12
ATOM 18162 C C . SER A 1 94 ? 20.155 -2.067 20.077 1.00 0.00 94 SER A C 12
ATOM 18163 O O . SER A 1 94 ? 20.598 -1.192 19.332 1.00 0.00 94 SER A O 12
ATOM 18171 N N . ARG A 1 95 ? 20.080 -1.924 21.396 1.00 0.00 95 ARG A N 12
ATOM 18172 C CA . ARG A 1 95 ? 20.526 -0.704 22.060 1.00 0.00 95 ARG A CA 12
ATOM 18173 C C . ARG A 1 95 ? 21.541 -1.020 23.155 1.00 0.00 95 ARG A C 12
ATOM 18174 O O . ARG A 1 95 ? 22.631 -0.449 23.187 1.00 0.00 95 ARG A O 12
ATOM 18195 N N . ARG A 1 96 ? 21.176 -1.934 24.048 1.00 0.00 96 ARG A N 12
ATOM 18196 C CA . ARG A 1 96 ? 22.055 -2.327 25.144 1.00 0.00 96 ARG A CA 12
ATOM 18197 C C . ARG A 1 96 ? 22.441 -1.121 25.994 1.00 0.00 96 ARG A C 12
ATOM 18198 O O . ARG A 1 96 ? 23.534 -1.071 26.559 1.00 0.00 96 ARG A O 12
ATOM 18219 N N . ALA A 1 97 ? 21.538 -0.150 26.080 1.00 0.00 97 ALA A N 12
ATOM 18220 C CA . ALA A 1 97 ? 21.786 1.057 26.860 1.00 0.00 97 ALA A CA 12
ATOM 18221 C C . ALA A 1 97 ? 20.874 1.123 28.080 1.00 0.00 97 ALA A C 12
ATOM 18222 O O . ALA A 1 97 ? 21.234 1.703 29.105 1.00 0.00 97 ALA A O 12
ATOM 18229 N N . ASP A 1 98 ? 19.691 0.527 27.966 1.00 0.00 98 ASP A N 12
ATOM 18230 C CA . ASP A 1 98 ? 18.730 0.523 29.062 1.00 0.00 98 ASP A CA 12
ATOM 18231 C C . ASP A 1 98 ? 17.911 -0.764 29.065 1.00 0.00 98 ASP A C 12
ATOM 18232 O O . ASP A 1 98 ? 17.032 -0.953 28.224 1.00 0.00 98 ASP A O 12
ATOM 18241 N N . GLU A 1 99 ? 18.203 -1.643 30.017 1.00 0.00 99 GLU A N 12
ATOM 18242 C CA . GLU A 1 99 ? 17.492 -2.911 30.131 1.00 0.00 99 GLU A CA 12
ATOM 18243 C C . GLU A 1 99 ? 16.399 -2.826 31.191 1.00 0.00 99 GLU A C 12
ATOM 18244 O O . GLU A 1 99 ? 16.590 -3.254 32.330 1.00 0.00 99 GLU A O 12
ATOM 18256 N N . ARG A 1 100 ? 15.254 -2.269 30.811 1.00 0.00 100 ARG A N 12
ATOM 18257 C CA . ARG A 1 100 ? 14.131 -2.125 31.730 1.00 0.00 100 ARG A CA 12
ATOM 18258 C C . ARG A 1 100 ? 12.818 -1.966 30.970 1.00 0.00 100 ARG A C 12
ATOM 18259 O O . ARG A 1 100 ? 11.808 -2.571 31.329 1.00 0.00 100 ARG A O 12
ATOM 18280 N N . LEU A 1 101 ? 12.842 -1.145 29.920 1.00 0.00 101 LEU A N 12
ATOM 18281 C CA . LEU A 1 101 ? 11.659 -0.890 29.095 1.00 0.00 101 LEU A CA 12
ATOM 18282 C C . LEU A 1 101 ? 10.410 -0.683 29.951 1.00 0.00 101 LEU A C 12
ATOM 18283 O O . LEU A 1 101 ? 10.498 -0.536 31.170 1.00 0.00 101 LEU A O 12
ATOM 18293 N N . LYS A 1 102 ? 9.247 -0.663 29.306 1.00 0.00 102 LYS A N 12
ATOM 18294 C CA . LYS A 1 102 ? 7.986 -0.469 30.011 1.00 0.00 102 LYS A CA 12
ATOM 18295 C C . LYS A 1 102 ? 6.800 -0.681 29.074 1.00 0.00 102 LYS A C 12
ATOM 18296 O O . LYS A 1 102 ? 6.417 0.221 28.328 1.00 0.00 102 LYS A O 12
ATOM 18315 N N . ASP A 1 103 ? 6.223 -1.877 29.120 1.00 0.00 103 ASP A N 12
ATOM 18316 C CA . ASP A 1 103 ? 5.081 -2.206 28.276 1.00 0.00 103 ASP A CA 12
ATOM 18317 C C . ASP A 1 103 ? 3.824 -1.489 28.759 1.00 0.00 103 ASP A C 12
ATOM 18318 O O . ASP A 1 103 ? 3.628 -1.298 29.959 1.00 0.00 103 ASP A O 12
ATOM 18327 N N . SER A 1 104 ? 2.973 -1.095 27.817 1.00 0.00 104 SER A N 12
ATOM 18328 C CA . SER A 1 104 ? 1.736 -0.399 28.147 1.00 0.00 104 SER A CA 12
ATOM 18329 C C . SER A 1 104 ? 0.783 -0.387 26.956 1.00 0.00 104 SER A C 12
ATOM 18330 O O . SER A 1 104 ? -0.415 -0.630 27.104 1.00 0.00 104 SER A O 12
ATOM 18338 N N . PHE A 1 105 ? 1.322 -0.101 25.775 1.00 0.00 105 PHE A N 12
ATOM 18339 C CA . PHE A 1 105 ? 0.519 -0.058 24.559 1.00 0.00 105 PHE A CA 12
ATOM 18340 C C . PHE A 1 105 ? -0.031 -1.440 24.220 1.00 0.00 105 PHE A C 12
ATOM 18341 O O . PHE A 1 105 ? -1.113 -1.565 23.648 1.00 0.00 105 PHE A O 12
ATOM 18358 N N . GLU A 1 106 ? 0.724 -2.474 24.576 1.00 0.00 106 GLU A N 12
ATOM 18359 C CA . GLU A 1 106 ? 0.312 -3.848 24.308 1.00 0.00 106 GLU A CA 12
ATOM 18360 C C . GLU A 1 106 ? -1.014 -4.162 24.993 1.00 0.00 106 GLU A C 12
ATOM 18361 O O . GLU A 1 106 ? -2.048 -4.291 24.336 1.00 0.00 106 GLU A O 12
ATOM 18373 N N . ASN A 1 107 ? -0.977 -4.285 26.315 1.00 0.00 107 ASN A N 12
ATOM 18374 C CA . ASN A 1 107 ? -2.177 -4.583 27.089 1.00 0.00 107 ASN A CA 12
ATOM 18375 C C . ASN A 1 107 ? -2.747 -3.318 27.722 1.00 0.00 107 ASN A C 12
ATOM 18376 O O . ASN A 1 107 ? -3.938 -3.044 27.599 1.00 99.99 107 ASN A O 12
ATOM 18385 N N . MET A 1 1 ? 6.744 -4.363 -9.603 1.00 0.00 1 MET A N 13
ATOM 18386 C CA . MET A 1 1 ? 5.911 -4.970 -8.533 1.00 0.00 1 MET A CA 13
ATOM 18387 C C . MET A 1 1 ? 4.455 -4.532 -8.653 1.00 0.00 1 MET A C 13
ATOM 18388 O O . MET A 1 1 ? 4.013 -3.615 -7.962 1.00 0.00 1 MET A O 13
ATOM 18404 N N . THR A 1 2 ? 3.712 -5.192 -9.538 1.00 0.00 2 THR A N 13
ATOM 18405 C CA . THR A 1 2 ? 2.306 -4.869 -9.746 1.00 0.00 2 THR A CA 13
ATOM 18406 C C . THR A 1 2 ? 1.461 -5.332 -8.564 1.00 0.00 2 THR A C 13
ATOM 18407 O O . THR A 1 2 ? 1.376 -6.525 -8.278 1.00 0.00 2 THR A O 13
ATOM 18415 N N . LEU A 1 3 ? 0.844 -4.378 -7.876 1.00 0.00 3 LEU A N 13
ATOM 18416 C CA . LEU A 1 3 ? 0.012 -4.685 -6.722 1.00 0.00 3 LEU A CA 13
ATOM 18417 C C . LEU A 1 3 ? -1.286 -5.369 -7.133 1.00 0.00 3 LEU A C 13
ATOM 18418 O O . LEU A 1 3 ? -2.032 -4.875 -7.977 1.00 0.00 3 LEU A O 13
ATOM 18428 N N . ASN A 1 4 ? -1.535 -6.527 -6.534 1.00 0.00 4 ASN A N 13
ATOM 18429 C CA . ASN A 1 4 ? -2.730 -7.304 -6.834 1.00 0.00 4 ASN A CA 13
ATOM 18430 C C . ASN A 1 4 ? -3.897 -6.923 -5.926 1.00 0.00 4 ASN A C 13
ATOM 18431 O O . ASN A 1 4 ? -3.721 -6.255 -4.904 1.00 0.00 4 ASN A O 13
ATOM 18440 N N . ILE A 1 5 ? -5.089 -7.362 -6.314 1.00 0.00 5 ILE A N 13
ATOM 18441 C CA . ILE A 1 5 ? -6.302 -7.083 -5.555 1.00 0.00 5 ILE A CA 13
ATOM 18442 C C . ILE A 1 5 ? -7.144 -8.346 -5.397 1.00 0.00 5 ILE A C 13
ATOM 18443 O O . ILE A 1 5 ? -7.269 -9.140 -6.329 1.00 0.00 5 ILE A O 13
ATOM 18451 N N . THR A 1 6 ? -7.717 -8.531 -4.211 1.00 0.00 6 THR A N 13
ATOM 18452 C CA . THR A 1 6 ? -8.541 -9.704 -3.934 1.00 0.00 6 THR A CA 13
ATOM 18453 C C . THR A 1 6 ? -10.025 -9.348 -3.937 1.00 0.00 6 THR A C 13
ATOM 18454 O O . THR A 1 6 ? -10.785 -9.831 -4.776 1.00 0.00 6 THR A O 13
ATOM 18462 N N . SER A 1 7 ? -10.427 -8.506 -2.988 1.00 0.00 7 SER A N 13
ATOM 18463 C CA . SER A 1 7 ? -11.820 -8.076 -2.864 1.00 0.00 7 SER A CA 13
ATOM 18464 C C . SER A 1 7 ? -12.770 -9.268 -2.802 1.00 0.00 7 SER A C 13
ATOM 18465 O O . SER A 1 7 ? -13.013 -9.937 -3.806 1.00 0.00 7 SER A O 13
ATOM 18473 N N . LYS A 1 8 ? -13.307 -9.526 -1.614 1.00 0.00 8 LYS A N 13
ATOM 18474 C CA . LYS A 1 8 ? -14.229 -10.639 -1.419 1.00 0.00 8 LYS A CA 13
ATOM 18475 C C . LYS A 1 8 ? -15.525 -10.448 -2.211 1.00 0.00 8 LYS A C 13
ATOM 18476 O O . LYS A 1 8 ? -16.036 -11.394 -2.811 1.00 0.00 8 LYS A O 13
ATOM 18495 N N . GLN A 1 9 ? -16.063 -9.230 -2.197 1.00 0.00 9 GLN A N 13
ATOM 18496 C CA . GLN A 1 9 ? -17.309 -8.941 -2.904 1.00 0.00 9 GLN A CA 13
ATOM 18497 C C . GLN A 1 9 ? -17.089 -7.997 -4.089 1.00 0.00 9 GLN A C 13
ATOM 18498 O O . GLN A 1 9 ? -16.851 -8.448 -5.209 1.00 0.00 9 GLN A O 13
ATOM 18510 N N . MET A 1 10 ? -17.184 -6.687 -3.847 1.00 0.00 10 MET A N 13
ATOM 18511 C CA . MET A 1 10 ? -17.010 -5.698 -4.909 1.00 0.00 10 MET A CA 13
ATOM 18512 C C . MET A 1 10 ? -15.767 -5.992 -5.743 1.00 0.00 10 MET A C 13
ATOM 18513 O O . MET A 1 10 ? -14.640 -5.820 -5.279 1.00 0.00 10 MET A O 13
ATOM 18527 N N . ASP A 1 11 ? -15.981 -6.437 -6.976 1.00 0.00 11 ASP A N 13
ATOM 18528 C CA . ASP A 1 11 ? -14.877 -6.758 -7.871 1.00 0.00 11 ASP A CA 13
ATOM 18529 C C . ASP A 1 11 ? -13.982 -5.544 -8.093 1.00 0.00 11 ASP A C 13
ATOM 18530 O O . ASP A 1 11 ? -14.131 -4.520 -7.425 1.00 0.00 11 ASP A O 13
ATOM 18539 N N . ILE A 1 12 ? -13.049 -5.664 -9.033 1.00 0.00 12 ILE A N 13
ATOM 18540 C CA . ILE A 1 12 ? -12.132 -4.571 -9.338 1.00 0.00 12 ILE A CA 13
ATOM 18541 C C . ILE A 1 12 ? -12.519 -3.879 -10.636 1.00 0.00 12 ILE A C 13
ATOM 18542 O O . ILE A 1 12 ? -12.909 -4.524 -11.609 1.00 0.00 12 ILE A O 13
ATOM 18550 N N . THR A 1 13 ? -12.398 -2.561 -10.640 1.00 0.00 13 THR A N 13
ATOM 18551 C CA . THR A 1 13 ? -12.721 -1.762 -11.811 1.00 0.00 13 THR A CA 13
ATOM 18552 C C . THR A 1 13 ? -11.700 -0.637 -11.973 1.00 0.00 13 THR A C 13
ATOM 18553 O O . THR A 1 13 ? -10.775 -0.515 -11.170 1.00 0.00 13 THR A O 13
ATOM 18561 N N . PRO A 1 14 ? -11.845 0.203 -13.011 1.00 0.00 14 PRO A N 13
ATOM 18562 C CA . PRO A 1 14 ? -10.919 1.313 -13.257 1.00 0.00 14 PRO A CA 13
ATOM 18563 C C . PRO A 1 14 ? -10.606 2.108 -11.993 1.00 0.00 14 PRO A C 13
ATOM 18564 O O . PRO A 1 14 ? -9.442 2.333 -11.664 1.00 0.00 14 PRO A O 13
ATOM 18575 N N . ALA A 1 15 ? -11.651 2.530 -11.286 1.00 0.00 15 ALA A N 13
ATOM 18576 C CA . ALA A 1 15 ? -11.480 3.300 -10.057 1.00 0.00 15 ALA A CA 13
ATOM 18577 C C . ALA A 1 15 ? -10.538 2.587 -9.094 1.00 0.00 15 ALA A C 13
ATOM 18578 O O . ALA A 1 15 ? -9.382 2.975 -8.945 1.00 0.00 15 ALA A O 13
ATOM 18585 N N . ILE A 1 16 ? -11.035 1.532 -8.454 1.00 0.00 16 ILE A N 13
ATOM 18586 C CA . ILE A 1 16 ? -10.229 0.753 -7.517 1.00 0.00 16 ILE A CA 13
ATOM 18587 C C . ILE A 1 16 ? -8.865 0.428 -8.125 1.00 0.00 16 ILE A C 13
ATOM 18588 O O . ILE A 1 16 ? -7.836 0.896 -7.641 1.00 0.00 16 ILE A O 13
ATOM 18596 N N . ARG A 1 17 ? -8.868 -0.365 -9.198 1.00 0.00 17 ARG A N 13
ATOM 18597 C CA . ARG A 1 17 ? -7.630 -0.749 -9.878 1.00 0.00 17 ARG A CA 13
ATOM 18598 C C . ARG A 1 17 ? -6.678 0.441 -9.993 1.00 0.00 17 ARG A C 13
ATOM 18599 O O . ARG A 1 17 ? -5.573 0.423 -9.450 1.00 0.00 17 ARG A O 13
ATOM 18620 N N . GLU A 1 18 ? -7.122 1.480 -10.697 1.00 0.00 18 GLU A N 13
ATOM 18621 C CA . GLU A 1 18 ? -6.319 2.684 -10.878 1.00 0.00 18 GLU A CA 13
ATOM 18622 C C . GLU A 1 18 ? -5.930 3.282 -9.530 1.00 0.00 18 GLU A C 13
ATOM 18623 O O . GLU A 1 18 ? -4.811 3.763 -9.352 1.00 0.00 18 GLU A O 13
ATOM 18635 N N . HIS A 1 19 ? -6.858 3.234 -8.578 1.00 0.00 19 HIS A N 13
ATOM 18636 C CA . HIS A 1 19 ? -6.611 3.753 -7.244 1.00 0.00 19 HIS A CA 13
ATOM 18637 C C . HIS A 1 19 ? -5.480 2.970 -6.593 1.00 0.00 19 HIS A C 13
ATOM 18638 O O . HIS A 1 19 ? -4.379 3.486 -6.401 1.00 0.00 19 HIS A O 13
ATOM 18653 N N . LEU A 1 20 ? -5.760 1.708 -6.282 1.00 0.00 20 LEU A N 13
ATOM 18654 C CA . LEU A 1 20 ? -4.773 0.815 -5.678 1.00 0.00 20 LEU A CA 13
ATOM 18655 C C . LEU A 1 20 ? -3.433 0.930 -6.398 1.00 0.00 20 LEU A C 13
ATOM 18656 O O . LEU A 1 20 ? -2.391 1.134 -5.770 1.00 0.00 20 LEU A O 13
ATOM 18666 N N . GLU A 1 21 ? -3.470 0.820 -7.725 1.00 0.00 21 GLU A N 13
ATOM 18667 C CA . GLU A 1 21 ? -2.259 0.934 -8.530 1.00 0.00 21 GLU A CA 13
ATOM 18668 C C . GLU A 1 21 ? -1.579 2.266 -8.248 1.00 0.00 21 GLU A C 13
ATOM 18669 O O . GLU A 1 21 ? -0.423 2.309 -7.823 1.00 0.00 21 GLU A O 13
ATOM 18681 N N . GLU A 1 22 ? -2.313 3.355 -8.463 1.00 0.00 22 GLU A N 13
ATOM 18682 C CA . GLU A 1 22 ? -1.786 4.689 -8.205 1.00 0.00 22 GLU A CA 13
ATOM 18683 C C . GLU A 1 22 ? -1.240 4.766 -6.782 1.00 0.00 22 GLU A C 13
ATOM 18684 O O . GLU A 1 22 ? -0.228 5.419 -6.526 1.00 0.00 22 GLU A O 13
ATOM 18696 N N . ARG A 1 23 ? -1.910 4.071 -5.862 1.00 0.00 23 ARG A N 13
ATOM 18697 C CA . ARG A 1 23 ? -1.480 4.041 -4.467 1.00 0.00 23 ARG A CA 13
ATOM 18698 C C . ARG A 1 23 ? -0.104 3.402 -4.370 1.00 0.00 23 ARG A C 13
ATOM 18699 O O . ARG A 1 23 ? 0.829 3.994 -3.827 1.00 0.00 23 ARG A O 13
ATOM 18720 N N . LEU A 1 24 ? 0.027 2.195 -4.918 1.00 0.00 24 LEU A N 13
ATOM 18721 C CA . LEU A 1 24 ? 1.305 1.496 -4.904 1.00 0.00 24 LEU A CA 13
ATOM 18722 C C . LEU A 1 24 ? 2.368 2.357 -5.572 1.00 0.00 24 LEU A C 13
ATOM 18723 O O . LEU A 1 24 ? 3.453 2.566 -5.025 1.00 0.00 24 LEU A O 13
ATOM 18733 N N . ALA A 1 25 ? 2.034 2.877 -6.751 1.00 0.00 25 ALA A N 13
ATOM 18734 C CA . ALA A 1 25 ? 2.947 3.743 -7.485 1.00 0.00 25 ALA A CA 13
ATOM 18735 C C . ALA A 1 25 ? 3.329 4.939 -6.623 1.00 0.00 25 ALA A C 13
ATOM 18736 O O . ALA A 1 25 ? 4.443 5.454 -6.709 1.00 0.00 25 ALA A O 13
ATOM 18743 N N . LYS A 1 26 ? 2.394 5.361 -5.775 1.00 0.00 26 LYS A N 13
ATOM 18744 C CA . LYS A 1 26 ? 2.626 6.479 -4.874 1.00 0.00 26 LYS A CA 13
ATOM 18745 C C . LYS A 1 26 ? 3.532 6.045 -3.729 1.00 0.00 26 LYS A C 13
ATOM 18746 O O . LYS A 1 26 ? 4.430 6.781 -3.321 1.00 0.00 26 LYS A O 13
ATOM 18765 N N . LEU A 1 27 ? 3.299 4.834 -3.226 1.00 0.00 27 LEU A N 13
ATOM 18766 C CA . LEU A 1 27 ? 4.110 4.295 -2.140 1.00 0.00 27 LEU A CA 13
ATOM 18767 C C . LEU A 1 27 ? 5.486 3.876 -2.653 1.00 0.00 27 LEU A C 13
ATOM 18768 O O . LEU A 1 27 ? 6.385 3.580 -1.870 1.00 0.00 27 LEU A O 13
ATOM 18778 N N . GLY A 1 28 ? 5.652 3.870 -3.977 1.00 0.00 28 GLY A N 13
ATOM 18779 C CA . GLY A 1 28 ? 6.930 3.506 -4.556 1.00 0.00 28 GLY A CA 13
ATOM 18780 C C . GLY A 1 28 ? 8.027 4.466 -4.143 1.00 0.00 28 GLY A C 13
ATOM 18781 O O . GLY A 1 28 ? 9.182 4.073 -3.977 1.00 0.00 28 GLY A O 13
ATOM 18785 N N . LYS A 1 29 ? 7.657 5.731 -3.967 1.00 0.00 29 LYS A N 13
ATOM 18786 C CA . LYS A 1 29 ? 8.603 6.762 -3.557 1.00 0.00 29 LYS A CA 13
ATOM 18787 C C . LYS A 1 29 ? 9.134 6.470 -2.156 1.00 0.00 29 LYS A C 13
ATOM 18788 O O . LYS A 1 29 ? 10.249 6.860 -1.808 1.00 0.00 29 LYS A O 13
ATOM 18807 N N . TRP A 1 30 ? 8.325 5.782 -1.361 1.00 0.00 30 TRP A N 13
ATOM 18808 C CA . TRP A 1 30 ? 8.698 5.433 -0.002 1.00 0.00 30 TRP A CA 13
ATOM 18809 C C . TRP A 1 30 ? 9.802 4.386 0.004 1.00 0.00 30 TRP A C 13
ATOM 18810 O O . TRP A 1 30 ? 9.524 3.199 -0.147 1.00 0.00 30 TRP A O 13
ATOM 18831 N N . GLN A 1 31 ? 11.052 4.843 0.168 1.00 0.00 31 GLN A N 13
ATOM 18832 C CA . GLN A 1 31 ? 12.231 3.961 0.188 1.00 0.00 31 GLN A CA 13
ATOM 18833 C C . GLN A 1 31 ? 11.890 2.561 0.692 1.00 0.00 31 GLN A C 13
ATOM 18834 O O . GLN A 1 31 ? 12.167 2.214 1.841 1.00 0.00 31 GLN A O 13
ATOM 18846 N N . THR A 1 32 ? 11.272 1.772 -0.175 1.00 0.00 32 THR A N 13
ATOM 18847 C CA . THR A 1 32 ? 10.869 0.424 0.160 1.00 0.00 32 THR A CA 13
ATOM 18848 C C . THR A 1 32 ? 10.671 -0.394 -1.115 1.00 0.00 32 THR A C 13
ATOM 18849 O O . THR A 1 32 ? 10.558 0.159 -2.209 1.00 0.00 32 THR A O 13
ATOM 18857 N N . GLN A 1 33 ? 10.611 -1.707 -0.961 1.00 0.00 33 GLN A N 13
ATOM 18858 C CA . GLN A 1 33 ? 10.403 -2.605 -2.085 1.00 0.00 33 GLN A CA 13
ATOM 18859 C C . GLN A 1 33 ? 9.248 -3.523 -1.765 1.00 0.00 33 GLN A C 13
ATOM 18860 O O . GLN A 1 33 ? 9.412 -4.557 -1.117 1.00 0.00 33 GLN A O 13
ATOM 18872 N N . LEU A 1 34 ? 8.072 -3.111 -2.190 1.00 0.00 34 LEU A N 13
ATOM 18873 C CA . LEU A 1 34 ? 6.861 -3.856 -1.924 1.00 0.00 34 LEU A CA 13
ATOM 18874 C C . LEU A 1 34 ? 6.980 -5.312 -2.351 1.00 0.00 34 LEU A C 13
ATOM 18875 O O . LEU A 1 34 ? 6.692 -5.662 -3.496 1.00 0.00 34 LEU A O 13
ATOM 18885 N N . ILE A 1 35 ? 7.389 -6.157 -1.415 1.00 0.00 35 ILE A N 13
ATOM 18886 C CA . ILE A 1 35 ? 7.527 -7.579 -1.679 1.00 0.00 35 ILE A CA 13
ATOM 18887 C C . ILE A 1 35 ? 6.157 -8.203 -1.916 1.00 0.00 35 ILE A C 13
ATOM 18888 O O . ILE A 1 35 ? 5.465 -8.584 -0.972 1.00 0.00 35 ILE A O 13
ATOM 18896 N N . SER A 1 36 ? 5.768 -8.295 -3.182 1.00 0.00 36 SER A N 13
ATOM 18897 C CA . SER A 1 36 ? 4.473 -8.866 -3.540 1.00 0.00 36 SER A CA 13
ATOM 18898 C C . SER A 1 36 ? 3.344 -8.151 -2.799 1.00 0.00 36 SER A C 13
ATOM 18899 O O . SER A 1 36 ? 3.002 -8.502 -1.670 1.00 0.00 36 SER A O 13
ATOM 18907 N N . PRO A 1 37 ? 2.770 -7.117 -3.433 1.00 0.00 37 PRO A N 13
ATOM 18908 C CA . PRO A 1 37 ? 1.698 -6.314 -2.863 1.00 0.00 37 PRO A CA 13
ATOM 18909 C C . PRO A 1 37 ? 0.296 -6.792 -3.239 1.00 0.00 37 PRO A C 13
ATOM 18910 O O . PRO A 1 37 ? 0.039 -7.189 -4.377 1.00 0.00 37 PRO A O 13
ATOM 18921 N N . HIS A 1 38 ? -0.612 -6.717 -2.268 1.00 0.00 38 HIS A N 13
ATOM 18922 C CA . HIS A 1 38 ? -2.003 -7.105 -2.464 1.00 0.00 38 HIS A CA 13
ATOM 18923 C C . HIS A 1 38 ? -2.921 -6.046 -1.893 1.00 0.00 38 HIS A C 13
ATOM 18924 O O . HIS A 1 38 ? -2.479 -5.123 -1.210 1.00 0.00 38 HIS A O 13
ATOM 18939 N N . PHE A 1 39 ? -4.203 -6.202 -2.156 1.00 0.00 39 PHE A N 13
ATOM 18940 C CA . PHE A 1 39 ? -5.191 -5.274 -1.643 1.00 0.00 39 PHE A CA 13
ATOM 18941 C C . PHE A 1 39 ? -6.542 -5.955 -1.461 1.00 0.00 39 PHE A C 13
ATOM 18942 O O . PHE A 1 39 ? -7.260 -6.202 -2.426 1.00 0.00 39 PHE A O 13
ATOM 18959 N N . VAL A 1 40 ? -6.884 -6.256 -0.213 1.00 0.00 40 VAL A N 13
ATOM 18960 C CA . VAL A 1 40 ? -8.143 -6.904 0.096 1.00 0.00 40 VAL A CA 13
ATOM 18961 C C . VAL A 1 40 ? -9.174 -5.868 0.538 1.00 0.00 40 VAL A C 13
ATOM 18962 O O . VAL A 1 40 ? -9.239 -5.500 1.711 1.00 0.00 40 VAL A O 13
ATOM 18969 N N . LEU A 1 41 ? -9.967 -5.390 -0.417 1.00 0.00 41 LEU A N 13
ATOM 18970 C CA . LEU A 1 41 ? -10.985 -4.381 -0.140 1.00 0.00 41 LEU A CA 13
ATOM 18971 C C . LEU A 1 41 ? -12.377 -4.989 -0.062 1.00 0.00 41 LEU A C 13
ATOM 18972 O O . LEU A 1 41 ? -12.673 -5.980 -0.725 1.00 0.00 41 LEU A O 13
ATOM 18982 N N . ASN A 1 42 ? -13.235 -4.375 0.743 1.00 0.00 42 ASN A N 13
ATOM 18983 C CA . ASN A 1 42 ? -14.604 -4.843 0.896 1.00 0.00 42 ASN A CA 13
ATOM 18984 C C . ASN A 1 42 ? -15.546 -3.694 1.226 1.00 0.00 42 ASN A C 13
ATOM 18985 O O . ASN A 1 42 ? -15.127 -2.622 1.663 1.00 0.00 42 ASN A O 13
ATOM 18994 N N . LYS A 1 43 ? -16.827 -3.937 1.009 1.00 0.00 43 LYS A N 13
ATOM 18995 C CA . LYS A 1 43 ? -17.860 -2.943 1.267 1.00 0.00 43 LYS A CA 13
ATOM 18996 C C . LYS A 1 43 ? -18.860 -3.478 2.283 1.00 0.00 43 LYS A C 13
ATOM 18997 O O . LYS A 1 43 ? -19.006 -4.689 2.439 1.00 0.00 43 LYS A O 13
ATOM 19016 N N . VAL A 1 44 ? -19.572 -2.575 2.946 1.00 0.00 44 VAL A N 13
ATOM 19017 C CA . VAL A 1 44 ? -20.579 -2.980 3.913 1.00 0.00 44 VAL A CA 13
ATOM 19018 C C . VAL A 1 44 ? -21.543 -1.829 4.221 1.00 0.00 44 VAL A C 13
ATOM 19019 O O . VAL A 1 44 ? -21.153 -0.661 4.225 1.00 0.00 44 VAL A O 13
ATOM 19026 N N . PRO A 1 45 ? -22.829 -2.149 4.465 1.00 0.00 45 PRO A N 13
ATOM 19027 C CA . PRO A 1 45 ? -23.860 -1.147 4.754 1.00 0.00 45 PRO A CA 13
ATOM 19028 C C . PRO A 1 45 ? -23.391 -0.073 5.728 1.00 0.00 45 PRO A C 13
ATOM 19029 O O . PRO A 1 45 ? -23.560 1.121 5.480 1.00 0.00 45 PRO A O 13
ATOM 19040 N N . ASN A 1 46 ? -22.805 -0.504 6.835 1.00 0.00 46 ASN A N 13
ATOM 19041 C CA . ASN A 1 46 ? -22.312 0.417 7.851 1.00 0.00 46 ASN A CA 13
ATOM 19042 C C . ASN A 1 46 ? -20.948 1.000 7.479 1.00 0.00 46 ASN A C 13
ATOM 19043 O O . ASN A 1 46 ? -20.239 1.519 8.341 1.00 0.00 46 ASN A O 13
ATOM 19052 N N . GLY A 1 47 ? -20.576 0.921 6.199 1.00 0.00 47 GLY A N 13
ATOM 19053 C CA . GLY A 1 47 ? -19.302 1.455 5.775 1.00 0.00 47 GLY A CA 13
ATOM 19054 C C . GLY A 1 47 ? -18.521 0.497 4.899 1.00 0.00 47 GLY A C 13
ATOM 19055 O O . GLY A 1 47 ? -18.831 -0.691 4.813 1.00 0.00 47 GLY A O 13
ATOM 19059 N N . PHE A 1 48 ? -17.497 1.026 4.256 1.00 0.00 48 PHE A N 13
ATOM 19060 C CA . PHE A 1 48 ? -16.637 0.243 3.384 1.00 0.00 48 PHE A CA 13
ATOM 19061 C C . PHE A 1 48 ? -15.411 -0.230 4.150 1.00 0.00 48 PHE A C 13
ATOM 19062 O O . PHE A 1 48 ? -14.644 0.587 4.665 1.00 0.00 48 PHE A O 13
ATOM 19079 N N . SER A 1 49 ? -15.213 -1.542 4.208 1.00 0.00 49 SER A N 13
ATOM 19080 C CA . SER A 1 49 ? -14.054 -2.091 4.890 1.00 0.00 49 SER A CA 13
ATOM 19081 C C . SER A 1 49 ? -12.987 -2.450 3.877 1.00 0.00 49 SER A C 13
ATOM 19082 O O . SER A 1 49 ? -13.217 -3.236 2.962 1.00 0.00 49 SER A O 13
ATOM 19090 N N . VAL A 1 50 ? -11.828 -1.860 4.046 1.00 0.00 50 VAL A N 13
ATOM 19091 C CA . VAL A 1 50 ? -10.710 -2.095 3.141 1.00 0.00 50 VAL A CA 13
ATOM 19092 C C . VAL A 1 50 ? -9.444 -2.446 3.906 1.00 0.00 50 VAL A C 13
ATOM 19093 O O . VAL A 1 50 ? -9.030 -1.710 4.803 1.00 0.00 50 VAL A O 13
ATOM 19100 N N . GLU A 1 51 ? -8.828 -3.567 3.544 1.00 0.00 51 GLU A N 13
ATOM 19101 C CA . GLU A 1 51 ? -7.603 -4.007 4.191 1.00 0.00 51 GLU A CA 13
ATOM 19102 C C . GLU A 1 51 ? -6.501 -4.228 3.164 1.00 0.00 51 GLU A C 13
ATOM 19103 O O . GLU A 1 51 ? -6.623 -5.071 2.272 1.00 0.00 51 GLU A O 13
ATOM 19115 N N . ALA A 1 52 ? -5.426 -3.461 3.296 1.00 0.00 52 ALA A N 13
ATOM 19116 C CA . ALA A 1 52 ? -4.297 -3.568 2.383 1.00 0.00 52 ALA A CA 13
ATOM 19117 C C . ALA A 1 52 ? -3.238 -4.505 2.944 1.00 0.00 52 ALA A C 13
ATOM 19118 O O . ALA A 1 52 ? -3.026 -4.563 4.155 1.00 0.00 52 ALA A O 13
ATOM 19125 N N . SER A 1 53 ? -2.578 -5.243 2.059 1.00 0.00 53 SER A N 13
ATOM 19126 C CA . SER A 1 53 ? -1.547 -6.181 2.474 1.00 0.00 53 SER A CA 13
ATOM 19127 C C . SER A 1 53 ? -0.367 -6.168 1.506 1.00 0.00 53 SER A C 13
ATOM 19128 O O . SER A 1 53 ? -0.476 -6.623 0.368 1.00 0.00 53 SER A O 13
ATOM 19136 N N . ILE A 1 54 ? 0.762 -5.652 1.977 1.00 0.00 54 ILE A N 13
ATOM 19137 C CA . ILE A 1 54 ? 1.975 -5.580 1.170 1.00 0.00 54 ILE A CA 13
ATOM 19138 C C . ILE A 1 54 ? 3.154 -6.180 1.930 1.00 0.00 54 ILE A C 13
ATOM 19139 O O . ILE A 1 54 ? 3.050 -6.464 3.121 1.00 0.00 54 ILE A O 13
ATOM 19147 N N . GLY A 1 55 ? 4.273 -6.374 1.239 1.00 0.00 55 GLY A N 13
ATOM 19148 C CA . GLY A 1 55 ? 5.443 -6.933 1.871 1.00 0.00 55 GLY A CA 13
ATOM 19149 C C . GLY A 1 55 ? 6.624 -5.999 1.802 1.00 0.00 55 GLY A C 13
ATOM 19150 O O . GLY A 1 55 ? 6.736 -5.183 0.888 1.00 0.00 55 GLY A O 13
ATOM 19154 N N . THR A 1 56 ? 7.502 -6.124 2.774 1.00 0.00 56 THR A N 13
ATOM 19155 C CA . THR A 1 56 ? 8.696 -5.291 2.840 1.00 0.00 56 THR A CA 13
ATOM 19156 C C . THR A 1 56 ? 9.850 -6.048 3.484 1.00 0.00 56 THR A C 13
ATOM 19157 O O . THR A 1 56 ? 9.651 -6.769 4.462 1.00 0.00 56 THR A O 13
ATOM 19165 N N . PRO A 1 57 ? 11.084 -5.880 2.977 1.00 0.00 57 PRO A N 13
ATOM 19166 C CA . PRO A 1 57 ? 12.244 -6.544 3.563 1.00 0.00 57 PRO A CA 13
ATOM 19167 C C . PRO A 1 57 ? 12.363 -6.246 5.056 1.00 0.00 57 PRO A C 13
ATOM 19168 O O . PRO A 1 57 ? 13.062 -6.949 5.784 1.00 0.00 57 PRO A O 13
ATOM 19179 N N . LEU A 1 58 ? 11.684 -5.187 5.503 1.00 0.00 58 LEU A N 13
ATOM 19180 C CA . LEU A 1 58 ? 11.729 -4.791 6.906 1.00 0.00 58 LEU A CA 13
ATOM 19181 C C . LEU A 1 58 ? 10.546 -5.366 7.682 1.00 0.00 58 LEU A C 13
ATOM 19182 O O . LEU A 1 58 ? 10.587 -5.463 8.909 1.00 0.00 58 LEU A O 13
ATOM 19192 N N . GLY A 1 59 ? 9.496 -5.751 6.962 1.00 0.00 59 GLY A N 13
ATOM 19193 C CA . GLY A 1 59 ? 8.323 -6.316 7.603 1.00 0.00 59 GLY A CA 13
ATOM 19194 C C . GLY A 1 59 ? 7.071 -6.162 6.765 1.00 0.00 59 GLY A C 13
ATOM 19195 O O . GLY A 1 59 ? 6.785 -5.080 6.255 1.00 0.00 59 GLY A O 13
ATOM 19199 N N . ASN A 1 60 ? 6.327 -7.253 6.621 1.00 0.00 60 ASN A N 13
ATOM 19200 C CA . ASN A 1 60 ? 5.099 -7.255 5.837 1.00 0.00 60 ASN A CA 13
ATOM 19201 C C . ASN A 1 60 ? 4.164 -6.124 6.254 1.00 0.00 60 ASN A C 13
ATOM 19202 O O . ASN A 1 60 ? 3.863 -5.956 7.435 1.00 0.00 60 ASN A O 13
ATOM 19211 N N . LEU A 1 61 ? 3.695 -5.361 5.271 1.00 0.00 61 LEU A N 13
ATOM 19212 C CA . LEU A 1 61 ? 2.781 -4.256 5.531 1.00 0.00 61 LEU A CA 13
ATOM 19213 C C . LEU A 1 61 ? 1.335 -4.731 5.450 1.00 0.00 61 LEU A C 13
ATOM 19214 O O . LEU A 1 61 ? 0.969 -5.478 4.545 1.00 0.00 61 LEU A O 13
ATOM 19224 N N . LEU A 1 62 ? 0.515 -4.279 6.389 1.00 0.00 62 LEU A N 13
ATOM 19225 C CA . LEU A 1 62 ? -0.891 -4.642 6.412 1.00 0.00 62 LEU A CA 13
ATOM 19226 C C . LEU A 1 62 ? -1.710 -3.526 7.039 1.00 0.00 62 LEU A C 13
ATOM 19227 O O . LEU A 1 62 ? -1.218 -2.774 7.878 1.00 0.00 62 LEU A O 13
ATOM 19237 N N . ALA A 1 63 ? -2.959 -3.426 6.622 1.00 0.00 63 ALA A N 13
ATOM 19238 C CA . ALA A 1 63 ? -3.854 -2.401 7.138 1.00 0.00 63 ALA A CA 13
ATOM 19239 C C . ALA A 1 63 ? -5.308 -2.761 6.876 1.00 0.00 63 ALA A C 13
ATOM 19240 O O . ALA A 1 63 ? -5.603 -3.622 6.049 1.00 0.00 63 ALA A O 13
ATOM 19247 N N . SER A 1 64 ? -6.209 -2.090 7.586 1.00 0.00 64 SER A N 13
ATOM 19248 C CA . SER A 1 64 ? -7.639 -2.331 7.432 1.00 0.00 64 SER A CA 13
ATOM 19249 C C . SER A 1 64 ? -8.447 -1.204 8.063 1.00 0.00 64 SER A C 13
ATOM 19250 O O . SER A 1 64 ? -8.149 -0.759 9.171 1.00 0.00 64 SER A O 13
ATOM 19258 N N . ALA A 1 65 ? -9.468 -0.739 7.349 1.00 0.00 65 ALA A N 13
ATOM 19259 C CA . ALA A 1 65 ? -10.310 0.344 7.849 1.00 0.00 65 ALA A CA 13
ATOM 19260 C C . ALA A 1 65 ? -11.730 0.252 7.300 1.00 0.00 65 ALA A C 13
ATOM 19261 O O . ALA A 1 65 ? -11.941 -0.146 6.155 1.00 0.00 65 ALA A O 13
ATOM 19268 N N . THR A 1 66 ? -12.698 0.635 8.129 1.00 0.00 66 THR A N 13
ATOM 19269 C CA . THR A 1 66 ? -14.105 0.610 7.743 1.00 0.00 66 THR A CA 13
ATOM 19270 C C . THR A 1 66 ? -14.703 2.009 7.811 1.00 0.00 66 THR A C 13
ATOM 19271 O O . THR A 1 66 ? -14.939 2.537 8.898 1.00 0.00 66 THR A O 13
ATOM 19279 N N . SER A 1 67 ? -14.949 2.609 6.653 1.00 0.00 67 SER A N 13
ATOM 19280 C CA . SER A 1 67 ? -15.524 3.949 6.608 1.00 0.00 67 SER A CA 13
ATOM 19281 C C . SER A 1 67 ? -16.591 4.046 5.529 1.00 0.00 67 SER A C 13
ATOM 19282 O O . SER A 1 67 ? -16.549 3.328 4.533 1.00 0.00 67 SER A O 13
ATOM 19290 N N . ASP A 1 68 ? -17.538 4.954 5.726 1.00 0.00 68 ASP A N 13
ATOM 19291 C CA . ASP A 1 68 ? -18.611 5.154 4.763 1.00 0.00 68 ASP A CA 13
ATOM 19292 C C . ASP A 1 68 ? -18.086 5.807 3.487 1.00 0.00 68 ASP A C 13
ATOM 19293 O O . ASP A 1 68 ? -18.838 6.024 2.538 1.00 0.00 68 ASP A O 13
ATOM 19302 N N . ASP A 1 69 ? -16.792 6.126 3.470 1.00 0.00 69 ASP A N 13
ATOM 19303 C CA . ASP A 1 69 ? -16.182 6.757 2.312 1.00 0.00 69 ASP A CA 13
ATOM 19304 C C . ASP A 1 69 ? -15.157 5.837 1.656 1.00 0.00 69 ASP A C 13
ATOM 19305 O O . ASP A 1 69 ? -14.050 5.659 2.158 1.00 0.00 69 ASP A O 13
ATOM 19314 N N . MET A 1 70 ? -15.551 5.256 0.530 1.00 0.00 70 MET A N 13
ATOM 19315 C CA . MET A 1 70 ? -14.710 4.343 -0.237 1.00 0.00 70 MET A CA 13
ATOM 19316 C C . MET A 1 70 ? -13.241 4.775 -0.279 1.00 0.00 70 MET A C 13
ATOM 19317 O O . MET A 1 70 ? -12.366 4.121 0.305 1.00 0.00 70 MET A O 13
ATOM 19331 N N . TYR A 1 71 ? -12.970 5.858 -0.997 1.00 0.00 71 TYR A N 13
ATOM 19332 C CA . TYR A 1 71 ? -11.607 6.346 -1.145 1.00 0.00 71 TYR A CA 13
ATOM 19333 C C . TYR A 1 71 ? -11.029 6.827 0.169 1.00 0.00 71 TYR A C 13
ATOM 19334 O O . TYR A 1 71 ? -9.817 6.793 0.351 1.00 0.00 71 TYR A O 13
ATOM 19352 N N . LYS A 1 72 ? -11.886 7.223 1.102 1.00 0.00 72 LYS A N 13
ATOM 19353 C CA . LYS A 1 72 ? -11.412 7.644 2.412 1.00 0.00 72 LYS A CA 13
ATOM 19354 C C . LYS A 1 72 ? -10.971 6.408 3.183 1.00 0.00 72 LYS A C 13
ATOM 19355 O O . LYS A 1 72 ? -9.980 6.429 3.906 1.00 0.00 72 LYS A O 13
ATOM 19374 N N . ALA A 1 73 ? -11.703 5.308 2.982 1.00 0.00 73 ALA A N 13
ATOM 19375 C CA . ALA A 1 73 ? -11.366 4.042 3.612 1.00 0.00 73 ALA A CA 13
ATOM 19376 C C . ALA A 1 73 ? -10.009 3.631 3.087 1.00 0.00 73 ALA A C 13
ATOM 19377 O O . ALA A 1 73 ? -9.072 3.368 3.846 1.00 0.00 73 ALA A O 13
ATOM 19384 N N . ILE A 1 74 ? -9.899 3.663 1.761 1.00 0.00 74 ILE A N 13
ATOM 19385 C CA . ILE A 1 74 ? -8.641 3.381 1.097 1.00 0.00 74 ILE A CA 13
ATOM 19386 C C . ILE A 1 74 ? -7.636 4.423 1.573 1.00 0.00 74 ILE A C 13
ATOM 19387 O O . ILE A 1 74 ? -6.457 4.136 1.799 1.00 0.00 74 ILE A O 13
ATOM 19395 N N . ASN A 1 75 ? -8.160 5.631 1.770 1.00 0.00 75 ASN A N 13
ATOM 19396 C CA . ASN A 1 75 ? -7.402 6.755 2.270 1.00 0.00 75 ASN A CA 13
ATOM 19397 C C . ASN A 1 75 ? -6.835 6.412 3.641 1.00 0.00 75 ASN A C 13
ATOM 19398 O O . ASN A 1 75 ? -5.681 6.711 3.950 1.00 0.00 75 ASN A O 13
ATOM 19407 N N . GLU A 1 76 ? -7.662 5.756 4.448 1.00 0.00 76 GLU A N 13
ATOM 19408 C CA . GLU A 1 76 ? -7.268 5.330 5.782 1.00 0.00 76 GLU A CA 13
ATOM 19409 C C . GLU A 1 76 ? -6.208 4.234 5.691 1.00 0.00 76 GLU A C 13
ATOM 19410 O O . GLU A 1 76 ? -5.123 4.352 6.269 1.00 0.00 76 GLU A O 13
ATOM 19422 N N . VAL A 1 77 ? -6.520 3.172 4.944 1.00 0.00 77 VAL A N 13
ATOM 19423 C CA . VAL A 1 77 ? -5.584 2.065 4.762 1.00 0.00 77 VAL A CA 13
ATOM 19424 C C . VAL A 1 77 ? -4.230 2.592 4.332 1.00 0.00 77 VAL A C 13
ATOM 19425 O O . VAL A 1 77 ? -3.201 2.244 4.910 1.00 0.00 77 VAL A O 13
ATOM 19432 N N . GLU A 1 78 ? -4.241 3.445 3.315 1.00 0.00 78 GLU A N 13
ATOM 19433 C CA . GLU A 1 78 ? -3.012 4.031 2.813 1.00 0.00 78 GLU A CA 13
ATOM 19434 C C . GLU A 1 78 ? -2.281 4.750 3.938 1.00 0.00 78 GLU A C 13
ATOM 19435 O O . GLU A 1 78 ? -1.051 4.763 3.990 1.00 0.00 78 GLU A O 13
ATOM 19447 N N . GLU A 1 79 ? -3.053 5.330 4.850 1.00 0.00 79 GLU A N 13
ATOM 19448 C CA . GLU A 1 79 ? -2.486 6.030 5.990 1.00 0.00 79 GLU A CA 13
ATOM 19449 C C . GLU A 1 79 ? -1.828 5.033 6.931 1.00 0.00 79 GLU A C 13
ATOM 19450 O O . GLU A 1 79 ? -0.713 5.254 7.404 1.00 0.00 79 GLU A O 13
ATOM 19462 N N . LYS A 1 80 ? -2.515 3.921 7.185 1.00 0.00 80 LYS A N 13
ATOM 19463 C CA . LYS A 1 80 ? -1.972 2.885 8.053 1.00 0.00 80 LYS A CA 13
ATOM 19464 C C . LYS A 1 80 ? -0.771 2.229 7.383 1.00 0.00 80 LYS A C 13
ATOM 19465 O O . LYS A 1 80 ? 0.278 2.040 8.002 1.00 0.00 80 LYS A O 13
ATOM 19484 N N . LEU A 1 81 ? -0.931 1.899 6.105 1.00 0.00 81 LEU A N 13
ATOM 19485 C CA . LEU A 1 81 ? 0.137 1.279 5.330 1.00 0.00 81 LEU A CA 13
ATOM 19486 C C . LEU A 1 81 ? 1.353 2.203 5.269 1.00 0.00 81 LEU A C 13
ATOM 19487 O O . LEU A 1 81 ? 2.489 1.763 5.458 1.00 0.00 81 LEU A O 13
ATOM 19497 N N . GLU A 1 82 ? 1.109 3.492 5.024 1.00 0.00 82 GLU A N 13
ATOM 19498 C CA . GLU A 1 82 ? 2.192 4.466 4.959 1.00 0.00 82 GLU A CA 13
ATOM 19499 C C . GLU A 1 82 ? 2.811 4.658 6.336 1.00 0.00 82 GLU A C 13
ATOM 19500 O O . GLU A 1 82 ? 4.018 4.477 6.519 1.00 0.00 82 GLU A O 13
ATOM 19512 N N . ARG A 1 83 ? 1.976 5.006 7.313 1.00 0.00 83 ARG A N 13
ATOM 19513 C CA . ARG A 1 83 ? 2.445 5.197 8.683 1.00 0.00 83 ARG A CA 13
ATOM 19514 C C . ARG A 1 83 ? 3.288 3.998 9.100 1.00 0.00 83 ARG A C 13
ATOM 19515 O O . ARG A 1 83 ? 4.399 4.147 9.619 1.00 0.00 83 ARG A O 13
ATOM 19536 N N . GLN A 1 84 ? 2.764 2.805 8.831 1.00 0.00 84 GLN A N 13
ATOM 19537 C CA . GLN A 1 84 ? 3.480 1.580 9.140 1.00 0.00 84 GLN A CA 13
ATOM 19538 C C . GLN A 1 84 ? 4.796 1.570 8.375 1.00 0.00 84 GLN A C 13
ATOM 19539 O O . GLN A 1 84 ? 5.852 1.285 8.938 1.00 0.00 84 GLN A O 13
ATOM 19551 N N . LEU A 1 85 ? 4.728 1.933 7.090 1.00 0.00 85 LEU A N 13
ATOM 19552 C CA . LEU A 1 85 ? 5.923 2.011 6.255 1.00 0.00 85 LEU A CA 13
ATOM 19553 C C . LEU A 1 85 ? 6.985 2.824 6.982 1.00 0.00 85 LEU A C 13
ATOM 19554 O O . LEU A 1 85 ? 8.133 2.395 7.134 1.00 0.00 85 LEU A O 13
ATOM 19564 N N . ASN A 1 86 ? 6.572 3.999 7.454 1.00 0.00 86 ASN A N 13
ATOM 19565 C CA . ASN A 1 86 ? 7.460 4.877 8.196 1.00 0.00 86 ASN A CA 13
ATOM 19566 C C . ASN A 1 86 ? 7.967 4.160 9.436 1.00 0.00 86 ASN A C 13
ATOM 19567 O O . ASN A 1 86 ? 9.144 4.246 9.773 1.00 0.00 86 ASN A O 13
ATOM 19576 N N . LYS A 1 87 ? 7.076 3.421 10.096 1.00 0.00 87 LYS A N 13
ATOM 19577 C CA . LYS A 1 87 ? 7.456 2.661 11.281 1.00 0.00 87 LYS A CA 13
ATOM 19578 C C . LYS A 1 87 ? 8.575 1.694 10.931 1.00 0.00 87 LYS A C 13
ATOM 19579 O O . LYS A 1 87 ? 9.602 1.641 11.607 1.00 0.00 87 LYS A O 13
ATOM 19598 N N . LEU A 1 88 ? 8.372 0.936 9.857 1.00 0.00 88 LEU A N 13
ATOM 19599 C CA . LEU A 1 88 ? 9.374 -0.018 9.408 1.00 0.00 88 LEU A CA 13
ATOM 19600 C C . LEU A 1 88 ? 10.682 0.705 9.149 1.00 0.00 88 LEU A C 13
ATOM 19601 O O . LEU A 1 88 ? 11.721 0.374 9.722 1.00 0.00 88 LEU A O 13
ATOM 19611 N N . GLN A 1 89 ? 10.609 1.710 8.288 1.00 0.00 89 GLN A N 13
ATOM 19612 C CA . GLN A 1 89 ? 11.778 2.512 7.948 1.00 0.00 89 GLN A CA 13
ATOM 19613 C C . GLN A 1 89 ? 12.362 3.157 9.203 1.00 0.00 89 GLN A C 13
ATOM 19614 O O . GLN A 1 89 ? 13.559 3.431 9.275 1.00 0.00 89 GLN A O 13
ATOM 19626 N N . HIS A 1 90 ? 11.501 3.389 10.192 1.00 0.00 90 HIS A N 13
ATOM 19627 C CA . HIS A 1 90 ? 11.915 3.991 11.453 1.00 0.00 90 HIS A CA 13
ATOM 19628 C C . HIS A 1 90 ? 12.655 2.979 12.311 1.00 0.00 90 HIS A C 13
ATOM 19629 O O . HIS A 1 90 ? 13.769 3.229 12.771 1.00 0.00 90 HIS A O 13
ATOM 19644 N N . LYS A 1 91 ? 12.014 1.836 12.533 1.00 0.00 91 LYS A N 13
ATOM 19645 C CA . LYS A 1 91 ? 12.591 0.780 13.346 1.00 0.00 91 LYS A CA 13
ATOM 19646 C C . LYS A 1 91 ? 14.007 0.439 12.888 1.00 0.00 91 LYS A C 13
ATOM 19647 O O . LYS A 1 91 ? 14.985 0.800 13.542 1.00 0.00 91 LYS A O 13
ATOM 19666 N N . SER A 1 92 ? 14.106 -0.257 11.760 1.00 0.00 92 SER A N 13
ATOM 19667 C CA . SER A 1 92 ? 15.400 -0.646 11.213 1.00 0.00 92 SER A CA 13
ATOM 19668 C C . SER A 1 92 ? 15.924 0.415 10.251 1.00 0.00 92 SER A C 13
ATOM 19669 O O . SER A 1 92 ? 15.384 0.599 9.159 1.00 0.00 92 SER A O 13
ATOM 19677 N N . GLU A 1 93 ? 16.976 1.113 10.664 1.00 0.00 93 GLU A N 13
ATOM 19678 C CA . GLU A 1 93 ? 17.571 2.159 9.838 1.00 0.00 93 GLU A CA 13
ATOM 19679 C C . GLU A 1 93 ? 18.862 1.678 9.174 1.00 0.00 93 GLU A C 13
ATOM 19680 O O . GLU A 1 93 ? 19.502 2.430 8.438 1.00 0.00 93 GLU A O 13
ATOM 19692 N N . SER A 1 94 ? 19.244 0.425 9.441 1.00 0.00 94 SER A N 13
ATOM 19693 C CA . SER A 1 94 ? 20.460 -0.164 8.872 1.00 0.00 94 SER A CA 13
ATOM 19694 C C . SER A 1 94 ? 21.695 0.194 9.699 1.00 0.00 94 SER A C 13
ATOM 19695 O O . SER A 1 94 ? 22.610 -0.617 9.841 1.00 0.00 94 SER A O 13
ATOM 19703 N N . ARG A 1 95 ? 21.720 1.409 10.243 1.00 0.00 95 ARG A N 13
ATOM 19704 C CA . ARG A 1 95 ? 22.847 1.863 11.052 1.00 0.00 95 ARG A CA 13
ATOM 19705 C C . ARG A 1 95 ? 24.105 2.001 10.200 1.00 0.00 95 ARG A C 13
ATOM 19706 O O . ARG A 1 95 ? 24.920 1.083 10.125 1.00 0.00 95 ARG A O 13
ATOM 19727 N N . ARG A 1 96 ? 24.254 3.157 9.561 1.00 0.00 96 ARG A N 13
ATOM 19728 C CA . ARG A 1 96 ? 25.412 3.418 8.714 1.00 0.00 96 ARG A CA 13
ATOM 19729 C C . ARG A 1 96 ? 25.931 4.836 8.924 1.00 0.00 96 ARG A C 13
ATOM 19730 O O . ARG A 1 96 ? 25.309 5.806 8.489 1.00 0.00 96 ARG A O 13
ATOM 19751 N N . ALA A 1 97 ? 27.074 4.950 9.592 1.00 0.00 97 ALA A N 13
ATOM 19752 C CA . ALA A 1 97 ? 27.678 6.249 9.859 1.00 0.00 97 ALA A CA 13
ATOM 19753 C C . ALA A 1 97 ? 29.166 6.112 10.157 1.00 0.00 97 ALA A C 13
ATOM 19754 O O . ALA A 1 97 ? 29.561 5.423 11.097 1.00 0.00 97 ALA A O 13
ATOM 19761 N N . ASP A 1 98 ? 29.990 6.774 9.350 1.00 0.00 98 ASP A N 13
ATOM 19762 C CA . ASP A 1 98 ? 31.437 6.724 9.528 1.00 0.00 98 ASP A CA 13
ATOM 19763 C C . ASP A 1 98 ? 31.851 7.442 10.809 1.00 0.00 98 ASP A C 13
ATOM 19764 O O . ASP A 1 98 ? 31.379 8.543 11.096 1.00 0.00 98 ASP A O 13
ATOM 19773 N N . GLU A 1 99 ? 32.736 6.813 11.574 1.00 0.00 99 GLU A N 13
ATOM 19774 C CA . GLU A 1 99 ? 33.213 7.392 12.824 1.00 0.00 99 GLU A CA 13
ATOM 19775 C C . GLU A 1 99 ? 34.374 8.349 12.572 1.00 0.00 99 GLU A C 13
ATOM 19776 O O . GLU A 1 99 ? 35.531 7.935 12.512 1.00 0.00 99 GLU A O 13
ATOM 19788 N N . ARG A 1 100 ? 34.055 9.631 12.426 1.00 0.00 100 ARG A N 13
ATOM 19789 C CA . ARG A 1 100 ? 35.072 10.648 12.181 1.00 0.00 100 ARG A CA 13
ATOM 19790 C C . ARG A 1 100 ? 34.502 12.048 12.394 1.00 0.00 100 ARG A C 13
ATOM 19791 O O . ARG A 1 100 ? 34.858 12.734 13.352 1.00 0.00 100 ARG A O 13
ATOM 19812 N N . LEU A 1 101 ? 33.617 12.464 11.495 1.00 0.00 101 LEU A N 13
ATOM 19813 C CA . LEU A 1 101 ? 32.998 13.781 11.585 1.00 0.00 101 LEU A CA 13
ATOM 19814 C C . LEU A 1 101 ? 31.491 13.691 11.364 1.00 0.00 101 LEU A C 13
ATOM 19815 O O . LEU A 1 101 ? 31.031 13.070 10.406 1.00 0.00 101 LEU A O 13
ATOM 19825 N N . LYS A 1 102 ? 30.728 14.312 12.257 1.00 0.00 102 LYS A N 13
ATOM 19826 C CA . LYS A 1 102 ? 29.272 14.301 12.159 1.00 0.00 102 LYS A CA 13
ATOM 19827 C C . LYS A 1 102 ? 28.809 14.923 10.847 1.00 0.00 102 LYS A C 13
ATOM 19828 O O . LYS A 1 102 ? 27.979 14.353 10.137 1.00 0.00 102 LYS A O 13
ATOM 19847 N N . ASP A 1 103 ? 29.349 16.095 10.528 1.00 0.00 103 ASP A N 13
ATOM 19848 C CA . ASP A 1 103 ? 28.989 16.795 9.301 1.00 0.00 103 ASP A CA 13
ATOM 19849 C C . ASP A 1 103 ? 27.490 17.082 9.256 1.00 0.00 103 ASP A C 13
ATOM 19850 O O . ASP A 1 103 ? 26.689 16.203 8.945 1.00 0.00 103 ASP A O 13
ATOM 19859 N N . SER A 1 104 ? 27.121 18.320 9.569 1.00 0.00 104 SER A N 13
ATOM 19860 C CA . SER A 1 104 ? 25.719 18.723 9.565 1.00 0.00 104 SER A CA 13
ATOM 19861 C C . SER A 1 104 ? 25.591 20.245 9.567 1.00 0.00 104 SER A C 13
ATOM 19862 O O . SER A 1 104 ? 24.844 20.814 10.363 1.00 0.00 104 SER A O 13
ATOM 19870 N N . PHE A 1 105 ? 26.324 20.896 8.670 1.00 0.00 105 PHE A N 13
ATOM 19871 C CA . PHE A 1 105 ? 26.292 22.350 8.567 1.00 0.00 105 PHE A CA 13
ATOM 19872 C C . PHE A 1 105 ? 24.938 22.830 8.056 1.00 0.00 105 PHE A C 13
ATOM 19873 O O . PHE A 1 105 ? 24.470 23.907 8.423 1.00 0.00 105 PHE A O 13
ATOM 19890 N N . GLU A 1 106 ? 24.314 22.024 7.203 1.00 0.00 106 GLU A N 13
ATOM 19891 C CA . GLU A 1 106 ? 23.012 22.366 6.640 1.00 0.00 106 GLU A CA 13
ATOM 19892 C C . GLU A 1 106 ? 21.901 22.134 7.660 1.00 0.00 106 GLU A C 13
ATOM 19893 O O . GLU A 1 106 ? 21.951 21.185 8.443 1.00 0.00 106 GLU A O 13
ATOM 19905 N N . ASN A 1 107 ? 20.900 23.006 7.645 1.00 0.00 107 ASN A N 13
ATOM 19906 C CA . ASN A 1 107 ? 19.776 22.898 8.568 1.00 0.00 107 ASN A CA 13
ATOM 19907 C C . ASN A 1 107 ? 18.454 22.825 7.811 1.00 0.00 107 ASN A C 13
ATOM 19908 O O . ASN A 1 107 ? 17.637 21.943 8.069 1.00 99.99 107 ASN A O 13
ATOM 19917 N N . MET A 1 1 ? 4.781 -1.574 -7.820 1.00 0.00 1 MET A N 14
ATOM 19918 C CA . MET A 1 1 ? 5.098 -3.025 -7.889 1.00 0.00 1 MET A CA 14
ATOM 19919 C C . MET A 1 1 ? 4.029 -3.789 -8.667 1.00 0.00 1 MET A C 14
ATOM 19920 O O . MET A 1 1 ? 3.211 -3.192 -9.366 1.00 0.00 1 MET A O 14
ATOM 19936 N N . THR A 1 2 ? 4.049 -5.116 -8.550 1.00 0.00 2 THR A N 14
ATOM 19937 C CA . THR A 1 2 ? 3.088 -5.966 -9.252 1.00 0.00 2 THR A CA 14
ATOM 19938 C C . THR A 1 2 ? 1.660 -5.498 -9.028 1.00 0.00 2 THR A C 14
ATOM 19939 O O . THR A 1 2 ? 0.837 -5.504 -9.943 1.00 0.00 2 THR A O 14
ATOM 19947 N N . LEU A 1 3 ? 1.386 -5.095 -7.806 1.00 0.00 3 LEU A N 14
ATOM 19948 C CA . LEU A 1 3 ? 0.059 -4.612 -7.426 1.00 0.00 3 LEU A CA 14
ATOM 19949 C C . LEU A 1 3 ? -1.006 -5.668 -7.708 1.00 0.00 3 LEU A C 14
ATOM 19950 O O . LEU A 1 3 ? -1.272 -6.003 -8.862 1.00 0.00 3 LEU A O 14
ATOM 19960 N N . ASN A 1 4 ? -1.619 -6.187 -6.649 1.00 0.00 4 ASN A N 14
ATOM 19961 C CA . ASN A 1 4 ? -2.661 -7.197 -6.806 1.00 0.00 4 ASN A CA 14
ATOM 19962 C C . ASN A 1 4 ? -3.841 -6.911 -5.883 1.00 0.00 4 ASN A C 14
ATOM 19963 O O . ASN A 1 4 ? -3.683 -6.340 -4.800 1.00 0.00 4 ASN A O 14
ATOM 19972 N N . ILE A 1 5 ? -5.032 -7.297 -6.328 1.00 0.00 5 ILE A N 14
ATOM 19973 C CA . ILE A 1 5 ? -6.246 -7.067 -5.558 1.00 0.00 5 ILE A CA 14
ATOM 19974 C C . ILE A 1 5 ? -7.038 -8.358 -5.369 1.00 0.00 5 ILE A C 14
ATOM 19975 O O . ILE A 1 5 ? -6.856 -9.325 -6.107 1.00 0.00 5 ILE A O 14
ATOM 19983 N N . THR A 1 6 ? -7.921 -8.362 -4.372 1.00 0.00 6 THR A N 14
ATOM 19984 C CA . THR A 1 6 ? -8.745 -9.530 -4.082 1.00 0.00 6 THR A CA 14
ATOM 19985 C C . THR A 1 6 ? -10.013 -9.129 -3.331 1.00 0.00 6 THR A C 14
ATOM 19986 O O . THR A 1 6 ? -10.196 -9.482 -2.166 1.00 0.00 6 THR A O 14
ATOM 19994 N N . SER A 1 7 ? -10.888 -8.388 -4.006 1.00 0.00 7 SER A N 14
ATOM 19995 C CA . SER A 1 7 ? -12.140 -7.940 -3.404 1.00 0.00 7 SER A CA 14
ATOM 19996 C C . SER A 1 7 ? -13.052 -9.120 -3.092 1.00 0.00 7 SER A C 14
ATOM 19997 O O . SER A 1 7 ? -13.455 -9.857 -3.992 1.00 0.00 7 SER A O 14
ATOM 20005 N N . LYS A 1 8 ? -13.384 -9.295 -1.818 1.00 0.00 8 LYS A N 14
ATOM 20006 C CA . LYS A 1 8 ? -14.258 -10.387 -1.406 1.00 0.00 8 LYS A CA 14
ATOM 20007 C C . LYS A 1 8 ? -15.615 -10.293 -2.106 1.00 0.00 8 LYS A C 14
ATOM 20008 O O . LYS A 1 8 ? -16.191 -11.307 -2.500 1.00 0.00 8 LYS A O 14
ATOM 20027 N N . GLN A 1 9 ? -16.123 -9.071 -2.247 1.00 0.00 9 GLN A N 14
ATOM 20028 C CA . GLN A 1 9 ? -17.415 -8.849 -2.888 1.00 0.00 9 GLN A CA 14
ATOM 20029 C C . GLN A 1 9 ? -17.297 -7.874 -4.063 1.00 0.00 9 GLN A C 14
ATOM 20030 O O . GLN A 1 9 ? -17.099 -8.295 -5.204 1.00 0.00 9 GLN A O 14
ATOM 20042 N N . MET A 1 10 ? -17.423 -6.573 -3.786 1.00 0.00 10 MET A N 14
ATOM 20043 C CA . MET A 1 10 ? -17.332 -5.549 -4.827 1.00 0.00 10 MET A CA 14
ATOM 20044 C C . MET A 1 10 ? -16.151 -5.814 -5.753 1.00 0.00 10 MET A C 14
ATOM 20045 O O . MET A 1 10 ? -14.997 -5.613 -5.378 1.00 0.00 10 MET A O 14
ATOM 20059 N N . ASP A 1 11 ? -16.449 -6.278 -6.960 1.00 0.00 11 ASP A N 14
ATOM 20060 C CA . ASP A 1 11 ? -15.415 -6.589 -7.938 1.00 0.00 11 ASP A CA 14
ATOM 20061 C C . ASP A 1 11 ? -14.484 -5.401 -8.173 1.00 0.00 11 ASP A C 14
ATOM 20062 O O . ASP A 1 11 ? -14.683 -4.321 -7.617 1.00 0.00 11 ASP A O 14
ATOM 20071 N N . ILE A 1 12 ? -13.466 -5.615 -9.005 1.00 0.00 12 ILE A N 14
ATOM 20072 C CA . ILE A 1 12 ? -12.501 -4.565 -9.323 1.00 0.00 12 ILE A CA 14
ATOM 20073 C C . ILE A 1 12 ? -12.897 -3.843 -10.603 1.00 0.00 12 ILE A C 14
ATOM 20074 O O . ILE A 1 12 ? -13.349 -4.462 -11.566 1.00 0.00 12 ILE A O 14
ATOM 20082 N N . THR A 1 13 ? -12.720 -2.531 -10.606 1.00 0.00 13 THR A N 14
ATOM 20083 C CA . THR A 1 13 ? -13.051 -1.715 -11.763 1.00 0.00 13 THR A CA 14
ATOM 20084 C C . THR A 1 13 ? -12.009 -0.611 -11.940 1.00 0.00 13 THR A C 14
ATOM 20085 O O . THR A 1 13 ? -11.135 -0.440 -11.090 1.00 0.00 13 THR A O 14
ATOM 20093 N N . PRO A 1 14 ? -12.078 0.155 -13.045 1.00 0.00 14 PRO A N 14
ATOM 20094 C CA . PRO A 1 14 ? -11.127 1.237 -13.316 1.00 0.00 14 PRO A CA 14
ATOM 20095 C C . PRO A 1 14 ? -10.772 2.043 -12.069 1.00 0.00 14 PRO A C 14
ATOM 20096 O O . PRO A 1 14 ? -9.598 2.261 -11.777 1.00 0.00 14 PRO A O 14
ATOM 20107 N N . ALA A 1 15 ? -11.792 2.477 -11.332 1.00 0.00 15 ALA A N 14
ATOM 20108 C CA . ALA A 1 15 ? -11.576 3.251 -10.114 1.00 0.00 15 ALA A CA 14
ATOM 20109 C C . ALA A 1 15 ? -10.619 2.525 -9.174 1.00 0.00 15 ALA A C 14
ATOM 20110 O O . ALA A 1 15 ? -9.450 2.888 -9.067 1.00 0.00 15 ALA A O 14
ATOM 20117 N N . ILE A 1 16 ? -11.120 1.487 -8.507 1.00 0.00 16 ILE A N 14
ATOM 20118 C CA . ILE A 1 16 ? -10.303 0.698 -7.587 1.00 0.00 16 ILE A CA 14
ATOM 20119 C C . ILE A 1 16 ? -8.968 0.331 -8.235 1.00 0.00 16 ILE A C 14
ATOM 20120 O O . ILE A 1 16 ? -7.910 0.760 -7.779 1.00 0.00 16 ILE A O 14
ATOM 20128 N N . ARG A 1 17 ? -9.029 -0.460 -9.308 1.00 0.00 17 ARG A N 14
ATOM 20129 C CA . ARG A 1 17 ? -7.825 -0.886 -10.024 1.00 0.00 17 ARG A CA 14
ATOM 20130 C C . ARG A 1 17 ? -6.839 0.274 -10.172 1.00 0.00 17 ARG A C 14
ATOM 20131 O O . ARG A 1 17 ? -5.714 0.216 -9.675 1.00 0.00 17 ARG A O 14
ATOM 20152 N N . GLU A 1 18 ? -7.280 1.331 -10.850 1.00 0.00 18 GLU A N 14
ATOM 20153 C CA . GLU A 1 18 ? -6.446 2.511 -11.059 1.00 0.00 18 GLU A CA 14
ATOM 20154 C C . GLU A 1 18 ? -6.012 3.109 -9.725 1.00 0.00 18 GLU A C 14
ATOM 20155 O O . GLU A 1 18 ? -4.875 3.556 -9.575 1.00 0.00 18 GLU A O 14
ATOM 20167 N N . HIS A 1 19 ? -6.919 3.097 -8.754 1.00 0.00 19 HIS A N 14
ATOM 20168 C CA . HIS A 1 19 ? -6.628 3.618 -7.428 1.00 0.00 19 HIS A CA 14
ATOM 20169 C C . HIS A 1 19 ? -5.497 2.812 -6.806 1.00 0.00 19 HIS A C 14
ATOM 20170 O O . HIS A 1 19 ? -4.385 3.308 -6.626 1.00 0.00 19 HIS A O 14
ATOM 20185 N N . LEU A 1 20 ? -5.793 1.554 -6.512 1.00 0.00 20 LEU A N 14
ATOM 20186 C CA . LEU A 1 20 ? -4.818 0.632 -5.940 1.00 0.00 20 LEU A CA 14
ATOM 20187 C C . LEU A 1 20 ? -3.497 0.702 -6.698 1.00 0.00 20 LEU A C 14
ATOM 20188 O O . LEU A 1 20 ? -2.424 0.757 -6.093 1.00 0.00 20 LEU A O 14
ATOM 20198 N N . GLU A 1 21 ? -3.582 0.719 -8.024 1.00 0.00 21 GLU A N 14
ATOM 20199 C CA . GLU A 1 21 ? -2.391 0.802 -8.858 1.00 0.00 21 GLU A CA 14
ATOM 20200 C C . GLU A 1 21 ? -1.692 2.136 -8.637 1.00 0.00 21 GLU A C 14
ATOM 20201 O O . GLU A 1 21 ? -0.501 2.181 -8.336 1.00 0.00 21 GLU A O 14
ATOM 20213 N N . GLU A 1 22 ? -2.447 3.223 -8.767 1.00 0.00 22 GLU A N 14
ATOM 20214 C CA . GLU A 1 22 ? -1.897 4.559 -8.555 1.00 0.00 22 GLU A CA 14
ATOM 20215 C C . GLU A 1 22 ? -1.266 4.652 -7.168 1.00 0.00 22 GLU A C 14
ATOM 20216 O O . GLU A 1 22 ? -0.163 5.176 -7.006 1.00 0.00 22 GLU A O 14
ATOM 20228 N N . ARG A 1 23 ? -1.970 4.114 -6.174 1.00 0.00 23 ARG A N 14
ATOM 20229 C CA . ARG A 1 23 ? -1.476 4.111 -4.798 1.00 0.00 23 ARG A CA 14
ATOM 20230 C C . ARG A 1 23 ? -0.175 3.325 -4.718 1.00 0.00 23 ARG A C 14
ATOM 20231 O O . ARG A 1 23 ? 0.839 3.831 -4.237 1.00 0.00 23 ARG A O 14
ATOM 20252 N N . LEU A 1 24 ? -0.208 2.086 -5.201 1.00 0.00 24 LEU A N 14
ATOM 20253 C CA . LEU A 1 24 ? 0.975 1.237 -5.192 1.00 0.00 24 LEU A CA 14
ATOM 20254 C C . LEU A 1 24 ? 2.113 1.915 -5.945 1.00 0.00 24 LEU A C 14
ATOM 20255 O O . LEU A 1 24 ? 3.228 2.039 -5.433 1.00 0.00 24 LEU A O 14
ATOM 20265 N N . ALA A 1 25 ? 1.818 2.374 -7.160 1.00 0.00 25 ALA A N 14
ATOM 20266 C CA . ALA A 1 25 ? 2.809 3.062 -7.974 1.00 0.00 25 ALA A CA 14
ATOM 20267 C C . ALA A 1 25 ? 3.355 4.265 -7.219 1.00 0.00 25 ALA A C 14
ATOM 20268 O O . ALA A 1 25 ? 4.530 4.611 -7.340 1.00 0.00 25 ALA A O 14
ATOM 20275 N N . LYS A 1 26 ? 2.491 4.887 -6.422 1.00 0.00 26 LYS A N 14
ATOM 20276 C CA . LYS A 1 26 ? 2.881 6.037 -5.621 1.00 0.00 26 LYS A CA 14
ATOM 20277 C C . LYS A 1 26 ? 3.739 5.583 -4.447 1.00 0.00 26 LYS A C 14
ATOM 20278 O O . LYS A 1 26 ? 4.698 6.254 -4.067 1.00 0.00 26 LYS A O 14
ATOM 20297 N N . LEU A 1 27 ? 3.393 4.426 -3.887 1.00 0.00 27 LEU A N 14
ATOM 20298 C CA . LEU A 1 27 ? 4.139 3.868 -2.765 1.00 0.00 27 LEU A CA 14
ATOM 20299 C C . LEU A 1 27 ? 5.446 3.239 -3.249 1.00 0.00 27 LEU A C 14
ATOM 20300 O O . LEU A 1 27 ? 6.303 2.877 -2.446 1.00 0.00 27 LEU A O 14
ATOM 20310 N N . GLY A 1 28 ? 5.596 3.119 -4.567 1.00 0.00 28 GLY A N 14
ATOM 20311 C CA . GLY A 1 28 ? 6.809 2.547 -5.119 1.00 0.00 28 GLY A CA 14
ATOM 20312 C C . GLY A 1 28 ? 8.014 3.436 -4.881 1.00 0.00 28 GLY A C 14
ATOM 20313 O O . GLY A 1 28 ? 9.138 2.952 -4.751 1.00 0.00 28 GLY A O 14
ATOM 20317 N N . LYS A 1 29 ? 7.774 4.745 -4.818 1.00 0.00 29 LYS A N 14
ATOM 20318 C CA . LYS A 1 29 ? 8.847 5.710 -4.587 1.00 0.00 29 LYS A CA 14
ATOM 20319 C C . LYS A 1 29 ? 9.310 5.691 -3.131 1.00 0.00 29 LYS A C 14
ATOM 20320 O O . LYS A 1 29 ? 10.310 6.316 -2.781 1.00 0.00 29 LYS A O 14
ATOM 20339 N N . TRP A 1 30 ? 8.580 4.968 -2.289 1.00 0.00 30 TRP A N 14
ATOM 20340 C CA . TRP A 1 30 ? 8.915 4.862 -0.879 1.00 0.00 30 TRP A CA 14
ATOM 20341 C C . TRP A 1 30 ? 10.053 3.867 -0.680 1.00 0.00 30 TRP A C 14
ATOM 20342 O O . TRP A 1 30 ? 9.820 2.662 -0.682 1.00 0.00 30 TRP A O 14
ATOM 20363 N N . GLN A 1 31 ? 11.281 4.386 -0.531 1.00 0.00 31 GLN A N 14
ATOM 20364 C CA . GLN A 1 31 ? 12.485 3.558 -0.351 1.00 0.00 31 GLN A CA 14
ATOM 20365 C C . GLN A 1 31 ? 12.183 2.212 0.308 1.00 0.00 31 GLN A C 14
ATOM 20366 O O . GLN A 1 31 ? 12.460 2.003 1.489 1.00 0.00 31 GLN A O 14
ATOM 20378 N N . THR A 1 32 ? 11.610 1.308 -0.477 1.00 0.00 32 THR A N 14
ATOM 20379 C CA . THR A 1 32 ? 11.253 -0.017 -0.014 1.00 0.00 32 THR A CA 14
ATOM 20380 C C . THR A 1 32 ? 11.025 -0.928 -1.222 1.00 0.00 32 THR A C 14
ATOM 20381 O O . THR A 1 32 ? 10.898 -0.451 -2.350 1.00 0.00 32 THR A O 14
ATOM 20389 N N . GLN A 1 33 ? 10.954 -2.228 -0.981 1.00 0.00 33 GLN A N 14
ATOM 20390 C CA . GLN A 1 33 ? 10.720 -3.189 -2.046 1.00 0.00 33 GLN A CA 14
ATOM 20391 C C . GLN A 1 33 ? 9.494 -4.000 -1.709 1.00 0.00 33 GLN A C 14
ATOM 20392 O O . GLN A 1 33 ? 9.568 -5.030 -1.038 1.00 0.00 33 GLN A O 14
ATOM 20404 N N . LEU A 1 34 ? 8.361 -3.501 -2.151 1.00 0.00 34 LEU A N 14
ATOM 20405 C CA . LEU A 1 34 ? 7.092 -4.134 -1.879 1.00 0.00 34 LEU A CA 14
ATOM 20406 C C . LEU A 1 34 ? 7.080 -5.593 -2.314 1.00 0.00 34 LEU A C 14
ATOM 20407 O O . LEU A 1 34 ? 6.830 -5.908 -3.476 1.00 0.00 34 LEU A O 14
ATOM 20417 N N . ILE A 1 35 ? 7.341 -6.478 -1.363 1.00 0.00 35 ILE A N 14
ATOM 20418 C CA . ILE A 1 35 ? 7.350 -7.904 -1.633 1.00 0.00 35 ILE A CA 14
ATOM 20419 C C . ILE A 1 35 ? 5.937 -8.402 -1.911 1.00 0.00 35 ILE A C 14
ATOM 20420 O O . ILE A 1 35 ? 5.233 -8.843 -1.003 1.00 0.00 35 ILE A O 14
ATOM 20428 N N . SER A 1 36 ? 5.529 -8.329 -3.171 1.00 0.00 36 SER A N 14
ATOM 20429 C CA . SER A 1 36 ? 4.199 -8.774 -3.565 1.00 0.00 36 SER A CA 14
ATOM 20430 C C . SER A 1 36 ? 3.122 -8.040 -2.772 1.00 0.00 36 SER A C 14
ATOM 20431 O O . SER A 1 36 ? 2.752 -8.445 -1.670 1.00 0.00 36 SER A O 14
ATOM 20439 N N . PRO A 1 37 ? 2.625 -6.933 -3.335 1.00 0.00 37 PRO A N 14
ATOM 20440 C CA . PRO A 1 37 ? 1.602 -6.096 -2.712 1.00 0.00 37 PRO A CA 14
ATOM 20441 C C . PRO A 1 37 ? 0.178 -6.489 -3.102 1.00 0.00 37 PRO A C 14
ATOM 20442 O O . PRO A 1 37 ? -0.151 -6.589 -4.289 1.00 0.00 37 PRO A O 14
ATOM 20453 N N . HIS A 1 38 ? -0.669 -6.688 -2.097 1.00 0.00 38 HIS A N 14
ATOM 20454 C CA . HIS A 1 38 ? -2.062 -7.045 -2.333 1.00 0.00 38 HIS A CA 14
ATOM 20455 C C . HIS A 1 38 ? -2.991 -5.982 -1.783 1.00 0.00 38 HIS A C 14
ATOM 20456 O O . HIS A 1 38 ? -2.557 -5.039 -1.120 1.00 0.00 38 HIS A O 14
ATOM 20471 N N . PHE A 1 39 ? -4.274 -6.152 -2.050 1.00 0.00 39 PHE A N 14
ATOM 20472 C CA . PHE A 1 39 ? -5.274 -5.218 -1.567 1.00 0.00 39 PHE A CA 14
ATOM 20473 C C . PHE A 1 39 ? -6.620 -5.904 -1.352 1.00 0.00 39 PHE A C 14
ATOM 20474 O O . PHE A 1 39 ? -7.396 -6.079 -2.288 1.00 0.00 39 PHE A O 14
ATOM 20491 N N . VAL A 1 40 ? -6.893 -6.279 -0.107 1.00 0.00 40 VAL A N 14
ATOM 20492 C CA . VAL A 1 40 ? -8.142 -6.929 0.238 1.00 0.00 40 VAL A CA 14
ATOM 20493 C C . VAL A 1 40 ? -9.190 -5.885 0.612 1.00 0.00 40 VAL A C 14
ATOM 20494 O O . VAL A 1 40 ? -9.304 -5.488 1.771 1.00 0.00 40 VAL A O 14
ATOM 20501 N N . LEU A 1 41 ? -9.939 -5.435 -0.387 1.00 0.00 41 LEU A N 14
ATOM 20502 C CA . LEU A 1 41 ? -10.967 -4.420 -0.182 1.00 0.00 41 LEU A CA 14
ATOM 20503 C C . LEU A 1 41 ? -12.360 -5.031 -0.120 1.00 0.00 41 LEU A C 14
ATOM 20504 O O . LEU A 1 41 ? -12.656 -6.006 -0.809 1.00 0.00 41 LEU A O 14
ATOM 20514 N N . ASN A 1 42 ? -13.216 -4.435 0.704 1.00 0.00 42 ASN A N 14
ATOM 20515 C CA . ASN A 1 42 ? -14.585 -4.904 0.851 1.00 0.00 42 ASN A CA 14
ATOM 20516 C C . ASN A 1 42 ? -15.526 -3.765 1.224 1.00 0.00 42 ASN A C 14
ATOM 20517 O O . ASN A 1 42 ? -15.095 -2.666 1.575 1.00 0.00 42 ASN A O 14
ATOM 20526 N N . LYS A 1 43 ? -16.816 -4.049 1.154 1.00 0.00 43 LYS A N 14
ATOM 20527 C CA . LYS A 1 43 ? -17.845 -3.072 1.489 1.00 0.00 43 LYS A CA 14
ATOM 20528 C C . LYS A 1 43 ? -18.773 -3.644 2.549 1.00 0.00 43 LYS A C 14
ATOM 20529 O O . LYS A 1 43 ? -18.733 -4.836 2.846 1.00 0.00 43 LYS A O 14
ATOM 20548 N N . VAL A 1 44 ? -19.628 -2.791 3.090 1.00 0.00 44 VAL A N 14
ATOM 20549 C CA . VAL A 1 44 ? -20.590 -3.213 4.082 1.00 0.00 44 VAL A CA 14
ATOM 20550 C C . VAL A 1 44 ? -21.641 -2.131 4.331 1.00 0.00 44 VAL A C 14
ATOM 20551 O O . VAL A 1 44 ? -21.419 -0.955 4.043 1.00 0.00 44 VAL A O 14
ATOM 20558 N N . PRO A 1 45 ? -22.811 -2.515 4.866 1.00 0.00 45 PRO A N 14
ATOM 20559 C CA . PRO A 1 45 ? -23.898 -1.571 5.145 1.00 0.00 45 PRO A CA 14
ATOM 20560 C C . PRO A 1 45 ? -23.436 -0.379 5.976 1.00 0.00 45 PRO A C 14
ATOM 20561 O O . PRO A 1 45 ? -23.858 0.755 5.744 1.00 0.00 45 PRO A O 14
ATOM 20572 N N . ASN A 1 46 ? -22.572 -0.645 6.947 1.00 0.00 46 ASN A N 14
ATOM 20573 C CA . ASN A 1 46 ? -22.054 0.403 7.822 1.00 0.00 46 ASN A CA 14
ATOM 20574 C C . ASN A 1 46 ? -20.914 1.184 7.163 1.00 0.00 46 ASN A C 14
ATOM 20575 O O . ASN A 1 46 ? -20.327 2.071 7.784 1.00 0.00 46 ASN A O 14
ATOM 20584 N N . GLY A 1 47 ? -20.595 0.853 5.913 1.00 0.00 47 GLY A N 14
ATOM 20585 C CA . GLY A 1 47 ? -19.530 1.532 5.221 1.00 0.00 47 GLY A CA 14
ATOM 20586 C C . GLY A 1 47 ? -18.707 0.583 4.381 1.00 0.00 47 GLY A C 14
ATOM 20587 O O . GLY A 1 47 ? -19.120 -0.536 4.099 1.00 0.00 47 GLY A O 14
ATOM 20591 N N . PHE A 1 48 ? -17.539 1.038 3.993 1.00 0.00 48 PHE A N 14
ATOM 20592 C CA . PHE A 1 48 ? -16.625 0.244 3.189 1.00 0.00 48 PHE A CA 14
ATOM 20593 C C . PHE A 1 48 ? -15.439 -0.202 4.027 1.00 0.00 48 PHE A C 14
ATOM 20594 O O . PHE A 1 48 ? -14.786 0.619 4.673 1.00 0.00 48 PHE A O 14
ATOM 20611 N N . SER A 1 49 ? -15.141 -1.494 3.993 1.00 0.00 49 SER A N 14
ATOM 20612 C CA . SER A 1 49 ? -14.005 -2.021 4.727 1.00 0.00 49 SER A CA 14
ATOM 20613 C C . SER A 1 49 ? -12.903 -2.379 3.755 1.00 0.00 49 SER A C 14
ATOM 20614 O O . SER A 1 49 ? -13.100 -3.163 2.830 1.00 0.00 49 SER A O 14
ATOM 20622 N N . VAL A 1 50 ? -11.750 -1.790 3.964 1.00 0.00 50 VAL A N 14
ATOM 20623 C CA . VAL A 1 50 ? -10.607 -2.030 3.095 1.00 0.00 50 VAL A CA 14
ATOM 20624 C C . VAL A 1 50 ? -9.383 -2.449 3.895 1.00 0.00 50 VAL A C 14
ATOM 20625 O O . VAL A 1 50 ? -8.964 -1.747 4.815 1.00 0.00 50 VAL A O 14
ATOM 20632 N N . GLU A 1 51 ? -8.807 -3.587 3.527 1.00 0.00 51 GLU A N 14
ATOM 20633 C CA . GLU A 1 51 ? -7.621 -4.099 4.195 1.00 0.00 51 GLU A CA 14
ATOM 20634 C C . GLU A 1 51 ? -6.530 -4.379 3.172 1.00 0.00 51 GLU A C 14
ATOM 20635 O O . GLU A 1 51 ? -6.753 -5.071 2.179 1.00 0.00 51 GLU A O 14
ATOM 20647 N N . ALA A 1 52 ? -5.357 -3.821 3.417 1.00 0.00 52 ALA A N 14
ATOM 20648 C CA . ALA A 1 52 ? -4.226 -3.991 2.513 1.00 0.00 52 ALA A CA 14
ATOM 20649 C C . ALA A 1 52 ? -3.113 -4.807 3.157 1.00 0.00 52 ALA A C 14
ATOM 20650 O O . ALA A 1 52 ? -2.999 -4.865 4.382 1.00 0.00 52 ALA A O 14
ATOM 20657 N N . SER A 1 53 ? -2.293 -5.431 2.317 1.00 0.00 53 SER A N 14
ATOM 20658 C CA . SER A 1 53 ? -1.179 -6.245 2.787 1.00 0.00 53 SER A CA 14
ATOM 20659 C C . SER A 1 53 ? -0.030 -6.222 1.780 1.00 0.00 53 SER A C 14
ATOM 20660 O O . SER A 1 53 ? -0.129 -6.806 0.701 1.00 0.00 53 SER A O 14
ATOM 20668 N N . ILE A 1 54 ? 1.056 -5.542 2.137 1.00 0.00 54 ILE A N 14
ATOM 20669 C CA . ILE A 1 54 ? 2.219 -5.443 1.258 1.00 0.00 54 ILE A CA 14
ATOM 20670 C C . ILE A 1 54 ? 3.496 -5.874 1.975 1.00 0.00 54 ILE A C 14
ATOM 20671 O O . ILE A 1 54 ? 3.957 -5.205 2.898 1.00 0.00 54 ILE A O 14
ATOM 20679 N N . GLY A 1 55 ? 4.068 -6.993 1.544 1.00 0.00 55 GLY A N 14
ATOM 20680 C CA . GLY A 1 55 ? 5.277 -7.486 2.150 1.00 0.00 55 GLY A CA 14
ATOM 20681 C C . GLY A 1 55 ? 6.436 -6.540 1.988 1.00 0.00 55 GLY A C 14
ATOM 20682 O O . GLY A 1 55 ? 6.536 -5.808 1.003 1.00 0.00 55 GLY A O 14
ATOM 20686 N N . THR A 1 56 ? 7.316 -6.575 2.963 1.00 0.00 56 THR A N 14
ATOM 20687 C CA . THR A 1 56 ? 8.509 -5.737 2.964 1.00 0.00 56 THR A CA 14
ATOM 20688 C C . THR A 1 56 ? 9.653 -6.429 3.691 1.00 0.00 56 THR A C 14
ATOM 20689 O O . THR A 1 56 ? 9.441 -7.048 4.734 1.00 0.00 56 THR A O 14
ATOM 20697 N N . PRO A 1 57 ? 10.893 -6.312 3.185 1.00 0.00 57 PRO A N 14
ATOM 20698 C CA . PRO A 1 57 ? 12.046 -6.915 3.849 1.00 0.00 57 PRO A CA 14
ATOM 20699 C C . PRO A 1 57 ? 12.174 -6.428 5.290 1.00 0.00 57 PRO A C 14
ATOM 20700 O O . PRO A 1 57 ? 12.916 -7.004 6.086 1.00 0.00 57 PRO A O 14
ATOM 20711 N N . LEU A 1 58 ? 11.451 -5.354 5.619 1.00 0.00 58 LEU A N 14
ATOM 20712 C CA . LEU A 1 58 ? 11.495 -4.791 6.963 1.00 0.00 58 LEU A CA 14
ATOM 20713 C C . LEU A 1 58 ? 10.299 -5.261 7.788 1.00 0.00 58 LEU A C 14
ATOM 20714 O O . LEU A 1 58 ? 10.331 -5.233 9.018 1.00 0.00 58 LEU A O 14
ATOM 20724 N N . GLY A 1 59 ? 9.247 -5.699 7.101 1.00 0.00 59 GLY A N 14
ATOM 20725 C CA . GLY A 1 59 ? 8.057 -6.177 7.778 1.00 0.00 59 GLY A CA 14
ATOM 20726 C C . GLY A 1 59 ? 6.831 -6.138 6.892 1.00 0.00 59 GLY A C 14
ATOM 20727 O O . GLY A 1 59 ? 6.557 -5.130 6.244 1.00 0.00 59 GLY A O 14
ATOM 20731 N N . ASN A 1 60 ? 6.092 -7.239 6.862 1.00 0.00 60 ASN A N 14
ATOM 20732 C CA . ASN A 1 60 ? 4.888 -7.333 6.047 1.00 0.00 60 ASN A CA 14
ATOM 20733 C C . ASN A 1 60 ? 3.907 -6.217 6.383 1.00 0.00 60 ASN A C 14
ATOM 20734 O O . ASN A 1 60 ? 3.370 -6.164 7.490 1.00 0.00 60 ASN A O 14
ATOM 20743 N N . LEU A 1 61 ? 3.665 -5.333 5.423 1.00 0.00 61 LEU A N 14
ATOM 20744 C CA . LEU A 1 61 ? 2.732 -4.234 5.630 1.00 0.00 61 LEU A CA 14
ATOM 20745 C C . LEU A 1 61 ? 1.304 -4.746 5.618 1.00 0.00 61 LEU A C 14
ATOM 20746 O O . LEU A 1 61 ? 0.937 -5.564 4.778 1.00 0.00 61 LEU A O 14
ATOM 20756 N N . LEU A 1 62 ? 0.500 -4.243 6.539 1.00 0.00 62 LEU A N 14
ATOM 20757 C CA . LEU A 1 62 ? -0.896 -4.626 6.624 1.00 0.00 62 LEU A CA 14
ATOM 20758 C C . LEU A 1 62 ? -1.716 -3.472 7.163 1.00 0.00 62 LEU A C 14
ATOM 20759 O O . LEU A 1 62 ? -1.243 -2.686 7.983 1.00 0.00 62 LEU A O 14
ATOM 20769 N N . ALA A 1 63 ? -2.942 -3.375 6.696 1.00 0.00 63 ALA A N 14
ATOM 20770 C CA . ALA A 1 63 ? -3.835 -2.312 7.126 1.00 0.00 63 ALA A CA 14
ATOM 20771 C C . ALA A 1 63 ? -5.290 -2.700 6.917 1.00 0.00 63 ALA A C 14
ATOM 20772 O O . ALA A 1 63 ? -5.594 -3.627 6.167 1.00 0.00 63 ALA A O 14
ATOM 20779 N N . SER A 1 64 ? -6.180 -1.981 7.586 1.00 0.00 64 SER A N 14
ATOM 20780 C CA . SER A 1 64 ? -7.610 -2.241 7.480 1.00 0.00 64 SER A CA 14
ATOM 20781 C C . SER A 1 64 ? -8.409 -1.066 8.030 1.00 0.00 64 SER A C 14
ATOM 20782 O O . SER A 1 64 ? -8.127 -0.569 9.120 1.00 0.00 64 SER A O 14
ATOM 20790 N N . ALA A 1 65 ? -9.403 -0.619 7.270 1.00 0.00 65 ALA A N 14
ATOM 20791 C CA . ALA A 1 65 ? -10.229 0.505 7.693 1.00 0.00 65 ALA A CA 14
ATOM 20792 C C . ALA A 1 65 ? -11.659 0.381 7.174 1.00 0.00 65 ALA A C 14
ATOM 20793 O O . ALA A 1 65 ? -11.889 -0.063 6.049 1.00 0.00 65 ALA A O 14
ATOM 20800 N N . THR A 1 66 ? -12.613 0.790 8.006 1.00 0.00 66 THR A N 14
ATOM 20801 C CA . THR A 1 66 ? -14.025 0.743 7.645 1.00 0.00 66 THR A CA 14
ATOM 20802 C C . THR A 1 66 ? -14.637 2.136 7.718 1.00 0.00 66 THR A C 14
ATOM 20803 O O . THR A 1 66 ? -14.681 2.746 8.786 1.00 0.00 66 THR A O 14
ATOM 20811 N N . SER A 1 67 ? -15.103 2.644 6.581 1.00 0.00 67 SER A N 14
ATOM 20812 C CA . SER A 1 67 ? -15.700 3.971 6.538 1.00 0.00 67 SER A CA 14
ATOM 20813 C C . SER A 1 67 ? -16.707 4.082 5.402 1.00 0.00 67 SER A C 14
ATOM 20814 O O . SER A 1 67 ? -16.652 3.326 4.436 1.00 0.00 67 SER A O 14
ATOM 20822 N N . ASP A 1 68 ? -17.613 5.045 5.516 1.00 0.00 68 ASP A N 14
ATOM 20823 C CA . ASP A 1 68 ? -18.623 5.263 4.491 1.00 0.00 68 ASP A CA 14
ATOM 20824 C C . ASP A 1 68 ? -18.019 5.941 3.262 1.00 0.00 68 ASP A C 14
ATOM 20825 O O . ASP A 1 68 ? -18.721 6.213 2.289 1.00 0.00 68 ASP A O 14
ATOM 20834 N N . ASP A 1 69 ? -16.717 6.216 3.311 1.00 0.00 69 ASP A N 14
ATOM 20835 C CA . ASP A 1 69 ? -16.036 6.864 2.200 1.00 0.00 69 ASP A CA 14
ATOM 20836 C C . ASP A 1 69 ? -14.999 5.937 1.571 1.00 0.00 69 ASP A C 14
ATOM 20837 O O . ASP A 1 69 ? -13.879 5.811 2.059 1.00 0.00 69 ASP A O 14
ATOM 20846 N N . MET A 1 70 ? -15.400 5.290 0.484 1.00 0.00 70 MET A N 14
ATOM 20847 C CA . MET A 1 70 ? -14.550 4.359 -0.251 1.00 0.00 70 MET A CA 14
ATOM 20848 C C . MET A 1 70 ? -13.093 4.820 -0.348 1.00 0.00 70 MET A C 14
ATOM 20849 O O . MET A 1 70 ? -12.190 4.200 0.228 1.00 0.00 70 MET A O 14
ATOM 20863 N N . TYR A 1 71 ? -12.862 5.888 -1.101 1.00 0.00 71 TYR A N 14
ATOM 20864 C CA . TYR A 1 71 ? -11.512 6.396 -1.298 1.00 0.00 71 TYR A CA 14
ATOM 20865 C C . TYR A 1 71 ? -10.901 6.907 -0.009 1.00 0.00 71 TYR A C 14
ATOM 20866 O O . TYR A 1 71 ? -9.683 6.902 0.131 1.00 0.00 71 TYR A O 14
ATOM 20884 N N . LYS A 1 72 ? -11.736 7.298 0.947 1.00 0.00 72 LYS A N 14
ATOM 20885 C CA . LYS A 1 72 ? -11.229 7.749 2.234 1.00 0.00 72 LYS A CA 14
ATOM 20886 C C . LYS A 1 72 ? -10.767 6.536 3.028 1.00 0.00 72 LYS A C 14
ATOM 20887 O O . LYS A 1 72 ? -9.747 6.574 3.711 1.00 0.00 72 LYS A O 14
ATOM 20906 N N . ALA A 1 73 ? -11.513 5.436 2.895 1.00 0.00 73 ALA A N 14
ATOM 20907 C CA . ALA A 1 73 ? -11.155 4.192 3.558 1.00 0.00 73 ALA A CA 14
ATOM 20908 C C . ALA A 1 73 ? -9.819 3.755 2.996 1.00 0.00 73 ALA A C 14
ATOM 20909 O O . ALA A 1 73 ? -8.864 3.490 3.732 1.00 0.00 73 ALA A O 14
ATOM 20916 N N . ILE A 1 74 ? -9.745 3.769 1.667 1.00 0.00 74 ILE A N 14
ATOM 20917 C CA . ILE A 1 74 ? -8.508 3.464 0.973 1.00 0.00 74 ILE A CA 14
ATOM 20918 C C . ILE A 1 74 ? -7.487 4.511 1.400 1.00 0.00 74 ILE A C 14
ATOM 20919 O O . ILE A 1 74 ? -6.308 4.221 1.620 1.00 0.00 74 ILE A O 14
ATOM 20927 N N . ASN A 1 75 ? -7.999 5.729 1.563 1.00 0.00 75 ASN A N 14
ATOM 20928 C CA . ASN A 1 75 ? -7.223 6.862 2.016 1.00 0.00 75 ASN A CA 14
ATOM 20929 C C . ASN A 1 75 ? -6.614 6.544 3.376 1.00 0.00 75 ASN A C 14
ATOM 20930 O O . ASN A 1 75 ? -5.455 6.858 3.646 1.00 0.00 75 ASN A O 14
ATOM 20939 N N . GLU A 1 76 ? -7.411 5.890 4.215 1.00 0.00 76 GLU A N 14
ATOM 20940 C CA . GLU A 1 76 ? -6.974 5.483 5.542 1.00 0.00 76 GLU A CA 14
ATOM 20941 C C . GLU A 1 76 ? -5.926 4.374 5.433 1.00 0.00 76 GLU A C 14
ATOM 20942 O O . GLU A 1 76 ? -4.819 4.492 5.967 1.00 0.00 76 GLU A O 14
ATOM 20954 N N . VAL A 1 77 ? -6.277 3.300 4.718 1.00 0.00 77 VAL A N 14
ATOM 20955 C CA . VAL A 1 77 ? -5.359 2.182 4.521 1.00 0.00 77 VAL A CA 14
ATOM 20956 C C . VAL A 1 77 ? -4.007 2.691 4.063 1.00 0.00 77 VAL A C 14
ATOM 20957 O O . VAL A 1 77 ? -2.969 2.313 4.605 1.00 0.00 77 VAL A O 14
ATOM 20964 N N . GLU A 1 78 ? -4.033 3.561 3.061 1.00 0.00 78 GLU A N 14
ATOM 20965 C CA . GLU A 1 78 ? -2.809 4.136 2.531 1.00 0.00 78 GLU A CA 14
ATOM 20966 C C . GLU A 1 78 ? -2.025 4.810 3.650 1.00 0.00 78 GLU A C 14
ATOM 20967 O O . GLU A 1 78 ? -0.795 4.792 3.663 1.00 0.00 78 GLU A O 14
ATOM 20979 N N . GLU A 1 79 ? -2.754 5.389 4.597 1.00 0.00 79 GLU A N 14
ATOM 20980 C CA . GLU A 1 79 ? -2.136 6.052 5.732 1.00 0.00 79 GLU A CA 14
ATOM 20981 C C . GLU A 1 79 ? -1.493 5.022 6.649 1.00 0.00 79 GLU A C 14
ATOM 20982 O O . GLU A 1 79 ? -0.356 5.193 7.089 1.00 0.00 79 GLU A O 14
ATOM 20994 N N . LYS A 1 80 ? -2.219 3.939 6.920 1.00 0.00 80 LYS A N 14
ATOM 20995 C CA . LYS A 1 80 ? -1.693 2.878 7.771 1.00 0.00 80 LYS A CA 14
ATOM 20996 C C . LYS A 1 80 ? -0.508 2.205 7.085 1.00 0.00 80 LYS A C 14
ATOM 20997 O O . LYS A 1 80 ? 0.543 1.992 7.693 1.00 0.00 80 LYS A O 14
ATOM 21016 N N . LEU A 1 81 ? -0.687 1.883 5.808 1.00 0.00 81 LEU A N 14
ATOM 21017 C CA . LEU A 1 81 ? 0.363 1.242 5.023 1.00 0.00 81 LEU A CA 14
ATOM 21018 C C . LEU A 1 81 ? 1.583 2.155 4.901 1.00 0.00 81 LEU A C 14
ATOM 21019 O O . LEU A 1 81 ? 2.719 1.707 5.070 1.00 0.00 81 LEU A O 14
ATOM 21029 N N . GLU A 1 82 ? 1.352 3.439 4.618 1.00 0.00 82 GLU A N 14
ATOM 21030 C CA . GLU A 1 82 ? 2.452 4.390 4.492 1.00 0.00 82 GLU A CA 14
ATOM 21031 C C . GLU A 1 82 ? 3.128 4.607 5.839 1.00 0.00 82 GLU A C 14
ATOM 21032 O O . GLU A 1 82 ? 4.333 4.394 5.983 1.00 0.00 82 GLU A O 14
ATOM 21044 N N . ARG A 1 83 ? 2.345 5.018 6.834 1.00 0.00 83 ARG A N 14
ATOM 21045 C CA . ARG A 1 83 ? 2.886 5.237 8.171 1.00 0.00 83 ARG A CA 14
ATOM 21046 C C . ARG A 1 83 ? 3.675 4.007 8.606 1.00 0.00 83 ARG A C 14
ATOM 21047 O O . ARG A 1 83 ? 4.774 4.113 9.154 1.00 0.00 83 ARG A O 14
ATOM 21068 N N . GLN A 1 84 ? 3.116 2.832 8.316 1.00 0.00 84 GLN A N 14
ATOM 21069 C CA . GLN A 1 84 ? 3.780 1.581 8.638 1.00 0.00 84 GLN A CA 14
ATOM 21070 C C . GLN A 1 84 ? 5.074 1.486 7.839 1.00 0.00 84 GLN A C 14
ATOM 21071 O O . GLN A 1 84 ? 6.110 1.061 8.358 1.00 0.00 84 GLN A O 14
ATOM 21083 N N . LEU A 1 85 ? 5.019 1.929 6.579 1.00 0.00 85 LEU A N 14
ATOM 21084 C CA . LEU A 1 85 ? 6.201 1.937 5.724 1.00 0.00 85 LEU A CA 14
ATOM 21085 C C . LEU A 1 85 ? 7.291 2.749 6.412 1.00 0.00 85 LEU A C 14
ATOM 21086 O O . LEU A 1 85 ? 8.434 2.299 6.565 1.00 0.00 85 LEU A O 14
ATOM 21096 N N . ASN A 1 86 ? 6.906 3.943 6.860 1.00 0.00 86 ASN A N 14
ATOM 21097 C CA . ASN A 1 86 ? 7.817 4.826 7.571 1.00 0.00 86 ASN A CA 14
ATOM 21098 C C . ASN A 1 86 ? 8.306 4.135 8.835 1.00 0.00 86 ASN A C 14
ATOM 21099 O O . ASN A 1 86 ? 9.458 4.296 9.239 1.00 0.00 86 ASN A O 14
ATOM 21108 N N . LYS A 1 87 ? 7.430 3.333 9.438 1.00 0.00 87 LYS A N 14
ATOM 21109 C CA . LYS A 1 87 ? 7.787 2.585 10.635 1.00 0.00 87 LYS A CA 14
ATOM 21110 C C . LYS A 1 87 ? 8.916 1.625 10.305 1.00 0.00 87 LYS A C 14
ATOM 21111 O O . LYS A 1 87 ? 9.971 1.643 10.939 1.00 0.00 87 LYS A O 14
ATOM 21130 N N . LEU A 1 88 ? 8.690 0.796 9.288 1.00 0.00 88 LEU A N 14
ATOM 21131 C CA . LEU A 1 88 ? 9.698 -0.161 8.852 1.00 0.00 88 LEU A CA 14
ATOM 21132 C C . LEU A 1 88 ? 11.007 0.568 8.587 1.00 0.00 88 LEU A C 14
ATOM 21133 O O . LEU A 1 88 ? 12.067 0.169 9.069 1.00 0.00 88 LEU A O 14
ATOM 21143 N N . GLN A 1 89 ? 10.914 1.655 7.824 1.00 0.00 89 GLN A N 14
ATOM 21144 C CA . GLN A 1 89 ? 12.086 2.460 7.504 1.00 0.00 89 GLN A CA 14
ATOM 21145 C C . GLN A 1 89 ? 12.664 3.071 8.776 1.00 0.00 89 GLN A C 14
ATOM 21146 O O . GLN A 1 89 ? 13.869 3.310 8.876 1.00 0.00 89 GLN A O 14
ATOM 21158 N N . HIS A 1 90 ? 11.790 3.318 9.748 1.00 0.00 90 HIS A N 14
ATOM 21159 C CA . HIS A 1 90 ? 12.193 3.896 11.024 1.00 0.00 90 HIS A CA 14
ATOM 21160 C C . HIS A 1 90 ? 12.874 2.854 11.899 1.00 0.00 90 HIS A C 14
ATOM 21161 O O . HIS A 1 90 ? 14.082 2.910 12.135 1.00 0.00 90 HIS A O 14
ATOM 21176 N N . LYS A 1 91 ? 12.079 1.906 12.379 1.00 0.00 91 LYS A N 14
ATOM 21177 C CA . LYS A 1 91 ? 12.570 0.840 13.233 1.00 0.00 91 LYS A CA 14
ATOM 21178 C C . LYS A 1 91 ? 13.316 1.395 14.443 1.00 0.00 91 LYS A C 14
ATOM 21179 O O . LYS A 1 91 ? 14.466 1.821 14.334 1.00 0.00 91 LYS A O 14
ATOM 21198 N N . SER A 1 92 ? 12.653 1.385 15.594 1.00 0.00 92 SER A N 14
ATOM 21199 C CA . SER A 1 92 ? 13.253 1.884 16.827 1.00 0.00 92 SER A CA 14
ATOM 21200 C C . SER A 1 92 ? 14.209 0.854 17.422 1.00 0.00 92 SER A C 14
ATOM 21201 O O . SER A 1 92 ? 15.171 1.208 18.105 1.00 0.00 92 SER A O 14
ATOM 21209 N N . GLU A 1 93 ? 13.939 -0.420 17.158 1.00 0.00 93 GLU A N 14
ATOM 21210 C CA . GLU A 1 93 ? 14.777 -1.502 17.666 1.00 0.00 93 GLU A CA 14
ATOM 21211 C C . GLU A 1 93 ? 15.781 -1.954 16.610 1.00 0.00 93 GLU A C 14
ATOM 21212 O O . GLU A 1 93 ? 16.101 -3.139 16.512 1.00 0.00 93 GLU A O 14
ATOM 21224 N N . SER A 1 94 ? 16.272 -1.004 15.821 1.00 0.00 94 SER A N 14
ATOM 21225 C CA . SER A 1 94 ? 17.240 -1.305 14.772 1.00 0.00 94 SER A CA 14
ATOM 21226 C C . SER A 1 94 ? 18.105 -0.087 14.466 1.00 0.00 94 SER A C 14
ATOM 21227 O O . SER A 1 94 ? 17.672 1.053 14.638 1.00 0.00 94 SER A O 14
ATOM 21235 N N . ARG A 1 95 ? 19.329 -0.335 14.012 1.00 0.00 95 ARG A N 14
ATOM 21236 C CA . ARG A 1 95 ? 20.255 0.742 13.683 1.00 0.00 95 ARG A CA 14
ATOM 21237 C C . ARG A 1 95 ? 20.529 0.786 12.181 1.00 0.00 95 ARG A C 14
ATOM 21238 O O . ARG A 1 95 ? 19.817 0.165 11.392 1.00 0.00 95 ARG A O 14
ATOM 21259 N N . ARG A 1 96 ? 21.565 1.523 11.794 1.00 0.00 96 ARG A N 14
ATOM 21260 C CA . ARG A 1 96 ? 21.934 1.648 10.388 1.00 0.00 96 ARG A CA 14
ATOM 21261 C C . ARG A 1 96 ? 20.814 2.311 9.590 1.00 0.00 96 ARG A C 14
ATOM 21262 O O . ARG A 1 96 ? 20.307 1.745 8.620 1.00 0.00 96 ARG A O 14
ATOM 21283 N N . ALA A 1 97 ? 20.434 3.515 10.003 1.00 0.00 97 ALA A N 14
ATOM 21284 C CA . ALA A 1 97 ? 19.376 4.258 9.328 1.00 0.00 97 ALA A CA 14
ATOM 21285 C C . ALA A 1 97 ? 19.939 5.476 8.603 1.00 0.00 97 ALA A C 14
ATOM 21286 O O . ALA A 1 97 ? 19.401 5.907 7.584 1.00 0.00 97 ALA A O 14
ATOM 21293 N N . ASP A 1 98 ? 21.025 6.028 9.137 1.00 0.00 98 ASP A N 14
ATOM 21294 C CA . ASP A 1 98 ? 21.662 7.196 8.540 1.00 0.00 98 ASP A CA 14
ATOM 21295 C C . ASP A 1 98 ? 23.180 7.040 8.530 1.00 0.00 98 ASP A C 14
ATOM 21296 O O . ASP A 1 98 ? 23.839 7.231 9.551 1.00 0.00 98 ASP A O 14
ATOM 21305 N N . GLU A 1 99 ? 23.725 6.688 7.371 1.00 0.00 99 GLU A N 14
ATOM 21306 C CA . GLU A 1 99 ? 25.165 6.505 7.228 1.00 0.00 99 GLU A CA 14
ATOM 21307 C C . GLU A 1 99 ? 25.793 7.665 6.463 1.00 0.00 99 GLU A C 14
ATOM 21308 O O . GLU A 1 99 ? 26.963 7.990 6.662 1.00 0.00 99 GLU A O 14
ATOM 21320 N N . ARG A 1 100 ? 25.009 8.285 5.587 1.00 0.00 100 ARG A N 14
ATOM 21321 C CA . ARG A 1 100 ? 25.493 9.408 4.793 1.00 0.00 100 ARG A CA 14
ATOM 21322 C C . ARG A 1 100 ? 24.416 10.480 4.652 1.00 0.00 100 ARG A C 14
ATOM 21323 O O . ARG A 1 100 ? 23.255 10.175 4.375 1.00 0.00 100 ARG A O 14
ATOM 21344 N N . LEU A 1 101 ? 24.808 11.735 4.845 1.00 0.00 101 LEU A N 14
ATOM 21345 C CA . LEU A 1 101 ? 23.876 12.851 4.741 1.00 0.00 101 LEU A CA 14
ATOM 21346 C C . LEU A 1 101 ? 24.449 13.959 3.861 1.00 0.00 101 LEU A C 14
ATOM 21347 O O . LEU A 1 101 ? 25.600 14.361 4.024 1.00 0.00 101 LEU A O 14
ATOM 21357 N N . LYS A 1 102 ? 23.636 14.448 2.930 1.00 0.00 102 LYS A N 14
ATOM 21358 C CA . LYS A 1 102 ? 24.062 15.508 2.025 1.00 0.00 102 LYS A CA 14
ATOM 21359 C C . LYS A 1 102 ? 24.086 16.856 2.739 1.00 0.00 102 LYS A C 14
ATOM 21360 O O . LYS A 1 102 ? 23.754 16.949 3.922 1.00 0.00 102 LYS A O 14
ATOM 21379 N N . ASP A 1 103 ? 24.478 17.898 2.014 1.00 0.00 103 ASP A N 14
ATOM 21380 C CA . ASP A 1 103 ? 24.544 19.241 2.578 1.00 0.00 103 ASP A CA 14
ATOM 21381 C C . ASP A 1 103 ? 23.769 20.231 1.716 1.00 0.00 103 ASP A C 14
ATOM 21382 O O . ASP A 1 103 ? 22.948 20.998 2.220 1.00 0.00 103 ASP A O 14
ATOM 21391 N N . SER A 1 104 ? 24.035 20.210 0.414 1.00 0.00 104 SER A N 14
ATOM 21392 C CA . SER A 1 104 ? 23.362 21.107 -0.518 1.00 0.00 104 SER A CA 14
ATOM 21393 C C . SER A 1 104 ? 21.994 20.556 -0.912 1.00 0.00 104 SER A C 14
ATOM 21394 O O . SER A 1 104 ? 21.891 19.461 -1.465 1.00 0.00 104 SER A O 14
ATOM 21402 N N . PHE A 1 105 ? 20.947 21.322 -0.621 1.00 0.00 105 PHE A N 14
ATOM 21403 C CA . PHE A 1 105 ? 19.587 20.911 -0.944 1.00 0.00 105 PHE A CA 14
ATOM 21404 C C . PHE A 1 105 ? 18.589 22.011 -0.598 1.00 0.00 105 PHE A C 14
ATOM 21405 O O . PHE A 1 105 ? 18.731 22.695 0.416 1.00 0.00 105 PHE A O 14
ATOM 21422 N N . GLU A 1 106 ? 17.580 22.177 -1.446 1.00 0.00 106 GLU A N 14
ATOM 21423 C CA . GLU A 1 106 ? 16.558 23.195 -1.230 1.00 0.00 106 GLU A CA 14
ATOM 21424 C C . GLU A 1 106 ? 15.246 22.562 -0.778 1.00 0.00 106 GLU A C 14
ATOM 21425 O O . GLU A 1 106 ? 14.517 21.980 -1.582 1.00 0.00 106 GLU A O 14
ATOM 21437 N N . ASN A 1 107 ? 14.952 22.679 0.513 1.00 0.00 107 ASN A N 14
ATOM 21438 C CA . ASN A 1 107 ? 13.728 22.117 1.071 1.00 0.00 107 ASN A CA 14
ATOM 21439 C C . ASN A 1 107 ? 12.502 22.867 0.559 1.00 0.00 107 ASN A C 14
ATOM 21440 O O . ASN A 1 107 ? 11.548 22.251 0.088 1.00 99.99 107 ASN A O 14
ATOM 21449 N N . MET A 1 1 ? 7.861 -5.876 -7.219 1.00 0.00 1 MET A N 15
ATOM 21450 C CA . MET A 1 1 ? 6.580 -5.394 -6.636 1.00 0.00 1 MET A CA 15
ATOM 21451 C C . MET A 1 1 ? 5.473 -5.365 -7.684 1.00 0.00 1 MET A C 15
ATOM 21452 O O . MET A 1 1 ? 5.601 -4.709 -8.718 1.00 0.00 1 MET A O 15
ATOM 21468 N N . THR A 1 2 ? 4.384 -6.076 -7.411 1.00 0.00 2 THR A N 15
ATOM 21469 C CA . THR A 1 2 ? 3.257 -6.124 -8.333 1.00 0.00 2 THR A CA 15
ATOM 21470 C C . THR A 1 2 ? 1.945 -5.831 -7.613 1.00 0.00 2 THR A C 15
ATOM 21471 O O . THR A 1 2 ? 1.483 -6.620 -6.789 1.00 0.00 2 THR A O 15
ATOM 21479 N N . LEU A 1 3 ? 1.352 -4.691 -7.940 1.00 0.00 3 LEU A N 15
ATOM 21480 C CA . LEU A 1 3 ? 0.089 -4.271 -7.341 1.00 0.00 3 LEU A CA 15
ATOM 21481 C C . LEU A 1 3 ? -1.005 -5.286 -7.653 1.00 0.00 3 LEU A C 15
ATOM 21482 O O . LEU A 1 3 ? -1.266 -5.588 -8.817 1.00 0.00 3 LEU A O 15
ATOM 21492 N N . ASN A 1 4 ? -1.645 -5.815 -6.613 1.00 0.00 4 ASN A N 15
ATOM 21493 C CA . ASN A 1 4 ? -2.709 -6.792 -6.812 1.00 0.00 4 ASN A CA 15
ATOM 21494 C C . ASN A 1 4 ? -3.862 -6.577 -5.844 1.00 0.00 4 ASN A C 15
ATOM 21495 O O . ASN A 1 4 ? -3.725 -5.919 -4.807 1.00 0.00 4 ASN A O 15
ATOM 21504 N N . ILE A 1 5 ? -5.001 -7.140 -6.209 1.00 0.00 5 ILE A N 15
ATOM 21505 C CA . ILE A 1 5 ? -6.212 -7.026 -5.406 1.00 0.00 5 ILE A CA 15
ATOM 21506 C C . ILE A 1 5 ? -6.785 -8.395 -5.060 1.00 0.00 5 ILE A C 15
ATOM 21507 O O . ILE A 1 5 ? -6.304 -9.424 -5.534 1.00 0.00 5 ILE A O 15
ATOM 21515 N N . THR A 1 6 ? -7.824 -8.390 -4.232 1.00 0.00 6 THR A N 15
ATOM 21516 C CA . THR A 1 6 ? -8.484 -9.619 -3.813 1.00 0.00 6 THR A CA 15
ATOM 21517 C C . THR A 1 6 ? -9.857 -9.309 -3.231 1.00 0.00 6 THR A C 15
ATOM 21518 O O . THR A 1 6 ? -10.288 -9.930 -2.259 1.00 0.00 6 THR A O 15
ATOM 21526 N N . SER A 1 7 ? -10.537 -8.338 -3.833 1.00 0.00 7 SER A N 15
ATOM 21527 C CA . SER A 1 7 ? -11.862 -7.926 -3.382 1.00 0.00 7 SER A CA 15
ATOM 21528 C C . SER A 1 7 ? -12.786 -9.129 -3.209 1.00 0.00 7 SER A C 15
ATOM 21529 O O . SER A 1 7 ? -13.160 -9.786 -4.180 1.00 0.00 7 SER A O 15
ATOM 21537 N N . LYS A 1 8 ? -13.142 -9.415 -1.959 1.00 0.00 8 LYS A N 15
ATOM 21538 C CA . LYS A 1 8 ? -14.012 -10.544 -1.646 1.00 0.00 8 LYS A CA 15
ATOM 21539 C C . LYS A 1 8 ? -15.393 -10.400 -2.287 1.00 0.00 8 LYS A C 15
ATOM 21540 O O . LYS A 1 8 ? -15.971 -11.382 -2.753 1.00 0.00 8 LYS A O 15
ATOM 21559 N N . GLN A 1 9 ? -15.924 -9.180 -2.301 1.00 0.00 9 GLN A N 15
ATOM 21560 C CA . GLN A 1 9 ? -17.244 -8.937 -2.880 1.00 0.00 9 GLN A CA 15
ATOM 21561 C C . GLN A 1 9 ? -17.172 -7.969 -4.063 1.00 0.00 9 GLN A C 15
ATOM 21562 O O . GLN A 1 9 ? -17.014 -8.395 -5.206 1.00 0.00 9 GLN A O 15
ATOM 21574 N N . MET A 1 10 ? -17.294 -6.668 -3.793 1.00 0.00 10 MET A N 15
ATOM 21575 C CA . MET A 1 10 ? -17.248 -5.665 -4.851 1.00 0.00 10 MET A CA 15
ATOM 21576 C C . MET A 1 10 ? -15.996 -5.824 -5.702 1.00 0.00 10 MET A C 15
ATOM 21577 O O . MET A 1 10 ? -14.879 -5.634 -5.221 1.00 0.00 10 MET A O 15
ATOM 21591 N N . ASP A 1 11 ? -16.185 -6.174 -6.968 1.00 0.00 11 ASP A N 15
ATOM 21592 C CA . ASP A 1 11 ? -15.064 -6.355 -7.876 1.00 0.00 11 ASP A CA 15
ATOM 21593 C C . ASP A 1 11 ? -14.246 -5.074 -7.983 1.00 0.00 11 ASP A C 15
ATOM 21594 O O . ASP A 1 11 ? -14.546 -4.080 -7.324 1.00 0.00 11 ASP A O 15
ATOM 21603 N N . ILE A 1 12 ? -13.213 -5.099 -8.819 1.00 0.00 12 ILE A N 15
ATOM 21604 C CA . ILE A 1 12 ? -12.362 -3.929 -9.004 1.00 0.00 12 ILE A CA 15
ATOM 21605 C C . ILE A 1 12 ? -12.698 -3.212 -10.305 1.00 0.00 12 ILE A C 15
ATOM 21606 O O . ILE A 1 12 ? -13.146 -3.828 -11.272 1.00 0.00 12 ILE A O 15
ATOM 21614 N N . THR A 1 13 ? -12.477 -1.906 -10.314 1.00 0.00 13 THR A N 15
ATOM 21615 C CA . THR A 1 13 ? -12.750 -1.085 -11.484 1.00 0.00 13 THR A CA 15
ATOM 21616 C C . THR A 1 13 ? -11.691 0.006 -11.623 1.00 0.00 13 THR A C 15
ATOM 21617 O O . THR A 1 13 ? -10.864 0.190 -10.730 1.00 0.00 13 THR A O 15
ATOM 21625 N N . PRO A 1 14 ? -11.698 0.747 -12.745 1.00 0.00 14 PRO A N 15
ATOM 21626 C CA . PRO A 1 14 ? -10.730 1.820 -12.989 1.00 0.00 14 PRO A CA 15
ATOM 21627 C C . PRO A 1 14 ? -10.474 2.680 -11.754 1.00 0.00 14 PRO A C 15
ATOM 21628 O O . PRO A 1 14 ? -9.331 3.016 -11.450 1.00 0.00 14 PRO A O 15
ATOM 21639 N N . ALA A 1 15 ? -11.543 3.033 -11.046 1.00 0.00 15 ALA A N 15
ATOM 21640 C CA . ALA A 1 15 ? -11.424 3.857 -9.846 1.00 0.00 15 ALA A CA 15
ATOM 21641 C C . ALA A 1 15 ? -10.459 3.232 -8.843 1.00 0.00 15 ALA A C 15
ATOM 21642 O O . ALA A 1 15 ? -9.285 3.598 -8.795 1.00 0.00 15 ALA A O 15
ATOM 21649 N N . ILE A 1 16 ? -10.950 2.282 -8.045 1.00 0.00 16 ILE A N 15
ATOM 21650 C CA . ILE A 1 16 ? -10.109 1.615 -7.059 1.00 0.00 16 ILE A CA 15
ATOM 21651 C C . ILE A 1 16 ? -8.818 1.132 -7.699 1.00 0.00 16 ILE A C 15
ATOM 21652 O O . ILE A 1 16 ? -7.729 1.499 -7.267 1.00 0.00 16 ILE A O 15
ATOM 21660 N N . ARG A 1 17 ? -8.951 0.320 -8.748 1.00 0.00 17 ARG A N 15
ATOM 21661 C CA . ARG A 1 17 ? -7.789 -0.204 -9.467 1.00 0.00 17 ARG A CA 15
ATOM 21662 C C . ARG A 1 17 ? -6.727 0.884 -9.617 1.00 0.00 17 ARG A C 15
ATOM 21663 O O . ARG A 1 17 ? -5.588 0.732 -9.168 1.00 0.00 17 ARG A O 15
ATOM 21684 N N . GLU A 1 18 ? -7.125 1.994 -10.235 1.00 0.00 18 GLU A N 15
ATOM 21685 C CA . GLU A 1 18 ? -6.231 3.129 -10.432 1.00 0.00 18 GLU A CA 15
ATOM 21686 C C . GLU A 1 18 ? -5.765 3.673 -9.087 1.00 0.00 18 GLU A C 15
ATOM 21687 O O . GLU A 1 18 ? -4.602 4.040 -8.924 1.00 0.00 18 GLU A O 15
ATOM 21699 N N . HIS A 1 19 ? -6.678 3.702 -8.121 1.00 0.00 19 HIS A N 15
ATOM 21700 C CA . HIS A 1 19 ? -6.365 4.174 -6.782 1.00 0.00 19 HIS A CA 15
ATOM 21701 C C . HIS A 1 19 ? -5.265 3.308 -6.187 1.00 0.00 19 HIS A C 15
ATOM 21702 O O . HIS A 1 19 ? -4.149 3.767 -5.944 1.00 0.00 19 HIS A O 15
ATOM 21717 N N . LEU A 1 20 ? -5.594 2.039 -5.985 1.00 0.00 20 LEU A N 15
ATOM 21718 C CA . LEU A 1 20 ? -4.657 1.057 -5.452 1.00 0.00 20 LEU A CA 15
ATOM 21719 C C . LEU A 1 20 ? -3.324 1.119 -6.193 1.00 0.00 20 LEU A C 15
ATOM 21720 O O . LEU A 1 20 ? -2.259 1.177 -5.575 1.00 0.00 20 LEU A O 15
ATOM 21730 N N . GLU A 1 21 ? -3.393 1.123 -7.521 1.00 0.00 21 GLU A N 15
ATOM 21731 C CA . GLU A 1 21 ? -2.191 1.193 -8.343 1.00 0.00 21 GLU A CA 15
ATOM 21732 C C . GLU A 1 21 ? -1.447 2.500 -8.097 1.00 0.00 21 GLU A C 15
ATOM 21733 O O . GLU A 1 21 ? -0.248 2.498 -7.817 1.00 0.00 21 GLU A O 15
ATOM 21745 N N . GLU A 1 22 ? -2.165 3.614 -8.191 1.00 0.00 22 GLU A N 15
ATOM 21746 C CA . GLU A 1 22 ? -1.567 4.925 -7.963 1.00 0.00 22 GLU A CA 15
ATOM 21747 C C . GLU A 1 22 ? -0.937 4.984 -6.575 1.00 0.00 22 GLU A C 15
ATOM 21748 O O . GLU A 1 22 ? 0.217 5.387 -6.419 1.00 0.00 22 GLU A O 15
ATOM 21760 N N . ARG A 1 23 ? -1.704 4.566 -5.570 1.00 0.00 23 ARG A N 15
ATOM 21761 C CA . ARG A 1 23 ? -1.222 4.557 -4.195 1.00 0.00 23 ARG A CA 15
ATOM 21762 C C . ARG A 1 23 ? 0.033 3.703 -4.074 1.00 0.00 23 ARG A C 15
ATOM 21763 O O . ARG A 1 23 ? 1.020 4.117 -3.466 1.00 0.00 23 ARG A O 15
ATOM 21784 N N . LEU A 1 24 ? -0.002 2.514 -4.673 1.00 0.00 24 LEU A N 15
ATOM 21785 C CA . LEU A 1 24 ? 1.147 1.621 -4.639 1.00 0.00 24 LEU A CA 15
ATOM 21786 C C . LEU A 1 24 ? 2.338 2.278 -5.327 1.00 0.00 24 LEU A C 15
ATOM 21787 O O . LEU A 1 24 ? 3.435 2.350 -4.767 1.00 0.00 24 LEU A O 15
ATOM 21797 N N . ALA A 1 25 ? 2.106 2.776 -6.539 1.00 0.00 25 ALA A N 15
ATOM 21798 C CA . ALA A 1 25 ? 3.152 3.450 -7.297 1.00 0.00 25 ALA A CA 15
ATOM 21799 C C . ALA A 1 25 ? 3.724 4.602 -6.482 1.00 0.00 25 ALA A C 15
ATOM 21800 O O . ALA A 1 25 ? 4.918 4.896 -6.550 1.00 0.00 25 ALA A O 15
ATOM 21807 N N . LYS A 1 26 ? 2.860 5.238 -5.695 1.00 0.00 26 LYS A N 15
ATOM 21808 C CA . LYS A 1 26 ? 3.275 6.343 -4.844 1.00 0.00 26 LYS A CA 15
ATOM 21809 C C . LYS A 1 26 ? 4.054 5.813 -3.647 1.00 0.00 26 LYS A C 15
ATOM 21810 O O . LYS A 1 26 ? 4.991 6.452 -3.168 1.00 0.00 26 LYS A O 15
ATOM 21829 N N . LEU A 1 27 ? 3.664 4.629 -3.179 1.00 0.00 27 LEU A N 15
ATOM 21830 C CA . LEU A 1 27 ? 4.331 3.996 -2.048 1.00 0.00 27 LEU A CA 15
ATOM 21831 C C . LEU A 1 27 ? 5.637 3.336 -2.489 1.00 0.00 27 LEU A C 15
ATOM 21832 O O . LEU A 1 27 ? 6.438 2.911 -1.658 1.00 0.00 27 LEU A O 15
ATOM 21842 N N . GLY A 1 28 ? 5.854 3.259 -3.801 1.00 0.00 28 GLY A N 15
ATOM 21843 C CA . GLY A 1 28 ? 7.075 2.661 -4.308 1.00 0.00 28 GLY A CA 15
ATOM 21844 C C . GLY A 1 28 ? 8.296 3.482 -3.940 1.00 0.00 28 GLY A C 15
ATOM 21845 O O . GLY A 1 28 ? 9.364 2.935 -3.663 1.00 0.00 28 GLY A O 15
ATOM 21849 N N . LYS A 1 29 ? 8.129 4.802 -3.934 1.00 0.00 29 LYS A N 15
ATOM 21850 C CA . LYS A 1 29 ? 9.217 5.718 -3.594 1.00 0.00 29 LYS A CA 15
ATOM 21851 C C . LYS A 1 29 ? 9.510 5.713 -2.095 1.00 0.00 29 LYS A C 15
ATOM 21852 O O . LYS A 1 29 ? 10.473 6.331 -1.641 1.00 0.00 29 LYS A O 15
ATOM 21871 N N . TRP A 1 30 ? 8.667 5.033 -1.332 1.00 0.00 30 TRP A N 15
ATOM 21872 C CA . TRP A 1 30 ? 8.824 4.968 0.114 1.00 0.00 30 TRP A CA 15
ATOM 21873 C C . TRP A 1 30 ? 9.978 4.051 0.519 1.00 0.00 30 TRP A C 15
ATOM 21874 O O . TRP A 1 30 ? 9.774 3.063 1.225 1.00 0.00 30 TRP A O 15
ATOM 21895 N N . GLN A 1 31 ? 11.191 4.404 0.069 1.00 0.00 31 GLN A N 15
ATOM 21896 C CA . GLN A 1 31 ? 12.414 3.643 0.368 1.00 0.00 31 GLN A CA 15
ATOM 21897 C C . GLN A 1 31 ? 12.115 2.208 0.792 1.00 0.00 31 GLN A C 15
ATOM 21898 O O . GLN A 1 31 ? 12.582 1.743 1.833 1.00 0.00 31 GLN A O 15
ATOM 21910 N N . THR A 1 32 ? 11.324 1.517 -0.018 1.00 0.00 32 THR A N 15
ATOM 21911 C CA . THR A 1 32 ? 10.946 0.148 0.266 1.00 0.00 32 THR A CA 15
ATOM 21912 C C . THR A 1 32 ? 10.819 -0.642 -1.034 1.00 0.00 32 THR A C 15
ATOM 21913 O O . THR A 1 32 ? 10.739 -0.067 -2.119 1.00 0.00 32 THR A O 15
ATOM 21921 N N . GLN A 1 33 ? 10.785 -1.958 -0.909 1.00 0.00 33 GLN A N 15
ATOM 21922 C CA . GLN A 1 33 ? 10.648 -2.839 -2.055 1.00 0.00 33 GLN A CA 15
ATOM 21923 C C . GLN A 1 33 ? 9.502 -3.791 -1.807 1.00 0.00 33 GLN A C 15
ATOM 21924 O O . GLN A 1 33 ? 9.673 -4.856 -1.214 1.00 0.00 33 GLN A O 15
ATOM 21936 N N . LEU A 1 34 ? 8.330 -3.381 -2.239 1.00 0.00 34 LEU A N 15
ATOM 21937 C CA . LEU A 1 34 ? 7.131 -4.168 -2.043 1.00 0.00 34 LEU A CA 15
ATOM 21938 C C . LEU A 1 34 ? 7.298 -5.582 -2.584 1.00 0.00 34 LEU A C 15
ATOM 21939 O O . LEU A 1 34 ? 7.071 -5.842 -3.765 1.00 0.00 34 LEU A O 15
ATOM 21949 N N . ILE A 1 35 ? 7.693 -6.493 -1.702 1.00 0.00 35 ILE A N 15
ATOM 21950 C CA . ILE A 1 35 ? 7.891 -7.886 -2.070 1.00 0.00 35 ILE A CA 15
ATOM 21951 C C . ILE A 1 35 ? 6.638 -8.459 -2.735 1.00 0.00 35 ILE A C 15
ATOM 21952 O O . ILE A 1 35 ? 6.724 -9.325 -3.605 1.00 0.00 35 ILE A O 15
ATOM 21960 N N . SER A 1 36 ? 5.481 -7.957 -2.322 1.00 0.00 36 SER A N 15
ATOM 21961 C CA . SER A 1 36 ? 4.203 -8.397 -2.875 1.00 0.00 36 SER A CA 15
ATOM 21962 C C . SER A 1 36 ? 3.068 -7.558 -2.306 1.00 0.00 36 SER A C 15
ATOM 21963 O O . SER A 1 36 ? 2.564 -7.821 -1.215 1.00 0.00 36 SER A O 15
ATOM 21971 N N . PRO A 1 37 ? 2.676 -6.511 -3.044 1.00 0.00 37 PRO A N 15
ATOM 21972 C CA . PRO A 1 37 ? 1.623 -5.588 -2.633 1.00 0.00 37 PRO A CA 15
ATOM 21973 C C . PRO A 1 37 ? 0.221 -6.019 -3.056 1.00 0.00 37 PRO A C 15
ATOM 21974 O O . PRO A 1 37 ? -0.134 -5.974 -4.239 1.00 0.00 37 PRO A O 15
ATOM 21985 N N . HIS A 1 38 ? -0.579 -6.407 -2.070 1.00 0.00 38 HIS A N 15
ATOM 21986 C CA . HIS A 1 38 ? -1.954 -6.817 -2.306 1.00 0.00 38 HIS A CA 15
ATOM 21987 C C . HIS A 1 38 ? -2.901 -5.805 -1.695 1.00 0.00 38 HIS A C 15
ATOM 21988 O O . HIS A 1 38 ? -2.491 -4.934 -0.930 1.00 0.00 38 HIS A O 15
ATOM 22003 N N . PHE A 1 39 ? -4.169 -5.950 -2.013 1.00 0.00 39 PHE A N 15
ATOM 22004 C CA . PHE A 1 39 ? -5.182 -5.067 -1.466 1.00 0.00 39 PHE A CA 15
ATOM 22005 C C . PHE A 1 39 ? -6.539 -5.755 -1.392 1.00 0.00 39 PHE A C 15
ATOM 22006 O O . PHE A 1 39 ? -7.207 -5.950 -2.408 1.00 0.00 39 PHE A O 15
ATOM 22023 N N . VAL A 1 40 ? -6.948 -6.105 -0.178 1.00 0.00 40 VAL A N 15
ATOM 22024 C CA . VAL A 1 40 ? -8.224 -6.749 0.043 1.00 0.00 40 VAL A CA 15
ATOM 22025 C C . VAL A 1 40 ? -9.302 -5.691 0.260 1.00 0.00 40 VAL A C 15
ATOM 22026 O O . VAL A 1 40 ? -9.544 -5.244 1.382 1.00 0.00 40 VAL A O 15
ATOM 22033 N N . LEU A 1 41 ? -9.916 -5.277 -0.841 1.00 0.00 41 LEU A N 15
ATOM 22034 C CA . LEU A 1 41 ? -10.949 -4.246 -0.822 1.00 0.00 41 LEU A CA 15
ATOM 22035 C C . LEU A 1 41 ? -12.338 -4.844 -0.627 1.00 0.00 41 LEU A C 15
ATOM 22036 O O . LEU A 1 41 ? -12.692 -5.837 -1.261 1.00 0.00 41 LEU A O 15
ATOM 22046 N N . ASN A 1 42 ? -13.127 -4.223 0.245 1.00 0.00 42 ASN A N 15
ATOM 22047 C CA . ASN A 1 42 ? -14.485 -4.695 0.506 1.00 0.00 42 ASN A CA 15
ATOM 22048 C C . ASN A 1 42 ? -15.420 -3.563 0.920 1.00 0.00 42 ASN A C 15
ATOM 22049 O O . ASN A 1 42 ? -14.990 -2.479 1.317 1.00 0.00 42 ASN A O 15
ATOM 22058 N N . LYS A 1 43 ? -16.709 -3.845 0.819 1.00 0.00 43 LYS A N 15
ATOM 22059 C CA . LYS A 1 43 ? -17.755 -2.892 1.169 1.00 0.00 43 LYS A CA 15
ATOM 22060 C C . LYS A 1 43 ? -18.768 -3.550 2.094 1.00 0.00 43 LYS A C 15
ATOM 22061 O O . LYS A 1 43 ? -18.793 -4.773 2.234 1.00 0.00 43 LYS A O 15
ATOM 22080 N N . VAL A 1 44 ? -19.628 -2.737 2.685 1.00 0.00 44 VAL A N 15
ATOM 22081 C CA . VAL A 1 44 ? -20.671 -3.241 3.549 1.00 0.00 44 VAL A CA 15
ATOM 22082 C C . VAL A 1 44 ? -21.784 -2.209 3.735 1.00 0.00 44 VAL A C 15
ATOM 22083 O O . VAL A 1 44 ? -21.577 -1.014 3.538 1.00 0.00 44 VAL A O 15
ATOM 22090 N N . PRO A 1 45 ? -22.989 -2.658 4.115 1.00 0.00 45 PRO A N 15
ATOM 22091 C CA . PRO A 1 45 ? -24.132 -1.763 4.320 1.00 0.00 45 PRO A CA 15
ATOM 22092 C C . PRO A 1 45 ? -23.797 -0.602 5.251 1.00 0.00 45 PRO A C 15
ATOM 22093 O O . PRO A 1 45 ? -24.210 0.534 5.018 1.00 0.00 45 PRO A O 15
ATOM 22104 N N . ASN A 1 46 ? -23.053 -0.900 6.309 1.00 0.00 46 ASN A N 15
ATOM 22105 C CA . ASN A 1 46 ? -22.665 0.114 7.284 1.00 0.00 46 ASN A CA 15
ATOM 22106 C C . ASN A 1 46 ? -21.460 0.934 6.818 1.00 0.00 46 ASN A C 15
ATOM 22107 O O . ASN A 1 46 ? -20.951 1.769 7.567 1.00 0.00 46 ASN A O 15
ATOM 22116 N N . GLY A 1 47 ? -20.996 0.699 5.589 1.00 0.00 47 GLY A N 15
ATOM 22117 C CA . GLY A 1 47 ? -19.856 1.431 5.088 1.00 0.00 47 GLY A CA 15
ATOM 22118 C C . GLY A 1 47 ? -19.000 0.610 4.153 1.00 0.00 47 GLY A C 15
ATOM 22119 O O . GLY A 1 47 ? -19.475 -0.299 3.479 1.00 0.00 47 GLY A O 15
ATOM 22123 N N . PHE A 1 48 ? -17.733 0.945 4.122 1.00 0.00 48 PHE A N 15
ATOM 22124 C CA . PHE A 1 48 ? -16.767 0.264 3.281 1.00 0.00 48 PHE A CA 15
ATOM 22125 C C . PHE A 1 48 ? -15.622 -0.276 4.126 1.00 0.00 48 PHE A C 15
ATOM 22126 O O . PHE A 1 48 ? -15.042 0.458 4.931 1.00 0.00 48 PHE A O 15
ATOM 22143 N N . SER A 1 49 ? -15.281 -1.543 3.930 1.00 0.00 49 SER A N 15
ATOM 22144 C CA . SER A 1 49 ? -14.182 -2.147 4.664 1.00 0.00 49 SER A CA 15
ATOM 22145 C C . SER A 1 49 ? -13.057 -2.479 3.709 1.00 0.00 49 SER A C 15
ATOM 22146 O O . SER A 1 49 ? -13.237 -3.208 2.736 1.00 0.00 49 SER A O 15
ATOM 22154 N N . VAL A 1 50 ? -11.903 -1.925 3.992 1.00 0.00 50 VAL A N 15
ATOM 22155 C CA . VAL A 1 50 ? -10.734 -2.136 3.154 1.00 0.00 50 VAL A CA 15
ATOM 22156 C C . VAL A 1 50 ? -9.584 -2.727 3.960 1.00 0.00 50 VAL A C 15
ATOM 22157 O O . VAL A 1 50 ? -9.492 -2.513 5.167 1.00 0.00 50 VAL A O 15
ATOM 22164 N N . GLU A 1 51 ? -8.709 -3.459 3.283 1.00 0.00 51 GLU A N 15
ATOM 22165 C CA . GLU A 1 51 ? -7.554 -4.072 3.927 1.00 0.00 51 GLU A CA 15
ATOM 22166 C C . GLU A 1 51 ? -6.411 -4.201 2.929 1.00 0.00 51 GLU A C 15
ATOM 22167 O O . GLU A 1 51 ? -6.621 -4.587 1.781 1.00 0.00 51 GLU A O 15
ATOM 22179 N N . ALA A 1 52 ? -5.207 -3.864 3.366 1.00 0.00 52 ALA A N 15
ATOM 22180 C CA . ALA A 1 52 ? -4.039 -3.933 2.498 1.00 0.00 52 ALA A CA 15
ATOM 22181 C C . ALA A 1 52 ? -2.986 -4.881 3.055 1.00 0.00 52 ALA A C 15
ATOM 22182 O O . ALA A 1 52 ? -2.929 -5.125 4.260 1.00 0.00 52 ALA A O 15
ATOM 22189 N N . SER A 1 53 ? -2.151 -5.403 2.162 1.00 0.00 53 SER A N 15
ATOM 22190 C CA . SER A 1 53 ? -1.083 -6.319 2.542 1.00 0.00 53 SER A CA 15
ATOM 22191 C C . SER A 1 53 ? 0.068 -6.230 1.544 1.00 0.00 53 SER A C 15
ATOM 22192 O O . SER A 1 53 ? -0.038 -6.715 0.419 1.00 0.00 53 SER A O 15
ATOM 22200 N N . ILE A 1 54 ? 1.158 -5.593 1.958 1.00 0.00 54 ILE A N 15
ATOM 22201 C CA . ILE A 1 54 ? 2.320 -5.424 1.089 1.00 0.00 54 ILE A CA 15
ATOM 22202 C C . ILE A 1 54 ? 3.602 -5.918 1.752 1.00 0.00 54 ILE A C 15
ATOM 22203 O O . ILE A 1 54 ? 4.063 -5.347 2.737 1.00 0.00 54 ILE A O 15
ATOM 22211 N N . GLY A 1 55 ? 4.180 -6.979 1.198 1.00 0.00 55 GLY A N 15
ATOM 22212 C CA . GLY A 1 55 ? 5.399 -7.519 1.743 1.00 0.00 55 GLY A CA 15
ATOM 22213 C C . GLY A 1 55 ? 6.548 -6.555 1.651 1.00 0.00 55 GLY A C 15
ATOM 22214 O O . GLY A 1 55 ? 6.706 -5.831 0.668 1.00 0.00 55 GLY A O 15
ATOM 22218 N N . THR A 1 56 ? 7.352 -6.570 2.685 1.00 0.00 56 THR A N 15
ATOM 22219 C CA . THR A 1 56 ? 8.528 -5.714 2.768 1.00 0.00 56 THR A CA 15
ATOM 22220 C C . THR A 1 56 ? 9.680 -6.458 3.429 1.00 0.00 56 THR A C 15
ATOM 22221 O O . THR A 1 56 ? 9.477 -7.149 4.428 1.00 0.00 56 THR A O 15
ATOM 22229 N N . PRO A 1 57 ? 10.913 -6.313 2.919 1.00 0.00 57 PRO A N 15
ATOM 22230 C CA . PRO A 1 57 ? 12.070 -6.967 3.524 1.00 0.00 57 PRO A CA 15
ATOM 22231 C C . PRO A 1 57 ? 12.192 -6.630 5.009 1.00 0.00 57 PRO A C 15
ATOM 22232 O O . PRO A 1 57 ? 12.931 -7.286 5.744 1.00 0.00 57 PRO A O 15
ATOM 22243 N N . LEU A 1 58 ? 11.466 -5.596 5.446 1.00 0.00 58 LEU A N 15
ATOM 22244 C CA . LEU A 1 58 ? 11.506 -5.174 6.841 1.00 0.00 58 LEU A CA 15
ATOM 22245 C C . LEU A 1 58 ? 10.320 -5.746 7.615 1.00 0.00 58 LEU A C 15
ATOM 22246 O O . LEU A 1 58 ? 10.373 -5.891 8.836 1.00 0.00 58 LEU A O 15
ATOM 22256 N N . GLY A 1 59 ? 9.253 -6.074 6.892 1.00 0.00 59 GLY A N 15
ATOM 22257 C CA . GLY A 1 59 ? 8.068 -6.631 7.514 1.00 0.00 59 GLY A CA 15
ATOM 22258 C C . GLY A 1 59 ? 6.846 -6.529 6.622 1.00 0.00 59 GLY A C 15
ATOM 22259 O O . GLY A 1 59 ? 6.565 -5.470 6.064 1.00 0.00 59 GLY A O 15
ATOM 22263 N N . ASN A 1 60 ? 6.119 -7.633 6.486 1.00 0.00 60 ASN A N 15
ATOM 22264 C CA . ASN A 1 60 ? 4.921 -7.661 5.656 1.00 0.00 60 ASN A CA 15
ATOM 22265 C C . ASN A 1 60 ? 3.936 -6.582 6.088 1.00 0.00 60 ASN A C 15
ATOM 22266 O O . ASN A 1 60 ? 3.352 -6.661 7.169 1.00 0.00 60 ASN A O 15
ATOM 22275 N N . LEU A 1 61 ? 3.743 -5.581 5.240 1.00 0.00 61 LEU A N 15
ATOM 22276 C CA . LEU A 1 61 ? 2.814 -4.503 5.549 1.00 0.00 61 LEU A CA 15
ATOM 22277 C C . LEU A 1 61 ? 1.382 -5.007 5.473 1.00 0.00 61 LEU A C 15
ATOM 22278 O O . LEU A 1 61 ? 1.033 -5.771 4.576 1.00 0.00 61 LEU A O 15
ATOM 22288 N N . LEU A 1 62 ? 0.557 -4.560 6.406 1.00 0.00 62 LEU A N 15
ATOM 22289 C CA . LEU A 1 62 ? -0.842 -4.946 6.440 1.00 0.00 62 LEU A CA 15
ATOM 22290 C C . LEU A 1 62 ? -1.673 -3.826 7.041 1.00 0.00 62 LEU A C 15
ATOM 22291 O O . LEU A 1 62 ? -1.185 -3.046 7.854 1.00 0.00 62 LEU A O 15
ATOM 22301 N N . ALA A 1 63 ? -2.926 -3.752 6.634 1.00 0.00 63 ALA A N 15
ATOM 22302 C CA . ALA A 1 63 ? -3.825 -2.722 7.135 1.00 0.00 63 ALA A CA 15
ATOM 22303 C C . ALA A 1 63 ? -5.277 -3.093 6.878 1.00 0.00 63 ALA A C 15
ATOM 22304 O O . ALA A 1 63 ? -5.571 -3.973 6.070 1.00 0.00 63 ALA A O 15
ATOM 22311 N N . SER A 1 64 ? -6.183 -2.414 7.571 1.00 0.00 64 SER A N 15
ATOM 22312 C CA . SER A 1 64 ? -7.609 -2.671 7.419 1.00 0.00 64 SER A CA 15
ATOM 22313 C C . SER A 1 64 ? -8.430 -1.609 8.142 1.00 0.00 64 SER A C 15
ATOM 22314 O O . SER A 1 64 ? -8.094 -1.207 9.256 1.00 0.00 64 SER A O 15
ATOM 22322 N N . ALA A 1 65 ? -9.504 -1.152 7.504 1.00 0.00 65 ALA A N 15
ATOM 22323 C CA . ALA A 1 65 ? -10.360 -0.133 8.100 1.00 0.00 65 ALA A CA 15
ATOM 22324 C C . ALA A 1 65 ? -11.775 -0.180 7.531 1.00 0.00 65 ALA A C 15
ATOM 22325 O O . ALA A 1 65 ? -11.998 -0.662 6.419 1.00 0.00 65 ALA A O 15
ATOM 22332 N N . THR A 1 66 ? -12.725 0.333 8.309 1.00 0.00 66 THR A N 15
ATOM 22333 C CA . THR A 1 66 ? -14.127 0.367 7.903 1.00 0.00 66 THR A CA 15
ATOM 22334 C C . THR A 1 66 ? -14.691 1.773 8.074 1.00 0.00 66 THR A C 15
ATOM 22335 O O . THR A 1 66 ? -14.541 2.382 9.133 1.00 0.00 66 THR A O 15
ATOM 22343 N N . SER A 1 67 ? -15.338 2.293 7.034 1.00 0.00 67 SER A N 15
ATOM 22344 C CA . SER A 1 67 ? -15.910 3.630 7.102 1.00 0.00 67 SER A CA 15
ATOM 22345 C C . SER A 1 67 ? -16.890 3.868 5.963 1.00 0.00 67 SER A C 15
ATOM 22346 O O . SER A 1 67 ? -16.891 3.144 4.970 1.00 0.00 67 SER A O 15
ATOM 22354 N N . ASP A 1 68 ? -17.709 4.901 6.106 1.00 0.00 68 ASP A N 15
ATOM 22355 C CA . ASP A 1 68 ? -18.683 5.246 5.080 1.00 0.00 68 ASP A CA 15
ATOM 22356 C C . ASP A 1 68 ? -18.033 6.055 3.960 1.00 0.00 68 ASP A C 15
ATOM 22357 O O . ASP A 1 68 ? -18.713 6.513 3.041 1.00 0.00 68 ASP A O 15
ATOM 22366 N N . ASP A 1 69 ? -16.713 6.233 4.037 1.00 0.00 69 ASP A N 15
ATOM 22367 C CA . ASP A 1 69 ? -15.988 6.988 3.026 1.00 0.00 69 ASP A CA 15
ATOM 22368 C C . ASP A 1 69 ? -14.962 6.107 2.316 1.00 0.00 69 ASP A C 15
ATOM 22369 O O . ASP A 1 69 ? -13.854 5.898 2.805 1.00 0.00 69 ASP A O 15
ATOM 22378 N N . MET A 1 70 ? -15.361 5.591 1.161 1.00 0.00 70 MET A N 15
ATOM 22379 C CA . MET A 1 70 ? -14.528 4.716 0.342 1.00 0.00 70 MET A CA 15
ATOM 22380 C C . MET A 1 70 ? -13.054 5.136 0.310 1.00 0.00 70 MET A C 15
ATOM 22381 O O . MET A 1 70 ? -12.184 4.445 0.858 1.00 0.00 70 MET A O 15
ATOM 22395 N N . TYR A 1 71 ? -12.772 6.248 -0.357 1.00 0.00 71 TYR A N 15
ATOM 22396 C CA . TYR A 1 71 ? -11.401 6.721 -0.488 1.00 0.00 71 TYR A CA 15
ATOM 22397 C C . TYR A 1 71 ? -10.805 7.111 0.849 1.00 0.00 71 TYR A C 15
ATOM 22398 O O . TYR A 1 71 ? -9.590 7.081 1.006 1.00 0.00 71 TYR A O 15
ATOM 22416 N N . LYS A 1 72 ? -11.651 7.425 1.823 1.00 0.00 72 LYS A N 15
ATOM 22417 C CA . LYS A 1 72 ? -11.163 7.755 3.152 1.00 0.00 72 LYS A CA 15
ATOM 22418 C C . LYS A 1 72 ? -10.732 6.470 3.845 1.00 0.00 72 LYS A C 15
ATOM 22419 O O . LYS A 1 72 ? -9.720 6.430 4.539 1.00 0.00 72 LYS A O 15
ATOM 22438 N N . ALA A 1 73 ? -11.498 5.399 3.612 1.00 0.00 73 ALA A N 15
ATOM 22439 C CA . ALA A 1 73 ? -11.171 4.097 4.169 1.00 0.00 73 ALA A CA 15
ATOM 22440 C C . ALA A 1 73 ? -9.835 3.683 3.594 1.00 0.00 73 ALA A C 15
ATOM 22441 O O . ALA A 1 73 ? -8.903 3.322 4.318 1.00 0.00 73 ALA A O 15
ATOM 22448 N N . ILE A 1 74 ? -9.729 3.826 2.275 1.00 0.00 74 ILE A N 15
ATOM 22449 C CA . ILE A 1 74 ? -8.483 3.557 1.582 1.00 0.00 74 ILE A CA 15
ATOM 22450 C C . ILE A 1 74 ? -7.457 4.551 2.107 1.00 0.00 74 ILE A C 15
ATOM 22451 O O . ILE A 1 74 ? -6.286 4.229 2.318 1.00 0.00 74 ILE A O 15
ATOM 22459 N N . ASN A 1 75 ? -7.954 5.760 2.361 1.00 0.00 75 ASN A N 15
ATOM 22460 C CA . ASN A 1 75 ? -7.171 6.841 2.914 1.00 0.00 75 ASN A CA 15
ATOM 22461 C C . ASN A 1 75 ? -6.582 6.407 4.250 1.00 0.00 75 ASN A C 15
ATOM 22462 O O . ASN A 1 75 ? -5.420 6.677 4.554 1.00 0.00 75 ASN A O 15
ATOM 22471 N N . GLU A 1 76 ? -7.400 5.707 5.027 1.00 0.00 76 GLU A N 15
ATOM 22472 C CA . GLU A 1 76 ? -6.986 5.192 6.324 1.00 0.00 76 GLU A CA 15
ATOM 22473 C C . GLU A 1 76 ? -5.973 4.063 6.142 1.00 0.00 76 GLU A C 15
ATOM 22474 O O . GLU A 1 76 ? -4.866 4.111 6.687 1.00 0.00 76 GLU A O 15
ATOM 22486 N N . VAL A 1 77 ? -6.352 3.049 5.357 1.00 0.00 77 VAL A N 15
ATOM 22487 C CA . VAL A 1 77 ? -5.469 1.917 5.090 1.00 0.00 77 VAL A CA 15
ATOM 22488 C C . VAL A 1 77 ? -4.097 2.407 4.671 1.00 0.00 77 VAL A C 15
ATOM 22489 O O . VAL A 1 77 ? -3.080 2.004 5.234 1.00 0.00 77 VAL A O 15
ATOM 22496 N N . GLU A 1 78 ? -4.080 3.291 3.679 1.00 0.00 78 GLU A N 15
ATOM 22497 C CA . GLU A 1 78 ? -2.831 3.846 3.190 1.00 0.00 78 GLU A CA 15
ATOM 22498 C C . GLU A 1 78 ? -2.073 4.508 4.332 1.00 0.00 78 GLU A C 15
ATOM 22499 O O . GLU A 1 78 ? -0.842 4.517 4.355 1.00 0.00 78 GLU A O 15
ATOM 22511 N N . GLU A 1 79 ? -2.822 5.046 5.290 1.00 0.00 79 GLU A N 15
ATOM 22512 C CA . GLU A 1 79 ? -2.227 5.689 6.449 1.00 0.00 79 GLU A CA 15
ATOM 22513 C C . GLU A 1 79 ? -1.571 4.642 7.337 1.00 0.00 79 GLU A C 15
ATOM 22514 O O . GLU A 1 79 ? -0.446 4.825 7.805 1.00 0.00 79 GLU A O 15
ATOM 22526 N N . LYS A 1 80 ? -2.272 3.529 7.549 1.00 0.00 80 LYS A N 15
ATOM 22527 C CA . LYS A 1 80 ? -1.737 2.445 8.362 1.00 0.00 80 LYS A CA 15
ATOM 22528 C C . LYS A 1 80 ? -0.571 1.784 7.637 1.00 0.00 80 LYS A C 15
ATOM 22529 O O . LYS A 1 80 ? 0.446 1.444 8.244 1.00 0.00 80 LYS A O 15
ATOM 22548 N N . LEU A 1 81 ? -0.726 1.619 6.325 1.00 0.00 81 LEU A N 15
ATOM 22549 C CA . LEU A 1 81 ? 0.314 1.012 5.502 1.00 0.00 81 LEU A CA 15
ATOM 22550 C C . LEU A 1 81 ? 1.550 1.910 5.458 1.00 0.00 81 LEU A C 15
ATOM 22551 O O . LEU A 1 81 ? 2.675 1.436 5.622 1.00 0.00 81 LEU A O 15
ATOM 22561 N N . GLU A 1 82 ? 1.339 3.212 5.258 1.00 0.00 82 GLU A N 15
ATOM 22562 C CA . GLU A 1 82 ? 2.449 4.158 5.220 1.00 0.00 82 GLU A CA 15
ATOM 22563 C C . GLU A 1 82 ? 3.082 4.272 6.600 1.00 0.00 82 GLU A C 15
ATOM 22564 O O . GLU A 1 82 ? 4.296 4.125 6.756 1.00 0.00 82 GLU A O 15
ATOM 22576 N N . ARG A 1 83 ? 2.247 4.512 7.607 1.00 0.00 83 ARG A N 15
ATOM 22577 C CA . ARG A 1 83 ? 2.725 4.616 8.979 1.00 0.00 83 ARG A CA 15
ATOM 22578 C C . ARG A 1 83 ? 3.528 3.371 9.333 1.00 0.00 83 ARG A C 15
ATOM 22579 O O . ARG A 1 83 ? 4.645 3.456 9.852 1.00 0.00 83 ARG A O 15
ATOM 22600 N N . GLN A 1 84 ? 2.959 2.210 9.013 1.00 0.00 84 GLN A N 15
ATOM 22601 C CA . GLN A 1 84 ? 3.630 0.946 9.264 1.00 0.00 84 GLN A CA 15
ATOM 22602 C C . GLN A 1 84 ? 4.930 0.897 8.470 1.00 0.00 84 GLN A C 15
ATOM 22603 O O . GLN A 1 84 ? 5.954 0.412 8.957 1.00 0.00 84 GLN A O 15
ATOM 22615 N N . LEU A 1 85 ? 4.892 1.448 7.253 1.00 0.00 85 LEU A N 15
ATOM 22616 C CA . LEU A 1 85 ? 6.081 1.509 6.409 1.00 0.00 85 LEU A CA 15
ATOM 22617 C C . LEU A 1 85 ? 7.177 2.249 7.168 1.00 0.00 85 LEU A C 15
ATOM 22618 O O . LEU A 1 85 ? 8.299 1.749 7.343 1.00 0.00 85 LEU A O 15
ATOM 22628 N N . ASN A 1 86 ? 6.818 3.438 7.656 1.00 0.00 86 ASN A N 15
ATOM 22629 C CA . ASN A 1 86 ? 7.734 4.250 8.441 1.00 0.00 86 ASN A CA 15
ATOM 22630 C C . ASN A 1 86 ? 8.198 3.454 9.651 1.00 0.00 86 ASN A C 15
ATOM 22631 O O . ASN A 1 86 ? 9.345 3.569 10.083 1.00 0.00 86 ASN A O 15
ATOM 22640 N N . LYS A 1 87 ? 7.301 2.618 10.173 1.00 0.00 87 LYS A N 15
ATOM 22641 C CA . LYS A 1 87 ? 7.626 1.770 11.310 1.00 0.00 87 LYS A CA 15
ATOM 22642 C C . LYS A 1 87 ? 8.750 0.823 10.927 1.00 0.00 87 LYS A C 15
ATOM 22643 O O . LYS A 1 87 ? 9.773 0.743 11.607 1.00 0.00 87 LYS A O 15
ATOM 22662 N N . LEU A 1 88 ? 8.555 0.116 9.816 1.00 0.00 88 LEU A N 15
ATOM 22663 C CA . LEU A 1 88 ? 9.561 -0.817 9.326 1.00 0.00 88 LEU A CA 15
ATOM 22664 C C . LEU A 1 88 ? 10.905 -0.111 9.214 1.00 0.00 88 LEU A C 15
ATOM 22665 O O . LEU A 1 88 ? 11.907 -0.565 9.766 1.00 0.00 88 LEU A O 15
ATOM 22675 N N . GLN A 1 89 ? 10.915 1.015 8.500 1.00 0.00 89 GLN A N 15
ATOM 22676 C CA . GLN A 1 89 ? 12.141 1.787 8.329 1.00 0.00 89 GLN A CA 15
ATOM 22677 C C . GLN A 1 89 ? 12.633 2.313 9.674 1.00 0.00 89 GLN A C 15
ATOM 22678 O O . GLN A 1 89 ? 13.831 2.510 9.876 1.00 0.00 89 GLN A O 15
ATOM 22690 N N . HIS A 1 90 ? 11.696 2.532 10.590 1.00 0.00 90 HIS A N 15
ATOM 22691 C CA . HIS A 1 90 ? 12.021 3.029 11.922 1.00 0.00 90 HIS A CA 15
ATOM 22692 C C . HIS A 1 90 ? 12.691 1.948 12.755 1.00 0.00 90 HIS A C 15
ATOM 22693 O O . HIS A 1 90 ? 13.849 2.073 13.150 1.00 0.00 90 HIS A O 15
ATOM 22708 N N . LYS A 1 91 ? 11.935 0.891 13.024 1.00 0.00 91 LYS A N 15
ATOM 22709 C CA . LYS A 1 91 ? 12.407 -0.232 13.819 1.00 0.00 91 LYS A CA 15
ATOM 22710 C C . LYS A 1 91 ? 13.146 0.236 15.071 1.00 0.00 91 LYS A C 15
ATOM 22711 O O . LYS A 1 91 ? 14.229 -0.256 15.389 1.00 0.00 91 LYS A O 15
ATOM 22730 N N . SER A 1 92 ? 12.545 1.186 15.781 1.00 0.00 92 SER A N 15
ATOM 22731 C CA . SER A 1 92 ? 13.135 1.720 17.001 1.00 0.00 92 SER A CA 15
ATOM 22732 C C . SER A 1 92 ? 12.189 1.533 18.184 1.00 0.00 92 SER A C 15
ATOM 22733 O O . SER A 1 92 ? 11.206 0.797 18.092 1.00 0.00 92 SER A O 15
ATOM 22741 N N . GLU A 1 93 ? 12.489 2.202 19.292 1.00 0.00 93 GLU A N 15
ATOM 22742 C CA . GLU A 1 93 ? 11.661 2.107 20.489 1.00 0.00 93 GLU A CA 15
ATOM 22743 C C . GLU A 1 93 ? 10.682 3.274 20.566 1.00 0.00 93 GLU A C 15
ATOM 22744 O O . GLU A 1 93 ? 10.448 3.832 21.638 1.00 0.00 93 GLU A O 15
ATOM 22756 N N . SER A 1 94 ? 10.113 3.639 19.421 1.00 0.00 94 SER A N 15
ATOM 22757 C CA . SER A 1 94 ? 9.160 4.741 19.359 1.00 0.00 94 SER A CA 15
ATOM 22758 C C . SER A 1 94 ? 9.797 6.041 19.842 1.00 0.00 94 SER A C 15
ATOM 22759 O O . SER A 1 94 ? 9.106 6.943 20.316 1.00 0.00 94 SER A O 15
ATOM 22767 N N . ARG A 1 95 ? 11.119 6.130 19.721 1.00 0.00 95 ARG A N 15
ATOM 22768 C CA . ARG A 1 95 ? 11.848 7.318 20.145 1.00 0.00 95 ARG A CA 15
ATOM 22769 C C . ARG A 1 95 ? 13.006 7.609 19.198 1.00 0.00 95 ARG A C 15
ATOM 22770 O O . ARG A 1 95 ? 12.977 8.583 18.446 1.00 0.00 95 ARG A O 15
ATOM 22791 N N . ARG A 1 96 ? 14.027 6.757 19.239 1.00 0.00 96 ARG A N 15
ATOM 22792 C CA . ARG A 1 96 ? 15.196 6.919 18.383 1.00 0.00 96 ARG A CA 15
ATOM 22793 C C . ARG A 1 96 ? 15.845 8.284 18.598 1.00 0.00 96 ARG A C 15
ATOM 22794 O O . ARG A 1 96 ? 15.359 9.097 19.384 1.00 0.00 96 ARG A O 15
ATOM 22815 N N . ALA A 1 97 ? 16.946 8.528 17.894 1.00 0.00 97 ALA A N 15
ATOM 22816 C CA . ALA A 1 97 ? 17.661 9.792 18.007 1.00 0.00 97 ALA A CA 15
ATOM 22817 C C . ALA A 1 97 ? 18.367 10.141 16.701 1.00 0.00 97 ALA A C 15
ATOM 22818 O O . ALA A 1 97 ? 19.246 9.411 16.245 1.00 0.00 97 ALA A O 15
ATOM 22825 N N . ASP A 1 98 ? 17.978 11.264 16.106 1.00 0.00 98 ASP A N 15
ATOM 22826 C CA . ASP A 1 98 ? 18.574 11.710 14.853 1.00 0.00 98 ASP A CA 15
ATOM 22827 C C . ASP A 1 98 ? 19.648 12.764 15.104 1.00 0.00 98 ASP A C 15
ATOM 22828 O O . ASP A 1 98 ? 19.915 13.608 14.249 1.00 0.00 98 ASP A O 15
ATOM 22837 N N . GLU A 1 99 ? 20.263 12.710 16.282 1.00 0.00 99 GLU A N 15
ATOM 22838 C CA . GLU A 1 99 ? 21.310 13.660 16.645 1.00 0.00 99 GLU A CA 15
ATOM 22839 C C . GLU A 1 99 ? 20.755 15.078 16.730 1.00 0.00 99 GLU A C 15
ATOM 22840 O O . GLU A 1 99 ? 21.465 16.049 16.472 1.00 0.00 99 GLU A O 15
ATOM 22852 N N . ARG A 1 100 ? 19.482 15.191 17.097 1.00 0.00 100 ARG A N 15
ATOM 22853 C CA . ARG A 1 100 ? 18.832 16.492 17.220 1.00 0.00 100 ARG A CA 15
ATOM 22854 C C . ARG A 1 100 ? 17.390 16.337 17.689 1.00 0.00 100 ARG A C 15
ATOM 22855 O O . ARG A 1 100 ? 16.660 15.467 17.214 1.00 0.00 100 ARG A O 15
ATOM 22876 N N . LEU A 1 101 ? 16.984 17.189 18.625 1.00 0.00 101 LEU A N 15
ATOM 22877 C CA . LEU A 1 101 ? 15.627 17.148 19.160 1.00 0.00 101 LEU A CA 15
ATOM 22878 C C . LEU A 1 101 ? 15.195 18.525 19.652 1.00 0.00 101 LEU A C 15
ATOM 22879 O O . LEU A 1 101 ? 14.353 19.179 19.038 1.00 0.00 101 LEU A O 15
ATOM 22889 N N . LYS A 1 102 ? 15.780 18.961 20.764 1.00 0.00 102 LYS A N 15
ATOM 22890 C CA . LYS A 1 102 ? 15.455 20.263 21.338 1.00 0.00 102 LYS A CA 15
ATOM 22891 C C . LYS A 1 102 ? 16.588 20.760 22.231 1.00 0.00 102 LYS A C 15
ATOM 22892 O O . LYS A 1 102 ? 17.046 21.894 22.095 1.00 0.00 102 LYS A O 15
ATOM 22911 N N . ASP A 1 103 ? 17.036 19.904 23.144 1.00 0.00 103 ASP A N 15
ATOM 22912 C CA . ASP A 1 103 ? 18.114 20.257 24.060 1.00 0.00 103 ASP A CA 15
ATOM 22913 C C . ASP A 1 103 ? 17.727 21.451 24.924 1.00 0.00 103 ASP A C 15
ATOM 22914 O O . ASP A 1 103 ? 17.952 22.602 24.549 1.00 0.00 103 ASP A O 15
ATOM 22923 N N . SER A 1 104 ? 17.141 21.170 26.084 1.00 0.00 104 SER A N 15
ATOM 22924 C CA . SER A 1 104 ? 16.721 22.222 27.004 1.00 0.00 104 SER A CA 15
ATOM 22925 C C . SER A 1 104 ? 17.590 22.228 28.258 1.00 0.00 104 SER A C 15
ATOM 22926 O O . SER A 1 104 ? 17.803 23.274 28.871 1.00 0.00 104 SER A O 15
ATOM 22934 N N . PHE A 1 105 ? 18.086 21.054 28.634 1.00 0.00 105 PHE A N 15
ATOM 22935 C CA . PHE A 1 105 ? 18.930 20.925 29.817 1.00 0.00 105 PHE A CA 15
ATOM 22936 C C . PHE A 1 105 ? 18.174 21.331 31.080 1.00 0.00 105 PHE A C 15
ATOM 22937 O O . PHE A 1 105 ? 18.782 21.669 32.095 1.00 0.00 105 PHE A O 15
ATOM 22954 N N . GLU A 1 106 ? 16.845 21.294 31.012 1.00 0.00 106 GLU A N 15
ATOM 22955 C CA . GLU A 1 106 ? 16.009 21.658 32.152 1.00 0.00 106 GLU A CA 15
ATOM 22956 C C . GLU A 1 106 ? 14.529 21.581 31.787 1.00 0.00 106 GLU A C 15
ATOM 22957 O O . GLU A 1 106 ? 14.174 21.214 30.667 1.00 0.00 106 GLU A O 15
ATOM 22969 N N . ASN A 1 107 ? 13.672 21.932 32.739 1.00 0.00 107 ASN A N 15
ATOM 22970 C CA . ASN A 1 107 ? 12.230 21.905 32.517 1.00 0.00 107 ASN A CA 15
ATOM 22971 C C . ASN A 1 107 ? 11.648 23.315 32.545 1.00 0.00 107 ASN A C 15
ATOM 22972 O O . ASN A 1 107 ? 10.911 23.701 31.641 1.00 99.99 107 ASN A O 15
ATOM 22981 N N . MET A 1 1 ? 5.809 -5.033 -9.030 1.00 0.00 1 MET A N 16
ATOM 22982 C CA . MET A 1 1 ? 4.713 -5.299 -8.062 1.00 0.00 1 MET A CA 16
ATOM 22983 C C . MET A 1 1 ? 3.347 -5.204 -8.739 1.00 0.00 1 MET A C 16
ATOM 22984 O O . MET A 1 1 ? 2.693 -6.218 -8.983 1.00 0.00 1 MET A O 16
ATOM 23000 N N . THR A 1 2 ? 2.927 -3.977 -9.047 1.00 0.00 2 THR A N 16
ATOM 23001 C CA . THR A 1 2 ? 1.643 -3.733 -9.709 1.00 0.00 2 THR A CA 16
ATOM 23002 C C . THR A 1 2 ? 0.466 -3.823 -8.739 1.00 0.00 2 THR A C 16
ATOM 23003 O O . THR A 1 2 ? -0.672 -3.549 -9.114 1.00 0.00 2 THR A O 16
ATOM 23011 N N . LEU A 1 3 ? 0.748 -4.191 -7.496 1.00 0.00 3 LEU A N 16
ATOM 23012 C CA . LEU A 1 3 ? -0.285 -4.304 -6.464 1.00 0.00 3 LEU A CA 16
ATOM 23013 C C . LEU A 1 3 ? -1.472 -5.144 -6.928 1.00 0.00 3 LEU A C 16
ATOM 23014 O O . LEU A 1 3 ? -2.222 -4.744 -7.818 1.00 0.00 3 LEU A O 16
ATOM 23024 N N . ASN A 1 4 ? -1.649 -6.303 -6.304 1.00 0.00 4 ASN A N 16
ATOM 23025 C CA . ASN A 1 4 ? -2.759 -7.187 -6.645 1.00 0.00 4 ASN A CA 16
ATOM 23026 C C . ASN A 1 4 ? -3.968 -6.895 -5.760 1.00 0.00 4 ASN A C 16
ATOM 23027 O O . ASN A 1 4 ? -3.826 -6.407 -4.637 1.00 0.00 4 ASN A O 16
ATOM 23036 N N . ILE A 1 5 ? -5.156 -7.187 -6.276 1.00 0.00 5 ILE A N 16
ATOM 23037 C CA . ILE A 1 5 ? -6.390 -6.945 -5.537 1.00 0.00 5 ILE A CA 16
ATOM 23038 C C . ILE A 1 5 ? -7.249 -8.202 -5.469 1.00 0.00 5 ILE A C 16
ATOM 23039 O O . ILE A 1 5 ? -7.316 -8.974 -6.425 1.00 0.00 5 ILE A O 16
ATOM 23047 N N . THR A 1 6 ? -7.911 -8.395 -4.334 1.00 0.00 6 THR A N 16
ATOM 23048 C CA . THR A 1 6 ? -8.776 -9.553 -4.137 1.00 0.00 6 THR A CA 16
ATOM 23049 C C . THR A 1 6 ? -10.242 -9.136 -4.153 1.00 0.00 6 THR A C 16
ATOM 23050 O O . THR A 1 6 ? -10.989 -9.487 -5.065 1.00 0.00 6 THR A O 16
ATOM 23058 N N . SER A 1 7 ? -10.643 -8.377 -3.137 1.00 0.00 7 SER A N 16
ATOM 23059 C CA . SER A 1 7 ? -12.017 -7.898 -3.024 1.00 0.00 7 SER A CA 16
ATOM 23060 C C . SER A 1 7 ? -13.018 -9.046 -3.154 1.00 0.00 7 SER A C 16
ATOM 23061 O O . SER A 1 7 ? -13.311 -9.508 -4.257 1.00 0.00 7 SER A O 16
ATOM 23069 N N . LYS A 1 8 ? -13.529 -9.505 -2.015 1.00 0.00 8 LYS A N 16
ATOM 23070 C CA . LYS A 1 8 ? -14.486 -10.608 -1.987 1.00 0.00 8 LYS A CA 16
ATOM 23071 C C . LYS A 1 8 ? -15.803 -10.250 -2.678 1.00 0.00 8 LYS A C 16
ATOM 23072 O O . LYS A 1 8 ? -16.355 -11.057 -3.426 1.00 0.00 8 LYS A O 16
ATOM 23091 N N . GLN A 1 9 ? -16.311 -9.049 -2.417 1.00 0.00 9 GLN A N 16
ATOM 23092 C CA . GLN A 1 9 ? -17.572 -8.614 -3.012 1.00 0.00 9 GLN A CA 16
ATOM 23093 C C . GLN A 1 9 ? -17.338 -7.638 -4.167 1.00 0.00 9 GLN A C 16
ATOM 23094 O O . GLN A 1 9 ? -17.134 -8.060 -5.305 1.00 0.00 9 GLN A O 16
ATOM 23106 N N . MET A 1 10 ? -17.373 -6.336 -3.880 1.00 0.00 10 MET A N 16
ATOM 23107 C CA . MET A 1 10 ? -17.168 -5.329 -4.916 1.00 0.00 10 MET A CA 16
ATOM 23108 C C . MET A 1 10 ? -15.890 -5.606 -5.696 1.00 0.00 10 MET A C 16
ATOM 23109 O O . MET A 1 10 ? -14.785 -5.401 -5.194 1.00 0.00 10 MET A O 16
ATOM 23123 N N . ASP A 1 11 ? -16.049 -6.082 -6.924 1.00 0.00 11 ASP A N 16
ATOM 23124 C CA . ASP A 1 11 ? -14.908 -6.399 -7.770 1.00 0.00 11 ASP A CA 16
ATOM 23125 C C . ASP A 1 11 ? -14.016 -5.179 -7.972 1.00 0.00 11 ASP A C 16
ATOM 23126 O O . ASP A 1 11 ? -14.198 -4.150 -7.323 1.00 0.00 11 ASP A O 16
ATOM 23135 N N . ILE A 1 12 ? -13.051 -5.303 -8.878 1.00 0.00 12 ILE A N 16
ATOM 23136 C CA . ILE A 1 12 ? -12.132 -4.206 -9.163 1.00 0.00 12 ILE A CA 16
ATOM 23137 C C . ILE A 1 12 ? -12.504 -3.506 -10.463 1.00 0.00 12 ILE A C 16
ATOM 23138 O O . ILE A 1 12 ? -12.999 -4.128 -11.403 1.00 0.00 12 ILE A O 16
ATOM 23146 N N . THR A 1 13 ? -12.256 -2.206 -10.502 1.00 0.00 13 THR A N 16
ATOM 23147 C CA . THR A 1 13 ? -12.548 -1.393 -11.670 1.00 0.00 13 THR A CA 16
ATOM 23148 C C . THR A 1 13 ? -11.486 -0.305 -11.828 1.00 0.00 13 THR A C 16
ATOM 23149 O O . THR A 1 13 ? -10.631 -0.142 -10.959 1.00 0.00 13 THR A O 16
ATOM 23157 N N . PRO A 1 14 ? -11.521 0.455 -12.937 1.00 0.00 14 PRO A N 16
ATOM 23158 C CA . PRO A 1 14 ? -10.552 1.525 -13.193 1.00 0.00 14 PRO A CA 16
ATOM 23159 C C . PRO A 1 14 ? -10.234 2.348 -11.947 1.00 0.00 14 PRO A C 16
ATOM 23160 O O . PRO A 1 14 ? -9.069 2.592 -11.635 1.00 0.00 14 PRO A O 16
ATOM 23171 N N . ALA A 1 15 ? -11.276 2.772 -11.235 1.00 0.00 15 ALA A N 16
ATOM 23172 C CA . ALA A 1 15 ? -11.100 3.564 -10.022 1.00 0.00 15 ALA A CA 16
ATOM 23173 C C . ALA A 1 15 ? -10.198 2.841 -9.028 1.00 0.00 15 ALA A C 16
ATOM 23174 O O . ALA A 1 15 ? -9.031 3.194 -8.867 1.00 0.00 15 ALA A O 16
ATOM 23181 N N . ILE A 1 16 ? -10.743 1.817 -8.372 1.00 0.00 16 ILE A N 16
ATOM 23182 C CA . ILE A 1 16 ? -9.978 1.033 -7.405 1.00 0.00 16 ILE A CA 16
ATOM 23183 C C . ILE A 1 16 ? -8.617 0.654 -7.985 1.00 0.00 16 ILE A C 16
ATOM 23184 O O . ILE A 1 16 ? -7.580 1.078 -7.479 1.00 0.00 16 ILE A O 16
ATOM 23192 N N . ARG A 1 17 ? -8.633 -0.134 -9.060 1.00 0.00 17 ARG A N 16
ATOM 23193 C CA . ARG A 1 17 ? -7.403 -0.566 -9.723 1.00 0.00 17 ARG A CA 16
ATOM 23194 C C . ARG A 1 17 ? -6.389 0.574 -9.788 1.00 0.00 17 ARG A C 16
ATOM 23195 O O . ARG A 1 17 ? -5.309 0.497 -9.202 1.00 0.00 17 ARG A O 16
ATOM 23216 N N . GLU A 1 18 ? -6.758 1.636 -10.497 1.00 0.00 18 GLU A N 16
ATOM 23217 C CA . GLU A 1 18 ? -5.896 2.804 -10.638 1.00 0.00 18 GLU A CA 16
ATOM 23218 C C . GLU A 1 18 ? -5.531 3.375 -9.271 1.00 0.00 18 GLU A C 16
ATOM 23219 O O . GLU A 1 18 ? -4.389 3.771 -9.036 1.00 0.00 18 GLU A O 16
ATOM 23231 N N . HIS A 1 19 ? -6.507 3.399 -8.366 1.00 0.00 19 HIS A N 16
ATOM 23232 C CA . HIS A 1 19 ? -6.290 3.903 -7.019 1.00 0.00 19 HIS A CA 16
ATOM 23233 C C . HIS A 1 19 ? -5.201 3.083 -6.335 1.00 0.00 19 HIS A C 16
ATOM 23234 O O . HIS A 1 19 ? -4.090 3.566 -6.110 1.00 0.00 19 HIS A O 16
ATOM 23249 N N . LEU A 1 20 ? -5.528 1.831 -6.033 1.00 0.00 20 LEU A N 16
ATOM 23250 C CA . LEU A 1 20 ? -4.580 0.914 -5.403 1.00 0.00 20 LEU A CA 16
ATOM 23251 C C . LEU A 1 20 ? -3.229 0.966 -6.112 1.00 0.00 20 LEU A C 16
ATOM 23252 O O . LEU A 1 20 ? -2.189 1.171 -5.482 1.00 0.00 20 LEU A O 16
ATOM 23262 N N . GLU A 1 21 ? -3.255 0.791 -7.433 1.00 0.00 21 GLU A N 16
ATOM 23263 C CA . GLU A 1 21 ? -2.036 0.832 -8.234 1.00 0.00 21 GLU A CA 16
ATOM 23264 C C . GLU A 1 21 ? -1.275 2.124 -7.971 1.00 0.00 21 GLU A C 16
ATOM 23265 O O . GLU A 1 21 ? -0.094 2.104 -7.618 1.00 0.00 21 GLU A O 16
ATOM 23277 N N . GLU A 1 22 ? -1.967 3.251 -8.124 1.00 0.00 22 GLU A N 16
ATOM 23278 C CA . GLU A 1 22 ? -1.360 4.554 -7.881 1.00 0.00 22 GLU A CA 16
ATOM 23279 C C . GLU A 1 22 ? -0.739 4.587 -6.489 1.00 0.00 22 GLU A C 16
ATOM 23280 O O . GLU A 1 22 ? 0.396 5.035 -6.311 1.00 0.00 22 GLU A O 16
ATOM 23292 N N . ARG A 1 23 ? -1.486 4.085 -5.507 1.00 0.00 23 ARG A N 16
ATOM 23293 C CA . ARG A 1 23 ? -1.003 4.032 -4.134 1.00 0.00 23 ARG A CA 16
ATOM 23294 C C . ARG A 1 23 ? 0.289 3.230 -4.069 1.00 0.00 23 ARG A C 16
ATOM 23295 O O . ARG A 1 23 ? 1.253 3.630 -3.414 1.00 0.00 23 ARG A O 16
ATOM 23316 N N . LEU A 1 24 ? 0.309 2.101 -4.776 1.00 0.00 24 LEU A N 16
ATOM 23317 C CA . LEU A 1 24 ? 1.491 1.251 -4.823 1.00 0.00 24 LEU A CA 16
ATOM 23318 C C . LEU A 1 24 ? 2.648 2.016 -5.451 1.00 0.00 24 LEU A C 16
ATOM 23319 O O . LEU A 1 24 ? 3.723 2.138 -4.860 1.00 0.00 24 LEU A O 16
ATOM 23329 N N . ALA A 1 25 ? 2.412 2.546 -6.650 1.00 0.00 25 ALA A N 16
ATOM 23330 C CA . ALA A 1 25 ? 3.427 3.319 -7.353 1.00 0.00 25 ALA A CA 16
ATOM 23331 C C . ALA A 1 25 ? 3.928 4.453 -6.469 1.00 0.00 25 ALA A C 16
ATOM 23332 O O . ALA A 1 25 ? 5.084 4.864 -6.559 1.00 0.00 25 ALA A O 16
ATOM 23339 N N . LYS A 1 26 ? 3.047 4.942 -5.600 1.00 0.00 26 LYS A N 16
ATOM 23340 C CA . LYS A 1 26 ? 3.396 6.014 -4.680 1.00 0.00 26 LYS A CA 16
ATOM 23341 C C . LYS A 1 26 ? 4.209 5.461 -3.515 1.00 0.00 26 LYS A C 16
ATOM 23342 O O . LYS A 1 26 ? 5.120 6.119 -3.013 1.00 0.00 26 LYS A O 16
ATOM 23361 N N . LEU A 1 27 ? 3.879 4.240 -3.098 1.00 0.00 27 LEU A N 16
ATOM 23362 C CA . LEU A 1 27 ? 4.590 3.594 -2.000 1.00 0.00 27 LEU A CA 16
ATOM 23363 C C . LEU A 1 27 ? 5.910 2.993 -2.484 1.00 0.00 27 LEU A C 16
ATOM 23364 O O . LEU A 1 27 ? 6.738 2.564 -1.681 1.00 0.00 27 LEU A O 16
ATOM 23374 N N . GLY A 1 28 ? 6.109 2.973 -3.801 1.00 0.00 28 GLY A N 16
ATOM 23375 C CA . GLY A 1 28 ? 7.340 2.437 -4.355 1.00 0.00 28 GLY A CA 16
ATOM 23376 C C . GLY A 1 28 ? 8.546 3.262 -3.953 1.00 0.00 28 GLY A C 16
ATOM 23377 O O . GLY A 1 28 ? 9.623 2.723 -3.698 1.00 0.00 28 GLY A O 16
ATOM 23381 N N . LYS A 1 29 ? 8.360 4.576 -3.898 1.00 0.00 29 LYS A N 16
ATOM 23382 C CA . LYS A 1 29 ? 9.433 5.494 -3.525 1.00 0.00 29 LYS A CA 16
ATOM 23383 C C . LYS A 1 29 ? 9.677 5.500 -2.018 1.00 0.00 29 LYS A C 16
ATOM 23384 O O . LYS A 1 29 ? 10.600 6.156 -1.535 1.00 0.00 29 LYS A O 16
ATOM 23403 N N . TRP A 1 30 ? 8.838 4.790 -1.277 1.00 0.00 30 TRP A N 16
ATOM 23404 C CA . TRP A 1 30 ? 8.957 4.743 0.174 1.00 0.00 30 TRP A CA 16
ATOM 23405 C C . TRP A 1 30 ? 10.106 3.853 0.632 1.00 0.00 30 TRP A C 16
ATOM 23406 O O . TRP A 1 30 ? 9.903 2.913 1.399 1.00 0.00 30 TRP A O 16
ATOM 23427 N N . GLN A 1 31 ? 11.317 4.190 0.183 1.00 0.00 31 GLN A N 16
ATOM 23428 C CA . GLN A 1 31 ? 12.534 3.470 0.561 1.00 0.00 31 GLN A CA 16
ATOM 23429 C C . GLN A 1 31 ? 12.255 1.982 0.853 1.00 0.00 31 GLN A C 16
ATOM 23430 O O . GLN A 1 31 ? 12.816 1.384 1.765 1.00 0.00 31 GLN A O 16
ATOM 23442 N N . THR A 1 32 ? 11.376 1.386 0.055 1.00 0.00 32 THR A N 16
ATOM 23443 C CA . THR A 1 32 ? 11.027 -0.010 0.229 1.00 0.00 32 THR A CA 16
ATOM 23444 C C . THR A 1 32 ? 10.809 -0.687 -1.122 1.00 0.00 32 THR A C 16
ATOM 23445 O O . THR A 1 32 ? 10.625 -0.028 -2.145 1.00 0.00 32 THR A O 16
ATOM 23453 N N . GLN A 1 33 ? 10.807 -2.010 -1.096 1.00 0.00 33 GLN A N 16
ATOM 23454 C CA . GLN A 1 33 ? 10.583 -2.816 -2.282 1.00 0.00 33 GLN A CA 16
ATOM 23455 C C . GLN A 1 33 ? 9.415 -3.734 -2.016 1.00 0.00 33 GLN A C 16
ATOM 23456 O O . GLN A 1 33 ? 9.576 -4.849 -1.521 1.00 0.00 33 GLN A O 16
ATOM 23468 N N . LEU A 1 34 ? 8.235 -3.229 -2.307 1.00 0.00 34 LEU A N 16
ATOM 23469 C CA . LEU A 1 34 ? 7.006 -3.955 -2.066 1.00 0.00 34 LEU A CA 16
ATOM 23470 C C . LEU A 1 34 ? 7.106 -5.416 -2.484 1.00 0.00 34 LEU A C 16
ATOM 23471 O O . LEU A 1 34 ? 6.960 -5.756 -3.659 1.00 0.00 34 LEU A O 16
ATOM 23481 N N . ILE A 1 35 ? 7.344 -6.275 -1.502 1.00 0.00 35 ILE A N 16
ATOM 23482 C CA . ILE A 1 35 ? 7.453 -7.704 -1.739 1.00 0.00 35 ILE A CA 16
ATOM 23483 C C . ILE A 1 35 ? 6.071 -8.318 -1.932 1.00 0.00 35 ILE A C 16
ATOM 23484 O O . ILE A 1 35 ? 5.441 -8.766 -0.974 1.00 0.00 35 ILE A O 16
ATOM 23492 N N . SER A 1 36 ? 5.605 -8.335 -3.174 1.00 0.00 36 SER A N 16
ATOM 23493 C CA . SER A 1 36 ? 4.293 -8.895 -3.485 1.00 0.00 36 SER A CA 16
ATOM 23494 C C . SER A 1 36 ? 3.205 -8.210 -2.664 1.00 0.00 36 SER A C 16
ATOM 23495 O O . SER A 1 36 ? 2.942 -8.580 -1.519 1.00 0.00 36 SER A O 16
ATOM 23503 N N . PRO A 1 37 ? 2.573 -7.179 -3.245 1.00 0.00 37 PRO A N 16
ATOM 23504 C CA . PRO A 1 37 ? 1.529 -6.397 -2.602 1.00 0.00 37 PRO A CA 16
ATOM 23505 C C . PRO A 1 37 ? 0.116 -6.834 -2.976 1.00 0.00 37 PRO A C 16
ATOM 23506 O O . PRO A 1 37 ? -0.176 -7.109 -4.141 1.00 0.00 37 PRO A O 16
ATOM 23517 N N . HIS A 1 38 ? -0.764 -6.862 -1.980 1.00 0.00 38 HIS A N 16
ATOM 23518 C CA . HIS A 1 38 ? -2.159 -7.228 -2.195 1.00 0.00 38 HIS A CA 16
ATOM 23519 C C . HIS A 1 38 ? -3.074 -6.151 -1.649 1.00 0.00 38 HIS A C 16
ATOM 23520 O O . HIS A 1 38 ? -2.632 -5.229 -0.964 1.00 0.00 38 HIS A O 16
ATOM 23535 N N . PHE A 1 39 ? -4.353 -6.292 -1.940 1.00 0.00 39 PHE A N 16
ATOM 23536 C CA . PHE A 1 39 ? -5.339 -5.348 -1.461 1.00 0.00 39 PHE A CA 16
ATOM 23537 C C . PHE A 1 39 ? -6.698 -6.012 -1.284 1.00 0.00 39 PHE A C 16
ATOM 23538 O O . PHE A 1 39 ? -7.435 -6.215 -2.246 1.00 0.00 39 PHE A O 16
ATOM 23555 N N . VAL A 1 40 ? -7.028 -6.341 -0.040 1.00 0.00 40 VAL A N 16
ATOM 23556 C CA . VAL A 1 40 ? -8.295 -6.965 0.272 1.00 0.00 40 VAL A CA 16
ATOM 23557 C C . VAL A 1 40 ? -9.340 -5.888 0.535 1.00 0.00 40 VAL A C 16
ATOM 23558 O O . VAL A 1 40 ? -9.604 -5.513 1.678 1.00 0.00 40 VAL A O 16
ATOM 23565 N N . LEU A 1 41 ? -9.900 -5.376 -0.553 1.00 0.00 41 LEU A N 16
ATOM 23566 C CA . LEU A 1 41 ? -10.895 -4.309 -0.503 1.00 0.00 41 LEU A CA 16
ATOM 23567 C C . LEU A 1 41 ? -12.312 -4.863 -0.403 1.00 0.00 41 LEU A C 16
ATOM 23568 O O . LEU A 1 41 ? -12.668 -5.810 -1.097 1.00 0.00 41 LEU A O 16
ATOM 23578 N N . ASN A 1 42 ? -13.121 -4.256 0.456 1.00 0.00 42 ASN A N 16
ATOM 23579 C CA . ASN A 1 42 ? -14.505 -4.690 0.627 1.00 0.00 42 ASN A CA 16
ATOM 23580 C C . ASN A 1 42 ? -15.414 -3.535 1.031 1.00 0.00 42 ASN A C 16
ATOM 23581 O O . ASN A 1 42 ? -14.956 -2.482 1.476 1.00 0.00 42 ASN A O 16
ATOM 23590 N N . LYS A 1 43 ? -16.710 -3.747 0.859 1.00 0.00 43 LYS A N 16
ATOM 23591 C CA . LYS A 1 43 ? -17.708 -2.739 1.188 1.00 0.00 43 LYS A CA 16
ATOM 23592 C C . LYS A 1 43 ? -18.826 -3.339 2.022 1.00 0.00 43 LYS A C 16
ATOM 23593 O O . LYS A 1 43 ? -19.044 -4.549 2.007 1.00 0.00 43 LYS A O 16
ATOM 23612 N N . VAL A 1 44 ? -19.567 -2.473 2.699 1.00 0.00 44 VAL A N 16
ATOM 23613 C CA . VAL A 1 44 ? -20.705 -2.901 3.484 1.00 0.00 44 VAL A CA 16
ATOM 23614 C C . VAL A 1 44 ? -21.669 -1.741 3.735 1.00 0.00 44 VAL A C 16
ATOM 23615 O O . VAL A 1 44 ? -21.274 -0.575 3.723 1.00 0.00 44 VAL A O 16
ATOM 23622 N N . PRO A 1 45 ? -22.957 -2.044 3.958 1.00 0.00 45 PRO A N 16
ATOM 23623 C CA . PRO A 1 45 ? -23.976 -1.020 4.203 1.00 0.00 45 PRO A CA 16
ATOM 23624 C C . PRO A 1 45 ? -23.517 0.041 5.198 1.00 0.00 45 PRO A C 16
ATOM 23625 O O . PRO A 1 45 ? -23.663 1.238 4.957 1.00 0.00 45 PRO A O 16
ATOM 23636 N N . ASN A 1 46 ? -22.968 -0.411 6.318 1.00 0.00 46 ASN A N 16
ATOM 23637 C CA . ASN A 1 46 ? -22.490 0.492 7.361 1.00 0.00 46 ASN A CA 16
ATOM 23638 C C . ASN A 1 46 ? -21.094 1.045 7.061 1.00 0.00 46 ASN A C 16
ATOM 23639 O O . ASN A 1 46 ? -20.337 1.344 7.985 1.00 0.00 46 ASN A O 16
ATOM 23648 N N . GLY A 1 47 ? -20.748 1.185 5.781 1.00 0.00 47 GLY A N 16
ATOM 23649 C CA . GLY A 1 47 ? -19.449 1.703 5.429 1.00 0.00 47 GLY A CA 16
ATOM 23650 C C . GLY A 1 47 ? -18.650 0.731 4.593 1.00 0.00 47 GLY A C 16
ATOM 23651 O O . GLY A 1 47 ? -19.073 -0.392 4.345 1.00 0.00 47 GLY A O 16
ATOM 23655 N N . PHE A 1 48 ? -17.486 1.167 4.167 1.00 0.00 48 PHE A N 16
ATOM 23656 C CA . PHE A 1 48 ? -16.606 0.345 3.363 1.00 0.00 48 PHE A CA 16
ATOM 23657 C C . PHE A 1 48 ? -15.476 -0.203 4.211 1.00 0.00 48 PHE A C 16
ATOM 23658 O O . PHE A 1 48 ? -14.873 0.528 5.000 1.00 0.00 48 PHE A O 16
ATOM 23675 N N . SER A 1 49 ? -15.170 -1.479 4.022 1.00 0.00 49 SER A N 16
ATOM 23676 C CA . SER A 1 49 ? -14.085 -2.111 4.747 1.00 0.00 49 SER A CA 16
ATOM 23677 C C . SER A 1 49 ? -12.963 -2.431 3.788 1.00 0.00 49 SER A C 16
ATOM 23678 O O . SER A 1 49 ? -13.146 -3.146 2.803 1.00 0.00 49 SER A O 16
ATOM 23686 N N . VAL A 1 50 ? -11.810 -1.884 4.073 1.00 0.00 50 VAL A N 16
ATOM 23687 C CA . VAL A 1 50 ? -10.649 -2.085 3.226 1.00 0.00 50 VAL A CA 16
ATOM 23688 C C . VAL A 1 50 ? -9.457 -2.587 4.030 1.00 0.00 50 VAL A C 16
ATOM 23689 O O . VAL A 1 50 ? -9.063 -1.966 5.017 1.00 0.00 50 VAL A O 16
ATOM 23696 N N . GLU A 1 51 ? -8.885 -3.704 3.596 1.00 0.00 51 GLU A N 16
ATOM 23697 C CA . GLU A 1 51 ? -7.730 -4.286 4.267 1.00 0.00 51 GLU A CA 16
ATOM 23698 C C . GLU A 1 51 ? -6.633 -4.590 3.257 1.00 0.00 51 GLU A C 16
ATOM 23699 O O . GLU A 1 51 ? -6.859 -5.290 2.271 1.00 0.00 51 GLU A O 16
ATOM 23711 N N . ALA A 1 52 ? -5.452 -4.047 3.504 1.00 0.00 52 ALA A N 16
ATOM 23712 C CA . ALA A 1 52 ? -4.316 -4.244 2.611 1.00 0.00 52 ALA A CA 16
ATOM 23713 C C . ALA A 1 52 ? -3.237 -5.103 3.259 1.00 0.00 52 ALA A C 16
ATOM 23714 O O . ALA A 1 52 ? -3.120 -5.157 4.484 1.00 0.00 52 ALA A O 16
ATOM 23721 N N . SER A 1 53 ? -2.444 -5.767 2.423 1.00 0.00 53 SER A N 16
ATOM 23722 C CA . SER A 1 53 ? -1.367 -6.619 2.901 1.00 0.00 53 SER A CA 16
ATOM 23723 C C . SER A 1 53 ? -0.204 -6.629 1.916 1.00 0.00 53 SER A C 16
ATOM 23724 O O . SER A 1 53 ? -0.266 -7.272 0.867 1.00 0.00 53 SER A O 16
ATOM 23732 N N . ILE A 1 54 ? 0.856 -5.912 2.264 1.00 0.00 54 ILE A N 16
ATOM 23733 C CA . ILE A 1 54 ? 2.045 -5.828 1.424 1.00 0.00 54 ILE A CA 16
ATOM 23734 C C . ILE A 1 54 ? 3.260 -6.382 2.163 1.00 0.00 54 ILE A C 16
ATOM 23735 O O . ILE A 1 54 ? 3.185 -6.675 3.355 1.00 0.00 54 ILE A O 16
ATOM 23743 N N . GLY A 1 55 ? 4.378 -6.520 1.459 1.00 0.00 55 GLY A N 16
ATOM 23744 C CA . GLY A 1 55 ? 5.583 -7.026 2.073 1.00 0.00 55 GLY A CA 16
ATOM 23745 C C . GLY A 1 55 ? 6.751 -6.096 1.873 1.00 0.00 55 GLY A C 16
ATOM 23746 O O . GLY A 1 55 ? 6.843 -5.399 0.864 1.00 0.00 55 GLY A O 16
ATOM 23750 N N . THR A 1 56 ? 7.640 -6.093 2.840 1.00 0.00 56 THR A N 16
ATOM 23751 C CA . THR A 1 56 ? 8.826 -5.251 2.788 1.00 0.00 56 THR A CA 16
ATOM 23752 C C . THR A 1 56 ? 10.012 -5.949 3.437 1.00 0.00 56 THR A C 16
ATOM 23753 O O . THR A 1 56 ? 9.874 -6.537 4.509 1.00 0.00 56 THR A O 16
ATOM 23761 N N . PRO A 1 57 ? 11.208 -5.870 2.829 1.00 0.00 57 PRO A N 16
ATOM 23762 C CA . PRO A 1 57 ? 12.399 -6.480 3.414 1.00 0.00 57 PRO A CA 16
ATOM 23763 C C . PRO A 1 57 ? 12.614 -6.018 4.853 1.00 0.00 57 PRO A C 16
ATOM 23764 O O . PRO A 1 57 ? 13.367 -6.635 5.607 1.00 0.00 57 PRO A O 16
ATOM 23775 N N . LEU A 1 58 ? 11.948 -4.922 5.231 1.00 0.00 58 LEU A N 16
ATOM 23776 C CA . LEU A 1 58 ? 12.076 -4.384 6.579 1.00 0.00 58 LEU A CA 16
ATOM 23777 C C . LEU A 1 58 ? 10.921 -4.848 7.463 1.00 0.00 58 LEU A C 16
ATOM 23778 O O . LEU A 1 58 ? 11.007 -4.793 8.691 1.00 0.00 58 LEU A O 16
ATOM 23788 N N . GLY A 1 59 ? 9.841 -5.305 6.835 1.00 0.00 59 GLY A N 16
ATOM 23789 C CA . GLY A 1 59 ? 8.691 -5.771 7.586 1.00 0.00 59 GLY A CA 16
ATOM 23790 C C . GLY A 1 59 ? 7.417 -5.777 6.767 1.00 0.00 59 GLY A C 16
ATOM 23791 O O . GLY A 1 59 ? 7.084 -4.790 6.116 1.00 0.00 59 GLY A O 16
ATOM 23795 N N . ASN A 1 60 ? 6.700 -6.896 6.808 1.00 0.00 60 ASN A N 16
ATOM 23796 C CA . ASN A 1 60 ? 5.451 -7.031 6.073 1.00 0.00 60 ASN A CA 16
ATOM 23797 C C . ASN A 1 60 ? 4.465 -5.940 6.482 1.00 0.00 60 ASN A C 16
ATOM 23798 O O . ASN A 1 60 ? 4.423 -5.535 7.644 1.00 0.00 60 ASN A O 16
ATOM 23807 N N . LEU A 1 61 ? 3.680 -5.460 5.523 1.00 0.00 61 LEU A N 16
ATOM 23808 C CA . LEU A 1 61 ? 2.705 -4.408 5.793 1.00 0.00 61 LEU A CA 16
ATOM 23809 C C . LEU A 1 61 ? 1.276 -4.932 5.718 1.00 0.00 61 LEU A C 16
ATOM 23810 O O . LEU A 1 61 ? 0.919 -5.667 4.798 1.00 0.00 61 LEU A O 16
ATOM 23820 N N . LEU A 1 62 ? 0.456 -4.516 6.676 1.00 0.00 62 LEU A N 16
ATOM 23821 C CA . LEU A 1 62 ? -0.944 -4.901 6.721 1.00 0.00 62 LEU A CA 16
ATOM 23822 C C . LEU A 1 62 ? -1.775 -3.720 7.190 1.00 0.00 62 LEU A C 16
ATOM 23823 O O . LEU A 1 62 ? -1.292 -2.864 7.929 1.00 0.00 62 LEU A O 16
ATOM 23833 N N . ALA A 1 63 ? -3.021 -3.678 6.763 1.00 0.00 63 ALA A N 16
ATOM 23834 C CA . ALA A 1 63 ? -3.920 -2.602 7.146 1.00 0.00 63 ALA A CA 16
ATOM 23835 C C . ALA A 1 63 ? -5.371 -3.022 6.979 1.00 0.00 63 ALA A C 16
ATOM 23836 O O . ALA A 1 63 ? -5.676 -3.949 6.230 1.00 0.00 63 ALA A O 16
ATOM 23843 N N . SER A 1 64 ? -6.261 -2.334 7.682 1.00 0.00 64 SER A N 16
ATOM 23844 C CA . SER A 1 64 ? -7.686 -2.630 7.617 1.00 0.00 64 SER A CA 16
ATOM 23845 C C . SER A 1 64 ? -8.495 -1.516 8.269 1.00 0.00 64 SER A C 16
ATOM 23846 O O . SER A 1 64 ? -8.181 -1.079 9.376 1.00 0.00 64 SER A O 16
ATOM 23854 N N . ALA A 1 65 ? -9.532 -1.054 7.579 1.00 0.00 65 ALA A N 16
ATOM 23855 C CA . ALA A 1 65 ? -10.371 0.015 8.112 1.00 0.00 65 ALA A CA 16
ATOM 23856 C C . ALA A 1 65 ? -11.775 -0.011 7.518 1.00 0.00 65 ALA A C 16
ATOM 23857 O O . ALA A 1 65 ? -11.970 -0.399 6.364 1.00 0.00 65 ALA A O 16
ATOM 23864 N N . THR A 1 66 ? -12.747 0.419 8.318 1.00 0.00 66 THR A N 16
ATOM 23865 C CA . THR A 1 66 ? -14.141 0.470 7.893 1.00 0.00 66 THR A CA 16
ATOM 23866 C C . THR A 1 66 ? -14.700 1.872 8.086 1.00 0.00 66 THR A C 16
ATOM 23867 O O . THR A 1 66 ? -14.901 2.317 9.216 1.00 0.00 66 THR A O 16
ATOM 23875 N N . SER A 1 67 ? -14.947 2.570 6.985 1.00 0.00 67 SER A N 16
ATOM 23876 C CA . SER A 1 67 ? -15.478 3.925 7.059 1.00 0.00 67 SER A CA 16
ATOM 23877 C C . SER A 1 67 ? -16.590 4.132 6.043 1.00 0.00 67 SER A C 16
ATOM 23878 O O . SER A 1 67 ? -16.753 3.342 5.119 1.00 0.00 67 SER A O 16
ATOM 23886 N N . ASP A 1 68 ? -17.349 5.208 6.214 1.00 0.00 68 ASP A N 16
ATOM 23887 C CA . ASP A 1 68 ? -18.441 5.520 5.306 1.00 0.00 68 ASP A CA 16
ATOM 23888 C C . ASP A 1 68 ? -17.940 6.268 4.074 1.00 0.00 68 ASP A C 16
ATOM 23889 O O . ASP A 1 68 ? -18.688 7.018 3.448 1.00 0.00 68 ASP A O 16
ATOM 23898 N N . ASP A 1 69 ? -16.669 6.066 3.726 1.00 0.00 69 ASP A N 16
ATOM 23899 C CA . ASP A 1 69 ? -16.089 6.728 2.567 1.00 0.00 69 ASP A CA 16
ATOM 23900 C C . ASP A 1 69 ? -15.053 5.841 1.878 1.00 0.00 69 ASP A C 16
ATOM 23901 O O . ASP A 1 69 ? -13.951 5.646 2.381 1.00 0.00 69 ASP A O 16
ATOM 23910 N N . MET A 1 70 ? -15.437 5.312 0.724 1.00 0.00 70 MET A N 16
ATOM 23911 C CA . MET A 1 70 ? -14.588 4.437 -0.081 1.00 0.00 70 MET A CA 16
ATOM 23912 C C . MET A 1 70 ? -13.120 4.871 -0.092 1.00 0.00 70 MET A C 16
ATOM 23913 O O . MET A 1 70 ? -12.250 4.203 0.481 1.00 0.00 70 MET A O 16
ATOM 23927 N N . TYR A 1 71 ? -12.846 5.971 -0.778 1.00 0.00 71 TYR A N 16
ATOM 23928 C CA . TYR A 1 71 ? -11.483 6.463 -0.905 1.00 0.00 71 TYR A CA 16
ATOM 23929 C C . TYR A 1 71 ? -10.923 6.959 0.412 1.00 0.00 71 TYR A C 16
ATOM 23930 O O . TYR A 1 71 ? -9.710 6.992 0.585 1.00 0.00 71 TYR A O 16
ATOM 23948 N N . LYS A 1 72 ? -11.795 7.286 1.359 1.00 0.00 72 LYS A N 16
ATOM 23949 C CA . LYS A 1 72 ? -11.336 7.706 2.673 1.00 0.00 72 LYS A CA 16
ATOM 23950 C C . LYS A 1 72 ? -10.888 6.470 3.439 1.00 0.00 72 LYS A C 16
ATOM 23951 O O . LYS A 1 72 ? -9.891 6.490 4.156 1.00 0.00 72 LYS A O 16
ATOM 23970 N N . ALA A 1 73 ? -11.619 5.371 3.237 1.00 0.00 73 ALA A N 16
ATOM 23971 C CA . ALA A 1 73 ? -11.277 4.102 3.857 1.00 0.00 73 ALA A CA 16
ATOM 23972 C C . ALA A 1 73 ? -9.927 3.696 3.312 1.00 0.00 73 ALA A C 16
ATOM 23973 O O . ALA A 1 73 ? -8.999 3.372 4.057 1.00 0.00 73 ALA A O 16
ATOM 23980 N N . ILE A 1 74 ? -9.811 3.803 1.990 1.00 0.00 74 ILE A N 16
ATOM 23981 C CA . ILE A 1 74 ? -8.555 3.538 1.315 1.00 0.00 74 ILE A CA 16
ATOM 23982 C C . ILE A 1 74 ? -7.551 4.565 1.819 1.00 0.00 74 ILE A C 16
ATOM 23983 O O . ILE A 1 74 ? -6.379 4.267 2.060 1.00 0.00 74 ILE A O 16
ATOM 23991 N N . ASN A 1 75 ? -8.071 5.772 2.023 1.00 0.00 75 ASN A N 16
ATOM 23992 C CA . ASN A 1 75 ? -7.315 6.884 2.551 1.00 0.00 75 ASN A CA 16
ATOM 23993 C C . ASN A 1 75 ? -6.742 6.504 3.910 1.00 0.00 75 ASN A C 16
ATOM 23994 O O . ASN A 1 75 ? -5.604 6.836 4.240 1.00 0.00 75 ASN A O 16
ATOM 24003 N N . GLU A 1 76 ? -7.549 5.779 4.678 1.00 0.00 76 GLU A N 16
ATOM 24004 C CA . GLU A 1 76 ? -7.149 5.308 5.997 1.00 0.00 76 GLU A CA 16
ATOM 24005 C C . GLU A 1 76 ? -6.125 4.180 5.867 1.00 0.00 76 GLU A C 16
ATOM 24006 O O . GLU A 1 76 ? -5.017 4.264 6.404 1.00 0.00 76 GLU A O 16
ATOM 24018 N N . VAL A 1 77 ? -6.497 3.124 5.137 1.00 0.00 77 VAL A N 16
ATOM 24019 C CA . VAL A 1 77 ? -5.607 1.987 4.922 1.00 0.00 77 VAL A CA 16
ATOM 24020 C C . VAL A 1 77 ? -4.231 2.461 4.499 1.00 0.00 77 VAL A C 16
ATOM 24021 O O . VAL A 1 77 ? -3.218 2.067 5.076 1.00 0.00 77 VAL A O 16
ATOM 24028 N N . GLU A 1 78 ? -4.204 3.316 3.483 1.00 0.00 78 GLU A N 16
ATOM 24029 C CA . GLU A 1 78 ? -2.950 3.849 2.983 1.00 0.00 78 GLU A CA 16
ATOM 24030 C C . GLU A 1 78 ? -2.191 4.549 4.101 1.00 0.00 78 GLU A C 16
ATOM 24031 O O . GLU A 1 78 ? -0.961 4.518 4.147 1.00 0.00 78 GLU A O 16
ATOM 24043 N N . GLU A 1 79 ? -2.937 5.164 5.013 1.00 0.00 79 GLU A N 16
ATOM 24044 C CA . GLU A 1 79 ? -2.334 5.852 6.143 1.00 0.00 79 GLU A CA 16
ATOM 24045 C C . GLU A 1 79 ? -1.726 4.837 7.100 1.00 0.00 79 GLU A C 16
ATOM 24046 O O . GLU A 1 79 ? -0.624 5.035 7.614 1.00 0.00 79 GLU A O 16
ATOM 24058 N N . LYS A 1 80 ? -2.439 3.734 7.318 1.00 0.00 80 LYS A N 16
ATOM 24059 C CA . LYS A 1 80 ? -1.946 2.681 8.196 1.00 0.00 80 LYS A CA 16
ATOM 24060 C C . LYS A 1 80 ? -0.765 1.977 7.540 1.00 0.00 80 LYS A C 16
ATOM 24061 O O . LYS A 1 80 ? 0.244 1.691 8.188 1.00 0.00 80 LYS A O 16
ATOM 24080 N N . LEU A 1 81 ? -0.895 1.716 6.242 1.00 0.00 81 LEU A N 16
ATOM 24081 C CA . LEU A 1 81 ? 0.163 1.060 5.484 1.00 0.00 81 LEU A CA 16
ATOM 24082 C C . LEU A 1 81 ? 1.404 1.951 5.431 1.00 0.00 81 LEU A C 16
ATOM 24083 O O . LEU A 1 81 ? 2.518 1.487 5.678 1.00 0.00 81 LEU A O 16
ATOM 24093 N N . GLU A 1 82 ? 1.210 3.236 5.131 1.00 0.00 82 GLU A N 16
ATOM 24094 C CA . GLU A 1 82 ? 2.327 4.172 5.080 1.00 0.00 82 GLU A CA 16
ATOM 24095 C C . GLU A 1 82 ? 2.916 4.353 6.470 1.00 0.00 82 GLU A C 16
ATOM 24096 O O . GLU A 1 82 ? 4.109 4.133 6.692 1.00 0.00 82 GLU A O 16
ATOM 24108 N N . ARG A 1 83 ? 2.061 4.736 7.414 1.00 0.00 83 ARG A N 16
ATOM 24109 C CA . ARG A 1 83 ? 2.489 4.922 8.796 1.00 0.00 83 ARG A CA 16
ATOM 24110 C C . ARG A 1 83 ? 3.266 3.697 9.260 1.00 0.00 83 ARG A C 16
ATOM 24111 O O . ARG A 1 83 ? 4.344 3.810 9.848 1.00 0.00 83 ARG A O 16
ATOM 24132 N N . GLN A 1 84 ? 2.721 2.521 8.957 1.00 0.00 84 GLN A N 16
ATOM 24133 C CA . GLN A 1 84 ? 3.372 1.270 9.309 1.00 0.00 84 GLN A CA 16
ATOM 24134 C C . GLN A 1 84 ? 4.699 1.168 8.570 1.00 0.00 84 GLN A C 16
ATOM 24135 O O . GLN A 1 84 ? 5.692 0.686 9.116 1.00 0.00 84 GLN A O 16
ATOM 24147 N N . LEU A 1 85 ? 4.714 1.658 7.330 1.00 0.00 85 LEU A N 16
ATOM 24148 C CA . LEU A 1 85 ? 5.928 1.658 6.522 1.00 0.00 85 LEU A CA 16
ATOM 24149 C C . LEU A 1 85 ? 7.010 2.447 7.244 1.00 0.00 85 LEU A C 16
ATOM 24150 O O . LEU A 1 85 ? 8.124 1.962 7.462 1.00 0.00 85 LEU A O 16
ATOM 24160 N N . ASN A 1 86 ? 6.660 3.665 7.637 1.00 0.00 86 ASN A N 16
ATOM 24161 C CA . ASN A 1 86 ? 7.584 4.518 8.363 1.00 0.00 86 ASN A CA 16
ATOM 24162 C C . ASN A 1 86 ? 7.964 3.848 9.676 1.00 0.00 86 ASN A C 16
ATOM 24163 O O . ASN A 1 86 ? 9.101 3.948 10.130 1.00 0.00 86 ASN A O 16
ATOM 24172 N N . LYS A 1 87 ? 7.002 3.145 10.267 1.00 0.00 87 LYS A N 16
ATOM 24173 C CA . LYS A 1 87 ? 7.230 2.438 11.521 1.00 0.00 87 LYS A CA 16
ATOM 24174 C C . LYS A 1 87 ? 8.232 1.308 11.335 1.00 0.00 87 LYS A C 16
ATOM 24175 O O . LYS A 1 87 ? 9.244 1.253 12.030 1.00 0.00 87 LYS A O 16
ATOM 24194 N N . LEU A 1 88 ? 7.951 0.400 10.400 1.00 0.00 88 LEU A N 16
ATOM 24195 C CA . LEU A 1 88 ? 8.851 -0.718 10.158 1.00 0.00 88 LEU A CA 16
ATOM 24196 C C . LEU A 1 88 ? 10.228 -0.202 9.790 1.00 0.00 88 LEU A C 16
ATOM 24197 O O . LEU A 1 88 ? 11.235 -0.605 10.371 1.00 0.00 88 LEU A O 16
ATOM 24207 N N . GLN A 1 89 ? 10.256 0.719 8.844 1.00 0.00 89 GLN A N 16
ATOM 24208 C CA . GLN A 1 89 ? 11.512 1.327 8.418 1.00 0.00 89 GLN A CA 16
ATOM 24209 C C . GLN A 1 89 ? 12.184 2.015 9.606 1.00 0.00 89 GLN A C 16
ATOM 24210 O O . GLN A 1 89 ? 13.411 2.090 9.687 1.00 0.00 89 GLN A O 16
ATOM 24222 N N . HIS A 1 90 ? 11.360 2.505 10.530 1.00 0.00 90 HIS A N 16
ATOM 24223 C CA . HIS A 1 90 ? 11.846 3.181 11.730 1.00 0.00 90 HIS A CA 16
ATOM 24224 C C . HIS A 1 90 ? 12.285 2.172 12.778 1.00 0.00 90 HIS A C 16
ATOM 24225 O O . HIS A 1 90 ? 13.187 2.437 13.574 1.00 0.00 90 HIS A O 16
ATOM 24240 N N . LYS A 1 91 ? 11.612 1.028 12.788 1.00 0.00 91 LYS A N 16
ATOM 24241 C CA . LYS A 1 91 ? 11.886 -0.030 13.751 1.00 0.00 91 LYS A CA 16
ATOM 24242 C C . LYS A 1 91 ? 13.381 -0.188 14.019 1.00 0.00 91 LYS A C 16
ATOM 24243 O O . LYS A 1 91 ? 14.166 -0.431 13.101 1.00 0.00 91 LYS A O 16
ATOM 24262 N N . SER A 1 92 ? 13.765 -0.050 15.284 1.00 0.00 92 SER A N 16
ATOM 24263 C CA . SER A 1 92 ? 15.161 -0.178 15.681 1.00 0.00 92 SER A CA 16
ATOM 24264 C C . SER A 1 92 ? 15.309 -1.183 16.820 1.00 0.00 92 SER A C 16
ATOM 24265 O O . SER A 1 92 ? 14.389 -1.949 17.107 1.00 0.00 92 SER A O 16
ATOM 24273 N N . GLU A 1 93 ? 16.471 -1.176 17.465 1.00 0.00 93 GLU A N 16
ATOM 24274 C CA . GLU A 1 93 ? 16.736 -2.089 18.573 1.00 0.00 93 GLU A CA 16
ATOM 24275 C C . GLU A 1 93 ? 16.635 -3.545 18.122 1.00 0.00 93 GLU A C 16
ATOM 24276 O O . GLU A 1 93 ? 16.454 -4.445 18.942 1.00 0.00 93 GLU A O 16
ATOM 24288 N N . SER A 1 94 ? 16.752 -3.770 16.816 1.00 0.00 94 SER A N 16
ATOM 24289 C CA . SER A 1 94 ? 16.672 -5.117 16.263 1.00 0.00 94 SER A CA 16
ATOM 24290 C C . SER A 1 94 ? 17.988 -5.513 15.598 1.00 0.00 94 SER A C 16
ATOM 24291 O O . SER A 1 94 ? 18.375 -6.682 15.616 1.00 0.00 94 SER A O 16
ATOM 24299 N N . ARG A 1 95 ? 18.670 -4.534 15.012 1.00 0.00 95 ARG A N 16
ATOM 24300 C CA . ARG A 1 95 ? 19.941 -4.783 14.344 1.00 0.00 95 ARG A CA 16
ATOM 24301 C C . ARG A 1 95 ? 21.109 -4.580 15.304 1.00 0.00 95 ARG A C 16
ATOM 24302 O O . ARG A 1 95 ? 21.237 -3.526 15.926 1.00 0.00 95 ARG A O 16
ATOM 24323 N N . ARG A 1 96 ? 21.957 -5.597 15.420 1.00 0.00 96 ARG A N 16
ATOM 24324 C CA . ARG A 1 96 ? 23.114 -5.529 16.304 1.00 0.00 96 ARG A CA 16
ATOM 24325 C C . ARG A 1 96 ? 22.682 -5.331 17.753 1.00 0.00 96 ARG A C 16
ATOM 24326 O O . ARG A 1 96 ? 22.728 -4.219 18.279 1.00 0.00 96 ARG A O 16
ATOM 24347 N N . ALA A 1 97 ? 22.260 -6.417 18.394 1.00 0.00 97 ALA A N 16
ATOM 24348 C CA . ALA A 1 97 ? 21.820 -6.362 19.783 1.00 0.00 97 ALA A CA 16
ATOM 24349 C C . ALA A 1 97 ? 22.882 -6.932 20.716 1.00 0.00 97 ALA A C 16
ATOM 24350 O O . ALA A 1 97 ? 23.346 -8.057 20.532 1.00 0.00 97 ALA A O 16
ATOM 24357 N N . ASP A 1 98 ? 23.262 -6.148 21.720 1.00 0.00 98 ASP A N 16
ATOM 24358 C CA . ASP A 1 98 ? 24.270 -6.574 22.683 1.00 0.00 98 ASP A CA 16
ATOM 24359 C C . ASP A 1 98 ? 23.617 -7.165 23.929 1.00 0.00 98 ASP A C 16
ATOM 24360 O O . ASP A 1 98 ? 22.953 -6.459 24.688 1.00 0.00 98 ASP A O 16
ATOM 24369 N N . GLU A 1 99 ? 23.811 -8.464 24.133 1.00 0.00 99 GLU A N 16
ATOM 24370 C CA . GLU A 1 99 ? 23.240 -9.150 25.286 1.00 0.00 99 GLU A CA 16
ATOM 24371 C C . GLU A 1 99 ? 24.202 -9.115 26.469 1.00 0.00 99 GLU A C 16
ATOM 24372 O O . GLU A 1 99 ? 25.406 -8.925 26.299 1.00 0.00 99 GLU A O 16
ATOM 24384 N N . ARG A 1 100 ? 23.662 -9.301 27.669 1.00 0.00 100 ARG A N 16
ATOM 24385 C CA . ARG A 1 100 ? 24.471 -9.291 28.882 1.00 0.00 100 ARG A CA 16
ATOM 24386 C C . ARG A 1 100 ? 23.760 -10.021 30.017 1.00 0.00 100 ARG A C 16
ATOM 24387 O O . ARG A 1 100 ? 24.358 -10.846 30.707 1.00 0.00 100 ARG A O 16
ATOM 24408 N N . LEU A 1 101 ? 22.481 -9.712 30.202 1.00 0.00 101 LEU A N 16
ATOM 24409 C CA . LEU A 1 101 ? 21.688 -10.339 31.253 1.00 0.00 101 LEU A CA 16
ATOM 24410 C C . LEU A 1 101 ? 21.473 -11.822 30.960 1.00 0.00 101 LEU A C 16
ATOM 24411 O O . LEU A 1 101 ? 20.523 -12.196 30.272 1.00 0.00 101 LEU A O 16
ATOM 24421 N N . LYS A 1 102 ? 22.359 -12.658 31.487 1.00 0.00 102 LYS A N 16
ATOM 24422 C CA . LYS A 1 102 ? 22.267 -14.099 31.282 1.00 0.00 102 LYS A CA 16
ATOM 24423 C C . LYS A 1 102 ? 21.722 -14.791 32.527 1.00 0.00 102 LYS A C 16
ATOM 24424 O O . LYS A 1 102 ? 20.725 -15.511 32.464 1.00 0.00 102 LYS A O 16
ATOM 24443 N N . ASP A 1 103 ? 22.383 -14.568 33.659 1.00 0.00 103 ASP A N 16
ATOM 24444 C CA . ASP A 1 103 ? 21.966 -15.170 34.920 1.00 0.00 103 ASP A CA 16
ATOM 24445 C C . ASP A 1 103 ? 22.744 -14.578 36.089 1.00 0.00 103 ASP A C 16
ATOM 24446 O O . ASP A 1 103 ? 23.823 -14.014 35.907 1.00 0.00 103 ASP A O 16
ATOM 24455 N N . SER A 1 104 ? 22.189 -14.709 37.290 1.00 0.00 104 SER A N 16
ATOM 24456 C CA . SER A 1 104 ? 22.831 -14.187 38.491 1.00 0.00 104 SER A CA 16
ATOM 24457 C C . SER A 1 104 ? 23.059 -12.682 38.378 1.00 0.00 104 SER A C 16
ATOM 24458 O O . SER A 1 104 ? 24.052 -12.155 38.879 1.00 0.00 104 SER A O 16
ATOM 24466 N N . PHE A 1 105 ? 22.132 -11.997 37.716 1.00 0.00 105 PHE A N 16
ATOM 24467 C CA . PHE A 1 105 ? 22.233 -10.553 37.537 1.00 0.00 105 PHE A CA 16
ATOM 24468 C C . PHE A 1 105 ? 21.698 -9.815 38.760 1.00 0.00 105 PHE A C 16
ATOM 24469 O O . PHE A 1 105 ? 22.321 -8.873 39.250 1.00 0.00 105 PHE A O 16
ATOM 24486 N N . GLU A 1 106 ? 20.539 -10.248 39.247 1.00 0.00 106 GLU A N 16
ATOM 24487 C CA . GLU A 1 106 ? 19.922 -9.628 40.413 1.00 0.00 106 GLU A CA 16
ATOM 24488 C C . GLU A 1 106 ? 19.621 -8.155 40.149 1.00 0.00 106 GLU A C 16
ATOM 24489 O O . GLU A 1 106 ? 20.034 -7.600 39.131 1.00 0.00 106 GLU A O 16
ATOM 24501 N N . ASN A 1 107 ? 18.902 -7.529 41.075 1.00 0.00 107 ASN A N 16
ATOM 24502 C CA . ASN A 1 107 ? 18.548 -6.120 40.943 1.00 0.00 107 ASN A CA 16
ATOM 24503 C C . ASN A 1 107 ? 18.904 -5.348 42.209 1.00 0.00 107 ASN A C 16
ATOM 24504 O O . ASN A 1 107 ? 19.548 -4.303 42.139 1.00 99.99 107 ASN A O 16
ATOM 24513 N N . MET A 1 1 ? 7.087 -3.746 -8.855 1.00 0.00 1 MET A N 17
ATOM 24514 C CA . MET A 1 1 ? 6.190 -4.549 -7.984 1.00 0.00 1 MET A CA 17
ATOM 24515 C C . MET A 1 1 ? 4.731 -4.148 -8.179 1.00 0.00 1 MET A C 17
ATOM 24516 O O . MET A 1 1 ? 4.188 -3.355 -7.410 1.00 0.00 1 MET A O 17
ATOM 24532 N N . THR A 1 2 ? 4.104 -4.700 -9.212 1.00 0.00 2 THR A N 17
ATOM 24533 C CA . THR A 1 2 ? 2.708 -4.401 -9.513 1.00 0.00 2 THR A CA 17
ATOM 24534 C C . THR A 1 2 ? 1.806 -4.744 -8.331 1.00 0.00 2 THR A C 17
ATOM 24535 O O . THR A 1 2 ? 1.913 -5.823 -7.748 1.00 0.00 2 THR A O 17
ATOM 24543 N N . LEU A 1 3 ? 0.919 -3.817 -7.984 1.00 0.00 3 LEU A N 17
ATOM 24544 C CA . LEU A 1 3 ? -0.004 -4.017 -6.873 1.00 0.00 3 LEU A CA 17
ATOM 24545 C C . LEU A 1 3 ? -1.193 -4.865 -7.301 1.00 0.00 3 LEU A C 17
ATOM 24546 O O . LEU A 1 3 ? -1.981 -4.462 -8.156 1.00 0.00 3 LEU A O 17
ATOM 24556 N N . ASN A 1 4 ? -1.318 -6.044 -6.701 1.00 0.00 4 ASN A N 17
ATOM 24557 C CA . ASN A 1 4 ? -2.417 -6.945 -7.022 1.00 0.00 4 ASN A CA 17
ATOM 24558 C C . ASN A 1 4 ? -3.613 -6.680 -6.115 1.00 0.00 4 ASN A C 17
ATOM 24559 O O . ASN A 1 4 ? -3.470 -6.129 -5.020 1.00 0.00 4 ASN A O 17
ATOM 24568 N N . ILE A 1 5 ? -4.794 -7.062 -6.583 1.00 0.00 5 ILE A N 17
ATOM 24569 C CA . ILE A 1 5 ? -6.018 -6.853 -5.823 1.00 0.00 5 ILE A CA 17
ATOM 24570 C C . ILE A 1 5 ? -6.928 -8.076 -5.893 1.00 0.00 5 ILE A C 17
ATOM 24571 O O . ILE A 1 5 ? -6.758 -8.936 -6.756 1.00 0.00 5 ILE A O 17
ATOM 24579 N N . THR A 1 6 ? -7.885 -8.155 -4.972 1.00 0.00 6 THR A N 17
ATOM 24580 C CA . THR A 1 6 ? -8.807 -9.286 -4.929 1.00 0.00 6 THR A CA 17
ATOM 24581 C C . THR A 1 6 ? -10.232 -8.837 -4.610 1.00 0.00 6 THR A C 17
ATOM 24582 O O . THR A 1 6 ? -11.133 -8.970 -5.440 1.00 0.00 6 THR A O 17
ATOM 24590 N N . SER A 1 7 ? -10.434 -8.324 -3.401 1.00 0.00 7 SER A N 17
ATOM 24591 C CA . SER A 1 7 ? -11.753 -7.875 -2.966 1.00 0.00 7 SER A CA 17
ATOM 24592 C C . SER A 1 7 ? -12.735 -9.044 -2.958 1.00 0.00 7 SER A C 17
ATOM 24593 O O . SER A 1 7 ? -13.033 -9.627 -4.001 1.00 0.00 7 SER A O 17
ATOM 24601 N N . LYS A 1 8 ? -13.218 -9.394 -1.770 1.00 0.00 8 LYS A N 17
ATOM 24602 C CA . LYS A 1 8 ? -14.147 -10.511 -1.613 1.00 0.00 8 LYS A CA 17
ATOM 24603 C C . LYS A 1 8 ? -15.435 -10.313 -2.412 1.00 0.00 8 LYS A C 17
ATOM 24604 O O . LYS A 1 8 ? -15.985 -11.271 -2.955 1.00 0.00 8 LYS A O 17
ATOM 24623 N N . GLN A 1 9 ? -15.925 -9.079 -2.468 1.00 0.00 9 GLN A N 17
ATOM 24624 C CA . GLN A 1 9 ? -17.163 -8.790 -3.189 1.00 0.00 9 GLN A CA 17
ATOM 24625 C C . GLN A 1 9 ? -16.941 -7.772 -4.313 1.00 0.00 9 GLN A C 17
ATOM 24626 O O . GLN A 1 9 ? -16.517 -8.144 -5.408 1.00 0.00 9 GLN A O 17
ATOM 24638 N N . MET A 1 10 ? -17.240 -6.494 -4.047 1.00 0.00 10 MET A N 17
ATOM 24639 C CA . MET A 1 10 ? -17.082 -5.433 -5.043 1.00 0.00 10 MET A CA 17
ATOM 24640 C C . MET A 1 10 ? -15.840 -5.651 -5.901 1.00 0.00 10 MET A C 17
ATOM 24641 O O . MET A 1 10 ? -14.714 -5.457 -5.443 1.00 0.00 10 MET A O 17
ATOM 24655 N N . ASP A 1 11 ? -16.055 -6.062 -7.144 1.00 0.00 11 ASP A N 17
ATOM 24656 C CA . ASP A 1 11 ? -14.954 -6.314 -8.063 1.00 0.00 11 ASP A CA 17
ATOM 24657 C C . ASP A 1 11 ? -14.084 -5.073 -8.229 1.00 0.00 11 ASP A C 17
ATOM 24658 O O . ASP A 1 11 ? -14.287 -4.066 -7.551 1.00 0.00 11 ASP A O 17
ATOM 24667 N N . ILE A 1 12 ? -13.116 -5.150 -9.136 1.00 0.00 12 ILE A N 17
ATOM 24668 C CA . ILE A 1 12 ? -12.217 -4.027 -9.387 1.00 0.00 12 ILE A CA 17
ATOM 24669 C C . ILE A 1 12 ? -12.568 -3.332 -10.697 1.00 0.00 12 ILE A C 17
ATOM 24670 O O . ILE A 1 12 ? -13.036 -3.960 -11.646 1.00 0.00 12 ILE A O 17
ATOM 24678 N N . THR A 1 13 ? -12.330 -2.030 -10.732 1.00 0.00 13 THR A N 17
ATOM 24679 C CA . THR A 1 13 ? -12.606 -1.223 -11.909 1.00 0.00 13 THR A CA 17
ATOM 24680 C C . THR A 1 13 ? -11.590 -0.084 -12.015 1.00 0.00 13 THR A C 17
ATOM 24681 O O . THR A 1 13 ? -10.784 0.118 -11.106 1.00 0.00 13 THR A O 17
ATOM 24689 N N . PRO A 1 14 ? -11.609 0.676 -13.124 1.00 0.00 14 PRO A N 17
ATOM 24690 C CA . PRO A 1 14 ? -10.680 1.791 -13.333 1.00 0.00 14 PRO A CA 17
ATOM 24691 C C . PRO A 1 14 ? -10.476 2.645 -12.082 1.00 0.00 14 PRO A C 17
ATOM 24692 O O . PRO A 1 14 ? -9.356 3.055 -11.779 1.00 0.00 14 PRO A O 17
ATOM 24703 N N . ALA A 1 15 ? -11.563 2.911 -11.361 1.00 0.00 15 ALA A N 17
ATOM 24704 C CA . ALA A 1 15 ? -11.490 3.719 -10.147 1.00 0.00 15 ALA A CA 17
ATOM 24705 C C . ALA A 1 15 ? -10.519 3.111 -9.140 1.00 0.00 15 ALA A C 17
ATOM 24706 O O . ALA A 1 15 ? -9.357 3.510 -9.074 1.00 0.00 15 ALA A O 17
ATOM 24713 N N . ILE A 1 16 ? -10.992 2.135 -8.364 1.00 0.00 16 ILE A N 17
ATOM 24714 C CA . ILE A 1 16 ? -10.144 1.477 -7.377 1.00 0.00 16 ILE A CA 17
ATOM 24715 C C . ILE A 1 16 ? -8.829 1.052 -8.013 1.00 0.00 16 ILE A C 17
ATOM 24716 O O . ILE A 1 16 ? -7.760 1.430 -7.548 1.00 0.00 16 ILE A O 17
ATOM 24724 N N . ARG A 1 17 ? -8.915 0.286 -9.099 1.00 0.00 17 ARG A N 17
ATOM 24725 C CA . ARG A 1 17 ? -7.722 -0.168 -9.813 1.00 0.00 17 ARG A CA 17
ATOM 24726 C C . ARG A 1 17 ? -6.694 0.955 -9.886 1.00 0.00 17 ARG A C 17
ATOM 24727 O O . ARG A 1 17 ? -5.571 0.824 -9.397 1.00 0.00 17 ARG A O 17
ATOM 24748 N N . GLU A 1 18 ? -7.107 2.073 -10.475 1.00 0.00 18 GLU A N 17
ATOM 24749 C CA . GLU A 1 18 ? -6.245 3.240 -10.595 1.00 0.00 18 GLU A CA 17
ATOM 24750 C C . GLU A 1 18 ? -5.833 3.735 -9.213 1.00 0.00 18 GLU A C 17
ATOM 24751 O O . GLU A 1 18 ? -4.683 4.118 -8.996 1.00 0.00 18 GLU A O 17
ATOM 24763 N N . HIS A 1 19 ? -6.777 3.703 -8.277 1.00 0.00 19 HIS A N 17
ATOM 24764 C CA . HIS A 1 19 ? -6.519 4.125 -6.909 1.00 0.00 19 HIS A CA 17
ATOM 24765 C C . HIS A 1 19 ? -5.486 3.202 -6.277 1.00 0.00 19 HIS A C 17
ATOM 24766 O O . HIS A 1 19 ? -4.351 3.599 -6.019 1.00 0.00 19 HIS A O 17
ATOM 24781 N N . LEU A 1 20 ? -5.893 1.954 -6.063 1.00 0.00 20 LEU A N 17
ATOM 24782 C CA . LEU A 1 20 ? -5.027 0.925 -5.497 1.00 0.00 20 LEU A CA 17
ATOM 24783 C C . LEU A 1 20 ? -3.632 0.993 -6.130 1.00 0.00 20 LEU A C 17
ATOM 24784 O O . LEU A 1 20 ? -2.617 1.115 -5.428 1.00 0.00 20 LEU A O 17
ATOM 24794 N N . GLU A 1 21 ? -3.590 0.954 -7.462 1.00 0.00 21 GLU A N 17
ATOM 24795 C CA . GLU A 1 21 ? -2.325 1.044 -8.182 1.00 0.00 21 GLU A CA 17
ATOM 24796 C C . GLU A 1 21 ? -1.635 2.364 -7.857 1.00 0.00 21 GLU A C 17
ATOM 24797 O O . GLU A 1 21 ? -0.490 2.383 -7.398 1.00 0.00 21 GLU A O 17
ATOM 24809 N N . GLU A 1 22 ? -2.348 3.470 -8.078 1.00 0.00 22 GLU A N 17
ATOM 24810 C CA . GLU A 1 22 ? -1.806 4.795 -7.784 1.00 0.00 22 GLU A CA 17
ATOM 24811 C C . GLU A 1 22 ? -1.257 4.826 -6.364 1.00 0.00 22 GLU A C 17
ATOM 24812 O O . GLU A 1 22 ? -0.244 5.470 -6.088 1.00 0.00 22 GLU A O 17
ATOM 24824 N N . ARG A 1 23 ? -1.921 4.096 -5.470 1.00 0.00 23 ARG A N 17
ATOM 24825 C CA . ARG A 1 23 ? -1.486 4.012 -4.082 1.00 0.00 23 ARG A CA 17
ATOM 24826 C C . ARG A 1 23 ? -0.116 3.359 -4.030 1.00 0.00 23 ARG A C 17
ATOM 24827 O O . ARG A 1 23 ? 0.814 3.882 -3.413 1.00 0.00 23 ARG A O 17
ATOM 24848 N N . LEU A 1 24 ? 0.013 2.220 -4.708 1.00 0.00 24 LEU A N 17
ATOM 24849 C CA . LEU A 1 24 ? 1.291 1.517 -4.757 1.00 0.00 24 LEU A CA 17
ATOM 24850 C C . LEU A 1 24 ? 2.356 2.429 -5.353 1.00 0.00 24 LEU A C 17
ATOM 24851 O O . LEU A 1 24 ? 3.423 2.624 -4.770 1.00 0.00 24 LEU A O 17
ATOM 24861 N N . ALA A 1 25 ? 2.047 2.997 -6.517 1.00 0.00 25 ALA A N 17
ATOM 24862 C CA . ALA A 1 25 ? 2.968 3.903 -7.190 1.00 0.00 25 ALA A CA 17
ATOM 24863 C C . ALA A 1 25 ? 3.330 5.065 -6.274 1.00 0.00 25 ALA A C 17
ATOM 24864 O O . ALA A 1 25 ? 4.440 5.591 -6.324 1.00 0.00 25 ALA A O 17
ATOM 24871 N N . LYS A 1 26 ? 2.381 5.449 -5.425 1.00 0.00 26 LYS A N 17
ATOM 24872 C CA . LYS A 1 26 ? 2.594 6.535 -4.481 1.00 0.00 26 LYS A CA 17
ATOM 24873 C C . LYS A 1 26 ? 3.513 6.080 -3.354 1.00 0.00 26 LYS A C 17
ATOM 24874 O O . LYS A 1 26 ? 4.357 6.842 -2.882 1.00 0.00 26 LYS A O 17
ATOM 24893 N N . LEU A 1 27 ? 3.350 4.827 -2.935 1.00 0.00 27 LEU A N 17
ATOM 24894 C CA . LEU A 1 27 ? 4.176 4.268 -1.872 1.00 0.00 27 LEU A CA 17
ATOM 24895 C C . LEU A 1 27 ? 5.539 3.831 -2.411 1.00 0.00 27 LEU A C 17
ATOM 24896 O O . LEU A 1 27 ? 6.457 3.552 -1.642 1.00 0.00 27 LEU A O 17
ATOM 24906 N N . GLY A 1 28 ? 5.670 3.785 -3.736 1.00 0.00 28 GLY A N 17
ATOM 24907 C CA . GLY A 1 28 ? 6.931 3.393 -4.339 1.00 0.00 28 GLY A CA 17
ATOM 24908 C C . GLY A 1 28 ? 8.067 4.314 -3.936 1.00 0.00 28 GLY A C 17
ATOM 24909 O O . GLY A 1 28 ? 9.222 3.895 -3.859 1.00 0.00 28 GLY A O 17
ATOM 24913 N N . LYS A 1 29 ? 7.730 5.573 -3.673 1.00 0.00 29 LYS A N 17
ATOM 24914 C CA . LYS A 1 29 ? 8.718 6.566 -3.267 1.00 0.00 29 LYS A CA 17
ATOM 24915 C C . LYS A 1 29 ? 9.310 6.218 -1.903 1.00 0.00 29 LYS A C 17
ATOM 24916 O O . LYS A 1 29 ? 10.425 6.623 -1.576 1.00 0.00 29 LYS A O 17
ATOM 24935 N N . TRP A 1 30 ? 8.553 5.467 -1.114 1.00 0.00 30 TRP A N 17
ATOM 24936 C CA . TRP A 1 30 ? 8.990 5.066 0.211 1.00 0.00 30 TRP A CA 17
ATOM 24937 C C . TRP A 1 30 ? 10.099 4.027 0.126 1.00 0.00 30 TRP A C 17
ATOM 24938 O O . TRP A 1 30 ? 9.826 2.848 -0.086 1.00 0.00 30 TRP A O 17
ATOM 24959 N N . GLN A 1 31 ? 11.349 4.485 0.276 1.00 0.00 31 GLN A N 17
ATOM 24960 C CA . GLN A 1 31 ? 12.533 3.618 0.206 1.00 0.00 31 GLN A CA 17
ATOM 24961 C C . GLN A 1 31 ? 12.265 2.219 0.757 1.00 0.00 31 GLN A C 17
ATOM 24962 O O . GLN A 1 31 ? 12.710 1.870 1.851 1.00 0.00 31 GLN A O 17
ATOM 24974 N N . THR A 1 32 ? 11.528 1.431 -0.013 1.00 0.00 32 THR A N 17
ATOM 24975 C CA . THR A 1 32 ? 11.180 0.080 0.367 1.00 0.00 32 THR A CA 17
ATOM 24976 C C . THR A 1 32 ? 10.966 -0.766 -0.890 1.00 0.00 32 THR A C 17
ATOM 24977 O O . THR A 1 32 ? 10.844 -0.234 -1.993 1.00 0.00 32 THR A O 17
ATOM 24985 N N . GLN A 1 33 ? 10.901 -2.076 -0.713 1.00 0.00 33 GLN A N 17
ATOM 24986 C CA . GLN A 1 33 ? 10.680 -2.991 -1.820 1.00 0.00 33 GLN A CA 17
ATOM 24987 C C . GLN A 1 33 ? 9.450 -3.812 -1.521 1.00 0.00 33 GLN A C 17
ATOM 24988 O O . GLN A 1 33 ? 9.505 -4.807 -0.798 1.00 0.00 33 GLN A O 17
ATOM 25000 N N . LEU A 1 34 ? 8.333 -3.356 -2.047 1.00 0.00 34 LEU A N 17
ATOM 25001 C CA . LEU A 1 34 ? 7.064 -4.005 -1.810 1.00 0.00 34 LEU A CA 17
ATOM 25002 C C . LEU A 1 34 ? 7.069 -5.454 -2.281 1.00 0.00 34 LEU A C 17
ATOM 25003 O O . LEU A 1 34 ? 6.633 -5.761 -3.391 1.00 0.00 34 LEU A O 17
ATOM 25013 N N . ILE A 1 35 ? 7.548 -6.342 -1.419 1.00 0.00 35 ILE A N 17
ATOM 25014 C CA . ILE A 1 35 ? 7.593 -7.761 -1.730 1.00 0.00 35 ILE A CA 17
ATOM 25015 C C . ILE A 1 35 ? 6.185 -8.290 -1.978 1.00 0.00 35 ILE A C 17
ATOM 25016 O O . ILE A 1 35 ? 5.432 -8.542 -1.037 1.00 0.00 35 ILE A O 17
ATOM 25024 N N . SER A 1 36 ? 5.830 -8.448 -3.248 1.00 0.00 36 SER A N 17
ATOM 25025 C CA . SER A 1 36 ? 4.504 -8.937 -3.613 1.00 0.00 36 SER A CA 17
ATOM 25026 C C . SER A 1 36 ? 3.422 -8.152 -2.877 1.00 0.00 36 SER A C 17
ATOM 25027 O O . SER A 1 36 ? 3.039 -8.486 -1.756 1.00 0.00 36 SER A O 17
ATOM 25035 N N . PRO A 1 37 ? 2.940 -7.075 -3.510 1.00 0.00 37 PRO A N 17
ATOM 25036 C CA . PRO A 1 37 ? 1.925 -6.195 -2.948 1.00 0.00 37 PRO A CA 17
ATOM 25037 C C . PRO A 1 37 ? 0.498 -6.566 -3.348 1.00 0.00 37 PRO A C 17
ATOM 25038 O O . PRO A 1 37 ? 0.195 -6.736 -4.531 1.00 0.00 37 PRO A O 17
ATOM 25049 N N . HIS A 1 38 ? -0.378 -6.664 -2.352 1.00 0.00 38 HIS A N 17
ATOM 25050 C CA . HIS A 1 38 ? -1.780 -6.989 -2.587 1.00 0.00 38 HIS A CA 17
ATOM 25051 C C . HIS A 1 38 ? -2.682 -5.932 -1.977 1.00 0.00 38 HIS A C 17
ATOM 25052 O O . HIS A 1 38 ? -2.232 -5.064 -1.230 1.00 0.00 38 HIS A O 17
ATOM 25067 N N . PHE A 1 39 ? -3.962 -6.035 -2.284 1.00 0.00 39 PHE A N 17
ATOM 25068 C CA . PHE A 1 39 ? -4.948 -5.112 -1.750 1.00 0.00 39 PHE A CA 17
ATOM 25069 C C . PHE A 1 39 ? -6.319 -5.771 -1.648 1.00 0.00 39 PHE A C 17
ATOM 25070 O O . PHE A 1 39 ? -6.986 -5.995 -2.652 1.00 0.00 39 PHE A O 17
ATOM 25087 N N . VAL A 1 40 ? -6.735 -6.079 -0.425 1.00 0.00 40 VAL A N 17
ATOM 25088 C CA . VAL A 1 40 ? -8.022 -6.703 -0.195 1.00 0.00 40 VAL A CA 17
ATOM 25089 C C . VAL A 1 40 ? -9.046 -5.653 0.228 1.00 0.00 40 VAL A C 17
ATOM 25090 O O . VAL A 1 40 ? -9.014 -5.155 1.353 1.00 0.00 40 VAL A O 17
ATOM 25097 N N . LEU A 1 41 ? -9.939 -5.306 -0.692 1.00 0.00 41 LEU A N 17
ATOM 25098 C CA . LEU A 1 41 ? -10.961 -4.296 -0.431 1.00 0.00 41 LEU A CA 17
ATOM 25099 C C . LEU A 1 41 ? -12.351 -4.906 -0.353 1.00 0.00 41 LEU A C 17
ATOM 25100 O O . LEU A 1 41 ? -12.662 -5.861 -1.062 1.00 0.00 41 LEU A O 17
ATOM 25110 N N . ASN A 1 42 ? -13.197 -4.338 0.500 1.00 0.00 42 ASN A N 17
ATOM 25111 C CA . ASN A 1 42 ? -14.559 -4.828 0.640 1.00 0.00 42 ASN A CA 17
ATOM 25112 C C . ASN A 1 42 ? -15.521 -3.717 1.048 1.00 0.00 42 ASN A C 17
ATOM 25113 O O . ASN A 1 42 ? -15.112 -2.636 1.474 1.00 0.00 42 ASN A O 17
ATOM 25122 N N . LYS A 1 43 ? -16.806 -4.005 0.916 1.00 0.00 43 LYS A N 17
ATOM 25123 C CA . LYS A 1 43 ? -17.853 -3.051 1.268 1.00 0.00 43 LYS A CA 17
ATOM 25124 C C . LYS A 1 43 ? -18.833 -3.678 2.249 1.00 0.00 43 LYS A C 17
ATOM 25125 O O . LYS A 1 43 ? -18.864 -4.895 2.425 1.00 0.00 43 LYS A O 17
ATOM 25144 N N . VAL A 1 44 ? -19.657 -2.837 2.853 1.00 0.00 44 VAL A N 17
ATOM 25145 C CA . VAL A 1 44 ? -20.668 -3.300 3.775 1.00 0.00 44 VAL A CA 17
ATOM 25146 C C . VAL A 1 44 ? -21.751 -2.241 3.985 1.00 0.00 44 VAL A C 17
ATOM 25147 O O . VAL A 1 44 ? -21.541 -1.059 3.721 1.00 0.00 44 VAL A O 17
ATOM 25154 N N . PRO A 1 45 ? -22.939 -2.654 4.456 1.00 0.00 45 PRO A N 17
ATOM 25155 C CA . PRO A 1 45 ? -24.055 -1.733 4.689 1.00 0.00 45 PRO A CA 17
ATOM 25156 C C . PRO A 1 45 ? -23.651 -0.519 5.521 1.00 0.00 45 PRO A C 17
ATOM 25157 O O . PRO A 1 45 ? -24.071 0.604 5.245 1.00 0.00 45 PRO A O 17
ATOM 25168 N N . ASN A 1 46 ? -22.844 -0.757 6.548 1.00 0.00 46 ASN A N 17
ATOM 25169 C CA . ASN A 1 46 ? -22.392 0.312 7.433 1.00 0.00 46 ASN A CA 17
ATOM 25170 C C . ASN A 1 46 ? -21.222 1.100 6.839 1.00 0.00 46 ASN A C 17
ATOM 25171 O O . ASN A 1 46 ? -20.700 2.012 7.479 1.00 0.00 46 ASN A O 17
ATOM 25180 N N . GLY A 1 47 ? -20.802 0.746 5.624 1.00 0.00 47 GLY A N 17
ATOM 25181 C CA . GLY A 1 47 ? -19.694 1.441 5.006 1.00 0.00 47 GLY A CA 17
ATOM 25182 C C . GLY A 1 47 ? -18.879 0.548 4.102 1.00 0.00 47 GLY A C 17
ATOM 25183 O O . GLY A 1 47 ? -19.393 -0.377 3.482 1.00 0.00 47 GLY A O 17
ATOM 25187 N N . PHE A 1 48 ? -17.604 0.841 4.037 1.00 0.00 48 PHE A N 17
ATOM 25188 C CA . PHE A 1 48 ? -16.673 0.086 3.222 1.00 0.00 48 PHE A CA 17
ATOM 25189 C C . PHE A 1 48 ? -15.552 -0.473 4.082 1.00 0.00 48 PHE A C 17
ATOM 25190 O O . PHE A 1 48 ? -14.822 0.286 4.728 1.00 0.00 48 PHE A O 17
ATOM 25207 N N . SER A 1 49 ? -15.393 -1.792 4.066 1.00 0.00 49 SER A N 17
ATOM 25208 C CA . SER A 1 49 ? -14.327 -2.426 4.815 1.00 0.00 49 SER A CA 17
ATOM 25209 C C . SER A 1 49 ? -13.203 -2.758 3.863 1.00 0.00 49 SER A C 17
ATOM 25210 O O . SER A 1 49 ? -13.387 -3.473 2.880 1.00 0.00 49 SER A O 17
ATOM 25218 N N . VAL A 1 50 ? -12.055 -2.199 4.141 1.00 0.00 50 VAL A N 17
ATOM 25219 C CA . VAL A 1 50 ? -10.895 -2.387 3.288 1.00 0.00 50 VAL A CA 17
ATOM 25220 C C . VAL A 1 50 ? -9.679 -2.856 4.080 1.00 0.00 50 VAL A C 17
ATOM 25221 O O . VAL A 1 50 ? -9.558 -2.575 5.271 1.00 0.00 50 VAL A O 17
ATOM 25228 N N . GLU A 1 51 ? -8.783 -3.571 3.407 1.00 0.00 51 GLU A N 17
ATOM 25229 C CA . GLU A 1 51 ? -7.571 -4.084 4.035 1.00 0.00 51 GLU A CA 17
ATOM 25230 C C . GLU A 1 51 ? -6.449 -4.196 3.009 1.00 0.00 51 GLU A C 17
ATOM 25231 O O . GLU A 1 51 ? -6.651 -4.697 1.902 1.00 0.00 51 GLU A O 17
ATOM 25243 N N . ALA A 1 52 ? -5.270 -3.721 3.384 1.00 0.00 52 ALA A N 17
ATOM 25244 C CA . ALA A 1 52 ? -4.113 -3.758 2.496 1.00 0.00 52 ALA A CA 17
ATOM 25245 C C . ALA A 1 52 ? -3.030 -4.682 3.038 1.00 0.00 52 ALA A C 17
ATOM 25246 O O . ALA A 1 52 ? -2.943 -4.910 4.245 1.00 0.00 52 ALA A O 17
ATOM 25253 N N . SER A 1 53 ? -2.208 -5.206 2.133 1.00 0.00 53 SER A N 17
ATOM 25254 C CA . SER A 1 53 ? -1.123 -6.105 2.507 1.00 0.00 53 SER A CA 17
ATOM 25255 C C . SER A 1 53 ? 0.017 -6.037 1.492 1.00 0.00 53 SER A C 17
ATOM 25256 O O . SER A 1 53 ? -0.170 -6.354 0.316 1.00 0.00 53 SER A O 17
ATOM 25264 N N . ILE A 1 54 ? 1.197 -5.623 1.951 1.00 0.00 54 ILE A N 17
ATOM 25265 C CA . ILE A 1 54 ? 2.363 -5.516 1.076 1.00 0.00 54 ILE A CA 17
ATOM 25266 C C . ILE A 1 54 ? 3.632 -5.990 1.780 1.00 0.00 54 ILE A C 17
ATOM 25267 O O . ILE A 1 54 ? 4.076 -5.382 2.751 1.00 0.00 54 ILE A O 17
ATOM 25275 N N . GLY A 1 55 ? 4.218 -7.074 1.286 1.00 0.00 55 GLY A N 17
ATOM 25276 C CA . GLY A 1 55 ? 5.421 -7.595 1.881 1.00 0.00 55 GLY A CA 17
ATOM 25277 C C . GLY A 1 55 ? 6.564 -6.612 1.847 1.00 0.00 55 GLY A C 17
ATOM 25278 O O . GLY A 1 55 ? 6.667 -5.776 0.950 1.00 0.00 55 GLY A O 17
ATOM 25282 N N . THR A 1 56 ? 7.425 -6.736 2.834 1.00 0.00 56 THR A N 17
ATOM 25283 C CA . THR A 1 56 ? 8.602 -5.880 2.957 1.00 0.00 56 THR A CA 17
ATOM 25284 C C . THR A 1 56 ? 9.728 -6.624 3.663 1.00 0.00 56 THR A C 17
ATOM 25285 O O . THR A 1 56 ? 9.480 -7.366 4.614 1.00 0.00 56 THR A O 17
ATOM 25293 N N . PRO A 1 57 ? 10.990 -6.425 3.243 1.00 0.00 57 PRO A N 17
ATOM 25294 C CA . PRO A 1 57 ? 12.121 -7.079 3.896 1.00 0.00 57 PRO A CA 17
ATOM 25295 C C . PRO A 1 57 ? 12.158 -6.772 5.392 1.00 0.00 57 PRO A C 17
ATOM 25296 O O . PRO A 1 57 ? 12.858 -7.440 6.154 1.00 0.00 57 PRO A O 17
ATOM 25307 N N . LEU A 1 58 ? 11.412 -5.745 5.806 1.00 0.00 58 LEU A N 17
ATOM 25308 C CA . LEU A 1 58 ? 11.381 -5.346 7.208 1.00 0.00 58 LEU A CA 17
ATOM 25309 C C . LEU A 1 58 ? 10.109 -5.833 7.908 1.00 0.00 58 LEU A C 17
ATOM 25310 O O . LEU A 1 58 ? 9.962 -5.677 9.119 1.00 0.00 58 LEU A O 17
ATOM 25320 N N . GLY A 1 59 ? 9.198 -6.430 7.143 1.00 0.00 59 GLY A N 17
ATOM 25321 C CA . GLY A 1 59 ? 7.963 -6.936 7.714 1.00 0.00 59 GLY A CA 17
ATOM 25322 C C . GLY A 1 59 ? 6.765 -6.712 6.815 1.00 0.00 59 GLY A C 17
ATOM 25323 O O . GLY A 1 59 ? 6.529 -5.601 6.345 1.00 0.00 59 GLY A O 17
ATOM 25327 N N . ASN A 1 60 ? 6.011 -7.779 6.575 1.00 0.00 60 ASN A N 17
ATOM 25328 C CA . ASN A 1 60 ? 4.830 -7.719 5.722 1.00 0.00 60 ASN A CA 17
ATOM 25329 C C . ASN A 1 60 ? 3.891 -6.589 6.133 1.00 0.00 60 ASN A C 17
ATOM 25330 O O . ASN A 1 60 ? 3.372 -6.575 7.248 1.00 0.00 60 ASN A O 17
ATOM 25339 N N . LEU A 1 61 ? 3.658 -5.654 5.216 1.00 0.00 61 LEU A N 17
ATOM 25340 C CA . LEU A 1 61 ? 2.757 -4.538 5.484 1.00 0.00 61 LEU A CA 17
ATOM 25341 C C . LEU A 1 61 ? 1.318 -5.025 5.478 1.00 0.00 61 LEU A C 17
ATOM 25342 O O . LEU A 1 61 ? 0.938 -5.835 4.637 1.00 0.00 61 LEU A O 17
ATOM 25352 N N . LEU A 1 62 ? 0.520 -4.512 6.400 1.00 0.00 62 LEU A N 17
ATOM 25353 C CA . LEU A 1 62 ? -0.883 -4.878 6.482 1.00 0.00 62 LEU A CA 17
ATOM 25354 C C . LEU A 1 62 ? -1.680 -3.746 7.104 1.00 0.00 62 LEU A C 17
ATOM 25355 O O . LEU A 1 62 ? -1.167 -2.983 7.920 1.00 0.00 62 LEU A O 17
ATOM 25365 N N . ALA A 1 63 ? -2.937 -3.647 6.715 1.00 0.00 63 ALA A N 17
ATOM 25366 C CA . ALA A 1 63 ? -3.814 -2.609 7.236 1.00 0.00 63 ALA A CA 17
ATOM 25367 C C . ALA A 1 63 ? -5.267 -2.920 6.925 1.00 0.00 63 ALA A C 17
ATOM 25368 O O . ALA A 1 63 ? -5.562 -3.772 6.088 1.00 0.00 63 ALA A O 17
ATOM 25375 N N . SER A 1 64 ? -6.171 -2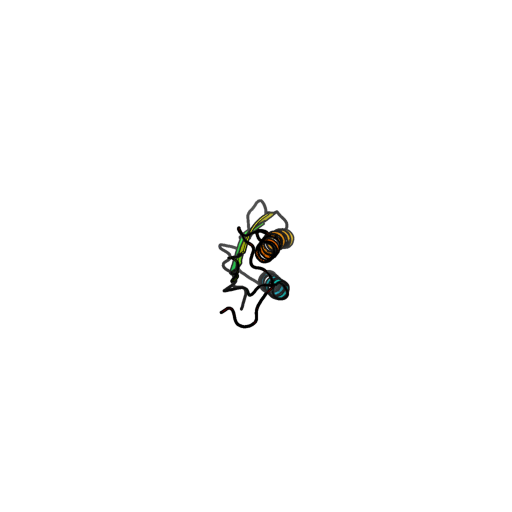.224 7.601 1.00 0.00 64 SER A N 17
ATOM 25376 C CA . SER A 1 64 ? -7.597 -2.430 7.394 1.00 0.00 64 SER A CA 17
ATOM 25377 C C . SER A 1 64 ? -8.400 -1.273 7.977 1.00 0.00 64 SER A C 17
ATOM 25378 O O . SER A 1 64 ? -8.094 -0.778 9.061 1.00 0.00 64 SER A O 17
ATOM 25386 N N . ALA A 1 65 ? -9.427 -0.843 7.251 1.00 0.00 65 ALA A N 17
ATOM 25387 C CA . ALA A 1 65 ? -10.264 0.260 7.704 1.00 0.00 65 ALA A CA 17
ATOM 25388 C C . ALA A 1 65 ? -11.700 0.112 7.215 1.00 0.00 65 ALA A C 17
ATOM 25389 O O . ALA A 1 65 ? -11.945 -0.292 6.077 1.00 0.00 65 ALA A O 17
ATOM 25396 N N . THR A 1 66 ? -12.644 0.454 8.084 1.00 0.00 66 THR A N 17
ATOM 25397 C CA . THR A 1 66 ? -14.063 0.377 7.755 1.00 0.00 66 THR A CA 17
ATOM 25398 C C . THR A 1 66 ? -14.701 1.757 7.868 1.00 0.00 66 THR A C 17
ATOM 25399 O O . THR A 1 66 ? -14.688 2.365 8.939 1.00 0.00 66 THR A O 17
ATOM 25407 N N . SER A 1 67 ? -15.253 2.260 6.766 1.00 0.00 67 SER A N 17
ATOM 25408 C CA . SER A 1 67 ? -15.877 3.577 6.781 1.00 0.00 67 SER A CA 17
ATOM 25409 C C . SER A 1 67 ? -16.838 3.747 5.615 1.00 0.00 67 SER A C 17
ATOM 25410 O O . SER A 1 67 ? -16.717 3.074 4.595 1.00 0.00 67 SER A O 17
ATOM 25418 N N . ASP A 1 68 ? -17.780 4.671 5.764 1.00 0.00 68 ASP A N 17
ATOM 25419 C CA . ASP A 1 68 ? -18.751 4.941 4.716 1.00 0.00 68 ASP A CA 17
ATOM 25420 C C . ASP A 1 68 ? -18.115 5.729 3.573 1.00 0.00 68 ASP A C 17
ATOM 25421 O O . ASP A 1 68 ? -18.783 6.066 2.595 1.00 0.00 68 ASP A O 17
ATOM 25430 N N . ASP A 1 69 ? -16.823 6.025 3.701 1.00 0.00 69 ASP A N 17
ATOM 25431 C CA . ASP A 1 69 ? -16.111 6.774 2.678 1.00 0.00 69 ASP A CA 17
ATOM 25432 C C . ASP A 1 69 ? -15.022 5.922 2.031 1.00 0.00 69 ASP A C 17
ATOM 25433 O O . ASP A 1 69 ? -13.909 5.818 2.543 1.00 0.00 69 ASP A O 17
ATOM 25442 N N . MET A 1 70 ? -15.368 5.314 0.904 1.00 0.00 70 MET A N 17
ATOM 25443 C CA . MET A 1 70 ? -14.463 4.453 0.149 1.00 0.00 70 MET A CA 17
ATOM 25444 C C . MET A 1 70 ? -13.023 4.973 0.119 1.00 0.00 70 MET A C 17
ATOM 25445 O O . MET A 1 70 ? -12.120 4.377 0.717 1.00 0.00 70 MET A O 17
ATOM 25459 N N . TYR A 1 71 ? -12.809 6.067 -0.601 1.00 0.00 71 TYR A N 17
ATOM 25460 C CA . TYR A 1 71 ? -11.476 6.634 -0.736 1.00 0.00 71 TYR A CA 17
ATOM 25461 C C . TYR A 1 71 ? -10.917 7.096 0.594 1.00 0.00 71 TYR A C 17
ATOM 25462 O O . TYR A 1 71 ? -9.703 7.145 0.762 1.00 0.00 71 TYR A O 17
ATOM 25480 N N . LYS A 1 72 ? -11.790 7.383 1.552 1.00 0.00 72 LYS A N 17
ATOM 25481 C CA . LYS A 1 72 ? -11.334 7.777 2.875 1.00 0.00 72 LYS A CA 17
ATOM 25482 C C . LYS A 1 72 ? -10.837 6.536 3.603 1.00 0.00 72 LYS A C 17
ATOM 25483 O O . LYS A 1 72 ? -9.825 6.568 4.297 1.00 0.00 72 LYS A O 17
ATOM 25502 N N . ALA A 1 73 ? -11.547 5.421 3.398 1.00 0.00 73 ALA A N 17
ATOM 25503 C CA . ALA A 1 73 ? -11.155 4.151 3.989 1.00 0.00 73 ALA A CA 17
ATOM 25504 C C . ALA A 1 73 ? -9.785 3.805 3.442 1.00 0.00 73 ALA A C 17
ATOM 25505 O O . ALA A 1 73 ? -8.853 3.492 4.184 1.00 0.00 73 ALA A O 17
ATOM 25512 N N . ILE A 1 74 ? -9.665 3.951 2.124 1.00 0.00 74 ILE A N 17
ATOM 25513 C CA . ILE A 1 74 ? -8.399 3.745 1.444 1.00 0.00 74 ILE A CA 17
ATOM 25514 C C . ILE A 1 74 ? -7.436 4.813 1.947 1.00 0.00 74 ILE A C 17
ATOM 25515 O O . ILE A 1 74 ? -6.249 4.562 2.179 1.00 0.00 74 ILE A O 17
ATOM 25523 N N . ASN A 1 75 ? -8.005 5.995 2.170 1.00 0.00 75 ASN A N 17
ATOM 25524 C CA . ASN A 1 75 ? -7.287 7.129 2.708 1.00 0.00 75 ASN A CA 17
ATOM 25525 C C . ASN A 1 75 ? -6.685 6.746 4.053 1.00 0.00 75 ASN A C 17
ATOM 25526 O O . ASN A 1 75 ? -5.551 7.100 4.372 1.00 0.00 75 ASN A O 17
ATOM 25535 N N . GLU A 1 76 ? -7.464 5.991 4.821 1.00 0.00 76 GLU A N 17
ATOM 25536 C CA . GLU A 1 76 ? -7.036 5.509 6.127 1.00 0.00 76 GLU A CA 17
ATOM 25537 C C . GLU A 1 76 ? -5.976 4.418 5.967 1.00 0.00 76 GLU A C 17
ATOM 25538 O O . GLU A 1 76 ? -4.879 4.515 6.524 1.00 0.00 76 GLU A O 17
ATOM 25550 N N . VAL A 1 77 ? -6.306 3.380 5.190 1.00 0.00 77 VAL A N 17
ATOM 25551 C CA . VAL A 1 77 ? -5.377 2.281 4.946 1.00 0.00 77 VAL A CA 17
ATOM 25552 C C . VAL A 1 77 ? -4.010 2.810 4.568 1.00 0.00 77 VAL A C 17
ATOM 25553 O O . VAL A 1 77 ? -3.001 2.440 5.167 1.00 0.00 77 VAL A O 17
ATOM 25560 N N . GLU A 1 78 ? -3.981 3.682 3.567 1.00 0.00 78 GLU A N 17
ATOM 25561 C CA . GLU A 1 78 ? -2.727 4.256 3.115 1.00 0.00 78 GLU A CA 17
ATOM 25562 C C . GLU A 1 78 ? -1.970 4.859 4.291 1.00 0.00 78 GLU A C 17
ATOM 25563 O O . GLU A 1 78 ? -0.743 4.782 4.361 1.00 0.00 78 GLU A O 17
ATOM 25575 N N . GLU A 1 79 ? -2.714 5.438 5.226 1.00 0.00 79 GLU A N 17
ATOM 25576 C CA . GLU A 1 79 ? -2.114 6.030 6.409 1.00 0.00 79 GLU A CA 17
ATOM 25577 C C . GLU A 1 79 ? -1.557 4.935 7.303 1.00 0.00 79 GLU A C 17
ATOM 25578 O O . GLU A 1 79 ? -0.426 5.028 7.781 1.00 0.00 79 GLU A O 17
ATOM 25590 N N . LYS A 1 80 ? -2.344 3.882 7.505 1.00 0.00 80 LYS A N 17
ATOM 25591 C CA . LYS A 1 80 ? -1.900 2.761 8.320 1.00 0.00 80 LYS A CA 17
ATOM 25592 C C . LYS A 1 80 ? -0.699 2.098 7.656 1.00 0.00 80 LYS A C 17
ATOM 25593 O O . LYS A 1 80 ? 0.372 1.983 8.252 1.00 0.00 80 LYS A O 17
ATOM 25612 N N . LEU A 1 81 ? -0.885 1.686 6.403 1.00 0.00 81 LEU A N 17
ATOM 25613 C CA . LEU A 1 81 ? 0.179 1.052 5.632 1.00 0.00 81 LEU A CA 17
ATOM 25614 C C . LEU A 1 81 ? 1.435 1.923 5.643 1.00 0.00 81 LEU A C 17
ATOM 25615 O O . LEU A 1 81 ? 2.542 1.430 5.878 1.00 0.00 81 LEU A O 17
ATOM 25625 N N . GLU A 1 82 ? 1.262 3.228 5.417 1.00 0.00 82 GLU A N 17
ATOM 25626 C CA . GLU A 1 82 ? 2.392 4.145 5.435 1.00 0.00 82 GLU A CA 17
ATOM 25627 C C . GLU A 1 82 ? 3.007 4.174 6.823 1.00 0.00 82 GLU A C 17
ATOM 25628 O O . GLU A 1 82 ? 4.215 3.999 6.989 1.00 0.00 82 GLU A O 17
ATOM 25640 N N . ARG A 1 83 ? 2.157 4.378 7.824 1.00 0.00 83 ARG A N 17
ATOM 25641 C CA . ARG A 1 83 ? 2.602 4.410 9.213 1.00 0.00 83 ARG A CA 17
ATOM 25642 C C . ARG A 1 83 ? 3.479 3.199 9.509 1.00 0.00 83 ARG A C 17
ATOM 25643 O O . ARG A 1 83 ? 4.598 3.331 10.018 1.00 0.00 83 ARG A O 17
ATOM 25664 N N . GLN A 1 84 ? 2.980 2.014 9.158 1.00 0.00 84 GLN A N 17
ATOM 25665 C CA . GLN A 1 84 ? 3.746 0.792 9.366 1.00 0.00 84 GLN A CA 17
ATOM 25666 C C . GLN A 1 84 ? 5.047 0.887 8.583 1.00 0.00 84 GLN A C 17
ATOM 25667 O O . GLN A 1 84 ? 6.121 0.620 9.120 1.00 0.00 84 GLN A O 17
ATOM 25679 N N . LEU A 1 85 ? 4.948 1.315 7.319 1.00 0.00 85 LEU A N 17
ATOM 25680 C CA . LEU A 1 85 ? 6.133 1.493 6.480 1.00 0.00 85 LEU A CA 17
ATOM 25681 C C . LEU A 1 85 ? 7.177 2.281 7.259 1.00 0.00 85 LEU A C 17
ATOM 25682 O O . LEU A 1 85 ? 8.341 1.883 7.360 1.00 0.00 85 LEU A O 17
ATOM 25692 N N . ASN A 1 86 ? 6.727 3.393 7.834 1.00 0.00 86 ASN A N 17
ATOM 25693 C CA . ASN A 1 86 ? 7.586 4.244 8.640 1.00 0.00 86 ASN A CA 17
ATOM 25694 C C . ASN A 1 86 ? 8.154 3.439 9.798 1.00 0.00 86 ASN A C 17
ATOM 25695 O O . ASN A 1 86 ? 9.331 3.559 10.134 1.00 0.00 86 ASN A O 17
ATOM 25704 N N . LYS A 1 87 ? 7.312 2.595 10.389 1.00 0.00 87 LYS A N 17
ATOM 25705 C CA . LYS A 1 87 ? 7.742 1.747 11.491 1.00 0.00 87 LYS A CA 17
ATOM 25706 C C . LYS A 1 87 ? 8.808 0.773 11.015 1.00 0.00 87 LYS A C 17
ATOM 25707 O O . LYS A 1 87 ? 9.850 0.622 11.647 1.00 0.00 87 LYS A O 17
ATOM 25726 N N . LEU A 1 88 ? 8.544 0.113 9.891 1.00 0.00 88 LEU A N 17
ATOM 25727 C CA . LEU A 1 88 ? 9.493 -0.841 9.339 1.00 0.00 88 LEU A CA 17
ATOM 25728 C C . LEU A 1 88 ? 10.828 -0.158 9.088 1.00 0.00 88 LEU A C 17
ATOM 25729 O O . LEU A 1 88 ? 11.866 -0.583 9.594 1.00 0.00 88 LEU A O 17
ATOM 25739 N N . GLN A 1 89 ? 10.783 0.909 8.303 1.00 0.00 89 GLN A N 17
ATOM 25740 C CA . GLN A 1 89 ? 11.982 1.671 7.976 1.00 0.00 89 GLN A CA 17
ATOM 25741 C C . GLN A 1 89 ? 12.614 2.253 9.239 1.00 0.00 89 GLN A C 17
ATOM 25742 O O . GLN A 1 89 ? 13.828 2.456 9.301 1.00 0.00 89 GLN A O 17
ATOM 25754 N N . HIS A 1 90 ? 11.783 2.516 10.244 1.00 0.00 90 HIS A N 17
ATOM 25755 C CA . HIS A 1 90 ? 12.255 3.072 11.508 1.00 0.00 90 HIS A CA 17
ATOM 25756 C C . HIS A 1 90 ? 12.847 1.990 12.396 1.00 0.00 90 HIS A C 17
ATOM 25757 O O . HIS A 1 90 ? 14.039 2.001 12.706 1.00 0.00 90 HIS A O 17
ATOM 25772 N N . LYS A 1 91 ? 11.993 1.068 12.817 1.00 0.00 91 LYS A N 17
ATOM 25773 C CA . LYS A 1 91 ? 12.402 -0.015 13.690 1.00 0.00 91 LYS A CA 17
ATOM 25774 C C . LYS A 1 91 ? 13.558 -0.810 13.089 1.00 0.00 91 LYS A C 17
ATOM 25775 O O . LYS A 1 91 ? 14.163 -0.398 12.099 1.00 0.00 91 LYS A O 17
ATOM 25794 N N . SER A 1 92 ? 13.855 -1.956 13.694 1.00 0.00 92 SER A N 17
ATOM 25795 C CA . SER A 1 92 ? 14.935 -2.815 13.222 1.00 0.00 92 SER A CA 17
ATOM 25796 C C . SER A 1 92 ? 14.660 -4.273 13.578 1.00 0.00 92 SER A C 17
ATOM 25797 O O . SER A 1 92 ? 14.544 -4.624 14.752 1.00 0.00 92 SER A O 17
ATOM 25805 N N . GLU A 1 93 ? 14.553 -5.117 12.557 1.00 0.00 93 GLU A N 17
ATOM 25806 C CA . GLU A 1 93 ? 14.288 -6.536 12.764 1.00 0.00 93 GLU A CA 17
ATOM 25807 C C . GLU A 1 93 ? 15.586 -7.340 12.778 1.00 0.00 93 GLU A C 17
ATOM 25808 O O . GLU A 1 93 ? 15.658 -8.433 12.215 1.00 0.00 93 GLU A O 17
ATOM 25820 N N . SER A 1 94 ? 16.610 -6.793 13.426 1.00 0.00 94 SER A N 17
ATOM 25821 C CA . SER A 1 94 ? 17.903 -7.462 13.514 1.00 0.00 94 SER A CA 17
ATOM 25822 C C . SER A 1 94 ? 17.943 -8.412 14.707 1.00 0.00 94 SER A C 17
ATOM 25823 O O . SER A 1 94 ? 18.629 -9.433 14.677 1.00 0.00 94 SER A O 17
ATOM 25831 N N . ARG A 1 95 ? 17.202 -8.068 15.756 1.00 0.00 95 ARG A N 17
ATOM 25832 C CA . ARG A 1 95 ? 17.152 -8.890 16.959 1.00 0.00 95 ARG A CA 17
ATOM 25833 C C . ARG A 1 95 ? 15.767 -8.833 17.599 1.00 0.00 95 ARG A C 17
ATOM 25834 O O . ARG A 1 95 ? 14.965 -7.952 17.286 1.00 0.00 95 ARG A O 17
ATOM 25855 N N . ARG A 1 96 ? 15.495 -9.776 18.495 1.00 0.00 96 ARG A N 17
ATOM 25856 C CA . ARG A 1 96 ? 14.208 -9.834 19.179 1.00 0.00 96 ARG A CA 17
ATOM 25857 C C . ARG A 1 96 ? 13.074 -10.073 18.186 1.00 0.00 96 ARG A C 17
ATOM 25858 O O . ARG A 1 96 ? 12.875 -9.293 17.255 1.00 0.00 96 ARG A O 17
ATOM 25879 N N . ALA A 1 97 ? 12.333 -11.158 18.391 1.00 0.00 97 ALA A N 17
ATOM 25880 C CA . ALA A 1 97 ? 11.220 -11.500 17.515 1.00 0.00 97 ALA A CA 17
ATOM 25881 C C . ALA A 1 97 ? 10.245 -12.447 18.208 1.00 0.00 97 ALA A C 17
ATOM 25882 O O . ALA A 1 97 ? 9.910 -13.507 17.679 1.00 0.00 97 ALA A O 17
ATOM 25889 N N . ASP A 1 98 ? 9.795 -12.058 19.398 1.00 0.00 98 ASP A N 17
ATOM 25890 C CA . ASP A 1 98 ? 8.860 -12.874 20.165 1.00 0.00 98 ASP A CA 17
ATOM 25891 C C . ASP A 1 98 ? 7.546 -12.136 20.397 1.00 0.00 98 ASP A C 17
ATOM 25892 O O . ASP A 1 98 ? 6.478 -12.746 20.433 1.00 0.00 98 ASP A O 17
ATOM 25901 N N . GLU A 1 99 ? 7.630 -10.818 20.557 1.00 0.00 99 GLU A N 17
ATOM 25902 C CA . GLU A 1 99 ? 6.446 -9.996 20.789 1.00 0.00 99 GLU A CA 17
ATOM 25903 C C . GLU A 1 99 ? 5.391 -10.232 19.712 1.00 0.00 99 GLU A C 17
ATOM 25904 O O . GLU A 1 99 ? 5.644 -10.028 18.525 1.00 0.00 99 GLU A O 17
ATOM 25916 N N . ARG A 1 100 ? 4.207 -10.662 20.136 1.00 0.00 100 ARG A N 17
ATOM 25917 C CA . ARG A 1 100 ? 3.111 -10.926 19.210 1.00 0.00 100 ARG A CA 17
ATOM 25918 C C . ARG A 1 100 ? 1.799 -11.119 19.964 1.00 0.00 100 ARG A C 17
ATOM 25919 O O . ARG A 1 100 ? 1.745 -10.967 21.184 1.00 0.00 100 ARG A O 17
ATOM 25940 N N . LEU A 1 101 ? 0.744 -11.455 19.229 1.00 0.00 101 LEU A N 17
ATOM 25941 C CA . LEU A 1 101 ? -0.568 -11.669 19.829 1.00 0.00 101 LEU A CA 17
ATOM 25942 C C . LEU A 1 101 ? -1.062 -10.403 20.521 1.00 0.00 101 LEU A C 17
ATOM 25943 O O . LEU A 1 101 ? -0.797 -10.186 21.704 1.00 0.00 101 LEU A O 17
ATOM 25953 N N . LYS A 1 102 ? -1.781 -9.569 19.776 1.00 0.00 102 LYS A N 17
ATOM 25954 C CA . LYS A 1 102 ? -2.312 -8.324 20.319 1.00 0.00 102 LYS A CA 17
ATOM 25955 C C . LYS A 1 102 ? -3.835 -8.368 20.391 1.00 0.00 102 LYS A C 17
ATOM 25956 O O . LYS A 1 102 ? -4.427 -8.042 21.421 1.00 0.00 102 LYS A O 17
ATOM 25975 N N . ASP A 1 103 ? -4.464 -8.771 19.293 1.00 0.00 103 ASP A N 17
ATOM 25976 C CA . ASP A 1 103 ? -5.918 -8.858 19.232 1.00 0.00 103 ASP A CA 17
ATOM 25977 C C . ASP A 1 103 ? -6.554 -7.491 19.468 1.00 0.00 103 ASP A C 17
ATOM 25978 O O . ASP A 1 103 ? -6.525 -6.965 20.581 1.00 0.00 103 ASP A O 17
ATOM 25987 N N . SER A 1 104 ? -7.130 -6.922 18.415 1.00 0.00 104 SER A N 17
ATOM 25988 C CA . SER A 1 104 ? -7.773 -5.616 18.507 1.00 0.00 104 SER A CA 17
ATOM 25989 C C . SER A 1 104 ? -9.220 -5.754 18.972 1.00 0.00 104 SER A C 17
ATOM 25990 O O . SER A 1 104 ? -9.941 -6.649 18.530 1.00 0.00 104 SER A O 17
ATOM 25998 N N . PHE A 1 105 ? -9.637 -4.862 19.864 1.00 0.00 105 PHE A N 17
ATOM 25999 C CA . PHE A 1 105 ? -10.998 -4.884 20.388 1.00 0.00 105 PHE A CA 17
ATOM 26000 C C . PHE A 1 105 ? -11.295 -3.617 21.184 1.00 0.00 105 PHE A C 17
ATOM 26001 O O . PHE A 1 105 ? -11.226 -3.613 22.413 1.00 0.00 105 PHE A O 17
ATOM 26018 N N . GLU A 1 106 ? -11.624 -2.542 20.474 1.00 0.00 106 GLU A N 17
ATOM 26019 C CA . GLU A 1 106 ? -11.930 -1.269 21.114 1.00 0.00 106 GLU A CA 17
ATOM 26020 C C . GLU A 1 106 ? -10.732 -0.758 21.910 1.00 0.00 106 GLU A C 17
ATOM 26021 O O . GLU A 1 106 ? -10.891 -0.077 22.923 1.00 0.00 106 GLU A O 17
ATOM 26033 N N . ASN A 1 107 ? -9.533 -1.091 21.444 1.00 0.00 107 ASN A N 17
ATOM 26034 C CA . ASN A 1 107 ? -8.308 -0.667 22.112 1.00 0.00 107 ASN A CA 17
ATOM 26035 C C . ASN A 1 107 ? -7.304 -0.115 21.106 1.00 0.00 107 ASN A C 17
ATOM 26036 O O . ASN A 1 107 ? -6.764 0.972 21.299 1.00 99.99 107 ASN A O 17
ATOM 26045 N N . MET A 1 1 ? 6.069 -4.792 -8.993 1.00 0.00 1 MET A N 18
ATOM 26046 C CA . MET A 1 1 ? 4.994 -5.050 -7.999 1.00 0.00 1 MET A CA 18
ATOM 26047 C C . MET A 1 1 ? 3.625 -5.109 -8.676 1.00 0.00 1 MET A C 18
ATOM 26048 O O . MET A 1 1 ? 3.029 -6.179 -8.799 1.00 0.00 1 MET A O 18
ATOM 26064 N N . THR A 1 2 ? 3.136 -3.953 -9.120 1.00 0.00 2 THR A N 18
ATOM 26065 C CA . THR A 1 2 ? 1.841 -3.863 -9.798 1.00 0.00 2 THR A CA 18
ATOM 26066 C C . THR A 1 2 ? 0.669 -3.960 -8.823 1.00 0.00 2 THR A C 18
ATOM 26067 O O . THR A 1 2 ? -0.485 -3.809 -9.219 1.00 0.00 2 THR A O 18
ATOM 26075 N N . LEU A 1 3 ? 0.973 -4.200 -7.552 1.00 0.00 3 LEU A N 18
ATOM 26076 C CA . LEU A 1 3 ? -0.049 -4.307 -6.507 1.00 0.00 3 LEU A CA 18
ATOM 26077 C C . LEU A 1 3 ? -1.249 -5.141 -6.956 1.00 0.00 3 LEU A C 18
ATOM 26078 O O . LEU A 1 3 ? -2.061 -4.696 -7.766 1.00 0.00 3 LEU A O 18
ATOM 26088 N N . ASN A 1 4 ? -1.372 -6.342 -6.405 1.00 0.00 4 ASN A N 18
ATOM 26089 C CA . ASN A 1 4 ? -2.490 -7.213 -6.738 1.00 0.00 4 ASN A CA 18
ATOM 26090 C C . ASN A 1 4 ? -3.704 -6.861 -5.881 1.00 0.00 4 ASN A C 18
ATOM 26091 O O . ASN A 1 4 ? -3.575 -6.207 -4.843 1.00 0.00 4 ASN A O 18
ATOM 26100 N N . ILE A 1 5 ? -4.882 -7.278 -6.326 1.00 0.00 5 ILE A N 18
ATOM 26101 C CA . ILE A 1 5 ? -6.107 -6.977 -5.598 1.00 0.00 5 ILE A CA 18
ATOM 26102 C C . ILE A 1 5 ? -7.057 -8.170 -5.555 1.00 0.00 5 ILE A C 18
ATOM 26103 O O . ILE A 1 5 ? -6.964 -9.086 -6.372 1.00 0.00 5 ILE A O 18
ATOM 26111 N N . THR A 1 6 ? -7.969 -8.148 -4.584 1.00 0.00 6 THR A N 18
ATOM 26112 C CA . THR A 1 6 ? -8.940 -9.223 -4.417 1.00 0.00 6 THR A CA 18
ATOM 26113 C C . THR A 1 6 ? -10.086 -8.786 -3.506 1.00 0.00 6 THR A C 18
ATOM 26114 O O . THR A 1 6 ? -10.001 -8.913 -2.285 1.00 0.00 6 THR A O 18
ATOM 26122 N N . SER A 1 7 ? -11.158 -8.278 -4.107 1.00 0.00 7 SER A N 18
ATOM 26123 C CA . SER A 1 7 ? -12.319 -7.832 -3.344 1.00 0.00 7 SER A CA 18
ATOM 26124 C C . SER A 1 7 ? -13.348 -8.954 -3.224 1.00 0.00 7 SER A C 18
ATOM 26125 O O . SER A 1 7 ? -13.784 -9.516 -4.228 1.00 0.00 7 SER A O 18
ATOM 26133 N N . LYS A 1 8 ? -13.720 -9.285 -1.992 1.00 0.00 8 LYS A N 18
ATOM 26134 C CA . LYS A 1 8 ? -14.687 -10.352 -1.747 1.00 0.00 8 LYS A CA 18
ATOM 26135 C C . LYS A 1 8 ? -16.041 -10.060 -2.399 1.00 0.00 8 LYS A C 18
ATOM 26136 O O . LYS A 1 8 ? -16.767 -10.983 -2.768 1.00 0.00 8 LYS A O 18
ATOM 26155 N N . GLN A 1 9 ? -16.385 -8.779 -2.539 1.00 0.00 9 GLN A N 18
ATOM 26156 C CA . GLN A 1 9 ? -17.660 -8.401 -3.147 1.00 0.00 9 GLN A CA 18
ATOM 26157 C C . GLN A 1 9 ? -17.456 -7.450 -4.329 1.00 0.00 9 GLN A C 18
ATOM 26158 O O . GLN A 1 9 ? -17.293 -7.896 -5.466 1.00 0.00 9 GLN A O 18
ATOM 26170 N N . MET A 1 10 ? -17.470 -6.142 -4.068 1.00 0.00 10 MET A N 18
ATOM 26171 C CA . MET A 1 10 ? -17.290 -5.151 -5.124 1.00 0.00 10 MET A CA 18
ATOM 26172 C C . MET A 1 10 ? -16.059 -5.468 -5.962 1.00 0.00 10 MET A C 18
ATOM 26173 O O . MET A 1 10 ? -14.927 -5.285 -5.517 1.00 0.00 10 MET A O 18
ATOM 26187 N N . ASP A 1 11 ? -16.291 -5.955 -7.174 1.00 0.00 11 ASP A N 18
ATOM 26188 C CA . ASP A 1 11 ? -15.203 -6.313 -8.072 1.00 0.00 11 ASP A CA 18
ATOM 26189 C C . ASP A 1 11 ? -14.248 -5.143 -8.287 1.00 0.00 11 ASP A C 18
ATOM 26190 O O . ASP A 1 11 ? -14.403 -4.082 -7.681 1.00 0.00 11 ASP A O 18
ATOM 26199 N N . ILE A 1 12 ? -13.261 -5.347 -9.153 1.00 0.00 12 ILE A N 18
ATOM 26200 C CA . ILE A 1 12 ? -12.277 -4.311 -9.450 1.00 0.00 12 ILE A CA 18
ATOM 26201 C C . ILE A 1 12 ? -12.624 -3.588 -10.746 1.00 0.00 12 ILE A C 18
ATOM 26202 O O . ILE A 1 12 ? -13.020 -4.211 -11.732 1.00 0.00 12 ILE A O 18
ATOM 26210 N N . THR A 1 13 ? -12.469 -2.273 -10.735 1.00 0.00 13 THR A N 18
ATOM 26211 C CA . THR A 1 13 ? -12.758 -1.455 -11.903 1.00 0.00 13 THR A CA 18
ATOM 26212 C C . THR A 1 13 ? -11.728 -0.332 -12.033 1.00 0.00 13 THR A C 18
ATOM 26213 O O . THR A 1 13 ? -10.838 -0.201 -11.192 1.00 0.00 13 THR A O 18
ATOM 26221 N N . PRO A 1 14 ? -11.829 0.492 -13.089 1.00 0.00 14 PRO A N 18
ATOM 26222 C CA . PRO A 1 14 ? -10.895 1.599 -13.319 1.00 0.00 14 PRO A CA 18
ATOM 26223 C C . PRO A 1 14 ? -10.620 2.419 -12.060 1.00 0.00 14 PRO A C 18
ATOM 26224 O O . PRO A 1 14 ? -9.469 2.724 -11.749 1.00 0.00 14 PRO A O 18
ATOM 26235 N N . ALA A 1 15 ? -11.681 2.778 -11.342 1.00 0.00 15 ALA A N 18
ATOM 26236 C CA . ALA A 1 15 ? -11.544 3.568 -10.122 1.00 0.00 15 ALA A CA 18
ATOM 26237 C C . ALA A 1 15 ? -10.566 2.918 -9.149 1.00 0.00 15 ALA A C 18
ATOM 26238 O O . ALA A 1 15 ? -9.397 3.297 -9.093 1.00 0.00 15 ALA A O 18
ATOM 26245 N N . ILE A 1 16 ? -11.043 1.933 -8.388 1.00 0.00 16 ILE A N 18
ATOM 26246 C CA . ILE A 1 16 ? -10.190 1.238 -7.430 1.00 0.00 16 ILE A CA 18
ATOM 26247 C C . ILE A 1 16 ? -8.886 0.813 -8.094 1.00 0.00 16 ILE A C 18
ATOM 26248 O O . ILE A 1 16 ? -7.810 1.214 -7.661 1.00 0.00 16 ILE A O 18
ATOM 26256 N N . ARG A 1 17 ? -8.987 0.022 -9.162 1.00 0.00 17 ARG A N 18
ATOM 26257 C CA . ARG A 1 17 ? -7.803 -0.434 -9.892 1.00 0.00 17 ARG A CA 18
ATOM 26258 C C . ARG A 1 17 ? -6.773 0.689 -9.981 1.00 0.00 17 ARG A C 18
ATOM 26259 O O . ARG A 1 17 ? -5.649 0.562 -9.493 1.00 0.00 17 ARG A O 18
ATOM 26280 N N . GLU A 1 18 ? -7.183 1.798 -10.584 1.00 0.00 18 GLU A N 18
ATOM 26281 C CA . GLU A 1 18 ? -6.317 2.962 -10.722 1.00 0.00 18 GLU A CA 18
ATOM 26282 C C . GLU A 1 18 ? -5.892 3.472 -9.348 1.00 0.00 18 GLU A C 18
ATOM 26283 O O . GLU A 1 18 ? -4.735 3.835 -9.140 1.00 0.00 18 GLU A O 18
ATOM 26295 N N . HIS A 1 19 ? -6.835 3.481 -8.409 1.00 0.00 19 HIS A N 18
ATOM 26296 C CA . HIS A 1 19 ? -6.564 3.927 -7.052 1.00 0.00 19 HIS A CA 18
ATOM 26297 C C . HIS A 1 19 ? -5.530 3.013 -6.407 1.00 0.00 19 HIS A C 18
ATOM 26298 O O . HIS A 1 19 ? -4.390 3.410 -6.174 1.00 0.00 19 HIS A O 18
ATOM 26313 N N . LEU A 1 20 ? -5.942 1.775 -6.150 1.00 0.00 20 LEU A N 18
ATOM 26314 C CA . LEU A 1 20 ? -5.071 0.761 -5.561 1.00 0.00 20 LEU A CA 18
ATOM 26315 C C . LEU A 1 20 ? -3.687 0.799 -6.219 1.00 0.00 20 LEU A C 18
ATOM 26316 O O . LEU A 1 20 ? -2.659 0.943 -5.542 1.00 0.00 20 LEU A O 18
ATOM 26326 N N . GLU A 1 21 ? -3.666 0.705 -7.549 1.00 0.00 21 GLU A N 18
ATOM 26327 C CA . GLU A 1 21 ? -2.415 0.760 -8.293 1.00 0.00 21 GLU A CA 18
ATOM 26328 C C . GLU A 1 21 ? -1.696 2.073 -8.008 1.00 0.00 21 GLU A C 18
ATOM 26329 O O . GLU A 1 21 ? -0.527 2.084 -7.611 1.00 0.00 21 GLU A O 18
ATOM 26341 N N . GLU A 1 22 ? -2.411 3.181 -8.195 1.00 0.00 22 GLU A N 18
ATOM 26342 C CA . GLU A 1 22 ? -1.848 4.503 -7.938 1.00 0.00 22 GLU A CA 18
ATOM 26343 C C . GLU A 1 22 ? -1.266 4.559 -6.531 1.00 0.00 22 GLU A C 18
ATOM 26344 O O . GLU A 1 22 ? -0.202 5.137 -6.311 1.00 0.00 22 GLU A O 18
ATOM 26356 N N . ARG A 1 23 ? -1.964 3.935 -5.583 1.00 0.00 23 ARG A N 18
ATOM 26357 C CA . ARG A 1 23 ? -1.505 3.897 -4.203 1.00 0.00 23 ARG A CA 18
ATOM 26358 C C . ARG A 1 23 ? -0.147 3.216 -4.137 1.00 0.00 23 ARG A C 18
ATOM 26359 O O . ARG A 1 23 ? 0.787 3.731 -3.518 1.00 0.00 23 ARG A O 18
ATOM 26380 N N . LEU A 1 24 ? -0.029 2.069 -4.806 1.00 0.00 24 LEU A N 18
ATOM 26381 C CA . LEU A 1 24 ? 1.242 1.353 -4.834 1.00 0.00 24 LEU A CA 18
ATOM 26382 C C . LEU A 1 24 ? 2.307 2.226 -5.484 1.00 0.00 24 LEU A C 18
ATOM 26383 O O . LEU A 1 24 ? 3.392 2.423 -4.933 1.00 0.00 24 LEU A O 18
ATOM 26393 N N . ALA A 1 25 ? 1.975 2.768 -6.655 1.00 0.00 25 ALA A N 18
ATOM 26394 C CA . ALA A 1 25 ? 2.891 3.643 -7.373 1.00 0.00 25 ALA A CA 18
ATOM 26395 C C . ALA A 1 25 ? 3.296 4.815 -6.490 1.00 0.00 25 ALA A C 18
ATOM 26396 O O . ALA A 1 25 ? 4.420 5.312 -6.570 1.00 0.00 25 ALA A O 18
ATOM 26403 N N . LYS A 1 26 ? 2.370 5.238 -5.633 1.00 0.00 26 LYS A N 18
ATOM 26404 C CA . LYS A 1 26 ? 2.626 6.337 -4.714 1.00 0.00 26 LYS A CA 18
ATOM 26405 C C . LYS A 1 26 ? 3.564 5.878 -3.605 1.00 0.00 26 LYS A C 18
ATOM 26406 O O . LYS A 1 26 ? 4.475 6.604 -3.206 1.00 0.00 26 LYS A O 18
ATOM 26425 N N . LEU A 1 27 ? 3.344 4.657 -3.124 1.00 0.00 27 LEU A N 18
ATOM 26426 C CA . LEU A 1 27 ? 4.183 4.092 -2.074 1.00 0.00 27 LEU A CA 18
ATOM 26427 C C . LEU A 1 27 ? 5.540 3.670 -2.639 1.00 0.00 27 LEU A C 18
ATOM 26428 O O . LEU A 1 27 ? 6.457 3.338 -1.890 1.00 0.00 27 LEU A O 18
ATOM 26438 N N . GLY A 1 28 ? 5.664 3.693 -3.966 1.00 0.00 28 GLY A N 18
ATOM 26439 C CA . GLY A 1 28 ? 6.917 3.319 -4.602 1.00 0.00 28 GLY A CA 18
ATOM 26440 C C . GLY A 1 28 ? 8.056 4.253 -4.237 1.00 0.00 28 GLY A C 18
ATOM 26441 O O . GLY A 1 28 ? 9.210 3.832 -4.165 1.00 0.00 28 GLY A O 18
ATOM 26445 N N . LYS A 1 29 ? 7.733 5.522 -4.007 1.00 0.00 29 LYS A N 18
ATOM 26446 C CA . LYS A 1 29 ? 8.745 6.512 -3.649 1.00 0.00 29 LYS A CA 18
ATOM 26447 C C . LYS A 1 29 ? 9.244 6.310 -2.218 1.00 0.00 29 LYS A C 18
ATOM 26448 O O . LYS A 1 29 ? 10.233 6.916 -1.806 1.00 0.00 29 LYS A O 18
ATOM 26467 N N . TRP A 1 30 ? 8.563 5.448 -1.470 1.00 0.00 30 TRP A N 18
ATOM 26468 C CA . TRP A 1 30 ? 8.941 5.157 -0.103 1.00 0.00 30 TRP A CA 18
ATOM 26469 C C . TRP A 1 30 ? 10.068 4.135 -0.080 1.00 0.00 30 TRP A C 18
ATOM 26470 O O . TRP A 1 30 ? 9.843 2.966 -0.377 1.00 0.00 30 TRP A O 18
ATOM 26491 N N . GLN A 1 31 ? 11.278 4.588 0.257 1.00 0.00 31 GLN A N 18
ATOM 26492 C CA . GLN A 1 31 ? 12.451 3.713 0.307 1.00 0.00 31 GLN A CA 18
ATOM 26493 C C . GLN A 1 31 ? 12.114 2.371 0.961 1.00 0.00 31 GLN A C 18
ATOM 26494 O O . GLN A 1 31 ? 12.443 2.116 2.117 1.00 0.00 31 GLN A O 18
ATOM 26506 N N . THR A 1 32 ? 11.428 1.529 0.200 1.00 0.00 32 THR A N 18
ATOM 26507 C CA . THR A 1 32 ? 11.005 0.228 0.666 1.00 0.00 32 THR A CA 18
ATOM 26508 C C . THR A 1 32 ? 10.875 -0.729 -0.521 1.00 0.00 32 THR A C 18
ATOM 26509 O O . THR A 1 32 ? 11.042 -0.325 -1.672 1.00 0.00 32 THR A O 18
ATOM 26517 N N . GLN A 1 33 ? 10.575 -1.988 -0.239 1.00 0.00 33 GLN A N 18
ATOM 26518 C CA . GLN A 1 33 ? 10.416 -3.000 -1.272 1.00 0.00 33 GLN A CA 18
ATOM 26519 C C . GLN A 1 33 ? 9.052 -3.625 -1.135 1.00 0.00 33 GLN A C 18
ATOM 26520 O O . GLN A 1 33 ? 8.821 -4.428 -0.235 1.00 0.00 33 GLN A O 18
ATOM 26532 N N . LEU A 1 34 ? 8.145 -3.245 -2.003 1.00 0.00 34 LEU A N 18
ATOM 26533 C CA . LEU A 1 34 ? 6.802 -3.767 -1.937 1.00 0.00 34 LEU A CA 18
ATOM 26534 C C . LEU A 1 34 ? 6.756 -5.214 -2.402 1.00 0.00 34 LEU A C 18
ATOM 26535 O O . LEU A 1 34 ? 6.119 -5.543 -3.402 1.00 0.00 34 LEU A O 18
ATOM 26545 N N . ILE A 1 35 ? 7.437 -6.071 -1.658 1.00 0.00 35 ILE A N 18
ATOM 26546 C CA . ILE A 1 35 ? 7.489 -7.486 -1.967 1.00 0.00 35 ILE A CA 18
ATOM 26547 C C . ILE A 1 35 ? 6.090 -8.072 -2.091 1.00 0.00 35 ILE A C 18
ATOM 26548 O O . ILE A 1 35 ? 5.421 -8.333 -1.090 1.00 0.00 35 ILE A O 18
ATOM 26556 N N . SER A 1 36 ? 5.656 -8.277 -3.328 1.00 0.00 36 SER A N 18
ATOM 26557 C CA . SER A 1 36 ? 4.334 -8.833 -3.596 1.00 0.00 36 SER A CA 18
ATOM 26558 C C . SER A 1 36 ? 3.265 -8.139 -2.757 1.00 0.00 36 SER A C 18
ATOM 26559 O O . SER A 1 36 ? 2.961 -8.556 -1.640 1.00 0.00 36 SER A O 18
ATOM 26567 N N . PRO A 1 37 ? 2.694 -7.054 -3.296 1.00 0.00 37 PRO A N 18
ATOM 26568 C CA . PRO A 1 37 ? 1.671 -6.262 -2.637 1.00 0.00 37 PRO A CA 18
ATOM 26569 C C . PRO A 1 37 ? 0.256 -6.658 -3.049 1.00 0.00 37 PRO A C 18
ATOM 26570 O O . PRO A 1 37 ? -0.016 -6.891 -4.227 1.00 0.00 37 PRO A O 18
ATOM 26581 N N . HIS A 1 38 ? -0.644 -6.710 -2.073 1.00 0.00 38 HIS A N 18
ATOM 26582 C CA . HIS A 1 38 ? -2.035 -7.053 -2.335 1.00 0.00 38 HIS A CA 18
ATOM 26583 C C . HIS A 1 38 ? -2.961 -5.997 -1.770 1.00 0.00 38 HIS A C 18
ATOM 26584 O O . HIS A 1 38 ? -2.540 -5.114 -1.025 1.00 0.00 38 HIS A O 18
ATOM 26599 N N . PHE A 1 39 ? -4.230 -6.116 -2.112 1.00 0.00 39 PHE A N 18
ATOM 26600 C CA . PHE A 1 39 ? -5.233 -5.191 -1.623 1.00 0.00 39 PHE A CA 18
ATOM 26601 C C . PHE A 1 39 ? -6.598 -5.860 -1.524 1.00 0.00 39 PHE A C 18
ATOM 26602 O O . PHE A 1 39 ? -7.321 -5.970 -2.510 1.00 0.00 39 PHE A O 18
ATOM 26619 N N . VAL A 1 40 ? -6.948 -6.299 -0.322 1.00 0.00 40 VAL A N 18
ATOM 26620 C CA . VAL A 1 40 ? -8.223 -6.943 -0.087 1.00 0.00 40 VAL A CA 18
ATOM 26621 C C . VAL A 1 40 ? -9.273 -5.895 0.265 1.00 0.00 40 VAL A C 18
ATOM 26622 O O . VAL A 1 40 ? -9.460 -5.545 1.431 1.00 0.00 40 VAL A O 18
ATOM 26629 N N . LEU A 1 41 ? -9.934 -5.381 -0.767 1.00 0.00 41 LEU A N 18
ATOM 26630 C CA . LEU A 1 41 ? -10.952 -4.346 -0.601 1.00 0.00 41 LEU A CA 18
ATOM 26631 C C . LEU A 1 41 ? -12.350 -4.933 -0.477 1.00 0.00 41 LEU A C 18
ATOM 26632 O O . LEU A 1 41 ? -12.684 -5.914 -1.137 1.00 0.00 41 LEU A O 18
ATOM 26642 N N . ASN A 1 42 ? -13.170 -4.315 0.367 1.00 0.00 42 ASN A N 18
ATOM 26643 C CA . ASN A 1 42 ? -14.539 -4.770 0.559 1.00 0.00 42 ASN A CA 18
ATOM 26644 C C . ASN A 1 42 ? -15.464 -3.619 0.954 1.00 0.00 42 ASN A C 18
ATOM 26645 O O . ASN A 1 42 ? -15.016 -2.542 1.354 1.00 0.00 42 ASN A O 18
ATOM 26654 N N . LYS A 1 43 ? -16.760 -3.866 0.836 1.00 0.00 43 LYS A N 18
ATOM 26655 C CA . LYS A 1 43 ? -17.776 -2.875 1.167 1.00 0.00 43 LYS A CA 18
ATOM 26656 C C . LYS A 1 43 ? -18.801 -3.457 2.131 1.00 0.00 43 LYS A C 18
ATOM 26657 O O . LYS A 1 43 ? -18.975 -4.673 2.207 1.00 0.00 43 LYS A O 18
ATOM 26676 N N . VAL A 1 44 ? -19.513 -2.579 2.827 1.00 0.00 44 VAL A N 18
ATOM 26677 C CA . VAL A 1 44 ? -20.556 -3.006 3.744 1.00 0.00 44 VAL A CA 18
ATOM 26678 C C . VAL A 1 44 ? -21.515 -1.852 4.051 1.00 0.00 44 VAL A C 18
ATOM 26679 O O . VAL A 1 44 ? -21.118 -0.687 4.058 1.00 0.00 44 VAL A O 18
ATOM 26686 N N . PRO A 1 45 ? -22.802 -2.164 4.291 1.00 0.00 45 PRO A N 18
ATOM 26687 C CA . PRO A 1 45 ? -23.824 -1.153 4.578 1.00 0.00 45 PRO A CA 18
ATOM 26688 C C . PRO A 1 45 ? -23.350 -0.092 5.563 1.00 0.00 45 PRO A C 18
ATOM 26689 O O . PRO A 1 45 ? -23.505 1.106 5.324 1.00 0.00 45 PRO A O 18
ATOM 26700 N N . ASN A 1 46 ? -22.779 -0.539 6.672 1.00 0.00 46 ASN A N 18
ATOM 26701 C CA . ASN A 1 46 ? -22.285 0.368 7.701 1.00 0.00 46 ASN A CA 18
ATOM 26702 C C . ASN A 1 46 ? -20.906 0.935 7.354 1.00 0.00 46 ASN A C 18
ATOM 26703 O O . ASN A 1 46 ? -20.195 1.416 8.238 1.00 0.00 46 ASN A O 18
ATOM 26712 N N . GLY A 1 47 ? -20.523 0.889 6.077 1.00 0.00 47 GLY A N 18
ATOM 26713 C CA . GLY A 1 47 ? -19.235 1.414 5.681 1.00 0.00 47 GLY A CA 18
ATOM 26714 C C . GLY A 1 47 ? -18.464 0.478 4.769 1.00 0.00 47 GLY A C 18
ATOM 26715 O O . GLY A 1 47 ? -18.787 -0.701 4.645 1.00 0.00 47 GLY A O 18
ATOM 26719 N N . PHE A 1 48 ? -17.434 1.017 4.143 1.00 0.00 48 PHE A N 18
ATOM 26720 C CA . PHE A 1 48 ? -16.583 0.254 3.242 1.00 0.00 48 PHE A CA 18
ATOM 26721 C C . PHE A 1 48 ? -15.393 -0.309 4.002 1.00 0.00 48 PHE A C 18
ATOM 26722 O O . PHE A 1 48 ? -14.614 0.451 4.583 1.00 0.00 48 PHE A O 18
ATOM 26739 N N . SER A 1 49 ? -15.233 -1.627 3.982 1.00 0.00 49 SER A N 18
ATOM 26740 C CA . SER A 1 49 ? -14.106 -2.243 4.657 1.00 0.00 49 SER A CA 18
ATOM 26741 C C . SER A 1 49 ? -13.022 -2.571 3.655 1.00 0.00 49 SER A C 18
ATOM 26742 O O . SER A 1 49 ? -13.224 -3.340 2.719 1.00 0.00 49 SER A O 18
ATOM 26750 N N . VAL A 1 50 ? -11.875 -1.971 3.867 1.00 0.00 50 VAL A N 18
ATOM 26751 C CA . VAL A 1 50 ? -10.731 -2.171 2.989 1.00 0.00 50 VAL A CA 18
ATOM 26752 C C . VAL A 1 50 ? -9.557 -2.748 3.765 1.00 0.00 50 VAL A C 18
ATOM 26753 O O . VAL A 1 50 ? -9.428 -2.516 4.964 1.00 0.00 50 VAL A O 18
ATOM 26760 N N . GLU A 1 51 ? -8.704 -3.496 3.075 1.00 0.00 51 GLU A N 18
ATOM 26761 C CA . GLU A 1 51 ? -7.538 -4.101 3.702 1.00 0.00 51 GLU A CA 18
ATOM 26762 C C . GLU A 1 51 ? -6.411 -4.257 2.689 1.00 0.00 51 GLU A C 18
ATOM 26763 O O . GLU A 1 51 ? -6.640 -4.642 1.544 1.00 0.00 51 GLU A O 18
ATOM 26775 N N . ALA A 1 52 ? -5.195 -3.952 3.119 1.00 0.00 52 ALA A N 18
ATOM 26776 C CA . ALA A 1 52 ? -4.029 -4.056 2.251 1.00 0.00 52 ALA A CA 18
ATOM 26777 C C . ALA A 1 52 ? -2.976 -4.973 2.860 1.00 0.00 52 ALA A C 18
ATOM 26778 O O . ALA A 1 52 ? -2.937 -5.169 4.074 1.00 0.00 52 ALA A O 18
ATOM 26785 N N . SER A 1 53 ? -2.124 -5.533 2.009 1.00 0.00 53 SER A N 18
ATOM 26786 C CA . SER A 1 53 ? -1.070 -6.429 2.465 1.00 0.00 53 SER A CA 18
ATOM 26787 C C . SER A 1 53 ? 0.133 -6.377 1.530 1.00 0.00 53 SER A C 18
ATOM 26788 O O . SER A 1 53 ? 0.085 -6.888 0.411 1.00 0.00 53 SER A O 18
ATOM 26796 N N . ILE A 1 54 ? 1.210 -5.757 1.997 1.00 0.00 54 ILE A N 18
ATOM 26797 C CA . ILE A 1 54 ? 2.427 -5.637 1.206 1.00 0.00 54 ILE A CA 18
ATOM 26798 C C . ILE A 1 54 ? 3.642 -6.100 2.002 1.00 0.00 54 ILE A C 18
ATOM 26799 O O . ILE A 1 54 ? 3.742 -5.844 3.200 1.00 0.00 54 ILE A O 18
ATOM 26807 N N . GLY A 1 55 ? 4.569 -6.773 1.329 1.00 0.00 55 GLY A N 18
ATOM 26808 C CA . GLY A 1 55 ? 5.762 -7.245 1.988 1.00 0.00 55 GLY A CA 18
ATOM 26809 C C . GLY A 1 55 ? 6.902 -6.281 1.833 1.00 0.00 55 GLY A C 18
ATOM 26810 O O . GLY A 1 55 ? 7.035 -5.615 0.809 1.00 0.00 55 GLY A O 18
ATOM 26814 N N . THR A 1 56 ? 7.721 -6.213 2.856 1.00 0.00 56 THR A N 18
ATOM 26815 C CA . THR A 1 56 ? 8.876 -5.325 2.849 1.00 0.00 56 THR A CA 18
ATOM 26816 C C . THR A 1 56 ? 10.088 -6.000 3.478 1.00 0.00 56 THR A C 18
ATOM 26817 O O . THR A 1 56 ? 9.966 -6.660 4.510 1.00 0.00 56 THR A O 18
ATOM 26825 N N . PRO A 1 57 ? 11.289 -5.825 2.895 1.00 0.00 57 PRO A N 18
ATOM 26826 C CA . PRO A 1 57 ? 12.504 -6.407 3.460 1.00 0.00 57 PRO A CA 18
ATOM 26827 C C . PRO A 1 57 ? 12.707 -5.951 4.902 1.00 0.00 57 PRO A C 18
ATOM 26828 O O . PRO A 1 57 ? 13.469 -6.555 5.658 1.00 0.00 57 PRO A O 18
ATOM 26839 N N . LEU A 1 58 ? 12.012 -4.875 5.271 1.00 0.00 58 LEU A N 18
ATOM 26840 C CA . LEU A 1 58 ? 12.103 -4.323 6.613 1.00 0.00 58 LEU A CA 18
ATOM 26841 C C . LEU A 1 58 ? 10.971 -4.859 7.494 1.00 0.00 58 LEU A C 18
ATOM 26842 O O . LEU A 1 58 ? 10.874 -4.522 8.674 1.00 0.00 58 LEU A O 18
ATOM 26852 N N . GLY A 1 59 ? 10.126 -5.707 6.905 1.00 0.00 59 GLY A N 18
ATOM 26853 C CA . GLY A 1 59 ? 9.017 -6.298 7.629 1.00 0.00 59 GLY A CA 18
ATOM 26854 C C . GLY A 1 59 ? 7.718 -6.232 6.853 1.00 0.00 59 GLY A C 18
ATOM 26855 O O . GLY A 1 59 ? 7.355 -5.182 6.328 1.00 0.00 59 GLY A O 18
ATOM 26859 N N . ASN A 1 60 ? 7.017 -7.361 6.780 1.00 0.00 60 ASN A N 18
ATOM 26860 C CA . ASN A 1 60 ? 5.749 -7.434 6.063 1.00 0.00 60 ASN A CA 18
ATOM 26861 C C . ASN A 1 60 ? 4.844 -6.269 6.449 1.00 0.00 60 ASN A C 18
ATOM 26862 O O . ASN A 1 60 ? 5.142 -5.525 7.384 1.00 0.00 60 ASN A O 18
ATOM 26871 N N . LEU A 1 61 ? 3.742 -6.107 5.726 1.00 0.00 61 LEU A N 18
ATOM 26872 C CA . LEU A 1 61 ? 2.817 -5.019 6.009 1.00 0.00 61 LEU A CA 18
ATOM 26873 C C . LEU A 1 61 ? 1.378 -5.402 5.699 1.00 0.00 61 LEU A C 18
ATOM 26874 O O . LEU A 1 61 ? 1.093 -6.067 4.704 1.00 0.00 61 LEU A O 18
ATOM 26884 N N . LEU A 1 62 ? 0.480 -4.945 6.562 1.00 0.00 62 LEU A N 18
ATOM 26885 C CA . LEU A 1 62 ? -0.945 -5.194 6.419 1.00 0.00 62 LEU A CA 18
ATOM 26886 C C . LEU A 1 62 ? -1.724 -3.979 6.904 1.00 0.00 62 LEU A C 18
ATOM 26887 O O . LEU A 1 62 ? -1.226 -3.193 7.708 1.00 0.00 62 LEU A O 18
ATOM 26897 N N . ALA A 1 63 ? -2.944 -3.835 6.423 1.00 0.00 63 ALA A N 18
ATOM 26898 C CA . ALA A 1 63 ? -3.793 -2.719 6.818 1.00 0.00 63 ALA A CA 18
ATOM 26899 C C . ALA A 1 63 ? -5.261 -3.053 6.595 1.00 0.00 63 ALA A C 18
ATOM 26900 O O . ALA A 1 63 ? -5.590 -3.946 5.816 1.00 0.00 63 ALA A O 18
ATOM 26907 N N . SER A 1 64 ? -6.139 -2.332 7.282 1.00 0.00 64 SER A N 18
ATOM 26908 C CA . SER A 1 64 ? -7.574 -2.559 7.154 1.00 0.00 64 SER A CA 18
ATOM 26909 C C . SER A 1 64 ? -8.365 -1.451 7.845 1.00 0.00 64 SER A C 18
ATOM 26910 O O . SER A 1 64 ? -7.946 -0.930 8.878 1.00 0.00 64 SER A O 18
ATOM 26918 N N . ALA A 1 65 ? -9.512 -1.094 7.271 1.00 0.00 65 ALA A N 18
ATOM 26919 C CA . ALA A 1 65 ? -10.354 -0.047 7.842 1.00 0.00 65 ALA A CA 18
ATOM 26920 C C . ALA A 1 65 ? -11.764 -0.072 7.256 1.00 0.00 65 ALA A C 18
ATOM 26921 O O . ALA A 1 65 ? -11.958 -0.414 6.089 1.00 0.00 65 ALA A O 18
ATOM 26928 N N . THR A 1 66 ? -12.741 0.299 8.080 1.00 0.00 66 THR A N 18
ATOM 26929 C CA . THR A 1 66 ? -14.141 0.333 7.661 1.00 0.00 66 THR A CA 18
ATOM 26930 C C . THR A 1 66 ? -14.694 1.749 7.761 1.00 0.00 66 THR A C 18
ATOM 26931 O O . THR A 1 66 ? -14.960 2.242 8.856 1.00 0.00 66 THR A O 18
ATOM 26939 N N . SER A 1 67 ? -14.860 2.404 6.618 1.00 0.00 67 SER A N 18
ATOM 26940 C CA . SER A 1 67 ? -15.373 3.764 6.598 1.00 0.00 67 SER A CA 18
ATOM 26941 C C . SER A 1 67 ? -16.438 3.940 5.527 1.00 0.00 67 SER A C 18
ATOM 26942 O O . SER A 1 67 ? -16.380 3.315 4.470 1.00 0.00 67 SER A O 18
ATOM 26950 N N . ASP A 1 68 ? -17.401 4.812 5.801 1.00 0.00 68 ASP A N 18
ATOM 26951 C CA . ASP A 1 68 ? -18.469 5.087 4.855 1.00 0.00 68 ASP A CA 18
ATOM 26952 C C . ASP A 1 68 ? -17.918 5.793 3.621 1.00 0.00 68 ASP A C 18
ATOM 26953 O O . ASP A 1 68 ? -18.598 5.902 2.600 1.00 0.00 68 ASP A O 18
ATOM 26962 N N . ASP A 1 69 ? -16.681 6.271 3.723 1.00 0.00 69 ASP A N 18
ATOM 26963 C CA . ASP A 1 69 ? -16.038 6.967 2.621 1.00 0.00 69 ASP A CA 18
ATOM 26964 C C . ASP A 1 69 ? -15.002 6.077 1.941 1.00 0.00 69 ASP A C 18
ATOM 26965 O O . ASP A 1 69 ? -13.885 5.920 2.426 1.00 0.00 69 ASP A O 18
ATOM 26974 N N . MET A 1 70 ? -15.400 5.493 0.817 1.00 0.00 70 MET A N 18
ATOM 26975 C CA . MET A 1 70 ? -14.549 4.602 0.033 1.00 0.00 70 MET A CA 18
ATOM 26976 C C . MET A 1 70 ? -13.087 5.055 -0.021 1.00 0.00 70 MET A C 18
ATOM 26977 O O . MET A 1 70 ? -12.202 4.407 0.548 1.00 0.00 70 MET A O 18
ATOM 26991 N N . TYR A 1 71 ? -12.833 6.149 -0.729 1.00 0.00 71 TYR A N 18
ATOM 26992 C CA . TYR A 1 71 ? -11.475 6.649 -0.882 1.00 0.00 71 TYR A CA 18
ATOM 26993 C C . TYR A 1 71 ? -10.871 7.074 0.442 1.00 0.00 71 TYR A C 18
ATOM 26994 O O . TYR A 1 71 ? -9.659 7.000 0.611 1.00 0.00 71 TYR A O 18
ATOM 27012 N N . LYS A 1 72 ? -11.707 7.473 1.393 1.00 0.00 72 LYS A N 18
ATOM 27013 C CA . LYS A 1 72 ? -11.208 7.847 2.708 1.00 0.00 72 LYS A CA 18
ATOM 27014 C C . LYS A 1 72 ? -10.782 6.586 3.447 1.00 0.00 72 LYS A C 18
ATOM 27015 O O . LYS A 1 72 ? -9.776 6.570 4.149 1.00 0.00 72 LYS A O 18
ATOM 27034 N N . ALA A 1 73 ? -11.547 5.510 3.244 1.00 0.00 73 ALA A N 18
ATOM 27035 C CA . ALA A 1 73 ? -11.227 4.226 3.848 1.00 0.00 73 ALA A CA 18
ATOM 27036 C C . ALA A 1 73 ? -9.889 3.787 3.296 1.00 0.00 73 ALA A C 18
ATOM 27037 O O . ALA A 1 73 ? -8.967 3.442 4.038 1.00 0.00 73 ALA A O 18
ATOM 27044 N N . ILE A 1 74 ? -9.777 3.890 1.976 1.00 0.00 74 ILE A N 18
ATOM 27045 C CA . ILE A 1 74 ? -8.532 3.594 1.295 1.00 0.00 74 ILE A CA 18
ATOM 27046 C C . ILE A 1 74 ? -7.501 4.601 1.788 1.00 0.00 74 ILE A C 18
ATOM 27047 O O . ILE A 1 74 ? -6.329 4.279 2.005 1.00 0.00 74 ILE A O 18
ATOM 27055 N N . ASN A 1 75 ? -7.995 5.816 2.012 1.00 0.00 75 ASN A N 18
ATOM 27056 C CA . ASN A 1 75 ? -7.207 6.909 2.536 1.00 0.00 75 ASN A CA 18
ATOM 27057 C C . ASN A 1 75 ? -6.636 6.512 3.890 1.00 0.00 75 ASN A C 18
ATOM 27058 O O . ASN A 1 75 ? -5.477 6.789 4.202 1.00 0.00 75 ASN A O 18
ATOM 27067 N N . GLU A 1 76 ? -7.466 5.834 4.676 1.00 0.00 76 GLU A N 18
ATOM 27068 C CA . GLU A 1 76 ? -7.070 5.353 5.992 1.00 0.00 76 GLU A CA 18
ATOM 27069 C C . GLU A 1 76 ? -6.074 4.202 5.856 1.00 0.00 76 GLU A C 18
ATOM 27070 O O . GLU A 1 76 ? -4.968 4.254 6.401 1.00 0.00 76 GLU A O 18
ATOM 27082 N N . VAL A 1 77 ? -6.466 3.166 5.107 1.00 0.00 77 VAL A N 18
ATOM 27083 C CA . VAL A 1 77 ? -5.600 2.012 4.883 1.00 0.00 77 VAL A CA 18
ATOM 27084 C C . VAL A 1 77 ? -4.213 2.461 4.468 1.00 0.00 77 VAL A C 18
ATOM 27085 O O . VAL A 1 77 ? -3.212 2.066 5.067 1.00 0.00 77 VAL A O 18
ATOM 27092 N N . GLU A 1 78 ? -4.163 3.297 3.438 1.00 0.00 78 GLU A N 18
ATOM 27093 C CA . GLU A 1 78 ? -2.898 3.806 2.947 1.00 0.00 78 GLU A CA 18
ATOM 27094 C C . GLU A 1 78 ? -2.151 4.514 4.069 1.00 0.00 78 GLU A C 18
ATOM 27095 O O . GLU A 1 78 ? -0.923 4.473 4.135 1.00 0.00 78 GLU A O 18
ATOM 27107 N N . GLU A 1 79 ? -2.906 5.146 4.962 1.00 0.00 79 GLU A N 18
ATOM 27108 C CA . GLU A 1 79 ? -2.317 5.841 6.094 1.00 0.00 79 GLU A CA 18
ATOM 27109 C C . GLU A 1 79 ? -1.698 4.833 7.052 1.00 0.00 79 GLU A C 18
ATOM 27110 O O . GLU A 1 79 ? -0.604 5.049 7.575 1.00 0.00 79 GLU A O 18
ATOM 27122 N N . LYS A 1 80 ? -2.393 3.717 7.259 1.00 0.00 80 LYS A N 18
ATOM 27123 C CA . LYS A 1 80 ? -1.890 2.667 8.135 1.00 0.00 80 LYS A CA 18
ATOM 27124 C C . LYS A 1 80 ? -0.669 2.013 7.499 1.00 0.00 80 LYS A C 18
ATOM 27125 O O . LYS A 1 80 ? 0.371 1.847 8.140 1.00 0.00 80 LYS A O 18
ATOM 27144 N N . LEU A 1 81 ? -0.803 1.660 6.223 1.00 0.00 81 LEU A N 18
ATOM 27145 C CA . LEU A 1 81 ? 0.287 1.040 5.483 1.00 0.00 81 LEU A CA 18
ATOM 27146 C C . LEU A 1 81 ? 1.492 1.980 5.439 1.00 0.00 81 LEU A C 18
ATOM 27147 O O . LEU A 1 81 ? 2.628 1.562 5.679 1.00 0.00 81 LEU A O 18
ATOM 27157 N N . GLU A 1 82 ? 1.239 3.261 5.161 1.00 0.00 82 GLU A N 18
ATOM 27158 C CA . GLU A 1 82 ? 2.310 4.248 5.121 1.00 0.00 82 GLU A CA 18
ATOM 27159 C C . GLU A 1 82 ? 2.917 4.407 6.507 1.00 0.00 82 GLU A C 18
ATOM 27160 O O . GLU A 1 82 ? 4.138 4.380 6.672 1.00 0.00 82 GLU A O 18
ATOM 27172 N N . ARG A 1 83 ? 2.051 4.551 7.506 1.00 0.00 83 ARG A N 18
ATOM 27173 C CA . ARG A 1 83 ? 2.501 4.688 8.886 1.00 0.00 83 ARG A CA 18
ATOM 27174 C C . ARG A 1 83 ? 3.420 3.527 9.244 1.00 0.00 83 ARG A C 18
ATOM 27175 O O . ARG A 1 83 ? 4.528 3.724 9.748 1.00 0.00 83 ARG A O 18
ATOM 27196 N N . GLN A 1 84 ? 2.961 2.312 8.949 1.00 0.00 84 GLN A N 18
ATOM 27197 C CA . GLN A 1 84 ? 3.755 1.122 9.212 1.00 0.00 84 GLN A CA 18
ATOM 27198 C C . GLN A 1 84 ? 5.064 1.207 8.434 1.00 0.00 84 GLN A C 18
ATOM 27199 O O . GLN A 1 84 ? 6.138 0.897 8.960 1.00 0.00 84 GLN A O 18
ATOM 27211 N N . LEU A 1 85 ? 4.972 1.678 7.187 1.00 0.00 85 LEU A N 18
ATOM 27212 C CA . LEU A 1 85 ? 6.157 1.853 6.354 1.00 0.00 85 LEU A CA 18
ATOM 27213 C C . LEU A 1 85 ? 7.153 2.730 7.103 1.00 0.00 85 LEU A C 18
ATOM 27214 O O . LEU A 1 85 ? 8.329 2.382 7.257 1.00 0.00 85 LEU A O 18
ATOM 27224 N N . ASN A 1 86 ? 6.650 3.860 7.601 1.00 0.00 86 ASN A N 18
ATOM 27225 C CA . ASN A 1 86 ? 7.467 4.782 8.373 1.00 0.00 86 ASN A CA 18
ATOM 27226 C C . ASN A 1 86 ? 8.009 4.068 9.601 1.00 0.00 86 ASN A C 18
ATOM 27227 O O . ASN A 1 86 ? 9.125 4.332 10.042 1.00 0.00 86 ASN A O 18
ATOM 27236 N N . LYS A 1 87 ? 7.221 3.131 10.126 1.00 0.00 87 LYS A N 18
ATOM 27237 C CA . LYS A 1 87 ? 7.649 2.348 11.275 1.00 0.00 87 LYS A CA 18
ATOM 27238 C C . LYS A 1 87 ? 8.895 1.566 10.905 1.00 0.00 87 LYS A C 18
ATOM 27239 O O . LYS A 1 87 ? 9.901 1.601 11.614 1.00 0.00 87 LYS A O 18
ATOM 27258 N N . LEU A 1 88 ? 8.824 0.872 9.771 1.00 0.00 88 LEU A N 18
ATOM 27259 C CA . LEU A 1 88 ? 9.958 0.099 9.294 1.00 0.00 88 LEU A CA 18
ATOM 27260 C C . LEU A 1 88 ? 11.151 1.019 9.102 1.00 0.00 88 LEU A C 18
ATOM 27261 O O . LEU A 1 88 ? 12.219 0.806 9.676 1.00 0.00 88 LEU A O 18
ATOM 27271 N N . GLN A 1 89 ? 10.946 2.056 8.298 1.00 0.00 89 GLN A N 18
ATOM 27272 C CA . GLN A 1 89 ? 11.997 3.034 8.035 1.00 0.00 89 GLN A CA 18
ATOM 27273 C C . GLN A 1 89 ? 12.481 3.650 9.346 1.00 0.00 89 GLN A C 18
ATOM 27274 O O . GLN A 1 89 ? 13.628 4.083 9.459 1.00 0.00 89 GLN A O 18
ATOM 27286 N N . HIS A 1 90 ? 11.591 3.677 10.336 1.00 0.00 90 HIS A N 18
ATOM 27287 C CA . HIS A 1 90 ? 11.907 4.228 11.648 1.00 0.00 90 HIS A CA 18
ATOM 27288 C C . HIS A 1 90 ? 12.752 3.254 12.457 1.00 0.00 90 HIS A C 18
ATOM 27289 O O . HIS A 1 90 ? 13.928 3.502 12.723 1.00 0.00 90 HIS A O 18
ATOM 27304 N N . LYS A 1 91 ? 12.131 2.148 12.852 1.00 0.00 91 LYS A N 18
ATOM 27305 C CA . LYS A 1 91 ? 12.792 1.120 13.641 1.00 0.00 91 LYS A CA 18
ATOM 27306 C C . LYS A 1 91 ? 13.578 1.725 14.802 1.00 0.00 91 LYS A C 18
ATOM 27307 O O . LYS A 1 91 ? 14.685 1.286 15.113 1.00 0.00 91 LYS A O 18
ATOM 27326 N N . SER A 1 92 ? 12.995 2.735 15.440 1.00 0.00 92 SER A N 18
ATOM 27327 C CA . SER A 1 92 ? 13.639 3.399 16.567 1.00 0.00 92 SER A CA 18
ATOM 27328 C C . SER A 1 92 ? 13.456 2.593 17.850 1.00 0.00 92 SER A C 18
ATOM 27329 O O . SER A 1 92 ? 12.333 2.280 18.244 1.00 0.00 92 SER A O 18
ATOM 27337 N N . GLU A 1 93 ? 14.569 2.258 18.496 1.00 0.00 93 GLU A N 18
ATOM 27338 C CA . GLU A 1 93 ? 14.530 1.487 19.733 1.00 0.00 93 GLU A CA 18
ATOM 27339 C C . GLU A 1 93 ? 14.478 2.406 20.948 1.00 0.00 93 GLU A C 18
ATOM 27340 O O . GLU A 1 93 ? 13.841 2.088 21.953 1.00 0.00 93 GLU A O 18
ATOM 27352 N N . SER A 1 94 ? 15.148 3.550 20.850 1.00 0.00 94 SER A N 18
ATOM 27353 C CA . SER A 1 94 ? 15.177 4.519 21.942 1.00 0.00 94 SER A CA 18
ATOM 27354 C C . SER A 1 94 ? 15.673 3.874 23.233 1.00 0.00 94 SER A C 18
ATOM 27355 O O . SER A 1 94 ? 14.899 3.263 23.969 1.00 0.00 94 SER A O 18
ATOM 27363 N N . ARG A 1 95 ? 16.967 4.015 23.501 1.00 0.00 95 ARG A N 18
ATOM 27364 C CA . ARG A 1 95 ? 17.564 3.448 24.704 1.00 0.00 95 ARG A CA 18
ATOM 27365 C C . ARG A 1 95 ? 18.941 4.051 24.966 1.00 0.00 95 ARG A C 18
ATOM 27366 O O . ARG A 1 95 ? 19.207 4.568 26.050 1.00 0.00 95 ARG A O 18
ATOM 27387 N N . ARG A 1 96 ? 19.812 3.981 23.964 1.00 0.00 96 ARG A N 18
ATOM 27388 C CA . ARG A 1 96 ? 21.163 4.520 24.088 1.00 0.00 96 ARG A CA 18
ATOM 27389 C C . ARG A 1 96 ? 21.588 5.220 22.801 1.00 0.00 96 ARG A C 18
ATOM 27390 O O . ARG A 1 96 ? 21.235 4.791 21.703 1.00 0.00 96 ARG A O 18
ATOM 27411 N N . ALA A 1 97 ? 22.351 6.299 22.946 1.00 0.00 97 ALA A N 18
ATOM 27412 C CA . ALA A 1 97 ? 22.827 7.058 21.795 1.00 0.00 97 ALA A CA 18
ATOM 27413 C C . ALA A 1 97 ? 24.276 6.715 21.473 1.00 0.00 97 ALA A C 18
ATOM 27414 O O . ALA A 1 97 ? 25.062 7.585 21.094 1.00 0.00 97 ALA A O 18
ATOM 27421 N N . ASP A 1 98 ? 24.626 5.442 21.625 1.00 0.00 98 ASP A N 18
ATOM 27422 C CA . ASP A 1 98 ? 25.982 4.983 21.349 1.00 0.00 98 ASP A CA 18
ATOM 27423 C C . ASP A 1 98 ? 26.153 4.649 19.871 1.00 0.00 98 ASP A C 18
ATOM 27424 O O . ASP A 1 98 ? 25.173 4.468 19.148 1.00 0.00 98 ASP A O 18
ATOM 27433 N N . GLU A 1 99 ? 27.403 4.569 19.428 1.00 0.00 99 GLU A N 18
ATOM 27434 C CA . GLU A 1 99 ? 27.703 4.256 18.035 1.00 0.00 99 GLU A CA 18
ATOM 27435 C C . GLU A 1 99 ? 27.441 2.784 17.740 1.00 0.00 99 GLU A C 18
ATOM 27436 O O . GLU A 1 99 ? 27.703 1.917 18.575 1.00 0.00 99 GLU A O 18
ATOM 27448 N N . ARG A 1 100 ? 26.923 2.507 16.548 1.00 0.00 100 ARG A N 18
ATOM 27449 C CA . ARG A 1 100 ? 26.625 1.139 16.142 1.00 0.00 100 ARG A CA 18
ATOM 27450 C C . ARG A 1 100 ? 26.901 0.941 14.655 1.00 0.00 100 ARG A C 18
ATOM 27451 O O . ARG A 1 100 ? 26.069 1.273 13.809 1.00 0.00 100 ARG A O 18
ATOM 27472 N N . LEU A 1 101 ? 28.074 0.399 14.342 1.00 0.00 101 LEU A N 18
ATOM 27473 C CA . LEU A 1 101 ? 28.459 0.157 12.957 1.00 0.00 101 LEU A CA 18
ATOM 27474 C C . LEU A 1 101 ? 28.496 -1.338 12.655 1.00 0.00 101 LEU A C 18
ATOM 27475 O O . LEU A 1 101 ? 28.197 -1.763 11.539 1.00 0.00 101 LEU A O 18
ATOM 27485 N N . LYS A 1 102 ? 28.863 -2.130 13.657 1.00 0.00 102 LYS A N 18
ATOM 27486 C CA . LYS A 1 102 ? 28.937 -3.578 13.498 1.00 0.00 102 LYS A CA 18
ATOM 27487 C C . LYS A 1 102 ? 27.545 -4.200 13.525 1.00 0.00 102 LYS A C 18
ATOM 27488 O O . LYS A 1 102 ? 26.619 -3.647 14.118 1.00 0.00 102 LYS A O 18
ATOM 27507 N N . ASP A 1 103 ? 27.405 -5.353 12.879 1.00 0.00 103 ASP A N 18
ATOM 27508 C CA . ASP A 1 103 ? 26.126 -6.050 12.829 1.00 0.00 103 ASP A CA 18
ATOM 27509 C C . ASP A 1 103 ? 26.297 -7.530 13.158 1.00 0.00 103 ASP A C 18
ATOM 27510 O O . ASP A 1 103 ? 26.608 -8.338 12.283 1.00 0.00 103 ASP A O 18
ATOM 27519 N N . SER A 1 104 ? 26.094 -7.877 14.425 1.00 0.00 104 SER A N 18
ATOM 27520 C CA . SER A 1 104 ? 26.227 -9.260 14.869 1.00 0.00 104 SER A CA 18
ATOM 27521 C C . SER A 1 104 ? 24.938 -9.746 15.526 1.00 0.00 104 SER A C 18
ATOM 27522 O O . SER A 1 104 ? 24.024 -8.962 15.777 1.00 0.00 104 SER A O 18
ATOM 27530 N N . PHE A 1 105 ? 24.874 -11.045 15.800 1.00 0.00 105 PHE A N 18
ATOM 27531 C CA . PHE A 1 105 ? 23.698 -11.637 16.427 1.00 0.00 105 PHE A CA 18
ATOM 27532 C C . PHE A 1 105 ? 24.095 -12.489 17.629 1.00 0.00 105 PHE A C 18
ATOM 27533 O O . PHE A 1 105 ? 24.957 -13.361 17.527 1.00 0.00 105 PHE A O 18
ATOM 27550 N N . GLU A 1 106 ? 23.459 -12.231 18.767 1.00 0.00 106 GLU A N 18
ATOM 27551 C CA . GLU A 1 106 ? 23.745 -12.975 19.989 1.00 0.00 106 GLU A CA 18
ATOM 27552 C C . GLU A 1 106 ? 22.798 -14.161 20.139 1.00 0.00 106 GLU A C 18
ATOM 27553 O O . GLU A 1 106 ? 21.593 -14.037 19.920 1.00 0.00 106 GLU A O 18
ATOM 27565 N N . ASN A 1 107 ? 23.352 -15.309 20.514 1.00 0.00 107 ASN A N 18
ATOM 27566 C CA . ASN A 1 107 ? 22.557 -16.519 20.695 1.00 0.00 107 ASN A CA 18
ATOM 27567 C C . ASN A 1 107 ? 22.744 -17.088 22.098 1.00 0.00 107 ASN A C 18
ATOM 27568 O O . ASN A 1 107 ? 21.768 -17.380 22.785 1.00 99.99 107 ASN A O 18
ATOM 27577 N N . MET A 1 1 ? 6.743 -3.554 -9.509 1.00 0.00 1 MET A N 19
ATOM 27578 C CA . MET A 1 1 ? 5.962 -4.434 -8.601 1.00 0.00 1 MET A CA 19
ATOM 27579 C C . MET A 1 1 ? 4.463 -4.197 -8.760 1.00 0.00 1 MET A C 19
ATOM 27580 O O . MET A 1 1 ? 3.893 -3.318 -8.114 1.00 0.00 1 MET A O 19
ATOM 27596 N N . THR A 1 2 ? 3.830 -4.987 -9.622 1.00 0.00 2 THR A N 19
ATOM 27597 C CA . THR A 1 2 ? 2.398 -4.860 -9.862 1.00 0.00 2 THR A CA 19
ATOM 27598 C C . THR A 1 2 ? 1.598 -5.338 -8.655 1.00 0.00 2 THR A C 19
ATOM 27599 O O . THR A 1 2 ? 1.635 -6.515 -8.298 1.00 0.00 2 THR A O 19
ATOM 27607 N N . LEU A 1 3 ? 0.881 -4.412 -8.030 1.00 0.00 3 LEU A N 19
ATOM 27608 C CA . LEU A 1 3 ? 0.075 -4.727 -6.858 1.00 0.00 3 LEU A CA 19
ATOM 27609 C C . LEU A 1 3 ? -1.214 -5.449 -7.236 1.00 0.00 3 LEU A C 19
ATOM 27610 O O . LEU A 1 3 ? -1.951 -5.022 -8.124 1.00 0.00 3 LEU A O 19
ATOM 27620 N N . ASN A 1 4 ? -1.470 -6.558 -6.555 1.00 0.00 4 ASN A N 19
ATOM 27621 C CA . ASN A 1 4 ? -2.661 -7.356 -6.814 1.00 0.00 4 ASN A CA 19
ATOM 27622 C C . ASN A 1 4 ? -3.813 -6.959 -5.897 1.00 0.00 4 ASN A C 19
ATOM 27623 O O . ASN A 1 4 ? -3.611 -6.354 -4.841 1.00 0.00 4 ASN A O 19
ATOM 27632 N N . ILE A 1 5 ? -5.024 -7.318 -6.309 1.00 0.00 5 ILE A N 19
ATOM 27633 C CA . ILE A 1 5 ? -6.221 -7.019 -5.536 1.00 0.00 5 ILE A CA 19
ATOM 27634 C C . ILE A 1 5 ? -7.110 -8.255 -5.418 1.00 0.00 5 ILE A C 19
ATOM 27635 O O . ILE A 1 5 ? -7.145 -9.092 -6.320 1.00 0.00 5 ILE A O 19
ATOM 27643 N N . THR A 1 6 ? -7.827 -8.367 -4.303 1.00 0.00 6 THR A N 19
ATOM 27644 C CA . THR A 1 6 ? -8.712 -9.508 -4.077 1.00 0.00 6 THR A CA 19
ATOM 27645 C C . THR A 1 6 ? -10.177 -9.107 -4.233 1.00 0.00 6 THR A C 19
ATOM 27646 O O . THR A 1 6 ? -10.841 -9.510 -5.188 1.00 0.00 6 THR A O 19
ATOM 27654 N N . SER A 1 7 ? -10.674 -8.311 -3.291 1.00 0.00 7 SER A N 19
ATOM 27655 C CA . SER A 1 7 ? -12.061 -7.853 -3.322 1.00 0.00 7 SER A CA 19
ATOM 27656 C C . SER A 1 7 ? -13.030 -9.004 -3.077 1.00 0.00 7 SER A C 19
ATOM 27657 O O . SER A 1 7 ? -13.339 -9.775 -3.986 1.00 0.00 7 SER A O 19
ATOM 27665 N N . LYS A 1 8 ? -13.504 -9.115 -1.840 1.00 0.00 8 LYS A N 19
ATOM 27666 C CA . LYS A 1 8 ? -14.437 -10.173 -1.471 1.00 0.00 8 LYS A CA 19
ATOM 27667 C C . LYS A 1 8 ? -15.762 -10.037 -2.225 1.00 0.00 8 LYS A C 19
ATOM 27668 O O . LYS A 1 8 ? -16.304 -11.024 -2.723 1.00 0.00 8 LYS A O 19
ATOM 27687 N N . GLN A 1 9 ? -16.283 -8.814 -2.302 1.00 0.00 9 GLN A N 19
ATOM 27688 C CA . GLN A 1 9 ? -17.546 -8.566 -2.993 1.00 0.00 9 GLN A CA 19
ATOM 27689 C C . GLN A 1 9 ? -17.360 -7.608 -4.172 1.00 0.00 9 GLN A C 19
ATOM 27690 O O . GLN A 1 9 ? -17.121 -8.044 -5.298 1.00 0.00 9 GLN A O 19
ATOM 27702 N N . MET A 1 10 ? -17.474 -6.303 -3.913 1.00 0.00 10 MET A N 19
ATOM 27703 C CA . MET A 1 10 ? -17.323 -5.293 -4.956 1.00 0.00 10 MET A CA 19
ATOM 27704 C C . MET A 1 10 ? -16.109 -5.580 -5.831 1.00 0.00 10 MET A C 19
ATOM 27705 O O . MET A 1 10 ? -14.968 -5.446 -5.388 1.00 0.00 10 MET A O 19
ATOM 27719 N N . ASP A 1 11 ? -16.359 -5.982 -7.071 1.00 0.00 11 ASP A N 19
ATOM 27720 C CA . ASP A 1 11 ? -15.282 -6.296 -7.999 1.00 0.00 11 ASP A CA 19
ATOM 27721 C C . ASP A 1 11 ? -14.357 -5.098 -8.195 1.00 0.00 11 ASP A C 19
ATOM 27722 O O . ASP A 1 11 ? -14.554 -4.044 -7.591 1.00 0.00 11 ASP A O 19
ATOM 27731 N N . ILE A 1 12 ? -13.346 -5.267 -9.045 1.00 0.00 12 ILE A N 19
ATOM 27732 C CA . ILE A 1 12 ? -12.393 -4.194 -9.317 1.00 0.00 12 ILE A CA 19
ATOM 27733 C C . ILE A 1 12 ? -12.760 -3.458 -10.601 1.00 0.00 12 ILE A C 19
ATOM 27734 O O . ILE A 1 12 ? -13.218 -4.063 -11.571 1.00 0.00 12 ILE A O 19
ATOM 27742 N N . THR A 1 13 ? -12.552 -2.150 -10.594 1.00 0.00 13 THR A N 19
ATOM 27743 C CA . THR A 1 13 ? -12.850 -1.311 -11.747 1.00 0.00 13 THR A CA 19
ATOM 27744 C C . THR A 1 13 ? -11.790 -0.220 -11.890 1.00 0.00 13 THR A C 19
ATOM 27745 O O . THR A 1 13 ? -10.984 -0.012 -10.984 1.00 0.00 13 THR A O 19
ATOM 27753 N N . PRO A 1 14 ? -11.772 0.490 -13.032 1.00 0.00 14 PRO A N 19
ATOM 27754 C CA . PRO A 1 14 ? -10.800 1.556 -13.290 1.00 0.00 14 PRO A CA 19
ATOM 27755 C C . PRO A 1 14 ? -10.490 2.404 -12.058 1.00 0.00 14 PRO A C 19
ATOM 27756 O O . PRO A 1 14 ? -9.346 2.805 -11.844 1.00 0.00 14 PRO A O 19
ATOM 27767 N N . ALA A 1 15 ? -11.510 2.675 -11.251 1.00 0.00 15 ALA A N 19
ATOM 27768 C CA . ALA A 1 15 ? -11.334 3.477 -10.045 1.00 0.00 15 ALA A CA 19
ATOM 27769 C C . ALA A 1 15 ? -10.346 2.819 -9.088 1.00 0.00 15 ALA A C 19
ATOM 27770 O O . ALA A 1 15 ? -9.170 3.179 -9.057 1.00 0.00 15 ALA A O 19
ATOM 27777 N N . ILE A 1 16 ? -10.824 1.848 -8.310 1.00 0.00 16 ILE A N 19
ATOM 27778 C CA . ILE A 1 16 ? -9.967 1.145 -7.361 1.00 0.00 16 ILE A CA 19
ATOM 27779 C C . ILE A 1 16 ? -8.682 0.689 -8.036 1.00 0.00 16 ILE A C 19
ATOM 27780 O O . ILE A 1 16 ? -7.592 1.032 -7.591 1.00 0.00 16 ILE A O 19
ATOM 27788 N N . ARG A 1 17 ? -8.811 -0.058 -9.134 1.00 0.00 17 ARG A N 19
ATOM 27789 C CA . ARG A 1 17 ? -7.640 -0.524 -9.876 1.00 0.00 17 ARG A CA 19
ATOM 27790 C C . ARG A 1 17 ? -6.603 0.591 -9.947 1.00 0.00 17 ARG A C 19
ATOM 27791 O O . ARG A 1 17 ? -5.513 0.495 -9.378 1.00 0.00 17 ARG A O 19
ATOM 27812 N N . GLU A 1 18 ? -6.981 1.662 -10.635 1.00 0.00 18 GLU A N 19
ATOM 27813 C CA . GLU A 1 18 ? -6.125 2.835 -10.784 1.00 0.00 18 GLU A CA 19
ATOM 27814 C C . GLU A 1 18 ? -5.693 3.364 -9.418 1.00 0.00 18 GLU A C 19
ATOM 27815 O O . GLU A 1 18 ? -4.533 3.725 -9.219 1.00 0.00 18 GLU A O 19
ATOM 27827 N N . HIS A 1 19 ? -6.633 3.394 -8.477 1.00 0.00 19 HIS A N 19
ATOM 27828 C CA . HIS A 1 19 ? -6.355 3.860 -7.127 1.00 0.00 19 HIS A CA 19
ATOM 27829 C C . HIS A 1 19 ? -5.289 2.977 -6.490 1.00 0.00 19 HIS A C 19
ATOM 27830 O O . HIS A 1 19 ? -4.150 3.396 -6.301 1.00 0.00 19 HIS A O 19
ATOM 27845 N N . LEU A 1 20 ? -5.675 1.741 -6.191 1.00 0.00 20 LEU A N 19
ATOM 27846 C CA . LEU A 1 20 ? -4.775 0.750 -5.606 1.00 0.00 20 LEU A CA 19
ATOM 27847 C C . LEU A 1 20 ? -3.401 0.800 -6.275 1.00 0.00 20 LEU A C 19
ATOM 27848 O O . LEU A 1 20 ? -2.369 0.920 -5.603 1.00 0.00 20 LEU A O 19
ATOM 27858 N N . GLU A 1 21 ? -3.396 0.734 -7.606 1.00 0.00 21 GLU A N 19
ATOM 27859 C CA . GLU A 1 21 ? -2.151 0.795 -8.362 1.00 0.00 21 GLU A CA 19
ATOM 27860 C C . GLU A 1 21 ? -1.437 2.112 -8.087 1.00 0.00 21 GLU A C 19
ATOM 27861 O O . GLU A 1 21 ? -0.283 2.126 -7.656 1.00 0.00 21 GLU A O 19
ATOM 27873 N N . GLU A 1 22 ? -2.136 3.221 -8.318 1.00 0.00 22 GLU A N 19
ATOM 27874 C CA . GLU A 1 22 ? -1.567 4.541 -8.070 1.00 0.00 22 GLU A CA 19
ATOM 27875 C C . GLU A 1 22 ? -1.045 4.627 -6.638 1.00 0.00 22 GLU A C 19
ATOM 27876 O O . GLU A 1 22 ? 0.008 5.212 -6.382 1.00 0.00 22 GLU A O 19
ATOM 27888 N N . ARG A 1 23 ? -1.786 4.022 -5.711 1.00 0.00 23 ARG A N 19
ATOM 27889 C CA . ARG A 1 23 ? -1.398 4.009 -4.309 1.00 0.00 23 ARG A CA 19
ATOM 27890 C C . ARG A 1 23 ? -0.044 3.335 -4.148 1.00 0.00 23 ARG A C 19
ATOM 27891 O O . ARG A 1 23 ? 0.891 3.921 -3.598 1.00 0.00 23 ARG A O 19
ATOM 27912 N N . LEU A 1 24 ? 0.069 2.104 -4.649 1.00 0.00 24 LEU A N 19
ATOM 27913 C CA . LEU A 1 24 ? 1.334 1.384 -4.566 1.00 0.00 24 LEU A CA 19
ATOM 27914 C C . LEU A 1 24 ? 2.423 2.177 -5.274 1.00 0.00 24 LEU A C 19
ATOM 27915 O O . LEU A 1 24 ? 3.524 2.350 -4.749 1.00 0.00 24 LEU A O 19
ATOM 27925 N N . ALA A 1 25 ? 2.095 2.681 -6.462 1.00 0.00 25 ALA A N 19
ATOM 27926 C CA . ALA A 1 25 ? 3.035 3.482 -7.231 1.00 0.00 25 ALA A CA 19
ATOM 27927 C C . ALA A 1 25 ? 3.502 4.668 -6.399 1.00 0.00 25 ALA A C 19
ATOM 27928 O O . ALA A 1 25 ? 4.646 5.109 -6.505 1.00 0.00 25 ALA A O 19
ATOM 27935 N N . LYS A 1 26 ? 2.604 5.164 -5.550 1.00 0.00 26 LYS A N 19
ATOM 27936 C CA . LYS A 1 26 ? 2.917 6.281 -4.673 1.00 0.00 26 LYS A CA 19
ATOM 27937 C C . LYS A 1 26 ? 3.788 5.802 -3.520 1.00 0.00 26 LYS A C 19
ATOM 27938 O O . LYS A 1 26 ? 4.723 6.488 -3.105 1.00 0.00 26 LYS A O 19
ATOM 27957 N N . LEU A 1 27 ? 3.486 4.606 -3.017 1.00 0.00 27 LEU A N 19
ATOM 27958 C CA . LEU A 1 27 ? 4.257 4.023 -1.925 1.00 0.00 27 LEU A CA 19
ATOM 27959 C C . LEU A 1 27 ? 5.614 3.530 -2.429 1.00 0.00 27 LEU A C 19
ATOM 27960 O O . LEU A 1 27 ? 6.482 3.162 -1.639 1.00 0.00 27 LEU A O 19
ATOM 27970 N N . GLY A 1 28 ? 5.792 3.528 -3.750 1.00 0.00 28 GLY A N 19
ATOM 27971 C CA . GLY A 1 28 ? 7.045 3.083 -4.331 1.00 0.00 28 GLY A CA 19
ATOM 27972 C C . GLY A 1 28 ? 8.219 3.957 -3.932 1.00 0.00 28 GLY A C 19
ATOM 27973 O O . GLY A 1 28 ? 9.343 3.472 -3.803 1.00 0.00 28 GLY A O 19
ATOM 27977 N N . LYS A 1 29 ? 7.963 5.247 -3.738 1.00 0.00 29 LYS A N 19
ATOM 27978 C CA . LYS A 1 29 ? 9.017 6.182 -3.354 1.00 0.00 29 LYS A CA 19
ATOM 27979 C C . LYS A 1 29 ? 9.469 5.956 -1.912 1.00 0.00 29 LYS A C 19
ATOM 27980 O O . LYS A 1 29 ? 10.470 6.521 -1.471 1.00 0.00 29 LYS A O 19
ATOM 27999 N N . TRP A 1 30 ? 8.731 5.125 -1.182 1.00 0.00 30 TRP A N 19
ATOM 28000 C CA . TRP A 1 30 ? 9.059 4.824 0.202 1.00 0.00 30 TRP A CA 19
ATOM 28001 C C . TRP A 1 30 ? 10.155 3.766 0.282 1.00 0.00 30 TRP A C 19
ATOM 28002 O O . TRP A 1 30 ? 9.879 2.581 0.112 1.00 0.00 30 TRP A O 19
ATOM 28023 N N . GLN A 1 31 ? 11.394 4.213 0.524 1.00 0.00 31 GLN A N 19
ATOM 28024 C CA . GLN A 1 31 ? 12.567 3.328 0.617 1.00 0.00 31 GLN A CA 19
ATOM 28025 C C . GLN A 1 31 ? 12.215 1.924 1.113 1.00 0.00 31 GLN A C 19
ATOM 28026 O O . GLN A 1 31 ? 12.514 1.557 2.249 1.00 0.00 31 GLN A O 19
ATOM 28038 N N . THR A 1 32 ? 11.577 1.147 0.246 1.00 0.00 32 THR A N 19
ATOM 28039 C CA . THR A 1 32 ? 11.176 -0.208 0.565 1.00 0.00 32 THR A CA 19
ATOM 28040 C C . THR A 1 32 ? 10.954 -0.998 -0.725 1.00 0.00 32 THR A C 19
ATOM 28041 O O . THR A 1 32 ? 10.850 -0.420 -1.807 1.00 0.00 32 THR A O 19
ATOM 28049 N N . GLN A 1 33 ? 10.864 -2.313 -0.599 1.00 0.00 33 GLN A N 19
ATOM 28050 C CA . GLN A 1 33 ? 10.632 -3.182 -1.740 1.00 0.00 33 GLN A CA 19
ATOM 28051 C C . GLN A 1 33 ? 9.436 -4.055 -1.447 1.00 0.00 33 GLN A C 19
ATOM 28052 O O . GLN A 1 33 ? 9.545 -5.088 -0.786 1.00 0.00 33 GLN A O 19
ATOM 28064 N N . LEU A 1 34 ? 8.288 -3.606 -1.908 1.00 0.00 34 LEU A N 19
ATOM 28065 C CA . LEU A 1 34 ? 7.046 -4.307 -1.666 1.00 0.00 34 LEU A CA 19
ATOM 28066 C C . LEU A 1 34 ? 7.109 -5.756 -2.125 1.00 0.00 34 LEU A C 19
ATOM 28067 O O . LEU A 1 34 ? 6.823 -6.067 -3.281 1.00 0.00 34 LEU A O 19
ATOM 28077 N N . ILE A 1 35 ? 7.465 -6.639 -1.203 1.00 0.00 35 ILE A N 19
ATOM 28078 C CA . ILE A 1 35 ? 7.542 -8.058 -1.502 1.00 0.00 35 ILE A CA 19
ATOM 28079 C C . ILE A 1 35 ? 6.153 -8.602 -1.801 1.00 0.00 35 ILE A C 19
ATOM 28080 O O . ILE A 1 35 ? 5.461 -9.092 -0.909 1.00 0.00 35 ILE A O 19
ATOM 28088 N N . SER A 1 36 ? 5.746 -8.505 -3.059 1.00 0.00 36 SER A N 19
ATOM 28089 C CA . SER A 1 36 ? 4.430 -8.981 -3.469 1.00 0.00 36 SER A CA 19
ATOM 28090 C C . SER A 1 36 ? 3.334 -8.261 -2.688 1.00 0.00 36 SER A C 19
ATOM 28091 O O . SER A 1 36 ? 2.981 -8.654 -1.576 1.00 0.00 36 SER A O 19
ATOM 28099 N N . PRO A 1 37 ? 2.800 -7.175 -3.267 1.00 0.00 37 PRO A N 19
ATOM 28100 C CA . PRO A 1 37 ? 1.765 -6.359 -2.652 1.00 0.00 37 PRO A CA 19
ATOM 28101 C C . PRO A 1 37 ? 0.349 -6.721 -3.100 1.00 0.00 37 PRO A C 19
ATOM 28102 O O . PRO A 1 37 ? 0.076 -6.869 -4.293 1.00 0.00 37 PRO A O 19
ATOM 28113 N N . HIS A 1 38 ? -0.549 -6.843 -2.127 1.00 0.00 38 HIS A N 19
ATOM 28114 C CA . HIS A 1 38 ? -1.942 -7.165 -2.392 1.00 0.00 38 HIS A CA 19
ATOM 28115 C C . HIS A 1 38 ? -2.858 -6.097 -1.830 1.00 0.00 38 HIS A C 19
ATOM 28116 O O . HIS A 1 38 ? -2.418 -5.184 -1.132 1.00 0.00 38 HIS A O 19
ATOM 28131 N N . PHE A 1 39 ? -4.138 -6.238 -2.121 1.00 0.00 39 PHE A N 19
ATOM 28132 C CA . PHE A 1 39 ? -5.131 -5.304 -1.626 1.00 0.00 39 PHE A CA 19
ATOM 28133 C C . PHE A 1 39 ? -6.486 -5.980 -1.457 1.00 0.00 39 PHE A C 19
ATOM 28134 O O . PHE A 1 39 ? -7.122 -6.375 -2.430 1.00 0.00 39 PHE A O 19
ATOM 28151 N N . VAL A 1 40 ? -6.924 -6.102 -0.210 1.00 0.00 40 VAL A N 19
ATOM 28152 C CA . VAL A 1 40 ? -8.199 -6.711 0.095 1.00 0.00 40 VAL A CA 19
ATOM 28153 C C . VAL A 1 40 ? -9.274 -5.634 0.187 1.00 0.00 40 VAL A C 19
ATOM 28154 O O . VAL A 1 40 ? -9.273 -4.814 1.107 1.00 0.00 40 VAL A O 19
ATOM 28161 N N . LEU A 1 41 ? -10.169 -5.628 -0.791 1.00 0.00 41 LEU A N 19
ATOM 28162 C CA . LEU A 1 41 ? -11.236 -4.634 -0.850 1.00 0.00 41 LEU A CA 19
ATOM 28163 C C . LEU A 1 41 ? -12.570 -5.208 -0.381 1.00 0.00 41 LEU A C 19
ATOM 28164 O O . LEU A 1 41 ? -12.965 -6.295 -0.796 1.00 0.00 41 LEU A O 19
ATOM 28174 N N . ASN A 1 42 ? -13.280 -4.464 0.465 1.00 0.00 42 ASN A N 19
ATOM 28175 C CA . ASN A 1 42 ? -14.581 -4.920 0.937 1.00 0.00 42 ASN A CA 19
ATOM 28176 C C . ASN A 1 42 ? -15.510 -3.762 1.269 1.00 0.00 42 ASN A C 19
ATOM 28177 O O . ASN A 1 42 ? -15.077 -2.643 1.548 1.00 0.00 42 ASN A O 19
ATOM 28186 N N . LYS A 1 43 ? -16.796 -4.063 1.246 1.00 0.00 43 LYS A N 19
ATOM 28187 C CA . LYS A 1 43 ? -17.835 -3.087 1.548 1.00 0.00 43 LYS A CA 19
ATOM 28188 C C . LYS A 1 43 ? -18.758 -3.629 2.628 1.00 0.00 43 LYS A C 19
ATOM 28189 O O . LYS A 1 43 ? -18.730 -4.817 2.946 1.00 0.00 43 LYS A O 19
ATOM 28208 N N . VAL A 1 44 ? -19.597 -2.757 3.162 1.00 0.00 44 VAL A N 19
ATOM 28209 C CA . VAL A 1 44 ? -20.551 -3.156 4.170 1.00 0.00 44 VAL A CA 19
ATOM 28210 C C . VAL A 1 44 ? -21.677 -2.131 4.304 1.00 0.00 44 VAL A C 19
ATOM 28211 O O . VAL A 1 44 ? -21.528 -0.974 3.918 1.00 0.00 44 VAL A O 19
ATOM 28218 N N . PRO A 1 45 ? -22.831 -2.545 4.850 1.00 0.00 45 PRO A N 19
ATOM 28219 C CA . PRO A 1 45 ? -23.982 -1.655 5.024 1.00 0.00 45 PRO A CA 19
ATOM 28220 C C . PRO A 1 45 ? -23.612 -0.343 5.707 1.00 0.00 45 PRO A C 19
ATOM 28221 O O . PRO A 1 45 ? -24.080 0.727 5.316 1.00 0.00 45 PRO A O 19
ATOM 28232 N N . ASN A 1 46 ? -22.779 -0.435 6.735 1.00 0.00 46 ASN A N 19
ATOM 28233 C CA . ASN A 1 46 ? -22.350 0.740 7.487 1.00 0.00 46 ASN A CA 19
ATOM 28234 C C . ASN A 1 46 ? -21.218 1.495 6.787 1.00 0.00 46 ASN A C 19
ATOM 28235 O O . ASN A 1 46 ? -20.704 2.477 7.324 1.00 0.00 46 ASN A O 19
ATOM 28244 N N . GLY A 1 47 ? -20.820 1.041 5.599 1.00 0.00 47 GLY A N 19
ATOM 28245 C CA . GLY A 1 47 ? -19.747 1.703 4.887 1.00 0.00 47 GLY A CA 19
ATOM 28246 C C . GLY A 1 47 ? -18.937 0.758 4.034 1.00 0.00 47 GLY A C 19
ATOM 28247 O O . GLY A 1 47 ? -19.456 -0.191 3.453 1.00 0.00 47 GLY A O 19
ATOM 28251 N N . PHE A 1 48 ? -17.657 1.037 3.964 1.00 0.00 48 PHE A N 19
ATOM 28252 C CA . PHE A 1 48 ? -16.727 0.238 3.192 1.00 0.00 48 PHE A CA 19
ATOM 28253 C C . PHE A 1 48 ? -15.571 -0.213 4.070 1.00 0.00 48 PHE A C 19
ATOM 28254 O O . PHE A 1 48 ? -14.952 0.604 4.757 1.00 0.00 48 PHE A O 19
ATOM 28271 N N . SER A 1 49 ? -15.258 -1.503 4.026 1.00 0.00 49 SER A N 19
ATOM 28272 C CA . SER A 1 49 ? -14.147 -2.027 4.794 1.00 0.00 49 SER A CA 19
ATOM 28273 C C . SER A 1 49 ? -13.023 -2.399 3.855 1.00 0.00 49 SER A C 19
ATOM 28274 O O . SER A 1 49 ? -13.187 -3.209 2.939 1.00 0.00 49 SER A O 19
ATOM 28282 N N . VAL A 1 50 ? -11.891 -1.778 4.079 1.00 0.00 50 VAL A N 19
ATOM 28283 C CA . VAL A 1 50 ? -10.722 -2.000 3.249 1.00 0.00 50 VAL A CA 19
ATOM 28284 C C . VAL A 1 50 ? -9.583 -2.597 4.058 1.00 0.00 50 VAL A C 19
ATOM 28285 O O . VAL A 1 50 ? -9.458 -2.333 5.251 1.00 0.00 50 VAL A O 19
ATOM 28292 N N . GLU A 1 51 ? -8.750 -3.392 3.400 1.00 0.00 51 GLU A N 19
ATOM 28293 C CA . GLU A 1 51 ? -7.609 -4.017 4.056 1.00 0.00 51 GLU A CA 19
ATOM 28294 C C . GLU A 1 51 ? -6.484 -4.236 3.056 1.00 0.00 51 GLU A C 19
ATOM 28295 O O . GLU A 1 51 ? -6.686 -4.824 1.995 1.00 0.00 51 GLU A O 19
ATOM 28307 N N . ALA A 1 52 ? -5.302 -3.752 3.402 1.00 0.00 52 ALA A N 19
ATOM 28308 C CA . ALA A 1 52 ? -4.141 -3.888 2.534 1.00 0.00 52 ALA A CA 19
ATOM 28309 C C . ALA A 1 52 ? -3.124 -4.849 3.130 1.00 0.00 52 ALA A C 19
ATOM 28310 O O . ALA A 1 52 ? -2.978 -4.934 4.350 1.00 0.00 52 ALA A O 19
ATOM 28317 N N . SER A 1 53 ? -2.424 -5.572 2.263 1.00 0.00 53 SER A N 19
ATOM 28318 C CA . SER A 1 53 ? -1.419 -6.527 2.704 1.00 0.00 53 SER A CA 19
ATOM 28319 C C . SER A 1 53 ? -0.230 -6.550 1.753 1.00 0.00 53 SER A C 19
ATOM 28320 O O . SER A 1 53 ? -0.297 -7.126 0.667 1.00 0.00 53 SER A O 19
ATOM 28328 N N . ILE A 1 54 ? 0.859 -5.926 2.178 1.00 0.00 54 ILE A N 19
ATOM 28329 C CA . ILE A 1 54 ? 2.078 -5.873 1.382 1.00 0.00 54 ILE A CA 19
ATOM 28330 C C . ILE A 1 54 ? 3.236 -6.492 2.158 1.00 0.00 54 ILE A C 19
ATOM 28331 O O . ILE A 1 54 ? 3.123 -6.731 3.358 1.00 0.00 54 ILE A O 19
ATOM 28339 N N . GLY A 1 55 ? 4.345 -6.754 1.476 1.00 0.00 55 GLY A N 19
ATOM 28340 C CA . GLY A 1 55 ? 5.488 -7.339 2.132 1.00 0.00 55 GLY A CA 19
ATOM 28341 C C . GLY A 1 55 ? 6.701 -6.451 2.054 1.00 0.00 55 GLY A C 19
ATOM 28342 O O . GLY A 1 55 ? 6.868 -5.684 1.107 1.00 0.00 55 GLY A O 19
ATOM 28346 N N . THR A 1 56 ? 7.546 -6.561 3.055 1.00 0.00 56 THR A N 19
ATOM 28347 C CA . THR A 1 56 ? 8.766 -5.769 3.120 1.00 0.00 56 THR A CA 19
ATOM 28348 C C . THR A 1 56 ? 9.876 -6.544 3.816 1.00 0.00 56 THR A C 19
ATOM 28349 O O . THR A 1 56 ? 9.629 -7.213 4.819 1.00 0.00 56 THR A O 19
ATOM 28357 N N . PRO A 1 57 ? 11.124 -6.448 3.326 1.00 0.00 57 PRO A N 19
ATOM 28358 C CA . PRO A 1 57 ? 12.246 -7.133 3.963 1.00 0.00 57 PRO A CA 19
ATOM 28359 C C . PRO A 1 57 ? 12.347 -6.777 5.443 1.00 0.00 57 PRO A C 19
ATOM 28360 O O . PRO A 1 57 ? 12.995 -7.480 6.218 1.00 0.00 57 PRO A O 19
ATOM 28371 N N . LEU A 1 58 ? 11.709 -5.669 5.828 1.00 0.00 58 LEU A N 19
ATOM 28372 C CA . LEU A 1 58 ? 11.742 -5.214 7.213 1.00 0.00 58 LEU A CA 19
ATOM 28373 C C . LEU A 1 58 ? 10.518 -5.706 7.984 1.00 0.00 58 LEU A C 19
ATOM 28374 O O . LEU A 1 58 ? 10.525 -5.744 9.215 1.00 0.00 58 LEU A O 19
ATOM 28384 N N . GLY A 1 59 ? 9.473 -6.085 7.256 1.00 0.00 59 GLY A N 19
ATOM 28385 C CA . GLY A 1 59 ? 8.263 -6.574 7.890 1.00 0.00 59 GLY A CA 19
ATOM 28386 C C . GLY A 1 59 ? 7.042 -6.435 7.005 1.00 0.00 59 GLY A C 19
ATOM 28387 O O . GLY A 1 59 ? 6.814 -5.383 6.409 1.00 0.00 59 GLY A O 19
ATOM 28391 N N . ASN A 1 60 ? 6.257 -7.504 6.920 1.00 0.00 60 ASN A N 19
ATOM 28392 C CA . ASN A 1 60 ? 5.051 -7.514 6.103 1.00 0.00 60 ASN A CA 19
ATOM 28393 C C . ASN A 1 60 ? 4.116 -6.370 6.482 1.00 0.00 60 ASN A C 19
ATOM 28394 O O . ASN A 1 60 ? 3.768 -6.201 7.651 1.00 0.00 60 ASN A O 19
ATOM 28403 N N . LEU A 1 61 ? 3.702 -5.596 5.485 1.00 0.00 61 LEU A N 19
ATOM 28404 C CA . LEU A 1 61 ? 2.796 -4.478 5.711 1.00 0.00 61 LEU A CA 19
ATOM 28405 C C . LEU A 1 61 ? 1.347 -4.945 5.634 1.00 0.00 61 LEU A C 19
ATOM 28406 O O . LEU A 1 61 ? 0.982 -5.722 4.753 1.00 0.00 61 LEU A O 19
ATOM 28416 N N . LEU A 1 62 ? 0.525 -4.456 6.550 1.00 0.00 62 LEU A N 19
ATOM 28417 C CA . LEU A 1 62 ? -0.884 -4.809 6.577 1.00 0.00 62 LEU A CA 19
ATOM 28418 C C . LEU A 1 62 ? -1.700 -3.662 7.148 1.00 0.00 62 LEU A C 19
ATOM 28419 O O . LEU A 1 62 ? -1.208 -2.877 7.954 1.00 0.00 62 LEU A O 19
ATOM 28429 N N . ALA A 1 63 ? -2.947 -3.574 6.725 1.00 0.00 63 ALA A N 19
ATOM 28430 C CA . ALA A 1 63 ? -3.839 -2.523 7.192 1.00 0.00 63 ALA A CA 19
ATOM 28431 C C . ALA A 1 63 ? -5.294 -2.892 6.945 1.00 0.00 63 ALA A C 19
ATOM 28432 O O . ALA A 1 63 ? -5.591 -3.771 6.136 1.00 0.00 63 ALA A O 19
ATOM 28439 N N . SER A 1 64 ? -6.194 -2.214 7.646 1.00 0.00 64 SER A N 19
ATOM 28440 C CA . SER A 1 64 ? -7.622 -2.470 7.505 1.00 0.00 64 SER A CA 19
ATOM 28441 C C . SER A 1 64 ? -8.437 -1.373 8.184 1.00 0.00 64 SER A C 19
ATOM 28442 O O . SER A 1 64 ? -8.140 -0.976 9.311 1.00 0.00 64 SER A O 19
ATOM 28450 N N . ALA A 1 65 ? -9.464 -0.882 7.496 1.00 0.00 65 ALA A N 19
ATOM 28451 C CA . ALA A 1 65 ? -10.310 0.172 8.045 1.00 0.00 65 ALA A CA 19
ATOM 28452 C C . ALA A 1 65 ? -11.723 0.119 7.472 1.00 0.00 65 ALA A C 19
ATOM 28453 O O . ALA A 1 65 ? -11.948 -0.416 6.387 1.00 0.00 65 ALA A O 19
ATOM 28460 N N . THR A 1 66 ? -12.670 0.687 8.215 1.00 0.00 66 THR A N 19
ATOM 28461 C CA . THR A 1 66 ? -14.069 0.721 7.796 1.00 0.00 66 THR A CA 19
ATOM 28462 C C . THR A 1 66 ? -14.594 2.152 7.826 1.00 0.00 66 THR A C 19
ATOM 28463 O O . THR A 1 66 ? -14.380 2.875 8.798 1.00 0.00 66 THR A O 19
ATOM 28471 N N . SER A 1 67 ? -15.280 2.564 6.763 1.00 0.00 67 SER A N 19
ATOM 28472 C CA . SER A 1 67 ? -15.819 3.914 6.701 1.00 0.00 67 SER A CA 19
ATOM 28473 C C . SER A 1 67 ? -16.814 4.057 5.560 1.00 0.00 67 SER A C 19
ATOM 28474 O O . SER A 1 67 ? -16.784 3.296 4.597 1.00 0.00 67 SER A O 19
ATOM 28482 N N . ASP A 1 68 ? -17.680 5.056 5.665 1.00 0.00 68 ASP A N 19
ATOM 28483 C CA . ASP A 1 68 ? -18.670 5.314 4.631 1.00 0.00 68 ASP A CA 19
ATOM 28484 C C . ASP A 1 68 ? -18.037 6.040 3.445 1.00 0.00 68 ASP A C 19
ATOM 28485 O O . ASP A 1 68 ? -18.726 6.408 2.494 1.00 0.00 68 ASP A O 19
ATOM 28494 N N . ASP A 1 69 ? -16.720 6.246 3.506 1.00 0.00 69 ASP A N 19
ATOM 28495 C CA . ASP A 1 69 ? -16.006 6.928 2.438 1.00 0.00 69 ASP A CA 19
ATOM 28496 C C . ASP A 1 69 ? -14.951 6.016 1.816 1.00 0.00 69 ASP A C 19
ATOM 28497 O O . ASP A 1 69 ? -13.840 5.893 2.324 1.00 0.00 69 ASP A O 19
ATOM 28506 N N . MET A 1 70 ? -15.326 5.379 0.713 1.00 0.00 70 MET A N 19
ATOM 28507 C CA . MET A 1 70 ? -14.455 4.462 -0.015 1.00 0.00 70 MET A CA 19
ATOM 28508 C C . MET A 1 70 ? -12.998 4.930 -0.068 1.00 0.00 70 MET A C 19
ATOM 28509 O O . MET A 1 70 ? -12.114 4.321 0.546 1.00 0.00 70 MET A O 19
ATOM 28523 N N . TYR A 1 71 ? -12.745 5.990 -0.825 1.00 0.00 71 TYR A N 19
ATOM 28524 C CA . TYR A 1 71 ? -11.391 6.502 -0.979 1.00 0.00 71 TYR A CA 19
ATOM 28525 C C . TYR A 1 71 ? -10.818 7.000 0.332 1.00 0.00 71 TYR A C 19
ATOM 28526 O O . TYR A 1 71 ? -9.603 7.023 0.499 1.00 0.00 71 TYR A O 19
ATOM 28544 N N . LYS A 1 72 ? -11.683 7.344 1.279 1.00 0.00 72 LYS A N 19
ATOM 28545 C CA . LYS A 1 72 ? -11.216 7.773 2.587 1.00 0.00 72 LYS A CA 19
ATOM 28546 C C . LYS A 1 72 ? -10.765 6.543 3.361 1.00 0.00 72 LYS A C 19
ATOM 28547 O O . LYS A 1 72 ? -9.761 6.568 4.067 1.00 0.00 72 LYS A O 19
ATOM 28566 N N . ALA A 1 73 ? -11.503 5.443 3.182 1.00 0.00 73 ALA A N 19
ATOM 28567 C CA . ALA A 1 73 ? -11.155 4.183 3.817 1.00 0.00 73 ALA A CA 19
ATOM 28568 C C . ALA A 1 73 ? -9.800 3.774 3.280 1.00 0.00 73 ALA A C 19
ATOM 28569 O O . ALA A 1 73 ? -8.879 3.446 4.031 1.00 0.00 73 ALA A O 19
ATOM 28576 N N . ILE A 1 74 ? -9.674 3.886 1.960 1.00 0.00 74 ILE A N 19
ATOM 28577 C CA . ILE A 1 74 ? -8.415 3.623 1.289 1.00 0.00 74 ILE A CA 19
ATOM 28578 C C . ILE A 1 74 ? -7.416 4.655 1.794 1.00 0.00 74 ILE A C 19
ATOM 28579 O O . ILE A 1 74 ? -6.244 4.361 2.044 1.00 0.00 74 ILE A O 19
ATOM 28587 N N . ASN A 1 75 ? -7.940 5.863 1.987 1.00 0.00 75 ASN A N 19
ATOM 28588 C CA . ASN A 1 75 ? -7.188 6.979 2.513 1.00 0.00 75 ASN A CA 19
ATOM 28589 C C . ASN A 1 75 ? -6.627 6.611 3.881 1.00 0.00 75 ASN A C 19
ATOM 28590 O O . ASN A 1 75 ? -5.489 6.941 4.216 1.00 0.00 75 ASN A O 19
ATOM 28599 N N . GLU A 1 76 ? -7.442 5.900 4.652 1.00 0.00 76 GLU A N 19
ATOM 28600 C CA . GLU A 1 76 ? -7.054 5.442 5.979 1.00 0.00 76 GLU A CA 19
ATOM 28601 C C . GLU A 1 76 ? -6.021 4.319 5.870 1.00 0.00 76 GLU A C 19
ATOM 28602 O O . GLU A 1 76 ? -4.921 4.414 6.424 1.00 0.00 76 GLU A O 19
ATOM 28614 N N . VAL A 1 77 ? -6.375 3.258 5.138 1.00 0.00 77 VAL A N 19
ATOM 28615 C CA . VAL A 1 77 ? -5.472 2.127 4.943 1.00 0.00 77 VAL A CA 19
ATOM 28616 C C . VAL A 1 77 ? -4.096 2.615 4.536 1.00 0.00 77 VAL A C 19
ATOM 28617 O O . VAL A 1 77 ? -3.088 2.244 5.136 1.00 0.00 77 VAL A O 19
ATOM 28624 N N . GLU A 1 78 ? -4.064 3.460 3.511 1.00 0.00 78 GLU A N 19
ATOM 28625 C CA . GLU A 1 78 ? -2.809 4.009 3.030 1.00 0.00 78 GLU A CA 19
ATOM 28626 C C . GLU A 1 78 ? -2.067 4.688 4.172 1.00 0.00 78 GLU A C 19
ATOM 28627 O O . GLU A 1 78 ? -0.837 4.675 4.227 1.00 0.00 78 GLU A O 19
ATOM 28639 N N . GLU A 1 79 ? -2.830 5.264 5.096 1.00 0.00 79 GLU A N 19
ATOM 28640 C CA . GLU A 1 79 ? -2.253 5.929 6.253 1.00 0.00 79 GLU A CA 19
ATOM 28641 C C . GLU A 1 79 ? -1.640 4.898 7.187 1.00 0.00 79 GLU A C 19
ATOM 28642 O O . GLU A 1 79 ? -0.533 5.084 7.692 1.00 0.00 79 GLU A O 19
ATOM 28654 N N . LYS A 1 80 ? -2.356 3.796 7.397 1.00 0.00 80 LYS A N 19
ATOM 28655 C CA . LYS A 1 80 ? -1.857 2.727 8.253 1.00 0.00 80 LYS A CA 19
ATOM 28656 C C . LYS A 1 80 ? -0.661 2.056 7.589 1.00 0.00 80 LYS A C 19
ATOM 28657 O O . LYS A 1 80 ? 0.377 1.841 8.218 1.00 0.00 80 LYS A O 19
ATOM 28676 N N . LEU A 1 81 ? -0.813 1.745 6.305 1.00 0.00 81 LEU A N 19
ATOM 28677 C CA . LEU A 1 81 ? 0.254 1.115 5.536 1.00 0.00 81 LEU A CA 19
ATOM 28678 C C . LEU A 1 81 ? 1.485 2.021 5.508 1.00 0.00 81 LEU A C 19
ATOM 28679 O O . LEU A 1 81 ? 2.611 1.561 5.714 1.00 0.00 81 LEU A O 19
ATOM 28689 N N . GLU A 1 82 ? 1.266 3.316 5.276 1.00 0.00 82 GLU A N 19
ATOM 28690 C CA . GLU A 1 82 ? 2.363 4.273 5.247 1.00 0.00 82 GLU A CA 19
ATOM 28691 C C . GLU A 1 82 ? 2.971 4.414 6.634 1.00 0.00 82 GLU A C 19
ATOM 28692 O O . GLU A 1 82 ? 4.168 4.196 6.826 1.00 0.00 82 GLU A O 19
ATOM 28704 N N . ARG A 1 83 ? 2.131 4.763 7.606 1.00 0.00 83 ARG A N 19
ATOM 28705 C CA . ARG A 1 83 ? 2.584 4.910 8.986 1.00 0.00 83 ARG A CA 19
ATOM 28706 C C . ARG A 1 83 ? 3.416 3.696 9.381 1.00 0.00 83 ARG A C 19
ATOM 28707 O O . ARG A 1 83 ? 4.521 3.824 9.918 1.00 0.00 83 ARG A O 19
ATOM 28728 N N . GLN A 1 84 ? 2.888 2.514 9.074 1.00 0.00 84 GLN A N 19
ATOM 28729 C CA . GLN A 1 84 ? 3.590 1.275 9.359 1.00 0.00 84 GLN A CA 19
ATOM 28730 C C . GLN A 1 84 ? 4.918 1.271 8.613 1.00 0.00 84 GLN A C 19
ATOM 28731 O O . GLN A 1 84 ? 5.964 0.973 9.190 1.00 0.00 84 GLN A O 19
ATOM 28743 N N . LEU A 1 85 ? 4.872 1.650 7.332 1.00 0.00 85 LEU A N 19
ATOM 28744 C CA . LEU A 1 85 ? 6.083 1.733 6.520 1.00 0.00 85 LEU A CA 19
ATOM 28745 C C . LEU A 1 85 ? 7.126 2.550 7.270 1.00 0.00 85 LEU A C 19
ATOM 28746 O O . LEU A 1 85 ? 8.267 2.118 7.459 1.00 0.00 85 LEU A O 19
ATOM 28756 N N . ASN A 1 86 ? 6.705 3.730 7.722 1.00 0.00 86 ASN A N 19
ATOM 28757 C CA . ASN A 1 86 ? 7.577 4.610 8.482 1.00 0.00 86 ASN A CA 19
ATOM 28758 C C . ASN A 1 86 ? 8.082 3.882 9.716 1.00 0.00 86 ASN A C 19
ATOM 28759 O O . ASN A 1 86 ? 9.247 4.007 10.088 1.00 0.00 86 ASN A O 19
ATOM 28768 N N . LYS A 1 87 ? 7.207 3.087 10.327 1.00 0.00 87 LYS A N 19
ATOM 28769 C CA . LYS A 1 87 ? 7.589 2.306 11.496 1.00 0.00 87 LYS A CA 19
ATOM 28770 C C . LYS A 1 87 ? 8.724 1.366 11.126 1.00 0.00 87 LYS A C 19
ATOM 28771 O O . LYS A 1 87 ? 9.744 1.303 11.811 1.00 0.00 87 LYS A O 19
ATOM 28790 N N . LEU A 1 88 ? 8.542 0.645 10.022 1.00 0.00 88 LEU A N 19
ATOM 28791 C CA . LEU A 1 88 ? 9.560 -0.280 9.549 1.00 0.00 88 LEU A CA 19
ATOM 28792 C C . LEU A 1 88 ? 10.862 0.469 9.321 1.00 0.00 88 LEU A C 19
ATOM 28793 O O . LEU A 1 88 ? 11.906 0.120 9.872 1.00 0.00 88 LEU A O 19
ATOM 28803 N N . GLN A 1 89 ? 10.777 1.517 8.512 1.00 0.00 89 GLN A N 19
ATOM 28804 C CA . GLN A 1 89 ? 11.937 2.348 8.211 1.00 0.00 89 GLN A CA 19
ATOM 28805 C C . GLN A 1 89 ? 12.503 2.950 9.496 1.00 0.00 89 GLN A C 19
ATOM 28806 O O . GLN A 1 89 ? 13.695 3.246 9.586 1.00 0.00 89 GLN A O 19
ATOM 28818 N N . HIS A 1 90 ? 11.632 3.127 10.488 1.00 0.00 90 HIS A N 19
ATOM 28819 C CA . HIS A 1 90 ? 12.026 3.689 11.774 1.00 0.00 90 HIS A CA 19
ATOM 28820 C C . HIS A 1 90 ? 12.758 2.659 12.619 1.00 0.00 90 HIS A C 19
ATOM 28821 O O . HIS A 1 90 ? 13.912 2.854 13.001 1.00 0.00 90 HIS A O 19
ATOM 28836 N N . LYS A 1 91 ? 12.066 1.566 12.921 1.00 0.00 91 LYS A N 19
ATOM 28837 C CA . LYS A 1 91 ? 12.630 0.504 13.739 1.00 0.00 91 LYS A CA 19
ATOM 28838 C C . LYS A 1 91 ? 14.005 0.079 13.229 1.00 0.00 91 LYS A C 19
ATOM 28839 O O . LYS A 1 91 ? 14.913 -0.191 14.015 1.00 0.00 91 LYS A O 19
ATOM 28858 N N . SER A 1 92 ? 14.149 0.022 11.909 1.00 0.00 92 SER A N 19
ATOM 28859 C CA . SER A 1 92 ? 15.412 -0.371 11.295 1.00 0.00 92 SER A CA 19
ATOM 28860 C C . SER A 1 92 ? 16.454 0.735 11.436 1.00 0.00 92 SER A C 19
ATOM 28861 O O . SER A 1 92 ? 16.554 1.619 10.586 1.00 0.00 92 SER A O 19
ATOM 28869 N N . GLU A 1 93 ? 17.227 0.677 12.515 1.00 0.00 93 GLU A N 19
ATOM 28870 C CA . GLU A 1 93 ? 18.262 1.673 12.767 1.00 0.00 93 GLU A CA 19
ATOM 28871 C C . GLU A 1 93 ? 19.646 1.112 12.452 1.00 0.00 93 GLU A C 19
ATOM 28872 O O . GLU A 1 93 ? 20.639 1.500 13.068 1.00 0.00 93 GLU A O 19
ATOM 28884 N N . SER A 1 94 ? 19.703 0.197 11.490 1.00 0.00 94 SER A N 19
ATOM 28885 C CA . SER A 1 94 ? 20.965 -0.417 11.093 1.00 0.00 94 SER A CA 19
ATOM 28886 C C . SER A 1 94 ? 21.203 -0.251 9.595 1.00 0.00 94 SER A C 19
ATOM 28887 O O . SER A 1 94 ? 21.832 -1.097 8.959 1.00 0.00 94 SER A O 19
ATOM 28895 N N . ARG A 1 95 ? 20.697 0.844 9.039 1.00 0.00 95 ARG A N 19
ATOM 28896 C CA . ARG A 1 95 ? 20.855 1.121 7.616 1.00 0.00 95 ARG A CA 19
ATOM 28897 C C . ARG A 1 95 ? 22.246 1.671 7.320 1.00 0.00 95 ARG A C 19
ATOM 28898 O O . ARG A 1 95 ? 22.937 2.157 8.216 1.00 0.00 95 ARG A O 19
ATOM 28919 N N . ARG A 1 96 ? 22.652 1.592 6.057 1.00 0.00 96 ARG A N 19
ATOM 28920 C CA . ARG A 1 96 ? 23.961 2.082 5.642 1.00 0.00 96 ARG A CA 19
ATOM 28921 C C . ARG A 1 96 ? 24.113 2.011 4.126 1.00 0.00 96 ARG A C 19
ATOM 28922 O O . ARG A 1 96 ? 24.547 2.972 3.491 1.00 0.00 96 ARG A O 19
ATOM 28943 N N . ALA A 1 97 ? 23.753 0.868 3.553 1.00 0.00 97 ALA A N 19
ATOM 28944 C CA . ALA A 1 97 ? 23.850 0.672 2.112 1.00 0.00 97 ALA A CA 19
ATOM 28945 C C . ALA A 1 97 ? 22.702 -0.190 1.597 1.00 0.00 97 ALA A C 19
ATOM 28946 O O . ALA A 1 97 ? 22.709 -1.411 1.756 1.00 0.00 97 ALA A O 19
ATOM 28953 N N . ASP A 1 98 ? 21.717 0.453 0.980 1.00 0.00 98 ASP A N 19
ATOM 28954 C CA . ASP A 1 98 ? 20.561 -0.254 0.441 1.00 0.00 98 ASP A CA 19
ATOM 28955 C C . ASP A 1 98 ? 20.595 -0.269 -1.084 1.00 0.00 98 ASP A C 19
ATOM 28956 O O . ASP A 1 98 ? 20.151 -1.228 -1.715 1.00 0.00 98 ASP A O 19
ATOM 28965 N N . GLU A 1 99 ? 21.124 0.800 -1.669 1.00 0.00 99 GLU A N 19
ATOM 28966 C CA . GLU A 1 99 ? 21.217 0.912 -3.120 1.00 0.00 99 GLU A CA 19
ATOM 28967 C C . GLU A 1 99 ? 19.832 0.871 -3.758 1.00 0.00 99 GLU A C 19
ATOM 28968 O O . GLU A 1 99 ? 18.885 0.343 -3.176 1.00 0.00 99 GLU A O 19
ATOM 28980 N N . ARG A 1 100 ? 19.723 1.434 -4.957 1.00 0.00 100 ARG A N 19
ATOM 28981 C CA . ARG A 1 100 ? 18.453 1.463 -5.674 1.00 0.00 100 ARG A CA 19
ATOM 28982 C C . ARG A 1 100 ? 18.679 1.421 -7.182 1.00 0.00 100 ARG A C 19
ATOM 28983 O O . ARG A 1 100 ? 19.682 1.929 -7.683 1.00 0.00 100 ARG A O 19
ATOM 29004 N N . LEU A 1 101 ? 17.740 0.813 -7.900 1.00 0.00 101 LEU A N 19
ATOM 29005 C CA . LEU A 1 101 ? 17.837 0.707 -9.351 1.00 0.00 101 LEU A CA 19
ATOM 29006 C C . LEU A 1 101 ? 17.891 2.088 -9.995 1.00 0.00 101 LEU A C 19
ATOM 29007 O O . LEU A 1 101 ? 17.373 3.060 -9.445 1.00 0.00 101 LEU A O 19
ATOM 29017 N N . LYS A 1 102 ? 18.522 2.169 -11.162 1.00 0.00 102 LYS A N 19
ATOM 29018 C CA . LYS A 1 102 ? 18.644 3.432 -11.879 1.00 0.00 102 LYS A CA 19
ATOM 29019 C C . LYS A 1 102 ? 18.968 3.193 -13.352 1.00 0.00 102 LYS A C 19
ATOM 29020 O O . LYS A 1 102 ? 19.833 3.854 -13.926 1.00 0.00 102 LYS A O 19
ATOM 29039 N N . ASP A 1 103 ? 18.265 2.242 -13.959 1.00 0.00 103 ASP A N 19
ATOM 29040 C CA . ASP A 1 103 ? 18.477 1.913 -15.364 1.00 0.00 103 ASP A CA 19
ATOM 29041 C C . ASP A 1 103 ? 17.807 2.941 -16.271 1.00 0.00 103 ASP A C 19
ATOM 29042 O O . ASP A 1 103 ? 18.296 3.230 -17.363 1.00 0.00 103 ASP A O 19
ATOM 29051 N N . SER A 1 104 ? 16.686 3.488 -15.813 1.00 0.00 104 SER A N 19
ATOM 29052 C CA . SER A 1 104 ? 15.949 4.482 -16.586 1.00 0.00 104 SER A CA 19
ATOM 29053 C C . SER A 1 104 ? 16.054 5.861 -15.941 1.00 0.00 104 SER A C 19
ATOM 29054 O O . SER A 1 104 ? 16.079 5.984 -14.717 1.00 0.00 104 SER A O 19
ATOM 29062 N N . PHE A 1 105 ? 16.113 6.894 -16.775 1.00 0.00 105 PHE A N 19
ATOM 29063 C CA . PHE A 1 105 ? 16.214 8.266 -16.287 1.00 0.00 105 PHE A CA 19
ATOM 29064 C C . PHE A 1 105 ? 15.029 9.101 -16.766 1.00 0.00 105 PHE A C 19
ATOM 29065 O O . PHE A 1 105 ? 15.205 10.163 -17.364 1.00 0.00 105 PHE A O 19
ATOM 29082 N N . GLU A 1 106 ? 13.822 8.614 -16.496 1.00 0.00 106 GLU A N 19
ATOM 29083 C CA . GLU A 1 106 ? 12.607 9.314 -16.899 1.00 0.00 106 GLU A CA 19
ATOM 29084 C C . GLU A 1 106 ? 12.567 10.721 -16.310 1.00 0.00 106 GLU A C 19
ATOM 29085 O O . GLU A 1 106 ? 12.619 11.712 -17.039 1.00 0.00 106 GLU A O 19
ATOM 29097 N N . ASN A 1 107 ? 12.473 10.801 -14.987 1.00 0.00 107 ASN A N 19
ATOM 29098 C CA . ASN A 1 107 ? 12.426 12.087 -14.300 1.00 0.00 107 ASN A CA 19
ATOM 29099 C C . ASN A 1 107 ? 13.297 12.069 -13.049 1.00 0.00 107 ASN A C 19
ATOM 29100 O O . ASN A 1 107 ? 14.114 12.965 -12.847 1.00 99.99 107 ASN A O 19
ATOM 29109 N N . MET A 1 1 ? 6.819 -4.982 -9.995 1.00 0.00 1 MET A N 20
ATOM 29110 C CA . MET A 1 1 ? 6.107 -5.482 -8.791 1.00 0.00 1 MET A CA 20
ATOM 29111 C C . MET A 1 1 ? 4.611 -5.626 -9.055 1.00 0.00 1 MET A C 20
ATOM 29112 O O . MET A 1 1 ? 4.065 -6.727 -8.989 1.00 0.00 1 MET A O 20
ATOM 29128 N N . THR A 1 2 ? 3.959 -4.507 -9.353 1.00 0.00 2 THR A N 20
ATOM 29129 C CA . THR A 1 2 ? 2.525 -4.495 -9.629 1.00 0.00 2 THR A CA 20
ATOM 29130 C C . THR A 1 2 ? 1.732 -5.056 -8.454 1.00 0.00 2 THR A C 20
ATOM 29131 O O . THR A 1 2 ? 1.843 -6.235 -8.118 1.00 0.00 2 THR A O 20
ATOM 29139 N N . LEU A 1 3 ? 0.935 -4.198 -7.831 1.00 0.00 3 LEU A N 20
ATOM 29140 C CA . LEU A 1 3 ? 0.124 -4.596 -6.688 1.00 0.00 3 LEU A CA 20
ATOM 29141 C C . LEU A 1 3 ? -1.156 -5.298 -7.118 1.00 0.00 3 LEU A C 20
ATOM 29142 O O . LEU A 1 3 ? -1.910 -4.804 -7.954 1.00 0.00 3 LEU A O 20
ATOM 29152 N N . ASN A 1 4 ? -1.390 -6.465 -6.532 1.00 0.00 4 ASN A N 20
ATOM 29153 C CA . ASN A 1 4 ? -2.573 -7.251 -6.843 1.00 0.00 4 ASN A CA 20
ATOM 29154 C C . ASN A 1 4 ? -3.736 -6.870 -5.936 1.00 0.00 4 ASN A C 20
ATOM 29155 O O . ASN A 1 4 ? -3.550 -6.254 -4.882 1.00 0.00 4 ASN A O 20
ATOM 29164 N N . ILE A 1 5 ? -4.938 -7.245 -6.351 1.00 0.00 5 ILE A N 20
ATOM 29165 C CA . ILE A 1 5 ? -6.134 -6.949 -5.582 1.00 0.00 5 ILE A CA 20
ATOM 29166 C C . ILE A 1 5 ? -6.994 -8.195 -5.407 1.00 0.00 5 ILE A C 20
ATOM 29167 O O . ILE A 1 5 ? -6.961 -9.106 -6.236 1.00 0.00 5 ILE A O 20
ATOM 29175 N N . THR A 1 6 ? -7.764 -8.230 -4.325 1.00 0.00 6 THR A N 20
ATOM 29176 C CA . THR A 1 6 ? -8.632 -9.367 -4.043 1.00 0.00 6 THR A CA 20
ATOM 29177 C C . THR A 1 6 ? -9.825 -8.946 -3.190 1.00 0.00 6 THR A C 20
ATOM 29178 O O . THR A 1 6 ? -9.850 -9.177 -1.981 1.00 0.00 6 THR A O 20
ATOM 29186 N N . SER A 1 7 ? -10.815 -8.331 -3.830 1.00 0.00 7 SER A N 20
ATOM 29187 C CA . SER A 1 7 ? -12.016 -7.883 -3.132 1.00 0.00 7 SER A CA 20
ATOM 29188 C C . SER A 1 7 ? -13.023 -9.023 -3.018 1.00 0.00 7 SER A C 20
ATOM 29189 O O . SER A 1 7 ? -13.312 -9.708 -3.999 1.00 0.00 7 SER A O 20
ATOM 29197 N N . LYS A 1 8 ? -13.545 -9.231 -1.814 1.00 0.00 8 LYS A N 20
ATOM 29198 C CA . LYS A 1 8 ? -14.510 -10.299 -1.574 1.00 0.00 8 LYS A CA 20
ATOM 29199 C C . LYS A 1 8 ? -15.767 -10.134 -2.430 1.00 0.00 8 LYS A C 20
ATOM 29200 O O . LYS A 1 8 ? -16.322 -11.116 -2.923 1.00 0.00 8 LYS A O 20
ATOM 29219 N N . GLN A 1 9 ? -16.222 -8.895 -2.590 1.00 0.00 9 GLN A N 20
ATOM 29220 C CA . GLN A 1 9 ? -17.425 -8.622 -3.373 1.00 0.00 9 GLN A CA 20
ATOM 29221 C C . GLN A 1 9 ? -17.148 -7.641 -4.516 1.00 0.00 9 GLN A C 20
ATOM 29222 O O . GLN A 1 9 ? -16.758 -8.057 -5.608 1.00 0.00 9 GLN A O 20
ATOM 29234 N N . MET A 1 10 ? -17.360 -6.342 -4.269 1.00 0.00 10 MET A N 20
ATOM 29235 C CA . MET A 1 10 ? -17.140 -5.312 -5.285 1.00 0.00 10 MET A CA 20
ATOM 29236 C C . MET A 1 10 ? -15.900 -5.611 -6.120 1.00 0.00 10 MET A C 20
ATOM 29237 O O . MET A 1 10 ? -14.772 -5.473 -5.648 1.00 0.00 10 MET A O 20
ATOM 29251 N N . ASP A 1 11 ? -16.121 -6.036 -7.358 1.00 0.00 11 ASP A N 20
ATOM 29252 C CA . ASP A 1 11 ? -15.025 -6.372 -8.257 1.00 0.00 11 ASP A CA 20
ATOM 29253 C C . ASP A 1 11 ? -14.063 -5.200 -8.427 1.00 0.00 11 ASP A C 20
ATOM 29254 O O . ASP A 1 11 ? -14.254 -4.135 -7.842 1.00 0.00 11 ASP A O 20
ATOM 29263 N N . ILE A 1 12 ? -13.026 -5.409 -9.235 1.00 0.00 12 ILE A N 20
ATOM 29264 C CA . ILE A 1 12 ? -12.029 -4.373 -9.486 1.00 0.00 12 ILE A CA 20
ATOM 29265 C C . ILE A 1 12 ? -12.321 -3.642 -10.791 1.00 0.00 12 ILE A C 20
ATOM 29266 O O . ILE A 1 12 ? -12.643 -4.260 -11.805 1.00 0.00 12 ILE A O 20
ATOM 29274 N N . THR A 1 13 ? -12.198 -2.324 -10.754 1.00 0.00 13 THR A N 20
ATOM 29275 C CA . THR A 1 13 ? -12.438 -1.494 -11.923 1.00 0.00 13 THR A CA 20
ATOM 29276 C C . THR A 1 13 ? -11.424 -0.350 -11.966 1.00 0.00 13 THR A C 20
ATOM 29277 O O . THR A 1 13 ? -10.558 -0.252 -11.095 1.00 0.00 13 THR A O 20
ATOM 29285 N N . PRO A 1 14 ? -11.506 0.531 -12.977 1.00 0.00 14 PRO A N 20
ATOM 29286 C CA . PRO A 1 14 ? -10.580 1.659 -13.115 1.00 0.00 14 PRO A CA 20
ATOM 29287 C C . PRO A 1 14 ? -10.330 2.390 -11.798 1.00 0.00 14 PRO A C 20
ATOM 29288 O O . PRO A 1 14 ? -9.184 2.626 -11.419 1.00 0.00 14 PRO A O 20
ATOM 29299 N N . ALA A 1 15 ? -11.408 2.754 -11.106 1.00 0.00 15 ALA A N 20
ATOM 29300 C CA . ALA A 1 15 ? -11.295 3.464 -9.833 1.00 0.00 15 ALA A CA 20
ATOM 29301 C C . ALA A 1 15 ? -10.314 2.767 -8.894 1.00 0.00 15 ALA A C 20
ATOM 29302 O O . ALA A 1 15 ? -9.146 3.146 -8.820 1.00 0.00 15 ALA A O 20
ATOM 29309 N N . ILE A 1 16 ? -10.787 1.743 -8.184 1.00 0.00 16 ILE A N 20
ATOM 29310 C CA . ILE A 1 16 ? -9.935 0.998 -7.262 1.00 0.00 16 ILE A CA 20
ATOM 29311 C C . ILE A 1 16 ? -8.612 0.639 -7.928 1.00 0.00 16 ILE A C 20
ATOM 29312 O O . ILE A 1 16 ? -7.550 1.046 -7.468 1.00 0.00 16 ILE A O 20
ATOM 29320 N N . ARG A 1 17 ? -8.684 -0.107 -9.030 1.00 0.00 17 ARG A N 20
ATOM 29321 C CA . ARG A 1 17 ? -7.483 -0.502 -9.768 1.00 0.00 17 ARG A CA 20
ATOM 29322 C C . ARG A 1 17 ? -6.494 0.665 -9.839 1.00 0.00 17 ARG A C 20
ATOM 29323 O O . ARG A 1 17 ? -5.375 0.581 -9.332 1.00 0.00 17 ARG A O 20
ATOM 29344 N N . GLU A 1 18 ? -6.933 1.761 -10.453 1.00 0.00 18 GLU A N 20
ATOM 29345 C CA . GLU A 1 18 ? -6.107 2.957 -10.579 1.00 0.00 18 GLU A CA 20
ATOM 29346 C C . GLU A 1 18 ? -5.716 3.489 -9.205 1.00 0.00 18 GLU A C 20
ATOM 29347 O O . GLU A 1 18 ? -4.583 3.921 -8.994 1.00 0.00 18 GLU A O 20
ATOM 29359 N N . HIS A 1 19 ? -6.659 3.442 -8.268 1.00 0.00 19 HIS A N 20
ATOM 29360 C CA . HIS A 1 19 ? -6.417 3.903 -6.912 1.00 0.00 19 HIS A CA 20
ATOM 29361 C C . HIS A 1 19 ? -5.334 3.044 -6.271 1.00 0.00 19 HIS A C 20
ATOM 29362 O O . HIS A 1 19 ? -4.208 3.493 -6.064 1.00 0.00 19 HIS A O 20
ATOM 29377 N N . LEU A 1 20 ? -5.686 1.792 -5.995 1.00 0.00 20 LEU A N 20
ATOM 29378 C CA . LEU A 1 20 ? -4.759 0.824 -5.414 1.00 0.00 20 LEU A CA 20
ATOM 29379 C C . LEU A 1 20 ? -3.389 0.927 -6.084 1.00 0.00 20 LEU A C 20
ATOM 29380 O O . LEU A 1 20 ? -2.357 1.031 -5.411 1.00 0.00 20 LEU A O 20
ATOM 29390 N N . GLU A 1 21 ? -3.391 0.923 -7.415 1.00 0.00 21 GLU A N 20
ATOM 29391 C CA . GLU A 1 21 ? -2.154 1.038 -8.177 1.00 0.00 21 GLU A CA 20
ATOM 29392 C C . GLU A 1 21 ? -1.474 2.368 -7.882 1.00 0.00 21 GLU A C 20
ATOM 29393 O O . GLU A 1 21 ? -0.303 2.408 -7.498 1.00 0.00 21 GLU A O 20
ATOM 29405 N N . GLU A 1 22 ? -2.219 3.458 -8.047 1.00 0.00 22 GLU A N 20
ATOM 29406 C CA . GLU A 1 22 ? -1.687 4.791 -7.779 1.00 0.00 22 GLU A CA 20
ATOM 29407 C C . GLU A 1 22 ? -1.112 4.852 -6.368 1.00 0.00 22 GLU A C 20
ATOM 29408 O O . GLU A 1 22 ? -0.009 5.359 -6.154 1.00 0.00 22 GLU A O 20
ATOM 29420 N N . ARG A 1 23 ? -1.861 4.309 -5.410 1.00 0.00 23 ARG A N 20
ATOM 29421 C CA . ARG A 1 23 ? -1.422 4.279 -4.023 1.00 0.00 23 ARG A CA 20
ATOM 29422 C C . ARG A 1 23 ? -0.090 3.552 -3.915 1.00 0.00 23 ARG A C 20
ATOM 29423 O O . ARG A 1 23 ? 0.858 4.053 -3.307 1.00 0.00 23 ARG A O 20
ATOM 29444 N N . LEU A 1 24 ? -0.016 2.374 -4.534 1.00 0.00 24 LEU A N 20
ATOM 29445 C CA . LEU A 1 24 ? 1.216 1.596 -4.526 1.00 0.00 24 LEU A CA 20
ATOM 29446 C C . LEU A 1 24 ? 2.346 2.424 -5.126 1.00 0.00 24 LEU A C 20
ATOM 29447 O O . LEU A 1 24 ? 3.425 2.548 -4.542 1.00 0.00 24 LEU A O 20
ATOM 29457 N N . ALA A 1 25 ? 2.076 3.010 -6.291 1.00 0.00 25 ALA A N 20
ATOM 29458 C CA . ALA A 1 25 ? 3.056 3.849 -6.965 1.00 0.00 25 ALA A CA 20
ATOM 29459 C C . ALA A 1 25 ? 3.491 4.981 -6.044 1.00 0.00 25 ALA A C 20
ATOM 29460 O O . ALA A 1 25 ? 4.643 5.418 -6.076 1.00 0.00 25 ALA A O 20
ATOM 29467 N N . LYS A 1 26 ? 2.561 5.438 -5.209 1.00 0.00 26 LYS A N 20
ATOM 29468 C CA . LYS A 1 26 ? 2.845 6.502 -4.258 1.00 0.00 26 LYS A CA 20
ATOM 29469 C C . LYS A 1 26 ? 3.731 5.973 -3.137 1.00 0.00 26 LYS A C 20
ATOM 29470 O O . LYS A 1 26 ? 4.652 6.651 -2.684 1.00 0.00 26 LYS A O 20
ATOM 29489 N N . LEU A 1 27 ? 3.452 4.744 -2.704 1.00 0.00 27 LEU A N 20
ATOM 29490 C CA . LEU A 1 27 ? 4.235 4.112 -1.648 1.00 0.00 27 LEU A CA 20
ATOM 29491 C C . LEU A 1 27 ? 5.580 3.626 -2.190 1.00 0.00 27 LEU A C 20
ATOM 29492 O O . LEU A 1 27 ? 6.456 3.221 -1.429 1.00 0.00 27 LEU A O 20
ATOM 29502 N N . GLY A 1 28 ? 5.741 3.672 -3.512 1.00 0.00 28 GLY A N 20
ATOM 29503 C CA . GLY A 1 28 ? 6.985 3.238 -4.121 1.00 0.00 28 GLY A CA 20
ATOM 29504 C C . GLY A 1 28 ? 8.177 4.048 -3.651 1.00 0.00 28 GLY A C 20
ATOM 29505 O O . GLY A 1 28 ? 9.263 3.506 -3.445 1.00 0.00 28 GLY A O 20
ATOM 29509 N N . LYS A 1 29 ? 7.974 5.350 -3.484 1.00 0.00 29 LYS A N 20
ATOM 29510 C CA . LYS A 1 29 ? 9.045 6.240 -3.039 1.00 0.00 29 LYS A CA 20
ATOM 29511 C C . LYS A 1 29 ? 9.326 6.087 -1.545 1.00 0.00 29 LYS A C 20
ATOM 29512 O O . LYS A 1 29 ? 10.274 6.675 -1.023 1.00 0.00 29 LYS A O 20
ATOM 29531 N N . TRP A 1 30 ? 8.495 5.312 -0.858 1.00 0.00 30 TRP A N 20
ATOM 29532 C CA . TRP A 1 30 ? 8.658 5.106 0.575 1.00 0.00 30 TRP A CA 20
ATOM 29533 C C . TRP A 1 30 ? 9.769 4.100 0.874 1.00 0.00 30 TRP A C 20
ATOM 29534 O O . TRP A 1 30 ? 9.507 3.005 1.372 1.00 0.00 30 TRP A O 20
ATOM 29555 N N . GLN A 1 31 ? 11.009 4.499 0.565 1.00 0.00 31 GLN A N 20
ATOM 29556 C CA . GLN A 1 31 ? 12.210 3.672 0.781 1.00 0.00 31 GLN A CA 20
ATOM 29557 C C . GLN A 1 31 ? 11.884 2.217 1.119 1.00 0.00 31 GLN A C 20
ATOM 29558 O O . GLN A 1 31 ? 12.226 1.729 2.196 1.00 0.00 31 GLN A O 20
ATOM 29570 N N . THR A 1 32 ? 11.222 1.527 0.196 1.00 0.00 32 THR A N 20
ATOM 29571 C CA . THR A 1 32 ? 10.858 0.139 0.406 1.00 0.00 32 THR A CA 20
ATOM 29572 C C . THR A 1 32 ? 10.652 -0.577 -0.928 1.00 0.00 32 THR A C 20
ATOM 29573 O O . THR A 1 32 ? 10.447 0.054 -1.965 1.00 0.00 32 THR A O 20
ATOM 29581 N N . GLN A 1 33 ? 10.680 -1.901 -0.875 1.00 0.00 33 GLN A N 20
ATOM 29582 C CA . GLN A 1 33 ? 10.470 -2.736 -2.045 1.00 0.00 33 GLN A CA 20
ATOM 29583 C C . GLN A 1 33 ? 9.335 -3.687 -1.741 1.00 0.00 33 GLN A C 20
ATOM 29584 O O . GLN A 1 33 ? 9.524 -4.734 -1.122 1.00 0.00 33 GLN A O 20
ATOM 29596 N N . LEU A 1 34 ? 8.149 -3.278 -2.134 1.00 0.00 34 LEU A N 20
ATOM 29597 C CA . LEU A 1 34 ? 6.948 -4.043 -1.865 1.00 0.00 34 LEU A CA 20
ATOM 29598 C C . LEU A 1 34 ? 7.083 -5.499 -2.282 1.00 0.00 34 LEU A C 20
ATOM 29599 O O . LEU A 1 34 ? 6.852 -5.856 -3.437 1.00 0.00 34 LEU A O 20
ATOM 29609 N N . ILE A 1 35 ? 7.434 -6.339 -1.317 1.00 0.00 35 ILE A N 20
ATOM 29610 C CA . ILE A 1 35 ? 7.572 -7.762 -1.558 1.00 0.00 35 ILE A CA 20
ATOM 29611 C C . ILE A 1 35 ? 6.202 -8.372 -1.827 1.00 0.00 35 ILE A C 20
ATOM 29612 O O . ILE A 1 35 ? 5.514 -8.813 -0.907 1.00 0.00 35 ILE A O 20
ATOM 29620 N N . SER A 1 36 ? 5.808 -8.375 -3.094 1.00 0.00 36 SER A N 20
ATOM 29621 C CA . SER A 1 36 ? 4.510 -8.914 -3.487 1.00 0.00 36 SER A CA 20
ATOM 29622 C C . SER A 1 36 ? 3.387 -8.221 -2.719 1.00 0.00 36 SER A C 20
ATOM 29623 O O . SER A 1 36 ? 3.031 -8.623 -1.611 1.00 0.00 36 SER A O 20
ATOM 29631 N N . PRO A 1 37 ? 2.831 -7.148 -3.304 1.00 0.00 37 PRO A N 20
ATOM 29632 C CA . PRO A 1 37 ? 1.767 -6.358 -2.701 1.00 0.00 37 PRO A CA 20
ATOM 29633 C C . PRO A 1 37 ? 0.362 -6.775 -3.136 1.00 0.00 37 PRO A C 20
ATOM 29634 O O . PRO A 1 37 ? 0.118 -7.067 -4.308 1.00 0.00 37 PRO A O 20
ATOM 29645 N N . HIS A 1 38 ? -0.561 -6.773 -2.175 1.00 0.00 38 HIS A N 20
ATOM 29646 C CA . HIS A 1 38 ? -1.954 -7.122 -2.433 1.00 0.00 38 HIS A CA 20
ATOM 29647 C C . HIS A 1 38 ? -2.880 -6.068 -1.857 1.00 0.00 38 HIS A C 20
ATOM 29648 O O . HIS A 1 38 ? -2.447 -5.163 -1.144 1.00 0.00 38 HIS A O 20
ATOM 29663 N N . PHE A 1 39 ? -4.161 -6.213 -2.147 1.00 0.00 39 PHE A N 20
ATOM 29664 C CA . PHE A 1 39 ? -5.160 -5.294 -1.633 1.00 0.00 39 PHE A CA 20
ATOM 29665 C C . PHE A 1 39 ? -6.518 -5.974 -1.487 1.00 0.00 39 PHE A C 20
ATOM 29666 O O . PHE A 1 39 ? -7.211 -6.216 -2.471 1.00 0.00 39 PHE A O 20
ATOM 29683 N N . VAL A 1 40 ? -6.894 -6.273 -0.250 1.00 0.00 40 VAL A N 20
ATOM 29684 C CA . VAL A 1 40 ? -8.164 -6.910 0.029 1.00 0.00 40 VAL A CA 20
ATOM 29685 C C . VAL A 1 40 ? -9.199 -5.857 0.421 1.00 0.00 40 VAL A C 20
ATOM 29686 O O . VAL A 1 40 ? -9.205 -5.368 1.551 1.00 0.00 40 VAL A O 20
ATOM 29693 N N . LEU A 1 41 ? -10.054 -5.494 -0.529 1.00 0.00 41 LEU A N 20
ATOM 29694 C CA . LEU A 1 41 ? -11.075 -4.476 -0.291 1.00 0.00 41 LEU A CA 20
ATOM 29695 C C . LEU A 1 41 ? -12.481 -5.056 -0.316 1.00 0.00 41 LEU A C 20
ATOM 29696 O O . LEU A 1 41 ? -12.768 -5.994 -1.055 1.00 0.00 41 LEU A O 20
ATOM 29706 N N . ASN A 1 42 ? -13.362 -4.471 0.489 1.00 0.00 42 ASN A N 20
ATOM 29707 C CA . ASN A 1 42 ? -14.747 -4.913 0.546 1.00 0.00 42 ASN A CA 20
ATOM 29708 C C . ASN A 1 42 ? -15.683 -3.770 0.922 1.00 0.00 42 ASN A C 20
ATOM 29709 O O . ASN A 1 42 ? -15.251 -2.708 1.370 1.00 0.00 42 ASN A O 20
ATOM 29718 N N . LYS A 1 43 ? -16.970 -4.007 0.738 1.00 0.00 43 LYS A N 20
ATOM 29719 C CA . LYS A 1 43 ? -17.991 -3.015 1.053 1.00 0.00 43 LYS A CA 20
ATOM 29720 C C . LYS A 1 43 ? -19.013 -3.600 2.015 1.00 0.00 43 LYS A C 20
ATOM 29721 O O . LYS A 1 43 ? -19.054 -4.810 2.235 1.00 0.00 43 LYS A O 20
ATOM 29740 N N . VAL A 1 44 ? -19.862 -2.736 2.547 1.00 0.00 44 VAL A N 20
ATOM 29741 C CA . VAL A 1 44 ? -20.916 -3.158 3.443 1.00 0.00 44 VAL A CA 20
ATOM 29742 C C . VAL A 1 44 ? -21.942 -2.043 3.647 1.00 0.00 44 VAL A C 20
ATOM 29743 O O . VAL A 1 44 ? -21.646 -0.866 3.443 1.00 0.00 44 VAL A O 20
ATOM 29750 N N . PRO A 1 45 ? -23.173 -2.398 4.046 1.00 0.00 45 PRO A N 20
ATOM 29751 C CA . PRO A 1 45 ? -24.243 -1.419 4.267 1.00 0.00 45 PRO A CA 20
ATOM 29752 C C . PRO A 1 45 ? -23.807 -0.265 5.162 1.00 0.00 45 PRO A C 20
ATOM 29753 O O . PRO A 1 45 ? -24.130 0.894 4.901 1.00 0.00 45 PRO A O 20
ATOM 29764 N N . ASN A 1 46 ? -23.082 -0.590 6.226 1.00 0.00 46 ASN A N 20
ATOM 29765 C CA . ASN A 1 46 ? -22.610 0.416 7.173 1.00 0.00 46 ASN A CA 20
ATOM 29766 C C . ASN A 1 46 ? -21.349 1.132 6.680 1.00 0.00 46 ASN A C 20
ATOM 29767 O O . ASN A 1 46 ? -20.753 1.913 7.421 1.00 0.00 46 ASN A O 20
ATOM 29776 N N . GLY A 1 47 ? -20.939 0.866 5.441 1.00 0.00 47 GLY A N 20
ATOM 29777 C CA . GLY A 1 47 ? -19.757 1.497 4.911 1.00 0.00 47 GLY A CA 20
ATOM 29778 C C . GLY A 1 47 ? -18.929 0.549 4.074 1.00 0.00 47 GLY A C 20
ATOM 29779 O O . GLY A 1 47 ? -19.396 -0.506 3.658 1.00 0.00 47 GLY A O 20
ATOM 29783 N N . PHE A 1 48 ? -17.697 0.933 3.838 1.00 0.00 48 PHE A N 20
ATOM 29784 C CA . PHE A 1 48 ? -16.773 0.134 3.054 1.00 0.00 48 PHE A CA 20
ATOM 29785 C C . PHE A 1 48 ? -15.673 -0.431 3.937 1.00 0.00 48 PHE A C 20
ATOM 29786 O O . PHE A 1 48 ? -14.959 0.324 4.604 1.00 0.00 48 PHE A O 20
ATOM 29803 N N . SER A 1 49 ? -15.515 -1.750 3.915 1.00 0.00 49 SER A N 20
ATOM 29804 C CA . SER A 1 49 ? -14.465 -2.391 4.685 1.00 0.00 49 SER A CA 20
ATOM 29805 C C . SER A 1 49 ? -13.322 -2.720 3.755 1.00 0.00 49 SER A C 20
ATOM 29806 O O . SER A 1 49 ? -13.488 -3.426 2.765 1.00 0.00 49 SER A O 20
ATOM 29814 N N . VAL A 1 50 ? -12.176 -2.176 4.065 1.00 0.00 50 VAL A N 20
ATOM 29815 C CA . VAL A 1 50 ? -10.999 -2.371 3.237 1.00 0.00 50 VAL A CA 20
ATOM 29816 C C . VAL A 1 50 ? -9.800 -2.826 4.062 1.00 0.00 50 VAL A C 20
ATOM 29817 O O . VAL A 1 50 ? -9.672 -2.471 5.232 1.00 0.00 50 VAL A O 20
ATOM 29824 N N . GLU A 1 51 ? -8.924 -3.609 3.440 1.00 0.00 51 GLU A N 20
ATOM 29825 C CA . GLU A 1 51 ? -7.729 -4.114 4.107 1.00 0.00 51 GLU A CA 20
ATOM 29826 C C . GLU A 1 51 ? -6.606 -4.324 3.099 1.00 0.00 51 GLU A C 20
ATOM 29827 O O . GLU A 1 51 ? -6.817 -4.885 2.024 1.00 0.00 51 GLU A O 20
ATOM 29839 N N . ALA A 1 52 ? -5.414 -3.864 3.454 1.00 0.00 52 ALA A N 20
ATOM 29840 C CA . ALA A 1 52 ? -4.255 -3.993 2.582 1.00 0.00 52 ALA A CA 20
ATOM 29841 C C . ALA A 1 52 ? -3.184 -4.870 3.217 1.00 0.00 52 ALA A C 20
ATOM 29842 O O . ALA A 1 52 ? -3.042 -4.904 4.440 1.00 0.00 52 ALA A O 20
ATOM 29849 N N . SER A 1 53 ? -2.432 -5.575 2.377 1.00 0.00 53 SER A N 20
ATOM 29850 C CA . SER A 1 53 ? -1.370 -6.451 2.852 1.00 0.00 53 SER A CA 20
ATOM 29851 C C . SER A 1 53 ? -0.190 -6.457 1.886 1.00 0.00 53 SER A C 20
ATOM 29852 O O . SER A 1 53 ? -0.248 -7.071 0.821 1.00 0.00 53 SER A O 20
ATOM 29860 N N . ILE A 1 54 ? 0.881 -5.775 2.272 1.00 0.00 54 ILE A N 20
ATOM 29861 C CA . ILE A 1 54 ? 2.085 -5.701 1.451 1.00 0.00 54 ILE A CA 20
ATOM 29862 C C . ILE A 1 54 ? 3.279 -6.277 2.210 1.00 0.00 54 ILE A C 20
ATOM 29863 O O . ILE A 1 54 ? 3.169 -6.601 3.390 1.00 0.00 54 ILE A O 20
ATOM 29871 N N . GLY A 1 55 ? 4.417 -6.403 1.535 1.00 0.00 55 GLY A N 20
ATOM 29872 C CA . GLY A 1 55 ? 5.600 -6.933 2.171 1.00 0.00 55 GLY A CA 20
ATOM 29873 C C . GLY A 1 55 ? 6.798 -6.041 1.975 1.00 0.00 55 GLY A C 20
ATOM 29874 O O . GLY A 1 55 ? 6.918 -5.353 0.964 1.00 0.00 55 GLY A O 20
ATOM 29878 N N . THR A 1 56 ? 7.684 -6.064 2.946 1.00 0.00 56 THR A N 20
ATOM 29879 C CA . THR A 1 56 ? 8.898 -5.261 2.888 1.00 0.00 56 THR A CA 20
ATOM 29880 C C . THR A 1 56 ? 10.063 -5.994 3.535 1.00 0.00 56 THR A C 20
ATOM 29881 O O . THR A 1 56 ? 9.912 -6.577 4.609 1.00 0.00 56 THR A O 20
ATOM 29889 N N . PRO A 1 57 ? 11.257 -5.953 2.922 1.00 0.00 57 PRO A N 20
ATOM 29890 C CA . PRO A 1 57 ? 12.434 -6.597 3.500 1.00 0.00 57 PRO A CA 20
ATOM 29891 C C . PRO A 1 57 ? 12.658 -6.153 4.945 1.00 0.00 57 PRO A C 20
ATOM 29892 O O . PRO A 1 57 ? 13.383 -6.802 5.698 1.00 0.00 57 PRO A O 20
ATOM 29903 N N . LEU A 1 58 ? 12.036 -5.031 5.323 1.00 0.00 58 LEU A N 20
ATOM 29904 C CA . LEU A 1 58 ? 12.180 -4.498 6.672 1.00 0.00 58 LEU A CA 20
ATOM 29905 C C . LEU A 1 58 ? 10.980 -4.858 7.548 1.00 0.00 58 LEU A C 20
ATOM 29906 O O . LEU A 1 58 ? 11.019 -4.680 8.766 1.00 0.00 58 LEU A O 20
ATOM 29916 N N . GLY A 1 59 ? 9.919 -5.368 6.927 1.00 0.00 59 GLY A N 20
ATOM 29917 C CA . GLY A 1 59 ? 8.736 -5.745 7.676 1.00 0.00 59 GLY A CA 20
ATOM 29918 C C . GLY A 1 59 ? 7.475 -5.711 6.836 1.00 0.00 59 GLY A C 20
ATOM 29919 O O . GLY A 1 59 ? 7.216 -4.737 6.135 1.00 0.00 59 GLY A O 20
ATOM 29923 N N . ASN A 1 60 ? 6.691 -6.779 6.911 1.00 0.00 60 ASN A N 20
ATOM 29924 C CA . ASN A 1 60 ? 5.450 -6.874 6.156 1.00 0.00 60 ASN A CA 20
ATOM 29925 C C . ASN A 1 60 ? 4.505 -5.728 6.514 1.00 0.00 60 ASN A C 20
ATOM 29926 O O . ASN A 1 60 ? 4.628 -5.120 7.578 1.00 0.00 60 ASN A O 20
ATOM 29935 N N . LEU A 1 61 ? 3.568 -5.434 5.617 1.00 0.00 61 LEU A N 20
ATOM 29936 C CA . LEU A 1 61 ? 2.608 -4.355 5.837 1.00 0.00 61 LEU A CA 20
ATOM 29937 C C . LEU A 1 61 ? 1.171 -4.863 5.789 1.00 0.00 61 LEU A C 20
ATOM 29938 O O . LEU A 1 61 ? 0.803 -5.630 4.902 1.00 0.00 61 LEU A O 20
ATOM 29948 N N . LEU A 1 62 ? 0.356 -4.394 6.730 1.00 0.00 62 LEU A N 20
ATOM 29949 C CA . LEU A 1 62 ? -1.051 -4.758 6.788 1.00 0.00 62 LEU A CA 20
ATOM 29950 C C . LEU A 1 62 ? -1.869 -3.562 7.247 1.00 0.00 62 LEU A C 20
ATOM 29951 O O . LEU A 1 62 ? -1.380 -2.707 7.986 1.00 0.00 62 LEU A O 20
ATOM 29961 N N . ALA A 1 63 ? -3.113 -3.512 6.812 1.00 0.00 63 ALA A N 20
ATOM 29962 C CA . ALA A 1 63 ? -4.006 -2.425 7.184 1.00 0.00 63 ALA A CA 20
ATOM 29963 C C . ALA A 1 63 ? -5.455 -2.818 6.950 1.00 0.00 63 ALA A C 20
ATOM 29964 O O . ALA A 1 63 ? -5.744 -3.706 6.150 1.00 0.00 63 ALA A O 20
ATOM 29971 N N . SER A 1 64 ? -6.364 -2.154 7.652 1.00 0.00 64 SER A N 20
ATOM 29972 C CA . SER A 1 64 ? -7.785 -2.440 7.515 1.00 0.00 64 SER A CA 20
ATOM 29973 C C . SER A 1 64 ? -8.626 -1.319 8.113 1.00 0.00 64 SER A C 20
ATOM 29974 O O . SER A 1 64 ? -8.367 -0.862 9.226 1.00 0.00 64 SER A O 20
ATOM 29982 N N . ALA A 1 65 ? -9.633 -0.876 7.367 1.00 0.00 65 ALA A N 20
ATOM 29983 C CA . ALA A 1 65 ? -10.505 0.196 7.831 1.00 0.00 65 ALA A CA 20
ATOM 29984 C C . ALA A 1 65 ? -11.911 0.065 7.253 1.00 0.00 65 ALA A C 20
ATOM 29985 O O . ALA A 1 65 ? -12.093 -0.388 6.123 1.00 0.00 65 ALA A O 20
ATOM 29992 N N . THR A 1 66 ? -12.900 0.476 8.040 1.00 0.00 66 THR A N 20
ATOM 29993 C CA . THR A 1 66 ? -14.296 0.424 7.622 1.00 0.00 66 THR A CA 20
ATOM 29994 C C . THR A 1 66 ? -14.924 1.808 7.719 1.00 0.00 66 THR A C 20
ATOM 29995 O O . THR A 1 66 ? -15.028 2.371 8.809 1.00 0.00 66 THR A O 20
ATOM 30003 N N . SER A 1 67 ? -15.336 2.361 6.583 1.00 0.00 67 SER A N 20
ATOM 30004 C CA . SER A 1 67 ? -15.941 3.685 6.575 1.00 0.00 67 SER A CA 20
ATOM 30005 C C . SER A 1 67 ? -16.881 3.856 5.391 1.00 0.00 67 SER A C 20
ATOM 30006 O O . SER A 1 67 ? -16.741 3.181 4.373 1.00 0.00 67 SER A O 20
ATOM 30014 N N . ASP A 1 68 ? -17.826 4.778 5.524 1.00 0.00 68 ASP A N 20
ATOM 30015 C CA . ASP A 1 68 ? -18.777 5.051 4.460 1.00 0.00 68 ASP A CA 20
ATOM 30016 C C . ASP A 1 68 ? -18.106 5.797 3.309 1.00 0.00 68 ASP A C 20
ATOM 30017 O O . ASP A 1 68 ? -18.734 6.075 2.289 1.00 0.00 68 ASP A O 20
ATOM 30026 N N . ASP A 1 69 ? -16.826 6.124 3.481 1.00 0.00 69 ASP A N 20
ATOM 30027 C CA . ASP A 1 69 ? -16.080 6.840 2.462 1.00 0.00 69 ASP A CA 20
ATOM 30028 C C . ASP A 1 69 ? -14.991 5.956 1.857 1.00 0.00 69 ASP A C 20
ATOM 30029 O O . ASP A 1 69 ? -13.888 5.852 2.391 1.00 0.00 69 ASP A O 20
ATOM 30038 N N . MET A 1 70 ? -15.328 5.320 0.742 1.00 0.00 70 MET A N 20
ATOM 30039 C CA . MET A 1 70 ? -14.424 4.425 0.024 1.00 0.00 70 MET A CA 20
ATOM 30040 C C . MET A 1 70 ? -12.978 4.922 0.006 1.00 0.00 70 MET A C 20
ATOM 30041 O O . MET A 1 70 ? -12.095 4.339 0.647 1.00 0.00 70 MET A O 20
ATOM 30055 N N . TYR A 1 71 ? -12.737 5.974 -0.758 1.00 0.00 71 TYR A N 20
ATOM 30056 C CA . TYR A 1 71 ? -11.394 6.517 -0.893 1.00 0.00 71 TYR A CA 20
ATOM 30057 C C . TYR A 1 71 ? -10.851 7.031 0.425 1.00 0.00 71 TYR A C 20
ATOM 30058 O O . TYR A 1 71 ? -9.638 7.116 0.595 1.00 0.00 71 TYR A O 20
ATOM 30076 N N . LYS A 1 72 ? -11.734 7.310 1.376 1.00 0.00 72 LYS A N 20
ATOM 30077 C CA . LYS A 1 72 ? -11.293 7.741 2.692 1.00 0.00 72 LYS A CA 20
ATOM 30078 C C . LYS A 1 72 ? -10.832 6.513 3.463 1.00 0.00 72 LYS A C 20
ATOM 30079 O O . LYS A 1 72 ? -9.838 6.549 4.184 1.00 0.00 72 LYS A O 20
ATOM 30098 N N . ALA A 1 73 ? -11.549 5.401 3.260 1.00 0.00 73 ALA A N 20
ATOM 30099 C CA . ALA A 1 73 ? -11.191 4.139 3.885 1.00 0.00 73 ALA A CA 20
ATOM 30100 C C . ALA A 1 73 ? -9.816 3.760 3.377 1.00 0.00 73 ALA A C 20
ATOM 30101 O O . ALA A 1 73 ? -8.907 3.444 4.147 1.00 0.00 73 ALA A O 20
ATOM 30108 N N . ILE A 1 74 ? -9.663 3.880 2.060 1.00 0.00 74 ILE A N 20
ATOM 30109 C CA . ILE A 1 74 ? -8.386 3.642 1.413 1.00 0.00 74 ILE A CA 20
ATOM 30110 C C . ILE A 1 74 ? -7.423 4.710 1.907 1.00 0.00 74 ILE A C 20
ATOM 30111 O O . ILE A 1 74 ? -6.245 4.449 2.174 1.00 0.00 74 ILE A O 20
ATOM 30119 N N . ASN A 1 75 ? -7.978 5.906 2.086 1.00 0.00 75 ASN A N 20
ATOM 30120 C CA . ASN A 1 75 ? -7.254 7.040 2.612 1.00 0.00 75 ASN A CA 20
ATOM 30121 C C . ASN A 1 75 ? -6.677 6.671 3.972 1.00 0.00 75 ASN A C 20
ATOM 30122 O O . ASN A 1 75 ? -5.548 7.027 4.310 1.00 0.00 75 ASN A O 20
ATOM 30131 N N . GLU A 1 76 ? -7.470 5.922 4.733 1.00 0.00 76 GLU A N 20
ATOM 30132 C CA . GLU A 1 76 ? -7.070 5.451 6.051 1.00 0.00 76 GLU A CA 20
ATOM 30133 C C . GLU A 1 76 ? -6.032 4.334 5.920 1.00 0.00 76 GLU A C 20
ATOM 30134 O O . GLU A 1 76 ? -4.934 4.425 6.476 1.00 0.00 76 GLU A O 20
ATOM 30146 N N . VAL A 1 77 ? -6.381 3.284 5.168 1.00 0.00 77 VAL A N 20
ATOM 30147 C CA . VAL A 1 77 ? -5.475 2.160 4.952 1.00 0.00 77 VAL A CA 20
ATOM 30148 C C . VAL A 1 77 ? -4.088 2.652 4.593 1.00 0.00 77 VAL A C 20
ATOM 30149 O O . VAL A 1 77 ? -3.107 2.311 5.251 1.00 0.00 77 VAL A O 20
ATOM 30156 N N . GLU A 1 78 ? -4.014 3.466 3.546 1.00 0.00 78 GLU A N 20
ATOM 30157 C CA . GLU A 1 78 ? -2.739 4.009 3.112 1.00 0.00 78 GLU A CA 20
ATOM 30158 C C . GLU A 1 78 ? -2.030 4.673 4.282 1.00 0.00 78 GLU A C 20
ATOM 30159 O O . GLU A 1 78 ? -0.803 4.657 4.375 1.00 0.00 78 GLU A O 20
ATOM 30171 N N . GLU A 1 79 ? -2.821 5.238 5.189 1.00 0.00 79 GLU A N 20
ATOM 30172 C CA . GLU A 1 79 ? -2.282 5.888 6.370 1.00 0.00 79 GLU A CA 20
ATOM 30173 C C . GLU A 1 79 ? -1.686 4.846 7.305 1.00 0.00 79 GLU A C 20
ATOM 30174 O O . GLU A 1 79 ? -0.555 4.988 7.766 1.00 0.00 79 GLU A O 20
ATOM 30186 N N . LYS A 1 80 ? -2.447 3.784 7.567 1.00 0.00 80 LYS A N 20
ATOM 30187 C CA . LYS A 1 80 ? -1.970 2.712 8.432 1.00 0.00 80 LYS A CA 20
ATOM 30188 C C . LYS A 1 80 ? -0.785 2.005 7.779 1.00 0.00 80 LYS A C 20
ATOM 30189 O O . LYS A 1 80 ? 0.218 1.714 8.432 1.00 0.00 80 LYS A O 20
ATOM 30208 N N . LEU A 1 81 ? -0.904 1.754 6.477 1.00 0.00 81 LEU A N 20
ATOM 30209 C CA . LEU A 1 81 ? 0.160 1.104 5.723 1.00 0.00 81 LEU A CA 20
ATOM 30210 C C . LEU A 1 81 ? 1.416 1.972 5.745 1.00 0.00 81 LEU A C 20
ATOM 30211 O O . LEU A 1 81 ? 2.522 1.478 5.983 1.00 0.00 81 LEU A O 20
ATOM 30221 N N . GLU A 1 82 ? 1.240 3.275 5.523 1.00 0.00 82 GLU A N 20
ATOM 30222 C CA . GLU A 1 82 ? 2.363 4.202 5.547 1.00 0.00 82 GLU A CA 20
ATOM 30223 C C . GLU A 1 82 ? 2.954 4.266 6.948 1.00 0.00 82 GLU A C 20
ATOM 30224 O O . GLU A 1 82 ? 4.157 4.083 7.137 1.00 0.00 82 GLU A O 20
ATOM 30236 N N . ARG A 1 83 ? 2.092 4.505 7.933 1.00 0.00 83 ARG A N 20
ATOM 30237 C CA . ARG A 1 83 ? 2.530 4.565 9.324 1.00 0.00 83 ARG A CA 20
ATOM 30238 C C . ARG A 1 83 ? 3.325 3.310 9.660 1.00 0.00 83 ARG A C 20
ATOM 30239 O O . ARG A 1 83 ? 4.393 3.376 10.271 1.00 0.00 83 ARG A O 20
ATOM 30260 N N . GLN A 1 84 ? 2.805 2.165 9.221 1.00 0.00 84 GLN A N 20
ATOM 30261 C CA . GLN A 1 84 ? 3.477 0.895 9.442 1.00 0.00 84 GLN A CA 20
ATOM 30262 C C . GLN A 1 84 ? 4.819 0.905 8.721 1.00 0.00 84 GLN A C 20
ATOM 30263 O O . GLN A 1 84 ? 5.816 0.388 9.227 1.00 0.00 84 GLN A O 20
ATOM 30275 N N . LEU A 1 85 ? 4.839 1.526 7.542 1.00 0.00 85 LEU A N 20
ATOM 30276 C CA . LEU A 1 85 ? 6.064 1.635 6.759 1.00 0.00 85 LEU A CA 20
ATOM 30277 C C . LEU A 1 85 ? 7.101 2.422 7.545 1.00 0.00 85 LEU A C 20
ATOM 30278 O O . LEU A 1 85 ? 8.261 2.021 7.652 1.00 0.00 85 LEU A O 20
ATOM 30288 N N . ASN A 1 86 ? 6.666 3.539 8.114 1.00 0.00 86 ASN A N 20
ATOM 30289 C CA . ASN A 1 86 ? 7.549 4.370 8.913 1.00 0.00 86 ASN A CA 20
ATOM 30290 C C . ASN A 1 86 ? 8.007 3.596 10.139 1.00 0.00 86 ASN A C 20
ATOM 30291 O O . ASN A 1 86 ? 9.189 3.581 10.472 1.00 0.00 86 ASN A O 20
ATOM 30300 N N . LYS A 1 87 ? 7.059 2.940 10.800 1.00 0.00 87 LYS A N 20
ATOM 30301 C CA . LYS A 1 87 ? 7.363 2.151 11.986 1.00 0.00 87 LYS A CA 20
ATOM 30302 C C . LYS A 1 87 ? 8.353 1.042 11.670 1.00 0.00 87 LYS A C 20
ATOM 30303 O O . LYS A 1 87 ? 9.354 0.883 12.366 1.00 0.00 87 LYS A O 20
ATOM 30322 N N . LEU A 1 88 ? 8.074 0.263 10.625 1.00 0.00 88 LEU A N 20
ATOM 30323 C CA . LEU A 1 88 ? 8.965 -0.826 10.263 1.00 0.00 88 LEU A CA 20
ATOM 30324 C C . LEU A 1 88 ? 10.322 -0.275 9.860 1.00 0.00 88 LEU A C 20
ATOM 30325 O O . LEU A 1 88 ? 11.355 -0.673 10.398 1.00 0.00 88 LEU A O 20
ATOM 30335 N N . GLN A 1 89 ? 10.307 0.665 8.926 1.00 0.00 89 GLN A N 20
ATOM 30336 C CA . GLN A 1 89 ? 11.536 1.303 8.467 1.00 0.00 89 GLN A CA 20
ATOM 30337 C C . GLN A 1 89 ? 12.264 1.936 9.649 1.00 0.00 89 GLN A C 20
ATOM 30338 O O . GLN A 1 89 ? 13.492 2.023 9.669 1.00 0.00 89 GLN A O 20
ATOM 30350 N N . HIS A 1 90 ? 11.485 2.364 10.641 1.00 0.00 90 HIS A N 20
ATOM 30351 C CA . HIS A 1 90 ? 12.026 2.978 11.848 1.00 0.00 90 HIS A CA 20
ATOM 30352 C C . HIS A 1 90 ? 12.571 1.917 12.786 1.00 0.00 90 HIS A C 20
ATOM 30353 O O . HIS A 1 90 ? 13.610 2.099 13.420 1.00 0.00 90 HIS A O 20
ATOM 30368 N N . LYS A 1 91 ? 11.841 0.813 12.884 1.00 0.00 91 LYS A N 20
ATOM 30369 C CA . LYS A 1 91 ? 12.219 -0.282 13.759 1.00 0.00 91 LYS A CA 20
ATOM 30370 C C . LYS A 1 91 ? 13.655 -0.734 13.499 1.00 0.00 91 LYS A C 20
ATOM 30371 O O . LYS A 1 91 ? 14.368 -0.140 12.691 1.00 0.00 91 LYS A O 20
ATOM 30390 N N . SER A 1 92 ? 14.070 -1.791 14.189 1.00 0.00 92 SER A N 20
ATOM 30391 C CA . SER A 1 92 ? 15.419 -2.324 14.033 1.00 0.00 92 SER A CA 20
ATOM 30392 C C . SER A 1 92 ? 15.382 -3.823 13.751 1.00 0.00 92 SER A C 20
ATOM 30393 O O . SER A 1 92 ? 15.896 -4.286 12.733 1.00 0.00 92 SER A O 20
ATOM 30401 N N . GLU A 1 93 ? 14.775 -4.577 14.662 1.00 0.00 93 GLU A N 20
ATOM 30402 C CA . GLU A 1 93 ? 14.673 -6.023 14.514 1.00 0.00 93 GLU A CA 20
ATOM 30403 C C . GLU A 1 93 ? 13.823 -6.389 13.298 1.00 0.00 93 GLU A C 20
ATOM 30404 O O . GLU A 1 93 ? 13.553 -5.546 12.442 1.00 0.00 93 GLU A O 20
ATOM 30416 N N . SER A 1 94 ? 13.404 -7.650 13.228 1.00 0.00 94 SER A N 20
ATOM 30417 C CA . SER A 1 94 ? 12.586 -8.124 12.117 1.00 0.00 94 SER A CA 20
ATOM 30418 C C . SER A 1 94 ? 11.295 -8.759 12.625 1.00 0.00 94 SER A C 20
ATOM 30419 O O . SER A 1 94 ? 11.258 -9.324 13.718 1.00 0.00 94 SER A O 20
ATOM 30427 N N . ARG A 1 95 ? 10.239 -8.663 11.825 1.00 0.00 95 ARG A N 20
ATOM 30428 C CA . ARG A 1 95 ? 8.947 -9.230 12.195 1.00 0.00 95 ARG A CA 20
ATOM 30429 C C . ARG A 1 95 ? 8.730 -10.578 11.514 1.00 0.00 95 ARG A C 20
ATOM 30430 O O . ARG A 1 95 ? 8.947 -10.719 10.310 1.00 0.00 95 ARG A O 20
ATOM 30451 N N . ARG A 1 96 ? 8.302 -11.567 12.292 1.00 0.00 96 ARG A N 20
ATOM 30452 C CA . ARG A 1 96 ? 8.056 -12.903 11.765 1.00 0.00 96 ARG A CA 20
ATOM 30453 C C . ARG A 1 96 ? 6.708 -12.971 11.056 1.00 0.00 96 ARG A C 20
ATOM 30454 O O . ARG A 1 96 ? 5.834 -12.135 11.281 1.00 0.00 96 ARG A O 20
ATOM 30475 N N . ALA A 1 97 ? 6.548 -13.972 10.195 1.00 0.00 97 ALA A N 20
ATOM 30476 C CA . ALA A 1 97 ? 5.307 -14.149 9.453 1.00 0.00 97 ALA A CA 20
ATOM 30477 C C . ALA A 1 97 ? 5.268 -15.512 8.768 1.00 0.00 97 ALA A C 20
ATOM 30478 O O . ALA A 1 97 ? 5.815 -15.688 7.681 1.00 0.00 97 ALA A O 20
ATOM 30485 N N . ASP A 1 98 ? 4.616 -16.474 9.414 1.00 0.00 98 ASP A N 20
ATOM 30486 C CA . ASP A 1 98 ? 4.505 -17.822 8.869 1.00 0.00 98 ASP A CA 20
ATOM 30487 C C . ASP A 1 98 ? 3.323 -17.926 7.910 1.00 0.00 98 ASP A C 20
ATOM 30488 O O . ASP A 1 98 ? 2.519 -17.000 7.797 1.00 0.00 98 ASP A O 20
ATOM 30497 N N . GLU A 1 99 ? 3.223 -19.059 7.223 1.00 0.00 99 GLU A N 20
ATOM 30498 C CA . GLU A 1 99 ? 2.139 -19.286 6.275 1.00 0.00 99 GLU A CA 20
ATOM 30499 C C . GLU A 1 99 ? 1.130 -20.286 6.830 1.00 0.00 99 GLU A C 20
ATOM 30500 O O . GLU A 1 99 ? 1.495 -21.218 7.547 1.00 0.00 99 GLU A O 20
ATOM 30512 N N . ARG A 1 100 ? -0.141 -20.085 6.495 1.00 0.00 100 ARG A N 20
ATOM 30513 C CA . ARG A 1 100 ? -1.203 -20.969 6.961 1.00 0.00 100 ARG A CA 20
ATOM 30514 C C . ARG A 1 100 ? -1.112 -22.333 6.285 1.00 0.00 100 ARG A C 20
ATOM 30515 O O . ARG A 1 100 ? -1.470 -23.353 6.873 1.00 0.00 100 ARG A O 20
ATOM 30536 N N . LEU A 1 101 ? -0.631 -22.343 5.046 1.00 0.00 101 LEU A N 20
ATOM 30537 C CA . LEU A 1 101 ? -0.492 -23.582 4.289 1.00 0.00 101 LEU A CA 20
ATOM 30538 C C . LEU A 1 101 ? 0.914 -23.713 3.713 1.00 0.00 101 LEU A C 20
ATOM 30539 O O . LEU A 1 101 ? 1.577 -22.714 3.434 1.00 0.00 101 LEU A O 20
ATOM 30549 N N . LYS A 1 102 ? 1.363 -24.952 3.538 1.00 0.00 102 LYS A N 20
ATOM 30550 C CA . LYS A 1 102 ? 2.690 -25.215 2.994 1.00 0.00 102 LYS A CA 20
ATOM 30551 C C . LYS A 1 102 ? 2.596 -25.928 1.650 1.00 0.00 102 LYS A C 20
ATOM 30552 O O . LYS A 1 102 ? 3.481 -26.704 1.284 1.00 0.00 102 LYS A O 20
ATOM 30571 N N . ASP A 1 103 ? 1.520 -25.663 0.917 1.00 0.00 103 ASP A N 20
ATOM 30572 C CA . ASP A 1 103 ? 1.312 -26.281 -0.388 1.00 0.00 103 ASP A CA 20
ATOM 30573 C C . ASP A 1 103 ? 0.770 -25.267 -1.390 1.00 0.00 103 ASP A C 20
ATOM 30574 O O . ASP A 1 103 ? 1.373 -25.031 -2.437 1.00 0.00 103 ASP A O 20
ATOM 30583 N N . SER A 1 104 ? -0.370 -24.668 -1.061 1.00 0.00 104 SER A N 20
ATOM 30584 C CA . SER A 1 104 ? -0.993 -23.679 -1.933 1.00 0.00 104 SER A CA 20
ATOM 30585 C C . SER A 1 104 ? -1.329 -24.285 -3.292 1.00 0.00 104 SER A C 20
ATOM 30586 O O . SER A 1 104 ? -0.519 -24.244 -4.218 1.00 0.00 104 SER A O 20
ATOM 30594 N N . PHE A 1 105 ? -2.528 -24.846 -3.402 1.00 0.00 105 PHE A N 20
ATOM 30595 C CA . PHE A 1 105 ? -2.971 -25.461 -4.648 1.00 0.00 105 PHE A CA 20
ATOM 30596 C C . PHE A 1 105 ? -2.991 -24.440 -5.781 1.00 0.00 105 PHE A C 20
ATOM 30597 O O . PHE A 1 105 ? -3.029 -23.233 -5.541 1.00 0.00 105 PHE A O 20
ATOM 30614 N N . GLU A 1 106 ? -2.964 -24.932 -7.015 1.00 0.00 106 GLU A N 20
ATOM 30615 C CA . GLU A 1 106 ? -2.978 -24.063 -8.186 1.00 0.00 106 GLU A CA 20
ATOM 30616 C C . GLU A 1 106 ? -1.758 -23.146 -8.197 1.00 0.00 106 GLU A C 20
ATOM 30617 O O . GLU A 1 106 ? -1.041 -23.039 -7.203 1.00 0.00 106 GLU A O 20
ATOM 30629 N N . ASN A 1 107 ? -1.530 -22.487 -9.328 1.00 0.00 107 ASN A N 20
ATOM 30630 C CA . ASN A 1 107 ? -0.398 -21.579 -9.468 1.00 0.00 107 ASN A CA 20
ATOM 30631 C C . ASN A 1 107 ? -0.721 -20.450 -10.441 1.00 0.00 107 ASN A C 20
ATOM 30632 O O . ASN A 1 107 ? -0.515 -19.280 -10.127 1.00 99.99 107 ASN A O 20
#

Secondary structure (DSSP, 8-state):
---EE--SSS---HHHHHHHHHHHHHHHTSS---SS-EEEEEEETTEEEEEEEE--TT--EEEEEEES-HHHHHHHHHHHHHHHHHHHHH--S--SS---S--S---

CATH classification: 3.30.160.100